Protein 2YWB (pdb70)

B-factor: mean 49.27, std 18.8, range [10.79, 128.73]

Solvent-accessible surface area: 69156 Å² total; per-residue (Å²): 21,0,0,0,0,44,3,44,12,83,14,8,53,8,0,0,19,26,0,14,40,8,26,0,37,0,26,28,14,84,2,90,3,70,15,104,74,0,69,142,66,182,2,48,0,0,0,0,0,0,24,87,117,3,5,90,50,131,97,7,36,81,6,19,102,120,1,26,92,42,49,22,16,5,0,0,0,4,5,0,0,5,0,0,0,64,57,64,61,19,134,17,78,182,94,112,74,14,92,25,53,9,84,68,45,92,38,76,1,6,123,4,3,58,36,16,0,6,0,37,7,16,97,36,10,26,2,66,21,37,2,104,58,34,128,34,6,0,43,10,146,160,22,88,8,0,0,0,4,10,78,89,22,86,5,4,0,0,1,0,3,2,0,7,21,58,3,23,18,0,43,23,0,1,24,14,1,0,58,62,11,55,8,89,72,82,22,27,2,39,68,0,10,104,46,8,15,114,92,2,110,139,100,0,36,191,53,64,0,0,0,35,4,69,1,31,7,26,18,1,0,2,0,7,0,0,26,120,10,65,8,63,4,10,0,0,2,9,4,14,13,2,16,37,44,12,8,78,34,31,2,15,12,2,0,118,53,41,47,7,70,18,28,34,29,115,6,89,120,76,0,43,150,27,0,158,44,22,90,77,49,114,75,0,93,134,18,8,34,128,18,63,46,34,2,8,0,90,8,4,119,127,117,33,125,11,122,0,19,3,77,19,32,18,7,34,75,51,74,175,114,59,44,170,92,20,156,45,72,88,7,42,16,0,96,62,2,2,71,62,26,0,52,15,0,0,9,5,19,0,0,1,29,22,2,25,57,38,23,68,51,32,56,16,0,0,0,0,0,0,23,18,43,2,42,82,107,50,2,65,0,0,40,59,0,3,13,4,1,21,7,3,0,78,10,86,19,22,14,125,46,9,40,12,3,0,0,0,0,19,37,91,73,32,18,0,2,0,0,0,1,24,49,51,20,87,78,57,5,65,1,1,66,7,25,29,36,0,2,18,12,0,4,135,30,0,20,194,60,1,104,54,2,41,17,0,3,2,0,2,4,22,77,94,105,12,87,44,28,32,39,25,0,0,0,1,48,1,42,14,103,19,8,59,4,0,0,18,26,0,6,27,0,18,0,28,0,24,30,17,74,2,92,5,54,20,102,58,1,68,139,60,194,9,52,0,0,0,0,0,0,18,90,90,2,8,100,48,131,107,6,34,97,5,16,103,126,4,31,91,39,44,24,9,13,0,0,0,3,7,0,0,5,0,1,0,52,44,69,56,18,139,12,84,158,85,118,17,88,20,65,8,85,82,48,70,43,66,1,8,75,3,0,59,33,54,1,12,0,42,3,17,105,61,3,14,2,61,30,36,2,102,61,34,150,36,6,0,45,16,145,163,21,90,8,0,0,0,10,9,94,94,34,107,10,7,0,0,1,0,4,2,1,8,24,68,2,18,28,0,37,13,0,0,2,2,2,0,34,61,22,47,10,144,31,58,34,5,10,36,96,15,12,114,78,10,25,121,54,1,120,140,142,0,44,206,53,57,0,0,0,33,4,66,2,34,10,27,16,0,0,2,0,6,0,0,27,136,6,67,10,65,12,7,0,0,2,9,16,16,12,0,18,32,35,11,3,87,41,24,0,11,10,0,0,108,50,37,51,7,74,14,37,46,30,104,1,77,131,88,1,30,155,35,0,153,49,19,109,69,48,105,58,0,85,111,25,7,35,130,37,71,90,44,4,23,31,103,10,14,191,120,95,39,120,12,109,9,28,3,74,15,33,20,11,44,95,66,93,206,70,83,101,8,44,22,0,97,61,5,2,69,66,24,0,44,15,3,0,7,6,21,3,0,0,27,24,3,25,56,32,17,64,42,30,55,20,0,0,0,0,3,0,20,16,66,4,47,75,113,44,0,82,6,0,44,79,0,8,14,4,2,30,5,2,0,77,2,86,26,23,10,104,50,10,42,16,16,0,0,0,0,16,42,107,73,24,14,0,2,0,0,0,1,24,41,50,33,94,51,48,2,55,1,1,75,7,18,29,39,0,2,17,18,0,3,130,28,0,24,192,78,1,101,57,2,45,18,0,3,3,0,3,3,20,76,97,99,14,85,47,26,33,34,36,0,0,0,1,52,3,43,14,104,20,8,74,6,0,0,26,27,0,7,31,0,15,0,38,0,32,26,19,78,1,84,6,72,22,121,61,0,76,150,45,205,7,54,0,0,0,0,0,1,17,92,103,11,2,79,50,115,116,0,34,91,7,17,124,136,3,35,96,44,58,36,12,7,0,0,0,3,4,0,0,2,0,0,0,61,66,62,47,10,154,19,95,163,87,117,15,92,22,66,10,93,89,43,121,16,57,1,3,66,3,0,63,32,28,0,7,0,40,6,17,109,68,4,23,2,71,26,35,3,106,56,35,166,39,12,0,46,7,145,148,19,90,8,0,0,0,6,7,91,104,26,105,10,7,0,0,0,0,3,2,1,5,18,66,2,16,28,0,40,11,0,1,1,3,1,0,35,52,14,49,10,128,27,72,37,12,12,33,80,12,8,100,62,13,27,116,84,2,128,131,113,0,38,196,52,70,0,0,2,31,3,68,4,35,10,26,16,0,0,0,0,5,0,0,24,130,1,57,9,66,15,10,0,0,1,8,6,19,13,2,14,19,46,10,7,75,47,31,0,19,8,11,0,112,64,69,48,9,77,16,40,39,28,99,1,98,79,76,1,49,155,23,0,160,51,20,107,74,53,104,64,0,92,125,9,8,32,133,25,71,92,40,1,23,29,89,5,15,185,101,106,29,123,9,122,0,32,3,68,20,32,16,6,29,67,37,49,150,104,119,184,70,65,85,10,44,16,0,97,55,5,0,70,61,18,0,42,44,2,0,19,6,19,15,0,14,45,31,3,21,53,36,19,66,54,23,53,17,0,0,0,0,0,0,25,18,42,1,42,84,109,46,2,73,2,0,40,58,0,3,14,5,0,12,3,0,0,65,6,71,23,22,4,103,46,8,41,14,0,0,0,0,0,18,44,98,74,24,11,0,2,0,0,0,1,22,40,48,30,94,58,54,4,64,1,1,69,8,20,32,43,0,2,17,35,0,2,137,24,0,18,155,71,0,96,70,2,43,20,0,3,2,0,3,4,22,74,100,95,11,86,48,25,34,38,37,0,0,0,0,48,3,45,14,102,25,6,75,3,0,0,20,29,0,6,28,0,20,0,43,0,27,26,16,73,2,94,3,61,32,125,64,1,78,135,49,207,9,50,0,0,0,0,0,1,14,93,105,23,0,128,39,121,109,10,38,83,8,32,117,144,4,35,66,41,43,31,12,8,0,0,0,4,5,0,0,3,0,0,0,48,64,66,57,15,153,29,98,154,114,14,95,28,63,13,87,92,47,103,41,51,1,7,85,3,2,65,41,26,0,8,0,40,6,10,106,80,8,20,2,71,35,35,2,106,60,33,180,36,15,0,32,8,141,152,22,86,11,0,0,0,9,11,97,94,36,106,10,9,0,0,0,0,4,3,1,8,21,57,2,17,31,0,37,13,0,0,0,5,1,0,38,69,18,41,9,126,29,85,32,14,13,30,91,12,12,94,68,10,23,126,89,1,96,137,113,0,35,187,60,67,0,0,0,36,3,70,2,33,11,28,17,1,0,2,0,7,0,0,27,121,14,66,9,65,13,5,0,1,2,12,6,18,10,1,16,30,39,9,2,82,36,26,0,12,13,0,0,111,58,42,50,9,68,17,42,37,27,110,5,91,122,86,1,47,142,30,0,150,43,22,96,75,42,128,68,0,91,132,18,8,33,142,27,68,94,35,2,25,61,84,11,12,159,117,118,27,129,11,118,0,30,5,70,23,33,15,6,51,103,58,91,226,150,64,74,85,9,36,15,0,95,63,5,2,73,61,20,0,46,36,3,0,16,4,18,4,0,0,27,23,4,22,82,34,19,61,44,29,54,18,0,0,0,0,4,0,29,12,42,2,41,71,120,49,2,90,5,0,31,79,0,6,16,3,0,26,15,2,0,84,4,71,7,21,12,135,33,8,43,20,10,0,1,0,0,17,42,92,71,25,13,0,2,0,0,0,4,31,50,56,33,84,54,55,7,63,2,1,65,7,18,26,62,0,2,18,21,0,2,115,34,0,22,153,36,0,100,66,2,39,19,0,2,3,0,2,4,9,79,94,96,12,86,34,28,29,36

Radius of gyration: 38.68 Å; Cα contacts (8 Å, |Δi|>4): 4153; chains: 4; bounding box: 96×84×116 Å

InterPro domains:
  IPR001674 GMP synthase, C-terminal [PF00958] (413-502)
  IPR001674 GMP synthase, C-terminal [TIGR00884] (195-503)
  IPR001674 GMP synthase, C-terminal [cd01997] (203-503)
  IPR004739 GMP synthase, glutamine amidotransferase [TIGR00888] (2-184)
  IPR004739 GMP synthase, glutamine amidotransferase [cd01742] (2-181)
  IPR014729 Rossmann-like alpha/beta/alpha sandwich fold [G3DSA:3.40.50.620] (191-388)
  IPR017926 Glutamine amidotransferase [PF00117] (3-181)
  IPR022955 GMP synthase [MF_00344] (1-503)
  IPR025777 GMP synthetase ATP pyrophosphatase domain [PS51553] (190-378)
  IPR029062 Class I glutamine amidotransferase-like [G3DSA:3.40.50.880] (1-188)
  IPR029062 Class I glutamine amidotransferase-like [SSF52317] (1-219)

Structure (mmCIF, N/CA/C/O backbone):
data_2YWB
#
_entry.id   2YWB
#
_cell.length_a   140.949
_cell.length_b   114.854
_cell.length_c   160.033
_cell.angle_alpha   90.00
_cell.angle_beta   93.37
_cell.angle_gamma   90.00
#
_symmetry.space_group_name_H-M   'C 1 2 1'
#
loop_
_entity.id
_entity.type
_entity.pdbx_description
1 polymer 'GMP synthase [glutamine-hydrolyzing]'
2 water water
#
loop_
_atom_site.group_PDB
_atom_site.id
_atom_site.type_symbol
_atom_site.label_atom_id
_atom_site.label_alt_id
_atom_site.label_comp_id
_atom_site.label_asym_id
_atom_site.label_entity_id
_atom_site.label_seq_id
_atom_site.pdbx_PDB_ins_code
_atom_site.Cartn_x
_atom_site.Cartn_y
_atom_site.Cartn_z
_atom_site.occupancy
_atom_site.B_iso_or_equiv
_atom_site.auth_seq_id
_atom_site.auth_comp_id
_atom_site.auth_asym_id
_atom_site.auth_atom_id
_atom_site.pdbx_PDB_model_num
ATOM 1 N N . MET A 1 1 ? -36.471 5.193 80.672 1.00 68.34 1 MET A N 1
ATOM 2 C CA . MET A 1 1 ? -35.031 5.557 80.745 1.00 66.41 1 MET A CA 1
ATOM 3 C C . MET A 1 1 ? -34.161 4.656 79.882 1.00 64.79 1 MET A C 1
ATOM 4 O O . MET A 1 1 ? -33.936 3.488 80.203 1.00 64.86 1 MET A O 1
ATOM 9 N N . VAL A 1 2 ? -33.682 5.215 78.776 1.00 47.51 2 VAL A N 1
ATOM 10 C CA . VAL A 1 2 ? -32.813 4.500 77.858 1.00 43.82 2 VAL A CA 1
ATOM 11 C C . VAL A 1 2 ? -31.535 5.317 77.785 1.00 41.33 2 VAL A C 1
ATOM 12 O O . VAL A 1 2 ? -31.576 6.520 77.541 1.00 40.59 2 VAL A O 1
ATOM 16 N N . LEU A 1 3 ? -30.401 4.671 78.011 1.00 43.85 3 LEU A N 1
ATOM 17 C CA . LEU A 1 3 ? -29.131 5.370 77.977 1.00 43.34 3 LEU A CA 1
ATOM 18 C C . LEU A 1 3 ? -28.488 5.219 76.601 1.00 42.46 3 LEU A C 1
ATOM 19 O O . LEU A 1 3 ? -28.325 4.101 76.101 1.00 42.54 3 LEU A O 1
ATOM 24 N N . VAL A 1 4 ? -28.145 6.345 75.981 1.00 42.58 4 VAL A N 1
ATOM 25 C CA . VAL A 1 4 ? -27.493 6.318 74.683 1.00 39.19 4 VAL A CA 1
ATOM 26 C C . VAL A 1 4 ? -26.011 6.440 74.993 1.00 40.61 4 VAL A C 1
ATOM 27 O O . VAL A 1 4 ? -25.552 7.478 75.484 1.00 41.95 4 VAL A O 1
ATOM 31 N N . LEU A 1 5 ? -25.262 5.371 74.747 1.00 40.20 5 LEU A N 1
ATOM 32 C CA . LEU A 1 5 ? -23.831 5.413 75.006 1.00 41.37 5 LEU A CA 1
ATOM 33 C C . LEU A 1 5 ? -23.160 6.062 73.811 1.00 40.52 5 LEU A C 1
ATOM 34 O O . LEU A 1 5 ? -23.186 5.543 72.697 1.00 42.25 5 LEU A O 1
ATOM 39 N N . ASP A 1 6 ? -22.556 7.211 74.062 1.00 42.27 6 ASP A N 1
ATOM 40 C CA . ASP A 1 6 ? -21.930 7.989 73.016 1.00 42.72 6 ASP A CA 1
ATOM 41 C C . ASP A 1 6 ? -20.498 7.612 72.669 1.00 43.55 6 ASP A C 1
ATOM 42 O O . ASP A 1 6 ? -19.568 7.828 73.448 1.00 44.68 6 ASP A O 1
ATOM 47 N N . PHE A 1 7 ? -20.331 7.049 71.477 1.00 37.78 7 PHE A N 1
ATOM 48 C CA . PHE A 1 7 ? -19.024 6.651 70.997 1.00 38.05 7 PHE A CA 1
ATOM 49 C C . PHE A 1 7 ? -18.501 7.619 69.940 1.00 37.17 7 PHE A C 1
ATOM 50 O O . PHE A 1 7 ? -17.660 7.269 69.115 1.00 37.73 7 PHE A O 1
ATOM 58 N N . GLY A 1 8 ? -19.015 8.844 69.968 1.00 41.05 8 GLY A N 1
ATOM 59 C CA . GLY A 1 8 ? -18.545 9.857 69.038 1.00 41.33 8 GLY A CA 1
ATOM 60 C C . GLY A 1 8 ? -19.368 10.202 67.813 1.00 38.76 8 GLY A C 1
ATOM 61 O O . GLY A 1 8 ? -19.067 11.180 67.142 1.00 39.62 8 GLY A O 1
ATOM 62 N N . SER A 1 9 ? -20.395 9.418 67.506 1.00 33.96 9 SER A N 1
ATOM 63 C CA . SER A 1 9 ? -21.220 9.691 66.333 1.00 31.54 9 SER A CA 1
ATOM 64 C C . SER A 1 9 ? -21.809 11.108 66.288 1.00 31.59 9 SER A C 1
ATOM 65 O O . SER A 1 9 ? -22.237 11.658 67.308 1.00 31.80 9 SER A O 1
ATOM 68 N N . GLN A 1 10 ? -21.826 11.704 65.104 1.00 28.95 10 GLN A N 1
ATOM 69 C CA . GLN A 1 10 ? -22.425 13.030 64.949 1.00 30.95 10 GLN A CA 1
ATOM 70 C C . GLN A 1 10 ? -23.939 12.908 65.202 1.00 31.06 10 GLN A C 1
ATOM 71 O O . GLN A 1 10 ? -24.608 13.898 65.489 1.00 32.24 10 GLN A O 1
ATOM 77 N N . TYR A 1 11 ? -24.456 11.683 65.103 1.00 31.48 11 TYR A N 1
ATOM 78 C CA . TYR A 1 11 ? -25.882 11.396 65.275 1.00 31.35 11 TYR A CA 1
ATOM 79 C C . TYR A 1 11 ? -26.318 10.946 66.665 1.00 32.37 11 TYR A C 1
ATOM 80 O O . TYR A 1 11 ? -27.491 10.625 66.870 1.00 31.78 11 TYR A O 1
ATOM 89 N N . THR A 1 12 ? -25.389 10.921 67.614 1.00 35.97 12 THR A N 1
ATOM 90 C CA . THR A 1 12 ? -25.703 10.507 68.977 1.00 36.03 12 THR A CA 1
ATOM 91 C C . THR A 1 12 ? -26.903 11.250 69.556 1.00 36.54 12 THR A C 1
ATOM 92 O O . THR A 1 12 ? -27.796 10.641 70.141 1.00 38.17 12 THR A O 1
ATOM 96 N N . ARG A 1 13 ? -26.917 12.568 69.397 1.00 34.37 13 ARG A N 1
ATOM 97 C CA . ARG A 1 13 ? -28.012 13.385 69.910 1.00 35.44 13 ARG A CA 1
ATOM 98 C C . ARG A 1 13 ? -29.313 13.066 69.182 1.00 32.29 13 ARG A C 1
ATOM 99 O O . ARG A 1 13 ? -30.383 13.006 69.791 1.00 32.19 13 ARG A O 1
ATOM 107 N N . LEU A 1 14 ? -29.211 12.857 67.875 1.00 29.39 14 LEU A N 1
ATOM 108 C CA . LEU A 1 14 ? -30.369 12.516 67.068 1.00 28.96 14 LEU A CA 1
ATOM 109 C C . LEU A 1 14 ? -30.975 11.211 67.606 1.00 30.97 14 LEU A C 1
ATOM 110 O O . LEU A 1 14 ? -32.193 11.090 67.707 1.00 30.61 14 LEU A O 1
ATOM 115 N N . ILE A 1 15 ? -30.133 10.239 67.963 1.00 30.58 15 ILE A N 1
ATOM 116 C CA . ILE A 1 15 ? -30.650 8.978 68.504 1.00 30.69 15 ILE A CA 1
ATOM 117 C C . ILE A 1 15 ? -31.443 9.300 69.768 1.00 29.58 15 ILE A C 1
ATOM 118 O O . ILE A 1 15 ? -32.550 8.809 69.963 1.00 30.01 15 ILE A O 1
ATOM 123 N N . ALA A 1 16 ? -30.862 10.122 70.632 1.00 36.09 16 ALA A N 1
ATOM 124 C CA . ALA A 1 16 ? -31.521 10.495 71.881 1.00 38.46 16 ALA A CA 1
ATOM 125 C C . ALA A 1 16 ? -32.861 11.154 71.602 1.00 40.08 16 ALA A C 1
ATOM 126 O O . ALA A 1 16 ? -33.783 11.049 72.407 1.00 41.38 16 ALA A O 1
ATOM 128 N N . ARG A 1 17 ? -32.956 11.829 70.457 1.00 41.58 17 ARG A N 1
ATOM 129 C CA . ARG A 1 17 ? -34.178 12.508 70.042 1.00 42.40 17 ARG A CA 1
ATOM 130 C C . ARG A 1 17 ? -35.218 11.519 69.553 1.00 42.50 17 ARG A C 1
ATOM 131 O O . ARG A 1 17 ? -36.405 11.700 69.812 1.00 41.46 17 ARG A O 1
ATOM 139 N N . ARG A 1 18 ? -34.794 10.490 68.822 1.00 35.31 18 ARG A N 1
ATOM 140 C CA . ARG A 1 18 ? -35.766 9.505 68.346 1.00 34.51 18 ARG A CA 1
ATOM 141 C C . ARG A 1 18 ? -36.409 8.768 69.522 1.00 33.17 18 ARG A C 1
ATOM 142 O O . ARG A 1 18 ? -37.598 8.471 69.492 1.00 34.49 18 ARG A O 1
ATOM 150 N N . LEU A 1 19 ? -35.624 8.467 70.556 1.00 36.38 19 LEU A N 1
ATOM 151 C CA . LEU A 1 19 ? -36.149 7.769 71.729 1.00 36.87 19 LEU A CA 1
ATOM 152 C C . LEU A 1 19 ? -37.194 8.637 72.453 1.00 39.48 19 LEU A C 1
ATOM 153 O O . LEU A 1 19 ? -38.156 8.111 73.018 1.00 37.80 19 LEU A O 1
ATOM 158 N N . ARG A 1 20 ? -36.998 9.958 72.457 1.00 41.52 20 ARG A N 1
ATOM 159 C CA . ARG A 1 20 ? -37.979 10.848 73.080 1.00 42.20 20 ARG A CA 1
ATOM 160 C C . ARG A 1 20 ? -39.237 10.788 72.196 1.00 41.30 20 ARG A C 1
ATOM 161 O O . ARG A 1 20 ? -40.345 10.634 72.703 1.00 38.79 20 ARG A O 1
ATOM 169 N N . GLU A 1 21 ? -39.053 10.887 70.878 1.00 42.03 21 GLU A N 1
ATOM 170 C CA . GLU A 1 21 ? -40.174 10.830 69.942 1.00 45.62 21 GLU A CA 1
ATOM 171 C C . GLU A 1 21 ? -40.861 9.458 70.002 1.00 48.50 21 GLU A C 1
ATOM 172 O O . GLU A 1 21 ? -41.884 9.245 69.351 1.00 50.86 21 GLU A O 1
ATOM 178 N N . LEU A 1 22 ? -40.285 8.528 70.767 1.00 42.47 22 LEU A N 1
ATOM 179 C CA . LEU A 1 22 ? -40.865 7.197 70.923 1.00 42.44 22 LEU A CA 1
ATOM 180 C C . LEU A 1 22 ? -41.245 6.934 72.394 1.00 42.16 22 LEU A C 1
ATOM 181 O O . LEU A 1 22 ? -41.492 5.797 72.797 1.00 40.95 22 LEU A O 1
ATOM 186 N N . ARG A 1 23 ? -41.455 8.081 73.046 1.00 41.52 23 ARG A N 1
ATOM 187 C CA . ARG A 1 23 ? -41.968 8.087 74.419 1.00 43.96 23 ARG A CA 1
ATOM 188 C C . ARG A 1 23 ? -41.119 7.298 75.422 1.00 44.58 23 ARG A C 1
ATOM 189 O O . ARG A 1 23 ? -41.592 6.909 76.497 1.00 44.05 23 ARG A O 1
ATOM 197 N N . ALA A 1 24 ? -39.804 7.376 75.160 1.00 41.10 24 ALA A N 1
ATOM 198 C CA . ALA A 1 24 ? -38.823 6.794 76.059 1.00 43.00 24 ALA A CA 1
ATOM 199 C C . ALA A 1 24 ? -37.816 7.854 76.490 1.00 42.03 24 ALA A C 1
ATOM 200 O O . ALA A 1 24 ? -37.003 8.321 75.684 1.00 39.14 24 ALA A O 1
ATOM 202 N N . PHE A 1 25 ? -37.866 8.252 77.755 1.00 50.41 25 PHE A N 1
ATOM 203 C CA . PHE A 1 25 ? -36.905 9.248 78.198 1.00 52.21 25 PHE A CA 1
ATOM 204 C C . PHE A 1 25 ? -35.528 8.683 77.886 1.00 52.10 25 PHE A C 1
ATOM 205 O O . PHE A 1 25 ? -35.263 7.498 78.106 1.00 52.05 25 PHE A O 1
ATOM 213 N N . SER A 1 26 ? -34.659 9.529 77.354 1.00 48.45 26 SER A N 1
ATOM 214 C CA . SER A 1 26 ? -33.324 9.094 76.991 1.00 48.86 26 SER A CA 1
ATOM 215 C C . SER A 1 26 ? -32.288 10.025 77.572 1.00 49.53 26 SER A C 1
ATOM 216 O O . SER A 1 26 ? -32.511 11.227 77.700 1.00 52.31 26 SER A O 1
ATOM 219 N N . LEU A 1 27 ? -31.148 9.460 77.928 1.00 47.58 27 LEU A N 1
ATOM 220 C CA . LEU A 1 27 ? -30.061 10.241 78.479 1.00 47.78 27 LEU A CA 1
ATOM 221 C C . LEU A 1 27 ? -28.789 9.811 77.761 1.00 48.13 27 LEU A C 1
ATOM 222 O O . LEU A 1 27 ? -28.647 8.650 77.381 1.00 47.54 27 LEU A O 1
ATOM 227 N N . ILE A 1 28 ? -27.872 10.747 77.565 1.00 45.72 28 ILE A N 1
ATOM 228 C CA . ILE A 1 28 ? -26.631 10.453 76.880 1.00 45.83 28 ILE A CA 1
ATOM 229 C C . ILE A 1 28 ? -25.451 10.379 77.845 1.00 48.07 28 ILE A C 1
ATOM 230 O O . ILE A 1 28 ? -25.313 11.217 78.734 1.00 47.36 28 ILE A O 1
ATOM 235 N N . LEU A 1 29 ? -24.605 9.370 77.663 1.00 48.84 29 LEU A N 1
ATOM 236 C CA . LEU A 1 29 ? -23.411 9.203 78.495 1.00 51.59 29 LEU A CA 1
ATOM 237 C C . LEU A 1 29 ? -22.216 8.882 77.618 1.00 52.56 29 LEU A C 1
ATOM 238 O O . LEU A 1 29 ? -22.365 8.309 76.543 1.00 52.65 29 LEU A O 1
ATOM 243 N N . PRO A 1 30 ? -21.010 9.262 78.057 1.00 53.07 30 PRO A N 1
ATOM 244 C CA . PRO A 1 30 ? -19.826 8.966 77.247 1.00 54.67 30 PRO A CA 1
ATOM 245 C C . PRO A 1 30 ? -19.728 7.456 77.064 1.00 56.25 30 PRO A C 1
ATOM 246 O O . PRO A 1 30 ? -20.095 6.698 77.960 1.00 56.01 30 PRO A O 1
ATOM 250 N N . GLY A 1 31 ? -19.245 7.027 75.904 1.00 61.83 31 GLY A N 1
ATOM 251 C CA . GLY A 1 31 ? -19.123 5.606 75.630 1.00 65.12 31 GLY A CA 1
ATOM 252 C C . GLY A 1 31 ? -18.382 4.834 76.705 1.00 67.40 31 GLY A C 1
ATOM 253 O O . GLY A 1 31 ? -18.848 3.785 77.158 1.00 66.14 31 GLY A O 1
ATOM 254 N N . ASP A 1 32 ? -17.225 5.353 77.111 1.00 62.62 32 ASP A N 1
ATOM 255 C CA . ASP A 1 32 ? -16.407 4.710 78.138 1.00 65.33 32 ASP A CA 1
ATOM 256 C C . ASP A 1 32 ? -16.871 5.053 79.552 1.00 66.33 32 ASP A C 1
ATOM 257 O O . ASP A 1 32 ? -16.058 5.320 80.435 1.00 64.98 32 ASP A O 1
ATOM 262 N N . ALA A 1 33 ? -18.181 5.037 79.762 1.00 93.40 33 ALA A N 1
ATOM 263 C CA . ALA A 1 33 ? -18.743 5.343 81.069 1.00 96.87 33 ALA A CA 1
ATOM 264 C C . ALA A 1 33 ? -18.645 4.125 81.982 1.00 99.16 33 ALA A C 1
ATOM 265 O O . ALA A 1 33 ? -19.072 3.032 81.612 1.00 99.51 33 ALA A O 1
ATOM 267 N N . PRO A 1 34 ? -18.077 4.298 83.190 1.00 77.55 34 PRO A N 1
ATOM 268 C CA . PRO A 1 34 ? -17.950 3.174 84.125 1.00 78.71 34 PRO A CA 1
ATOM 269 C C . PRO A 1 34 ? -19.298 2.508 84.408 1.00 79.11 34 PRO A C 1
ATOM 270 O O . PRO A 1 34 ? -20.314 3.184 84.580 1.00 78.21 34 PRO A O 1
ATOM 274 N N . LEU A 1 35 ? -19.292 1.178 84.445 1.00 78.78 35 LEU A N 1
ATOM 275 C CA . LEU A 1 35 ? -20.499 0.391 84.686 1.00 80.15 35 LEU A CA 1
ATOM 276 C C . LEU A 1 35 ? -21.402 0.968 85.773 1.00 80.51 35 LEU A C 1
ATOM 277 O O . LEU A 1 35 ? -22.623 1.022 85.610 1.00 79.85 35 LEU A O 1
ATOM 282 N N . GLU A 1 36 ? -20.802 1.393 86.881 1.00 86.01 36 GLU A N 1
ATOM 283 C CA . GLU A 1 36 ? -21.570 1.958 87.984 1.00 86.99 36 GLU A CA 1
ATOM 284 C C . GLU A 1 36 ? -22.327 3.211 87.566 1.00 86.80 36 GLU A C 1
ATOM 285 O O . GLU A 1 36 ? -23.529 3.325 87.808 1.00 87.77 36 GLU A O 1
ATOM 291 N N . GLU A 1 37 ? -21.621 4.143 86.933 1.00 95.14 37 GLU A N 1
ATOM 292 C CA . GLU A 1 37 ? -22.232 5.391 86.489 1.00 94.54 37 GLU A CA 1
ATOM 293 C C . GLU A 1 37 ? -23.371 5.188 85.489 1.00 94.35 37 GLU A C 1
ATOM 294 O O . GLU A 1 37 ? -24.308 5.985 85.442 1.00 93.71 37 GLU A O 1
ATOM 300 N N . VAL A 1 38 ? -23.297 4.127 84.691 1.00 76.92 38 VAL A N 1
ATOM 301 C CA . VAL A 1 38 ? -24.344 3.863 83.709 1.00 76.66 38 VAL A CA 1
ATOM 302 C C . VAL A 1 38 ? -25.499 3.125 84.375 1.00 76.90 38 VAL A C 1
ATOM 303 O O . VAL A 1 38 ? -26.637 3.181 83.914 1.00 76.83 38 VAL A O 1
ATOM 307 N N . LEU A 1 39 ? -25.195 2.439 85.471 1.00 87.67 39 LEU A N 1
ATOM 308 C CA . LEU A 1 39 ? -26.198 1.677 86.198 1.00 88.87 39 LEU A CA 1
ATOM 309 C C . LEU A 1 39 ? -26.941 2.514 87.227 1.00 90.21 39 LEU A C 1
ATOM 310 O O . LEU A 1 39 ? -28.051 2.168 87.630 1.00 90.41 39 LEU A O 1
ATOM 315 N N . LYS A 1 40 ? -26.333 3.617 87.648 1.00 70.09 40 LYS A N 1
ATOM 316 C CA . LYS A 1 40 ? -26.954 4.483 88.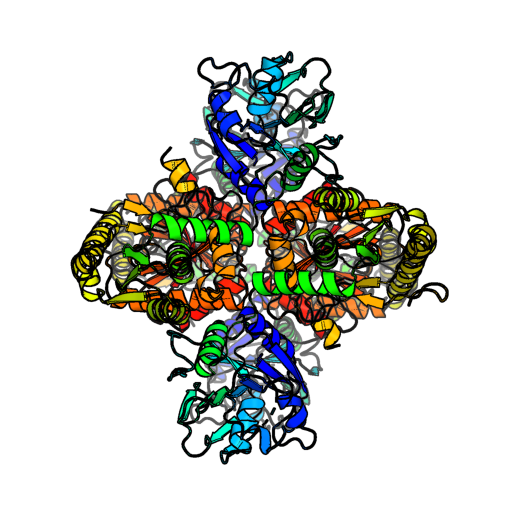645 1.00 71.94 40 LYS A CA 1
ATOM 317 C C . LYS A 1 40 ? -28.294 5.073 88.202 1.00 71.75 40 LYS A C 1
ATOM 318 O O . LYS A 1 40 ? -29.146 5.377 89.038 1.00 72.07 40 LYS A O 1
ATOM 324 N N . HIS A 1 41 ? -28.486 5.236 86.896 1.00 87.80 41 HIS A N 1
ATOM 325 C CA . HIS A 1 41 ? -29.738 5.788 86.384 1.00 87.02 41 HIS A CA 1
ATOM 326 C C . HIS A 1 41 ? -30.777 4.694 86.174 1.00 85.17 41 HIS A C 1
ATOM 327 O O . HIS A 1 41 ? -31.903 4.966 85.753 1.00 84.53 41 HIS A O 1
ATOM 334 N N . ARG A 1 42 ? -30.388 3.458 86.475 1.00 86.77 42 ARG A N 1
ATOM 335 C CA . ARG A 1 42 ? -31.269 2.307 86.317 1.00 84.21 42 ARG A CA 1
ATOM 336 C C . ARG A 1 42 ? -31.927 2.349 84.934 1.00 80.16 42 ARG A C 1
ATOM 337 O O . ARG A 1 42 ? -33.150 2.463 84.814 1.00 80.52 42 ARG A O 1
ATOM 345 N N . PRO A 1 43 ? -31.111 2.281 83.868 1.00 66.02 43 PRO A N 1
ATOM 346 C CA . PRO A 1 43 ? -31.618 2.309 82.492 1.00 61.25 43 PRO A CA 1
ATOM 347 C C . PRO A 1 43 ? -32.267 0.989 82.094 1.00 56.56 43 PRO A C 1
ATOM 348 O O . PRO A 1 43 ? -31.807 -0.079 82.496 1.00 55.91 43 PRO A O 1
ATOM 352 N N . GLN A 1 44 ? -33.343 1.058 81.317 1.00 49.41 44 GLN A N 1
ATOM 353 C CA . GLN A 1 44 ? -34.017 -0.157 80.871 1.00 45.06 44 GLN A CA 1
ATOM 354 C C . GLN A 1 44 ? -33.291 -0.765 79.672 1.00 42.00 44 GLN A C 1
ATOM 355 O O . GLN A 1 44 ? -33.358 -1.974 79.433 1.00 39.37 44 GLN A O 1
ATOM 361 N N . ALA A 1 45 ? -32.604 0.078 78.913 1.00 72.19 45 ALA A N 1
ATOM 362 C CA . ALA A 1 45 ? -31.880 -0.394 77.746 1.00 69.82 45 ALA A CA 1
ATOM 363 C C . ALA A 1 45 ? -30.707 0.507 77.431 1.00 69.06 45 ALA A C 1
ATOM 364 O O . ALA A 1 45 ? -30.609 1.625 77.936 1.00 69.54 45 ALA A O 1
ATOM 366 N N . LEU A 1 46 ? -29.813 0.002 76.595 1.00 48.83 46 LEU A N 1
ATOM 367 C CA . LEU A 1 46 ? -28.648 0.758 76.182 1.00 46.66 46 LEU A CA 1
ATOM 368 C C . LEU A 1 46 ? -28.600 0.711 74.667 1.00 44.88 46 LEU A C 1
ATOM 369 O O . LEU A 1 46 ? -28.933 -0.308 74.055 1.00 44.40 46 LEU A O 1
ATOM 374 N N . ILE A 1 47 ? -28.213 1.827 74.064 1.00 40.32 47 ILE A N 1
ATOM 375 C CA . ILE A 1 47 ? -28.059 1.900 72.621 1.00 36.28 47 ILE A CA 1
ATOM 376 C C . ILE A 1 47 ? -26.644 2.399 72.450 1.00 35.51 47 ILE A C 1
ATOM 377 O O . ILE A 1 47 ? -26.296 3.453 72.968 1.00 36.88 47 ILE A O 1
ATOM 382 N N . LEU A 1 48 ? -25.819 1.629 71.753 1.00 34.83 48 LEU A N 1
ATOM 383 C CA . LEU A 1 48 ? -24.445 2.036 71.532 1.00 34.59 48 LEU A CA 1
ATOM 384 C C . LEU A 1 48 ? -24.411 2.746 70.188 1.00 34.22 48 LEU A C 1
ATOM 385 O O . LEU A 1 48 ? -24.734 2.156 69.148 1.00 31.85 48 LEU A O 1
ATOM 390 N N . SER A 1 49 ? -24.030 4.019 70.219 1.00 40.26 49 SER A N 1
ATOM 391 C CA . SER A 1 49 ? -23.994 4.829 69.010 1.00 42.71 49 SER A CA 1
ATOM 392 C C . SER A 1 49 ? -22.830 4.479 68.112 1.00 43.68 49 SER A C 1
ATOM 393 O O . SER A 1 49 ? -21.937 3.721 68.491 1.00 46.02 49 SER A O 1
ATOM 396 N N . GLY A 1 50 ? -22.855 5.032 66.906 1.00 34.75 50 GLY A N 1
ATOM 397 C CA . GLY A 1 50 ? -21.762 4.816 65.986 1.00 36.18 50 GLY A CA 1
ATOM 398 C C . GLY A 1 50 ? -20.615 5.701 66.451 1.00 38.39 50 GLY A C 1
ATOM 399 O O . GLY A 1 50 ? -20.676 6.321 67.522 1.00 34.30 50 GLY A O 1
ATOM 400 N N . GLY A 1 51 ? -19.567 5.774 65.643 1.00 44.76 51 GLY A N 1
ATOM 401 C CA . GLY A 1 51 ? -18.424 6.586 66.003 1.00 47.51 51 GLY A CA 1
ATOM 402 C C . GLY A 1 51 ? -17.532 6.800 64.802 1.00 51.29 51 GLY A C 1
ATOM 403 O O . GLY A 1 51 ? -17.535 5.985 63.879 1.00 50.51 51 GLY A O 1
ATOM 404 N N . PRO A 1 52 ? -16.744 7.884 64.788 1.00 53.66 52 PRO A N 1
ATOM 405 C CA . PRO A 1 52 ? -15.842 8.202 63.678 1.00 56.78 52 PRO A CA 1
ATOM 406 C C . PRO A 1 52 ? -14.596 7.326 63.612 1.00 59.83 52 PRO A C 1
ATOM 407 O O . PRO A 1 52 ? -13.987 7.182 62.553 1.00 60.41 52 PRO A O 1
ATOM 411 N N . ARG A 1 53 ? -14.225 6.736 64.742 1.00 64.55 53 ARG A N 1
ATOM 412 C CA . ARG A 1 53 ? -13.042 5.889 64.803 1.00 68.66 53 ARG A CA 1
ATOM 413 C C . ARG A 1 53 ? -13.349 4.407 64.638 1.00 68.52 53 ARG A C 1
ATOM 414 O O . ARG A 1 53 ? -14.486 3.971 64.814 1.00 69.02 53 ARG A O 1
ATOM 422 N N . SER A 1 54 ? -12.322 3.639 64.292 1.00 66.51 54 SER A N 1
ATOM 423 C CA . SER A 1 54 ? -12.461 2.204 64.083 1.00 65.61 54 SER A CA 1
ATOM 424 C C . SER A 1 54 ? -12.364 1.400 65.375 1.00 66.23 54 SER A C 1
ATOM 425 O O . SER A 1 54 ? -11.808 1.864 66.371 1.00 65.33 54 SER A O 1
ATOM 428 N N . VAL A 1 55 ? -12.905 0.186 65.339 1.00 58.95 55 VAL A N 1
ATOM 429 C CA . VAL A 1 55 ? -12.904 -0.712 66.489 1.00 60.68 55 VAL A CA 1
ATOM 430 C C . VAL A 1 55 ? -11.486 -1.174 66.810 1.00 62.67 55 VAL A C 1
ATOM 431 O O . VAL A 1 55 ? -11.253 -1.864 67.811 1.00 62.60 55 VAL A O 1
ATOM 435 N N . PHE A 1 56 ? -10.547 -0.800 65.945 1.00 83.28 56 PHE A N 1
ATOM 436 C CA . PHE A 1 56 ? -9.146 -1.174 66.099 1.00 84.92 56 PHE A CA 1
ATOM 437 C C . PHE A 1 56 ? -8.308 0.022 66.545 1.00 87.46 56 PHE A C 1
ATOM 438 O O . PHE A 1 56 ? -7.278 -0.140 67.199 1.00 87.31 56 PHE A O 1
ATOM 446 N N . ASP A 1 57 ? -8.759 1.218 66.181 1.00 88.20 57 ASP A N 1
ATOM 447 C CA . ASP A 1 57 ? -8.069 2.453 66.536 1.00 91.34 57 ASP A CA 1
ATOM 448 C C . ASP A 1 57 ? -7.772 2.467 68.036 1.00 93.54 57 ASP A C 1
ATOM 449 O O . ASP A 1 57 ? -8.677 2.325 68.859 1.00 94.06 57 ASP A O 1
ATOM 454 N N . PRO A 1 58 ? -6.492 2.629 68.411 1.00 99.50 58 PRO A N 1
ATOM 455 C CA . PRO A 1 58 ? -6.111 2.656 69.827 1.00 100.17 58 PRO A CA 1
ATOM 456 C C . PRO A 1 58 ? -6.886 3.720 70.599 1.00 99.95 58 PRO A C 1
ATOM 457 O O . PRO A 1 58 ? -7.302 3.503 71.738 1.00 99.59 58 PRO A O 1
ATOM 461 N N . ASP A 1 59 ? -7.076 4.871 69.963 1.00 81.85 59 ASP A N 1
ATOM 462 C CA . ASP A 1 59 ? -7.800 5.979 70.574 1.00 82.44 59 ASP A CA 1
ATOM 463 C C . ASP A 1 59 ? -9.295 5.868 70.295 1.00 81.47 59 ASP A C 1
ATOM 464 O O . ASP A 1 59 ? -9.927 6.836 69.876 1.00 81.41 59 ASP A O 1
ATOM 469 N N . ALA A 1 60 ? -9.857 4.686 70.519 1.00 93.69 60 ALA A N 1
ATOM 470 C CA . ALA A 1 60 ? -11.281 4.474 70.286 1.00 92.34 60 ALA A CA 1
ATOM 471 C C . ALA A 1 60 ? -11.980 4.147 71.596 1.00 90.67 60 ALA A C 1
ATOM 472 O O . ALA A 1 60 ? -11.617 3.193 72.282 1.00 91.06 60 ALA A O 1
ATOM 474 N N . PRO A 1 61 ? -13.001 4.935 71.957 1.00 65.05 61 PRO A N 1
ATOM 475 C CA . PRO A 1 61 ? -13.722 4.687 73.205 1.00 63.28 61 PRO A CA 1
ATOM 476 C C . PRO A 1 61 ? -14.225 3.257 73.315 1.00 61.89 61 PRO A C 1
ATOM 477 O O . PRO A 1 61 ? -14.828 2.720 72.388 1.00 61.59 61 PRO A O 1
ATOM 481 N N . ARG A 1 62 ? -13.956 2.641 74.457 1.00 63.60 62 ARG A N 1
ATOM 482 C CA . ARG A 1 62 ? -14.386 1.275 74.711 1.00 62.86 62 ARG A CA 1
ATOM 483 C C . ARG A 1 62 ? -15.398 1.358 75.843 1.00 63.07 62 ARG A C 1
ATOM 484 O O . ARG A 1 62 ? -15.286 2.219 76.713 1.00 62.52 62 ARG A O 1
ATOM 492 N N . PRO A 1 63 ? -16.407 0.478 75.845 1.00 54.10 63 PRO A N 1
ATOM 493 C CA . PRO A 1 63 ? -17.379 0.544 76.935 1.00 55.99 63 PRO A CA 1
ATOM 494 C C . PRO A 1 63 ? -16.803 -0.160 78.166 1.00 58.54 63 PRO A C 1
ATOM 495 O O . PRO A 1 63 ? -15.637 -0.571 78.173 1.00 58.41 63 PRO A O 1
ATOM 499 N N . ASP A 1 64 ? -17.615 -0.290 79.208 1.00 101.10 64 ASP A N 1
ATOM 500 C CA . ASP A 1 64 ? -17.173 -0.977 80.412 1.00 102.51 64 ASP A CA 1
ATOM 501 C C . ASP A 1 64 ? -17.401 -2.451 80.106 1.00 103.50 64 ASP A C 1
ATOM 502 O O . ASP A 1 64 ? -18.537 -2.880 79.921 1.00 103.49 64 ASP A O 1
ATOM 507 N N . PRO A 1 65 ? -16.322 -3.242 80.028 1.00 97.29 65 PRO A N 1
ATOM 508 C CA . PRO A 1 65 ? -16.450 -4.672 79.735 1.00 98.06 65 PRO A CA 1
ATOM 509 C C . PRO A 1 65 ? -17.702 -5.317 80.336 1.00 98.88 65 PRO A C 1
ATOM 510 O O . PRO A 1 65 ? -18.463 -5.989 79.636 1.00 98.96 65 PRO A O 1
ATOM 514 N N . ARG A 1 66 ? -17.918 -5.093 81.628 1.00 82.06 66 ARG A N 1
ATOM 515 C CA . ARG A 1 66 ? -19.070 -5.654 82.330 1.00 83.05 66 ARG A CA 1
ATOM 516 C C . ARG A 1 66 ? -20.411 -5.194 81.755 1.00 81.33 66 ARG A C 1
ATOM 517 O O . ARG A 1 66 ? -21.463 -5.739 82.090 1.00 81.17 66 ARG A O 1
ATOM 525 N N . LEU A 1 67 ? -20.363 -4.192 80.886 1.00 82.88 67 LEU A N 1
ATOM 526 C CA . LEU A 1 67 ? -21.564 -3.641 80.269 1.00 81.39 67 LEU A CA 1
ATOM 527 C C . LEU A 1 67 ? -22.386 -4.697 79.533 1.00 80.10 67 LEU A C 1
ATOM 528 O O . LEU A 1 67 ? -23.592 -4.823 79.748 1.00 79.03 67 LEU A O 1
ATOM 533 N N . PHE A 1 68 ? -21.721 -5.451 78.663 1.00 94.16 68 PHE A N 1
ATOM 534 C CA . PHE A 1 68 ? -22.377 -6.483 77.869 1.00 93.07 68 PHE A CA 1
ATOM 535 C C . PHE A 1 68 ? -22.961 -7.614 78.707 1.00 92.79 68 PHE A C 1
ATOM 536 O O . PHE A 1 68 ? -23.597 -8.528 78.180 1.00 92.63 68 PHE A O 1
ATOM 544 N N . SER A 1 69 ? -22.747 -7.541 80.015 1.00 103.72 69 SER A N 1
ATOM 545 C CA . SER A 1 69 ? -23.268 -8.543 80.933 1.00 102.58 69 SER A CA 1
ATOM 546 C C . SER A 1 69 ? -24.105 -7.845 81.990 1.00 101.79 69 SER A C 1
ATOM 547 O O . SER A 1 69 ? -23.571 -7.259 82.930 1.00 102.13 69 SER A O 1
ATOM 550 N N . SER A 1 70 ? -25.333 -7.505 81.585 1.00 87.17 70 SER A N 1
ATOM 551 C CA . SER A 1 70 ? -26.299 -6.897 82.486 1.00 85.11 70 SER A CA 1
ATOM 552 C C . SER A 1 70 ? -27.705 -7.298 82.077 1.00 84.18 70 SER A C 1
ATOM 553 O O . SER A 1 70 ? -28.689 -6.845 82.665 1.00 85.04 70 SER A O 1
ATOM 556 N N . GLY A 1 71 ? -27.929 -8.403 81.360 1.00 88.58 71 GLY A N 1
ATOM 557 C CA . GLY A 1 71 ? -29.264 -8.755 80.921 1.00 84.49 71 GLY A CA 1
ATOM 558 C C . GLY A 1 71 ? -29.937 -7.538 80.327 1.00 81.79 71 GLY A C 1
ATOM 559 O O . GLY A 1 71 ? -31.082 -7.607 79.875 1.00 81.97 71 GLY A O 1
ATOM 560 N N . LEU A 1 72 ? -29.224 -6.413 80.338 1.00 64.07 72 LEU A N 1
ATOM 561 C CA . LEU A 1 72 ? -29.756 -5.175 79.782 1.00 59.87 72 LEU A CA 1
ATOM 562 C C . LEU A 1 72 ? -29.831 -5.284 78.267 1.00 55.77 72 LEU A C 1
ATOM 563 O O . LEU A 1 72 ? -28.827 -5.559 77.608 1.00 55.47 72 LEU A O 1
ATOM 568 N N . PRO A 1 73 ? -31.028 -5.086 77.696 1.00 45.95 73 PRO A N 1
ATOM 569 C CA . PRO A 1 73 ? -31.178 -5.169 76.240 1.00 44.15 73 PRO A CA 1
ATOM 570 C C . PRO A 1 73 ? -30.186 -4.200 75.581 1.00 42.16 73 PRO A C 1
ATOM 571 O O . PRO A 1 73 ? -29.841 -3.167 76.158 1.00 41.03 73 PRO A O 1
ATOM 575 N N . LEU A 1 74 ? -29.722 -4.533 74.384 1.00 38.72 74 LEU A N 1
ATOM 576 C CA . LEU A 1 74 ? -28.755 -3.684 73.701 1.00 38.04 74 LEU A CA 1
ATOM 577 C C . LEU A 1 74 ? -28.994 -3.541 72.198 1.00 35.77 74 LEU A C 1
ATOM 578 O O . LEU A 1 74 ? -29.448 -4.471 71.535 1.00 34.48 74 LEU A O 1
ATOM 583 N N . LEU A 1 75 ? -28.690 -2.355 71.681 1.00 39.14 75 LEU A N 1
ATOM 584 C CA . LEU A 1 75 ? -28.788 -2.077 70.257 1.00 36.80 75 LEU A CA 1
ATOM 585 C C . LEU A 1 75 ? -27.508 -1.351 69.874 1.00 35.23 75 LEU A C 1
ATOM 586 O O . LEU A 1 75 ? -27.280 -0.199 70.261 1.00 34.64 75 LEU A O 1
ATOM 591 N N . GLY A 1 76 ? -26.654 -2.055 69.142 1.00 33.36 76 GLY A N 1
ATOM 592 C CA . GLY A 1 76 ? -25.414 -1.464 68.688 1.00 32.03 76 GLY A CA 1
ATOM 593 C C . GLY A 1 76 ? -25.620 -0.977 67.265 1.00 31.16 76 GLY A C 1
ATOM 594 O O . GLY A 1 76 ? -26.052 -1.736 66.395 1.00 28.92 76 GLY A O 1
ATOM 595 N N . ILE A 1 77 ? -25.326 0.299 67.041 1.00 32.86 77 ILE A N 1
ATOM 596 C CA . ILE A 1 77 ? -25.455 0.918 65.727 1.00 32.24 77 ILE A CA 1
ATOM 597 C C . ILE A 1 77 ? -24.058 1.174 65.161 1.00 32.44 77 ILE A C 1
ATOM 598 O O . ILE A 1 77 ? -23.271 1.937 65.733 1.00 28.98 77 ILE A O 1
ATOM 603 N N . CYS A 1 78 ? -23.756 0.523 64.040 1.00 30.44 78 CYS A N 1
ATOM 604 C CA . CYS A 1 78 ? -22.453 0.664 63.385 1.00 33.96 78 CYS A CA 1
ATOM 605 C C . CYS A 1 78 ? -21.304 0.343 64.332 1.00 35.33 78 CYS A C 1
ATOM 606 O O . CYS A 1 78 ? -21.097 -0.820 64.676 1.00 35.60 78 CYS A O 1
ATOM 609 N N . TYR A 1 79 ? -20.551 1.358 64.746 1.00 42.00 79 TYR A N 1
ATOM 610 C CA . TYR A 1 79 ? -19.447 1.136 65.677 1.00 43.74 79 TYR A CA 1
ATOM 611 C C . TYR A 1 79 ? -19.970 0.266 66.828 1.00 42.54 79 TYR A C 1
ATOM 612 O O . TYR A 1 79 ? -19.326 -0.696 67.258 1.00 41.56 79 TYR A O 1
ATOM 621 N N . GLY A 1 80 ? -21.157 0.612 67.308 1.00 36.09 80 GLY A N 1
ATOM 622 C CA . GLY A 1 80 ? -21.760 -0.130 68.394 1.00 36.79 80 GLY A CA 1
ATOM 623 C C . GLY A 1 80 ? -21.968 -1.591 68.054 1.00 36.98 80 GLY A C 1
ATOM 624 O O . GLY A 1 80 ? -21.766 -2.468 68.903 1.00 36.78 80 GLY A O 1
ATOM 625 N N . MET A 1 81 ? -22.386 -1.863 66.820 1.00 30.11 81 MET A N 1
ATOM 626 C CA . MET A 1 81 ? -22.600 -3.240 66.406 1.00 30.24 81 MET A CA 1
ATOM 627 C C . MET A 1 81 ? -21.265 -3.980 66.395 1.00 32.96 81 MET A C 1
ATOM 628 O O . MET A 1 81 ? -21.174 -5.137 66.817 1.00 30.50 81 MET A O 1
ATOM 633 N N . GLN A 1 82 ? -20.232 -3.291 65.917 1.00 36.93 82 GLN A N 1
ATOM 634 C CA . GLN A 1 82 ? -18.903 -3.867 65.822 1.00 40.19 82 GLN A CA 1
ATOM 635 C C . GLN A 1 82 ? -18.331 -4.202 67.197 1.00 41.79 82 GLN A C 1
ATOM 636 O O . GLN A 1 82 ? -17.769 -5.280 67.376 1.00 41.39 82 GLN A O 1
ATOM 642 N N . LEU A 1 83 ? -18.486 -3.301 68.168 1.00 43.34 83 LEU A N 1
ATOM 643 C CA . LEU A 1 83 ? -18.004 -3.562 69.530 1.00 45.57 83 LEU A CA 1
ATOM 644 C C . LEU A 1 83 ? -18.676 -4.838 70.033 1.00 46.58 83 LEU A C 1
ATOM 645 O O . LEU A 1 83 ? -18.046 -5.705 70.640 1.00 44.03 83 LEU A O 1
ATOM 650 N N . LEU A 1 84 ? -19.904 -5.089 69.555 1.00 50.32 84 LEU A N 1
ATOM 651 C CA . LEU A 1 84 ? -20.741 -6.201 69.980 1.00 52.90 84 LEU A CA 1
ATOM 652 C C . LEU A 1 84 ? -20.144 -7.518 69.506 1.00 53.80 84 LEU A C 1
ATOM 653 O O . LEU A 1 84 ? -20.100 -8.496 70.248 1.00 53.46 84 LEU A O 1
ATOM 658 N N . ALA A 1 85 ? -19.772 -7.477 68.221 1.00 53.71 85 ALA A N 1
ATOM 659 C CA . ALA A 1 85 ? -19.186 -8.651 67.596 1.00 56.39 85 ALA A CA 1
ATOM 660 C C . ALA A 1 85 ? -17.816 -8.944 68.199 1.00 58.23 85 ALA A C 1
ATOM 661 O O . ALA A 1 85 ? -17.532 -10.067 68.613 1.00 59.10 85 ALA A O 1
ATOM 663 N N . GLN A 1 86 ? -16.980 -7.913 68.252 1.00 60.69 86 GLN A N 1
ATOM 664 C CA . GLN A 1 86 ? -15.627 -8.023 68.771 1.00 62.11 86 GLN A CA 1
ATOM 665 C C . GLN A 1 86 ? -15.527 -8.446 70.226 1.00 62.58 86 GLN A C 1
ATOM 666 O O . GLN A 1 86 ? -14.683 -9.268 70.579 1.00 65.30 86 GLN A O 1
ATOM 672 N N . GLU A 1 87 ? -16.385 -7.901 71.077 1.00 63.43 87 GLU A N 1
ATOM 673 C CA . GLU A 1 87 ? -16.298 -8.220 72.493 1.00 63.15 87 GLU A CA 1
ATOM 674 C C . GLU A 1 87 ? -17.205 -9.317 73.006 1.00 62.50 87 GLU A C 1
ATOM 675 O O . GLU A 1 87 ? -17.267 -9.541 74.212 1.00 64.57 87 GLU A O 1
ATOM 681 N N . LEU A 1 88 ? -17.632 -10.074 72.018 1.00 52.96 88 LEU A N 1
ATOM 682 C CA . LEU A 1 88 ? -18.442 -11.246 72.336 1.00 51.29 88 LEU A CA 1
ATOM 683 C C . LEU A 1 88 ? -18.101 -12.502 71.535 1.00 49.96 88 LEU A C 1
ATOM 684 O O . LEU A 1 88 ? -18.930 -13.403 71.408 1.00 50.35 88 LEU A O 1
ATOM 689 N N . GLY A 1 89 ? -16.894 -12.560 70.983 1.00 45.92 89 GLY A N 1
ATOM 690 C CA . GLY A 1 89 ? -16.488 -13.746 70.246 1.00 45.53 89 GLY A CA 1
ATOM 691 C C . GLY A 1 89 ? -16.825 -13.817 68.772 1.00 45.01 89 GLY A C 1
ATOM 692 O O . GLY A 1 89 ? -16.825 -14.900 68.180 1.00 42.86 89 GLY A O 1
ATOM 693 N N . GLY A 1 90 ? -17.128 -12.668 68.178 1.00 52.80 90 GLY A N 1
ATOM 694 C CA . GLY A 1 90 ? -17.439 -12.633 66.761 1.00 52.05 90 GLY A CA 1
ATOM 695 C C . GLY A 1 90 ? -16.219 -12.102 66.035 1.00 51.79 90 GLY A C 1
ATOM 696 O O . GLY A 1 90 ? -15.193 -11.847 66.662 1.00 51.14 90 GLY A O 1
ATOM 697 N N . ARG A 1 91 ? -16.316 -11.929 64.722 1.00 50.66 91 ARG A N 1
ATOM 698 C CA . ARG A 1 91 ? -15.183 -11.427 63.955 1.00 50.50 91 ARG A CA 1
ATOM 699 C C . ARG A 1 91 ? -15.507 -10.126 63.237 1.00 49.83 91 ARG A C 1
ATOM 700 O O . ARG A 1 91 ? -16.522 -10.023 62.556 1.00 48.53 91 ARG A O 1
ATOM 708 N N . VAL A 1 92 ? -14.624 -9.146 63.397 1.00 48.88 92 VAL A N 1
ATOM 709 C CA . VAL A 1 92 ? -14.753 -7.837 62.770 1.00 50.52 92 VAL A CA 1
ATOM 710 C C . VAL A 1 92 ? -13.502 -7.577 61.925 1.00 52.05 92 VAL A C 1
ATOM 711 O O . VAL A 1 92 ? -12.381 -7.810 62.376 1.00 53.74 92 VAL A O 1
ATOM 715 N N . GLU A 1 93 ? -13.762 -7.015 60.718 1.00 64.04 93 GLU A N 1
ATOM 716 C CA . GLU A 1 93 ? -12.611 -6.821 59.845 1.00 65.88 93 GLU A CA 1
ATOM 717 C C . GLU A 1 93 ? -12.619 -5.412 59.280 1.00 67.78 93 GLU A C 1
ATOM 718 O O . GLU A 1 93 ? -13.589 -4.678 59.462 1.00 67.95 93 GLU A O 1
ATOM 724 N N . ARG A 1 94 ? -11.572 -4.935 58.592 1.00 59.12 94 ARG A N 1
ATOM 725 C CA . ARG A 1 94 ? -11.596 -3.587 58.042 1.00 61.25 94 ARG A CA 1
ATOM 726 C C . ARG A 1 94 ? -12.155 -3.601 56.629 1.00 60.98 94 ARG A C 1
ATOM 727 O O . ARG A 1 94 ? -12.171 -4.699 56.029 1.00 61.86 94 ARG A O 1
ATOM 735 N N . ALA A 1 98 ? -14.268 5.214 56.490 1.00 72.69 98 ALA A N 1
ATOM 736 C CA . ALA A 1 98 ? -15.169 6.074 57.312 1.00 73.16 98 ALA A CA 1
ATOM 737 C C . ALA A 1 98 ? -16.052 6.943 56.421 1.00 73.42 98 ALA A C 1
ATOM 738 O O . ALA A 1 98 ? -15.684 8.065 56.065 1.00 73.66 98 ALA A O 1
ATOM 740 N N . GLU A 1 99 ? -17.219 6.417 56.064 1.00 97.20 99 GLU A N 1
ATOM 741 C CA . GLU A 1 99 ? -18.163 7.132 55.212 1.00 96.20 99 GLU A CA 1
ATOM 742 C C . GLU A 1 99 ? -19.504 6.408 55.170 1.00 94.27 99 GLU A C 1
ATOM 743 O O . GLU A 1 99 ? -19.569 5.197 55.382 1.00 94.36 99 GLU A O 1
ATOM 749 N N . TYR A 1 100 ? -20.572 7.154 54.896 1.00 60.81 100 TYR A N 1
ATOM 750 C CA . TYR A 1 100 ? -21.909 6.571 54.821 1.00 57.53 100 TYR A CA 1
ATOM 751 C C . TYR A 1 100 ? -22.294 6.352 53.362 1.00 54.06 100 TYR A C 1
ATOM 752 O O . TYR A 1 100 ? -21.572 6.764 52.453 1.00 53.92 100 TYR A O 1
ATOM 761 N N . GLY A 1 101 ? -23.439 5.714 53.147 1.00 53.39 101 GLY A N 1
ATOM 762 C CA . GLY A 1 101 ? -23.908 5.454 51.799 1.00 48.15 101 GLY A CA 1
ATOM 763 C C . GLY A 1 101 ? -25.223 4.704 51.844 1.00 46.02 101 GLY A C 1
ATOM 764 O O . GLY A 1 101 ? -25.446 3.900 52.755 1.00 45.12 101 GLY A O 1
ATOM 765 N N . LYS A 1 102 ? -26.088 4.957 50.863 1.00 40.80 102 LYS A N 1
ATOM 766 C CA . LYS A 1 102 ? -27.397 4.312 50.786 1.00 39.41 102 LYS A CA 1
ATOM 767 C C . LYS A 1 102 ? -27.303 2.888 50.272 1.00 38.71 102 LYS A C 1
ATOM 768 O O . LYS A 1 102 ? -26.507 2.590 49.383 1.00 36.39 102 LYS A O 1
ATOM 774 N N . ALA A 1 103 ? -28.136 2.014 50.822 1.00 40.12 103 ALA A N 1
ATOM 775 C CA . ALA A 1 103 ? -28.161 0.623 50.397 1.00 38.84 103 ALA A CA 1
ATOM 776 C C . ALA A 1 103 ? -29.521 0.013 50.718 1.00 38.01 103 ALA A C 1
ATOM 777 O O . ALA A 1 103 ? -30.234 0.486 51.609 1.00 36.80 103 ALA A O 1
ATOM 779 N N . LEU A 1 104 ? -29.884 -1.028 49.978 1.00 36.30 104 LEU A N 1
ATOM 780 C CA . LEU A 1 104 ? -31.147 -1.705 50.215 1.00 37.69 104 LEU A CA 1
ATOM 781 C C . LEU A 1 104 ? -30.884 -3.025 50.925 1.00 37.92 104 LEU A C 1
ATOM 782 O O . LEU A 1 104 ? -29.962 -3.763 50.569 1.00 38.85 104 LEU A O 1
ATOM 787 N N . LEU A 1 105 ? -31.667 -3.308 51.957 1.00 41.46 105 LEU A N 1
ATOM 788 C CA . LEU A 1 105 ? -31.506 -4.567 52.659 1.00 40.65 105 LEU A CA 1
ATOM 789 C C . LEU A 1 105 ? -32.154 -5.623 51.778 1.00 40.80 105 LEU A C 1
ATOM 790 O O . LEU A 1 105 ? -33.334 -5.524 51.460 1.00 41.09 105 LEU A O 1
ATOM 795 N N . THR A 1 106 ? -31.368 -6.615 51.373 1.00 36.48 106 THR A N 1
ATOM 796 C CA . THR A 1 106 ? -31.854 -7.706 50.541 1.00 39.95 106 THR A CA 1
ATOM 797 C C . THR A 1 106 ? -32.492 -8.785 51.426 1.00 40.74 106 THR A C 1
ATOM 798 O O . THR A 1 106 ? -33.079 -9.740 50.926 1.00 41.44 106 THR A O 1
ATOM 802 N N . ARG A 1 107 ? -32.364 -8.621 52.741 1.00 39.98 107 ARG A N 1
ATOM 803 C CA . ARG A 1 107 ? -32.920 -9.560 53.709 1.00 40.85 107 ARG A CA 1
ATOM 804 C C . ARG A 1 107 ? -33.021 -8.859 55.063 1.00 39.98 107 ARG A C 1
ATOM 805 O O . ARG A 1 107 ? -32.099 -8.158 55.475 1.00 40.11 107 ARG A O 1
ATOM 813 N N . HIS A 1 108 ? -34.142 -9.049 55.748 1.00 39.71 108 HIS A N 1
ATOM 814 C CA . HIS A 1 108 ? -34.376 -8.422 57.047 1.00 40.65 108 HIS A CA 1
ATOM 815 C C . HIS A 1 108 ? -35.424 -9.231 57.776 1.00 42.05 108 HIS A C 1
ATOM 816 O O . HIS A 1 108 ? -36.623 -8.992 57.636 1.00 42.62 108 HIS A O 1
ATOM 823 N N . GLU A 1 109 ? -34.983 -10.188 58.571 1.00 41.82 109 GLU A N 1
ATOM 824 C CA . GLU A 1 109 ? -35.937 -11.024 59.265 1.00 42.63 109 GLU A CA 1
ATOM 825 C C . GLU A 1 109 ? -35.858 -10.904 60.770 1.00 41.36 109 GLU A C 1
ATOM 826 O O . GLU A 1 109 ? -34.934 -10.297 61.314 1.00 39.66 109 GLU A O 1
ATOM 832 N N . GLY A 1 110 ? -36.854 -11.472 61.438 1.00 39.97 110 GLY A N 1
ATOM 833 C CA . GLY A 1 110 ? -36.880 -11.441 62.885 1.00 39.45 110 GLY A CA 1
ATOM 834 C C . GLY A 1 110 ? -37.696 -10.303 63.456 1.00 38.96 110 GLY A C 1
ATOM 835 O O . GLY A 1 110 ? -38.139 -9.412 62.722 1.00 36.29 110 GLY A O 1
ATOM 836 N N . PRO A 1 111 ? -37.924 -10.317 64.776 1.00 41.71 111 PRO A N 1
ATOM 837 C CA . PRO A 1 111 ? -38.692 -9.288 65.483 1.00 41.24 111 PRO A CA 1
ATOM 838 C C . PRO A 1 111 ? -38.199 -7.863 65.226 1.00 40.62 111 PRO A C 1
ATOM 839 O O . PRO A 1 111 ? -38.998 -6.931 65.126 1.00 40.98 111 PRO A O 1
ATOM 843 N N . LEU A 1 112 ? -36.885 -7.690 65.117 1.00 46.30 112 LEU A N 1
ATOM 844 C CA . LEU A 1 112 ? -36.329 -6.354 64.907 1.00 46.19 112 LEU A CA 1
ATOM 845 C C . LEU A 1 112 ? -36.800 -5.666 63.627 1.00 44.90 112 LEU A C 1
ATOM 846 O O . LEU A 1 112 ? -36.767 -4.439 63.530 1.00 46.48 112 LEU A O 1
ATOM 851 N N . PHE A 1 113 ? -37.241 -6.448 62.647 1.00 32.54 113 PHE A N 1
ATOM 852 C CA . PHE A 1 113 ? -37.699 -5.882 61.376 1.00 31.99 113 PHE A CA 1
ATOM 853 C C . PHE A 1 113 ? -39.170 -6.186 61.170 1.00 35.28 113 PHE A C 1
ATOM 854 O O . PHE A 1 113 ? -39.697 -6.072 60.058 1.00 32.74 113 PHE A O 1
ATOM 862 N N . ARG A 1 114 ? -39.815 -6.583 62.263 1.00 47.21 114 ARG A N 1
ATOM 863 C CA . ARG A 1 114 ? -41.227 -6.923 62.267 1.00 50.24 114 ARG A CA 1
ATOM 864 C C . ARG A 1 114 ? -42.046 -5.770 61.723 1.00 50.27 114 ARG A C 1
ATOM 865 O O . ARG A 1 114 ? -42.031 -4.671 62.280 1.00 50.50 114 ARG A O 1
ATOM 873 N N . GLY A 1 115 ? -42.750 -6.014 60.624 1.00 42.13 115 GLY A N 1
ATOM 874 C CA . GLY A 1 115 ? -43.569 -4.967 60.058 1.00 42.30 115 GLY A CA 1
ATOM 875 C C . GLY A 1 115 ? -43.046 -4.329 58.790 1.00 43.12 115 GLY A C 1
ATOM 876 O O . GLY A 1 115 ? -43.844 -3.937 57.952 1.00 43.47 115 GLY A O 1
ATOM 877 N N . LEU A 1 116 ? -41.727 -4.213 58.638 1.00 47.56 116 LEU A N 1
ATOM 878 C CA . LEU A 1 116 ? -41.167 -3.603 57.431 1.00 47.01 116 LEU A CA 1
ATOM 879 C C . LEU A 1 116 ? -41.279 -4.517 56.226 1.00 48.46 116 LEU A C 1
ATOM 880 O O . LEU A 1 116 ? -40.793 -5.646 56.240 1.00 49.96 116 LEU A O 1
ATOM 885 N N . GLU A 1 117 ? -41.911 -4.018 55.175 1.00 47.24 117 GLU A N 1
ATOM 886 C CA . GLU A 1 117 ? -42.071 -4.791 53.953 1.00 48.33 117 GLU A CA 1
ATOM 887 C C . GLU A 1 117 ? -41.563 -3.920 52.812 1.00 48.36 117 GLU A C 1
ATOM 888 O O . GLU A 1 117 ? -41.259 -2.744 53.016 1.00 47.20 117 GLU A O 1
ATOM 894 N N . GLY A 1 118 ? -41.462 -4.494 51.619 1.00 49.17 118 GLY A N 1
ATOM 895 C CA . GLY A 1 118 ? -40.997 -3.724 50.483 1.00 49.45 118 GLY A CA 1
ATOM 896 C C . GLY A 1 118 ? -39.521 -3.414 50.581 1.00 50.49 118 GLY A C 1
ATOM 897 O O . GLY A 1 118 ? -38.767 -4.170 51.194 1.00 52.18 118 GLY A O 1
ATOM 898 N N . GLU A 1 119 ? -39.092 -2.309 49.981 1.00 55.54 119 GLU A N 1
ATOM 899 C CA . GLU A 1 119 ? -37.680 -1.969 50.036 1.00 55.41 119 GLU A CA 1
ATOM 900 C C . GLU A 1 119 ? -37.342 -1.250 51.327 1.00 53.68 119 GLU A C 1
ATOM 901 O O . GLU A 1 119 ? -38.071 -0.365 51.775 1.00 54.53 119 GLU A O 1
ATOM 907 N N . VAL A 1 120 ? -36.233 -1.655 51.928 1.00 47.64 120 VAL A N 1
ATOM 908 C CA . VAL A 1 120 ? -35.777 -1.064 53.173 1.00 44.81 120 VAL A CA 1
ATOM 909 C C . VAL A 1 120 ? -34.417 -0.428 52.940 1.00 43.44 120 VAL A C 1
ATOM 910 O O . VAL A 1 120 ? -33.386 -1.079 53.103 1.00 45.58 120 VAL A O 1
ATOM 914 N N . GLN A 1 121 ? -34.422 0.836 52.529 1.00 38.14 121 GLN A N 1
ATOM 915 C CA . GLN A 1 121 ? -33.184 1.569 52.291 1.00 35.09 121 GLN A CA 1
ATOM 916 C C . GLN A 1 121 ? -32.589 1.946 53.637 1.00 32.16 121 GLN A C 1
ATOM 917 O O . GLN A 1 121 ? -33.294 2.405 54.533 1.00 29.86 121 GLN A O 1
ATOM 923 N N . VAL A 1 122 ? -31.288 1.746 53.782 1.00 29.63 122 VAL A N 1
ATOM 924 C CA . VAL A 1 122 ? -30.639 2.092 55.028 1.00 29.06 122 VAL A CA 1
ATOM 925 C C . VAL A 1 122 ? -29.399 2.926 54.745 1.00 29.52 122 VAL A C 1
ATOM 926 O O . VAL A 1 122 ? -28.815 2.838 53.670 1.00 30.07 122 VAL A O 1
ATOM 930 N N . TRP A 1 123 ? -29.017 3.739 55.720 1.00 29.93 123 TRP A N 1
ATOM 931 C CA . TRP A 1 123 ? -27.846 4.605 55.628 1.00 31.71 123 TRP A CA 1
ATOM 932 C C . TRP A 1 123 ? -26.674 3.828 56.229 1.00 33.44 123 TRP A C 1
ATOM 933 O O . TRP A 1 123 ? -26.373 3.967 57.415 1.00 31.95 123 TRP A O 1
ATOM 944 N N . MET A 1 124 ? -26.028 3.006 55.403 1.00 41.53 124 MET A N 1
ATOM 945 C CA . MET A 1 124 ? -24.907 2.166 55.837 1.00 45.26 124 MET A CA 1
ATOM 946 C C . MET A 1 124 ? -23.614 2.907 56.157 1.00 48.01 124 MET A C 1
ATOM 947 O O . MET A 1 124 ? -23.260 3.895 55.515 1.00 48.77 124 MET A O 1
ATOM 952 N N . SER A 1 125 ? -22.915 2.413 57.171 1.00 45.51 125 SER A N 1
ATOM 953 C CA . SER A 1 125 ? -21.620 2.959 57.556 1.00 48.89 125 SER A CA 1
ATOM 954 C C . SER A 1 125 ? -20.668 1.999 56.846 1.00 48.97 125 SER A C 1
ATOM 955 O O . SER A 1 125 ? -20.907 0.790 56.828 1.00 45.98 125 SER A O 1
ATOM 958 N N . HIS A 1 126 ? -19.603 2.524 56.255 1.00 54.14 126 HIS A N 1
ATOM 959 C CA . HIS A 1 126 ? -18.670 1.680 55.516 1.00 55.29 126 HIS A CA 1
ATOM 960 C C . HIS A 1 126 ? -17.327 1.417 56.191 1.00 55.27 126 HIS A C 1
ATOM 961 O O . HIS A 1 126 ? -16.467 0.752 55.615 1.00 54.89 126 HIS A O 1
ATOM 968 N N . GLN A 1 127 ? -16.880 2.042 57.262 1.00 60.77 127 GLN A N 1
ATOM 969 C CA . GLN A 1 127 ? -15.822 1.616 58.168 1.00 61.82 127 GLN A CA 1
ATOM 970 C C . GLN A 1 127 ? -16.214 0.329 58.887 1.00 61.81 127 GLN A C 1
ATOM 971 O O . GLN A 1 127 ? -17.040 0.340 59.804 1.00 62.63 127 GLN A O 1
ATOM 977 N N . ASP A 1 128 ? -15.312 -0.518 58.427 1.00 70.31 128 ASP A N 1
ATOM 978 C CA . ASP A 1 128 ? -15.226 -1.897 58.900 1.00 68.32 128 ASP A CA 1
ATOM 979 C C . ASP A 1 128 ? -16.511 -2.684 58.676 1.00 66.43 128 ASP A C 1
ATOM 980 O O . ASP A 1 128 ? -17.574 -2.118 58.436 1.00 68.61 128 ASP A O 1
ATOM 985 N N . ALA A 1 129 ? -16.618 -3.854 59.321 1.00 44.79 129 ALA A N 1
ATOM 986 C CA . ALA A 1 129 ? -17.566 -4.891 58.964 1.00 42.16 129 ALA A CA 1
ATOM 987 C C . ALA A 1 129 ? -17.470 -6.093 59.886 1.00 40.72 129 ALA A C 1
ATOM 988 O O . ALA A 1 129 ? -16.390 -6.443 60.372 1.00 38.95 129 ALA A O 1
ATOM 990 N N . VAL A 1 130 ? -18.619 -6.706 60.143 1.00 44.40 130 VAL A N 1
ATOM 991 C CA . VAL A 1 130 ? -18.671 -7.900 60.956 1.00 42.16 130 VAL A CA 1
ATOM 992 C C . VAL A 1 130 ? -18.753 -9.003 59.917 1.00 44.73 130 VAL A C 1
ATOM 993 O O . VAL A 1 130 ? -19.635 -8.994 59.054 1.00 44.84 130 VAL A O 1
ATOM 997 N N . THR A 1 131 ? -17.810 -9.934 59.970 1.00 48.05 131 THR A N 1
ATOM 998 C CA . THR A 1 131 ? -17.801 -11.031 59.022 1.00 49.58 131 THR A CA 1
ATOM 999 C C . THR A 1 131 ? -18.264 -12.295 59.734 1.00 50.20 131 THR A C 1
ATOM 1000 O O . THR A 1 131 ? -18.585 -13.303 59.100 1.00 51.87 131 THR A O 1
ATOM 1004 N N . ALA A 1 132 ? -18.312 -12.222 61.061 1.00 42.38 132 ALA A N 1
ATOM 1005 C CA . ALA A 1 132 ? -18.748 -13.350 61.873 1.00 41.31 132 ALA A CA 1
ATOM 1006 C C . ALA A 1 132 ? -19.529 -12.881 63.098 1.00 39.77 132 ALA A C 1
ATOM 1007 O O . ALA A 1 132 ? -19.001 -12.160 63.944 1.00 39.39 132 ALA A O 1
ATOM 1009 N N . PRO A 1 133 ? -20.803 -13.281 63.208 1.00 44.59 133 PRO A N 1
ATOM 1010 C CA . PRO A 1 133 ? -21.618 -12.877 64.358 1.00 46.25 133 PRO A CA 1
ATOM 1011 C C . PRO A 1 133 ? -21.195 -13.689 65.586 1.00 47.64 133 PRO A C 1
ATOM 1012 O O . PRO A 1 133 ? -20.635 -14.776 65.448 1.00 47.91 133 PRO A O 1
ATOM 1016 N N . PRO A 1 134 ? -21.441 -13.170 66.800 1.00 47.02 134 PRO A N 1
ATOM 1017 C CA . PRO A 1 134 ? -21.048 -13.924 67.997 1.00 46.46 134 PRO A CA 1
ATOM 1018 C C . PRO A 1 134 ? -21.648 -15.330 67.967 1.00 46.04 134 PRO A C 1
ATOM 1019 O O . PRO A 1 134 ? -22.740 -15.540 67.435 1.00 43.28 134 PRO A O 1
ATOM 1023 N N . PRO A 1 135 ? -20.941 -16.316 68.543 1.00 47.99 135 PRO A N 1
ATOM 1024 C CA . PRO A 1 135 ? -21.458 -17.688 68.543 1.00 46.42 135 PRO A CA 1
ATOM 1025 C C . PRO A 1 135 ? -22.900 -17.783 69.032 1.00 45.81 135 PRO A C 1
ATOM 1026 O O . PRO A 1 135 ? -23.245 -17.271 70.099 1.00 44.78 135 PRO A O 1
ATOM 1030 N N . GLY A 1 136 ? -23.744 -18.429 68.233 1.00 41.96 136 GLY A N 1
ATOM 1031 C CA . GLY A 1 136 ? -25.141 -18.568 68.609 1.00 43.47 136 GLY A CA 1
ATOM 1032 C C . GLY A 1 136 ? -26.039 -17.495 68.014 1.00 41.75 136 GLY A C 1
ATOM 1033 O O . GLY A 1 136 ? -27.226 -17.732 67.790 1.00 42.49 136 GLY A O 1
ATOM 1034 N N . TRP A 1 137 ? -25.479 -16.317 67.755 1.00 46.65 137 TRP A N 1
ATOM 1035 C CA . TRP A 1 137 ? -26.247 -15.204 67.179 1.00 46.78 137 TRP A CA 1
ATOM 1036 C C . TRP A 1 137 ? -26.554 -15.469 65.716 1.00 46.19 137 TRP A C 1
ATOM 1037 O O . TRP A 1 137 ? -25.854 -16.227 65.056 1.00 48.23 137 TRP A O 1
ATOM 1048 N N . ARG A 1 138 ? -27.594 -14.827 65.208 1.00 44.46 138 ARG A N 1
ATOM 1049 C CA . ARG A 1 138 ? -27.982 -14.998 63.819 1.00 44.67 138 ARG A CA 1
ATOM 1050 C C . ARG A 1 138 ? -27.881 -13.705 63.019 1.00 43.41 138 ARG A C 1
ATOM 1051 O O . ARG A 1 138 ? -28.024 -12.605 63.562 1.00 43.61 138 ARG A O 1
ATOM 1059 N N . VAL A 1 139 ? -27.604 -13.844 61.728 1.00 41.59 139 VAL A N 1
ATOM 1060 C CA . VAL A 1 139 ? -27.530 -12.694 60.836 1.00 39.91 139 VAL A CA 1
ATOM 1061 C C . VAL A 1 139 ? -28.980 -12.454 60.441 1.00 38.14 139 VAL A C 1
ATOM 1062 O O . VAL A 1 139 ? -29.628 -13.337 59.881 1.00 38.78 139 VAL A O 1
ATOM 1066 N N . VAL A 1 140 ? -29.499 -11.275 60.757 1.00 36.54 140 VAL A N 1
ATOM 1067 C CA . VAL A 1 140 ? -30.886 -10.981 60.451 1.00 34.97 140 VAL A CA 1
ATOM 1068 C C . VAL A 1 140 ? -31.080 -10.063 59.246 1.00 35.38 140 VAL A C 1
ATOM 1069 O O . VAL A 1 140 ? -32.196 -9.894 58.754 1.00 37.71 140 VAL A O 1
ATOM 1073 N N . ALA A 1 141 ? -29.995 -9.487 58.749 1.00 33.89 141 ALA A N 1
ATOM 1074 C CA . ALA A 1 141 ? -30.089 -8.628 57.576 1.00 33.90 141 ALA A CA 1
ATOM 1075 C C . ALA A 1 141 ? -28.792 -8.557 56.795 1.00 34.25 141 ALA A C 1
ATOM 1076 O O . ALA A 1 141 ? -27.708 -8.815 57.319 1.00 32.50 141 ALA A O 1
ATOM 1078 N N . GLU A 1 142 ? -28.920 -8.195 55.528 1.00 31.16 142 GLU A N 1
ATOM 1079 C CA . GLU A 1 142 ? -27.765 -8.012 54.669 1.00 34.72 142 GLU A CA 1
ATOM 1080 C C . GLU A 1 142 ? -28.131 -7.167 53.468 1.00 33.92 142 GLU A C 1
ATOM 1081 O O . GLU A 1 142 ? -29.318 -6.943 53.180 1.00 30.53 142 GLU A O 1
ATOM 1087 N N . THR A 1 143 ? -27.099 -6.657 52.809 1.00 39.29 143 THR A N 1
ATOM 1088 C CA . THR A 1 143 ? -27.265 -5.863 51.606 1.00 41.98 143 THR A CA 1
ATOM 1089 C C . THR A 1 143 ? -26.567 -6.658 50.511 1.00 45.98 143 THR A C 1
ATOM 1090 O O . THR A 1 143 ? -26.026 -7.733 50.773 1.00 44.73 143 THR A O 1
ATOM 1094 N N . GLU A 1 144 ? -26.579 -6.145 49.290 1.00 52.46 144 GLU A N 1
ATOM 1095 C CA . GLU A 1 144 ? -25.944 -6.846 48.191 1.00 55.91 144 GLU A CA 1
ATOM 1096 C C . GLU A 1 144 ? -24.453 -7.009 48.452 1.00 56.97 144 GLU A C 1
ATOM 1097 O O . GLU A 1 144 ? -23.893 -8.082 48.233 1.00 57.81 144 GLU A O 1
ATOM 1103 N N . GLU A 1 145 ? -23.822 -5.946 48.942 1.00 58.14 145 GLU A N 1
ATOM 1104 C CA . GLU A 1 145 ? -22.388 -5.953 49.211 1.00 58.69 145 GLU A CA 1
ATOM 1105 C C . GLU A 1 145 ? -21.960 -6.420 50.607 1.00 57.36 145 GLU A C 1
ATOM 1106 O O . GLU A 1 145 ? -20.803 -6.792 50.807 1.00 57.57 145 GLU A O 1
ATOM 1112 N N . ASN A 1 146 ? -22.870 -6.401 51.576 1.00 52.12 146 ASN A N 1
ATOM 1113 C CA . ASN A 1 146 ? -22.510 -6.827 52.930 1.00 48.00 146 ASN A CA 1
ATOM 1114 C C . ASN A 1 146 ? -23.450 -7.906 53.451 1.00 44.79 146 ASN A C 1
ATOM 1115 O O . ASN A 1 146 ? -24.604 -7.629 53.784 1.00 43.99 146 ASN A O 1
ATOM 1120 N N . PRO A 1 147 ? -22.958 -9.156 53.542 1.00 40.68 147 PRO A N 1
ATOM 1121 C CA . PRO A 1 147 ? -23.755 -10.288 54.020 1.00 36.99 147 PRO A CA 1
ATOM 1122 C C . PRO A 1 147 ? -24.132 -10.230 55.495 1.00 35.57 147 PRO A C 1
ATOM 1123 O O . PRO A 1 147 ? -24.942 -11.030 55.957 1.00 35.58 147 PRO A O 1
ATOM 1127 N N . VAL A 1 148 ? -23.555 -9.289 56.235 1.00 35.40 148 VAL A N 1
ATOM 1128 C CA . VAL A 1 148 ? -23.876 -9.153 57.658 1.00 34.89 148 VAL A CA 1
ATOM 1129 C C . VAL A 1 148 ? -24.236 -7.706 57.999 1.00 33.33 148 VAL A C 1
ATOM 1130 O O . VAL A 1 148 ? -23.459 -6.978 58.618 1.00 32.26 148 VAL A O 1
ATOM 1134 N N . ALA A 1 149 ? -25.435 -7.302 57.592 1.00 35.54 149 ALA A N 1
ATOM 1135 C CA . ALA A 1 149 ? -25.923 -5.941 57.817 1.00 32.24 149 ALA A CA 1
ATOM 1136 C C . ALA A 1 149 ? -26.537 -5.754 59.212 1.00 31.87 149 ALA A C 1
ATOM 1137 O O . ALA A 1 149 ? -26.591 -4.638 59.741 1.00 30.87 149 ALA A O 1
ATOM 1139 N N . ALA A 1 150 ? -26.993 -6.853 59.805 1.00 34.34 150 ALA A N 1
ATOM 1140 C CA . ALA A 1 150 ? -27.585 -6.813 61.135 1.00 34.55 150 ALA A CA 1
ATOM 1141 C C . ALA A 1 150 ? -27.460 -8.171 61.829 1.00 35.48 150 ALA A C 1
ATOM 1142 O O . ALA A 1 150 ? -27.593 -9.213 61.191 1.00 36.08 150 ALA A O 1
ATOM 1144 N N . ILE A 1 151 ? -27.202 -8.149 63.132 1.00 34.10 151 ILE A N 1
ATOM 1145 C CA . ILE A 1 151 ? -27.087 -9.377 63.915 1.00 34.49 151 ILE A CA 1
ATOM 1146 C C . ILE A 1 151 ? -28.012 -9.347 65.139 1.00 36.89 151 ILE A C 1
ATOM 1147 O O . ILE A 1 151 ? -28.430 -8.272 65.596 1.00 33.82 151 ILE A O 1
ATOM 1152 N N . ALA A 1 152 ? -28.340 -10.532 65.656 1.00 40.67 152 ALA A N 1
ATOM 1153 C CA . ALA A 1 152 ? -29.219 -10.659 66.813 1.00 40.46 152 ALA A CA 1
ATOM 1154 C C . ALA A 1 152 ? -28.889 -11.892 67.655 1.00 41.57 152 ALA A C 1
ATOM 1155 O O . ALA A 1 152 ? -28.719 -12.993 67.121 1.00 41.06 152 ALA A O 1
ATOM 1157 N N . SER A 1 153 ? -28.799 -11.701 68.969 1.00 37.86 153 SER A N 1
ATOM 1158 C CA . SER A 1 153 ? -28.511 -12.798 69.883 1.00 37.28 153 SER A CA 1
ATOM 1159 C C . SER A 1 153 ? -29.689 -13.775 69.879 1.00 37.74 153 SER A C 1
ATOM 1160 O O . SER A 1 153 ? -30.814 -13.408 69.542 1.00 36.42 153 SER A O 1
ATOM 1163 N N . PRO A 1 154 ? -29.446 -15.038 70.260 1.00 42.03 154 PRO A N 1
ATOM 1164 C CA . PRO A 1 154 ? -30.519 -16.036 70.277 1.00 41.10 154 PRO A CA 1
ATOM 1165 C C . PRO A 1 154 ? -31.708 -15.741 71.182 1.00 42.07 154 PRO A C 1
ATOM 1166 O O . PRO A 1 154 ? -32.792 -16.276 70.962 1.00 42.49 154 PRO A O 1
ATOM 1170 N N . ASP A 1 155 ? -31.536 -14.897 72.194 1.00 34.64 155 ASP A N 1
ATOM 1171 C CA . ASP A 1 155 ? -32.681 -14.600 73.052 1.00 37.18 155 ASP A CA 1
ATOM 1172 C C . ASP A 1 155 ? -33.389 -13.289 72.680 1.00 37.67 155 ASP A C 1
ATOM 1173 O O . ASP A 1 155 ? -34.283 -12.834 73.390 1.00 35.40 155 ASP A O 1
ATOM 1178 N N . GLY A 1 156 ? -32.989 -12.704 71.551 1.00 47.19 156 GLY A N 1
ATOM 1179 C CA . GLY A 1 156 ? -33.601 -11.473 71.079 1.00 48.01 156 GLY A CA 1
ATOM 1180 C C . GLY A 1 156 ? -33.512 -10.295 72.026 1.00 48.74 156 GLY A C 1
ATOM 1181 O O . GLY A 1 156 ? -34.405 -9.450 72.058 1.00 50.14 156 GLY A O 1
ATOM 1182 N N . ARG A 1 157 ? -32.432 -10.230 72.790 1.00 49.42 157 ARG A N 1
ATOM 1183 C CA . ARG A 1 157 ? -32.236 -9.145 73.739 1.00 51.33 157 ARG A CA 1
ATOM 1184 C C . ARG A 1 157 ? -31.216 -8.142 73.204 1.00 50.06 157 ARG A C 1
ATOM 1185 O O . ARG A 1 157 ? -31.322 -6.936 73.450 1.00 48.97 157 ARG A O 1
ATOM 1193 N N . ALA A 1 158 ? -30.226 -8.645 72.472 1.00 42.04 158 ALA A N 1
ATOM 1194 C CA . ALA A 1 158 ? -29.204 -7.783 71.898 1.00 39.42 158 ALA A CA 1
ATOM 1195 C C . ALA A 1 158 ? -29.270 -7.798 70.369 1.00 39.02 158 ALA A C 1
ATOM 1196 O O . ALA A 1 158 ? -29.496 -8.837 69.739 1.00 37.98 158 ALA A O 1
ATOM 1198 N N . TYR A 1 159 ? -29.092 -6.627 69.776 1.00 38.40 159 TYR A N 1
ATOM 1199 C CA . TYR A 1 159 ? -29.121 -6.499 68.325 1.00 36.49 159 TYR A CA 1
ATOM 1200 C C . TYR A 1 159 ? -28.057 -5.512 67.902 1.00 34.95 159 TYR A C 1
ATOM 1201 O O . TYR A 1 159 ? -27.703 -4.593 68.649 1.00 33.05 159 TYR A O 1
ATOM 1210 N N . GLY A 1 160 ? -27.544 -5.718 66.699 1.00 36.00 160 GLY A N 1
ATOM 1211 C CA . GLY A 1 160 ? -26.552 -4.816 66.162 1.00 35.01 160 GLY A CA 1
ATOM 1212 C C . GLY A 1 160 ? -26.988 -4.548 64.744 1.00 33.23 160 GLY A C 1
ATOM 1213 O O . GLY A 1 160 ? -27.556 -5.436 64.101 1.00 34.00 160 GLY A O 1
ATOM 1214 N N . VAL A 1 161 ? -26.790 -3.325 64.263 1.00 30.18 161 VAL A N 1
ATOM 1215 C CA . VAL A 1 161 ? -27.131 -3.026 62.879 1.00 28.32 161 VAL A CA 1
ATOM 1216 C C . VAL A 1 161 ? -25.965 -2.245 62.296 1.00 27.75 161 VAL A C 1
ATOM 1217 O O . VAL A 1 161 ? -25.346 -1.442 62.980 1.00 26.98 161 VAL A O 1
ATOM 1221 N N . GLN A 1 162 ? -25.658 -2.508 61.031 1.00 34.67 162 GLN A N 1
ATOM 1222 C CA . GLN A 1 162 ? -24.541 -1.861 60.354 1.00 37.19 162 GLN A CA 1
ATOM 1223 C C . GLN A 1 162 ? -24.951 -0.533 59.712 1.00 38.29 162 GLN A C 1
ATOM 1224 O O . GLN A 1 162 ? -24.174 0.095 58.986 1.00 42.38 162 GLN A O 1
ATOM 1230 N N . PHE A 1 163 ? -26.171 -0.100 59.984 1.00 33.77 163 PHE A N 1
ATOM 1231 C CA . PHE A 1 163 ? -26.669 1.145 59.415 1.00 31.74 163 PHE A CA 1
ATOM 1232 C C . PHE A 1 163 ? -27.244 2.055 60.502 1.00 32.04 163 PHE A C 1
ATOM 1233 O O . PHE A 1 163 ? -27.341 1.655 61.664 1.00 32.18 163 PHE A O 1
ATOM 1241 N N . HIS A 1 164 ? -27.611 3.276 60.119 1.00 29.36 164 HIS A N 1
ATOM 1242 C CA . HIS A 1 164 ? -28.172 4.251 61.046 1.00 29.67 164 HIS A CA 1
ATOM 1243 C C . HIS A 1 164 ? -29.699 4.348 60.909 1.00 29.72 164 HIS A C 1
ATOM 1244 O O . HIS A 1 164 ? -30.209 4.981 59.983 1.00 30.55 164 HIS A O 1
ATOM 1251 N N . PRO A 1 165 ? -30.444 3.713 61.825 1.00 30.17 165 PRO A N 1
ATOM 1252 C CA . PRO A 1 165 ? -31.900 3.782 61.735 1.00 29.07 165 PRO A CA 1
ATOM 1253 C C . PRO A 1 165 ? -32.437 5.115 62.237 1.00 29.62 165 PRO A C 1
ATOM 1254 O O . PRO A 1 165 ? -33.623 5.396 62.079 1.00 29.74 165 PRO A O 1
ATOM 1258 N N . GLU A 1 166 ? -31.567 5.933 62.831 1.00 26.77 166 GLU A N 1
ATOM 1259 C CA . GLU A 1 166 ? -31.982 7.232 63.363 1.00 29.55 166 GLU A CA 1
ATOM 1260 C C . GLU A 1 166 ? -31.974 8.375 62.348 1.00 30.74 166 GLU A C 1
ATOM 1261 O O . GLU A 1 166 ? -32.490 9.456 62.623 1.00 30.90 166 GLU A O 1
ATOM 1267 N N . VAL A 1 167 ? -31.396 8.144 61.181 1.00 31.26 167 VAL A N 1
ATOM 1268 C CA . VAL A 1 167 ? -31.316 9.204 60.192 1.00 33.01 167 VAL A CA 1
ATOM 1269 C C . VAL A 1 167 ? -32.400 9.090 59.132 1.00 34.05 167 VAL A C 1
ATOM 1270 O O . VAL A 1 167 ? -32.923 8.005 58.872 1.00 34.17 167 VAL A O 1
ATOM 1274 N N . ALA A 1 168 ? -32.737 10.223 58.527 1.00 34.04 168 ALA A N 1
ATOM 1275 C CA . ALA A 1 168 ? -33.757 10.268 57.486 1.00 34.52 168 ALA A CA 1
ATOM 1276 C C . ALA A 1 168 ? -33.436 9.369 56.298 1.00 32.58 168 ALA A C 1
ATOM 1277 O O . ALA A 1 168 ? -34.342 8.850 55.656 1.00 32.93 168 ALA A O 1
ATOM 1279 N N . HIS A 1 169 ? -32.153 9.180 56.002 1.00 35.45 169 HIS A N 1
ATOM 1280 C CA . HIS A 1 169 ? -31.765 8.327 54.885 1.00 34.98 169 HIS A CA 1
ATOM 1281 C C . HIS A 1 169 ? -32.177 6.862 55.064 1.00 35.15 169 HIS A C 1
ATOM 1282 O O . HIS A 1 169 ? -31.968 6.030 54.175 1.00 36.24 169 HIS A O 1
ATOM 1289 N N . THR A 1 170 ? -32.752 6.554 56.221 1.00 29.09 170 THR A N 1
ATOM 1290 C CA . THR A 1 170 ? -33.273 5.216 56.507 1.00 29.41 170 THR A CA 1
ATOM 1291 C C . THR A 1 170 ? -34.711 5.567 56.853 1.00 28.65 170 THR A C 1
ATOM 1292 O O . THR A 1 170 ? -35.089 5.622 58.025 1.00 27.63 170 THR A O 1
ATOM 1296 N N . PRO A 1 171 ? -35.532 5.834 55.827 1.00 36.09 171 PRO A N 1
ATOM 1297 C CA . PRO A 1 171 ? -36.935 6.202 56.040 1.00 36.01 171 PRO A CA 1
ATOM 1298 C C . PRO A 1 171 ? -37.729 5.328 56.993 1.00 35.94 171 PRO A C 1
ATOM 1299 O O . PRO A 1 171 ? -38.566 5.836 57.726 1.00 37.28 171 PRO A O 1
ATOM 1303 N N . LYS A 1 172 ? -37.472 4.026 57.009 1.00 33.26 172 LYS A N 1
ATOM 1304 C CA . LYS A 1 172 ? -38.217 3.168 57.929 1.00 32.89 172 LYS A CA 1
ATOM 1305 C C . LYS A 1 172 ? -37.476 2.905 59.238 1.00 32.06 172 LYS A C 1
ATOM 1306 O O . LYS A 1 172 ? -37.860 2.035 60.016 1.00 31.43 172 LYS A O 1
ATOM 1312 N N . GLY A 1 173 ? -36.430 3.690 59.491 1.00 33.95 173 GLY A N 1
ATOM 1313 C CA . GLY A 1 173 ? -35.652 3.528 60.709 1.00 31.10 173 GLY A CA 1
ATOM 1314 C C . GLY A 1 173 ? -36.438 3.632 62.002 1.00 32.09 173 GLY A C 1
ATOM 1315 O O . GLY A 1 173 ? -36.194 2.877 62.953 1.00 31.98 173 GLY A O 1
ATOM 1316 N N . MET A 1 174 ? -37.385 4.564 62.057 1.00 29.55 174 MET A N 1
ATOM 1317 C CA . MET A 1 174 ? -38.182 4.732 63.268 1.00 29.97 174 MET A CA 1
ATOM 1318 C C . MET A 1 174 ? -38.980 3.472 63.628 1.00 28.66 174 MET A C 1
ATOM 1319 O O . MET A 1 174 ? -39.238 3.213 64.800 1.00 28.76 174 MET A O 1
ATOM 1324 N N . GLN A 1 175 ? -39.370 2.690 62.629 1.00 32.14 175 GLN A N 1
ATOM 1325 C CA . GLN A 1 175 ? -40.105 1.454 62.899 1.00 34.76 175 GLN A CA 1
ATOM 1326 C C . GLN A 1 175 ? -39.128 0.449 63.512 1.00 35.35 175 GLN A C 1
ATOM 1327 O O . GLN A 1 175 ? -39.479 -0.323 64.416 1.00 36.01 175 GLN A O 1
ATOM 1333 N N . ILE A 1 176 ? -37.893 0.462 63.016 1.00 33.36 176 ILE A N 1
ATOM 1334 C CA . ILE A 1 176 ? -36.877 -0.441 63.534 1.00 30.60 176 ILE A CA 1
ATOM 1335 C C . ILE A 1 176 ? -36.640 -0.080 64.998 1.00 30.65 176 ILE A C 1
ATOM 1336 O O . ILE A 1 176 ? -36.641 -0.945 65.868 1.00 28.60 176 ILE A O 1
ATOM 1341 N N . LEU A 1 177 ? -36.441 1.208 65.270 1.00 30.89 177 LEU A N 1
ATOM 1342 C CA . LEU A 1 177 ? -36.216 1.647 66.639 1.00 32.39 177 LEU A CA 1
ATOM 1343 C C . LEU A 1 177 ? -37.390 1.253 67.539 1.00 33.62 177 LEU A C 1
ATOM 1344 O O . LEU A 1 177 ? -37.192 0.848 68.679 1.00 34.12 177 LEU A O 1
ATOM 1349 N N . GLU A 1 178 ? -38.606 1.364 67.021 1.00 34.00 178 GLU A N 1
ATOM 1350 C CA . GLU A 1 178 ? -39.798 1.000 67.790 1.00 38.35 178 GLU A CA 1
ATOM 1351 C C . GLU A 1 178 ? -39.691 -0.468 68.231 1.00 38.83 178 GLU A C 1
ATOM 1352 O O . GLU A 1 178 ? -39.741 -0.792 69.435 1.00 35.69 178 GLU A O 1
ATOM 1358 N N . ASN A 1 179 ? -39.541 -1.346 67.241 1.00 45.85 179 ASN A N 1
ATOM 1359 C CA . ASN A 1 179 ? -39.419 -2.781 67.483 1.00 46.02 179 ASN A CA 1
ATOM 1360 C C . ASN A 1 179 ? -38.428 -3.052 68.601 1.00 46.99 179 ASN A C 1
ATOM 1361 O O . ASN A 1 179 ? -38.696 -3.838 69.515 1.00 48.51 179 ASN A O 1
ATOM 1366 N N . PHE A 1 180 ? -37.283 -2.392 68.542 1.00 38.48 180 PHE A N 1
ATOM 1367 C CA . PHE A 1 180 ? -36.299 -2.593 69.576 1.00 39.30 180 PHE A CA 1
ATOM 1368 C C . PHE A 1 180 ? -36.780 -2.223 70.984 1.00 40.43 180 PHE A C 1
ATOM 1369 O O . PHE A 1 180 ? -36.501 -2.944 71.945 1.00 40.28 180 PHE A O 1
ATOM 1377 N N . LEU A 1 181 ? -37.466 -1.090 71.117 1.00 40.38 181 LEU A N 1
ATOM 1378 C CA . LEU A 1 181 ? -37.931 -0.669 72.436 1.00 40.04 181 LEU A CA 1
ATOM 1379 C C . LEU A 1 181 ? -38.864 -1.703 73.038 1.00 40.19 181 LEU A C 1
ATOM 1380 O O . LEU A 1 181 ? -38.785 -2.002 74.234 1.00 39.36 181 LEU A O 1
ATOM 1385 N N . GLU A 1 182 ? -39.748 -2.244 72.206 1.00 37.17 182 GLU A N 1
ATOM 1386 C CA . GLU A 1 182 ? -40.684 -3.273 72.641 1.00 39.22 182 GLU A CA 1
ATOM 1387 C C . GLU A 1 182 ? -39.884 -4.501 73.069 1.00 39.78 182 GLU A C 1
ATOM 1388 O O . GLU A 1 182 ? -40.053 -5.028 74.173 1.00 38.46 182 GLU A O 1
ATOM 1394 N N . LEU A 1 183 ? -39.009 -4.941 72.176 1.00 48.30 183 LEU A N 1
ATOM 1395 C CA . LEU A 1 183 ? -38.168 -6.095 72.420 1.00 49.37 183 LEU A CA 1
ATOM 1396 C C . LEU A 1 183 ? -37.350 -5.920 73.692 1.00 50.96 183 LEU A C 1
ATOM 1397 O O . LEU A 1 183 ? -37.018 -6.901 74.358 1.00 53.31 183 LEU A O 1
ATOM 1402 N N . ALA A 1 184 ? -37.032 -4.673 74.033 1.00 41.38 184 ALA A N 1
ATOM 1403 C CA . ALA A 1 184 ? -36.234 -4.411 75.227 1.00 42.49 184 ALA A CA 1
ATOM 1404 C C . ALA A 1 184 ? -37.099 -4.263 76.470 1.00 41.32 184 ALA A C 1
ATOM 1405 O O . ALA A 1 184 ? -36.582 -4.090 77.575 1.00 42.39 184 ALA A O 1
ATOM 1407 N N . GLY A 1 185 ? -38.414 -4.334 76.288 1.00 41.12 185 GLY A N 1
ATOM 1408 C CA . GLY A 1 185 ? -39.316 -4.197 77.418 1.00 42.57 185 GLY A CA 1
ATOM 1409 C C . GLY A 1 185 ? -39.243 -2.822 78.061 1.00 42.76 185 GLY A C 1
ATOM 1410 O O . GLY A 1 185 ? -39.549 -2.653 79.247 1.00 42.41 185 GLY A O 1
ATOM 1411 N N . VAL A 1 186 ? -38.824 -1.839 77.272 1.00 36.88 186 VAL A N 1
ATOM 1412 C CA . VAL A 1 186 ? -38.716 -0.455 77.725 1.00 39.58 186 VAL A CA 1
ATOM 1413 C C . VAL A 1 186 ? -40.105 0.176 77.920 1.00 40.86 186 VAL A C 1
ATOM 1414 O O . VAL A 1 186 ? -40.873 0.315 76.964 1.00 40.07 186 VAL A O 1
ATOM 1418 N N . LYS A 1 187 ? -40.421 0.562 79.153 1.00 39.65 187 LYS A N 1
ATOM 1419 C CA . LYS A 1 187 ? -41.710 1.195 79.422 1.00 44.61 187 LYS A CA 1
ATOM 1420 C C . LYS A 1 187 ? -41.704 2.615 78.837 1.00 44.91 187 LYS A C 1
ATOM 1421 O O . LYS A 1 187 ? -40.663 3.274 78.818 1.00 44.76 187 LYS A O 1
ATOM 1427 N N . ARG A 1 188 ? -42.859 3.075 78.358 1.00 55.72 188 ARG A N 1
ATOM 1428 C CA . ARG A 1 188 ? -42.973 4.404 77.750 1.00 58.00 188 ARG A CA 1
ATOM 1429 C C . ARG A 1 188 ? -43.562 5.482 78.659 1.00 59.05 188 ARG A C 1
ATOM 1430 O O . ARG A 1 188 ? -44.707 5.894 78.470 1.00 59.96 188 ARG A O 1
ATOM 1438 N N . ASP A 1 189 ? -42.780 5.965 79.619 1.00 73.09 189 ASP A N 1
ATOM 1439 C CA . ASP A 1 189 ? -43.279 6.988 80.527 1.00 73.73 189 ASP A CA 1
ATOM 1440 C C . ASP A 1 189 ? -42.829 8.410 80.207 1.00 73.55 189 ASP A C 1
ATOM 1441 O O . ASP A 1 189 ? -42.623 9.216 81.114 1.00 75.44 189 ASP A O 1
ATOM 1446 N N . TRP A 1 190 ? -42.669 8.723 78.926 1.00 52.51 190 TRP A N 1
ATOM 1447 C CA . TRP A 1 190 ? -42.273 10.073 78.549 1.00 50.80 190 TRP A CA 1
ATOM 1448 C C . TRP A 1 190 ? -43.264 10.626 77.533 1.00 49.07 190 TRP A C 1
ATOM 1449 O O . TRP A 1 190 ? -42.944 10.794 76.357 1.00 49.20 190 TRP A O 1
ATOM 1460 N N . THR A 1 191 ? -44.476 10.895 78.017 1.00 45.13 191 THR A N 1
ATOM 1461 C CA . THR A 1 191 ? -45.571 11.429 77.213 1.00 43.96 191 THR A CA 1
ATOM 1462 C C . THR A 1 191 ? -45.736 12.911 77.537 1.00 42.05 191 THR A C 1
ATOM 1463 O O . THR A 1 191 ? -45.390 13.356 78.629 1.00 40.76 191 THR A O 1
ATOM 1467 N N . PRO A 1 192 ? -46.275 13.698 76.601 1.00 43.51 192 PRO A N 1
ATOM 1468 C CA . PRO A 1 192 ? -46.435 15.128 76.880 1.00 42.56 192 PRO A CA 1
ATOM 1469 C C . PRO A 1 192 ? -47.205 15.529 78.137 1.00 43.01 192 PRO A C 1
ATOM 1470 O O . PRO A 1 192 ? -46.779 16.438 78.854 1.00 43.18 192 PRO A O 1
ATOM 1474 N N . GLU A 1 193 ? -48.317 14.863 78.426 1.00 42.98 193 GLU A N 1
ATOM 1475 C CA . GLU A 1 193 ? -49.091 15.217 79.610 1.00 44.37 193 GLU A CA 1
ATOM 1476 C C . GLU A 1 193 ? -48.312 14.884 80.880 1.00 44.10 193 GLU A C 1
ATOM 1477 O O . GLU A 1 193 ? -48.420 15.585 81.885 1.00 43.06 193 GLU A O 1
ATOM 1483 N N . HIS A 1 194 ? -47.523 13.817 80.833 1.00 44.59 194 HIS A N 1
ATOM 1484 C CA . HIS A 1 194 ? -46.725 13.423 81.990 1.00 45.18 194 HIS A CA 1
ATOM 1485 C C . HIS A 1 194 ? -45.646 14.468 82.248 1.00 41.73 194 HIS A C 1
ATOM 1486 O O . HIS A 1 194 ? -45.426 14.883 83.382 1.00 40.47 194 HIS A O 1
ATOM 1493 N N . VAL A 1 195 ? -44.964 14.874 81.184 1.00 38.04 195 VAL A N 1
ATOM 1494 C CA . VAL A 1 195 ? -43.919 15.872 81.296 1.00 35.94 195 VAL A CA 1
ATOM 1495 C C . VAL A 1 195 ? -44.505 17.146 81.900 1.00 34.52 195 VAL A C 1
ATOM 1496 O O . VAL A 1 195 ? -44.010 17.642 82.909 1.00 32.39 195 VAL A O 1
ATOM 1500 N N . LEU A 1 196 ? -45.575 17.659 81.294 1.00 35.83 196 LEU A N 1
ATOM 1501 C CA . LEU A 1 196 ? -46.208 18.878 81.785 1.00 36.78 196 LEU A CA 1
ATOM 1502 C C . LEU A 1 196 ? -46.534 18.806 83.275 1.00 37.86 196 LEU A C 1
ATOM 1503 O O . LEU A 1 196 ? -46.126 19.666 84.051 1.00 35.51 196 LEU A O 1
ATOM 1508 N N . GLU A 1 197 ? -47.279 17.783 83.671 1.00 40.56 197 GLU A N 1
ATOM 1509 C CA . GLU A 1 197 ? -47.651 17.628 85.072 1.00 43.65 197 GLU A CA 1
ATOM 1510 C C . GLU A 1 197 ? -46.403 17.602 85.947 1.00 42.77 197 GLU A C 1
ATOM 1511 O O . GLU A 1 197 ? -46.358 18.220 87.013 1.00 40.57 197 GLU A O 1
ATOM 1517 N N . GLU A 1 198 ? -45.381 16.900 85.473 1.00 43.43 198 GLU A N 1
ATOM 1518 C CA . GLU A 1 198 ? -44.131 16.786 86.202 1.00 43.45 198 GLU A CA 1
ATOM 1519 C C . GLU A 1 198 ? -43.444 18.150 86.353 1.00 42.22 198 GLU A C 1
ATOM 1520 O O . GLU A 1 198 ? -42.990 18.504 87.441 1.00 41.75 198 GLU A O 1
ATOM 1526 N N . LEU A 1 199 ? -43.379 18.913 85.264 1.00 33.17 199 LEU A N 1
ATOM 1527 C CA . LEU A 1 199 ? -42.730 20.225 85.270 1.00 33.74 199 LEU A CA 1
ATOM 1528 C C . LEU A 1 199 ? -43.457 21.250 86.135 1.00 33.11 199 LEU A C 1
ATOM 1529 O O . LEU A 1 199 ? -42.829 22.075 86.798 1.00 31.42 199 LEU A O 1
ATOM 1534 N N . LEU A 1 200 ? -44.781 21.196 86.128 1.00 37.51 200 LEU A N 1
ATOM 1535 C CA . LEU A 1 200 ? -45.581 22.111 86.927 1.00 39.44 200 LEU A CA 1
ATOM 1536 C C . LEU A 1 200 ? -45.284 21.832 88.385 1.00 41.28 200 LEU A C 1
ATOM 1537 O O . LEU A 1 200 ? -45.117 22.746 89.186 1.00 39.13 200 LEU A O 1
ATOM 1542 N N . ARG A 1 201 ? -45.217 20.546 88.710 1.00 50.59 201 ARG A N 1
ATOM 1543 C CA . ARG A 1 201 ? -44.945 20.097 90.064 1.00 53.34 201 ARG A CA 1
ATOM 1544 C C . ARG A 1 201 ? -43.612 20.665 90.537 1.00 53.66 201 ARG A C 1
ATOM 1545 O O . ARG A 1 201 ? -43.532 21.308 91.578 1.00 53.53 201 ARG A O 1
ATOM 1553 N N . GLU A 1 202 ? -42.572 20.432 89.748 1.00 44.22 202 GLU A N 1
ATOM 1554 C CA . GLU A 1 202 ? -41.235 20.886 90.092 1.00 46.46 202 GLU A CA 1
ATOM 1555 C C . GLU A 1 202 ? -41.143 22.395 90.249 1.00 46.33 202 GLU A C 1
ATOM 1556 O O . GLU A 1 202 ? -40.570 22.884 91.221 1.00 45.53 202 GLU A O 1
ATOM 1562 N N . VAL A 1 203 ? -41.704 23.131 89.298 1.00 38.66 203 VAL A N 1
ATOM 1563 C CA . VAL A 1 203 ? -41.663 24.581 89.365 1.00 39.88 203 VAL A CA 1
ATOM 1564 C C . VAL A 1 203 ? -42.340 25.055 90.654 1.00 40.37 203 VAL A C 1
ATOM 1565 O O . VAL A 1 203 ? -41.851 25.967 91.322 1.00 38.43 203 VAL A O 1
ATOM 1569 N N . ARG A 1 204 ? -43.455 24.433 91.012 1.00 48.67 204 ARG A N 1
ATOM 1570 C CA . ARG A 1 204 ? -44.148 24.823 92.232 1.00 52.02 204 ARG A CA 1
ATOM 1571 C C . ARG A 1 204 ? -43.290 24.614 93.480 1.00 52.52 204 ARG A C 1
ATOM 1572 O O . ARG A 1 204 ? -43.084 25.550 94.252 1.00 52.73 204 ARG A O 1
ATOM 1580 N N . GLU A 1 205 ? -42.781 2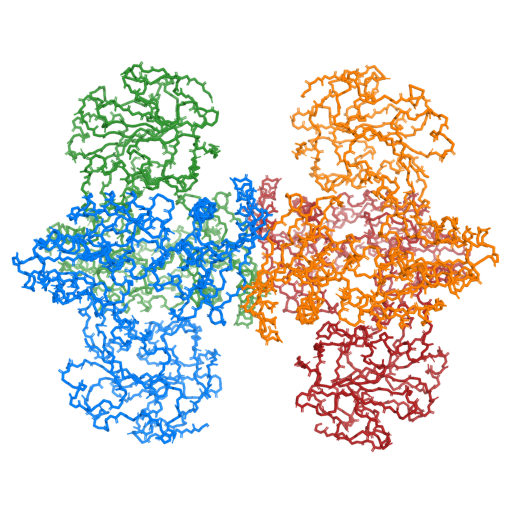3.403 93.677 1.00 58.56 205 GLU A N 1
ATOM 1581 C CA . GLU A 1 205 ? -41.954 23.121 94.850 1.00 59.62 205 GLU A CA 1
ATOM 1582 C C . GLU A 1 205 ? -40.709 23.999 94.910 1.00 58.74 205 GLU A C 1
ATOM 1583 O O . GLU A 1 205 ? -40.417 24.609 95.936 1.00 60.02 205 GLU A O 1
ATOM 1589 N N . ARG A 1 206 ? -39.985 24.061 93.800 1.00 43.46 206 ARG A N 1
ATOM 1590 C CA . ARG A 1 206 ? -38.759 24.839 93.707 1.00 42.29 206 ARG A CA 1
ATOM 1591 C C . ARG A 1 206 ? -38.919 26.331 94.048 1.00 42.22 206 ARG A C 1
ATOM 1592 O O . ARG A 1 206 ? -38.266 26.842 94.959 1.00 39.04 206 ARG A O 1
ATOM 1600 N N . ALA A 1 207 ? -39.789 27.024 93.320 1.00 59.74 207 ALA A N 1
ATOM 1601 C CA . ALA A 1 207 ? -39.999 28.454 93.535 1.00 59.58 207 ALA A CA 1
ATOM 1602 C C . ALA A 1 207 ? -40.822 28.766 94.777 1.00 60.16 207 ALA A C 1
ATOM 1603 O O . ALA A 1 207 ? -40.676 29.830 95.378 1.00 59.99 207 ALA A O 1
ATOM 1605 N N . GLY A 1 208 ? -41.692 27.843 95.156 1.00 60.35 208 GLY A N 1
ATOM 1606 C CA . GLY A 1 208 ? -42.514 28.063 96.327 1.00 59.82 208 GLY A CA 1
ATOM 1607 C C . GLY A 1 208 ? -43.212 29.409 96.301 1.00 60.23 208 GLY A C 1
ATOM 1608 O O . GLY A 1 208 ? -43.831 29.780 95.306 1.00 59.76 208 GLY A O 1
ATOM 1609 N N . LYS A 1 209 ? -43.098 30.147 97.399 1.00 52.43 209 LYS A N 1
ATOM 1610 C CA . LYS A 1 209 ? -43.733 31.452 97.521 1.00 51.39 209 LYS A CA 1
ATOM 1611 C C . LYS A 1 209 ? -42.870 32.564 96.934 1.00 48.97 209 LYS A C 1
ATOM 1612 O O . LYS A 1 209 ? -43.339 33.683 96.759 1.00 48.99 209 LYS A O 1
ATOM 1618 N N . ASP A 1 210 ? -41.614 32.250 96.633 1.00 45.49 210 ASP A N 1
ATOM 1619 C CA . ASP A 1 210 ? -40.677 33.223 96.076 1.00 45.40 210 ASP A CA 1
ATOM 1620 C C . ASP A 1 210 ? -41.012 33.705 94.656 1.00 43.93 210 ASP A C 1
ATOM 1621 O O . ASP A 1 210 ? -41.894 33.168 93.996 1.00 43.29 210 ASP A O 1
ATOM 1626 N N . ARG A 1 211 ? -40.286 34.717 94.191 1.00 45.29 211 ARG A N 1
ATOM 1627 C CA . ARG A 1 211 ? -40.524 35.305 92.875 1.00 44.64 211 ARG A CA 1
ATOM 1628 C C . ARG A 1 211 ? -39.500 34.881 91.813 1.00 41.26 211 ARG A C 1
ATOM 1629 O O . ARG A 1 211 ? -38.302 34.806 92.075 1.00 39.84 211 ARG A O 1
ATOM 1637 N N . VAL A 1 212 ? -39.989 34.607 90.608 1.00 40.57 212 VAL A N 1
ATOM 1638 C CA . VAL A 1 212 ? -39.126 34.192 89.504 1.00 34.65 212 VAL A CA 1
ATOM 1639 C C . VAL A 1 212 ? -39.060 35.257 88.417 1.00 33.26 212 VAL A C 1
ATOM 1640 O O . VAL A 1 212 ? -40.084 35.751 87.947 1.00 32.79 212 VAL A O 1
ATOM 1644 N N . LEU A 1 213 ? -37.845 35.617 88.030 1.00 32.85 213 LEU A N 1
ATOM 1645 C CA . LEU A 1 213 ? -37.641 36.590 86.975 1.00 34.29 213 LEU A CA 1
ATOM 1646 C C . LEU A 1 213 ? -37.212 35.817 85.732 1.00 34.16 213 LEU A C 1
ATOM 1647 O O . LEU A 1 213 ? -36.544 34.788 85.838 1.00 34.73 213 LEU A O 1
ATOM 1652 N N . LEU A 1 214 ? -37.589 36.307 84.556 1.00 34.55 214 LEU A N 1
ATOM 1653 C CA . LEU A 1 214 ? -37.192 35.645 83.317 1.00 34.31 214 LEU A CA 1
ATOM 1654 C C . LEU A 1 214 ? -37.308 36.586 82.135 1.00 34.92 214 LEU A C 1
ATOM 1655 O O . LEU A 1 214 ? -38.115 37.526 82.142 1.00 33.34 214 LEU A O 1
ATOM 1660 N N . ALA A 1 215 ? -36.489 36.319 81.124 1.00 34.29 215 ALA A N 1
ATOM 1661 C CA . ALA A 1 215 ? -36.491 37.094 79.894 1.00 35.75 215 ALA A CA 1
ATOM 1662 C C . ALA A 1 215 ? -37.394 36.384 78.887 1.00 36.39 215 ALA A C 1
ATOM 1663 O O . ALA A 1 215 ? -37.449 35.151 78.845 1.00 32.57 215 ALA A O 1
ATOM 1665 N N . VAL A 1 216 ? -38.105 37.178 78.090 1.00 33.83 216 VAL A N 1
ATOM 1666 C CA . VAL A 1 216 ? -38.999 36.666 77.066 1.00 34.27 216 VAL A CA 1
ATOM 1667 C C . VAL A 1 216 ? -38.574 37.381 75.797 1.00 34.79 216 VAL A C 1
ATOM 1668 O O . VAL A 1 216 ? -38.354 38.594 75.806 1.00 33.14 216 VAL A O 1
ATOM 1672 N N . SER A 1 217 ? -38.453 36.629 74.708 1.00 35.67 217 SER A N 1
ATOM 1673 C CA . SER A 1 217 ? -38.011 37.193 73.437 1.00 35.85 217 SER A CA 1
ATOM 1674 C C . SER A 1 217 ? -39.069 37.067 72.355 1.00 35.64 217 SER A C 1
ATOM 1675 O O . SER A 1 217 ? -38.985 37.721 71.318 1.00 35.71 217 SER A O 1
ATOM 1678 N N . GLY A 1 218 ? -40.061 36.223 72.596 1.00 39.28 218 GLY A N 1
ATOM 1679 C CA . GLY A 1 218 ? -41.088 36.004 71.596 1.00 38.54 218 GLY A CA 1
ATOM 1680 C C . GLY A 1 218 ? -40.935 34.598 71.032 1.00 37.81 218 GLY A C 1
ATOM 1681 O O . GLY A 1 218 ? -41.838 34.092 70.376 1.00 38.67 218 GLY A O 1
ATOM 1682 N N . GLY A 1 219 ? -39.790 33.966 71.292 1.00 34.82 219 GLY A N 1
ATOM 1683 C CA . GLY A 1 219 ? -39.559 32.609 70.815 1.00 31.54 219 GLY A CA 1
ATOM 1684 C C . GLY A 1 219 ? -40.431 31.644 71.603 1.00 32.24 219 GLY A C 1
ATOM 1685 O O . GLY A 1 219 ? -40.781 31.917 72.759 1.00 29.12 219 GLY A O 1
ATOM 1686 N N . VAL A 1 220 ? -40.771 30.511 70.997 1.00 24.67 220 VAL A N 1
ATOM 1687 C CA . VAL A 1 220 ? -41.631 29.538 71.647 1.00 26.14 220 VAL A CA 1
ATOM 1688 C C . VAL A 1 220 ? -41.065 29.003 72.961 1.00 26.45 220 VAL A C 1
ATOM 1689 O O . VAL A 1 220 ? -41.818 28.700 73.881 1.00 28.65 220 VAL A O 1
ATOM 1693 N N . ASP A 1 221 ? -39.746 28.889 73.045 1.00 28.49 221 ASP A N 1
ATOM 1694 C CA . ASP A 1 221 ? -39.099 28.395 74.255 1.00 30.61 221 ASP A CA 1
ATOM 1695 C C . ASP A 1 221 ? -39.455 29.298 75.460 1.00 30.41 221 ASP A C 1
ATOM 1696 O O . ASP A 1 221 ? -40.162 28.879 76.388 1.00 27.72 221 ASP A O 1
ATOM 1701 N N . SER A 1 222 ? -38.975 30.538 75.429 1.00 34.23 222 SER A N 1
ATOM 1702 C CA . SER A 1 222 ? -39.240 31.474 76.512 1.00 33.49 222 SER A CA 1
ATOM 1703 C C . SER A 1 222 ? -40.736 31.758 76.669 1.00 34.92 222 SER A C 1
ATOM 1704 O O . SER A 1 222 ? -41.206 32.018 77.779 1.00 35.89 222 SER A O 1
ATOM 1707 N N . SER A 1 223 ? -41.502 31.704 75.583 1.00 32.05 223 SER A N 1
ATOM 1708 C CA . SER A 1 223 ? -42.937 31.939 75.731 1.00 32.75 223 SER A CA 1
ATOM 1709 C C . SER A 1 223 ? -43.575 30.814 76.536 1.00 32.02 223 SER A C 1
ATOM 1710 O O . SER A 1 223 ? -44.396 31.062 77.421 1.00 29.85 223 SER A O 1
ATOM 1713 N N . THR A 1 224 ? -43.179 29.578 76.242 1.00 29.24 224 THR A N 1
ATOM 1714 C CA . THR A 1 224 ? -43.739 28.422 76.933 1.00 28.99 224 THR A CA 1
ATOM 1715 C C . THR A 1 224 ? -43.275 28.399 78.392 1.00 29.43 224 THR A C 1
ATOM 1716 O O . THR A 1 224 ? -43.993 27.940 79.281 1.00 30.64 224 THR A O 1
ATOM 1720 N N . LEU A 1 225 ? -42.070 28.899 78.633 1.00 31.98 225 LEU A N 1
ATOM 1721 C CA . LEU A 1 225 ? -41.535 28.952 79.983 1.00 31.74 225 LEU A CA 1
ATOM 1722 C C . LEU A 1 225 ? -42.412 29.903 80.814 1.00 29.61 225 LEU A C 1
ATOM 1723 O O . LEU A 1 225 ? -42.778 29.588 81.941 1.00 28.45 225 LEU A O 1
ATOM 1728 N N . ALA A 1 226 ? -42.756 31.051 80.240 1.00 31.27 226 ALA A N 1
ATOM 1729 C CA . ALA A 1 226 ? -43.596 32.038 80.922 1.00 31.04 226 ALA A CA 1
ATOM 1730 C C . ALA A 1 226 ? -44.956 31.429 81.241 1.00 33.19 226 ALA A C 1
ATOM 1731 O O . ALA A 1 226 ? -45.470 31.592 82.348 1.00 32.03 226 ALA A O 1
ATOM 1733 N N . LEU A 1 227 ? -45.537 30.730 80.263 1.00 31.36 227 LEU A N 1
ATOM 1734 C CA . LEU A 1 227 ? -46.830 30.080 80.446 1.00 30.57 227 LEU A CA 1
ATOM 1735 C C . LEU A 1 227 ? -46.776 28.984 81.516 1.00 30.31 227 LEU A C 1
ATOM 1736 O O . LEU A 1 227 ? -47.768 28.736 82.200 1.00 29.82 227 LEU A O 1
ATOM 1741 N N . LEU A 1 228 ? -45.631 28.319 81.650 1.00 28.42 228 LEU A N 1
ATOM 1742 C CA . LEU A 1 228 ? -45.490 27.255 82.643 1.00 30.21 228 LEU A CA 1
ATOM 1743 C C . LEU A 1 228 ? -45.557 27.854 84.050 1.00 30.54 228 LEU A C 1
ATOM 1744 O O . LEU A 1 228 ? -46.299 27.382 84.905 1.00 31.58 228 LEU A O 1
ATOM 1749 N N . LEU A 1 229 ? -44.767 28.896 84.277 1.00 34.97 229 LEU A N 1
ATOM 1750 C CA . LEU A 1 229 ? -44.735 29.568 85.568 1.00 33.97 229 LEU A CA 1
ATOM 1751 C C . LEU A 1 229 ? -46.129 30.114 85.891 1.00 35.57 229 LEU A C 1
ATOM 1752 O O . LEU A 1 229 ? -46.651 29.896 86.987 1.00 36.88 229 LEU A O 1
ATOM 1757 N N . ALA A 1 230 ? -46.741 30.803 84.932 1.00 35.81 230 ALA A N 1
ATOM 1758 C CA . ALA A 1 230 ? -48.072 31.372 85.141 1.00 37.42 230 ALA A CA 1
ATOM 1759 C C . ALA A 1 230 ? -49.094 30.284 85.450 1.00 37.88 230 ALA A C 1
ATOM 1760 O O . ALA A 1 230 ? -49.958 30.447 86.310 1.00 38.14 230 ALA A O 1
ATOM 1762 N N . LYS A 1 231 ? -48.991 29.169 84.740 1.00 35.86 231 LYS A N 1
ATOM 1763 C CA . LYS A 1 231 ? -49.907 28.057 84.938 1.00 35.09 231 LYS A CA 1
ATOM 1764 C C . LYS A 1 231 ? -49.650 27.404 86.279 1.00 33.31 231 LYS A C 1
ATOM 1765 O O . LYS A 1 231 ? -50.578 26.946 86.937 1.00 32.14 231 LYS A O 1
ATOM 1771 N N . ALA A 1 232 ? -48.384 27.350 86.679 1.00 35.58 232 ALA A N 1
ATOM 1772 C CA . ALA A 1 232 ? -48.036 26.727 87.950 1.00 36.68 232 ALA A CA 1
ATOM 1773 C C . ALA A 1 232 ? -48.485 27.617 89.100 1.00 39.20 232 ALA A C 1
ATOM 1774 O O . ALA A 1 232 ? -48.559 27.178 90.246 1.00 37.77 232 ALA A O 1
ATOM 1776 N N . GLY A 1 233 ? -48.792 28.870 88.783 1.00 41.27 233 GLY A N 1
ATOM 1777 C CA . GLY A 1 233 ? -49.218 29.801 89.807 1.00 42.99 233 GLY A CA 1
ATOM 1778 C C . GLY A 1 233 ? -48.045 30.392 90.571 1.00 43.98 233 GLY A C 1
ATOM 1779 O O . GLY A 1 233 ? -48.235 30.941 91.651 1.00 43.82 233 GLY A O 1
ATOM 1780 N N . VAL A 1 234 ? -46.833 30.283 90.025 1.00 41.15 234 VAL A N 1
ATOM 1781 C CA . VAL A 1 234 ? -45.666 30.830 90.704 1.00 41.43 234 VAL A CA 1
ATOM 1782 C C . VAL A 1 234 ? -45.535 32.320 90.417 1.00 40.79 234 VAL A C 1
ATOM 1783 O O . VAL A 1 234 ? -45.781 32.776 89.303 1.00 41.86 234 VAL A O 1
ATOM 1787 N N . ASP A 1 235 ? -45.151 33.074 91.439 1.00 37.70 235 ASP A N 1
ATOM 1788 C CA . ASP A 1 235 ? -44.992 34.514 91.318 1.00 36.18 235 ASP A CA 1
ATOM 1789 C C . ASP A 1 235 ? -43.833 34.764 90.365 1.00 33.81 235 ASP A C 1
ATOM 1790 O O . ASP A 1 235 ? -42.755 34.190 90.529 1.00 33.74 235 ASP A O 1
ATOM 1795 N N . HIS A 1 236 ? -44.056 35.610 89.362 1.00 30.81 236 HIS A N 1
ATOM 1796 C CA . HIS A 1 236 ? -43.019 35.862 88.377 1.00 29.71 236 HIS A CA 1
ATOM 1797 C C . HIS A 1 236 ? -43.191 37.177 87.647 1.00 30.34 236 HIS A C 1
ATOM 1798 O O . HIS A 1 236 ? -44.244 37.804 87.691 1.00 31.00 236 HIS A O 1
ATOM 1805 N N . LEU A 1 237 ? -42.145 37.538 86.916 1.00 33.75 237 LEU A N 1
ATOM 1806 C CA . LEU A 1 237 ? -42.135 38.727 86.078 1.00 33.70 237 LEU A CA 1
ATOM 1807 C C . LEU A 1 237 ? -41.412 38.342 84.788 1.00 32.95 237 LEU A C 1
ATOM 1808 O O . LEU A 1 237 ? -40.234 37.980 84.819 1.00 30.77 237 LEU A O 1
ATOM 1813 N N . ALA A 1 238 ? -42.119 38.389 83.664 1.00 37.00 238 ALA A N 1
ATOM 1814 C CA . ALA A 1 238 ? -41.502 38.088 82.377 1.00 35.57 238 ALA A CA 1
ATOM 1815 C C . ALA A 1 238 ? -41.121 39.447 81.801 1.00 35.39 238 ALA A C 1
ATOM 1816 O O . ALA A 1 238 ? -41.948 40.368 81.759 1.00 36.46 238 ALA A O 1
ATOM 1818 N N . VAL A 1 239 ? -39.868 39.572 81.380 1.00 32.05 239 VAL A N 1
ATOM 1819 C CA . VAL A 1 239 ? -39.353 40.817 80.834 1.00 32.72 239 VAL A CA 1
ATOM 1820 C C . VAL A 1 239 ? -39.069 40.720 79.336 1.00 34.69 239 VAL A C 1
ATOM 1821 O O . VAL A 1 239 ? -38.279 39.885 78.884 1.00 35.88 239 VAL A O 1
ATOM 1825 N N . PHE A 1 240 ? -39.732 41.572 78.565 1.00 31.58 240 PHE A N 1
ATOM 1826 C CA . PHE A 1 240 ? -39.530 41.592 77.128 1.00 31.18 240 PHE A CA 1
ATOM 1827 C C . PHE A 1 240 ? -38.743 42.860 76.793 1.00 31.66 240 PHE A C 1
ATOM 1828 O O . PHE A 1 240 ? -39.271 43.967 76.884 1.00 30.95 240 PHE A O 1
ATOM 1836 N N . VAL A 1 241 ? -37.477 42.700 76.421 1.00 33.99 241 VAL A N 1
ATOM 1837 C CA . VAL A 1 241 ? -36.649 43.849 76.056 1.00 34.21 241 VAL A CA 1
ATOM 1838 C C . VAL A 1 241 ? -36.833 44.184 74.562 1.00 35.16 241 VAL A C 1
ATOM 1839 O O . VAL A 1 241 ? -36.431 43.408 73.690 1.00 34.51 241 VAL A O 1
ATOM 1843 N N . ASP A 1 242 ? -37.447 45.327 74.264 1.00 31.16 242 ASP A N 1
ATOM 1844 C CA . ASP A 1 242 ? -37.653 45.730 72.870 1.00 31.55 242 ASP A CA 1
ATOM 1845 C C . ASP A 1 242 ? -36.445 46.536 72.415 1.00 31.63 242 ASP A C 1
ATOM 1846 O O . ASP A 1 242 ? -36.402 47.755 72.574 1.00 32.82 242 ASP A O 1
ATOM 1851 N N . HIS A 1 243 ? -35.460 45.847 71.853 1.00 25.78 243 HIS A N 1
ATOM 1852 C CA . HIS A 1 243 ? -34.234 46.487 71.394 1.00 25.66 243 HIS A CA 1
ATOM 1853 C C . HIS A 1 243 ? -34.398 47.170 70.049 1.00 24.29 243 HIS A C 1
ATOM 1854 O O . HIS A 1 243 ? -33.421 47.561 69.453 1.00 24.23 243 HIS A O 1
ATOM 1861 N N . GLY A 1 244 ? -35.628 47.297 69.566 1.00 34.51 244 GLY A N 1
ATOM 1862 C CA . GLY A 1 244 ? -35.840 47.937 68.278 1.00 35.32 244 GLY A CA 1
ATOM 1863 C C . GLY A 1 244 ? -35.286 47.149 67.093 1.00 36.63 244 GLY A C 1
ATOM 1864 O O . GLY A 1 244 ? -35.244 47.651 65.963 1.00 34.38 244 GLY A O 1
ATOM 1865 N N . LEU A 1 245 ? -34.870 45.909 67.335 1.00 32.66 245 LEU A N 1
ATOM 1866 C CA . LEU A 1 245 ? -34.320 45.088 66.261 1.00 34.09 245 LEU A CA 1
ATOM 1867 C C . LEU A 1 245 ? -35.256 43.923 65.919 1.00 35.36 245 LEU A C 1
ATOM 1868 O O . LEU A 1 245 ? -34.830 42.903 65.366 1.00 35.56 245 LEU A O 1
ATOM 1873 N N . LEU A 1 246 ? -36.536 44.091 66.238 1.00 29.23 246 LEU A N 1
ATOM 1874 C CA . LEU A 1 246 ? -37.536 43.049 65.992 1.00 31.79 246 LEU A CA 1
ATOM 1875 C C . LEU A 1 246 ? -38.248 43.186 64.659 1.00 30.86 246 LEU A C 1
ATOM 1876 O O . LEU A 1 246 ? -38.124 44.190 63.968 1.00 30.71 246 LEU A O 1
ATOM 1881 N N . ARG A 1 247 ? -38.994 42.150 64.300 1.00 39.85 247 ARG A N 1
ATOM 1882 C CA . ARG A 1 247 ? -39.748 42.166 63.067 1.00 39.06 247 ARG A CA 1
ATOM 1883 C C . ARG A 1 247 ? -40.926 43.122 63.287 1.00 40.24 247 ARG A C 1
ATOM 1884 O O . ARG A 1 247 ? -41.302 43.429 64.430 1.00 38.04 247 ARG A O 1
ATOM 1892 N N . LEU A 1 248 ? -41.488 43.595 62.183 1.00 37.05 248 LEU A N 1
ATOM 1893 C CA . LEU A 1 248 ? -42.617 44.504 62.191 1.00 37.00 248 LEU A CA 1
ATOM 1894 C C . LEU A 1 248 ? -43.801 43.875 62.933 1.00 38.17 248 LEU A C 1
ATOM 1895 O O . LEU A 1 248 ? -44.206 42.752 62.625 1.00 38.61 248 LEU A O 1
ATOM 1900 N N . GLY A 1 249 ? -44.328 44.596 63.923 1.00 35.11 249 GLY A N 1
ATOM 1901 C CA . GLY A 1 249 ? -45.474 44.130 64.683 1.00 32.53 249 GLY A CA 1
ATOM 1902 C C . GLY A 1 249 ? -45.241 42.992 65.661 1.00 32.80 249 GLY A C 1
ATOM 1903 O O . GLY A 1 249 ? -46.189 42.496 66.284 1.00 31.42 249 GLY A O 1
ATOM 1904 N N . GLU A 1 250 ? -43.988 42.580 65.822 1.00 30.57 250 GLU A N 1
ATOM 1905 C CA . GLU A 1 250 ? -43.682 41.480 66.721 1.00 31.74 250 GLU A CA 1
ATOM 1906 C C . GLU A 1 250 ? -43.915 41.791 68.196 1.00 31.63 250 GLU A C 1
ATOM 1907 O O . GLU A 1 250 ? -44.474 40.969 68.924 1.00 28.99 250 GLU A O 1
ATOM 1913 N N . ARG A 1 251 ? -43.486 42.966 68.643 1.00 33.65 251 ARG A N 1
ATOM 1914 C CA . ARG A 1 251 ? -43.676 43.330 70.044 1.00 35.09 251 ARG A CA 1
ATOM 1915 C C . ARG A 1 251 ? -45.142 43.228 70.446 1.00 34.49 251 ARG A C 1
ATOM 1916 O O . ARG A 1 251 ? -45.494 42.543 71.408 1.00 33.66 251 ARG A O 1
ATOM 1924 N N . GLU A 1 252 ? -45.999 43.912 69.701 1.00 37.81 252 GLU A N 1
ATOM 1925 C CA . GLU A 1 252 ? -47.418 43.911 70.009 1.00 37.72 252 GLU A CA 1
ATOM 1926 C C . GLU A 1 252 ? -48.005 42.504 70.001 1.00 38.35 252 GLU A C 1
ATOM 1927 O O . GLU A 1 252 ? -48.791 42.142 70.886 1.00 37.83 252 GLU A O 1
ATOM 1933 N N . GLU A 1 253 ? -47.613 41.706 69.012 1.00 32.12 253 GLU A N 1
ATOM 1934 C CA . GLU A 1 253 ? -48.116 40.345 68.911 1.00 32.89 253 GLU A CA 1
ATOM 1935 C C . GLU A 1 253 ? -47.747 39.535 70.137 1.00 30.36 253 GLU A C 1
ATOM 1936 O O . GLU A 1 253 ? -48.582 38.860 70.721 1.00 30.58 253 GLU A O 1
ATOM 1942 N N . VAL A 1 254 ? -46.483 39.589 70.523 1.00 34.52 254 VAL A N 1
ATOM 1943 C CA . VAL A 1 254 ? -46.035 38.817 71.674 1.00 33.41 254 VAL A CA 1
ATOM 1944 C C . VAL A 1 254 ? -46.666 39.299 72.976 1.00 34.23 254 VAL A C 1
ATOM 1945 O O . VAL A 1 254 ? -47.213 38.500 73.735 1.00 34.95 254 VAL A O 1
ATOM 1949 N N . GLU A 1 255 ? -46.605 40.599 73.237 1.00 35.04 255 GLU A N 1
ATOM 1950 C CA . GLU A 1 255 ? -47.169 41.114 74.480 1.00 37.54 255 GLU A CA 1
ATOM 1951 C C . GLU A 1 255 ? -48.678 40.867 74.576 1.00 36.88 255 GLU A C 1
ATOM 1952 O O . GLU A 1 255 ? -49.178 40.484 75.629 1.00 37.05 255 GLU A O 1
ATOM 1958 N N . GLY A 1 256 ? -49.393 41.052 73.470 1.00 44.70 256 GLY A N 1
ATOM 1959 C CA . GLY A 1 256 ? -50.830 40.827 73.478 1.00 43.97 256 GLY A CA 1
ATOM 1960 C C . GLY A 1 256 ? -51.212 39.399 73.836 1.00 43.10 256 GLY A C 1
ATOM 1961 O O . GLY A 1 256 ? -52.101 39.174 74.655 1.00 44.02 256 GLY A O 1
ATOM 1962 N N . ALA A 1 257 ? -50.544 38.426 73.229 1.00 35.10 257 ALA A N 1
ATOM 1963 C CA . ALA A 1 257 ? -50.843 37.028 73.510 1.00 34.68 257 ALA A CA 1
ATOM 1964 C C . ALA A 1 257 ? -50.423 36.564 74.908 1.00 34.53 257 ALA A C 1
ATOM 1965 O O . ALA A 1 257 ? -51.192 35.885 75.591 1.00 35.80 257 ALA A O 1
ATOM 1967 N N . LEU A 1 258 ? -49.212 36.906 75.343 1.00 34.38 258 LEU A N 1
ATOM 1968 C CA . LEU A 1 258 ? -48.772 36.453 76.660 1.00 33.64 258 LEU A CA 1
ATOM 1969 C C . LEU A 1 258 ? -49.613 37.064 77.783 1.00 35.41 258 LEU A C 1
ATOM 1970 O O . LEU A 1 258 ? -49.876 36.402 78.787 1.00 35.01 258 LEU A O 1
ATOM 1975 N N . ARG A 1 259 ? -50.046 38.313 77.624 1.00 40.63 259 ARG A N 1
ATOM 1976 C CA . ARG A 1 259 ? -50.875 38.936 78.662 1.00 43.21 259 ARG A CA 1
ATOM 1977 C C . ARG A 1 259 ? -52.239 38.261 78.685 1.00 44.68 259 ARG A C 1
ATOM 1978 O O . ARG A 1 259 ? -52.803 38.000 79.747 1.00 45.57 259 ARG A O 1
ATOM 1986 N N . ALA A 1 260 ? -52.751 37.958 77.499 1.00 46.63 260 ALA A N 1
ATOM 1987 C CA . ALA A 1 260 ? -54.033 37.295 77.365 1.00 45.31 260 ALA A CA 1
ATOM 1988 C C . ALA A 1 260 ? -54.029 35.928 78.051 1.00 45.80 260 ALA A C 1
ATOM 1989 O O . ALA A 1 260 ? -55.055 35.500 78.576 1.00 47.04 260 ALA A O 1
ATOM 1991 N N . LEU A 1 261 ? -52.884 35.245 78.042 1.00 37.40 261 LEU A N 1
ATOM 1992 C CA . LEU A 1 261 ? -52.781 33.931 78.671 1.00 35.61 261 LEU A CA 1
ATOM 1993 C C . LEU A 1 261 ? -52.370 34.019 80.149 1.00 35.58 261 LEU A C 1
ATOM 1994 O O . LEU A 1 261 ? -52.094 33.004 80.796 1.00 33.91 261 LEU A O 1
ATOM 1999 N N . GLY A 1 262 ? -52.305 35.240 80.671 1.00 37.68 262 GLY A N 1
ATOM 2000 C CA . GLY A 1 262 ? -51.990 35.429 82.075 1.00 37.72 262 GLY A CA 1
ATOM 2001 C C . GLY A 1 262 ? -50.563 35.471 82.589 1.00 38.79 262 GLY A C 1
ATOM 2002 O O . GLY A 1 262 ? -50.337 35.153 83.759 1.00 39.55 262 GLY A O 1
ATOM 2003 N N . VAL A 1 263 ? -49.590 35.844 81.765 1.00 33.57 263 VAL A N 1
ATOM 2004 C CA . VAL A 1 263 ? -48.236 35.911 82.292 1.00 35.57 263 VAL A CA 1
ATOM 2005 C C . VAL A 1 263 ? -47.991 37.350 82.709 1.00 34.30 263 VAL A C 1
ATOM 2006 O O . VAL A 1 263 ? -48.476 38.277 82.050 1.00 35.36 263 VAL A O 1
ATOM 2010 N N . ASN A 1 264 ? -47.273 37.546 83.809 1.00 33.66 264 ASN A N 1
ATOM 2011 C CA . ASN A 1 264 ? -46.977 38.904 84.247 1.00 36.53 264 ASN A CA 1
ATOM 2012 C C . ASN A 1 264 ? -45.863 39.394 83.330 1.00 36.77 264 ASN A C 1
ATOM 2013 O O . ASN A 1 264 ? -44.729 38.928 83.419 1.00 38.71 264 ASN A O 1
ATOM 2018 N N . LEU A 1 265 ? -46.192 40.327 82.443 1.00 32.80 265 LEU A N 1
ATOM 2019 C CA . LEU A 1 265 ? -45.226 40.831 81.478 1.00 34.75 265 LEU A CA 1
ATOM 2020 C C . LEU A 1 265 ? -44.864 42.300 81.605 1.00 35.33 265 LEU A C 1
ATOM 2021 O O . LEU A 1 265 ? -45.718 43.156 81.841 1.00 36.31 265 LEU A O 1
ATOM 2026 N N . LEU A 1 266 ? -43.582 42.579 81.407 1.00 33.53 266 LEU A N 1
ATOM 2027 C CA . LEU A 1 266 ? -43.068 43.931 81.453 1.00 33.46 266 LEU A CA 1
ATOM 2028 C C . LEU A 1 266 ? -42.330 44.134 80.138 1.00 32.04 266 LEU A C 1
ATOM 2029 O O . LEU A 1 266 ? -41.348 43.444 79.870 1.00 32.03 266 LEU A O 1
ATOM 2034 N N . VAL A 1 267 ? -42.807 45.059 79.313 1.00 31.81 267 VAL A N 1
ATOM 2035 C CA . VAL A 1 267 ? -42.144 45.348 78.048 1.00 32.81 267 VAL A CA 1
ATOM 2036 C C . VAL A 1 267 ? -41.237 46.563 78.289 1.00 33.97 267 VAL A C 1
ATOM 2037 O O . VAL A 1 267 ? -41.679 47.574 78.831 1.00 34.27 267 VAL A O 1
ATOM 2041 N N . VAL A 1 268 ? -39.968 46.443 77.913 1.00 40.93 268 VAL A N 1
ATOM 2042 C CA . VAL A 1 268 ? -38.998 47.519 78.099 1.00 39.19 268 VAL A CA 1
ATOM 2043 C C . VAL A 1 268 ? -38.668 48.139 76.760 1.00 40.20 268 VAL A C 1
ATOM 2044 O O . VAL A 1 268 ? -38.214 47.442 75.850 1.00 40.01 268 VAL A O 1
ATOM 2048 N N . ASP A 1 269 ? -38.908 49.439 76.627 1.00 35.12 269 ASP A N 1
ATOM 2049 C CA . ASP A 1 269 ? -38.612 50.135 75.379 1.00 36.82 269 ASP A CA 1
ATOM 2050 C C . ASP A 1 269 ? -37.162 50.594 75.430 1.00 37.39 269 ASP A C 1
ATOM 2051 O O . ASP A 1 269 ? -36.855 51.606 76.058 1.00 37.89 269 ASP A O 1
ATOM 2056 N N . ALA A 1 270 ? -36.270 49.857 74.775 1.00 38.40 270 ALA A N 1
ATOM 2057 C CA . ALA A 1 270 ? -34.850 50.218 74.782 1.00 37.56 270 ALA A CA 1
ATOM 2058 C C . ALA A 1 270 ? -34.327 50.455 73.381 1.00 37.10 270 ALA A C 1
ATOM 2059 O O . ALA A 1 270 ? -33.129 50.316 73.132 1.00 37.20 270 ALA A O 1
ATOM 2061 N N . LYS A 1 271 ? -35.226 50.834 72.477 1.00 32.71 271 LYS A N 1
ATOM 2062 C CA . LYS A 1 271 ? -34.872 51.066 71.083 1.00 35.25 271 LYS A CA 1
ATOM 2063 C C . LYS A 1 271 ? -33.738 52.052 70.884 1.00 36.60 271 LYS A C 1
ATOM 2064 O O . LYS A 1 271 ? -32.787 51.765 70.158 1.00 34.49 271 LYS A O 1
ATOM 2070 N N . GLU A 1 272 ? -33.834 53.219 71.513 1.00 40.52 272 GLU A N 1
ATOM 2071 C CA . GLU A 1 272 ? -32.786 54.227 71.358 1.00 43.38 272 GLU A CA 1
ATOM 2072 C C . GLU A 1 272 ? -31.457 53.761 71.941 1.00 42.01 272 GLU A C 1
ATOM 2073 O O . GLU A 1 272 ? -30.397 53.992 71.358 1.00 41.31 272 GLU A O 1
ATOM 2079 N N . ARG A 1 273 ? -31.527 53.103 73.091 1.00 42.87 273 ARG A N 1
ATOM 2080 C CA . ARG A 1 273 ? -30.352 52.590 73.789 1.00 42.47 273 ARG A CA 1
ATOM 2081 C C . ARG A 1 273 ? -29.487 51.722 72.866 1.00 41.61 273 ARG A C 1
ATOM 2082 O O . ARG A 1 273 ? -28.298 51.989 72.671 1.00 41.04 273 ARG A O 1
ATOM 2090 N N . PHE A 1 274 ? -30.100 50.688 72.293 1.00 41.09 274 PHE A N 1
ATOM 2091 C CA . PHE A 1 274 ? -29.420 49.771 71.388 1.00 38.18 274 PHE A CA 1
ATOM 2092 C C . PHE A 1 274 ? -28.931 50.433 70.095 1.00 36.46 274 PHE A C 1
ATOM 2093 O O . PHE A 1 274 ? -27.784 50.245 69.691 1.00 37.05 274 PHE A O 1
ATOM 2101 N N . LEU A 1 275 ? -29.794 51.203 69.446 1.00 35.61 275 LEU A N 1
ATOM 2102 C CA . LEU A 1 275 ? -29.424 51.864 68.193 1.00 38.23 275 LEU A CA 1
ATOM 2103 C C . LEU A 1 275 ? -28.203 52.767 68.395 1.00 39.33 275 LEU A C 1
ATOM 2104 O O . LEU A 1 275 ? -27.251 52.748 67.609 1.00 38.84 275 LEU A O 1
ATOM 2109 N N . LYS A 1 276 ? -28.243 53.552 69.465 1.00 41.52 276 LYS A N 1
ATOM 2110 C CA . LYS A 1 276 ? -27.155 54.455 69.814 1.00 41.98 276 LYS A CA 1
ATOM 2111 C C . LYS A 1 276 ? -25.882 53.629 70.027 1.00 41.86 276 LYS A C 1
ATOM 2112 O O . LYS A 1 276 ? -24.810 53.968 69.524 1.00 41.39 276 LYS A O 1
ATOM 2118 N N . ALA A 1 277 ? -26.009 52.532 70.766 1.00 42.91 277 ALA A N 1
ATOM 2119 C CA . ALA A 1 277 ? -24.867 51.672 71.054 1.00 43.01 277 ALA A CA 1
ATOM 2120 C C . ALA A 1 277 ? -24.303 50.970 69.817 1.00 44.65 277 ALA A C 1
ATOM 2121 O O . ALA A 1 277 ? -23.152 50.522 69.820 1.00 42.69 277 ALA A O 1
ATOM 2123 N N . LEU A 1 278 ? -25.108 50.877 68.762 1.00 51.66 278 LEU A N 1
ATOM 2124 C CA . LEU A 1 278 ? -24.675 50.208 67.541 1.00 53.34 278 LEU A CA 1
ATOM 2125 C C . LEU A 1 278 ? -24.147 51.154 66.473 1.00 55.84 278 LEU A C 1
ATOM 2126 O O . LEU A 1 278 ? -23.595 50.710 65.464 1.00 56.22 278 LEU A O 1
ATOM 2131 N N . LYS A 1 279 ? -24.312 52.455 66.689 1.00 51.82 279 LYS A N 1
ATOM 2132 C CA . LYS A 1 279 ? -23.859 53.431 65.709 1.00 52.54 279 LYS A CA 1
ATOM 2133 C C . LYS A 1 279 ? -22.421 53.181 65.260 1.00 51.78 279 LYS A C 1
ATOM 2134 O O . LYS A 1 279 ? -21.534 52.927 66.072 1.00 51.86 279 LYS A O 1
ATOM 2140 N N . GLY A 1 280 ? -22.214 53.231 63.950 1.00 48.97 280 GLY A N 1
ATOM 2141 C CA . GLY A 1 280 ? -20.893 53.026 63.388 1.00 48.38 280 GLY A CA 1
ATOM 2142 C C . GLY A 1 280 ? -20.315 51.624 63.441 1.00 48.89 280 GLY A C 1
ATOM 2143 O O . GLY A 1 280 ? -19.192 51.416 62.991 1.00 48.64 280 GLY A O 1
ATOM 2144 N N . VAL A 1 281 ? -21.052 50.653 63.970 1.00 43.82 281 VAL A N 1
ATOM 2145 C CA . VAL A 1 281 ? -20.509 49.304 64.047 1.00 44.70 281 VAL A CA 1
ATOM 2146 C C . VAL A 1 281 ? -20.897 48.425 62.864 1.00 45.98 281 VAL A C 1
ATOM 2147 O O . VAL A 1 281 ? -22.077 48.242 62.572 1.00 45.92 281 VAL A O 1
ATOM 2151 N N . GLU A 1 282 ? -19.891 47.880 62.188 1.00 51.01 282 GLU A N 1
ATOM 2152 C CA . GLU A 1 282 ? -20.122 47.023 61.034 1.00 53.32 282 GLU A CA 1
ATOM 2153 C C . GLU A 1 282 ? -19.745 45.578 61.322 1.00 52.41 282 GLU A C 1
ATOM 2154 O O . GLU A 1 282 ? -20.343 44.652 60.777 1.00 52.17 282 GLU A O 1
ATOM 2160 N N . ASP A 1 283 ? -18.753 45.388 62.183 1.00 45.31 283 ASP A N 1
ATOM 2161 C CA . ASP A 1 283 ? -18.298 44.047 62.529 1.00 45.50 283 ASP A CA 1
ATOM 2162 C C . ASP A 1 283 ? -19.392 43.233 63.228 1.00 44.44 283 ASP A C 1
ATOM 2163 O O . ASP A 1 283 ? -19.868 43.610 64.297 1.00 43.27 283 ASP A O 1
ATOM 2168 N N . PRO A 1 284 ? -19.786 42.092 62.637 1.00 44.90 284 PRO A N 1
ATOM 2169 C CA . PRO A 1 284 ? -20.822 41.208 63.183 1.00 44.54 284 PRO A CA 1
ATOM 2170 C C . PRO A 1 284 ? -20.567 40.743 64.614 1.00 44.79 284 PRO A C 1
ATOM 2171 O O . PRO A 1 284 ? -21.472 40.749 65.453 1.00 41.92 284 PRO A O 1
ATOM 2175 N N . GLU A 1 285 ? -19.340 40.319 64.889 1.00 48.57 285 GLU A N 1
ATOM 2176 C CA . GLU A 1 285 ? -19.006 39.864 66.229 1.00 50.66 285 GLU A CA 1
ATOM 2177 C C . GLU A 1 285 ? -19.100 41.051 67.194 1.00 50.96 285 GLU A C 1
ATOM 2178 O O . GLU A 1 285 ? -19.430 40.890 68.367 1.00 50.71 285 GLU A O 1
ATOM 2184 N N . GLU A 1 286 ? -18.820 42.248 66.695 1.00 52.66 286 GLU A N 1
ATOM 2185 C CA . GLU A 1 286 ? -18.906 43.430 67.539 1.00 53.52 286 GLU A CA 1
ATOM 2186 C C . GLU A 1 286 ? -20.378 43.684 67.837 1.00 51.21 286 GLU A C 1
ATOM 2187 O O . GLU A 1 286 ? -20.761 43.914 68.984 1.00 52.43 286 GLU A O 1
ATOM 2193 N N . LYS A 1 287 ? -21.197 43.629 66.792 1.00 42.38 287 LYS A N 1
ATOM 2194 C CA . LYS A 1 287 ? -22.632 43.842 66.922 1.00 39.40 287 LYS A CA 1
ATOM 2195 C C . LYS A 1 287 ? -23.223 42.928 67.981 1.00 37.80 287 LYS A C 1
ATOM 2196 O O . LYS A 1 287 ? -23.999 43.372 68.824 1.00 34.84 287 LYS A O 1
ATOM 2202 N N . ARG A 1 288 ? -22.849 41.652 67.929 1.00 38.90 288 ARG A N 1
ATOM 2203 C CA . ARG A 1 288 ? -23.364 40.664 68.869 1.00 39.87 288 ARG A CA 1
ATOM 2204 C C . ARG A 1 288 ? -22.888 40.894 70.293 1.00 40.47 288 ARG A C 1
ATOM 2205 O O . ARG A 1 288 ? -23.616 40.602 71.238 1.00 39.00 288 ARG A O 1
ATOM 2213 N N . LYS A 1 289 ? -21.674 41.415 70.455 1.00 40.72 289 LYS A N 1
ATOM 2214 C CA . LYS A 1 289 ? -21.149 41.677 71.796 1.00 39.70 289 LYS A CA 1
ATOM 2215 C C . LYS A 1 289 ? -21.877 42.874 72.389 1.00 37.33 289 LYS A C 1
ATOM 2216 O O . LYS A 1 289 ? -22.319 42.846 73.539 1.00 38.57 289 LYS A O 1
ATOM 2222 N N . ILE A 1 290 ? -22.008 43.925 71.593 1.00 36.36 290 ILE A N 1
ATOM 2223 C CA . ILE A 1 290 ? -22.688 45.131 72.035 1.00 36.53 290 ILE A CA 1
ATOM 2224 C C . ILE A 1 290 ? -24.150 44.845 72.372 1.00 36.79 290 ILE A C 1
ATOM 2225 O O . ILE A 1 290 ? -24.649 45.280 73.412 1.00 36.42 290 ILE A O 1
ATOM 2230 N N . ILE A 1 291 ? -24.828 44.113 71.487 1.00 39.78 291 ILE A N 1
ATOM 2231 C CA . ILE A 1 291 ? -26.229 43.750 71.686 1.00 37.41 291 ILE A CA 1
ATOM 2232 C C . ILE A 1 291 ? -26.356 42.975 72.986 1.00 35.68 291 ILE A C 1
ATOM 2233 O O . ILE A 1 291 ? -27.221 43.262 73.815 1.00 35.40 291 ILE A O 1
ATOM 2238 N N . GLY A 1 292 ? -25.496 41.981 73.158 1.00 34.85 292 GLY A N 1
ATOM 2239 C CA . GLY A 1 292 ? -25.537 41.193 74.376 1.00 36.64 292 GLY A CA 1
ATOM 2240 C C . GLY A 1 292 ? -25.358 42.082 75.598 1.00 39.63 292 GLY A C 1
ATOM 2241 O O . GLY A 1 292 ? -26.139 42.016 76.546 1.00 39.83 292 GLY A O 1
ATOM 2242 N N . ARG A 1 293 ? -24.333 42.928 75.564 1.00 38.32 293 ARG A N 1
ATOM 2243 C CA . ARG A 1 293 ? -24.043 43.831 76.672 1.00 39.97 293 ARG A CA 1
ATOM 2244 C C . ARG A 1 293 ? -25.252 44.715 76.991 1.00 39.18 293 ARG A C 1
ATOM 2245 O O . ARG A 1 293 ? -25.717 44.743 78.126 1.00 38.67 293 ARG A O 1
ATOM 2253 N N . GLU A 1 294 ? -25.772 45.419 75.990 1.00 39.37 294 GLU A N 1
ATOM 2254 C CA . GLU A 1 294 ? -26.927 46.288 76.214 1.00 40.16 294 GLU A CA 1
ATOM 2255 C C . GLU A 1 294 ? -28.123 45.538 76.788 1.00 39.63 294 GLU A C 1
ATOM 2256 O O . GLU A 1 294 ? -28.913 46.108 77.532 1.00 40.30 294 GLU A O 1
ATOM 2262 N N . PHE A 1 295 ? -28.261 44.259 76.447 1.00 40.73 295 PHE A N 1
ATOM 2263 C CA . PHE A 1 295 ? -29.385 43.476 76.944 1.00 39.37 295 PHE A CA 1
ATOM 2264 C C . PHE A 1 295 ? -29.280 43.164 78.437 1.00 40.38 295 PHE A C 1
ATOM 2265 O O . PHE A 1 295 ? -30.254 43.340 79.178 1.00 39.76 295 PHE A O 1
ATOM 2273 N N . VAL A 1 296 ? -28.120 42.689 78.886 1.00 41.13 296 VAL A N 1
ATOM 2274 C CA . VAL A 1 296 ? -27.965 42.382 80.313 1.00 44.94 296 VAL A CA 1
ATOM 2275 C C . VAL A 1 296 ? -28.137 43.645 81.153 1.00 43.27 296 VAL A C 1
ATOM 2276 O O . VAL A 1 296 ? -28.650 43.591 82.268 1.00 44.57 296 VAL A O 1
ATOM 2280 N N . ALA A 1 297 ? -27.710 44.778 80.605 1.00 42.78 297 ALA A N 1
ATOM 2281 C CA . ALA A 1 297 ? -27.816 46.050 81.305 1.00 42.68 297 ALA A CA 1
ATOM 2282 C C . ALA A 1 297 ? -29.269 46.493 81.488 1.00 41.71 297 ALA A C 1
ATOM 2283 O O . ALA A 1 297 ? -29.655 46.934 82.569 1.00 42.30 297 ALA A O 1
ATOM 2285 N N . ALA A 1 298 ? -30.075 46.383 80.436 1.00 37.22 298 ALA A N 1
ATOM 2286 C CA . ALA A 1 298 ? -31.472 46.801 80.537 1.00 36.86 298 ALA A CA 1
ATOM 2287 C C . ALA A 1 298 ? -32.235 45.822 81.413 1.00 36.74 298 ALA A C 1
ATOM 2288 O O . ALA A 1 298 ? -33.117 46.206 82.181 1.00 38.67 298 ALA A O 1
ATOM 2290 N N . PHE A 1 299 ? -31.869 44.552 81.300 1.00 35.19 299 PHE A N 1
ATOM 2291 C CA . PHE A 1 299 ? -32.515 43.486 82.049 1.00 36.09 299 PHE A CA 1
ATOM 2292 C C . PHE A 1 299 ? -32.189 43.622 83.526 1.00 35.89 299 PHE A C 1
ATOM 2293 O O . PHE A 1 299 ? -33.056 43.434 84.382 1.00 36.88 299 PHE A O 1
ATOM 2301 N N . SER A 1 300 ? -30.928 43.933 83.816 1.00 42.00 300 SER A N 1
ATOM 2302 C CA . SER A 1 300 ? -30.473 44.097 85.194 1.00 43.07 300 SER A CA 1
ATOM 2303 C C . SER A 1 300 ? -31.193 45.258 85.867 1.00 43.04 300 SER A C 1
ATOM 2304 O O . SER A 1 300 ? -31.516 45.194 87.056 1.00 42.67 300 SER A O 1
ATOM 2307 N N . GLN A 1 301 ? -31.444 46.317 85.102 1.00 41.71 301 GLN A N 1
ATOM 2308 C CA . GLN A 1 301 ? -32.132 47.483 85.645 1.00 43.61 301 GLN A CA 1
ATOM 2309 C C . GLN A 1 301 ? -33.535 47.073 86.095 1.00 42.85 301 GLN A C 1
ATOM 2310 O O . GLN A 1 301 ? -34.023 47.510 87.141 1.00 40.84 301 GLN A O 1
ATOM 2316 N N . VAL A 1 302 ? -34.171 46.212 85.307 1.00 42.86 302 VAL A N 1
ATOM 2317 C CA . VAL A 1 302 ? -35.501 45.726 85.641 1.00 40.15 302 VAL A CA 1
ATOM 2318 C C . VAL A 1 302 ? -35.419 44.914 86.919 1.00 38.46 302 VAL A C 1
ATOM 2319 O O . VAL A 1 302 ? -36.201 45.114 87.841 1.00 38.92 302 VAL A O 1
ATOM 2323 N N . ALA A 1 303 ? -34.466 43.990 86.961 1.00 34.10 303 ALA A N 1
ATOM 2324 C CA . ALA A 1 303 ? -34.297 43.134 88.121 1.00 34.32 303 ALA A CA 1
ATOM 2325 C C . ALA A 1 303 ? -34.084 43.957 89.396 1.00 35.99 303 ALA A C 1
ATOM 2326 O O . ALA A 1 303 ? -34.582 43.598 90.456 1.00 35.05 303 ALA A O 1
ATOM 2328 N N . ARG A 1 304 ? -33.348 45.059 89.291 1.00 43.77 304 ARG A N 1
ATOM 2329 C CA . ARG A 1 304 ? -33.106 45.897 90.458 1.00 46.52 304 ARG A CA 1
ATOM 2330 C C . ARG A 1 304 ? -34.346 46.668 90.893 1.00 47.08 304 ARG A C 1
ATOM 2331 O O . ARG A 1 304 ? -34.728 46.626 92.059 1.00 48.12 304 ARG A O 1
ATOM 2339 N N . GLU A 1 305 ? -34.987 47.357 89.958 1.00 39.75 305 GLU A N 1
ATOM 2340 C CA . GLU A 1 305 ? -36.168 48.146 90.296 1.00 41.18 305 GLU A CA 1
ATOM 2341 C C . GLU A 1 305 ? -37.378 47.309 90.723 1.00 41.75 305 GLU A C 1
ATOM 2342 O O . GLU A 1 305 ? -38.132 47.706 91.611 1.00 40.25 305 GLU A O 1
ATOM 2348 N N . ARG A 1 306 ? -37.564 46.143 90.111 1.00 41.77 306 ARG A N 1
ATOM 2349 C CA . ARG A 1 306 ? -38.706 45.314 90.471 1.00 42.20 306 ARG A CA 1
ATOM 2350 C C . ARG A 1 306 ? -38.386 44.143 91.403 1.00 42.20 306 ARG A C 1
ATOM 2351 O O . ARG A 1 306 ? -39.252 43.315 91.689 1.00 41.10 306 ARG A O 1
ATOM 2359 N N . GLY A 1 307 ? -37.152 44.091 91.893 1.00 47.59 307 GLY A N 1
ATOM 2360 C CA . GLY A 1 307 ? -36.758 43.020 92.792 1.00 50.06 307 GLY A CA 1
ATOM 2361 C C . GLY A 1 307 ? -37.519 43.002 94.114 1.00 52.35 307 GLY A C 1
ATOM 2362 O O . GLY A 1 307 ? -38.406 43.831 94.345 1.00 53.81 307 GLY A O 1
ATOM 2363 N N . PRO A 1 308 ? -37.188 42.064 95.015 1.00 46.01 308 PRO A N 1
ATOM 2364 C CA . PRO A 1 308 ? -36.149 41.051 94.830 1.00 45.79 308 PRO A CA 1
ATOM 2365 C C . PRO A 1 308 ? -36.640 39.843 94.033 1.00 44.26 308 PRO A C 1
ATOM 2366 O O . PRO A 1 308 ? -37.846 39.604 93.918 1.00 43.66 308 PRO A O 1
ATOM 2370 N N . PHE A 1 309 ? -35.692 39.091 93.487 1.00 50.89 309 PHE A N 1
ATOM 2371 C CA . PHE A 1 309 ? -35.995 37.883 92.726 1.00 51.81 309 PHE A CA 1
ATOM 2372 C C . PHE A 1 309 ? -35.030 36.803 93.195 1.00 52.85 309 PHE A C 1
ATOM 2373 O O . PHE A 1 309 ? -33.813 36.975 93.131 1.00 52.94 309 PHE A O 1
ATOM 2381 N N . ARG A 1 310 ? -35.575 35.696 93.685 1.00 54.15 310 ARG A N 1
ATOM 2382 C CA . ARG A 1 310 ? -34.741 34.600 94.148 1.00 54.34 310 ARG A CA 1
ATOM 2383 C C . ARG A 1 310 ? -34.310 33.730 92.964 1.00 53.53 310 ARG A C 1
ATOM 2384 O O . ARG A 1 310 ? -33.180 33.246 92.912 1.00 53.88 310 ARG A O 1
ATOM 2392 N N . PHE A 1 311 ? -35.207 33.554 92.000 1.00 45.59 311 PHE A N 1
ATOM 2393 C CA . PHE A 1 311 ? -34.909 32.716 90.844 1.00 43.13 311 PHE A CA 1
ATOM 2394 C C . PHE A 1 311 ? -34.885 33.416 89.496 1.00 41.46 311 PHE A C 1
ATOM 2395 O O . PHE A 1 311 ? -35.663 34.339 89.238 1.00 40.50 311 PHE A O 1
ATOM 2403 N N . LEU A 1 312 ? -33.972 32.960 88.643 1.00 45.91 312 LEU A N 1
ATOM 2404 C CA . LEU A 1 312 ? -33.852 33.441 87.271 1.00 44.76 312 LEU A CA 1
ATOM 2405 C C . LEU A 1 312 ? -34.141 32.200 86.426 1.00 44.69 312 LEU A C 1
ATOM 2406 O O . LEU A 1 312 ? -33.354 31.252 86.421 1.00 45.07 312 LEU A O 1
ATOM 2411 N N . ALA A 1 313 ? -35.279 32.194 85.739 1.00 39.22 313 ALA A N 1
ATOM 2412 C CA . ALA A 1 313 ? -35.656 31.053 84.906 1.00 38.56 313 ALA A CA 1
ATOM 2413 C C . ALA A 1 313 ? -35.143 31.245 83.483 1.00 38.29 313 ALA A C 1
ATOM 2414 O O . ALA A 1 313 ? -35.229 32.342 82.943 1.00 38.72 313 ALA A O 1
ATOM 2416 N N . GLN A 1 314 ? -34.611 30.180 82.886 1.00 37.66 314 GLN A N 1
ATOM 2417 C CA . GLN A 1 314 ? -34.097 30.227 81.514 1.00 36.85 314 GLN A CA 1
ATOM 2418 C C . GLN A 1 314 ? -34.575 28.995 80.746 1.00 36.49 314 GLN A C 1
ATOM 2419 O O . GLN A 1 314 ? -34.782 27.941 81.344 1.00 34.48 314 GLN A O 1
ATOM 2425 N N . GLY A 1 315 ? -34.722 29.130 79.427 1.00 34.30 315 GLY A N 1
ATOM 2426 C CA . GLY A 1 315 ? -35.188 28.028 78.600 1.00 35.39 315 GLY A CA 1
ATOM 2427 C C . GLY A 1 315 ? -34.122 27.052 78.124 1.00 35.57 315 GLY A C 1
ATOM 2428 O O . GLY A 1 315 ? -34.253 26.435 77.064 1.00 35.72 315 GLY A O 1
ATOM 2429 N N . THR A 1 316 ? -33.060 26.911 78.905 1.00 36.33 316 THR A N 1
ATOM 2430 C CA . THR A 1 316 ? -31.977 25.994 78.567 1.00 35.07 316 THR A CA 1
ATOM 2431 C C . THR A 1 316 ? -32.561 24.646 78.127 1.00 34.37 316 THR A C 1
ATOM 2432 O O . THR A 1 316 ? -33.352 24.051 78.859 1.00 33.94 316 THR A O 1
ATOM 2436 N N . LEU A 1 317 ? -32.178 24.179 76.937 1.00 32.52 317 LEU A N 1
ATOM 2437 C CA . LEU A 1 317 ? -32.661 22.902 76.396 1.00 33.93 317 LEU A CA 1
ATOM 2438 C C . LEU A 1 317 ? -31.609 21.788 76.505 1.00 37.56 317 LEU A C 1
ATOM 2439 O O . LEU A 1 317 ? -30.435 22.053 76.788 1.00 37.46 317 LEU A O 1
ATOM 2444 N N . TYR A 1 318 ? -32.024 20.546 76.259 1.00 36.58 318 TYR A N 1
ATOM 2445 C CA . TYR A 1 318 ? -31.109 19.409 76.369 1.00 38.22 318 TYR A CA 1
ATOM 2446 C C . TYR A 1 318 ? -29.881 19.513 75.465 1.00 38.08 318 TYR A C 1
ATOM 2447 O O . TYR A 1 318 ? -28.791 19.108 75.856 1.00 36.62 318 TYR A O 1
ATOM 2456 N N . PRO A 1 319 ? -30.038 20.040 74.244 1.00 44.33 319 PRO A N 1
ATOM 2457 C CA . PRO A 1 319 ? -28.860 20.152 73.378 1.00 46.23 319 PRO A CA 1
ATOM 2458 C C . PRO A 1 319 ? -27.806 21.051 74.038 1.00 48.89 319 PRO A C 1
ATOM 2459 O O . PRO A 1 319 ? -26.604 20.860 73.843 1.00 49.61 319 PRO A O 1
ATOM 2463 N N . ASP A 1 320 ? -28.266 22.027 74.823 1.00 46.97 320 ASP A N 1
ATOM 2464 C CA . ASP A 1 320 ? -27.363 22.951 75.516 1.00 48.63 320 ASP A CA 1
ATOM 2465 C C . ASP A 1 320 ? -26.604 22.241 76.626 1.00 49.81 320 ASP A C 1
ATOM 2466 O O . ASP A 1 320 ? -25.407 22.452 76.805 1.00 50.61 320 ASP A O 1
ATOM 2471 N N . VAL A 1 321 ? -27.312 21.415 77.386 1.00 47.29 321 VAL A N 1
ATOM 2472 C CA . VAL A 1 321 ? -26.698 20.663 78.474 1.00 51.20 321 VAL A CA 1
ATOM 2473 C C . VAL A 1 321 ? -25.623 19.747 77.896 1.00 55.09 321 VAL A C 1
ATOM 2474 O O . VAL A 1 321 ? -24.592 19.510 78.519 1.00 55.62 321 VAL A O 1
ATOM 2478 N N . ILE A 1 322 ? -25.865 19.238 76.696 1.00 76.78 322 ILE A N 1
ATOM 2479 C CA . ILE A 1 322 ? -24.901 18.367 76.044 1.00 81.93 322 ILE A CA 1
ATOM 2480 C C . ILE A 1 322 ? -23.640 19.159 75.695 1.00 85.43 322 ILE A C 1
ATOM 2481 O O . ILE A 1 322 ? -22.551 18.595 75.596 1.00 86.29 322 ILE A O 1
ATOM 2486 N N . GLU A 1 323 ? -23.793 20.470 75.523 1.00 81.25 323 GLU A N 1
ATOM 2487 C CA . GLU A 1 323 ? -22.671 21.345 75.197 1.00 83.66 323 GLU A CA 1
ATOM 2488 C C . GLU A 1 323 ? -21.828 21.677 76.429 1.00 83.85 323 GLU A C 1
ATOM 2489 O O . GLU A 1 323 ? -22.184 21.228 77.540 1.00 84.56 323 GLU A O 1
ATOM 2495 N N . GLY A 1 341 ? -23.524 36.745 81.833 1.00 74.69 341 GLY A N 1
ATOM 2496 C CA . GLY A 1 341 ? -22.964 37.226 83.073 1.00 74.16 341 GLY A CA 1
ATOM 2497 C C . GLY A 1 341 ? -23.631 38.490 83.584 1.00 73.75 341 GLY A C 1
ATOM 2498 O O . GLY A 1 341 ? -23.406 39.582 83.058 1.00 72.90 341 GLY A O 1
ATOM 2499 N N . LEU A 1 342 ? -24.462 38.337 84.611 1.00 63.36 342 LEU A N 1
ATOM 2500 C CA . LEU A 1 342 ? -25.160 39.465 85.213 1.00 63.29 342 LEU A CA 1
ATOM 2501 C C . LEU A 1 342 ? -24.222 40.243 86.131 1.00 62.94 342 LEU A C 1
ATOM 2502 O O . LEU A 1 342 ? -23.163 39.745 86.514 1.00 62.80 342 LEU A O 1
ATOM 2507 N N . PRO A 1 343 ? -24.600 41.483 86.491 1.00 55.41 343 PRO A N 1
ATOM 2508 C CA . PRO A 1 343 ? -23.804 42.349 87.371 1.00 54.78 343 PRO A CA 1
ATOM 2509 C C . PRO A 1 343 ? -23.531 41.720 88.742 1.00 54.84 343 PRO A C 1
ATOM 2510 O O . PRO A 1 343 ? -24.130 40.706 89.103 1.00 53.43 343 PRO A O 1
ATOM 2514 N N . GLU A 1 344 ? -22.628 42.331 89.504 1.00 73.64 344 GLU A N 1
ATOM 2515 C CA . GLU A 1 344 ? -22.285 41.825 90.830 1.00 73.47 344 GLU A CA 1
ATOM 2516 C C . GLU A 1 344 ? -23.459 41.914 91.794 1.00 72.66 344 GLU A C 1
ATOM 2517 O O . GLU A 1 344 ? -23.804 40.932 92.456 1.00 72.39 344 GLU A O 1
ATOM 2523 N N . ASP A 1 345 ? -24.073 43.093 91.865 1.00 60.86 345 ASP A N 1
ATOM 2524 C CA . ASP A 1 345 ? -25.196 43.316 92.768 1.00 61.04 345 ASP A CA 1
ATOM 2525 C C . ASP A 1 345 ? -26.317 42.284 92.653 1.00 61.95 345 ASP A C 1
ATOM 2526 O O . ASP A 1 345 ? -26.978 41.970 93.645 1.00 62.43 345 ASP A O 1
ATOM 2531 N N . LEU A 1 346 ? -26.521 41.745 91.454 1.00 73.89 346 LEU A N 1
ATOM 2532 C CA . LEU A 1 346 ? -27.576 40.758 91.241 1.00 74.00 346 LEU A CA 1
ATOM 2533 C C . LEU A 1 346 ? -27.085 39.326 91.394 1.00 74.48 346 LEU A C 1
ATOM 2534 O O . LEU A 1 346 ? -26.030 38.958 90.878 1.00 75.17 346 LEU A O 1
ATOM 2539 N N . GLU A 1 347 ? -27.862 38.522 92.110 1.00 68.86 347 GLU A N 1
ATOM 2540 C CA . GLU A 1 347 ? -27.544 37.117 92.313 1.00 69.21 347 GLU A CA 1
ATOM 2541 C C . GLU A 1 347 ? -28.837 36.316 92.390 1.00 67.59 347 GLU A C 1
ATOM 2542 O O . GLU A 1 347 ? -29.674 36.544 93.265 1.00 68.27 347 GLU A O 1
ATOM 2548 N N . PHE A 1 348 ? -28.997 35.383 91.456 1.00 59.24 348 PHE A N 1
ATOM 2549 C CA . PHE A 1 348 ? -30.191 34.548 91.396 1.00 56.12 348 PHE A CA 1
ATOM 2550 C C . PHE A 1 348 ? -29.834 33.064 91.394 1.00 54.56 348 PHE A C 1
ATOM 2551 O O . PHE A 1 348 ? -28.674 32.687 91.223 1.00 54.59 348 PHE A O 1
ATOM 2559 N N . GLU A 1 349 ? -30.844 32.226 91.582 1.00 53.21 349 GLU A N 1
ATOM 2560 C CA . GLU A 1 349 ? -30.654 30.784 91.554 1.00 52.23 349 GLU A CA 1
ATOM 2561 C C . GLU A 1 349 ? -31.286 30.308 90.241 1.00 49.91 349 GLU A C 1
ATOM 2562 O O . GLU A 1 349 ? -32.465 30.555 89.992 1.00 49.35 349 GLU A O 1
ATOM 2568 N N . LEU A 1 350 ? -30.502 29.636 89.404 1.00 50.64 350 LEU A N 1
ATOM 2569 C CA . LEU A 1 350 ? -30.990 29.163 88.111 1.00 49.30 350 LEU A CA 1
ATOM 2570 C C . LEU A 1 350 ? -32.140 28.183 88.143 1.00 47.95 350 LEU A C 1
ATOM 2571 O O . LEU A 1 350 ? -32.086 27.157 88.818 1.00 49.73 350 LEU A O 1
ATOM 2576 N N . LEU A 1 351 ? -33.182 28.514 87.390 1.00 47.39 351 LEU A N 1
ATOM 2577 C CA . LEU A 1 351 ? -34.364 27.675 87.268 1.00 46.27 351 LEU A CA 1
ATOM 2578 C C . LEU A 1 351 ? -34.481 27.310 85.783 1.00 45.75 351 LEU A C 1
ATOM 2579 O O . LEU A 1 351 ? -34.920 28.120 84.967 1.00 46.76 351 LEU A O 1
ATOM 2584 N N . GLU A 1 352 ? -34.059 26.096 85.440 1.00 47.22 352 GLU A N 1
ATOM 2585 C CA . GLU A 1 352 ? -34.090 25.611 84.057 1.00 44.97 352 GLU A CA 1
ATOM 2586 C C . GLU A 1 352 ? -34.954 24.358 83.940 1.00 43.60 352 GLU A C 1
ATOM 2587 O O . GLU A 1 352 ? -34.437 23.244 83.935 1.00 42.70 352 GLU A O 1
ATOM 2593 N N . PRO A 1 353 ? -36.286 24.533 83.832 1.00 39.51 353 PRO A N 1
ATOM 2594 C CA . PRO A 1 353 ? -37.275 23.449 83.716 1.00 37.68 353 PRO A CA 1
ATOM 2595 C C . PRO A 1 353 ? -37.189 22.593 82.447 1.00 34.41 353 PRO A C 1
ATOM 2596 O O . PRO A 1 353 ? -37.611 21.444 82.444 1.00 34.10 353 PRO A O 1
ATOM 2600 N N . PHE A 1 354 ? -36.658 23.159 81.372 1.00 30.92 354 PHE A N 1
ATOM 2601 C CA . PHE A 1 354 ? -36.566 22.441 80.103 1.00 31.46 354 PHE A CA 1
ATOM 2602 C C . PHE A 1 354 ? -35.188 21.841 79.779 1.00 32.88 354 PHE A C 1
ATOM 2603 O O . PHE A 1 354 ? -34.984 21.331 78.675 1.00 33.11 354 PHE A O 1
ATOM 2611 N N . ARG A 1 355 ? -34.253 21.893 80.721 1.00 36.40 355 ARG A N 1
ATOM 2612 C CA . ARG A 1 355 ? -32.905 21.402 80.460 1.00 40.05 355 ARG A CA 1
ATOM 2613 C C . ARG A 1 355 ? -32.787 19.953 79.990 1.00 41.15 355 ARG A C 1
ATOM 2614 O O . ARG A 1 355 ? -31.754 19.575 79.443 1.00 41.21 355 ARG A O 1
ATOM 2622 N N . LEU A 1 356 ? -33.834 19.151 80.185 1.00 41.69 356 LEU A N 1
ATOM 2623 C CA . LEU A 1 356 ? -33.807 17.754 79.755 1.00 42.05 356 LEU A CA 1
ATOM 2624 C C . LEU A 1 356 ? -34.620 17.508 78.484 1.00 41.20 356 LEU A C 1
ATOM 2625 O O . LEU A 1 356 ? -34.643 16.394 77.966 1.00 39.89 356 LEU A O 1
ATOM 2630 N N . LEU A 1 357 ? -35.252 18.559 77.970 1.00 37.29 357 LEU A N 1
ATOM 2631 C CA . LEU A 1 357 ? -36.100 18.465 76.784 1.00 36.34 357 LEU A CA 1
ATOM 2632 C C . LEU A 1 357 ? -35.494 18.969 75.484 1.00 36.65 357 LEU A C 1
ATOM 2633 O O . LEU A 1 357 ? -34.507 19.697 75.482 1.00 36.46 357 LEU A O 1
ATOM 2638 N N . PHE A 1 358 ? -36.117 18.574 74.377 1.00 35.46 358 PHE A N 1
ATOM 2639 C CA . PHE A 1 358 ? -35.725 19.031 73.045 1.00 34.55 358 PHE A CA 1
ATOM 2640 C C . PHE A 1 358 ? -36.754 20.097 72.685 1.00 36.18 358 PHE A C 1
ATOM 2641 O O . PHE A 1 358 ? -37.850 20.114 73.258 1.00 34.15 358 PHE A O 1
ATOM 2649 N N . LYS A 1 359 ? -36.427 20.985 71.750 1.00 34.75 359 LYS A N 1
ATOM 2650 C CA . LYS A 1 359 ? -37.370 22.035 71.410 1.00 35.75 359 LYS A CA 1
ATOM 2651 C C . LYS A 1 359 ? -38.759 21.535 71.029 1.00 37.20 359 LYS A C 1
ATOM 2652 O O . LYS A 1 359 ? -39.743 21.972 71.616 1.00 38.70 359 LYS A O 1
ATOM 2658 N N . ASP A 1 360 ? -38.862 20.612 70.077 1.00 36.65 360 ASP A N 1
ATOM 2659 C CA . ASP A 1 360 ? -40.184 20.149 69.682 1.00 37.73 360 ASP A CA 1
ATOM 2660 C C . ASP A 1 360 ? -41.025 19.674 70.857 1.00 36.04 360 ASP A C 1
ATOM 2661 O O . ASP A 1 360 ? -42.244 19.783 70.815 1.00 36.16 360 ASP A O 1
ATOM 2666 N N . GLU A 1 361 ? -40.385 19.152 71.902 1.00 32.61 361 GLU A N 1
ATOM 2667 C CA . GLU A 1 361 ? -41.116 18.712 73.087 1.00 32.96 361 GLU A CA 1
ATOM 2668 C C . GLU A 1 361 ? -41.660 19.973 73.808 1.00 31.02 361 GLU A C 1
ATOM 2669 O O . GLU A 1 361 ? -42.745 19.960 74.377 1.00 28.88 361 GLU A O 1
ATOM 2675 N N . VAL A 1 362 ? -40.904 21.065 73.771 1.00 33.06 362 VAL A N 1
ATOM 2676 C CA . VAL A 1 362 ? -41.353 22.302 74.404 1.00 31.49 362 VAL A CA 1
ATOM 2677 C C . VAL A 1 362 ? -42.518 22.873 73.587 1.00 33.70 362 VAL A C 1
ATOM 2678 O O . VAL A 1 362 ? -43.477 23.407 74.139 1.00 32.24 362 VAL A O 1
ATOM 2682 N N . ARG A 1 363 ? -42.423 22.740 72.265 1.00 30.94 363 ARG A N 1
ATOM 2683 C CA . ARG A 1 363 ? -43.453 23.224 71.353 1.00 34.07 363 ARG A CA 1
ATOM 2684 C C . ARG A 1 363 ? -44.770 22.492 71.617 1.00 33.35 363 ARG A C 1
ATOM 2685 O O . ARG A 1 363 ? -45.856 23.034 71.381 1.00 31.55 363 ARG A O 1
ATOM 2693 N N . GLU A 1 364 ? -44.663 21.263 72.118 1.00 36.37 364 GLU A N 1
ATOM 2694 C CA . GLU A 1 364 ? -45.830 20.445 72.429 1.00 36.16 364 GLU A CA 1
ATOM 2695 C C . GLU A 1 364 ? -46.419 20.890 73.757 1.00 35.94 364 GLU A C 1
ATOM 2696 O O . GLU A 1 364 ? -47.632 20.828 73.964 1.00 34.64 364 GLU A O 1
ATOM 2702 N N . LEU A 1 365 ? -45.548 21.319 74.667 1.00 35.62 365 LEU A N 1
ATOM 2703 C CA . LEU A 1 365 ? -46.005 21.792 75.961 1.00 33.77 365 LEU A CA 1
ATOM 2704 C C . LEU A 1 365 ? -46.798 23.065 75.712 1.00 32.83 365 LEU A C 1
ATOM 2705 O O . LEU A 1 365 ? -47.847 23.284 76.317 1.00 31.71 365 LEU A O 1
ATOM 2710 N N . ALA A 1 366 ? -46.292 23.883 74.793 1.00 27.58 366 ALA A N 1
ATOM 2711 C CA . ALA A 1 366 ? -46.925 25.140 74.443 1.00 27.37 366 ALA A CA 1
ATOM 2712 C C . ALA A 1 366 ? -48.352 24.911 74.001 1.00 28.49 366 ALA A C 1
ATOM 2713 O O . ALA A 1 366 ? -49.238 25.707 74.317 1.00 27.90 366 ALA A O 1
ATOM 2715 N N . LEU A 1 367 ? -48.572 23.819 73.274 1.00 32.78 367 LEU A N 1
ATOM 2716 C CA . LEU A 1 367 ? -49.905 23.481 72.799 1.00 34.20 367 LEU A CA 1
ATOM 2717 C C . LEU A 1 367 ? -50.767 23.134 74.012 1.00 34.78 367 LEU A C 1
ATOM 2718 O O . LEU A 1 367 ? -51.897 23.621 74.144 1.00 32.01 367 LEU A O 1
ATOM 2723 N N . LEU A 1 368 ? -50.219 22.315 74.907 1.00 35.22 368 LEU A N 1
ATOM 2724 C CA . LEU A 1 368 ? -50.945 21.922 76.114 1.00 36.48 368 LEU A CA 1
ATOM 2725 C C . LEU A 1 368 ? -51.219 23.111 77.026 1.00 36.20 368 LEU A C 1
ATOM 2726 O O . LEU A 1 368 ? -52.207 23.113 77.757 1.00 35.05 368 LEU A O 1
ATOM 2731 N N . LEU A 1 369 ? -50.354 24.123 76.970 1.00 30.77 369 LEU A N 1
ATOM 2732 C CA . LEU A 1 369 ? -50.518 25.299 77.813 1.00 30.73 369 LEU A CA 1
ATOM 2733 C C . LEU A 1 369 ? -51.367 26.385 77.157 1.00 30.80 369 LEU A C 1
ATOM 2734 O O . LEU A 1 369 ? -51.578 27.434 77.743 1.00 32.72 369 LEU A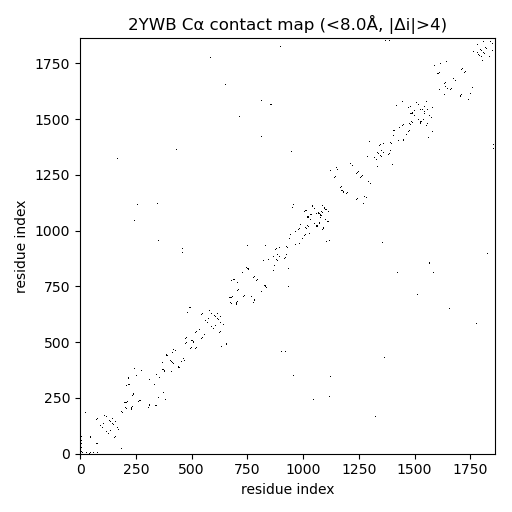 O 1
ATOM 2739 N N . GLY A 1 370 ? -51.826 26.141 75.931 1.00 32.22 370 GLY A N 1
ATOM 2740 C CA . GLY A 1 370 ? -52.692 27.094 75.253 1.00 31.06 370 GLY A CA 1
ATOM 2741 C C . GLY A 1 370 ? -52.120 28.212 74.406 1.00 33.20 370 GLY A C 1
ATOM 2742 O O . GLY A 1 370 ? -52.810 29.204 74.146 1.00 33.87 370 GLY A O 1
ATOM 2743 N N . LEU A 1 371 ? -50.878 28.082 73.961 1.00 33.45 371 LEU A N 1
ATOM 2744 C CA . LEU A 1 371 ? -50.289 29.123 73.125 1.00 34.34 371 LEU A CA 1
ATOM 2745 C C . LEU A 1 371 ? -50.885 29.002 71.717 1.00 35.14 371 LEU A C 1
ATOM 2746 O O . LEU A 1 371 ? -50.824 27.932 71.110 1.00 33.93 371 LEU A O 1
ATOM 2751 N N . PRO A 1 372 ? -51.471 30.093 71.184 1.00 33.95 372 PRO A N 1
ATOM 2752 C CA . PRO A 1 372 ? -52.066 30.069 69.840 1.00 34.04 372 PRO A CA 1
ATOM 2753 C C . PRO A 1 372 ? -51.014 29.765 68.778 1.00 34.04 372 PRO A C 1
ATOM 2754 O O . PRO A 1 372 ? -49.875 30.199 68.893 1.00 33.74 372 PRO A O 1
ATOM 2758 N N . ASP A 1 373 ? -51.392 29.019 67.743 1.00 35.26 373 ASP A N 1
ATOM 2759 C CA . ASP A 1 373 ? -50.437 28.657 66.700 1.00 35.33 373 ASP A CA 1
ATOM 2760 C C . ASP A 1 373 ? -49.638 29.815 66.113 1.00 34.98 373 ASP A C 1
ATOM 2761 O O . ASP A 1 373 ? -48.560 29.605 65.569 1.00 33.60 373 ASP A O 1
ATOM 2766 N N . THR A 1 374 ? -50.149 31.036 66.224 1.00 36.69 374 THR A N 1
ATOM 2767 C CA . THR A 1 374 ? -49.432 32.199 65.696 1.00 38.39 374 THR A CA 1
ATOM 2768 C C . THR A 1 374 ? -48.060 32.388 66.362 1.00 38.22 374 THR A C 1
ATOM 2769 O O . THR A 1 374 ? -47.114 32.834 65.722 1.00 37.70 374 THR A O 1
ATOM 2773 N N . LEU A 1 375 ? -47.957 32.059 67.646 1.00 35.16 375 LEU A N 1
ATOM 2774 C CA . LEU A 1 375 ? -46.691 32.201 68.359 1.00 36.40 375 LEU A CA 1
ATOM 2775 C C . LEU A 1 375 ? -46.020 30.857 68.605 1.00 34.27 375 LEU A C 1
ATOM 2776 O O . LEU A 1 375 ? -44.840 30.800 68.934 1.00 35.50 375 LEU A O 1
ATOM 2781 N N . ARG A 1 376 ? -46.779 29.782 68.448 1.00 30.18 376 ARG A N 1
ATOM 2782 C CA . ARG A 1 376 ? -46.274 28.435 68.681 1.00 30.92 376 ARG A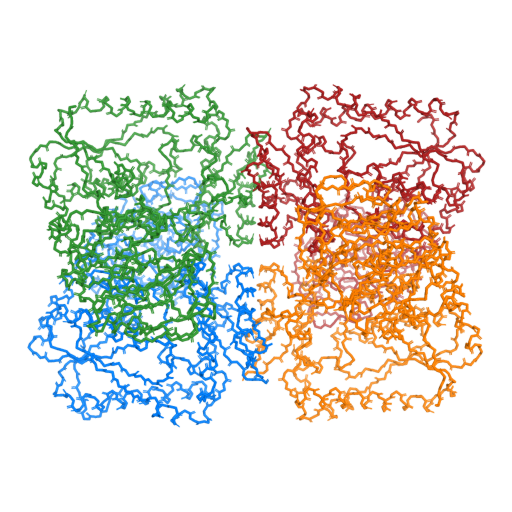 CA 1
ATOM 2783 C C . ARG A 1 376 ? -45.520 27.808 67.499 1.00 32.15 376 ARG A C 1
ATOM 2784 O O . ARG A 1 376 ? -44.630 26.984 67.701 1.00 32.08 376 ARG A O 1
ATOM 2792 N N . LEU A 1 377 ? -45.859 28.194 66.271 1.00 36.47 377 LEU A N 1
ATOM 2793 C CA . LEU A 1 377 ? -45.203 27.592 65.108 1.00 37.45 377 LEU A CA 1
ATOM 2794 C C . LEU A 1 377 ? -44.333 28.516 64.259 1.00 38.47 377 LEU A C 1
ATOM 2795 O O . LEU A 1 377 ? -44.161 28.281 63.066 1.00 38.96 377 LEU A O 1
ATOM 2800 N N . ARG A 1 378 ? -43.771 29.552 64.863 1.00 32.61 378 ARG A N 1
ATOM 2801 C CA . ARG A 1 378 ? -42.942 30.474 64.105 1.00 34.14 378 ARG A CA 1
ATOM 2802 C C . ARG A 1 378 ? -41.490 30.001 64.050 1.00 32.97 378 ARG A C 1
ATOM 2803 O O . ARG A 1 378 ? -41.068 29.183 64.858 1.00 31.29 378 ARG A O 1
ATOM 2811 N N . HIS A 1 379 ? -40.740 30.512 63.077 1.00 31.51 379 HIS A N 1
ATOM 2812 C CA . HIS A 1 379 ? -39.332 30.164 62.917 1.00 30.39 379 HIS A CA 1
ATOM 2813 C C . HIS A 1 379 ? -38.492 30.851 63.995 1.00 31.86 379 HIS A C 1
ATOM 2814 O O . HIS A 1 379 ? -38.903 31.858 64.561 1.00 27.18 379 HIS A O 1
ATOM 2821 N N . PRO A 1 380 ? -37.316 30.290 64.314 1.00 31.84 380 PRO A N 1
ATOM 2822 C CA . PRO A 1 380 ? -36.465 30.913 65.326 1.00 32.16 380 PRO A CA 1
ATOM 2823 C C . PRO A 1 380 ? -36.013 32.290 64.866 1.00 31.80 380 PRO A C 1
ATOM 2824 O O . PRO A 1 380 ? -35.890 32.549 63.667 1.00 31.80 380 PRO A O 1
ATOM 2828 N N . PHE A 1 381 ? -35.801 33.180 65.829 1.00 27.75 381 PHE A N 1
ATOM 2829 C CA . PHE A 1 381 ? -35.346 34.542 65.545 1.00 28.21 381 PHE A CA 1
ATOM 2830 C C . PHE A 1 381 ? -34.200 34.780 66.527 1.00 27.07 381 PHE A C 1
ATOM 2831 O O . PHE A 1 381 ? -34.373 34.609 67.728 1.00 26.64 381 PHE A O 1
ATOM 2839 N N . PRO A 1 382 ? -33.019 35.177 66.026 1.00 31.84 382 PRO A N 1
ATOM 2840 C CA . PRO A 1 382 ? -31.838 35.428 66.862 1.00 30.49 382 PRO A CA 1
ATOM 2841 C C . PRO A 1 382 ? -31.964 36.564 67.877 1.00 31.00 382 PRO A C 1
ATOM 2842 O O . PRO A 1 382 ? -32.764 37.485 67.701 1.00 29.40 382 PRO A O 1
ATOM 2846 N N . GLY A 1 383 ? -31.165 36.474 68.940 1.00 30.74 383 GLY A N 1
ATOM 2847 C CA . GLY A 1 383 ? -31.151 37.498 69.975 1.00 31.28 383 GLY A CA 1
ATOM 2848 C C . GLY A 1 383 ? -30.855 38.865 69.381 1.00 30.73 383 GLY A C 1
ATOM 2849 O O . GLY A 1 383 ? -31.546 39.827 69.689 1.00 31.74 383 GLY A O 1
ATOM 2850 N N . PRO A 1 384 ? -29.830 38.985 68.521 1.00 28.24 384 PRO A N 1
ATOM 2851 C CA . PRO A 1 384 ? -29.512 40.283 67.918 1.00 29.83 384 PRO A CA 1
ATOM 2852 C C . PRO A 1 384 ? -30.495 40.719 66.829 1.00 29.18 384 PRO A C 1
ATOM 2853 O O . PRO A 1 384 ? -30.314 41.764 66.195 1.00 25.81 384 PRO A O 1
ATOM 2857 N N . GLY A 1 385 ? -31.531 39.910 66.619 1.00 30.68 385 GLY A N 1
ATOM 2858 C CA . GLY A 1 385 ? -32.546 40.228 65.627 1.00 30.96 385 GLY A CA 1
ATOM 2859 C C . GLY A 1 385 ? -32.056 40.701 64.267 1.00 30.52 385 GLY A C 1
ATOM 2860 O O . GLY A 1 385 ? -31.089 40.172 63.718 1.00 32.31 385 GLY A O 1
ATOM 2861 N N . LEU A 1 386 ? -32.731 41.709 63.727 1.00 27.77 386 LEU A N 1
ATOM 2862 C CA . LEU A 1 386 ? -32.385 42.272 62.425 1.00 28.53 386 LEU A CA 1
ATOM 2863 C C . LEU A 1 386 ? -31.002 42.935 62.321 1.00 28.66 386 LEU A C 1
ATOM 2864 O O . LEU A 1 386 ? -30.547 43.228 61.219 1.00 24.93 386 LEU A O 1
ATOM 2869 N N . ALA A 1 387 ? -30.331 43.179 63.444 1.00 31.29 387 ALA A N 1
ATOM 2870 C CA . ALA A 1 387 ? -29.018 43.811 63.354 1.00 32.86 387 ALA A CA 1
ATOM 2871 C C . ALA A 1 387 ? -28.024 42.907 62.617 1.00 32.12 387 ALA A C 1
ATOM 2872 O O . ALA A 1 387 ? -27.101 43.404 61.971 1.00 34.07 387 ALA A O 1
ATOM 2874 N N . VAL A 1 388 ? -28.205 41.590 62.699 1.00 28.54 388 VAL A N 1
ATOM 2875 C CA . VAL A 1 388 ? -27.291 40.690 61.998 1.00 29.96 388 VAL A CA 1
ATOM 2876 C C . VAL A 1 388 ? -27.790 40.317 60.606 1.00 30.18 388 VAL A C 1
ATOM 2877 O O . VAL A 1 388 ? -27.229 39.424 59.957 1.00 27.51 388 VAL A O 1
ATOM 2881 N N . ARG A 1 389 ? -28.841 41.005 60.159 1.00 28.76 389 ARG A N 1
ATOM 2882 C CA . ARG A 1 389 ? -29.415 40.793 58.829 1.00 30.62 389 ARG A CA 1
ATOM 2883 C C . ARG A 1 389 ? -29.250 42.054 57.976 1.00 33.06 389 ARG A C 1
ATOM 2884 O O . ARG A 1 389 ? -29.812 42.178 56.883 1.00 30.63 389 ARG A O 1
ATOM 2892 N N . VAL A 1 390 ? -28.475 42.999 58.507 1.00 37.11 390 VAL A N 1
ATOM 2893 C CA . VAL A 1 390 ? -28.135 44.216 57.790 1.00 38.89 390 VAL A CA 1
ATOM 2894 C C . VAL A 1 390 ? -26.612 44.132 57.662 1.00 40.81 390 VAL A C 1
ATOM 2895 O O . VAL A 1 390 ? -25.906 44.127 58.667 1.00 40.85 390 VAL A O 1
ATOM 2899 N N . LEU A 1 391 ? -26.112 44.027 56.434 1.00 42.44 391 LEU A N 1
ATOM 2900 C CA . LEU A 1 391 ? -24.667 43.941 56.207 1.00 44.84 391 LEU A CA 1
ATOM 2901 C C . LEU A 1 391 ? -24.059 45.332 56.215 1.00 46.71 391 LEU A C 1
ATOM 2902 O O . LEU A 1 391 ? -24.113 46.055 55.225 1.00 49.58 391 LEU A O 1
ATOM 2907 N N . GLY A 1 392 ? -23.471 45.696 57.344 1.00 48.73 392 GLY A N 1
ATOM 2908 C CA . GLY A 1 392 ? -22.880 47.010 57.478 1.00 48.78 392 GLY A CA 1
ATOM 2909 C C . GLY A 1 392 ? -23.518 47.644 58.690 1.00 48.59 392 GLY A C 1
ATOM 2910 O O . GLY A 1 392 ? -24.250 46.975 59.418 1.00 48.45 392 GLY A O 1
ATOM 2911 N N . GLU A 1 393 ? -23.259 48.929 58.902 1.00 51.98 393 GLU A N 1
ATOM 2912 C CA . GLU A 1 393 ? -23.807 49.639 60.054 1.00 50.55 393 GLU A CA 1
ATOM 2913 C C . GLU A 1 393 ? -25.331 49.580 60.156 1.00 47.86 393 GLU A C 1
ATOM 2914 O O . GLU A 1 393 ? -26.039 49.729 59.164 1.00 47.26 393 GLU A O 1
ATOM 2920 N N . VAL A 1 394 ? -25.826 49.376 61.371 1.00 38.94 394 VAL A N 1
ATOM 2921 C CA . VAL A 1 394 ? -27.262 49.321 61.607 1.00 38.13 394 VAL A CA 1
ATOM 2922 C C . VAL A 1 394 ? -27.797 50.730 61.856 1.00 39.76 394 VAL A C 1
ATOM 2923 O O . VAL A 1 394 ? -27.432 51.369 62.844 1.00 38.79 394 VAL A O 1
ATOM 2927 N N . THR A 1 395 ? -28.635 51.222 60.947 1.00 39.94 395 THR A N 1
ATOM 2928 C CA . THR A 1 395 ? -29.242 52.541 61.099 1.00 39.00 395 THR A CA 1
ATOM 2929 C C . THR A 1 395 ? -30.739 52.331 61.120 1.00 38.83 395 THR A C 1
ATOM 2930 O O . THR A 1 395 ? -31.231 51.266 60.741 1.00 38.53 395 THR A O 1
ATOM 2934 N N . GLU A 1 396 ? -31.473 53.344 61.549 1.00 36.46 396 GLU A N 1
ATOM 2935 C CA . GLU A 1 396 ? -32.913 53.220 61.604 1.00 38.59 396 GLU A CA 1
ATOM 2936 C C . GLU A 1 396 ? -33.523 53.109 60.206 1.00 39.23 396 GLU A C 1
ATOM 2937 O O . GLU A 1 396 ? -34.497 52.377 60.011 1.00 37.96 396 GLU A O 1
ATOM 2943 N N . GLU A 1 397 ? -32.956 53.825 59.237 1.00 39.31 397 GLU A N 1
ATOM 2944 C CA . GLU A 1 397 ? -33.486 53.773 57.879 1.00 40.23 397 GLU A CA 1
ATOM 2945 C C . GLU A 1 397 ? -33.335 52.383 57.264 1.00 37.36 397 GLU A C 1
ATOM 2946 O O . GLU A 1 397 ? -34.219 51.918 56.548 1.00 36.37 397 GLU A O 1
ATOM 2952 N N . ARG A 1 398 ? -32.203 51.737 57.530 1.00 34.12 398 ARG A N 1
ATOM 2953 C CA . ARG A 1 398 ? -31.946 50.404 57.009 1.00 33.24 398 ARG A CA 1
ATOM 2954 C C . ARG A 1 398 ? -32.902 49.395 57.641 1.00 32.74 398 ARG A C 1
ATOM 2955 O O . ARG A 1 398 ? -33.451 48.535 56.950 1.00 31.65 398 ARG A O 1
ATOM 2963 N N . LEU A 1 399 ? -33.115 49.524 58.947 1.00 31.25 399 LEU A N 1
ATOM 2964 C CA . LEU A 1 399 ? -34.013 48.636 59.669 1.00 32.07 399 LEU A CA 1
ATOM 2965 C C . LEU A 1 399 ? -35.436 48.808 59.161 1.00 33.98 399 LEU A C 1
ATOM 2966 O O . LEU A 1 399 ? -36.198 47.847 59.096 1.00 33.97 399 LEU A O 1
ATOM 2971 N N . GLU A 1 400 ? -35.788 50.039 58.804 1.00 36.02 400 GLU A N 1
ATOM 2972 C CA . GLU A 1 400 ? -37.126 50.356 58.302 1.00 38.35 400 GLU A CA 1
ATOM 2973 C C . GLU A 1 400 ? -37.354 49.677 56.947 1.00 37.43 400 GLU A C 1
ATOM 2974 O O . GLU A 1 400 ? -38.416 49.106 56.683 1.00 36.66 400 GLU A O 1
ATOM 2980 N N . ILE A 1 401 ? -36.347 49.744 56.088 1.00 36.97 401 ILE A N 1
ATOM 2981 C CA . ILE A 1 401 ? -36.431 49.129 54.774 1.00 34.53 401 ILE A CA 1
ATOM 2982 C C . ILE A 1 401 ? -36.478 47.603 54.918 1.00 35.68 401 ILE A C 1
ATOM 2983 O O . ILE A 1 401 ? -37.371 46.941 54.380 1.00 34.24 401 ILE A O 1
ATOM 2988 N N . LEU A 1 402 ? -35.515 47.050 55.650 1.00 34.65 402 LEU A N 1
ATOM 2989 C CA . LEU A 1 402 ? -35.465 45.612 55.847 1.00 34.17 402 LEU A CA 1
ATOM 2990 C C . LEU A 1 402 ? -36.765 45.058 56.420 1.00 34.92 402 LEU A C 1
ATOM 2991 O O . LEU A 1 402 ? -37.276 44.049 55.931 1.00 33.45 402 LEU A O 1
ATOM 2996 N N . ARG A 1 403 ? -37.299 45.711 57.449 1.00 29.60 403 ARG A N 1
ATOM 2997 C CA . ARG A 1 403 ? -38.539 45.260 58.074 1.00 33.28 403 ARG A CA 1
ATOM 2998 C C . ARG A 1 403 ? -39.682 45.133 57.078 1.00 31.43 403 ARG A C 1
ATOM 2999 O O . ARG A 1 403 ? -40.454 44.185 57.136 1.00 32.50 403 ARG A O 1
ATOM 3007 N N . ARG A 1 404 ? -39.794 46.091 56.169 1.00 35.32 404 ARG A N 1
ATOM 3008 C CA . ARG A 1 404 ? -40.856 46.042 55.180 1.00 37.12 404 ARG A CA 1
ATOM 3009 C C . ARG A 1 404 ? -40.645 44.891 54.195 1.00 35.47 404 ARG A C 1
ATOM 3010 O O . ARG A 1 404 ? -41.602 44.217 53.818 1.00 35.09 404 ARG A O 1
ATOM 3018 N N . ALA A 1 405 ? -39.398 44.664 53.781 1.00 31.20 405 ALA A N 1
ATOM 3019 C CA . ALA A 1 405 ? -39.111 43.596 52.825 1.00 30.54 405 ALA A CA 1
ATOM 3020 C C . ALA A 1 405 ? -39.332 42.239 53.482 1.00 31.17 405 ALA A C 1
ATOM 3021 O O . ALA A 1 405 ? -39.950 41.347 52.899 1.00 29.94 405 ALA A O 1
ATOM 3023 N N . ASP A 1 406 ? -38.826 42.107 54.705 1.00 29.58 406 ASP A N 1
ATOM 3024 C CA . ASP A 1 406 ? -38.954 40.891 55.493 1.00 30.83 406 ASP A CA 1
ATOM 3025 C C . ASP A 1 406 ? -40.431 40.551 55.711 1.00 32.17 406 ASP A C 1
ATOM 3026 O O . ASP A 1 406 ? -40.853 39.404 55.520 1.00 30.58 406 ASP A O 1
ATOM 3031 N N . ASP A 1 407 ? -41.196 41.562 56.123 1.00 31.57 407 ASP A N 1
ATOM 3032 C CA . ASP A 1 407 ? -42.633 41.435 56.365 1.00 30.99 407 ASP A CA 1
ATOM 3033 C C . ASP A 1 407 ? -43.352 40.936 55.110 1.00 30.31 407 ASP A C 1
ATOM 3034 O O . ASP A 1 407 ? -44.260 40.120 55.195 1.00 29.25 407 ASP A O 1
ATOM 3039 N N . ILE A 1 408 ? -42.954 41.432 53.943 1.00 34.15 408 ILE A N 1
ATOM 3040 C CA . ILE A 1 408 ? -43.578 40.990 52.693 1.00 32.35 408 ILE A CA 1
ATOM 3041 C C . ILE A 1 408 ? -43.218 39.534 52.361 1.00 31.41 408 ILE A C 1
ATOM 3042 O O . ILE A 1 408 ? -44.059 38.763 51.889 1.00 33.11 408 ILE A O 1
ATOM 3047 N N . PHE A 1 409 ? -41.964 39.168 52.604 1.00 28.86 409 PHE A N 1
ATOM 3048 C CA . PHE A 1 409 ? -41.479 37.812 52.348 1.00 28.90 409 PHE A CA 1
ATOM 3049 C C . PHE A 1 409 ? -42.237 36.815 53.230 1.00 29.76 409 PHE A C 1
ATOM 3050 O O . PHE A 1 409 ? -42.809 35.837 52.738 1.00 29.09 409 PHE A O 1
ATOM 3058 N N . THR A 1 410 ? -42.240 37.083 54.532 1.00 23.78 410 THR A N 1
ATOM 3059 C CA . THR A 1 410 ? -42.920 36.250 55.523 1.00 28.42 410 THR A CA 1
ATOM 3060 C C . THR A 1 410 ? -44.396 36.058 55.185 1.00 27.94 410 THR A C 1
ATOM 3061 O O . THR A 1 410 ? -44.929 34.935 55.237 1.00 25.84 410 THR A O 1
ATOM 3065 N N . SER A 1 411 ? -45.055 37.162 54.845 1.00 26.82 411 SER A N 1
ATOM 3066 C CA . SER A 1 411 ? -46.470 37.128 54.510 1.00 27.37 411 SER A CA 1
ATOM 3067 C C . SER A 1 411 ? -46.784 36.295 53.270 1.00 26.31 411 SER A C 1
ATOM 3068 O O . SER A 1 411 ? -47.759 35.541 53.260 1.00 25.13 411 SER A O 1
ATOM 3071 N N . LEU A 1 412 ? -45.978 36.437 52.222 1.00 29.72 412 LEU A N 1
ATOM 3072 C CA . LEU A 1 412 ? -46.228 35.668 51.007 1.00 31.52 412 LEU A CA 1
ATOM 3073 C C . LEU A 1 412 ? -46.025 34.188 51.286 1.00 31.76 412 LEU A C 1
ATOM 3074 O O . LEU A 1 412 ? -46.775 33.351 50.780 1.00 29.71 412 LEU A O 1
ATOM 3079 N N . LEU A 1 413 ? -45.020 33.869 52.101 1.00 28.94 413 LEU A N 1
ATOM 3080 C CA . LEU A 1 413 ? -44.775 32.478 52.454 1.00 28.63 413 LEU A CA 1
ATOM 3081 C C . LEU A 1 413 ? -46.028 31.908 53.116 1.00 29.88 413 LEU A C 1
ATOM 3082 O O . LEU A 1 413 ? -46.463 30.807 52.780 1.00 28.31 413 LEU A O 1
ATOM 3087 N N . ARG A 1 414 ? -46.611 32.657 54.053 1.00 26.81 414 ARG A N 1
ATOM 3088 C CA . ARG A 1 414 ? -47.803 32.173 54.742 1.00 27.46 414 ARG A CA 1
ATOM 3089 C C . ARG A 1 414 ? -48.977 32.010 53.797 1.00 28.45 414 ARG A C 1
ATOM 3090 O O . ARG A 1 414 ? -49.674 31.016 53.868 1.00 25.39 414 ARG A O 1
ATOM 3098 N N . GLU A 1 415 ? -49.197 32.989 52.924 1.00 32.85 415 GLU A N 1
ATOM 3099 C CA . GLU A 1 415 ? -50.311 32.917 51.985 1.00 36.24 415 GLU A CA 1
ATOM 3100 C C . GLU A 1 415 ? -50.288 31.634 51.161 1.00 38.15 415 GLU A C 1
ATOM 3101 O O . GLU A 1 415 ? -51.329 31.019 50.947 1.00 38.90 415 GLU A O 1
ATOM 3107 N N . TRP A 1 416 ? -49.102 31.225 50.717 1.00 40.06 416 TRP A N 1
ATOM 3108 C CA . TRP A 1 416 ? -48.953 30.014 49.909 1.00 41.35 416 TRP A CA 1
ATOM 3109 C C . TRP A 1 416 ? -48.783 28.763 50.754 1.00 38.89 416 TRP A C 1
ATOM 3110 O O . TRP A 1 416 ? -48.714 27.655 50.226 1.00 40.68 416 TRP A O 1
ATOM 3121 N N . GLY A 1 417 ? -48.718 28.937 52.068 1.00 33.98 417 GLY A N 1
ATOM 3122 C CA . GLY A 1 417 ? -48.560 27.796 52.945 1.00 32.09 417 GLY A CA 1
ATOM 3123 C C . GLY A 1 417 ? -47.151 27.234 52.939 1.00 29.63 417 GLY A C 1
ATOM 3124 O O . GLY A 1 417 ? -46.922 26.091 53.336 1.00 32.84 417 GLY A O 1
ATOM 3125 N N . LEU A 1 418 ? -46.196 28.039 52.494 1.00 27.64 418 LEU A N 1
ATOM 3126 C CA . LEU A 1 418 ? -44.805 27.605 52.462 1.00 28.54 418 LEU A CA 1
ATOM 3127 C C . LEU A 1 418 ? -44.065 27.933 53.772 1.00 28.32 418 LEU A C 1
ATOM 3128 O O . LEU A 1 418 ? -43.009 27.364 54.053 1.00 27.40 418 LEU A O 1
ATOM 3133 N N . TYR A 1 419 ? -44.631 28.828 54.584 1.00 26.81 419 TYR A N 1
ATOM 3134 C CA . TYR A 1 419 ? -43.968 29.216 55.823 1.00 27.65 419 TYR A CA 1
ATOM 3135 C C . TYR A 1 419 ? -43.663 28.012 56.706 1.00 28.76 419 TYR A C 1
ATOM 3136 O O . TYR A 1 419 ? -42.553 27.880 57.214 1.00 27.09 419 TYR A O 1
ATOM 3145 N N . GLU A 1 420 ? -44.639 27.125 56.875 1.00 25.94 420 GLU A N 1
ATOM 3146 C CA . GLU A 1 420 ? -44.436 25.950 57.707 1.00 26.46 420 GLU A CA 1
ATOM 3147 C C . GLU A 1 420 ? -43.651 24.840 57.004 1.00 24.77 420 GLU A C 1
ATOM 3148 O O . GLU A 1 420 ? -43.312 23.836 57.618 1.00 24.35 420 GLU A O 1
ATOM 3154 N N . LYS A 1 421 ? -43.350 25.025 55.726 1.00 27.06 421 LYS A N 1
ATOM 3155 C CA . LYS A 1 421 ? -42.624 24.010 54.968 1.00 26.95 421 LYS A CA 1
ATOM 3156 C C . LYS A 1 421 ? -41.107 24.261 54.807 1.00 27.08 421 LYS A C 1
ATOM 3157 O O . LYS A 1 421 ? -40.436 23.598 54.010 1.00 24.82 421 LYS A O 1
ATOM 3163 N N . VAL A 1 422 ? -40.591 25.240 55.553 1.00 26.53 422 VAL A N 1
ATOM 3164 C CA . VAL A 1 422 ? -39.168 25.547 55.595 1.00 24.78 422 VAL A CA 1
ATOM 3165 C C . VAL A 1 422 ? -38.864 25.682 57.090 1.00 27.56 422 VAL A C 1
ATOM 3166 O O . VAL A 1 422 ? -39.756 25.993 57.887 1.00 28.10 422 VAL A O 1
ATOM 3170 N N . ALA A 1 423 ? -37.617 25.433 57.464 1.00 25.82 423 ALA A N 1
ATOM 3171 C CA . ALA A 1 423 ? -37.190 25.495 58.859 1.00 27.88 423 ALA A CA 1
ATOM 3172 C C . ALA A 1 423 ? -36.821 26.916 59.279 1.00 27.51 423 ALA A C 1
ATOM 3173 O O . ALA A 1 423 ? -36.825 27.251 60.469 1.00 25.19 423 ALA A O 1
ATOM 3175 N N . GLN A 1 424 ? -36.482 27.742 58.294 1.00 27.30 424 GLN A N 1
ATOM 3176 C CA . GLN A 1 424 ? -36.099 29.128 58.545 1.00 26.29 424 GLN A CA 1
ATOM 3177 C C . GLN A 1 424 ? -36.251 29.949 57.265 1.00 27.18 424 GLN A C 1
ATOM 3178 O O . GLN A 1 424 ? -36.001 29.456 56.160 1.00 25.71 424 GLN A O 1
ATOM 3184 N N . ALA A 1 425 ? -36.673 31.196 57.413 1.00 26.00 425 ALA A N 1
ATOM 3185 C CA . ALA A 1 425 ? -36.819 32.084 56.264 1.00 27.77 425 ALA A CA 1
ATOM 3186 C C . ALA A 1 425 ? -36.479 33.484 56.756 1.00 28.64 425 ALA A C 1
ATOM 3187 O O . ALA A 1 425 ? -37.068 33.975 57.728 1.00 31.47 425 ALA A O 1
ATOM 3189 N N . LEU A 1 426 ? -35.531 34.127 56.090 1.00 28.79 426 LEU A N 1
ATOM 3190 C CA . LEU A 1 426 ? -35.108 35.460 56.494 1.00 28.98 426 LEU A CA 1
ATOM 3191 C C . LEU A 1 426 ? -34.685 36.277 55.283 1.00 30.07 426 LEU A C 1
ATOM 3192 O O . LEU A 1 426 ? -34.498 35.736 54.192 1.00 30.60 426 LEU A O 1
ATOM 3197 N N . ALA A 1 427 ? -34.549 37.583 55.485 1.00 27.31 427 ALA A N 1
ATOM 3198 C CA . ALA A 1 427 ? -34.131 38.501 54.436 1.00 27.30 427 ALA A CA 1
ATOM 3199 C C . ALA A 1 427 ? -32.924 39.283 54.952 1.00 28.25 427 ALA A C 1
ATOM 3200 O O . ALA A 1 427 ? -32.873 39.675 56.122 1.00 29.34 427 ALA A O 1
ATOM 3202 N N . VAL A 1 428 ? -31.959 39.501 54.072 1.00 25.27 428 VAL A N 1
ATOM 3203 C CA . VAL A 1 428 ? -30.733 40.211 54.405 1.00 27.32 428 VAL A CA 1
ATOM 3204 C C . VAL A 1 428 ? -30.600 41.438 53.510 1.00 29.50 428 VAL A C 1
ATOM 3205 O O . VAL A 1 428 ? -30.758 41.347 52.288 1.00 31.02 428 VAL A O 1
ATOM 3209 N N . LEU A 1 429 ? -30.310 42.582 54.117 1.00 33.85 429 LEU A N 1
ATOM 3210 C CA . LEU A 1 429 ? -30.170 43.825 53.369 1.00 36.55 429 LEU A CA 1
ATOM 3211 C C . LEU A 1 429 ? -28.708 44.187 53.151 1.00 38.35 429 LEU A C 1
ATOM 3212 O O . LEU A 1 429 ? -27.932 44.306 54.102 1.00 39.64 429 LEU A O 1
ATOM 3217 N N . THR A 1 430 ? -28.334 44.356 51.890 1.00 32.85 430 THR A N 1
ATOM 3218 C CA . THR A 1 430 ? -26.963 44.723 51.551 1.00 36.05 430 THR A CA 1
ATOM 3219 C C . THR A 1 430 ? -26.936 46.098 50.893 1.00 37.97 430 THR A C 1
ATOM 3220 O O . THR A 1 430 ? -27.491 46.280 49.811 1.00 37.47 430 THR A O 1
ATOM 3224 N N . PRO A 1 431 ? -26.290 47.082 51.542 1.00 43.73 431 PRO A N 1
ATOM 3225 C CA . PRO A 1 431 ? -26.199 48.440 50.991 1.00 46.05 431 PRO A CA 1
ATOM 3226 C C . PRO A 1 431 ? -25.232 48.449 49.818 1.00 48.58 431 PRO A C 1
ATOM 3227 O O . PRO A 1 431 ? -24.133 47.906 49.909 1.00 50.21 431 PRO A O 1
ATOM 3231 N N . VAL A 1 432 ? -25.639 49.052 48.710 1.00 58.36 432 VAL A N 1
ATOM 3232 C CA . VAL A 1 432 ? -24.780 49.109 47.538 1.00 60.76 432 VAL A CA 1
ATOM 3233 C C . VAL A 1 432 ? -24.993 50.408 46.780 1.00 60.80 432 VAL A C 1
ATOM 3234 O O . VAL A 1 432 ? -25.927 50.456 45.950 1.00 61.07 432 VAL A O 1
ATOM 3238 N N . GLY A 1 445 ? -30.578 52.186 46.358 1.00 60.25 445 GLY A N 1
ATOM 3239 C CA . GLY A 1 445 ? -29.286 51.522 46.467 1.00 59.07 445 GLY A CA 1
ATOM 3240 C C . GLY A 1 445 ? -29.238 50.380 47.473 1.00 57.31 445 GLY A C 1
ATOM 3241 O O . GLY A 1 445 ? -28.519 50.454 48.474 1.00 55.50 445 GLY A O 1
ATOM 3242 N N . TYR A 1 446 ? -29.998 49.320 47.211 1.00 45.08 446 TYR A N 1
ATOM 3243 C CA . TYR A 1 446 ? -30.019 48.169 48.109 1.00 42.89 446 TYR A CA 1
ATOM 3244 C C . TYR A 1 446 ? -30.358 46.865 47.394 1.00 40.30 446 TYR A C 1
ATOM 3245 O O . TYR A 1 446 ? -31.207 46.823 46.504 1.00 39.88 446 TYR A O 1
ATOM 3254 N N . VAL A 1 447 ? -29.677 45.801 47.793 1.00 37.35 447 VAL A N 1
ATOM 3255 C CA . VAL A 1 447 ? -29.933 44.485 47.245 1.00 34.69 447 VAL A CA 1
ATOM 3256 C C . VAL A 1 447 ? -30.464 43.686 48.423 1.00 33.09 447 VAL A C 1
ATOM 3257 O O . VAL A 1 447 ? -29.892 43.734 49.515 1.00 31.44 447 VAL A O 1
ATOM 3261 N N . LEU A 1 448 ? -31.570 42.981 48.218 1.00 29.09 448 LEU A N 1
ATOM 3262 C CA . LEU A 1 448 ? -32.137 42.182 49.285 1.00 29.50 448 LEU A CA 1
ATOM 3263 C C . LEU A 1 448 ? -31.991 40.702 48.971 1.00 30.06 448 LEU A C 1
ATOM 3264 O O . LEU A 1 448 ? -32.330 40.247 47.876 1.00 32.24 448 LEU A O 1
ATOM 3269 N N . ALA A 1 449 ? -31.480 39.948 49.933 1.00 32.08 449 ALA A N 1
ATOM 3270 C CA . ALA A 1 449 ? -31.312 38.521 49.732 1.00 29.00 449 ALA A CA 1
ATOM 3271 C C . ALA A 1 449 ? -32.347 37.741 50.519 1.00 29.22 449 ALA A C 1
ATOM 3272 O O . ALA A 1 449 ? -32.496 37.939 51.733 1.00 29.06 449 ALA A O 1
ATOM 3274 N N . LEU A 1 450 ? -33.083 36.875 49.821 1.00 23.93 450 LEU A N 1
ATOM 3275 C CA . LEU A 1 450 ? -34.070 36.018 50.471 1.00 23.71 450 LEU A CA 1
ATOM 3276 C C . LEU A 1 450 ? -33.311 34.736 50.841 1.00 23.72 450 LEU A C 1
ATOM 3277 O O . LEU A 1 450 ? -32.571 34.186 50.033 1.00 23.95 450 LEU A O 1
ATOM 3282 N N . ARG A 1 451 ? -33.509 34.253 52.059 1.00 23.06 451 ARG A N 1
ATOM 3283 C CA . ARG A 1 451 ? -32.798 33.078 52.529 1.00 23.70 451 ARG A CA 1
ATOM 3284 C C . ARG A 1 451 ? -33.740 32.102 53.218 1.00 24.30 451 ARG A C 1
ATOM 3285 O O . ARG A 1 451 ? -34.286 32.416 54.266 1.00 26.70 451 ARG A O 1
ATOM 3293 N N . ALA A 1 452 ? -33.940 30.923 52.636 1.00 23.20 452 ALA A N 1
ATOM 3294 C CA . ALA A 1 452 ? -34.783 29.922 53.279 1.00 22.58 452 ALA A CA 1
ATOM 3295 C C . ALA A 1 452 ? -34.069 28.567 53.252 1.00 22.15 452 ALA A C 1
ATOM 3296 O O . ALA A 1 452 ? -33.362 28.241 52.294 1.00 21.39 452 ALA A O 1
ATOM 3298 N N . VAL A 1 453 ? -34.229 27.785 54.311 1.00 25.82 453 VAL A N 1
ATOM 3299 C CA . VAL A 1 453 ? -33.578 26.481 54.345 1.00 26.89 453 VAL A CA 1
ATOM 3300 C C . VAL A 1 453 ? -34.520 25.427 54.881 1.00 28.62 453 VAL A C 1
ATOM 3301 O O . VAL A 1 453 ? -35.535 25.747 55.493 1.00 29.50 453 VAL A O 1
ATOM 3305 N N . THR A 1 454 ? -34.177 24.169 54.625 1.00 28.71 454 THR A N 1
ATOM 3306 C CA . THR A 1 454 ? -34.942 23.024 55.098 1.00 29.68 454 THR A CA 1
ATOM 3307 C C . THR A 1 454 ? -33.912 22.106 55.744 1.00 34.02 454 THR A C 1
ATOM 3308 O O . THR A 1 454 ? -32.713 22.211 55.456 1.00 33.21 454 THR A O 1
ATOM 3312 N N . THR A 1 455 ? -34.364 21.213 56.615 1.00 29.66 455 THR A N 1
ATOM 3313 C CA . THR A 1 455 ? -33.439 20.303 57.276 1.00 33.51 455 THR A CA 1
ATOM 3314 C C . THR A 1 455 ? -34.064 18.962 57.651 1.00 38.51 455 THR A C 1
ATOM 3315 O O . THR A 1 455 ? -35.248 18.894 57.991 1.00 36.52 455 THR A O 1
ATOM 3319 N N . GLU A 1 456 ? -33.256 17.903 57.598 1.00 59.59 456 GLU A N 1
ATOM 3320 C CA . GLU A 1 456 ? -33.719 16.567 57.949 1.00 65.69 456 GLU A CA 1
ATOM 3321 C C . GLU A 1 456 ? -32.939 15.943 59.107 1.00 68.44 456 GLU A C 1
ATOM 3322 O O . GLU A 1 456 ? -33.389 14.959 59.692 1.00 70.07 456 GLU A O 1
ATOM 3328 N N . ASP A 1 457 ? -31.779 16.502 59.443 1.00 59.83 457 ASP A N 1
ATOM 3329 C CA . ASP A 1 457 ? -30.972 15.944 60.529 1.00 61.84 457 ASP A CA 1
ATOM 3330 C C . ASP A 1 457 ? -30.753 16.896 61.703 1.00 62.15 457 ASP A C 1
ATOM 3331 O O . ASP A 1 457 ? -30.106 16.534 62.687 1.00 61.34 457 ASP A O 1
ATOM 3336 N N . PHE A 1 458 ? -31.390 18.074 61.630 1.00 57.53 458 PHE A N 1
ATOM 3337 C CA . PHE A 1 458 ? -31.206 19.082 62.673 1.00 57.19 458 PHE A CA 1
ATOM 3338 C C . PHE A 1 458 ? -29.742 19.476 62.876 1.00 55.16 458 PHE A C 1
ATOM 3339 O O . PHE A 1 458 ? -29.408 20.117 63.872 1.00 55.35 458 PHE A O 1
ATOM 3347 N N . MET A 1 459 ? -28.849 19.295 61.886 1.00 58.46 459 MET A N 1
ATOM 3348 C CA . MET A 1 459 ? -27.455 19.733 61.961 1.00 56.89 459 MET A CA 1
ATOM 3349 C C . MET A 1 459 ? -27.071 20.457 60.684 1.00 54.28 459 MET A C 1
ATOM 3350 O O . MET A 1 459 ? -26.416 21.497 60.718 1.00 55.81 459 MET A O 1
ATOM 3355 N N . THR A 1 460 ? -27.463 19.886 59.553 1.00 46.20 460 THR A N 1
ATOM 3356 C CA . THR A 1 460 ? -27.177 20.496 58.271 1.00 43.54 460 THR A CA 1
ATOM 3357 C C . THR A 1 460 ? -28.450 21.164 57.766 1.00 41.75 460 THR A C 1
ATOM 3358 O O . THR A 1 460 ? -29.544 20.912 58.275 1.00 41.83 460 THR A O 1
ATOM 3362 N N . ALA A 1 461 ? -28.311 22.034 56.777 1.00 44.29 461 ALA A N 1
ATOM 3363 C CA . ALA A 1 461 ? -29.469 22.720 56.230 1.00 41.64 461 ALA A CA 1
ATOM 3364 C C . ALA A 1 461 ? -29.234 22.981 54.759 1.00 38.38 461 ALA A C 1
ATOM 3365 O O . ALA A 1 461 ? -28.158 23.423 54.372 1.00 39.38 461 ALA A O 1
ATOM 3367 N N . ASP A 1 462 ? -30.237 22.694 53.941 1.00 30.98 462 ASP A N 1
ATOM 3368 C CA . ASP A 1 462 ? -30.116 22.930 52.506 1.00 29.28 462 ASP A CA 1
ATOM 3369 C C . ASP A 1 462 ? -30.886 24.180 52.122 1.00 23.58 462 ASP A C 1
ATOM 3370 O O . ASP A 1 462 ? -31.911 24.470 52.724 1.00 22.02 462 ASP A O 1
ATOM 3375 N N . TRP A 1 463 ? -30.408 24.926 51.132 1.00 24.87 463 TRP A N 1
ATOM 3376 C CA . TRP A 1 463 ? -31.168 26.099 50.714 1.00 23.97 463 TRP A CA 1
ATOM 3377 C C . TRP A 1 463 ? -32.494 25.508 50.225 1.00 24.73 463 TRP A C 1
ATOM 3378 O O . TRP A 1 463 ? -32.496 24.499 49.522 1.00 22.77 463 TRP A O 1
ATOM 3389 N N . ALA A 1 464 ? -33.613 26.111 50.629 1.00 25.45 464 ALA A N 1
ATOM 3390 C CA . ALA A 1 464 ? -34.930 25.598 50.272 1.00 25.45 464 ALA A CA 1
ATOM 3391 C C . ALA A 1 464 ? -35.278 25.614 48.780 1.00 25.30 464 ALA A C 1
ATOM 3392 O O . ALA A 1 464 ? -35.177 26.642 48.111 1.00 25.36 464 ALA A O 1
ATOM 3394 N N . ARG A 1 465 ? -35.709 24.461 48.279 1.00 28.54 465 ARG A N 1
ATOM 3395 C CA . ARG A 1 465 ? -36.103 24.331 46.880 1.00 31.52 465 ARG A CA 1
ATOM 3396 C C . ARG A 1 465 ? -37.537 24.830 46.804 1.00 30.64 465 ARG A C 1
ATOM 3397 O O . ARG A 1 465 ? -38.469 24.044 46.764 1.00 33.72 465 ARG A O 1
ATOM 3405 N N . LEU A 1 466 ? -37.704 26.142 46.823 1.00 25.67 466 LEU A N 1
ATOM 3406 C CA . LEU A 1 466 ? -39.026 26.744 46.767 1.00 26.54 466 LEU A CA 1
ATOM 3407 C C . LEU A 1 466 ? -39.510 26.877 45.321 1.00 25.28 466 LEU A C 1
ATOM 3408 O O . LEU A 1 466 ? -38.712 26.961 44.397 1.00 27.44 466 LEU A O 1
ATOM 3413 N N . PRO A 1 467 ? -40.832 26.900 45.111 1.00 30.63 467 PRO A N 1
ATOM 3414 C CA . PRO A 1 467 ? -41.351 27.038 43.744 1.00 28.95 467 PRO A CA 1
ATOM 3415 C C . PRO A 1 467 ? -40.831 28.347 43.141 1.00 29.62 467 PRO A C 1
ATOM 3416 O O . PRO A 1 467 ? -40.891 29.393 43.785 1.00 30.13 467 PRO A O 1
ATOM 3420 N N . LEU A 1 468 ? -40.316 28.300 41.916 1.00 26.53 468 LEU A N 1
ATOM 3421 C CA . LEU A 1 468 ? -39.787 29.513 41.297 1.00 27.44 468 LEU A CA 1
ATOM 3422 C C . LEU A 1 468 ? -40.856 30.600 41.107 1.00 28.58 468 LEU A C 1
ATOM 3423 O O . LEU A 1 468 ? -40.550 31.796 41.137 1.00 27.97 468 LEU A O 1
ATOM 3428 N N . GLU A 1 469 ? -42.111 30.196 40.935 1.00 29.14 469 GLU A N 1
ATOM 3429 C CA . GLU A 1 469 ? -43.168 31.186 40.756 1.00 29.72 469 GLU A CA 1
ATOM 3430 C C . GLU A 1 469 ? -43.330 31.981 42.064 1.00 27.62 469 GLU A C 1
ATOM 3431 O O . GLU A 1 469 ? -43.644 33.167 42.036 1.00 25.17 469 GLU A O 1
ATOM 3437 N N . PHE A 1 470 ? -43.128 31.322 43.206 1.00 25.03 470 PHE A N 1
ATOM 3438 C CA . PHE A 1 470 ? -43.215 32.011 44.488 1.00 25.78 470 PHE A CA 1
ATOM 3439 C C . PHE A 1 470 ? -42.072 33.038 44.611 1.00 25.98 470 PHE A C 1
ATOM 3440 O O . PHE A 1 470 ? -42.282 34.183 45.045 1.00 25.77 470 PHE A O 1
ATOM 3448 N N . LEU A 1 471 ? -40.863 32.620 44.240 1.00 30.17 471 LEU A N 1
ATOM 3449 C CA . LEU A 1 471 ? -39.696 33.500 44.297 1.00 28.77 471 LEU A CA 1
ATOM 3450 C C . LEU A 1 471 ? -39.895 34.701 43.370 1.00 30.45 471 LEU A C 1
ATOM 3451 O O . LEU A 1 471 ? -39.445 35.811 43.662 1.00 30.84 471 LEU A O 1
ATOM 3456 N N . ASP A 1 472 ? -40.560 34.482 42.241 1.00 21.31 472 ASP A N 1
ATOM 3457 C CA . ASP A 1 472 ? -40.785 35.589 41.328 1.00 25.51 472 ASP A CA 1
ATOM 3458 C C . ASP A 1 472 ? -41.762 36.576 41.958 1.00 26.02 472 ASP A C 1
ATOM 3459 O O . ASP A 1 472 ? -41.544 37.792 41.925 1.00 28.41 472 ASP A O 1
ATOM 3464 N N . GLU A 1 473 ? -42.828 36.054 42.556 1.00 30.03 473 GLU A N 1
ATOM 3465 C CA . GLU A 1 473 ? -43.825 36.910 43.190 1.00 30.33 473 GLU A CA 1
ATOM 3466 C C . GLU A 1 473 ? -43.192 37.670 44.354 1.00 28.03 473 GLU A C 1
ATOM 3467 O O . GLU A 1 473 ? -43.485 38.831 44.573 1.00 26.75 473 GLU A O 1
ATOM 3473 N N . ALA A 1 474 ? -42.314 37.017 45.100 1.00 26.93 474 ALA A N 1
ATOM 3474 C CA . ALA A 1 474 ? -41.676 37.690 46.228 1.00 30.32 474 ALA A CA 1
ATOM 3475 C C . ALA A 1 474 ? -40.807 38.857 45.754 1.00 30.37 474 ALA A C 1
ATOM 3476 O O . ALA A 1 474 ? -40.863 39.943 46.315 1.00 30.61 474 ALA A O 1
ATOM 3478 N N . ALA A 1 475 ? -40.012 38.627 44.711 1.00 28.36 475 ALA A N 1
ATOM 3479 C CA . ALA A 1 475 ? -39.127 39.660 44.183 1.00 28.74 475 ALA A CA 1
ATOM 3480 C C . ALA A 1 475 ? -39.879 40.861 43.609 1.00 31.35 475 ALA A C 1
ATOM 3481 O O . ALA A 1 475 ? -39.487 42.005 43.834 1.00 30.86 475 ALA A O 1
ATOM 3483 N N . ARG A 1 476 ? -40.949 40.603 42.862 1.00 32.50 476 ARG A N 1
ATOM 3484 C CA . ARG A 1 476 ? -41.726 41.686 42.264 1.00 33.66 476 ARG A CA 1
ATOM 3485 C C . ARG A 1 476 ? -42.398 42.539 43.326 1.00 33.02 476 ARG A C 1
ATOM 3486 O O . ARG A 1 476 ? -42.337 43.763 43.282 1.00 33.26 476 ARG A O 1
ATOM 3494 N N . ARG A 1 477 ? -43.043 41.886 44.283 1.00 33.53 477 ARG A N 1
ATOM 3495 C CA . ARG A 1 477 ? -43.736 42.610 45.332 1.00 36.05 477 ARG A CA 1
ATOM 3496 C C . ARG A 1 477 ? -42.772 43.444 46.160 1.00 36.95 477 ARG A C 1
ATOM 3497 O O . ARG A 1 477 ? -43.079 44.577 46.530 1.00 35.46 477 ARG A O 1
ATOM 3505 N N . ILE A 1 478 ? -41.601 42.886 46.450 1.00 38.34 478 ILE A N 1
ATOM 3506 C CA . ILE A 1 478 ? -40.627 43.618 47.233 1.00 38.53 478 ILE A CA 1
ATOM 3507 C C . ILE A 1 478 ? -40.115 44.854 46.494 1.00 37.82 478 ILE A C 1
ATOM 3508 O O . ILE A 1 478 ? -40.180 45.948 47.037 1.00 37.06 478 ILE A O 1
ATOM 3513 N N . THR A 1 479 ? -39.618 44.703 45.268 1.00 32.35 479 THR A N 1
ATOM 3514 C CA . THR A 1 479 ? -39.130 45.881 44.548 1.00 36.59 479 THR A CA 1
ATOM 3515 C C . THR A 1 479 ? -40.249 46.896 44.261 1.00 39.24 479 THR A C 1
ATOM 3516 O O . THR A 1 479 ? -39.997 48.095 44.176 1.00 40.43 479 THR A O 1
ATOM 3520 N N . ARG A 1 480 ? -41.485 46.423 44.138 1.00 46.75 480 ARG A N 1
ATOM 3521 C CA . ARG A 1 480 ? -42.601 47.323 43.876 1.00 48.74 480 ARG A CA 1
ATOM 3522 C C . ARG A 1 480 ? -43.051 48.094 45.119 1.00 48.26 480 ARG A C 1
ATOM 3523 O O . ARG A 1 480 ? -43.289 49.299 45.053 1.00 46.84 480 ARG A O 1
ATOM 3531 N N . ARG A 1 481 ? -43.163 47.394 46.247 1.00 44.20 481 ARG A N 1
ATOM 3532 C CA . ARG A 1 481 ? -43.616 47.997 47.501 1.00 42.86 481 ARG A CA 1
ATOM 3533 C C . ARG A 1 481 ? -42.504 48.669 48.303 1.00 42.23 481 ARG A C 1
ATOM 3534 O O . ARG A 1 481 ? -42.782 49.476 49.194 1.00 41.36 481 ARG A O 1
ATOM 3542 N N . VAL A 1 482 ? -41.254 48.324 48.002 1.00 38.21 482 VAL A N 1
ATOM 3543 C CA . VAL A 1 482 ? -40.109 48.897 48.705 1.00 37.72 482 VAL A CA 1
ATOM 3544 C C . VAL A 1 482 ? -39.135 49.460 47.676 1.00 39.22 482 VAL A C 1
ATOM 3545 O O . VAL A 1 482 ? -38.111 48.854 47.365 1.00 38.41 482 VAL A O 1
ATOM 3549 N N . PRO A 1 483 ? -39.446 50.650 47.145 1.00 47.21 483 PRO A N 1
ATOM 3550 C CA . PRO A 1 483 ? -38.638 51.349 46.138 1.00 47.61 483 PRO A CA 1
ATOM 3551 C C . PRO A 1 483 ? -37.130 51.435 46.403 1.00 46.71 483 PRO A C 1
ATOM 3552 O O . PRO A 1 483 ? -36.342 51.465 45.463 1.00 47.87 483 PRO A O 1
ATOM 3556 N N . GLU A 1 484 ? -36.726 51.480 47.669 1.00 41.40 484 GLU A N 1
ATOM 3557 C CA . GLU A 1 484 ? -35.301 51.560 47.997 1.00 40.28 484 GLU A CA 1
ATOM 3558 C C . GLU A 1 484 ? -34.550 50.300 47.555 1.00 39.07 484 GLU A C 1
ATOM 3559 O O . GLU A 1 484 ? -33.355 50.354 47.250 1.00 36.99 484 GLU A O 1
ATOM 3565 N N . ILE A 1 485 ? -35.254 49.170 47.528 1.00 41.02 485 ILE A N 1
ATOM 3566 C CA . ILE A 1 485 ? -34.663 47.901 47.105 1.00 39.95 485 ILE A CA 1
ATOM 3567 C C . ILE A 1 485 ? -34.697 47.836 45.580 1.00 38.75 485 ILE A C 1
ATOM 3568 O O . ILE A 1 485 ? -35.768 47.843 44.976 1.00 38.36 485 ILE A O 1
ATOM 3573 N N . GLY A 1 486 ? -33.527 47.765 44.958 1.00 36.57 486 GLY A N 1
ATOM 3574 C CA . GLY A 1 486 ? -33.485 47.709 43.509 1.00 38.00 486 GLY A CA 1
ATOM 3575 C C . GLY A 1 486 ? -33.188 46.335 42.930 1.00 38.58 486 GLY A C 1
ATOM 3576 O O . GLY A 1 486 ? -33.168 46.158 41.713 1.00 40.93 486 GLY A O 1
ATOM 3577 N N . ARG A 1 487 ? -32.955 45.355 43.792 1.00 38.08 487 ARG A N 1
ATOM 3578 C CA . ARG A 1 487 ? -32.648 44.019 43.317 1.00 36.33 487 ARG A CA 1
ATOM 3579 C C . ARG A 1 487 ? -32.874 42.994 44.427 1.00 33.74 487 ARG A C 1
ATOM 3580 O O . ARG A 1 487 ? -32.542 43.233 45.598 1.00 30.86 487 ARG A O 1
ATOM 3588 N N . VAL A 1 488 ? -33.467 41.865 44.057 1.00 28.20 488 VAL A N 1
ATOM 3589 C CA . VAL A 1 488 ? -33.738 40.796 45.006 1.00 26.05 488 VAL A CA 1
ATOM 3590 C C . VAL A 1 488 ? -33.026 39.550 44.509 1.00 26.64 488 VAL A C 1
ATOM 3591 O O . VAL A 1 488 ? -33.057 39.256 43.308 1.00 24.55 488 VAL A O 1
ATOM 3595 N N . VAL A 1 489 ? -32.372 38.828 45.422 1.00 24.86 489 VAL A N 1
ATOM 3596 C CA . VAL A 1 489 ? -31.656 37.606 45.057 1.00 23.85 489 VAL A CA 1
ATOM 3597 C C . VAL A 1 489 ? -32.073 36.497 46.012 1.00 25.04 489 VAL A C 1
ATOM 3598 O O . VAL A 1 489 ? -32.678 36.767 47.047 1.00 24.21 489 VAL A O 1
ATOM 3602 N N . TYR A 1 490 ? -31.753 35.254 45.660 1.00 23.83 490 TYR A N 1
ATOM 3603 C CA . TYR A 1 490 ? -32.092 34.114 46.500 1.00 22.88 490 TYR A CA 1
ATOM 3604 C C . TYR A 1 490 ? -30.799 33.385 46.811 1.00 24.33 490 TYR A C 1
ATOM 3605 O O . TYR A 1 490 ? -30.008 33.088 45.914 1.00 26.00 490 TYR A O 1
ATOM 3614 N N . ASP A 1 491 ? -30.587 33.090 48.085 1.00 24.53 491 ASP A N 1
ATOM 3615 C CA . ASP A 1 491 ? -29.369 32.410 48.520 1.00 24.14 491 ASP A CA 1
ATOM 3616 C C . ASP A 1 491 ? -29.403 30.941 48.099 1.00 24.74 491 ASP A C 1
ATOM 3617 O O . ASP A 1 491 ? -30.353 30.221 48.422 1.00 23.78 491 ASP A O 1
ATOM 3622 N N . LEU A 1 492 ? -28.359 30.502 47.401 1.00 24.51 492 LEU A N 1
ATOM 3623 C CA . LEU A 1 492 ? -28.253 29.118 46.935 1.00 27.35 492 LEU A CA 1
ATOM 3624 C C . LEU A 1 492 ? -27.210 28.343 47.749 1.00 28.24 492 LEU A C 1
ATOM 3625 O O . LEU A 1 492 ? -26.722 27.301 47.306 1.00 24.42 492 LEU A O 1
ATOM 3630 N N . THR A 1 493 ? -26.882 28.835 48.939 1.00 26.27 493 THR A N 1
ATOM 3631 C CA . THR A 1 493 ? -25.846 28.193 49.741 1.00 29.57 493 THR A CA 1
ATOM 3632 C C . THR A 1 493 ? -26.347 27.360 50.911 1.00 28.53 493 THR A C 1
ATOM 3633 O O . THR A 1 493 ? -27.141 27.820 51.723 1.00 33.40 493 THR A O 1
ATOM 3637 N N . SER A 1 494 ? -25.865 26.132 51.008 1.00 30.22 494 SER A N 1
ATOM 3638 C CA . SER A 1 494 ? -26.290 25.249 52.084 1.00 31.15 494 SER A CA 1
ATOM 3639 C C . SER A 1 494 ? -25.353 25.281 53.274 1.00 32.50 494 SER A C 1
ATOM 3640 O O . SER A 1 494 ? -24.301 25.923 53.225 1.00 31.35 494 SER A O 1
ATOM 3643 N N . LYS A 1 495 ? -25.763 24.583 54.332 1.00 27.25 495 LYS A N 1
ATOM 3644 C CA . LYS A 1 495 ? -25.017 24.464 55.580 1.00 31.91 495 LYS A CA 1
ATOM 3645 C C . LYS A 1 495 ? -24.757 22.963 55.779 1.00 33.73 495 LYS A C 1
ATOM 3646 O O . LYS A 1 495 ? -25.689 22.187 55.993 1.00 33.60 495 LYS A O 1
ATOM 3652 N N . PRO A 1 496 ? -23.496 22.521 55.650 1.00 40.17 496 PRO A N 1
ATOM 3653 C CA . PRO A 1 496 ? -22.297 23.303 55.327 1.00 38.79 496 PRO A CA 1
ATOM 3654 C C . PRO A 1 496 ? -22.341 23.724 53.863 1.00 39.15 496 PRO A C 1
ATOM 3655 O O . PRO A 1 496 ? -23.166 23.233 53.104 1.00 38.50 496 PRO A O 1
ATOM 3659 N N . PRO A 1 497 ? -21.416 24.592 53.432 1.00 36.88 497 PRO A N 1
ATOM 3660 C CA . PRO A 1 497 ? -20.340 25.189 54.217 1.00 37.49 497 PRO A CA 1
ATOM 3661 C C . PRO A 1 497 ? -20.651 26.570 54.784 1.00 38.71 497 PRO A C 1
ATOM 3662 O O . PRO A 1 497 ? -19.803 27.177 55.430 1.00 39.02 497 PRO A O 1
ATOM 3666 N N . ALA A 1 498 ? -21.854 27.077 54.539 1.00 37.68 498 ALA A N 1
ATOM 3667 C CA . ALA A 1 498 ? -22.203 28.399 55.043 1.00 36.35 498 ALA A CA 1
ATOM 3668 C C . ALA A 1 498 ? -23.141 28.303 56.229 1.00 35.30 498 ALA A C 1
ATOM 3669 O O . ALA A 1 498 ? -23.641 27.227 56.549 1.00 37.66 498 ALA A O 1
ATOM 3671 N N . THR A 1 499 ? -23.363 29.434 56.886 1.00 32.75 499 THR A N 1
ATOM 3672 C CA . THR A 1 499 ? -24.267 29.506 58.031 1.00 32.60 499 THR A CA 1
ATOM 3673 C C . THR A 1 499 ? -25.657 29.891 57.521 1.00 31.03 499 THR A C 1
ATOM 3674 O O . THR A 1 499 ? -25.787 30.402 56.407 1.00 28.78 499 THR A O 1
ATOM 3678 N N . ILE A 1 500 ? -26.682 29.655 58.337 1.00 29.54 500 ILE A N 1
ATOM 3679 C CA . ILE A 1 500 ? -28.041 30.011 57.953 1.00 29.87 500 ILE A CA 1
ATOM 3680 C C . ILE A 1 500 ? -28.143 31.529 57.868 1.00 31.04 500 ILE A C 1
ATOM 3681 O O . ILE A 1 500 ? -28.546 32.067 56.837 1.00 29.02 500 ILE A O 1
ATOM 3686 N N . GLU A 1 501 ? -27.763 32.212 58.949 1.00 30.91 501 GLU A N 1
ATOM 3687 C CA . GLU A 1 501 ? -27.769 33.682 58.988 1.00 30.55 501 GLU A CA 1
ATOM 3688 C C . GLU A 1 501 ? -26.534 34.120 58.209 1.00 30.95 501 GLU A C 1
ATOM 3689 O O . GLU A 1 501 ? -25.605 33.335 58.044 1.00 33.19 501 GLU A O 1
ATOM 3695 N N . TRP A 1 502 ? -26.507 35.366 57.746 1.00 28.09 502 TRP A N 1
ATOM 3696 C CA . TRP A 1 502 ? -25.359 35.868 56.993 1.00 30.75 502 TRP A CA 1
ATOM 3697 C C . TRP A 1 502 ? -24.221 36.442 57.847 1.00 32.92 502 TRP A C 1
ATOM 3698 O O . TRP A 1 502 ? -23.116 36.652 57.350 1.00 32.43 502 TRP A O 1
ATOM 3709 N N . GLU A 1 503 ? -24.490 36.693 59.123 1.00 42.08 503 GLU A N 1
ATOM 3710 C CA . GLU A 1 503 ? -23.471 37.221 60.032 1.00 47.30 503 GLU A CA 1
ATOM 3711 C C . GLU A 1 503 ? -23.933 37.107 61.472 1.00 48.74 503 GLU A C 1
ATOM 3712 O O . GLU A 1 503 ? -25.013 36.525 61.689 1.00 50.03 503 GLU A O 1
ATOM 3719 N N . MET B 1 1 ? -39.298 43.471 -0.802 1.00 40.84 1 MET B N 1
ATOM 3720 C CA . MET B 1 1 ? -39.117 44.357 0.380 1.00 43.21 1 MET B CA 1
ATOM 3721 C C . MET B 1 1 ? -40.474 44.791 0.956 1.00 43.42 1 MET B C 1
ATOM 3722 O O . MET B 1 1 ? -41.412 45.095 0.211 1.00 44.78 1 MET B O 1
ATOM 3727 N N . VAL B 1 2 ? -40.578 44.801 2.283 1.00 39.82 2 VAL B N 1
ATOM 3728 C CA . VAL B 1 2 ? -41.806 45.209 2.952 1.00 37.57 2 VAL B CA 1
ATOM 3729 C C . VAL B 1 2 ? -41.473 46.380 3.863 1.00 38.37 2 VAL B C 1
ATOM 3730 O O . VAL B 1 2 ? -40.544 46.313 4.662 1.00 40.58 2 VAL B O 1
ATOM 3734 N N . LEU B 1 3 ? -42.232 47.459 3.732 1.00 37.35 3 LEU B N 1
ATOM 3735 C CA . LEU B 1 3 ? -42.004 48.650 4.525 1.00 37.80 3 LEU B CA 1
ATOM 3736 C C . LEU B 1 3 ? -42.929 48.684 5.748 1.00 36.96 3 LEU B C 1
ATOM 3737 O O . LEU B 1 3 ? -44.080 48.251 5.685 1.00 37.25 3 LEU B O 1
ATOM 3742 N N . VAL B 1 4 ? -42.404 49.180 6.863 1.00 34.43 4 VAL B N 1
ATOM 3743 C CA . VAL B 1 4 ? -43.167 49.292 8.109 1.00 32.35 4 VAL B CA 1
ATOM 3744 C C . VAL B 1 4 ? -43.320 50.764 8.454 1.00 30.21 4 VAL B C 1
ATOM 3745 O O . VAL B 1 4 ? -42.329 51.439 8.686 1.00 26.32 4 VAL B O 1
ATOM 3749 N N . LEU B 1 5 ? -44.552 51.263 8.480 1.00 36.84 5 LEU B N 1
ATOM 3750 C CA . LEU B 1 5 ? -44.789 52.666 8.827 1.00 37.90 5 LEU B CA 1
ATOM 3751 C C . LEU B 1 5 ? -44.962 52.779 10.338 1.00 38.47 5 LEU B C 1
ATOM 3752 O O . LEU B 1 5 ? -45.895 52.221 10.918 1.00 39.50 5 LEU B O 1
ATOM 3757 N N . ASP B 1 6 ? -44.054 53.524 10.956 1.00 36.68 6 ASP B N 1
ATOM 3758 C CA . ASP B 1 6 ? -44.012 53.695 12.405 1.00 35.89 6 ASP B CA 1
ATOM 3759 C C . ASP B 1 6 ? -44.899 54.791 12.992 1.00 37.15 6 ASP B C 1
ATOM 3760 O O . ASP B 1 6 ? -44.630 55.980 12.831 1.00 37.76 6 ASP B O 1
ATOM 3765 N N . PHE B 1 7 ? -45.946 54.371 13.698 1.00 40.10 7 PHE B N 1
ATOM 3766 C CA . PHE B 1 7 ? -46.864 55.299 14.333 1.00 40.67 7 PHE B CA 1
ATOM 3767 C C . PHE B 1 7 ? -46.622 55.404 15.838 1.00 41.84 7 PHE B C 1
ATOM 3768 O O . PHE B 1 7 ? -47.507 55.810 16.585 1.00 43.05 7 PHE B O 1
ATOM 3776 N N . GLY B 1 8 ? -45.426 55.021 16.280 1.00 36.94 8 GLY B N 1
ATOM 3777 C CA . GLY B 1 8 ? -45.089 55.130 17.694 1.00 37.04 8 GLY B CA 1
ATOM 3778 C C . GLY B 1 8 ? -45.090 53.890 18.583 1.00 36.17 8 GLY B C 1
ATOM 3779 O O . GLY B 1 8 ? -44.637 53.955 19.725 1.00 33.99 8 GLY B O 1
ATOM 3780 N N . SER B 1 9 ? -45.599 52.768 18.082 1.00 33.44 9 SER B N 1
ATOM 3781 C CA . SER B 1 9 ? -45.658 51.532 18.864 1.00 33.11 9 SER B CA 1
ATOM 3782 C C . SER B 1 9 ? -44.292 51.060 19.359 1.00 31.60 9 SER B C 1
ATOM 3783 O O . SER B 1 9 ? -43.295 51.166 18.656 1.00 32.11 9 SER B O 1
ATOM 3786 N N . GLN B 1 10 ? -44.248 50.526 20.569 1.00 34.54 10 GLN B N 1
ATOM 3787 C CA . GLN B 1 10 ? -42.989 50.018 21.109 1.00 35.86 10 GLN B CA 1
ATOM 3788 C C . GLN B 1 10 ? -42.607 48.724 20.378 1.00 35.77 10 GLN B C 1
ATOM 3789 O O . GLN B 1 10 ? -41.497 48.216 20.546 1.00 35.94 10 GLN B O 1
ATOM 3795 N N . TYR B 1 11 ? -43.534 48.192 19.579 1.00 29.25 11 TYR B N 1
ATOM 3796 C CA . TYR B 1 11 ? -43.296 46.949 18.851 1.00 30.40 11 TYR B CA 1
ATOM 3797 C C . TYR B 1 11 ? -42.907 47.138 17.398 1.00 27.91 11 TYR B C 1
ATOM 3798 O O . TYR B 1 11 ? -42.686 46.164 16.688 1.00 27.14 11 TYR B O 1
ATOM 3807 N N . THR B 1 12 ? -42.833 48.381 16.945 1.00 30.20 12 THR B N 1
ATOM 3808 C CA . THR B 1 12 ? -42.491 48.655 15.550 1.00 27.45 12 THR B CA 1
ATOM 3809 C C . THR B 1 12 ? -41.234 47.910 15.087 1.00 29.27 12 THR B C 1
ATOM 3810 O O . THR B 1 12 ? -41.245 47.224 14.060 1.00 27.54 12 THR B O 1
ATOM 3814 N N . ARG B 1 13 ? -40.159 48.039 15.851 1.00 32.75 13 ARG B N 1
ATOM 3815 C CA . ARG B 1 13 ? -38.904 47.371 15.529 1.00 34.63 13 ARG B CA 1
ATOM 3816 C C . ARG B 1 13 ? -39.142 45.854 15.438 1.00 33.94 13 ARG B C 1
ATOM 3817 O O . ARG B 1 13 ? -38.557 45.173 14.595 1.00 31.57 13 ARG B O 1
ATOM 3825 N N . LEU B 1 14 ? -40.011 45.345 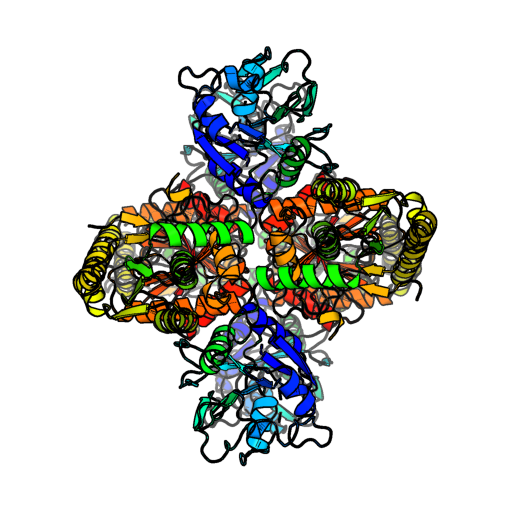16.312 1.00 29.77 14 LEU B N 1
ATOM 3826 C CA . LEU B 1 14 ? -40.344 43.922 16.364 1.00 28.54 14 LEU B CA 1
ATOM 3827 C C . LEU B 1 14 ? -41.043 43.484 15.081 1.00 27.26 14 LEU B C 1
ATOM 3828 O O . LEU B 1 14 ? -40.800 42.388 14.567 1.00 23.86 14 LEU B O 1
ATOM 3833 N N . ILE B 1 15 ? -41.932 44.333 14.570 1.00 34.95 15 ILE B N 1
ATOM 3834 C CA . ILE B 1 15 ? -42.632 44.010 13.327 1.00 33.44 15 ILE B CA 1
ATOM 3835 C C . ILE B 1 15 ? -41.574 43.808 12.250 1.00 34.16 15 ILE B C 1
ATOM 3836 O O . ILE B 1 15 ? -41.639 42.853 11.482 1.00 35.35 15 ILE B O 1
ATOM 3841 N N . ALA B 1 16 ? -40.592 44.707 12.210 1.00 31.66 16 ALA B N 1
ATOM 3842 C CA . ALA B 1 16 ? -39.524 44.619 11.224 1.00 31.89 16 ALA B CA 1
ATOM 3843 C C . ALA B 1 16 ? -38.751 43.302 11.338 1.00 33.63 16 ALA B C 1
ATOM 3844 O O . ALA B 1 16 ? -38.483 42.654 10.320 1.00 33.61 16 ALA B O 1
ATOM 3846 N N . ARG B 1 17 ? -38.402 42.897 12.561 1.00 31.10 17 ARG B N 1
ATOM 3847 C CA . ARG B 1 17 ? -37.667 41.642 12.753 1.00 31.91 17 ARG B CA 1
ATOM 3848 C C . ARG B 1 17 ? -38.464 40.442 12.252 1.00 30.94 17 ARG B C 1
ATOM 3849 O O . ARG B 1 17 ? -37.921 39.590 11.568 1.00 31.73 17 ARG B O 1
ATOM 3857 N N . ARG B 1 18 ? -39.738 40.370 12.634 1.00 29.57 18 ARG B N 1
ATOM 3858 C CA . ARG B 1 18 ? -40.596 39.254 12.246 1.00 31.64 18 ARG B CA 1
ATOM 3859 C C . ARG B 1 18 ? -40.525 39.040 10.741 1.00 32.67 18 ARG B C 1
ATOM 3860 O O . ARG B 1 18 ? -40.334 37.918 10.274 1.00 30.90 18 ARG B O 1
ATOM 3868 N N . LEU B 1 19 ? -40.676 40.128 9.988 1.00 33.85 19 LEU B N 1
ATOM 3869 C CA . LEU B 1 19 ? -40.632 40.051 8.541 1.00 33.13 19 LEU B CA 1
ATOM 3870 C C . LEU B 1 19 ? -39.321 39.401 8.086 1.00 31.88 19 LEU B C 1
ATOM 3871 O O . LEU B 1 19 ? -39.339 38.548 7.198 1.00 33.60 19 LEU B O 1
ATOM 3876 N N . ARG B 1 20 ? -38.197 39.775 8.702 1.00 32.55 20 ARG B N 1
ATOM 3877 C CA . ARG B 1 20 ? -36.903 39.173 8.348 1.00 33.83 20 ARG B CA 1
ATOM 3878 C C . ARG B 1 20 ? -36.966 37.658 8.623 1.00 34.95 20 ARG B C 1
ATOM 3879 O O . ARG B 1 20 ? -36.462 36.852 7.841 1.00 36.80 20 ARG B O 1
ATOM 3887 N N . GLU B 1 21 ? -37.583 37.282 9.741 1.00 37.44 21 GLU B N 1
ATOM 3888 C CA . GLU B 1 21 ? -37.704 35.878 10.117 1.00 39.47 21 GLU B CA 1
ATOM 3889 C C . GLU B 1 21 ? -38.531 35.092 9.098 1.00 40.07 21 GLU B C 1
ATOM 3890 O O . GLU B 1 21 ? -38.423 33.863 9.018 1.00 40.14 21 GLU B O 1
ATOM 3896 N N . LEU B 1 22 ? -39.385 35.768 8.303 1.00 33.26 22 LEU B N 1
ATOM 3897 C CA . LEU B 1 22 ? -40.214 35.272 7.203 1.00 35.82 22 LEU B CA 1
ATOM 3898 C C . LEU B 1 22 ? -39.482 35.457 5.863 1.00 35.00 22 LEU B C 1
ATOM 3899 O O . LEU B 1 22 ? -40.072 35.298 4.792 1.00 36.05 22 LEU B O 1
ATOM 3904 N N . ARG B 1 23 ? -38.174 35.670 5.861 1.00 36.68 23 ARG B N 1
ATOM 3905 C CA . ARG B 1 23 ? -37.217 35.905 4.776 1.00 38.00 23 ARG B CA 1
ATOM 3906 C C . ARG B 1 23 ? -37.605 37.017 3.782 1.00 38.51 23 ARG B C 1
ATOM 3907 O O . ARG B 1 23 ? -37.177 37.003 2.629 1.00 39.11 23 ARG B O 1
ATOM 3915 N N . ALA B 1 24 ? -38.201 38.069 4.337 1.00 35.79 24 ALA B N 1
ATOM 3916 C CA . ALA B 1 24 ? -38.616 39.280 3.623 1.00 34.71 24 ALA B CA 1
ATOM 3917 C C . ALA B 1 24 ? -37.874 40.484 4.209 1.00 34.12 24 ALA B C 1
ATOM 3918 O O . ALA B 1 24 ? -37.922 40.715 5.420 1.00 33.03 24 ALA B O 1
ATOM 3920 N N . PHE B 1 25 ? -37.177 41.246 3.368 1.00 34.14 25 PHE B N 1
ATOM 3921 C CA . PHE B 1 25 ? -36.441 42.404 3.871 1.00 34.57 25 PHE B CA 1
ATOM 3922 C C . PHE B 1 25 ? -37.462 43.443 4.289 1.00 35.63 25 PHE B C 1
ATOM 3923 O O . PHE B 1 25 ? -38.565 43.475 3.753 1.00 33.06 25 PHE B O 1
ATOM 3931 N N . SER B 1 26 ? -37.096 44.281 5.252 1.00 35.86 26 SER B N 1
ATOM 3932 C CA . SER B 1 26 ? -38.000 45.303 5.741 1.00 36.33 26 SER B CA 1
ATOM 3933 C C . SER B 1 26 ? -37.280 46.542 6.256 1.00 38.27 26 SER B C 1
ATOM 3934 O O . SER B 1 26 ? -36.153 46.461 6.758 1.00 38.45 26 SER B O 1
ATOM 3937 N N . LEU B 1 27 ? -37.942 47.688 6.117 1.00 33.78 27 LEU B N 1
ATOM 3938 C CA . LEU B 1 27 ? -37.401 48.958 6.570 1.00 35.29 27 LEU B CA 1
ATOM 3939 C C . LEU B 1 27 ? -38.484 49.712 7.330 1.00 34.34 27 LEU B C 1
ATOM 3940 O O . LEU B 1 27 ? -39.679 49.511 7.101 1.00 31.96 27 LEU B O 1
ATOM 3945 N N . ILE B 1 28 ? -38.054 50.590 8.225 1.00 33.26 28 ILE B N 1
ATOM 3946 C CA . ILE B 1 28 ? -38.974 51.379 9.016 1.00 33.32 28 ILE B CA 1
ATOM 3947 C C . ILE B 1 28 ? -38.921 52.832 8.580 1.00 35.63 28 ILE B C 1
ATOM 3948 O O . ILE B 1 28 ? -37.845 53.404 8.435 1.00 36.63 28 ILE B O 1
ATOM 3953 N N . LEU B 1 29 ? -40.092 53.420 8.369 1.00 35.52 29 LEU B N 1
ATOM 3954 C CA . LEU B 1 29 ? -40.193 54.825 7.994 1.00 36.95 29 LEU B CA 1
ATOM 3955 C C . LEU B 1 29 ? -41.223 55.478 8.896 1.00 34.70 29 LEU B C 1
ATOM 3956 O O . LEU B 1 29 ? -42.143 54.822 9.374 1.00 35.33 29 LEU B O 1
ATOM 3961 N N . PRO B 1 30 ? -41.075 56.780 9.154 1.00 34.52 30 PRO B N 1
ATOM 3962 C CA . PRO B 1 30 ? -42.052 57.459 10.009 1.00 35.08 30 PRO B CA 1
ATOM 3963 C C . PRO B 1 30 ? -43.438 57.259 9.389 1.00 35.63 30 PRO B C 1
ATOM 3964 O O . PRO B 1 30 ? -43.583 57.251 8.163 1.00 33.36 30 PRO B O 1
ATOM 3968 N N . GLY B 1 31 ? -44.446 57.085 10.234 1.00 37.05 31 GLY B N 1
ATOM 3969 C CA . GLY B 1 31 ? -45.790 56.877 9.734 1.00 41.02 31 GLY B CA 1
ATOM 3970 C C . GLY B 1 31 ? -46.291 58.020 8.864 1.00 44.10 31 GLY B C 1
ATOM 3971 O O . GLY B 1 31 ? -47.238 57.848 8.094 1.00 42.29 31 GLY B O 1
ATOM 3972 N N . ASP B 1 32 ? -45.649 59.178 8.977 1.00 51.07 32 ASP B N 1
ATOM 3973 C CA . ASP B 1 32 ? -46.047 60.358 8.216 1.00 56.24 32 ASP B CA 1
ATOM 3974 C C . ASP B 1 32 ? -45.262 60.566 6.924 1.00 56.12 32 ASP B C 1
ATOM 3975 O O . ASP B 1 32 ? -45.513 61.525 6.199 1.00 57.96 32 ASP B O 1
ATOM 3980 N N . ALA B 1 33 ? -44.313 59.682 6.632 1.00 50.04 33 ALA B N 1
ATOM 3981 C CA . ALA B 1 33 ? -43.520 59.818 5.414 1.00 49.43 33 ALA B CA 1
ATOM 3982 C C . ALA B 1 33 ? -44.423 59.972 4.195 1.00 50.60 33 ALA B C 1
ATOM 3983 O O . ALA B 1 33 ? -45.451 59.304 4.083 1.00 49.44 33 ALA B O 1
ATOM 3985 N N . PRO B 1 34 ? -44.044 60.861 3.262 1.00 48.87 34 PRO B N 1
ATOM 3986 C CA . PRO B 1 34 ? -44.817 61.109 2.040 1.00 48.59 34 PRO B CA 1
ATOM 3987 C C . PRO B 1 34 ? -44.806 59.881 1.143 1.00 48.34 34 PRO B C 1
ATOM 3988 O O . PRO B 1 34 ? -43.859 59.093 1.177 1.00 46.88 34 PRO B O 1
ATOM 3992 N N . LEU B 1 35 ? -45.847 59.724 0.333 1.00 61.81 35 LEU B N 1
ATOM 3993 C CA . LEU B 1 35 ? -45.932 58.577 -0.558 1.00 62.96 35 LEU B CA 1
ATOM 3994 C C . LEU B 1 35 ? -44.761 58.482 -1.532 1.00 63.67 35 LEU B C 1
ATOM 3995 O O . LEU B 1 35 ? -44.562 57.438 -2.151 1.00 66.72 35 LEU B O 1
ATOM 4000 N N . GLU B 1 36 ? -43.985 59.556 -1.676 1.00 47.73 36 GLU B N 1
ATOM 4001 C CA . GLU B 1 36 ? -42.844 59.524 -2.587 1.00 47.86 36 GLU B CA 1
ATOM 4002 C C . GLU B 1 36 ? -41.692 58.753 -1.971 1.00 47.69 36 GLU B C 1
ATOM 4003 O O . GLU B 1 36 ? -41.116 57.877 -2.613 1.00 47.49 36 GLU B O 1
ATOM 4009 N N . GLU B 1 37 ? -41.351 59.079 -0.728 1.00 54.60 37 GLU B N 1
ATOM 4010 C CA . GLU B 1 37 ? -40.271 58.385 -0.039 1.00 55.02 37 GLU B CA 1
ATOM 4011 C C . GLU B 1 37 ? -40.647 56.923 0.206 1.00 54.94 37 GLU B C 1
ATOM 4012 O O . GLU B 1 37 ? -39.782 56.054 0.270 1.00 54.31 37 GLU B O 1
ATOM 4018 N N . VAL B 1 38 ? -41.940 56.653 0.345 1.00 64.16 38 VAL B N 1
ATOM 4019 C CA . VAL B 1 38 ? -42.388 55.286 0.570 1.00 65.35 38 VAL B CA 1
ATOM 4020 C C . VAL B 1 38 ? -42.161 54.438 -0.676 1.00 66.85 38 VAL B C 1
ATOM 4021 O O . VAL B 1 38 ? -41.663 53.313 -0.593 1.00 67.76 38 VAL B O 1
ATOM 4025 N N . LEU B 1 39 ? -42.520 54.989 -1.831 1.00 53.93 39 LEU B N 1
ATOM 4026 C CA . LEU B 1 39 ? -42.391 54.276 -3.097 1.00 54.36 39 LEU B CA 1
ATOM 4027 C C . LEU B 1 39 ? -40.980 54.106 -3.658 1.00 54.06 39 LEU B C 1
ATOM 4028 O O . LEU B 1 39 ? -40.722 53.150 -4.389 1.00 53.96 39 LEU B O 1
ATOM 4033 N N . LYS B 1 40 ? -40.066 55.013 -3.328 1.00 56.81 40 LYS B N 1
ATOM 4034 C CA . LYS B 1 40 ? -38.707 54.888 -3.841 1.00 58.04 40 LYS B CA 1
ATOM 4035 C C . LYS B 1 40 ? -38.066 53.581 -3.382 1.00 57.44 40 LYS B C 1
ATOM 4036 O O . LYS B 1 40 ? -37.108 53.107 -3.989 1.00 57.87 40 LYS B O 1
ATOM 4042 N N . HIS B 1 41 ? -38.602 53.001 -2.313 1.00 53.55 41 HIS B N 1
ATOM 4043 C CA . HIS B 1 41 ? -38.093 51.741 -1.781 1.00 53.75 41 HIS B CA 1
ATOM 4044 C C . HIS B 1 41 ? -38.706 50.558 -2.533 1.00 53.92 41 HIS B C 1
ATOM 4045 O O . HIS B 1 41 ? -38.347 49.404 -2.301 1.00 53.91 41 HIS B O 1
ATOM 4052 N N . ARG B 1 42 ? -39.630 50.858 -3.440 1.00 52.92 42 ARG B N 1
ATOM 4053 C CA . ARG B 1 42 ? -40.301 49.830 -4.226 1.00 54.01 42 ARG B CA 1
ATOM 4054 C C . ARG B 1 42 ? -40.804 48.716 -3.307 1.00 50.83 42 ARG B C 1
ATOM 4055 O O . ARG B 1 42 ? -40.357 47.569 -3.399 1.00 50.16 42 ARG B O 1
ATOM 4063 N N . PRO B 1 43 ? -41.738 49.046 -2.399 1.00 54.28 43 PRO B N 1
ATOM 4064 C CA . PRO B 1 43 ? -42.304 48.077 -1.459 1.00 50.76 43 PRO B CA 1
ATOM 4065 C C . PRO B 1 43 ? -43.339 47.168 -2.113 1.00 48.84 43 PRO B C 1
ATOM 4066 O O . PRO B 1 43 ? -44.134 47.607 -2.944 1.00 47.60 43 PRO B O 1
ATOM 4070 N N . GLN B 1 44 ? -43.322 45.896 -1.733 1.00 45.83 44 GLN B N 1
ATOM 4071 C CA . GLN B 1 44 ? -44.268 44.933 -2.266 1.00 42.56 44 GLN B CA 1
ATOM 4072 C C . GLN B 1 44 ? -45.484 44.891 -1.360 1.00 41.28 44 GLN B C 1
ATOM 4073 O O . GLN B 1 44 ? -46.537 44.353 -1.719 1.00 41.75 44 GLN B O 1
ATOM 4079 N N . ALA B 1 45 ? -45.332 45.466 -0.175 1.00 37.33 45 ALA B N 1
ATOM 4080 C CA . ALA B 1 45 ? -46.411 45.486 0.798 1.00 34.40 45 ALA B CA 1
ATOM 4081 C C . ALA B 1 45 ? -46.100 46.518 1.863 1.00 33.60 45 ALA B C 1
ATOM 4082 O O . ALA B 1 45 ? -44.958 46.963 2.002 1.00 32.60 45 ALA B O 1
ATOM 4084 N N . LEU B 1 46 ? -47.120 46.903 2.612 1.00 36.23 46 LEU B N 1
ATOM 4085 C CA . LEU B 1 46 ? -46.937 47.880 3.671 1.00 36.86 46 LEU B CA 1
ATOM 4086 C C . LEU B 1 46 ? -47.650 47.427 4.929 1.00 34.80 46 LEU B C 1
ATOM 4087 O O . LEU B 1 46 ? -48.713 46.814 4.866 1.00 34.17 46 LEU B O 1
ATOM 4092 N N . ILE B 1 47 ? -47.038 47.725 6.068 1.00 34.60 47 ILE B N 1
ATOM 4093 C CA . ILE B 1 47 ? -47.608 47.397 7.358 1.00 33.24 47 ILE B CA 1
ATOM 4094 C C . ILE B 1 47 ? -47.660 48.674 8.194 1.00 32.60 47 ILE B C 1
ATOM 4095 O O . ILE B 1 47 ? -46.643 49.342 8.386 1.00 31.52 47 ILE B O 1
ATOM 4100 N N . LEU B 1 48 ? -48.851 49.020 8.672 1.00 32.89 48 LEU B N 1
ATOM 4101 C CA . LEU B 1 48 ? -49.028 50.199 9.511 1.00 32.75 48 LEU B CA 1
ATOM 4102 C C . LEU B 1 48 ? -48.981 49.740 10.972 1.00 32.44 48 LEU B C 1
ATOM 4103 O O . LEU B 1 48 ? -49.835 48.968 11.425 1.00 31.91 48 LEU B O 1
ATOM 4108 N N . SER B 1 49 ? -47.972 50.217 11.693 1.00 31.45 49 SER B N 1
ATOM 4109 C CA . SER B 1 49 ? -47.762 49.841 13.087 1.00 32.80 49 SER B CA 1
ATOM 4110 C C . SER B 1 49 ? -48.807 50.437 14.005 1.00 34.85 49 SER B C 1
ATOM 4111 O O . SER B 1 49 ? -49.551 51.347 13.614 1.00 36.56 49 SER B O 1
ATOM 4114 N N . GLY B 1 50 ? -48.851 49.916 15.229 1.00 33.11 50 GLY B N 1
ATOM 4115 C CA . GLY B 1 50 ? -49.761 50.439 16.229 1.00 32.85 50 GLY B CA 1
ATOM 4116 C C . GLY B 1 50 ? -49.140 51.707 16.801 1.00 34.18 50 GLY B C 1
ATOM 4117 O O . GLY B 1 50 ? -48.061 52.124 16.360 1.00 33.18 50 GLY B O 1
ATOM 4118 N N . GLY B 1 51 ? -49.807 52.325 17.772 1.00 34.02 51 GLY B N 1
ATOM 4119 C CA . GLY B 1 51 ? -49.286 53.542 18.374 1.00 34.89 51 GLY B CA 1
ATOM 4120 C C . GLY B 1 51 ? -49.921 53.833 19.728 1.00 37.62 51 GLY B C 1
ATOM 4121 O O . GLY B 1 51 ? -51.044 53.395 19.991 1.00 38.61 51 GLY B O 1
ATOM 4122 N N . PRO B 1 52 ? -49.237 54.587 20.607 1.00 43.06 52 PRO B N 1
ATOM 4123 C CA . PRO B 1 52 ? -49.774 54.907 21.935 1.00 45.08 52 PRO B CA 1
ATOM 4124 C C . PRO B 1 52 ? -50.871 55.964 21.967 1.00 49.19 52 PRO B C 1
ATOM 4125 O O . PRO B 1 52 ? -51.470 56.203 23.017 1.00 50.00 52 PRO B O 1
ATOM 4129 N N . ARG B 1 53 ? -51.132 56.598 20.825 1.00 53.43 53 ARG B N 1
ATOM 4130 C CA . ARG B 1 53 ? -52.164 57.626 20.750 1.00 56.67 53 ARG B CA 1
ATOM 4131 C C . ARG B 1 53 ? -53.434 57.128 20.086 1.00 58.09 53 ARG B C 1
ATOM 4132 O O . ARG B 1 53 ? -53.433 56.105 19.401 1.00 58.18 53 ARG B O 1
ATOM 4140 N N . SER B 1 54 ? -54.518 57.869 20.303 1.00 50.68 54 SER B N 1
ATOM 4141 C CA . SER B 1 54 ? -55.822 57.549 19.727 1.00 52.34 54 SER B CA 1
ATOM 4142 C C . SER B 1 54 ? -55.910 58.232 18.368 1.00 52.82 54 SER B C 1
ATOM 4143 O O . SER B 1 54 ? -55.300 59.280 18.164 1.00 53.37 54 SER B O 1
ATOM 4146 N N . VAL B 1 55 ? -56.655 57.648 17.437 1.00 78.08 55 VAL B N 1
ATOM 4147 C CA . VAL B 1 55 ? -56.792 58.254 16.116 1.00 80.78 55 VAL B CA 1
ATOM 4148 C C . VAL B 1 55 ? -57.587 59.553 16.217 1.00 82.43 55 VAL B C 1
ATOM 4149 O O . VAL B 1 55 ? -57.900 60.189 15.207 1.00 84.37 55 VAL B O 1
ATOM 4153 N N . PHE B 1 56 ? -57.913 59.934 17.447 1.00 64.71 56 PHE B N 1
ATOM 4154 C CA . PHE B 1 56 ? -58.661 61.155 17.708 1.00 65.71 56 PHE B CA 1
ATOM 4155 C C . PHE B 1 56 ? -57.767 62.196 18.360 1.00 66.52 56 PHE B C 1
ATOM 4156 O O . PHE B 1 56 ? -58.069 63.385 18.347 1.00 67.52 56 PHE B O 1
ATOM 4164 N N . ASP B 1 57 ? -56.662 61.741 18.935 1.00 57.68 57 ASP B N 1
ATOM 4165 C CA . ASP B 1 57 ? -55.720 62.648 19.566 1.00 60.37 57 ASP B CA 1
ATOM 4166 C C . ASP B 1 57 ? -55.277 63.622 18.475 1.00 62.04 57 ASP B C 1
ATOM 4167 O O . ASP B 1 57 ? -54.933 63.209 17.371 1.00 62.77 57 ASP B O 1
ATOM 4172 N N . PRO B 1 58 ? -55.293 64.931 18.764 1.00 89.67 58 PRO B N 1
ATOM 4173 C CA . PRO B 1 58 ? -54.882 65.923 17.763 1.00 90.08 58 PRO B CA 1
ATOM 4174 C C . PRO B 1 58 ? -53.421 65.786 17.338 1.00 90.07 58 PRO B C 1
ATOM 4175 O O . PRO B 1 58 ? -53.037 66.225 16.255 1.00 90.17 58 PRO B O 1
ATOM 4179 N N . ASP B 1 59 ? -52.615 65.172 18.198 1.00 75.46 59 ASP B N 1
ATOM 4180 C CA . ASP B 1 59 ? -51.195 64.969 17.926 1.00 75.56 59 ASP B CA 1
ATOM 4181 C C . ASP B 1 59 ? -50.907 63.530 17.488 1.00 74.44 59 ASP B C 1
ATOM 4182 O O . ASP B 1 59 ? -49.774 63.056 17.585 1.00 73.88 59 ASP B O 1
ATOM 4187 N N . ALA B 1 60 ? -51.938 62.840 17.012 1.00 83.16 60 ALA B N 1
ATOM 4188 C CA . ALA B 1 60 ? -51.792 61.462 16.555 1.00 81.25 60 ALA B CA 1
ATOM 4189 C C . ALA B 1 60 ? -51.163 61.440 15.166 1.00 79.32 60 ALA B C 1
ATOM 4190 O O . ALA B 1 60 ? -51.635 62.114 14.251 1.00 78.79 60 ALA B O 1
ATOM 4192 N N . PRO B 1 61 ? -50.086 60.659 14.994 1.00 54.62 61 PRO B N 1
ATOM 4193 C CA . PRO B 1 61 ? -49.374 60.535 13.715 1.00 52.59 61 PRO B CA 1
ATOM 4194 C C . PRO B 1 61 ? -50.310 60.210 12.551 1.00 50.02 61 PRO B C 1
ATOM 4195 O O . PRO B 1 61 ? -51.095 59.261 12.621 1.00 48.54 61 PRO B O 1
ATOM 4199 N N . ARG B 1 62 ? -50.219 60.994 11.480 1.00 57.58 62 ARG B N 1
ATOM 4200 C CA . ARG B 1 62 ? -51.068 60.787 10.310 1.00 55.12 62 ARG B CA 1
ATOM 4201 C C . ARG B 1 62 ? -50.269 60.370 9.079 1.00 51.24 62 ARG B C 1
ATOM 4202 O O . ARG B 1 62 ? -49.232 60.945 8.772 1.00 49.56 62 ARG B O 1
ATOM 4210 N N . PRO B 1 63 ? -50.754 59.359 8.352 1.00 40.54 63 PRO B N 1
ATOM 4211 C CA . PRO B 1 63 ? -50.086 58.869 7.147 1.00 40.90 63 PRO B CA 1
ATOM 4212 C C . PRO B 1 63 ? -50.459 59.729 5.938 1.00 41.60 63 PRO B C 1
ATOM 4213 O O . PRO B 1 63 ? -51.388 60.532 6.005 1.00 39.71 63 PRO B O 1
ATOM 4217 N N . ASP B 1 64 ? -49.744 59.548 4.835 1.00 52.43 64 ASP B N 1
ATOM 4218 C CA . ASP B 1 64 ? -50.051 60.295 3.623 1.00 53.39 64 ASP B CA 1
ATOM 4219 C C . ASP B 1 64 ? -51.366 59.742 3.081 1.00 54.08 64 ASP B C 1
ATOM 4220 O O . ASP B 1 64 ? -51.462 58.559 2.764 1.00 54.14 64 ASP B O 1
ATOM 4225 N N . PRO B 1 65 ? -52.399 60.596 2.983 1.00 68.09 65 PRO B N 1
ATOM 4226 C CA . PRO B 1 65 ? -53.734 60.241 2.488 1.00 69.29 65 PRO B CA 1
ATOM 4227 C C . PRO B 1 65 ? -53.754 59.468 1.173 1.00 70.50 65 PRO B C 1
ATOM 4228 O O . PRO B 1 65 ? -54.672 58.687 0.924 1.00 72.38 65 PRO B O 1
ATOM 4232 N N . ARG B 1 66 ? -52.747 59.684 0.333 1.00 67.18 66 ARG B N 1
ATOM 4233 C CA . ARG B 1 66 ? -52.672 59.000 -0.953 1.00 67.26 66 ARG B CA 1
ATOM 4234 C C . ARG B 1 66 ? -52.304 57.529 -0.792 1.00 67.50 66 ARG B C 1
ATOM 4235 O O . ARG B 1 66 ? -52.545 56.710 -1.685 1.00 67.88 66 ARG B O 1
ATOM 4243 N N . LEU B 1 67 ? -51.720 57.203 0.355 1.00 61.35 67 LEU B N 1
ATOM 4244 C CA . LEU B 1 67 ? -51.282 55.845 0.651 1.00 60.10 67 LEU B CA 1
ATOM 4245 C C . LEU B 1 67 ? -52.366 54.777 0.518 1.00 59.03 67 LEU B C 1
ATOM 4246 O O . LEU B 1 67 ? -52.125 53.702 -0.028 1.00 59.11 67 LEU B O 1
ATOM 4251 N N . PHE B 1 68 ? -53.558 55.070 1.015 1.00 51.70 68 PHE B N 1
ATOM 4252 C CA . PHE B 1 68 ? -54.647 54.106 0.962 1.00 52.35 68 PHE B CA 1
ATOM 4253 C C . PHE B 1 68 ? -55.203 53.878 -0.440 1.00 52.02 68 PHE B C 1
ATOM 4254 O O . PHE B 1 68 ? -56.157 53.120 -0.629 1.00 52.01 68 PHE B O 1
ATOM 4262 N N . SER B 1 69 ? -54.592 54.517 -1.427 1.00 62.52 69 SER B N 1
ATOM 4263 C CA . SER B 1 69 ? -55.035 54.360 -2.802 1.00 62.71 69 SER B CA 1
ATOM 4264 C C . SER B 1 69 ? -53.870 53.924 -3.685 1.00 61.92 69 SER B C 1
ATOM 4265 O O . SER B 1 69 ? -54.038 53.692 -4.881 1.00 62.32 69 SER B O 1
ATOM 4268 N N . SER B 1 70 ? -52.692 53.798 -3.082 1.00 56.38 70 SER B N 1
ATOM 4269 C CA . SER B 1 70 ? -51.492 53.403 -3.810 1.00 54.25 70 SER B CA 1
ATOM 4270 C C . SER B 1 70 ? -51.600 52.022 -4.448 1.00 52.62 70 SER B C 1
ATOM 4271 O O . SER B 1 70 ? -50.800 51.678 -5.316 1.00 52.42 70 SER B O 1
ATOM 4274 N N . GLY B 1 71 ? -52.570 51.227 -4.010 1.00 49.60 71 GLY B N 1
ATOM 4275 C CA . GLY B 1 71 ? -52.729 49.895 -4.568 1.00 49.05 71 GLY B CA 1
ATOM 4276 C C . GLY B 1 71 ? -51.813 48.851 -3.941 1.00 47.68 71 GLY B C 1
ATOM 4277 O O . GLY B 1 71 ? -51.854 47.676 -4.308 1.00 46.92 71 GLY B O 1
ATOM 4278 N N . LEU B 1 72 ? -50.980 49.281 -2.998 1.00 46.11 72 LEU B N 1
ATOM 4279 C CA . LEU B 1 72 ? -50.058 48.382 -2.305 1.00 44.55 72 LEU B CA 1
ATOM 4280 C C . LEU B 1 72 ? -50.791 47.538 -1.271 1.00 42.75 72 LEU B C 1
ATOM 4281 O O . LEU B 1 72 ? -51.632 48.040 -0.528 1.00 41.77 72 LEU B O 1
ATOM 4286 N N . PRO B 1 73 ? -50.488 46.237 -1.213 1.00 41.47 73 PRO B N 1
ATOM 4287 C CA . PRO B 1 73 ? -51.168 45.406 -0.214 1.00 40.52 73 PRO B CA 1
ATOM 4288 C C . PRO B 1 73 ? -50.802 45.983 1.153 1.00 40.08 73 PRO B C 1
ATOM 4289 O O . PRO B 1 73 ? -49.645 46.330 1.382 1.00 39.38 73 PRO B O 1
ATOM 4293 N N . LEU B 1 74 ? -51.759 46.115 2.059 1.00 43.83 74 LEU B N 1
ATOM 4294 C CA . LEU B 1 74 ? -51.388 46.637 3.359 1.00 43.91 74 LEU B CA 1
ATOM 4295 C C . LEU B 1 74 ? -52.052 45.946 4.529 1.00 41.99 74 LEU B C 1
ATOM 4296 O O . LEU B 1 74 ? -53.128 45.361 4.412 1.00 42.62 74 LEU B O 1
ATOM 4301 N N . LEU B 1 75 ? -51.363 45.990 5.659 1.00 35.44 75 LEU B N 1
ATOM 4302 C CA . LEU B 1 75 ? -51.858 45.394 6.883 1.00 34.71 75 LEU B CA 1
ATOM 4303 C C . LEU B 1 75 ? -51.697 46.449 7.961 1.00 35.01 75 LEU B C 1
ATOM 4304 O O . LEU B 1 75 ? -50.580 46.880 8.248 1.00 33.65 75 LEU B O 1
ATOM 4309 N N . GLY B 1 76 ? -52.816 46.886 8.531 1.00 37.22 76 GLY B N 1
ATOM 4310 C CA . GLY B 1 76 ? -52.765 47.875 9.591 1.00 35.57 76 GLY B CA 1
ATOM 4311 C C . GLY B 1 76 ? -52.903 47.162 10.925 1.00 35.31 76 GLY B C 1
ATOM 4312 O O . GLY B 1 76 ? -53.827 46.370 11.119 1.00 34.98 76 GLY B O 1
ATOM 4313 N N . ILE B 1 77 ? -51.984 47.427 11.845 1.00 33.37 77 ILE B N 1
ATOM 4314 C CA . ILE B 1 77 ? -52.025 46.776 13.150 1.00 32.12 77 ILE B CA 1
ATOM 4315 C C . ILE B 1 77 ? -52.473 47.770 14.222 1.00 33.00 77 ILE B C 1
ATOM 4316 O O . ILE B 1 77 ? -51.896 48.850 14.354 1.00 29.30 77 ILE B O 1
ATOM 4321 N N . CYS B 1 78 ? -53.507 47.383 14.971 1.00 34.69 78 CYS B N 1
ATOM 4322 C CA . CYS B 1 78 ? -54.085 48.201 16.039 1.00 39.37 78 CYS B CA 1
ATOM 4323 C C . CYS B 1 78 ? -54.337 49.634 15.586 1.00 39.86 78 CYS B C 1
ATOM 4324 O O . CYS B 1 78 ? -55.247 49.870 14.789 1.00 38.76 78 CYS B O 1
ATOM 4327 N N . TYR B 1 79 ? -53.550 50.587 16.083 1.00 40.57 79 TYR B N 1
ATOM 4328 C CA . TYR B 1 79 ? -53.722 51.979 15.673 1.00 40.55 79 TYR B CA 1
ATOM 4329 C C . TYR B 1 79 ? -53.748 52.039 14.148 1.00 41.07 79 TYR B C 1
ATOM 4330 O O . TYR B 1 79 ? -54.450 52.859 13.556 1.00 41.21 79 TYR B O 1
ATOM 4339 N N . GLY B 1 80 ? -52.971 51.161 13.519 1.00 40.55 80 GLY B N 1
ATOM 4340 C CA . GLY B 1 80 ? -52.916 51.113 12.070 1.00 39.92 80 GLY B CA 1
ATOM 4341 C C . GLY B 1 80 ? -54.246 50.682 11.482 1.00 41.69 80 GLY B C 1
ATOM 4342 O O . GLY B 1 80 ? -54.656 51.190 10.439 1.00 41.79 80 GLY B O 1
ATOM 4343 N N . MET B 1 81 ? -54.922 49.742 12.137 1.00 38.93 81 MET B N 1
ATOM 4344 C CA . MET B 1 81 ? -56.220 49.283 11.654 1.00 41.15 81 MET B CA 1
ATOM 4345 C C . MET B 1 81 ? -57.247 50.393 11.855 1.00 43.80 81 MET B C 1
ATOM 4346 O O . MET B 1 81 ? -58.236 50.472 11.126 1.00 43.94 81 MET B O 1
ATOM 4351 N N . GLN B 1 82 ? -57.004 51.248 12.845 1.00 51.70 82 GLN B N 1
ATOM 4352 C CA . GLN B 1 82 ? -57.899 52.365 13.136 1.00 54.66 82 GLN B CA 1
ATOM 4353 C C . GLN B 1 82 ? -57.825 53.360 11.976 1.00 55.69 82 GLN B C 1
ATOM 4354 O O . GLN B 1 82 ? -58.849 53.755 11.420 1.00 56.66 82 GLN B O 1
ATOM 4360 N N . LEU B 1 83 ? -56.607 53.766 11.625 1.00 63.58 83 LEU B N 1
ATOM 4361 C CA . LEU B 1 83 ? -56.394 54.704 10.525 1.00 65.04 83 LEU B CA 1
ATOM 4362 C C . LEU B 1 83 ? -57.158 54.200 9.315 1.00 65.54 83 LEU B C 1
ATOM 4363 O O . LEU B 1 83 ? -57.968 54.910 8.725 1.00 66.24 83 LEU B O 1
ATOM 4368 N N . LEU B 1 84 ? -56.873 52.955 8.961 1.00 55.79 84 LEU B N 1
ATOM 4369 C CA . LEU B 1 84 ? -57.494 52.282 7.831 1.00 56.52 84 LEU B CA 1
ATOM 4370 C C . LEU B 1 84 ? -59.016 52.461 7.853 1.00 58.45 84 LEU B C 1
ATOM 4371 O O . LEU B 1 84 ? -59.599 52.995 6.911 1.00 58.89 84 LEU B O 1
ATOM 4376 N N . ALA B 1 85 ? -59.652 52.018 8.932 1.00 72.37 85 ALA B N 1
ATOM 4377 C CA . ALA B 1 85 ? -61.101 52.126 9.071 1.00 74.59 85 ALA B CA 1
ATOM 4378 C C . ALA B 1 85 ? -61.590 53.563 8.916 1.00 76.25 85 ALA B C 1
ATOM 4379 O O . ALA B 1 85 ? -62.485 53.843 8.119 1.00 77.45 85 ALA B O 1
ATOM 4381 N N . GLN B 1 86 ? -60.998 54.471 9.682 1.00 62.35 86 GLN B N 1
ATOM 4382 C CA . GLN B 1 86 ? -61.376 55.874 9.647 1.00 63.08 86 GLN B CA 1
ATOM 4383 C C . GLN B 1 86 ? -61.235 56.524 8.272 1.00 63.73 86 GLN B C 1
ATOM 4384 O O . GLN B 1 86 ? -62.208 57.034 7.719 1.00 64.50 86 GLN B O 1
ATOM 4390 N N . GLU B 1 87 ? -60.028 56.499 7.717 1.00 67.05 87 GLU B N 1
ATOM 4391 C CA . GLU B 1 87 ? -59.772 57.118 6.421 1.00 66.89 87 GLU B CA 1
ATOM 4392 C C . GLU B 1 87 ? -60.393 56.447 5.197 1.00 66.65 87 GLU B C 1
ATOM 4393 O O . GLU B 1 87 ? -59.926 56.658 4.080 1.00 67.33 87 GLU B O 1
ATOM 4399 N N . LEU B 1 88 ? -61.442 55.656 5.393 1.00 72.00 88 LEU B N 1
ATOM 4400 C CA . LEU B 1 88 ? -62.085 54.986 4.266 1.00 72.12 88 LEU B CA 1
ATOM 4401 C C . LEU B 1 88 ? -63.596 54.806 4.428 1.00 72.67 88 LEU B C 1
ATOM 4402 O O . LEU B 1 88 ? -64.214 54.020 3.706 1.00 73.43 88 LEU B O 1
ATOM 4407 N N . GLY B 1 89 ? -64.187 55.529 5.375 1.00 69.13 89 GLY B N 1
ATOM 4408 C CA . GLY B 1 89 ? -65.622 55.441 5.577 1.00 69.52 89 GLY B CA 1
ATOM 4409 C C . GLY B 1 89 ? -66.088 54.547 6.711 1.00 70.00 89 GLY B C 1
ATOM 4410 O O . GLY B 1 89 ? -67.273 54.224 6.803 1.00 69.38 89 GLY B O 1
ATOM 4411 N N . GLY B 1 90 ? -65.164 54.140 7.574 1.00 55.17 90 GLY B N 1
ATOM 4412 C CA . GLY B 1 90 ? -65.537 53.294 8.690 1.00 55.17 90 GLY B CA 1
ATOM 4413 C C . GLY B 1 90 ? -65.765 54.133 9.931 1.00 55.78 90 GLY B C 1
ATOM 4414 O O . GLY B 1 90 ? -65.551 55.343 9.914 1.00 54.62 90 GLY B O 1
ATOM 4415 N N . ARG B 1 91 ? -66.206 53.502 11.011 1.00 58.20 91 ARG B N 1
ATOM 4416 C CA . ARG B 1 91 ? -66.440 54.235 12.246 1.00 61.00 91 ARG B CA 1
ATOM 4417 C C . ARG B 1 91 ? -65.551 53.714 13.362 1.00 60.11 91 ARG B C 1
ATOM 4418 O O . ARG B 1 91 ? -65.477 52.510 13.599 1.00 59.30 91 ARG B O 1
ATOM 4426 N N . VAL B 1 92 ? -64.869 54.633 14.036 1.00 53.75 92 VAL B N 1
ATOM 4427 C CA . VAL B 1 92 ? -64.000 54.278 15.144 1.00 54.84 92 VAL B CA 1
ATOM 4428 C C . VAL B 1 92 ? -64.422 55.057 16.381 1.00 55.45 92 VAL B C 1
ATOM 4429 O O . VAL B 1 92 ? -64.723 56.250 16.302 1.00 54.75 92 VAL B O 1
ATOM 4433 N N . GLU B 1 93 ? -64.447 54.375 17.521 1.00 57.78 93 GLU B N 1
ATOM 4434 C CA . GLU B 1 93 ? -64.839 54.996 18.777 1.00 59.98 93 GLU B CA 1
ATOM 4435 C C . GLU B 1 93 ? -63.816 54.774 19.889 1.00 62.04 93 GLU B C 1
ATOM 4436 O O . GLU B 1 93 ? -62.955 53.896 19.797 1.00 61.84 93 GLU B O 1
ATOM 4442 N N . ARG B 1 94 ? -63.914 55.585 20.937 1.00 82.86 94 ARG B N 1
ATOM 4443 C CA . ARG B 1 94 ? -63.015 55.486 22.079 1.00 85.29 94 ARG B CA 1
ATOM 4444 C C . ARG B 1 94 ? -63.492 54.404 23.033 1.00 86.31 94 ARG B C 1
ATOM 4445 O O . ARG B 1 94 ? -64.411 54.625 23.822 1.00 87.18 94 ARG B O 1
ATOM 4453 N N . ALA B 1 95 ? -62.869 53.234 22.959 1.00 92.17 95 ALA B N 1
ATOM 4454 C CA . ALA B 1 95 ? -63.241 52.125 23.826 1.00 92.66 95 ALA B CA 1
ATOM 4455 C C . ALA B 1 95 ? -62.228 51.987 24.955 1.00 92.73 95 ALA B C 1
ATOM 4456 O O . ALA B 1 95 ? -61.189 52.678 24.893 1.00 93.37 95 ALA B O 1
ATOM 4458 N N . TYR B 1 100 ? -52.652 46.316 26.921 1.00 81.92 100 TYR B N 1
ATOM 4459 C CA . TYR B 1 100 ? -53.236 45.293 26.006 1.00 81.88 100 TYR B CA 1
ATOM 4460 C C . TYR B 1 100 ? -53.945 44.212 26.823 1.00 80.37 100 TYR B C 1
ATOM 4461 O O . TYR B 1 100 ? -54.397 44.464 27.940 1.00 81.42 100 TYR B O 1
ATOM 4470 N N . GLY B 1 101 ? -54.044 43.012 26.260 1.00 61.18 101 GLY B N 1
ATOM 4471 C CA . GLY B 1 101 ? -54.688 41.920 26.969 1.00 57.39 101 GLY B CA 1
ATOM 4472 C C . GLY B 1 101 ? -54.879 40.683 26.113 1.00 54.48 101 GLY B C 1
ATOM 4473 O O . GLY B 1 101 ? -55.139 40.789 24.916 1.00 53.56 101 GLY B O 1
ATOM 4474 N N . LYS B 1 102 ? -54.748 39.508 26.724 1.00 49.14 102 LYS B N 1
ATOM 4475 C CA . LYS B 1 102 ? -54.928 38.254 26.000 1.00 47.17 102 LYS B CA 1
ATOM 4476 C C . LYS B 1 102 ? -56.409 38.070 25.709 1.00 44.96 102 LYS B C 1
ATOM 4477 O O . LYS B 1 102 ? -57.254 38.396 26.539 1.00 43.52 102 LYS B O 1
ATOM 4483 N N . ALA B 1 103 ? -56.716 37.541 24.531 1.00 46.43 103 ALA B N 1
ATOM 4484 C CA . ALA B 1 103 ? -58.096 37.311 24.135 1.00 45.37 103 ALA B CA 1
ATOM 4485 C C . ALA B 1 103 ? -58.148 36.220 23.077 1.00 46.51 103 ALA B C 1
ATOM 4486 O O . ALA B 1 103 ? -57.184 36.021 22.342 1.00 46.30 103 ALA B O 1
ATOM 4488 N N . LEU B 1 104 ? -59.275 35.519 22.995 1.00 50.83 104 LEU B N 1
ATOM 4489 C CA . LEU B 1 104 ? -59.430 34.455 22.012 1.00 51.83 104 LEU B CA 1
ATOM 4490 C C . LEU B 1 104 ? -60.331 34.882 20.862 1.00 51.69 104 LEU B C 1
ATOM 4491 O O . LEU B 1 104 ? -61.428 35.387 21.086 1.00 51.84 104 LEU B O 1
ATOM 4496 N N . LEU B 1 105 ? -59.863 34.684 19.633 1.00 57.50 105 LEU B N 1
ATOM 4497 C CA . LEU B 1 105 ? -60.661 35.022 18.465 1.00 59.14 105 LEU B CA 1
ATOM 4498 C C . LEU B 1 105 ? -61.723 33.943 18.336 1.00 61.27 105 LEU B C 1
ATOM 4499 O O . LEU B 1 105 ? -61.414 32.798 18.003 1.00 63.74 105 LEU B O 1
ATOM 4504 N N . THR B 1 106 ? -62.972 34.302 18.607 1.00 67.05 106 THR B N 1
ATOM 4505 C CA . THR B 1 106 ? -64.065 33.343 18.505 1.00 67.84 106 THR B CA 1
ATOM 4506 C C . THR B 1 106 ? -64.433 33.088 17.048 1.00 67.75 106 THR B C 1
ATOM 4507 O O . THR B 1 106 ? -65.170 32.153 16.739 1.00 69.03 106 THR B O 1
ATOM 4511 N N . ARG B 1 107 ? -63.913 33.919 16.151 1.00 57.41 107 ARG B N 1
ATOM 4512 C CA . ARG B 1 107 ? -64.194 33.760 14.734 1.00 58.74 107 ARG B CA 1
ATOM 4513 C C . ARG B 1 107 ? -63.106 34.338 13.849 1.00 58.96 107 ARG B C 1
ATOM 4514 O O . ARG B 1 107 ? -62.568 35.407 14.121 1.00 60.46 107 ARG B O 1
ATOM 4522 N N . HIS B 1 108 ? -62.784 33.615 12.786 1.00 61.14 108 HIS B N 1
ATOM 4523 C CA . HIS B 1 108 ? -61.778 34.048 11.831 1.00 61.52 108 HIS B CA 1
ATOM 4524 C C . HIS B 1 108 ? -62.068 33.378 10.502 1.00 62.11 108 HIS B C 1
ATOM 4525 O O . HIS B 1 108 ? -62.527 32.237 10.457 1.00 62.94 108 HIS B O 1
ATOM 4532 N N . GLU B 1 109 ? -61.812 34.098 9.420 1.00 60.20 109 GLU B N 1
ATOM 4533 C CA . GLU B 1 109 ? -62.063 33.571 8.092 1.00 59.95 109 GLU B CA 1
ATOM 4534 C C . GLU B 1 109 ? -61.235 34.325 7.073 1.00 58.11 109 GLU B C 1
ATOM 4535 O O . GLU B 1 109 ? -60.704 35.399 7.361 1.00 58.47 109 GLU B O 1
ATOM 4541 N N . GLY B 1 110 ? -61.135 33.759 5.877 1.00 52.28 110 GLY B N 1
ATOM 4542 C CA . GLY B 1 110 ? -60.372 34.403 4.826 1.00 49.67 110 GLY B CA 1
ATOM 4543 C C . GLY B 1 110 ? -58.914 33.993 4.777 1.00 47.26 110 GLY B C 1
ATOM 4544 O O . GLY B 1 110 ? -58.412 33.300 5.668 1.00 45.78 110 GLY B O 1
ATOM 4545 N N . PRO B 1 111 ? -58.200 34.427 3.736 1.00 50.99 111 PRO B N 1
ATOM 4546 C CA . PRO B 1 111 ? -56.783 34.113 3.549 1.00 50.77 111 PRO B CA 1
ATOM 4547 C C . PRO B 1 111 ? -55.857 34.546 4.690 1.00 49.97 111 PRO B C 1
ATOM 4548 O O . PRO B 1 111 ? -54.832 33.910 4.932 1.00 50.08 111 PRO B O 1
ATOM 4552 N N . LEU B 1 112 ? -56.215 35.608 5.404 1.00 47.45 112 LEU B N 1
ATOM 4553 C CA . LEU B 1 112 ? -55.370 36.087 6.495 1.00 47.55 112 LEU B CA 1
ATOM 4554 C C . LEU B 1 112 ? -55.311 35.136 7.695 1.00 48.78 112 LEU B C 1
ATOM 4555 O O . LEU B 1 112 ? -54.425 35.253 8.548 1.00 49.31 112 LEU B O 1
ATOM 4560 N N . PHE B 1 113 ? -56.248 34.196 7.767 1.00 47.58 113 PHE B N 1
ATOM 4561 C CA . PHE B 1 113 ? -56.275 33.259 8.886 1.00 46.38 113 PHE B CA 1
ATOM 4562 C C . PHE B 1 113 ? -56.173 31.817 8.431 1.00 46.57 113 PHE B C 1
ATOM 4563 O O . PHE B 1 113 ? -56.622 30.901 9.120 1.00 46.70 113 PHE B O 1
ATOM 4571 N N . ARG B 1 114 ? -55.564 31.630 7.269 1.00 37.51 114 ARG B N 1
ATOM 4572 C CA . ARG B 1 114 ? -55.362 30.309 6.685 1.00 41.28 114 ARG B CA 1
ATOM 4573 C C . ARG B 1 114 ? -54.469 29.438 7.574 1.00 41.26 114 ARG B C 1
ATOM 4574 O O . ARG B 1 114 ? -53.345 29.816 7.901 1.00 38.96 114 ARG B O 1
ATOM 4582 N N . GLY B 1 115 ? -54.979 28.277 7.965 1.00 47.62 115 GLY B N 1
ATOM 4583 C CA . GLY B 1 115 ? -54.202 27.378 8.794 1.00 50.44 115 GLY B CA 1
ATOM 4584 C C . GLY B 1 115 ? -54.231 27.667 10.282 1.00 52.93 115 GLY B C 1
ATOM 4585 O O . GLY B 1 115 ? -53.458 27.076 11.037 1.00 52.26 115 GLY B O 1
ATOM 4586 N N . LEU B 1 116 ? -55.255 28.413 10.764 1.00 60.55 116 LEU B N 1
ATOM 4587 C CA . LEU B 1 116 ? -55.202 28.899 12.138 1.00 64.77 116 LEU B CA 1
ATOM 4588 C C . LEU B 1 116 ? -56.165 28.205 13.097 1.00 67.61 116 LEU B C 1
ATOM 4589 O O . LEU B 1 116 ? -56.081 28.417 14.305 1.00 69.77 116 LEU B O 1
ATOM 4594 N N . GLU B 1 117 ? -56.867 27.369 12.385 1.00 76.32 117 GLU B N 1
ATOM 4595 C CA . GLU B 1 117 ? -57.971 26.543 12.884 1.00 77.64 117 GLU B CA 1
ATOM 4596 C C . GLU B 1 117 ? -57.720 25.978 14.276 1.00 77.33 117 GLU B C 1
ATOM 4597 O O . GLU B 1 117 ? -56.641 25.459 14.564 1.00 78.43 117 GLU B O 1
ATOM 4603 N N . GLY B 1 118 ? -58.689 26.207 15.165 1.00 74.95 118 GLY B N 1
ATOM 4604 C CA . GLY B 1 118 ? -58.532 25.892 16.569 1.00 74.35 118 GLY B CA 1
ATOM 4605 C C . GLY B 1 118 ? -58.507 27.132 17.434 1.00 73.20 118 GLY B C 1
ATOM 4606 O O . GLY B 1 118 ? -59.113 28.146 17.093 1.00 74.79 118 GLY B O 1
ATOM 4607 N N . GLU B 1 119 ? -57.800 27.056 18.556 1.00 71.44 119 GLU B N 1
ATOM 4608 C CA . GLU B 1 119 ? -57.709 28.182 19.477 1.00 67.58 119 GLU B CA 1
ATOM 4609 C C . GLU B 1 119 ? -56.731 29.229 18.955 1.00 64.63 119 GLU B C 1
ATOM 4610 O O . GLU B 1 119 ? -55.600 28.903 18.582 1.00 64.56 119 GLU B O 1
ATOM 4616 N N . VAL B 1 120 ? -57.170 30.485 18.918 1.00 52.23 120 VAL B N 1
ATOM 4617 C CA . VAL B 1 120 ? -56.312 31.563 18.449 1.00 46.56 120 VAL B CA 1
ATOM 4618 C C . VAL B 1 120 ? -56.223 32.694 19.463 1.00 43.33 120 VAL B C 1
ATOM 4619 O O . VAL B 1 120 ? -57.068 33.583 19.493 1.00 42.43 120 VAL B O 1
ATOM 4623 N N . GLN B 1 121 ? -55.196 32.658 20.298 1.00 36.83 121 GLN B N 1
ATOM 4624 C CA . GLN B 1 121 ? -55.016 33.701 21.284 1.00 34.49 121 GLN B CA 1
ATOM 4625 C C . GLN B 1 121 ? -54.344 34.898 20.624 1.00 32.90 121 GLN B C 1
ATOM 4626 O O . GLN B 1 121 ? -53.386 34.745 19.853 1.00 29.15 121 GLN B O 1
ATOM 4632 N N . VAL B 1 122 ? -54.847 36.091 20.917 1.00 33.46 122 VAL B N 1
ATOM 4633 C CA . VAL B 1 122 ? -54.265 37.296 20.353 1.00 33.05 122 VAL B CA 1
ATOM 4634 C C . VAL B 1 122 ? -54.006 38.288 21.463 1.00 33.32 122 VAL B C 1
ATOM 4635 O O . VAL B 1 122 ? -54.656 38.256 22.501 1.00 34.34 122 VAL B O 1
ATOM 4639 N N . TRP B 1 123 ? -53.026 39.147 21.232 1.00 30.48 123 TRP B N 1
ATOM 4640 C CA . TRP B 1 123 ? -52.612 40.180 22.170 1.00 31.90 123 TRP B CA 1
ATOM 4641 C C . TRP B 1 123 ? -53.301 41.447 21.717 1.00 34.07 123 TRP B C 1
ATOM 4642 O O . TRP B 1 123 ? -52.750 42.196 20.909 1.00 30.24 123 TRP B O 1
ATOM 4653 N N . MET B 1 124 ? -54.499 41.674 22.248 1.00 45.51 124 MET B N 1
ATOM 4654 C CA . MET B 1 124 ? -55.345 42.814 21.897 1.00 49.98 124 MET B CA 1
ATOM 4655 C C . MET B 1 124 ? -54.921 44.190 22.369 1.00 52.96 124 MET B C 1
ATOM 4656 O O . MET B 1 124 ? -54.313 44.353 23.422 1.00 52.52 124 MET B O 1
ATOM 4661 N N . SER B 1 125 ? -55.279 45.183 21.565 1.00 77.46 125 SER B N 1
ATOM 4662 C CA . SER B 1 125 ? -55.025 46.578 21.883 1.00 80.82 125 SER B CA 1
ATOM 4663 C C . SER B 1 125 ? -56.422 47.073 22.243 1.00 82.72 125 SER B C 1
ATOM 4664 O O . SER B 1 125 ? -57.377 46.814 21.511 1.00 83.25 125 SER B O 1
ATOM 4667 N N . HIS B 1 126 ? -56.551 47.772 23.363 1.00 72.55 126 HIS B N 1
ATOM 4668 C CA . HIS B 1 126 ? -57.864 48.245 23.799 1.00 75.35 126 HIS B CA 1
ATOM 4669 C C . HIS B 1 126 ? -58.050 49.759 23.794 1.00 75.88 126 HIS B C 1
ATOM 4670 O O . HIS B 1 126 ? -59.073 50.260 24.265 1.00 77.09 126 HIS B O 1
ATOM 4677 N N . GLN B 1 127 ? -57.072 50.484 23.261 1.00 59.39 127 GLN B N 1
ATOM 4678 C CA . GLN B 1 127 ? -57.149 51.942 23.212 1.00 60.24 127 GLN B CA 1
ATOM 4679 C C . GLN B 1 127 ? -58.475 52.384 22.589 1.00 59.23 127 GLN B C 1
ATOM 4680 O O . GLN B 1 127 ? -59.298 53.019 23.246 1.00 59.07 127 GLN B O 1
ATOM 4686 N N . ASP B 1 128 ? -58.677 52.045 21.320 1.00 65.99 128 ASP B N 1
ATOM 4687 C CA . ASP B 1 128 ? -59.918 52.376 20.631 1.00 64.18 128 ASP B CA 1
ATOM 4688 C C . ASP B 1 128 ? -60.479 51.112 20.001 1.00 62.41 128 ASP B C 1
ATOM 4689 O O . ASP B 1 128 ? -60.009 50.008 20.278 1.00 62.44 128 ASP B O 1
ATOM 4694 N N . ALA B 1 129 ? -61.483 51.275 19.150 1.00 57.29 129 ALA B N 1
ATOM 4695 C CA . ALA B 1 129 ? -62.097 50.135 18.492 1.00 55.35 129 ALA B CA 1
ATOM 4696 C C . ALA B 1 129 ? -62.865 50.562 17.251 1.00 54.21 129 ALA B C 1
ATOM 4697 O O . ALA B 1 129 ? -63.428 51.653 17.200 1.00 53.91 129 ALA B O 1
ATOM 4699 N N . VAL B 1 130 ? -62.858 49.698 16.243 1.00 56.39 130 VAL B N 1
ATOM 4700 C CA . VAL B 1 130 ? -63.578 49.951 15.010 1.00 53.56 130 VAL B CA 1
ATOM 4701 C C . VAL B 1 130 ? -64.977 49.404 15.289 1.00 54.01 130 VAL B C 1
ATOM 4702 O O . VAL B 1 130 ? -65.138 48.216 15.580 1.00 53.49 130 VAL B O 1
ATOM 4706 N N . THR B 1 131 ? -65.983 50.272 15.233 1.00 54.71 131 THR B N 1
ATOM 4707 C CA . THR B 1 131 ? -67.358 49.857 15.496 1.00 55.13 131 THR B CA 1
ATOM 4708 C C . THR B 1 131 ? -68.025 49.386 14.216 1.00 56.21 131 THR B C 1
ATOM 4709 O O . THR B 1 131 ? -68.892 48.505 14.236 1.00 56.63 131 THR B O 1
ATOM 4713 N N . ALA B 1 132 ? -67.610 49.981 13.102 1.00 59.88 132 ALA B N 1
ATOM 4714 C CA . ALA B 1 132 ? -68.145 49.631 11.796 1.00 60.80 132 ALA B CA 1
ATOM 4715 C C . ALA B 1 132 ? -67.027 49.703 10.760 1.00 60.83 132 ALA B C 1
ATOM 4716 O O . ALA B 1 132 ? -66.309 50.701 10.674 1.00 60.99 132 ALA B O 1
ATOM 4718 N N . PRO B 1 133 ? -66.855 48.636 9.966 1.00 58.78 133 PRO B N 1
ATOM 4719 C CA . PRO B 1 133 ? -65.809 48.620 8.945 1.00 59.07 133 PRO B CA 1
ATOM 4720 C C . PRO B 1 133 ? -66.171 49.523 7.774 1.00 59.72 133 PRO B C 1
ATOM 4721 O O . PRO B 1 133 ? -67.332 49.906 7.607 1.00 59.88 133 PRO B O 1
ATOM 4725 N N . PRO B 1 134 ? -65.177 49.879 6.948 1.00 60.25 134 PRO B N 1
ATOM 4726 C CA . PRO B 1 134 ? -65.445 50.740 5.796 1.00 59.73 134 PRO B CA 1
ATOM 4727 C C . PRO B 1 134 ? -66.512 50.097 4.912 1.00 60.30 134 PRO B C 1
ATOM 4728 O O . PRO B 1 134 ? -66.710 48.881 4.954 1.00 59.74 134 PRO B O 1
ATOM 4732 N N . PRO B 1 135 ? -67.220 50.907 4.105 1.00 59.43 135 PRO B N 1
ATOM 4733 C CA . PRO B 1 135 ? -68.265 50.378 3.222 1.00 58.43 135 PRO B CA 1
ATOM 4734 C C . PRO B 1 135 ? -67.746 49.270 2.308 1.00 57.55 135 PRO B C 1
ATOM 4735 O O . PRO B 1 135 ? -66.758 49.452 1.596 1.00 57.21 135 PRO B O 1
ATOM 4739 N N . GLY B 1 136 ? -68.413 48.123 2.334 1.00 51.67 136 GLY B N 1
ATOM 4740 C CA . GLY B 1 136 ? -68.001 47.017 1.486 1.00 51.89 136 GLY B CA 1
ATOM 4741 C C . GLY B 1 136 ? -66.923 46.117 2.066 1.00 52.25 136 GLY B C 1
ATOM 4742 O O . GLY B 1 136 ? -66.559 45.117 1.450 1.00 50.79 136 GLY B O 1
ATOM 4743 N N . TRP B 1 137 ? -66.404 46.469 3.240 1.00 60.14 137 TRP B N 1
ATOM 4744 C CA . TRP B 1 137 ? -65.372 45.665 3.889 1.00 60.72 137 TRP B CA 1
ATOM 4745 C C . TRP B 1 137 ? -66.019 44.574 4.737 1.00 61.54 137 TRP B C 1
ATOM 4746 O O . TRP B 1 137 ? -67.169 44.704 5.151 1.00 62.34 137 TRP B O 1
ATOM 4757 N N . ARG B 1 138 ? -65.280 43.500 4.993 1.00 57.26 138 ARG B N 1
ATOM 4758 C CA . ARG B 1 138 ? -65.802 42.390 5.786 1.00 57.94 138 ARG B CA 1
ATOM 4759 C C . ARG B 1 138 ? -65.131 42.281 7.152 1.00 56.63 138 ARG B C 1
ATOM 4760 O O . ARG B 1 138 ? -63.944 42.582 7.302 1.00 54.79 138 ARG B O 1
ATOM 4768 N N . VAL B 1 139 ? -65.906 41.852 8.144 1.00 55.17 139 VAL B N 1
ATOM 4769 C CA . VAL B 1 139 ? -65.396 41.645 9.491 1.00 53.64 139 VAL B CA 1
ATOM 4770 C C . VAL B 1 139 ? -64.985 40.178 9.517 1.00 52.82 139 VAL B C 1
ATOM 4771 O O . VAL B 1 139 ? -65.832 39.292 9.660 1.00 51.69 139 VAL B O 1
ATOM 4775 N N . VAL B 1 140 ? -63.686 39.927 9.371 1.00 50.98 140 VAL B N 1
ATOM 4776 C CA . VAL B 1 140 ? -63.173 38.564 9.326 1.00 50.75 140 VAL B CA 1
ATOM 4777 C C . VAL B 1 140 ? -62.706 37.964 10.643 1.00 50.76 140 VAL B C 1
ATOM 4778 O O . VAL B 1 140 ? -62.329 36.793 10.687 1.00 51.15 140 VAL B O 1
ATOM 4782 N N . ALA B 1 141 ? -62.717 38.750 11.712 1.00 44.48 141 ALA B N 1
ATOM 4783 C CA . ALA B 1 141 ? -62.295 38.228 13.006 1.00 46.16 141 ALA B CA 1
ATOM 4784 C C . ALA B 1 141 ? -63.089 38.844 14.143 1.00 46.49 141 ALA B C 1
ATOM 4785 O O . ALA B 1 141 ? -63.527 39.990 14.059 1.00 47.51 141 ALA B O 1
ATOM 4787 N N . GLU B 1 142 ? -63.267 38.080 15.214 1.00 48.59 142 GLU B N 1
ATOM 4788 C CA . GLU B 1 142 ? -64.009 38.556 16.370 1.00 50.02 142 GLU B CA 1
ATOM 4789 C C . GLU B 1 142 ? -63.492 37.973 17.671 1.00 51.10 142 GLU B C 1
ATOM 4790 O O . GLU B 1 142 ? -62.812 36.948 17.688 1.00 49.96 142 GLU B O 1
ATOM 4796 N N . THR B 1 143 ? -63.835 38.651 18.759 1.00 47.36 143 THR B N 1
ATOM 4797 C CA . THR B 1 143 ? -63.469 38.252 20.106 1.00 50.40 143 THR B CA 1
ATOM 4798 C C . THR B 1 143 ? -64.775 38.313 20.877 1.00 52.09 143 THR B C 1
ATOM 4799 O O . THR B 1 143 ? -65.686 39.053 20.495 1.00 51.43 143 THR B O 1
ATOM 4803 N N . GLU B 1 144 ? -64.871 37.547 21.956 1.00 70.38 144 GLU B N 1
ATOM 4804 C CA . GLU B 1 144 ? -66.086 37.529 22.758 1.00 72.61 144 GLU B CA 1
ATOM 4805 C C . GLU B 1 144 ? -66.547 38.933 23.142 1.00 72.70 144 GLU B C 1
ATOM 4806 O O . GLU B 1 144 ? -67.732 39.159 23.373 1.00 74.09 144 GLU B O 1
ATOM 4812 N N . GLU B 1 145 ? -65.618 39.880 23.201 1.00 62.78 145 GLU B N 1
ATOM 4813 C CA . GLU B 1 145 ? -65.973 41.242 23.573 1.00 61.40 145 GLU B CA 1
ATOM 4814 C C . GLU B 1 145 ? -65.818 42.282 22.468 1.00 59.05 145 GLU B C 1
ATOM 4815 O O . GLU B 1 145 ? -66.298 43.405 22.608 1.00 59.18 145 GLU B O 1
ATOM 4821 N N . ASN B 1 146 ? -65.149 41.927 21.375 1.00 56.83 146 ASN B N 1
ATOM 4822 C CA . ASN B 1 146 ? -64.977 42.874 20.278 1.00 53.36 146 ASN B CA 1
ATOM 4823 C C . ASN B 1 146 ? -65.463 42.261 18.977 1.00 52.35 146 ASN B C 1
ATOM 4824 O O . ASN B 1 146 ? -64.783 41.424 18.382 1.00 51.59 146 ASN B O 1
ATOM 4829 N N . PRO B 1 147 ? -66.653 42.678 18.516 1.00 61.88 147 PRO B N 1
ATOM 4830 C CA . PRO B 1 147 ? -67.292 42.204 17.283 1.00 59.47 147 PRO B CA 1
ATOM 4831 C C . PRO B 1 147 ? -66.447 42.465 16.041 1.00 57.27 147 PRO B C 1
ATOM 4832 O O . PRO B 1 147 ? -66.628 41.817 15.008 1.00 57.19 147 PRO B O 1
ATOM 4836 N N . VAL B 1 148 ? -65.531 43.424 16.146 1.00 49.26 148 VAL B N 1
ATOM 4837 C CA . VAL B 1 148 ? -64.666 43.771 15.024 1.00 47.84 148 VAL B CA 1
ATOM 4838 C C . VAL B 1 148 ? -63.204 43.555 15.419 1.00 47.75 148 VAL B C 1
ATOM 4839 O O . VAL B 1 148 ? -62.519 44.498 15.821 1.00 47.80 148 VAL B O 1
ATOM 4843 N N . ALA B 1 149 ? -62.729 42.314 15.309 1.00 43.90 149 ALA B N 1
ATOM 4844 C CA . ALA B 1 149 ? -61.349 41.999 15.675 1.00 43.50 149 ALA B CA 1
ATOM 4845 C C . ALA B 1 149 ? -60.385 42.222 14.516 1.00 43.00 149 ALA B C 1
ATOM 4846 O O . ALA B 1 149 ? -59.214 42.548 14.725 1.00 42.41 149 ALA B O 1
ATOM 4848 N N . ALA B 1 150 ? -60.882 42.040 13.297 1.00 40.79 150 ALA B N 1
ATOM 4849 C CA . ALA B 1 150 ? -60.083 42.230 12.094 1.00 40.65 150 ALA B CA 1
ATOM 4850 C C . ALA B 1 150 ? -61.010 42.477 10.908 1.00 41.37 150 ALA B C 1
ATOM 4851 O O . ALA B 1 150 ? -62.142 41.991 10.886 1.00 41.18 150 ALA B O 1
ATOM 4853 N N . ILE B 1 151 ? -60.533 43.248 9.932 1.00 50.51 151 ILE B N 1
ATOM 4854 C CA . ILE B 1 151 ? -61.323 43.564 8.746 1.00 51.11 151 ILE B CA 1
ATOM 4855 C C . ILE B 1 151 ? -60.548 43.292 7.461 1.00 52.45 151 ILE B C 1
ATOM 4856 O O . ILE B 1 151 ? -59.312 43.266 7.459 1.00 53.18 151 ILE B O 1
ATOM 4861 N N . ALA B 1 152 ? -61.283 43.093 6.368 1.00 44.08 152 ALA B N 1
ATOM 4862 C CA . ALA B 1 152 ? -60.672 42.817 5.071 1.00 44.34 152 ALA B CA 1
ATOM 4863 C C . ALA B 1 152 ? -61.377 43.556 3.939 1.00 45.39 152 ALA B C 1
ATOM 4864 O O . ALA B 1 152 ? -62.600 43.497 3.817 1.00 45.26 152 ALA B O 1
ATOM 4866 N N . SER B 1 153 ? -60.598 44.239 3.105 1.00 57.76 153 SER B N 1
ATOM 4867 C CA . SER B 1 153 ? -61.149 44.981 1.979 1.00 58.42 153 SER B CA 1
ATOM 4868 C C . SER B 1 153 ? -61.628 44.014 0.892 1.00 60.50 153 SER B C 1
ATOM 4869 O O . SER B 1 153 ? -61.154 42.879 0.808 1.00 59.39 153 SER B O 1
ATOM 4872 N N . PRO B 1 154 ? -62.569 44.462 0.039 1.00 59.03 154 PRO B N 1
ATOM 4873 C CA . PRO B 1 154 ? -63.161 43.695 -1.066 1.00 59.53 154 PRO B CA 1
ATOM 4874 C C . PRO B 1 154 ? -62.178 43.158 -2.106 1.00 59.78 154 PRO B C 1
ATOM 4875 O O . PRO B 1 154 ? -62.361 42.060 -2.623 1.00 59.81 154 PRO B O 1
ATOM 4879 N N . ASP B 1 155 ? -61.146 43.932 -2.423 1.00 53.93 155 ASP B N 1
ATOM 4880 C CA . ASP B 1 155 ? -60.161 43.495 -3.411 1.00 55.47 155 ASP B CA 1
ATOM 4881 C C . ASP B 1 155 ? -59.145 42.523 -2.809 1.00 54.59 155 ASP B C 1
ATOM 4882 O O . ASP B 1 155 ? -58.244 42.043 -3.499 1.00 55.57 155 ASP B O 1
ATOM 4887 N N . GLY B 1 156 ? -59.298 42.246 -1.517 1.00 52.48 156 GLY B N 1
ATOM 4888 C CA . GLY B 1 156 ? -58.409 41.330 -0.824 1.00 51.86 156 GLY B CA 1
ATOM 4889 C C . GLY B 1 156 ? -56.963 41.777 -0.725 1.00 51.52 156 GLY B C 1
ATOM 4890 O O . GLY B 1 156 ? -56.075 40.951 -0.524 1.00 51.16 156 GLY B O 1
ATOM 4891 N N . ARG B 1 157 ? -56.720 43.077 -0.843 1.00 51.93 157 ARG B N 1
ATOM 4892 C CA . ARG B 1 157 ? -55.358 43.589 -0.783 1.00 52.21 157 ARG B CA 1
ATOM 4893 C C . ARG B 1 157 ? -55.014 44.354 0.498 1.00 50.66 157 ARG B C 1
ATOM 4894 O O . ARG B 1 157 ? -53.841 44.642 0.760 1.00 50.35 157 ARG B O 1
ATOM 4902 N N . ALA B 1 158 ? -56.023 44.676 1.300 1.00 52.15 158 ALA B N 1
ATOM 4903 C CA . ALA B 1 158 ? -55.788 45.402 2.546 1.00 50.38 158 ALA B CA 1
ATOM 4904 C C . ALA B 1 158 ? -56.443 44.700 3.731 1.00 48.67 158 ALA B C 1
ATOM 4905 O O . ALA B 1 158 ? -57.491 44.068 3.594 1.00 49.34 158 ALA B O 1
ATOM 4907 N N . TYR B 1 159 ? -55.823 44.821 4.899 1.00 42.29 159 TYR B N 1
ATOM 4908 C CA . TYR B 1 159 ? -56.335 44.167 6.098 1.00 39.30 159 TYR B CA 1
ATOM 4909 C C . TYR B 1 159 ? -55.993 44.942 7.353 1.00 36.97 159 TYR B C 1
ATOM 4910 O O . TYR B 1 159 ? -54.992 45.660 7.409 1.00 37.54 159 TYR B O 1
ATOM 4919 N N . GLY B 1 160 ? -56.823 44.756 8.369 1.00 37.95 160 GLY B N 1
ATOM 4920 C CA . GLY B 1 160 ? -56.596 45.396 9.643 1.00 37.83 160 GLY B CA 1
ATOM 4921 C C . GLY B 1 160 ? -56.848 44.385 10.743 1.00 38.32 160 GLY B C 1
ATOM 4922 O O . GLY B 1 160 ? -57.758 43.553 10.645 1.00 36.08 160 GLY B O 1
ATOM 4923 N N . VAL B 1 161 ? -56.021 44.433 11.780 1.00 39.16 161 VAL B N 1
ATOM 4924 C CA . VAL B 1 161 ? -56.173 43.541 12.917 1.00 37.21 161 VAL B CA 1
ATOM 4925 C C . VAL B 1 161 ? -56.104 44.375 14.192 1.00 37.87 161 VAL B C 1
ATOM 4926 O O . VAL B 1 161 ? -55.258 45.267 14.320 1.00 35.87 161 VAL B O 1
ATOM 4930 N N . GLN B 1 162 ? -57.008 44.087 15.122 1.00 41.92 162 GLN B N 1
ATOM 4931 C CA . GLN B 1 162 ? -57.086 44.810 16.384 1.00 44.62 162 GLN B CA 1
ATOM 4932 C C . GLN B 1 162 ? -56.149 44.213 17.442 1.00 45.02 162 GLN B C 1
ATOM 4933 O O . GLN B 1 162 ? -56.237 44.542 18.628 1.00 48.32 162 GLN B O 1
ATOM 4939 N N . PHE B 1 163 ? -55.252 43.335 17.005 1.00 42.48 163 PHE B N 1
ATOM 4940 C CA . PHE B 1 163 ? -54.288 42.706 17.905 1.00 39.82 163 PHE B CA 1
ATOM 4941 C C . PHE B 1 163 ? -52.888 42.793 17.302 1.00 38.19 163 PHE B C 1
ATOM 4942 O O . PHE B 1 163 ? -52.722 43.215 16.154 1.00 36.18 163 PHE B O 1
ATOM 4950 N N . HIS B 1 164 ? -51.887 42.398 18.085 1.00 36.09 164 HIS B N 1
ATOM 4951 C CA . HIS B 1 164 ? -50.494 42.458 17.659 1.00 35.05 164 HIS B CA 1
ATOM 4952 C C . HIS B 1 164 ? -49.947 41.098 17.249 1.00 34.76 164 HIS B C 1
ATOM 4953 O O . HIS B 1 164 ? -49.510 40.315 18.098 1.00 36.47 164 HIS B O 1
ATOM 4960 N N . PRO B 1 165 ? -49.935 40.805 15.941 1.00 31.19 165 PRO B N 1
ATOM 4961 C CA . PRO B 1 165 ? -49.420 39.508 15.497 1.00 30.38 165 PRO B CA 1
ATOM 4962 C C . PRO B 1 165 ? -47.902 39.380 15.667 1.00 31.31 165 PRO B C 1
ATOM 4963 O O . PRO B 1 165 ? -47.359 38.273 15.618 1.00 30.94 165 PRO B O 1
ATOM 4967 N N . GLU B 1 166 ? -47.230 40.508 15.873 1.00 27.96 166 GLU B N 1
ATOM 4968 C CA . GLU B 1 166 ? -45.776 40.520 16.013 1.00 28.10 166 GLU B CA 1
ATOM 4969 C C . GLU B 1 166 ? -45.222 40.093 17.391 1.00 28.32 166 GLU B C 1
ATOM 4970 O O . GLU B 1 166 ? -44.034 39.791 17.511 1.00 27.10 166 GLU B O 1
ATOM 4976 N N . VAL B 1 167 ? -46.068 40.059 18.415 1.00 33.26 167 VAL B N 1
ATOM 4977 C CA . VAL B 1 167 ? -45.616 39.671 19.748 1.00 33.20 167 VAL B CA 1
ATOM 4978 C C . VAL B 1 167 ? -45.920 38.209 20.067 1.00 35.11 167 VAL B C 1
ATOM 4979 O O . VAL B 1 167 ? -46.922 37.655 19.606 1.00 37.02 167 VAL B O 1
ATOM 4983 N N . ALA B 1 168 ? -45.049 37.589 20.859 1.00 32.06 168 ALA B N 1
ATOM 4984 C CA . ALA B 1 168 ? -45.204 36.187 21.249 1.00 31.72 168 ALA B CA 1
ATOM 4985 C C . ALA B 1 168 ? -46.572 35.882 21.859 1.00 32.16 168 ALA B C 1
ATOM 4986 O O . ALA B 1 168 ? -47.100 34.781 21.680 1.00 30.27 168 ALA B O 1
ATOM 4988 N N . HIS B 1 169 ? -47.149 36.848 22.575 1.00 34.95 169 HIS B N 1
ATOM 4989 C CA . HIS B 1 169 ? -48.461 36.657 23.188 1.00 35.86 169 HIS B CA 1
ATOM 4990 C C . HIS B 1 169 ? -49.553 36.373 22.155 1.00 35.33 169 HIS B C 1
ATOM 4991 O O . HIS B 1 169 ? -50.711 36.138 22.503 1.00 37.31 169 HIS B O 1
ATOM 4998 N N . THR B 1 170 ? -49.175 36.427 20.883 1.00 30.66 170 THR B N 1
ATOM 4999 C CA . THR B 1 170 ? -50.066 36.076 19.787 1.00 30.63 170 THR B CA 1
ATOM 5000 C C . THR B 1 170 ? -49.271 34.952 19.132 1.00 29.55 170 THR B C 1
ATOM 5001 O O . THR B 1 170 ? -48.627 35.148 18.106 1.00 28.62 170 THR B O 1
ATOM 5005 N N . PRO B 1 171 ? -49.293 33.755 19.749 1.00 39.83 171 PRO B N 1
ATOM 5006 C CA . PRO B 1 171 ? -48.596 32.541 19.309 1.00 40.45 171 PRO B CA 1
ATOM 5007 C C . PRO B 1 171 ? -48.589 32.300 17.805 1.00 39.80 171 PRO B C 1
ATOM 5008 O O . PRO B 1 171 ? -47.542 32.077 17.209 1.00 40.84 171 PRO B O 1
ATOM 5012 N N . LYS B 1 172 ? -49.765 32.350 17.196 1.00 35.02 172 LYS B N 1
ATOM 5013 C CA . LYS B 1 172 ? -49.870 32.114 15.772 1.00 34.71 172 LYS B CA 1
ATOM 5014 C C . LYS B 1 172 ? -49.719 33.393 14.950 1.00 34.57 172 LYS B C 1
ATOM 5015 O O . LYS B 1 172 ? -50.117 33.446 13.783 1.00 35.48 172 LYS B O 1
ATOM 5021 N N . GLY B 1 173 ? -49.123 34.414 15.558 1.00 33.65 173 GLY B N 1
ATOM 5022 C CA . GLY B 1 173 ? -48.931 35.679 14.872 1.00 32.76 173 GLY B CA 1
ATOM 5023 C C . GLY B 1 173 ? -48.036 35.562 13.654 1.00 33.48 173 GLY B C 1
ATOM 5024 O O . GLY B 1 173 ? -48.330 36.131 12.600 1.00 32.24 173 GLY B O 1
ATOM 5025 N N . MET B 1 174 ? -46.933 34.831 13.800 1.00 30.95 174 MET B N 1
ATOM 5026 C CA . MET B 1 174 ? -46.002 34.637 12.700 1.00 30.78 174 MET B CA 1
ATOM 5027 C C . MET B 1 174 ? -46.688 33.997 11.496 1.00 30.08 174 MET B C 1
ATOM 5028 O O . MET B 1 174 ? -46.372 34.331 10.357 1.00 28.45 174 MET B O 1
ATOM 5033 N N . GLN B 1 175 ? -47.610 33.070 11.749 1.00 28.27 175 GLN B N 1
ATOM 5034 C CA . GLN B 1 175 ? -48.338 32.414 10.664 1.00 30.31 175 GLN B CA 1
ATOM 5035 C C . GLN B 1 175 ? -49.272 33.441 9.993 1.00 31.33 175 GLN B C 1
ATOM 5036 O O . GLN B 1 175 ? -49.474 33.413 8.777 1.00 30.91 175 GLN B O 1
ATOM 5042 N N . ILE B 1 176 ? -49.835 34.348 10.789 1.00 33.42 176 ILE B N 1
ATOM 5043 C CA . ILE B 1 176 ? -50.713 35.384 10.243 1.00 34.80 176 ILE B CA 1
ATOM 5044 C C . ILE B 1 176 ? -49.899 36.289 9.315 1.00 35.10 176 ILE B C 1
ATOM 5045 O O . ILE B 1 176 ? -50.273 36.508 8.158 1.00 35.46 176 ILE B O 1
ATOM 5050 N N . LEU B 1 177 ? -48.776 36.801 9.811 1.00 33.47 177 LEU B N 1
ATOM 5051 C CA . LEU B 1 177 ? -47.928 37.650 8.991 1.00 33.23 177 LEU B CA 1
ATOM 5052 C C . LEU B 1 177 ? -47.481 36.854 7.763 1.00 34.26 177 LEU B C 1
ATOM 5053 O O . LEU B 1 177 ? -47.390 37.400 6.661 1.00 33.51 177 LEU B O 1
ATOM 5058 N N . GLU B 1 178 ? -47.208 35.561 7.953 1.00 31.94 178 GLU B N 1
ATOM 5059 C CA . GLU B 1 178 ? -46.800 34.710 6.834 1.00 33.11 178 GLU B CA 1
ATOM 5060 C C . GLU B 1 178 ? -47.940 34.678 5.814 1.00 33.49 178 GLU B C 1
ATOM 5061 O O . GLU B 1 178 ? -47.707 34.798 4.612 1.00 33.79 178 GLU B O 1
ATOM 5067 N N . ASN B 1 179 ? -49.171 34.519 6.298 1.00 36.58 179 ASN B N 1
ATOM 5068 C CA . ASN B 1 179 ? -50.329 34.494 5.411 1.00 38.08 179 ASN B CA 1
ATOM 5069 C C . ASN B 1 179 ? -50.413 35.825 4.654 1.00 38.86 179 ASN B C 1
ATOM 5070 O O . ASN B 1 179 ? -50.634 35.841 3.445 1.00 38.35 179 ASN B O 1
ATOM 5075 N N . PHE B 1 180 ? -50.225 36.937 5.360 1.00 40.42 180 PHE B N 1
ATOM 5076 C CA . PHE B 1 180 ? -50.277 38.240 4.704 1.00 41.46 180 PHE B CA 1
ATOM 5077 C C . PHE B 1 180 ? -49.260 38.333 3.575 1.00 40.74 180 PHE B C 1
ATOM 5078 O O . PHE B 1 180 ? -49.579 38.796 2.483 1.00 40.92 180 PHE B O 1
ATOM 5086 N N . LEU B 1 181 ? -48.033 37.899 3.838 1.00 39.14 181 LEU B N 1
ATOM 5087 C CA . LEU B 1 181 ? -46.992 37.958 2.823 1.00 39.53 181 LEU B CA 1
ATOM 5088 C C . LEU B 1 181 ? -47.372 37.091 1.629 1.00 40.36 181 LEU B C 1
ATOM 5089 O O . LEU B 1 181 ? -47.158 37.475 0.474 1.00 38.80 181 LEU B O 1
ATOM 5094 N N . GLU B 1 182 ? -47.930 35.918 1.913 1.00 36.62 182 GLU B N 1
ATOM 5095 C CA . GLU B 1 182 ? -48.346 35.007 0.859 1.00 38.06 182 GLU B CA 1
ATOM 5096 C C . GLU B 1 182 ? -49.459 35.658 0.027 1.00 39.30 182 GLU B C 1
ATOM 5097 O O . GLU B 1 182 ? -49.434 35.603 -1.198 1.00 38.53 182 GLU B O 1
ATOM 5103 N N . LEU B 1 183 ? -50.415 36.297 0.693 1.00 46.81 183 LEU B N 1
ATOM 5104 C CA . LEU B 1 183 ? -51.516 36.969 0.002 1.00 48.67 183 LEU B CA 1
ATOM 5105 C C . LEU B 1 183 ? -50.979 38.054 -0.917 1.00 49.31 183 LEU B C 1
ATOM 5106 O O . LEU B 1 183 ? -51.297 38.093 -2.102 1.00 50.80 183 LEU B O 1
ATOM 5111 N N . ALA B 1 184 ? -50.171 38.940 -0.342 1.00 49.27 184 ALA B N 1
ATOM 5112 C CA . ALA B 1 184 ? -49.583 40.066 -1.055 1.00 49.02 184 ALA B CA 1
ATOM 5113 C C . ALA B 1 184 ? -48.539 39.666 -2.090 1.00 50.09 184 ALA B C 1
ATOM 5114 O O . ALA B 1 184 ? -48.036 40.515 -2.824 1.00 50.55 184 ALA B O 1
ATOM 5116 N N . GLY B 1 185 ? -48.204 38.381 -2.140 1.00 53.90 185 GLY B N 1
ATOM 5117 C CA . GLY B 1 185 ? -47.211 37.918 -3.095 1.00 53.49 185 GLY B CA 1
ATOM 5118 C C . GLY B 1 185 ? -45.813 38.470 -2.867 1.00 54.91 185 GLY B C 1
ATOM 5119 O O . GLY B 1 185 ? -45.030 38.606 -3.810 1.00 55.24 185 GLY B O 1
ATOM 5120 N N . VAL B 1 186 ? -45.485 38.794 -1.622 1.00 47.67 186 VAL B N 1
ATOM 5121 C CA . VAL B 1 186 ? -44.159 39.321 -1.317 1.00 48.35 186 VAL B CA 1
ATOM 5122 C C . VAL B 1 186 ? -43.091 38.271 -1.617 1.00 49.41 186 VAL B C 1
ATOM 5123 O O . VAL B 1 186 ? -43.226 37.109 -1.225 1.00 49.26 186 VAL B O 1
ATOM 5127 N N . LYS B 1 187 ? -42.036 38.689 -2.311 1.00 49.97 187 LYS B N 1
ATOM 5128 C CA . LYS B 1 187 ? -40.935 37.795 -2.668 1.00 51.94 187 LYS B CA 1
ATOM 5129 C C . LYS B 1 187 ? -39.947 37.666 -1.505 1.00 50.22 187 LYS B C 1
ATOM 5130 O O . LYS B 1 187 ? -39.597 38.657 -0.865 1.00 49.99 187 LYS B O 1
ATOM 5136 N N . ARG B 1 188 ? -39.492 36.447 -1.238 1.00 48.03 188 ARG B N 1
ATOM 5137 C CA . ARG B 1 188 ? -38.560 36.233 -0.137 1.00 47.37 188 ARG B CA 1
ATOM 5138 C C . ARG B 1 188 ? -37.134 36.586 -0.541 1.00 47.78 188 ARG B C 1
ATOM 5139 O O . ARG B 1 188 ? -36.320 35.716 -0.840 1.00 48.65 188 ARG B O 1
ATOM 5147 N N . ASP B 1 189 ? -36.854 37.886 -0.523 1.00 71.29 189 ASP B N 1
ATOM 5148 C CA . ASP B 1 189 ? -35.560 38.447 -0.899 1.00 71.54 189 ASP B CA 1
ATOM 5149 C C . ASP B 1 189 ? -34.538 38.549 0.233 1.00 69.87 189 ASP B C 1
ATOM 5150 O O . ASP B 1 189 ? -33.419 39.013 0.013 1.00 70.14 189 ASP B O 1
ATOM 5155 N N . TRP B 1 190 ? -34.899 38.120 1.437 1.00 42.98 190 TRP B N 1
ATOM 5156 C CA . TRP B 1 190 ? -33.963 38.244 2.543 1.00 39.88 190 TRP B CA 1
ATOM 5157 C C . TRP B 1 190 ? -33.272 36.939 2.944 1.00 39.56 190 TRP B C 1
ATOM 5158 O O . TRP B 1 190 ? -33.607 36.325 3.961 1.00 37.15 190 TRP B O 1
ATOM 5169 N N . THR B 1 191 ? -32.312 36.512 2.130 1.00 42.23 191 THR B N 1
ATOM 5170 C CA . THR B 1 191 ? -31.544 35.305 2.433 1.00 42.81 191 THR B CA 1
ATOM 5171 C C . THR B 1 191 ? -30.116 35.783 2.631 1.00 43.47 191 THR B C 1
ATOM 5172 O O . THR B 1 191 ? -29.655 36.675 1.930 1.00 43.57 191 THR B O 1
ATOM 5176 N N . PRO B 1 192 ? -29.396 35.192 3.589 1.00 43.97 192 PRO B N 1
ATOM 5177 C CA . PRO B 1 192 ? -28.014 35.576 3.887 1.00 44.52 192 PRO B CA 1
ATOM 5178 C C . PRO B 1 192 ? -26.980 35.536 2.762 1.00 44.91 192 PRO B C 1
ATOM 5179 O O . PRO B 1 192 ? -26.075 36.367 2.739 1.00 45.31 192 PRO B O 1
ATOM 5183 N N . GLU B 1 193 ? -27.088 34.587 1.836 1.00 38.03 193 GLU B N 1
ATOM 5184 C CA . GLU B 1 193 ? -26.107 34.520 0.753 1.00 40.11 193 GLU B CA 1
ATOM 5185 C C . GLU B 1 193 ? -26.187 35.786 -0.105 1.00 41.22 193 GLU B C 1
ATOM 5186 O O . GLU B 1 193 ? -25.166 36.327 -0.534 1.00 39.02 193 GLU B O 1
ATOM 5192 N N . HIS B 1 194 ? -27.405 36.261 -0.342 1.00 56.47 194 HIS B N 1
ATOM 5193 C CA . HIS B 1 194 ? -27.605 37.472 -1.135 1.00 59.09 194 HIS B CA 1
ATOM 5194 C C . HIS B 1 194 ? -27.035 38.664 -0.370 1.00 57.96 194 HIS B C 1
ATOM 5195 O O . HIS B 1 194 ? -26.241 39.437 -0.902 1.00 57.92 194 HIS B O 1
ATOM 5202 N N . VAL B 1 195 ? -27.443 38.803 0.885 1.00 46.29 195 VAL B N 1
ATOM 5203 C CA . VAL B 1 195 ? -26.968 39.903 1.712 1.00 46.81 195 VAL B CA 1
ATOM 5204 C C . VAL B 1 195 ? -25.446 39.982 1.691 1.00 46.14 195 VAL B C 1
ATOM 5205 O O . VAL B 1 195 ? -24.880 41.026 1.375 1.00 45.10 195 VAL B O 1
ATOM 5209 N N . LEU B 1 196 ? -24.789 38.873 2.024 1.00 46.22 196 LEU B N 1
ATOM 5210 C CA . LEU B 1 196 ? -23.329 38.820 2.045 1.00 46.12 196 LEU B CA 1
ATOM 5211 C C . LEU B 1 196 ? -22.719 39.278 0.728 1.00 47.72 196 LEU B C 1
ATOM 5212 O O . LEU B 1 196 ? -21.828 40.134 0.714 1.00 46.49 196 LEU B O 1
ATOM 5217 N N . GLU B 1 197 ? -23.183 38.700 -0.377 1.00 53.71 197 GLU B N 1
ATOM 5218 C CA . GLU B 1 197 ? -22.662 39.079 -1.686 1.00 56.74 197 GLU B CA 1
ATOM 5219 C C . GLU B 1 197 ? -22.725 40.598 -1.824 1.00 56.26 197 GLU B C 1
ATOM 5220 O O . GLU B 1 197 ? -21.749 41.246 -2.206 1.00 56.92 197 GLU B O 1
ATOM 5226 N N . GLU B 1 198 ? -23.883 41.159 -1.495 1.00 45.77 198 GLU B N 1
ATOM 5227 C CA . GLU B 1 198 ? -24.090 42.594 -1.571 1.00 44.84 198 GLU B CA 1
ATOM 5228 C C . GLU B 1 198 ? -23.063 43.339 -0.720 1.00 43.50 198 GLU B C 1
ATOM 5229 O O . GLU B 1 198 ? -22.415 44.271 -1.195 1.00 42.37 198 GLU B O 1
ATOM 5235 N N . LEU B 1 199 ? -22.909 42.924 0.535 1.00 51.55 199 LEU B N 1
ATOM 5236 C CA . LEU B 1 199 ? -21.971 43.576 1.443 1.00 50.56 199 LEU B CA 1
ATOM 5237 C C . LEU B 1 199 ? -20.514 43.508 0.998 1.00 51.68 199 LEU B C 1
ATOM 5238 O O . LEU B 1 199 ? -19.776 44.486 1.140 1.00 51.12 199 LEU B O 1
ATOM 5243 N N . LEU B 1 200 ? -20.092 42.358 0.478 1.00 44.33 200 LEU B N 1
ATOM 5244 C CA . LEU B 1 200 ? -18.719 42.211 0.006 1.00 45.85 200 LEU B CA 1
ATOM 5245 C C . LEU B 1 200 ? -18.515 43.220 -1.126 1.00 48.47 200 LEU B C 1
ATOM 5246 O O . LEU B 1 200 ? -17.555 43.997 -1.124 1.00 47.69 200 LEU B O 1
ATOM 5251 N N . ARG B 1 201 ? -19.441 43.209 -2.079 1.00 59.31 201 ARG B N 1
ATOM 5252 C CA . ARG B 1 201 ? -19.404 44.116 -3.220 1.00 62.39 201 ARG B CA 1
ATOM 5253 C C . ARG B 1 201 ? -19.354 45.575 -2.764 1.00 63.08 201 ARG B C 1
ATOM 5254 O O . ARG B 1 201 ? -18.531 46.353 -3.242 1.00 62.55 201 ARG B O 1
ATOM 5262 N N . GLU B 1 202 ? -20.235 45.938 -1.837 1.00 61.23 202 GLU B N 1
ATOM 5263 C CA . GLU B 1 202 ? -20.292 47.305 -1.329 1.00 62.75 202 GLU B CA 1
ATOM 5264 C C . GLU B 1 202 ? -19.010 47.773 -0.655 1.00 63.25 202 GLU B C 1
ATOM 5265 O O . GLU B 1 202 ? -18.486 48.838 -0.985 1.00 63.48 202 GLU B O 1
ATOM 5271 N N . VAL B 1 203 ? -18.504 46.983 0.290 1.00 50.69 203 VAL B N 1
ATOM 5272 C CA . VAL B 1 203 ? -17.293 47.357 1.007 1.00 50.57 203 VAL B CA 1
ATOM 5273 C C . VAL B 1 203 ? -16.076 47.441 0.086 1.00 51.20 203 VAL B C 1
ATOM 5274 O O . VAL B 1 203 ? -15.212 48.301 0.257 1.00 50.07 203 VAL B O 1
ATOM 5278 N N . ARG B 1 204 ? -16.014 46.562 -0.904 1.00 53.59 204 ARG B N 1
ATOM 5279 C CA . ARG B 1 204 ? -14.883 46.565 -1.824 1.00 56.23 204 ARG B CA 1
ATOM 5280 C C . ARG B 1 204 ? -14.840 47.851 -2.659 1.00 57.23 204 ARG B C 1
ATOM 5281 O O . ARG B 1 204 ? -13.764 48.392 -2.918 1.00 56.96 204 ARG B O 1
ATOM 5289 N N . GLU B 1 205 ? -16.011 48.342 -3.064 1.00 66.43 205 GLU B N 1
ATOM 5290 C CA . GLU B 1 205 ? -16.103 49.558 -3.874 1.00 68.06 205 GLU B CA 1
ATOM 5291 C C . GLU B 1 205 ? -15.977 50.855 -3.075 1.00 68.45 205 GLU B C 1
ATOM 5292 O O . GLU B 1 205 ? -15.633 51.898 -3.627 1.00 67.88 205 GLU B O 1
ATOM 5298 N N . ARG B 1 206 ? -16.267 50.789 -1.780 1.00 61.62 206 ARG B N 1
ATOM 5299 C CA . ARG B 1 206 ? -16.167 51.958 -0.911 1.00 62.24 206 ARG B CA 1
ATOM 5300 C C . ARG B 1 206 ? -14.731 52.102 -0.413 1.00 61.15 206 ARG B C 1
ATOM 5301 O O . ARG B 1 206 ? -14.174 53.201 -0.380 1.00 60.15 206 ARG B O 1
ATOM 5309 N N . ALA B 1 207 ? -14.136 50.979 -0.031 1.00 64.19 207 ALA B N 1
ATOM 5310 C CA . ALA B 1 207 ? -12.772 50.974 0.475 1.00 64.08 207 ALA B CA 1
ATOM 5311 C C . ALA B 1 207 ? -11.755 51.150 -0.640 1.00 63.16 207 ALA B C 1
ATOM 5312 O O . ALA B 1 207 ? -10.746 51.835 -0.469 1.00 62.44 207 ALA B O 1
ATOM 5314 N N . GLY B 1 208 ? -12.026 50.538 -1.786 1.00 60.00 208 GLY B N 1
ATOM 5315 C CA . GLY B 1 208 ? -11.089 50.634 -2.886 1.00 60.71 208 GLY B CA 1
ATOM 5316 C C . GLY B 1 208 ? -9.760 50.080 -2.407 1.00 60.96 208 GLY B C 1
ATOM 5317 O O . GLY B 1 208 ? -9.704 48.964 -1.880 1.00 60.39 208 GLY B O 1
ATOM 5318 N N . LYS B 1 209 ? -8.692 50.856 -2.580 1.00 71.38 209 LYS B N 1
ATOM 5319 C CA . LYS B 1 209 ? -7.362 50.436 -2.147 1.00 70.96 209 LYS B CA 1
ATOM 5320 C C . LYS B 1 209 ? -6.936 51.200 -0.901 1.00 69.65 209 LYS B C 1
ATOM 5321 O O . LYS B 1 209 ? -5.785 51.111 -0.474 1.00 69.44 209 LYS B O 1
ATOM 5327 N N . ASP B 1 210 ? -7.868 51.955 -0.325 1.00 63.47 210 ASP B N 1
ATOM 5328 C CA . ASP B 1 210 ? -7.590 52.715 0.889 1.00 62.20 210 ASP B CA 1
ATOM 5329 C C . ASP B 1 210 ? -7.505 51.741 2.074 1.00 60.63 210 ASP B C 1
ATOM 5330 O O . ASP B 1 210 ? -7.978 50.603 1.989 1.00 59.51 210 ASP B O 1
ATOM 5335 N N . ARG B 1 211 ? -6.909 52.194 3.173 1.00 66.35 211 ARG B N 1
ATOM 5336 C CA . ARG B 1 211 ? -6.739 51.360 4.361 1.00 64.72 211 ARG B CA 1
ATOM 5337 C C . ARG B 1 211 ? -7.900 51.542 5.347 1.00 62.89 211 ARG B C 1
ATOM 5338 O O . ARG B 1 211 ? -8.287 52.668 5.667 1.00 61.75 211 ARG B O 1
ATOM 5346 N N . VAL B 1 212 ? -8.456 50.424 5.815 1.00 62.14 212 VAL B N 1
ATOM 5347 C CA . VAL B 1 212 ? -9.577 50.451 6.755 1.00 59.30 212 VAL B CA 1
ATOM 5348 C C . VAL B 1 212 ? -9.196 49.981 8.161 1.00 57.51 212 VAL B C 1
ATOM 5349 O O . VAL B 1 212 ? -8.655 48.891 8.347 1.00 57.58 212 VAL B O 1
ATOM 5353 N N . LEU B 1 213 ? -9.490 50.822 9.142 1.00 51.50 213 LEU B N 1
ATOM 5354 C CA . LEU B 1 213 ? -9.199 50.529 10.539 1.00 50.65 213 LEU B CA 1
ATOM 5355 C C . LEU B 1 213 ? -10.482 50.106 11.259 1.00 49.92 213 LEU B C 1
ATOM 5356 O O . LEU B 1 213 ? -11.549 50.677 11.022 1.00 50.35 213 LEU B O 1
ATOM 5361 N N . LEU B 1 214 ? -10.385 49.103 12.127 1.00 53.79 214 LEU B N 1
ATOM 5362 C CA . LEU B 1 214 ? -11.551 48.657 12.889 1.00 53.36 214 LEU B CA 1
ATOM 5363 C C . LEU B 1 214 ? -11.162 47.944 14.175 1.00 53.05 214 LEU B C 1
ATOM 5364 O O . LEU B 1 214 ? -10.177 47.198 14.221 1.00 53.29 214 LEU B O 1
ATOM 5369 N N . ALA B 1 215 ? -11.931 48.204 15.227 1.00 49.94 215 ALA B N 1
ATOM 5370 C CA . ALA B 1 215 ? -11.685 47.598 16.528 1.00 48.99 215 ALA B CA 1
ATOM 5371 C C . ALA B 1 215 ? -12.428 46.271 16.681 1.00 48.87 215 ALA B C 1
ATOM 5372 O O . ALA B 1 215 ? -13.620 46.180 16.378 1.00 48.54 215 ALA B O 1
ATOM 5374 N N . VAL B 1 216 ? -11.711 45.242 17.127 1.00 45.72 216 VAL B N 1
ATOM 5375 C CA . VAL B 1 216 ? -12.310 43.933 17.364 1.00 45.10 216 VAL B CA 1
ATOM 5376 C C . VAL B 1 216 ? -12.311 43.742 18.878 1.00 45.00 216 VAL B C 1
ATOM 5377 O O . VAL B 1 216 ? -11.318 44.021 19.550 1.00 43.84 216 VAL B O 1
ATOM 5381 N N . SER B 1 217 ? -13.438 43.280 19.407 1.00 49.08 217 SER B N 1
ATOM 5382 C CA . SER B 1 217 ? -13.603 43.098 20.845 1.00 48.33 217 SER B CA 1
ATOM 5383 C C . SER B 1 217 ? -13.735 41.644 21.256 1.00 47.10 217 SER B C 1
ATOM 5384 O O . SER B 1 217 ? -13.625 41.313 22.432 1.00 48.77 217 SER B O 1
ATOM 5387 N N . GLY B 1 218 ? -13.982 40.781 20.282 1.00 43.79 218 GLY B N 1
ATOM 5388 C CA . GLY B 1 218 ? -14.170 39.376 20.576 1.00 40.68 218 GLY B CA 1
ATOM 5389 C C . GLY B 1 218 ? -15.632 39.070 20.310 1.00 39.08 218 GLY B C 1
ATOM 5390 O O . GLY B 1 218 ? -16.010 37.914 20.138 1.00 38.90 218 GLY B O 1
ATOM 5391 N N . GLY B 1 219 ? -16.453 40.123 20.279 1.00 36.77 219 GLY B N 1
ATOM 5392 C CA . GLY B 1 219 ? -17.872 39.962 20.002 1.00 32.58 219 GLY B CA 1
ATOM 5393 C C . GLY B 1 219 ? -18.093 39.559 18.554 1.00 33.45 219 GLY B C 1
ATOM 5394 O O . GLY B 1 219 ? -17.372 40.007 17.656 1.00 32.67 219 GLY B O 1
ATOM 5395 N N . VAL B 1 220 ? -19.093 38.718 18.318 1.00 29.30 220 VAL B N 1
ATOM 5396 C CA . VAL B 1 220 ? -19.394 38.242 16.974 1.00 31.24 220 VAL B CA 1
ATOM 5397 C C . VAL B 1 220 ? -19.578 39.344 15.930 1.00 32.41 220 VAL B C 1
ATOM 5398 O O . VAL B 1 220 ? -19.218 39.163 14.770 1.00 32.91 220 VAL B O 1
ATOM 5402 N N . ASP B 1 221 ? -20.155 40.469 16.338 1.00 33.80 221 ASP B N 1
ATOM 5403 C CA . ASP B 1 221 ? -20.392 41.581 15.426 1.00 36.04 221 ASP B CA 1
ATOM 5404 C C . ASP B 1 221 ? -19.057 42.106 14.878 1.00 34.41 221 ASP B C 1
ATOM 5405 O O . ASP B 1 221 ? -18.838 42.121 13.663 1.00 32.92 221 ASP B O 1
ATOM 5410 N N . SER B 1 222 ? -18.162 42.514 15.773 1.00 37.49 222 SER B N 1
ATOM 5411 C CA . SER B 1 222 ? -16.855 43.014 15.354 1.00 37.22 222 SER B CA 1
ATOM 5412 C C . SER B 1 222 ? -16.012 41.911 14.697 1.00 37.75 222 SER B C 1
ATOM 5413 O O . SER B 1 222 ? -15.221 42.193 13.795 1.00 37.17 222 SER B O 1
ATOM 5416 N N . SER B 1 223 ? -16.183 40.659 15.127 1.00 38.31 223 SER B N 1
ATOM 5417 C CA . SER B 1 223 ? -15.432 39.562 14.514 1.00 39.43 223 SER B CA 1
ATOM 5418 C C . SER B 1 223 ? -15.916 39.354 13.084 1.00 40.55 223 SER B C 1
ATOM 5419 O O . SER B 1 223 ? -15.125 39.060 12.184 1.00 39.54 223 SER B O 1
ATOM 5422 N N . THR B 1 224 ? -17.220 39.508 12.878 1.00 37.97 224 THR B N 1
ATOM 5423 C CA . THR B 1 224 ? -17.788 39.315 11.552 1.00 39.48 224 THR B CA 1
ATOM 5424 C C . THR B 1 224 ? -17.434 40.485 10.631 1.00 39.60 224 THR B C 1
ATOM 5425 O O . THR B 1 224 ? -17.284 40.304 9.430 1.00 40.49 224 THR B O 1
ATOM 5429 N N . LEU B 1 225 ? -17.297 41.679 11.195 1.00 37.73 225 LEU B N 1
ATOM 5430 C CA . LEU B 1 225 ? -16.921 42.846 10.400 1.00 39.38 225 LEU B CA 1
ATOM 5431 C C . LEU B 1 225 ? -15.517 42.583 9.846 1.00 41.00 225 LEU B C 1
ATOM 5432 O O . LEU B 1 225 ? -15.235 42.852 8.675 1.00 40.08 225 LEU B O 1
ATOM 5437 N N . ALA B 1 226 ? -14.648 42.044 10.701 1.00 45.81 226 ALA B N 1
ATOM 5438 C CA . ALA B 1 226 ? -13.280 41.719 10.313 1.00 44.10 226 ALA B CA 1
ATOM 5439 C C . ALA B 1 226 ? -13.271 40.681 9.191 1.00 44.99 226 ALA B C 1
ATOM 5440 O O . ALA B 1 226 ? -12.585 40.858 8.185 1.00 45.76 226 ALA B O 1
ATOM 5442 N N . LEU B 1 227 ? -14.034 39.604 9.355 1.00 37.71 227 LEU B N 1
ATOM 5443 C CA . LEU B 1 227 ? -14.077 38.561 8.332 1.00 38.41 227 LEU B CA 1
ATOM 5444 C C . LEU B 1 227 ? -14.591 39.087 6.995 1.00 39.80 227 LEU B C 1
ATOM 5445 O O . LEU B 1 227 ? -14.121 38.668 5.939 1.00 38.74 227 LEU B O 1
ATOM 5450 N N . LEU B 1 228 ? -15.567 39.989 7.040 1.00 45.16 228 LEU B N 1
ATOM 5451 C CA . LEU B 1 228 ? -16.126 40.551 5.816 1.00 45.91 228 LEU B CA 1
ATOM 5452 C C . LEU B 1 228 ? -15.014 41.291 5.078 1.00 47.55 228 LEU B C 1
ATOM 5453 O O . LEU B 1 228 ? -14.762 41.035 3.901 1.00 47.65 228 LEU B O 1
ATOM 5458 N N . LEU B 1 229 ? -14.344 42.198 5.783 1.00 44.51 229 LEU B N 1
ATOM 5459 C CA . LEU B 1 229 ? -13.262 42.974 5.195 1.00 44.78 229 LEU B CA 1
ATOM 5460 C C . LEU B 1 229 ? -12.169 42.074 4.618 1.00 46.89 229 LEU B C 1
ATOM 5461 O O . LEU B 1 229 ? -11.710 42.285 3.490 1.00 45.64 229 LEU B O 1
ATOM 5466 N N . ALA B 1 230 ? -11.761 41.065 5.383 1.00 54.03 230 ALA B N 1
ATOM 5467 C CA . ALA B 1 230 ? -10.724 40.149 4.925 1.00 54.13 230 ALA B CA 1
ATOM 5468 C C . ALA B 1 230 ? -11.176 39.407 3.671 1.00 53.16 230 ALA B C 1
ATOM 5469 O O . ALA B 1 230 ? -10.421 39.274 2.707 1.00 53.22 230 ALA B O 1
ATOM 5471 N N . LYS B 1 231 ? -12.411 38.924 3.689 1.00 35.84 231 LYS B N 1
ATOM 5472 C CA . LYS B 1 231 ? -12.953 38.192 2.559 1.00 36.19 231 LYS B CA 1
ATOM 5473 C C . LYS B 1 231 ? -13.087 39.085 1.320 1.00 38.40 231 LYS B C 1
ATOM 5474 O O . LYS B 1 231 ? -13.046 38.599 0.188 1.00 39.03 231 LYS B O 1
ATOM 5480 N N . ALA B 1 232 ? -13.254 40.386 1.536 1.00 50.38 232 ALA B N 1
ATOM 5481 C CA . ALA B 1 232 ? -13.403 41.325 0.432 1.00 52.98 232 ALA B CA 1
ATOM 5482 C C . ALA B 1 232 ? -12.055 41.721 -0.148 1.00 55.20 232 ALA B C 1
ATOM 5483 O O . ALA B 1 232 ? -11.990 42.385 -1.180 1.00 56.91 232 ALA B O 1
ATOM 5485 N N . GLY B 1 233 ? -10.984 41.314 0.523 1.00 56.60 233 GLY B N 1
ATOM 5486 C CA . GLY B 1 233 ? -9.649 41.642 0.059 1.00 57.24 233 GLY B CA 1
ATOM 5487 C C . GLY B 1 233 ? -9.252 43.062 0.414 1.00 58.24 233 GLY B C 1
ATOM 5488 O O . GLY B 1 233 ? -8.259 43.589 -0.088 1.00 58.91 233 GLY B O 1
ATOM 5489 N N . VAL B 1 234 ? -10.029 43.686 1.289 1.00 50.37 234 VAL B N 1
ATOM 5490 C CA . VAL B 1 234 ? -9.763 45.056 1.705 1.00 50.18 234 VAL B CA 1
ATOM 5491 C C . VAL B 1 234 ? -8.528 45.177 2.592 1.00 50.57 234 VAL B C 1
ATOM 5492 O O . VAL B 1 234 ? -8.250 44.299 3.414 1.00 48.80 234 VAL B O 1
ATOM 5496 N N . ASP B 1 235 ? -7.788 46.269 2.415 1.00 57.67 235 ASP B N 1
ATOM 5497 C CA . ASP B 1 235 ? -6.590 46.524 3.207 1.00 58.84 235 ASP B CA 1
ATOM 5498 C C . ASP B 1 235 ? -7.053 47.037 4.572 1.00 58.55 235 ASP B C 1
ATOM 5499 O O . ASP B 1 235 ? -7.571 48.150 4.684 1.00 58.07 235 ASP B O 1
ATOM 5504 N N . HIS B 1 236 ? -6.852 46.228 5.609 1.00 55.63 236 HIS B N 1
ATOM 5505 C CA . HIS B 1 236 ? -7.304 46.597 6.946 1.00 55.32 236 HIS B CA 1
ATOM 5506 C C . HIS B 1 236 ? -6.350 46.270 8.086 1.00 53.89 236 HIS B C 1
ATOM 5507 O O . HIS B 1 236 ? -5.395 45.515 7.936 1.00 54.68 236 HIS B O 1
ATOM 5514 N N . LEU B 1 237 ? -6.657 46.843 9.241 1.00 52.97 237 LEU B N 1
ATOM 5515 C CA . LEU B 1 237 ? -5.913 46.602 10.467 1.00 51.38 237 LEU B CA 1
ATOM 5516 C C . LEU B 1 237 ? -6.953 46.434 11.572 1.00 50.66 237 LEU B C 1
ATOM 5517 O O . LEU B 1 237 ? -7.578 47.408 12.007 1.00 49.75 237 LEU B O 1
ATOM 5522 N N . ALA B 1 238 ? -7.163 45.193 11.997 1.00 48.95 238 ALA B N 1
ATOM 5523 C CA . ALA B 1 238 ? -8.111 44.912 13.066 1.00 47.13 238 ALA B CA 1
ATOM 5524 C C . ALA B 1 238 ? -7.325 45.042 14.361 1.00 47.78 238 ALA B C 1
ATOM 5525 O O . ALA B 1 238 ? -6.303 44.378 14.547 1.00 49.48 238 ALA B O 1
ATOM 5527 N N . VAL B 1 239 ? -7.788 45.912 15.247 1.00 40.74 239 VAL B N 1
ATOM 5528 C CA . VAL B 1 239 ? -7.106 46.135 16.512 1.00 40.43 239 VAL B CA 1
ATOM 5529 C C . VAL B 1 239 ? -7.863 45.536 17.690 1.00 41.23 239 VAL B C 1
ATOM 5530 O O . VAL B 1 239 ? -8.996 45.922 17.976 1.00 38.83 239 VAL B O 1
ATOM 5534 N N . PHE B 1 240 ? -7.222 44.593 18.371 1.00 48.29 240 PHE B N 1
ATOM 5535 C CA . PHE B 1 240 ? -7.813 43.946 19.531 1.00 48.33 240 PHE B CA 1
ATOM 5536 C C . PHE B 1 240 ? -7.139 44.552 20.752 1.00 48.76 240 PHE B C 1
ATOM 5537 O O . PHE B 1 240 ? -5.963 44.293 21.008 1.00 49.97 240 PHE B O 1
ATOM 5545 N N . VAL B 1 241 ? -7.874 45.362 21.503 1.00 47.69 241 VAL B N 1
ATOM 5546 C CA . VAL B 1 241 ? -7.314 45.984 22.696 1.00 46.38 241 VAL B CA 1
ATOM 5547 C C . VAL B 1 241 ? -7.589 45.142 23.942 1.00 47.22 241 VAL B C 1
ATOM 5548 O O . VAL B 1 241 ? -8.696 45.171 24.488 1.00 45.33 241 VAL B O 1
ATOM 5552 N N . ASP B 1 242 ? -6.577 44.400 24.386 1.00 45.20 242 ASP B N 1
ATOM 5553 C CA . ASP B 1 242 ? -6.697 43.560 25.574 1.00 45.39 242 ASP B CA 1
ATOM 5554 C C . ASP B 1 242 ? -6.607 44.440 26.821 1.00 45.69 242 ASP B C 1
ATOM 5555 O O . ASP B 1 242 ? -5.518 44.714 27.333 1.00 46.52 242 ASP B O 1
ATOM 5560 N N . HIS B 1 243 ? -7.763 44.873 27.309 1.00 38.80 243 HIS B N 1
ATOM 5561 C CA . HIS B 1 243 ? -7.825 45.733 28.483 1.00 39.40 243 HIS B CA 1
ATOM 5562 C C . HIS B 1 243 ? -7.777 44.955 29.793 1.00 38.01 243 HIS B C 1
ATOM 5563 O O . HIS B 1 243 ? -7.934 45.537 30.864 1.00 35.75 243 HIS B O 1
ATOM 5570 N N . GLY B 1 244 ? -7.557 43.644 29.703 1.00 48.72 244 GLY B N 1
ATOM 5571 C CA . GLY B 1 244 ? -7.486 42.817 30.899 1.00 48.64 244 GLY B CA 1
ATOM 5572 C C . GLY B 1 244 ? -8.795 42.681 31.669 1.00 49.08 244 GLY B C 1
ATOM 5573 O O . GLY B 1 244 ? -8.809 42.256 32.830 1.00 47.88 244 GLY B O 1
ATOM 5574 N N . LEU B 1 245 ? -9.903 43.040 31.030 1.00 39.93 245 LEU B N 1
ATOM 5575 C CA . LEU B 1 245 ? -11.202 42.955 31.682 1.00 39.50 245 LEU B CA 1
ATOM 5576 C C . LEU B 1 245 ? -12.078 41.950 30.940 1.00 39.19 245 LEU B C 1
ATOM 5577 O O . LEU B 1 245 ? -13.311 41.997 31.021 1.00 37.59 245 LEU B O 1
ATOM 5582 N N . LEU B 1 246 ? -11.426 41.042 30.217 1.00 42.88 246 LEU B N 1
ATOM 5583 C CA . LEU B 1 246 ? -12.120 40.016 29.446 1.00 43.59 246 LEU B CA 1
ATOM 5584 C C . LEU B 1 246 ? -12.299 38.727 30.246 1.00 44.14 246 LEU B C 1
ATOM 5585 O O . LEU B 1 246 ? -11.769 38.582 31.348 1.00 44.48 246 LEU B O 1
ATOM 5590 N N . ARG B 1 247 ? -13.047 37.791 29.670 1.00 44.90 247 ARG B N 1
ATOM 5591 C CA . ARG B 1 247 ? -13.289 36.501 30.300 1.00 45.46 247 ARG B CA 1
ATOM 5592 C C . ARG B 1 247 ? -12.020 35.655 30.157 1.00 44.89 247 ARG B C 1
ATOM 5593 O O . ARG B 1 247 ? -11.181 35.927 29.298 1.00 43.33 247 ARG B O 1
ATOM 5601 N N . LEU B 1 248 ? -11.875 34.640 31.004 1.00 38.02 248 LEU B N 1
ATOM 5602 C CA . LEU B 1 248 ? -10.706 33.767 30.958 1.00 37.81 248 LEU B CA 1
ATOM 5603 C C . LEU B 1 248 ? -10.473 33.135 29.593 1.00 37.81 248 LEU B C 1
ATOM 5604 O O . LEU B 1 248 ? -11.363 32.495 29.032 1.00 35.36 248 LEU B O 1
ATOM 5609 N N . GLY B 1 249 ? -9.264 33.325 29.071 1.00 40.11 249 GLY B N 1
ATOM 5610 C CA . GLY B 1 249 ? -8.883 32.746 27.794 1.00 40.00 249 GLY B CA 1
ATOM 5611 C C . GLY B 1 249 ? -9.434 33.381 26.536 1.00 40.37 249 GLY B C 1
ATOM 5612 O O . GLY B 1 249 ? -9.147 32.902 25.441 1.00 42.27 249 GLY B O 1
ATOM 5613 N N . GLU B 1 250 ? -10.201 34.458 26.675 1.00 36.55 250 GLU B N 1
ATOM 5614 C CA . GLU B 1 250 ? -10.810 35.114 25.514 1.00 37.24 250 GLU B CA 1
ATOM 5615 C C . GLU B 1 250 ? -9.842 35.641 24.457 1.00 35.66 250 GLU B C 1
ATOM 5616 O O . GLU B 1 250 ? -9.968 35.301 23.282 1.00 34.49 250 GLU B O 1
ATOM 5622 N N . ARG B 1 251 ? -8.891 36.476 24.861 1.00 34.83 251 ARG B N 1
ATOM 5623 C CA . ARG B 1 251 ? -7.930 37.033 23.910 1.00 37.64 251 ARG B CA 1
ATOM 5624 C C . ARG B 1 251 ? -7.256 35.935 23.072 1.00 38.07 251 ARG B C 1
ATOM 5625 O O . ARG B 1 251 ? -7.235 36.002 21.837 1.00 35.71 251 ARG B O 1
ATOM 5633 N N . GLU B 1 252 ? -6.727 34.914 23.740 1.00 41.88 252 GLU B N 1
ATOM 5634 C CA . GLU B 1 252 ? -6.065 33.825 23.033 1.00 44.23 252 GLU B CA 1
ATOM 5635 C C . GLU B 1 252 ? -6.976 33.129 22.024 1.00 44.48 252 GLU B C 1
ATOM 5636 O O . GLU B 1 252 ? -6.538 32.781 20.930 1.00 43.79 252 GLU B O 1
ATOM 5642 N N . GLU B 1 253 ? -8.242 32.928 22.389 1.00 41.05 253 GLU B N 1
ATOM 5643 C CA . GLU B 1 253 ? -9.193 32.255 21.508 1.00 40.95 253 GLU B CA 1
ATOM 5644 C C . GLU B 1 253 ? -9.609 33.133 20.335 1.00 40.09 253 GLU B C 1
ATOM 5645 O O . GLU B 1 253 ? -9.728 32.657 19.205 1.00 37.53 253 GLU B O 1
ATOM 5651 N N . VAL B 1 254 ? -9.832 34.415 20.605 1.00 41.54 254 VAL B N 1
ATOM 5652 C CA . VAL B 1 254 ? -10.241 35.337 19.554 1.00 42.39 254 VAL B CA 1
ATOM 5653 C C . VAL B 1 254 ? -9.142 35.566 18.517 1.00 42.50 254 VAL B C 1
ATOM 5654 O O . VAL B 1 254 ? -9.382 35.434 17.315 1.00 39.91 254 VAL B O 1
ATOM 5658 N N . GLU B 1 255 ? -7.940 35.906 18.975 1.00 48.40 255 GLU B N 1
ATOM 5659 C CA . GLU B 1 255 ? -6.848 36.161 18.043 1.00 50.33 255 GLU B CA 1
ATOM 5660 C C . GLU B 1 255 ? -6.467 34.915 17.252 1.00 49.04 255 GLU B C 1
ATOM 5661 O O . GLU B 1 255 ? -6.258 34.984 16.046 1.00 49.85 255 GLU B O 1
ATOM 5667 N N . GLY B 1 256 ? -6.400 33.772 17.922 1.00 44.61 256 GLY B N 1
ATOM 5668 C CA . GLY B 1 256 ? -6.049 32.550 17.227 1.00 45.23 256 GLY B CA 1
ATOM 5669 C C . GLY B 1 256 ? -7.039 32.212 16.130 1.00 44.63 256 GLY B C 1
ATOM 5670 O O . GLY B 1 256 ? -6.667 31.735 15.057 1.00 44.69 256 GLY B O 1
ATOM 5671 N N . ALA B 1 257 ? -8.313 32.461 16.395 1.00 45.73 257 ALA B N 1
ATOM 5672 C CA . ALA B 1 257 ? -9.355 32.165 15.426 1.00 44.60 257 ALA B CA 1
ATOM 5673 C C . ALA B 1 257 ? -9.376 33.176 14.270 1.00 44.48 257 ALA B C 1
ATOM 5674 O O . ALA B 1 257 ? -9.412 32.791 13.096 1.00 43.10 257 ALA B O 1
ATOM 5676 N N . LEU B 1 258 ? -9.351 34.464 14.598 1.00 45.24 258 LEU B N 1
ATOM 5677 C CA . LEU B 1 258 ? -9.373 35.490 13.563 1.00 46.83 258 LEU B CA 1
ATOM 5678 C C . LEU B 1 258 ? -8.162 35.416 12.635 1.00 48.58 258 LEU B C 1
ATOM 5679 O O . LEU B 1 258 ? -8.314 35.503 11.412 1.00 50.46 258 LEU B O 1
ATOM 5684 N N . ARG B 1 259 ? -6.968 35.266 13.209 1.00 45.79 259 ARG B N 1
ATOM 5685 C CA . ARG B 1 259 ? -5.751 35.159 12.406 1.00 46.44 259 ARG B CA 1
ATOM 5686 C C . ARG B 1 259 ? -5.789 33.914 11.528 1.00 47.61 259 ARG B C 1
ATOM 5687 O O . ARG B 1 259 ? -5.378 33.950 10.367 1.00 48.19 259 ARG B O 1
ATOM 5695 N N . ALA B 1 260 ? -6.303 32.819 12.077 1.00 51.22 260 ALA B N 1
ATOM 5696 C CA . ALA B 1 260 ? -6.400 31.569 11.334 1.00 52.53 260 ALA B CA 1
ATOM 5697 C C . ALA B 1 260 ? -7.395 31.697 10.183 1.00 53.34 260 ALA B C 1
ATOM 5698 O O . ALA B 1 260 ? -7.353 30.922 9.226 1.00 54.69 260 ALA B O 1
ATOM 5700 N N . LEU B 1 261 ? -8.289 32.675 10.288 1.00 47.82 261 LEU B N 1
ATOM 5701 C CA . LEU B 1 261 ? -9.303 32.909 9.268 1.00 47.46 261 LEU B CA 1
ATOM 5702 C C . LEU B 1 261 ? -8.910 33.999 8.277 1.00 47.38 261 LEU B C 1
ATOM 5703 O O . LEU B 1 261 ? -9.673 34.308 7.362 1.00 47.15 261 LEU B O 1
ATOM 5708 N N . GLY B 1 262 ? -7.733 34.592 8.468 1.00 47.43 262 GLY B N 1
ATOM 5709 C CA . GLY B 1 262 ? -7.263 35.600 7.531 1.00 47.70 262 GLY B CA 1
ATOM 5710 C C . GLY B 1 262 ? -7.147 37.045 7.974 1.00 48.65 262 GLY B C 1
ATOM 5711 O O . GLY B 1 262 ? -6.453 37.838 7.336 1.00 49.17 262 GLY B O 1
ATOM 5712 N N . VAL B 1 263 ? -7.817 37.403 9.058 1.00 50.84 263 VAL B N 1
ATOM 5713 C CA . VAL B 1 263 ? -7.778 38.776 9.533 1.00 50.38 263 VAL B CA 1
ATOM 5714 C C . VAL B 1 263 ? -6.384 39.278 9.885 1.00 51.63 263 VAL B C 1
ATOM 5715 O O . VAL B 1 263 ? -5.566 38.548 10.443 1.00 53.90 263 VAL B O 1
ATOM 5719 N N . ASN B 1 264 ? -6.128 40.536 9.543 1.00 50.37 264 ASN B N 1
ATOM 5720 C CA . ASN B 1 264 ? -4.857 41.200 9.826 1.00 50.08 264 ASN B CA 1
ATOM 5721 C C . ASN B 1 264 ? -5.045 41.783 11.226 1.00 49.79 264 ASN B C 1
ATOM 5722 O O . ASN B 1 264 ? -5.467 42.929 11.389 1.00 49.99 264 ASN B O 1
ATOM 5727 N N . LEU B 1 265 ? -4.727 40.985 12.236 1.00 55.30 265 LEU B N 1
ATOM 5728 C CA . LEU B 1 265 ? -4.928 41.394 13.617 1.00 54.92 265 LEU B CA 1
ATOM 5729 C C . LEU B 1 265 ? -3.745 41.930 14.412 1.00 53.67 265 LEU B C 1
ATOM 5730 O O . LEU B 1 265 ? -2.644 41.390 14.370 1.00 53.33 265 LEU B O 1
ATOM 5735 N N . LEU B 1 266 ? -4.014 42.990 15.166 1.00 43.65 266 LEU B N 1
ATOM 5736 C CA . LEU B 1 266 ? -3.030 43.604 16.042 1.00 43.47 266 LEU B CA 1
ATOM 5737 C C . LEU B 1 266 ? -3.573 43.617 17.467 1.00 43.70 266 LEU B C 1
ATOM 5738 O O . LEU B 1 266 ? -4.483 44.387 17.776 1.00 42.34 266 LEU B O 1
ATOM 5743 N N . VAL B 1 267 ? -3.029 42.768 18.335 1.00 46.25 267 VAL B N 1
ATOM 5744 C CA . VAL B 1 267 ? -3.474 42.739 19.726 1.00 48.69 267 VAL B CA 1
ATOM 5745 C C . VAL B 1 267 ? -2.662 43.741 20.543 1.00 49.03 267 VAL B C 1
ATOM 5746 O O . VAL B 1 267 ? -1.440 43.795 20.425 1.00 49.64 267 VAL B O 1
ATOM 5750 N N . VAL B 1 268 ? -3.343 44.542 21.359 1.00 65.15 268 VAL B N 1
ATOM 5751 C CA . VAL B 1 268 ? -2.677 45.547 22.187 1.00 66.28 268 VAL B CA 1
ATOM 5752 C C . VAL B 1 268 ? -2.789 45.229 23.679 1.00 68.65 268 VAL B C 1
ATOM 5753 O O . VAL B 1 268 ? -3.888 45.095 24.217 1.00 69.34 268 VAL B O 1
ATOM 5757 N N . ASP B 1 269 ? -1.642 45.118 24.341 1.00 57.88 269 ASP B N 1
ATOM 5758 C CA . ASP B 1 269 ? -1.596 44.820 25.768 1.00 59.45 269 ASP B CA 1
ATOM 5759 C C . ASP B 1 269 ? -1.734 46.106 26.586 1.00 60.29 269 ASP B C 1
ATOM 5760 O O . ASP B 1 269 ? -0.735 46.747 26.911 1.00 61.89 269 ASP B O 1
ATOM 5765 N N . ALA B 1 270 ? -2.966 46.480 26.929 1.00 51.32 270 ALA B N 1
ATOM 5766 C CA . ALA B 1 270 ? -3.198 47.701 27.694 1.00 49.58 270 ALA B CA 1
ATOM 5767 C C . ALA B 1 270 ? -3.754 47.419 29.079 1.00 49.46 270 ALA B C 1
ATOM 5768 O O . ALA B 1 270 ? -4.411 48.270 29.681 1.00 48.52 270 ALA B O 1
ATOM 5770 N N . LYS B 1 271 ? -3.472 46.230 29.595 1.00 43.23 271 LYS B N 1
ATOM 5771 C CA . LYS B 1 271 ? -3.973 45.838 30.906 1.00 45.74 271 LYS B CA 1
ATOM 5772 C C . LYS B 1 271 ? -3.607 46.827 32.002 1.00 46.37 271 LYS B C 1
ATOM 5773 O O . LYS B 1 271 ? -4.480 47.292 32.744 1.00 45.38 271 LYS B O 1
ATOM 5779 N N . GLU B 1 272 ? -2.319 47.157 32.096 1.00 50.99 272 GLU B N 1
ATOM 5780 C CA . GLU B 1 272 ? -1.834 48.094 33.109 1.00 51.06 272 GLU B CA 1
ATOM 5781 C C . GLU B 1 272 ? -2.542 49.448 33.038 1.00 49.97 272 GLU B C 1
ATOM 5782 O O . GLU B 1 272 ? -2.990 49.976 34.059 1.00 48.08 272 GLU B O 1
ATOM 5788 N N . ARG B 1 273 ? -2.634 50.004 31.831 1.00 52.78 273 ARG B N 1
ATOM 5789 C CA . ARG B 1 273 ? -3.293 51.293 31.606 1.00 52.48 273 ARG B CA 1
ATOM 5790 C C . ARG B 1 273 ? -4.658 51.324 32.291 1.00 49.50 273 ARG B C 1
ATOM 5791 O O . ARG B 1 273 ? -4.922 52.160 33.155 1.00 47.25 273 ARG B O 1
ATOM 5799 N N . PHE B 1 274 ? -5.522 50.397 31.880 1.00 46.71 274 PHE B N 1
ATOM 5800 C CA . PHE B 1 274 ? -6.872 50.285 32.415 1.00 42.35 274 PHE B CA 1
ATOM 5801 C C . PHE B 1 274 ? -6.885 50.042 33.920 1.00 41.26 274 PHE B C 1
ATOM 5802 O O . PHE B 1 274 ? -7.554 50.767 34.662 1.00 39.26 274 PHE B O 1
ATOM 5810 N N . LEU B 1 275 ? -6.141 49.035 34.374 1.00 46.04 275 LEU B N 1
ATOM 5811 C CA . LEU B 1 275 ? -6.076 48.730 35.803 1.00 46.71 275 LEU B CA 1
ATOM 5812 C C . LEU B 1 275 ? -5.702 49.986 36.584 1.00 46.38 275 LEU B C 1
ATOM 5813 O O . LEU B 1 275 ? -6.422 50.419 37.487 1.00 43.33 275 LEU B O 1
ATOM 5818 N N . LYS B 1 276 ? -4.569 50.570 36.213 1.00 49.62 276 LYS B N 1
ATOM 5819 C CA . LYS B 1 276 ? -4.070 51.773 36.858 1.00 50.60 276 LYS B CA 1
ATOM 5820 C C . LYS B 1 276 ? -5.147 52.851 36.822 1.00 49.71 276 LYS B C 1
ATOM 5821 O O . LYS B 1 276 ? -5.518 53.413 37.857 1.00 47.92 276 LYS B O 1
ATOM 5827 N N . ALA B 1 277 ? -5.659 53.120 35.625 1.00 42.67 277 ALA B N 1
ATOM 5828 C CA . ALA B 1 277 ? -6.692 54.136 35.448 1.00 42.81 277 ALA B CA 1
ATOM 5829 C C . ALA B 1 277 ? -7.925 53.882 36.307 1.00 43.08 277 ALA B C 1
ATOM 5830 O O . ALA B 1 277 ? -8.626 54.820 36.679 1.00 44.50 277 ALA B O 1
ATOM 5832 N N . LEU B 1 278 ? -8.190 52.619 36.626 1.00 48.90 278 LEU B N 1
ATOM 5833 C CA . LEU B 1 278 ? -9.357 52.268 37.434 1.00 50.20 278 LEU B CA 1
ATOM 5834 C C . LEU B 1 278 ? -9.157 52.311 38.950 1.00 50.54 278 LEU B C 1
ATOM 5835 O O . LEU B 1 278 ? -10.119 52.167 39.702 1.00 49.23 278 LEU B O 1
ATOM 5840 N N . LYS B 1 279 ? -7.923 52.513 39.403 1.00 45.46 279 LYS B N 1
ATOM 5841 C CA . LYS B 1 279 ? -7.641 52.552 40.845 1.00 46.44 279 LYS B CA 1
ATOM 5842 C C . LYS B 1 279 ? -8.630 53.378 41.677 1.00 45.49 279 LYS B C 1
ATOM 5843 O O . LYS B 1 279 ? -8.969 54.508 41.330 1.00 44.07 279 LYS B O 1
ATOM 5849 N N . GLY B 1 280 ? -9.106 52.786 42.768 1.00 53.15 280 GLY B N 1
ATOM 5850 C CA . GLY B 1 280 ? -10.025 53.464 43.666 1.00 54.36 280 GLY B CA 1
ATOM 5851 C C . GLY B 1 280 ? -11.414 53.884 43.202 1.00 56.78 280 GLY B C 1
ATOM 5852 O O . GLY B 1 280 ? -12.200 54.366 44.024 1.00 56.21 280 GLY B O 1
ATOM 5853 N N . VAL B 1 281 ? -11.744 53.716 41.921 1.00 51.87 281 VAL B N 1
ATOM 5854 C CA . VAL B 1 281 ? -13.069 54.124 41.457 1.00 53.42 281 VAL B CA 1
ATOM 5855 C C . VAL B 1 281 ? -14.142 53.042 41.621 1.00 54.55 281 VAL B C 1
ATOM 5856 O O . VAL B 1 281 ? -13.995 51.908 41.152 1.00 54.37 281 VAL B O 1
ATOM 5860 N N . GLU B 1 282 ? -15.223 53.414 42.300 1.00 65.35 282 GLU B N 1
ATOM 5861 C CA . GLU B 1 282 ? -16.336 52.510 42.563 1.00 66.88 282 GLU B CA 1
ATOM 5862 C C . GLU B 1 282 ? -17.570 52.947 41.780 1.00 67.31 282 GLU B C 1
ATOM 5863 O O . GLU B 1 282 ? -18.371 52.118 41.349 1.00 67.29 282 GLU B O 1
ATOM 5869 N N . ASP B 1 283 ? -17.719 54.256 41.610 1.00 51.42 283 ASP B N 1
ATOM 5870 C CA . ASP B 1 283 ? -18.837 54.818 40.867 1.00 51.77 283 ASP B CA 1
ATOM 5871 C C . ASP B 1 283 ? -18.948 54.106 39.516 1.00 52.13 283 ASP B C 1
ATOM 5872 O O . ASP B 1 283 ? -18.070 54.236 38.665 1.00 51.30 283 ASP B O 1
ATOM 5877 N N . PRO B 1 284 ? -20.024 53.331 39.311 1.00 54.96 284 PRO B N 1
ATOM 5878 C CA . PRO B 1 284 ? -20.215 52.613 38.048 1.00 55.39 284 PRO B CA 1
ATOM 5879 C C . PRO B 1 284 ? -20.095 53.541 36.839 1.00 55.71 284 PRO B C 1
ATOM 5880 O O . PRO B 1 284 ? -19.500 53.179 35.824 1.00 55.42 284 PRO B O 1
ATOM 5884 N N . GLU B 1 285 ? -20.657 54.741 36.964 1.00 60.39 285 GLU B N 1
ATOM 5885 C CA . GLU B 1 285 ? -20.609 55.743 35.900 1.00 60.41 285 GLU B CA 1
ATOM 5886 C C . GLU B 1 285 ? -19.168 56.119 35.567 1.00 58.27 285 GLU B C 1
ATOM 5887 O O . GLU B 1 285 ? -18.769 56.122 34.399 1.00 57.52 285 GLU B O 1
ATOM 5893 N N . GLU B 1 286 ? -18.393 56.447 36.599 1.00 54.18 286 GLU B N 1
ATOM 5894 C CA . GLU B 1 286 ? -16.997 56.814 36.405 1.00 51.30 286 GLU B CA 1
ATOM 5895 C C . GLU B 1 286 ? -16.266 55.677 35.725 1.00 47.79 286 GLU B C 1
ATOM 5896 O O . GLU B 1 286 ? -15.507 55.898 34.790 1.00 46.90 286 GLU B O 1
ATOM 5902 N N . LYS B 1 287 ? -16.505 54.457 36.195 1.00 49.48 287 LYS B N 1
ATOM 5903 C CA . LYS B 1 287 ? -15.872 53.279 35.609 1.00 46.59 287 LYS B CA 1
ATOM 5904 C C . LYS B 1 287 ? -16.061 53.235 34.091 1.00 44.62 287 LYS B C 1
ATOM 5905 O O . LYS B 1 287 ? -15.095 53.154 33.339 1.00 43.19 287 LYS B O 1
ATOM 5911 N N . ARG B 1 288 ? -17.314 53.281 33.651 1.00 42.69 288 ARG B N 1
ATOM 5912 C CA . ARG B 1 288 ? -17.614 53.235 32.230 1.00 42.55 288 ARG B CA 1
ATOM 5913 C C . ARG B 1 288 ? -16.949 54.398 31.496 1.00 42.69 288 ARG B C 1
ATOM 5914 O O . ARG B 1 288 ? -16.324 54.205 30.450 1.00 40.08 288 ARG B O 1
ATOM 5922 N N . LYS B 1 289 ? -17.069 55.600 32.050 1.00 43.34 289 LYS B N 1
ATOM 5923 C CA . LYS B 1 289 ? -16.462 56.781 31.432 1.00 45.73 289 LYS B CA 1
ATOM 5924 C C . LYS B 1 289 ? -14.955 56.589 31.277 1.00 43.40 289 LYS B C 1
ATOM 5925 O O . LYS B 1 289 ? -14.411 56.722 30.179 1.00 41.50 289 LYS B O 1
ATOM 5931 N N . ILE B 1 290 ? -14.290 56.266 32.384 1.00 50.25 290 ILE B N 1
ATOM 5932 C CA . ILE B 1 290 ? -12.846 56.044 32.388 1.00 48.70 290 ILE B CA 1
ATOM 5933 C C . ILE B 1 290 ? -12.427 54.996 31.365 1.00 48.57 290 ILE B C 1
ATOM 5934 O O . ILE B 1 290 ? -11.522 55.227 30.561 1.00 47.64 290 ILE B O 1
ATOM 5939 N N . ILE B 1 291 ? -13.082 53.838 31.401 1.00 41.70 291 ILE B N 1
ATOM 5940 C CA . ILE B 1 291 ? -12.754 52.761 30.477 1.00 40.68 291 ILE B CA 1
ATOM 5941 C C . ILE B 1 291 ? -12.963 53.220 29.037 1.00 40.04 291 ILE B C 1
ATOM 5942 O O . ILE B 1 291 ? -12.200 52.858 28.147 1.00 39.75 291 ILE B O 1
ATOM 5947 N N . GLY B 1 292 ? -14.001 54.019 28.814 1.00 45.61 292 GLY B N 1
ATOM 5948 C CA . GLY B 1 292 ? -14.262 54.532 27.481 1.00 46.48 292 GLY B CA 1
ATOM 5949 C C . GLY B 1 292 ? -13.141 55.457 27.026 1.00 47.76 292 GLY B C 1
ATOM 5950 O O . GLY B 1 292 ? -12.710 55.394 25.874 1.00 45.83 292 GLY B O 1
ATOM 5951 N N . ARG B 1 293 ? -12.666 56.317 27.927 1.00 51.78 293 ARG B N 1
ATOM 5952 C CA . ARG B 1 293 ? -11.577 57.239 27.600 1.00 54.93 293 ARG B CA 1
ATOM 5953 C C . ARG B 1 293 ? -10.305 56.452 27.292 1.00 54.15 293 ARG B C 1
ATOM 5954 O O . ARG B 1 293 ? -9.609 56.732 26.317 1.00 54.27 293 ARG B O 1
ATOM 5962 N N . GLU B 1 294 ? -10.004 55.471 28.139 1.00 45.45 294 GLU B N 1
ATOM 5963 C CA . GLU B 1 294 ? -8.812 54.658 27.960 1.00 44.18 294 GLU B CA 1
ATOM 5964 C C . GLU B 1 294 ? -8.825 53.902 26.647 1.00 43.35 294 GLU B C 1
ATOM 5965 O O . GLU B 1 294 ? -7.789 53.743 26.008 1.00 43.06 294 GLU B O 1
ATOM 5971 N N . PHE B 1 295 ? -9.992 53.419 26.241 1.00 48.55 295 PHE B N 1
ATOM 5972 C CA . PHE B 1 295 ? -10.057 52.689 24.986 1.00 48.36 295 PHE B CA 1
ATOM 5973 C C . PHE B 1 295 ? -9.714 53.619 23.827 1.00 47.68 295 PHE B C 1
ATOM 5974 O O . PHE B 1 295 ? -8.926 53.270 22.952 1.00 46.48 295 PHE B O 1
ATOM 5982 N N . VAL B 1 296 ? -10.325 54.797 23.821 1.00 50.39 296 VAL B N 1
ATOM 5983 C CA . VAL B 1 296 ? -10.078 55.772 22.766 1.00 53.22 296 VAL B CA 1
ATOM 5984 C C . VAL B 1 296 ? -8.596 56.124 22.697 1.00 53.05 296 VAL B C 1
ATOM 5985 O O . VAL B 1 296 ? -8.029 56.251 21.614 1.00 52.65 296 VAL B O 1
ATOM 5989 N N . ALA B 1 297 ? -7.973 56.271 23.861 1.00 57.82 297 ALA B N 1
ATOM 5990 C CA . ALA B 1 297 ? -6.560 56.613 23.925 1.00 59.06 297 ALA B CA 1
ATOM 5991 C C . ALA B 1 297 ? -5.678 55.510 23.344 1.00 59.78 297 ALA B C 1
ATOM 5992 O O . ALA B 1 297 ? -4.695 55.797 22.662 1.00 60.45 297 ALA B O 1
ATOM 5994 N N . ALA B 1 298 ? -6.027 54.251 23.604 1.00 52.71 298 ALA B N 1
ATOM 5995 C CA . ALA B 1 298 ? -5.243 53.131 23.087 1.00 52.24 298 ALA B CA 1
ATOM 5996 C C . ALA B 1 298 ? -5.477 52.914 21.591 1.00 51.84 298 ALA B C 1
ATOM 5997 O O . ALA B 1 298 ? -4.539 52.624 20.836 1.00 50.33 298 ALA B O 1
ATOM 5999 N N . PHE B 1 299 ? -6.729 53.057 21.165 1.00 45.52 299 PHE B N 1
ATOM 6000 C CA . PHE B 1 299 ? -7.081 52.866 19.764 1.00 45.37 299 PHE B CA 1
ATOM 6001 C C . PHE B 1 299 ? -6.463 53.972 18.905 1.00 45.42 299 PHE B C 1
ATOM 6002 O O . PHE B 1 299 ? -5.838 53.697 17.877 1.00 42.98 299 PHE B O 1
ATOM 6010 N N . SER B 1 300 ? -6.635 55.219 19.333 1.00 60.28 300 SER B N 1
ATOM 6011 C CA . SER B 1 300 ? -6.084 56.360 18.606 1.00 63.31 300 SER B CA 1
ATOM 6012 C C . SER B 1 300 ? -4.575 56.222 18.468 1.00 65.09 300 SER B C 1
ATOM 6013 O O . SER B 1 300 ? -4.007 56.532 17.421 1.00 66.54 300 SER B O 1
ATOM 6016 N N . GLN B 1 301 ? -3.932 55.748 19.530 1.00 53.92 301 GLN B N 1
ATOM 6017 C CA . GLN B 1 301 ? -2.492 55.564 19.529 1.00 54.89 301 GLN B CA 1
ATOM 6018 C C . GLN B 1 301 ? -2.074 54.634 18.395 1.00 54.95 301 GLN B C 1
ATOM 6019 O O . GLN B 1 301 ? -1.103 54.903 17.690 1.00 54.80 301 GLN B O 1
ATOM 6025 N N . VAL B 1 302 ? -2.809 53.541 18.212 1.00 53.98 302 VAL B N 1
ATOM 6026 C CA . VAL B 1 302 ? -2.493 52.595 17.145 1.00 54.05 302 VAL B CA 1
ATOM 6027 C C . VAL B 1 302 ? -2.787 53.208 15.781 1.00 53.92 302 VAL B C 1
ATOM 6028 O O . VAL B 1 302 ? -2.089 52.939 14.802 1.00 53.09 302 VAL B O 1
ATOM 6032 N N . ALA B 1 303 ? -3.823 54.037 15.725 1.00 57.98 303 ALA B N 1
ATOM 6033 C CA . ALA B 1 303 ? -4.217 54.684 14.480 1.00 60.70 303 ALA B CA 1
ATOM 6034 C C . ALA B 1 303 ? -3.110 55.600 13.972 1.00 62.03 303 ALA B C 1
ATOM 6035 O O . ALA B 1 303 ? -2.711 55.524 12.808 1.00 61.88 303 ALA B O 1
ATOM 6037 N N . ARG B 1 304 ? -2.610 56.460 14.851 1.00 76.49 304 ARG B N 1
ATOM 6038 C CA . ARG B 1 304 ? -1.552 57.386 14.478 1.00 78.25 304 ARG B CA 1
ATOM 6039 C C . ARG B 1 304 ? -0.263 56.648 14.142 1.00 80.06 304 ARG B C 1
ATOM 6040 O O . ARG B 1 304 ? 0.487 57.055 13.255 1.00 81.07 304 ARG B O 1
ATOM 6048 N N . GLU B 1 305 ? -0.017 55.556 14.854 1.00 70.50 305 GLU B N 1
ATOM 6049 C CA . GLU B 1 305 ? 1.192 54.765 14.670 1.00 72.52 305 GLU B CA 1
ATOM 6050 C C . GLU B 1 305 ? 1.275 53.973 13.365 1.00 72.29 305 GLU B C 1
ATOM 6051 O O . GLU B 1 305 ? 2.363 53.581 12.948 1.00 72.51 305 GLU B O 1
ATOM 6057 N N . ARG B 1 306 ? 0.138 53.739 12.718 1.00 58.64 306 ARG B N 1
ATOM 6058 C CA . ARG B 1 306 ? 0.127 52.980 11.469 1.00 57.95 306 ARG B CA 1
ATOM 6059 C C . ARG B 1 306 ? -0.747 53.610 10.388 1.00 57.73 306 ARG B C 1
ATOM 6060 O O . ARG B 1 306 ? -1.256 54.719 10.553 1.00 58.10 306 ARG B O 1
ATOM 6068 N N . GLY B 1 307 ? -0.914 52.894 9.279 1.00 83.89 307 GLY B N 1
ATOM 6069 C CA . GLY B 1 307 ? -1.730 53.392 8.185 1.00 84.17 307 GLY B CA 1
ATOM 6070 C C . GLY B 1 307 ? -1.019 54.357 7.245 1.00 83.63 307 GLY B C 1
ATOM 6071 O O . GLY B 1 307 ? -0.051 53.975 6.588 1.00 83.96 307 GLY B O 1
ATOM 6072 N N . PRO B 1 308 ? -1.489 55.615 7.141 1.00 75.92 308 PRO B N 1
ATOM 6073 C CA . PRO B 1 308 ? -2.650 56.134 7.873 1.00 73.78 308 PRO B CA 1
ATOM 6074 C C . PRO B 1 308 ? -3.925 55.400 7.456 1.00 70.93 308 PRO B C 1
ATOM 6075 O O . PRO B 1 308 ? -3.878 54.482 6.635 1.00 69.28 308 PRO B O 1
ATOM 6079 N N . PHE B 1 309 ? -5.060 55.802 8.015 1.00 60.51 309 PHE B N 1
ATOM 6080 C CA . PHE B 1 309 ? -6.323 55.145 7.694 1.00 58.82 309 PHE B CA 1
ATOM 6081 C C . PHE B 1 309 ? -7.382 56.130 7.228 1.00 57.24 309 PHE B C 1
ATOM 6082 O O . PHE B 1 309 ? -7.615 57.151 7.873 1.00 56.93 309 PHE B O 1
ATOM 6090 N N . ARG B 1 310 ? -8.024 55.818 6.108 1.00 52.82 310 ARG B N 1
ATOM 6091 C CA . ARG B 1 310 ? -9.070 56.686 5.585 1.00 53.53 310 ARG B CA 1
ATOM 6092 C C . ARG B 1 310 ? -10.420 56.326 6.195 1.00 51.46 310 ARG B C 1
ATOM 6093 O O . ARG B 1 310 ? -11.201 57.200 6.572 1.00 51.42 310 ARG B O 1
ATOM 6101 N N . PHE B 1 311 ? -10.685 55.029 6.295 1.00 54.36 311 PHE B N 1
ATOM 6102 C CA . PHE B 1 311 ? -11.953 54.554 6.827 1.00 53.52 311 PHE B CA 1
ATOM 6103 C C . PHE B 1 311 ? -11.903 53.950 8.222 1.00 53.44 311 PHE B C 1
ATOM 6104 O O . PHE B 1 311 ? -10.896 53.374 8.639 1.00 53.32 311 PHE B O 1
ATOM 6112 N N . LEU B 1 312 ? -13.014 54.089 8.936 1.00 49.57 312 LEU B N 1
ATOM 6113 C CA . LEU B 1 312 ? -13.155 53.513 10.264 1.00 47.28 312 LEU B CA 1
ATOM 6114 C C . LEU B 1 312 ? -14.388 52.629 10.164 1.00 45.46 312 LEU B C 1
ATOM 6115 O O . LEU B 1 312 ? -15.500 53.125 9.975 1.00 45.46 312 LEU B O 1
ATOM 6120 N N . ALA B 1 313 ? -14.187 51.319 10.263 1.00 46.12 313 ALA B N 1
ATOM 6121 C CA . ALA B 1 313 ? -15.294 50.379 10.169 1.00 44.58 313 ALA B CA 1
ATOM 6122 C C . ALA B 1 313 ? -15.880 50.084 11.547 1.00 43.81 313 ALA B C 1
ATOM 6123 O O . ALA B 1 313 ? -15.153 49.737 12.478 1.00 44.57 313 ALA B O 1
ATOM 6125 N N . GLN B 1 314 ? -17.194 50.244 11.673 1.00 40.84 314 GLN B N 1
ATOM 6126 C CA . GLN B 1 314 ? -17.898 49.977 12.923 1.00 39.89 314 GLN B CA 1
ATOM 6127 C C . GLN B 1 314 ? -19.047 49.025 12.632 1.00 38.41 314 GLN B C 1
ATOM 6128 O O . GLN B 1 314 ? -19.623 49.053 11.541 1.00 36.75 314 GLN B O 1
ATOM 6134 N N . GLY B 1 315 ? -19.376 48.193 13.617 1.00 43.43 315 GLY B N 1
ATOM 6135 C CA . GLY B 1 315 ? -20.447 47.227 13.465 1.00 41.37 315 GLY B CA 1
ATOM 6136 C C . GLY B 1 315 ? -21.838 47.725 13.822 1.00 41.68 315 GLY B C 1
ATOM 6137 O O . GLY B 1 315 ? -22.699 46.928 14.214 1.00 41.10 315 GLY B O 1
ATOM 6138 N N . THR B 1 316 ? -22.057 49.034 13.692 1.00 32.93 316 THR B N 1
ATOM 6139 C CA . THR B 1 316 ? -23.361 49.646 13.974 1.00 31.64 316 THR B CA 1
ATOM 6140 C C . THR B 1 316 ? -24.486 48.776 13.411 1.00 29.31 316 THR B C 1
ATOM 6141 O O . THR B 1 316 ? -24.431 48.345 12.262 1.00 28.72 316 THR B O 1
ATOM 6145 N N . LEU B 1 317 ? -25.494 48.504 14.228 1.00 32.87 317 LEU B N 1
ATOM 6146 C CA . LEU B 1 317 ? -26.610 47.674 13.804 1.00 33.72 317 LEU B CA 1
ATOM 6147 C C . LEU B 1 317 ? -27.865 48.515 13.604 1.00 35.30 317 LEU B C 1
ATOM 6148 O O . LEU B 1 317 ? -27.929 49.666 14.029 1.00 35.50 317 LEU B O 1
ATOM 6153 N N . TYR B 1 318 ? -28.864 47.923 12.961 1.00 38.66 318 TYR B N 1
ATOM 6154 C CA . TYR B 1 318 ? -30.114 48.610 12.683 1.00 38.00 318 TYR B CA 1
ATOM 6155 C C . TYR B 1 318 ? -30.785 49.178 13.937 1.00 39.38 318 TYR B C 1
ATOM 6156 O O . TYR B 1 318 ? -31.318 50.287 13.907 1.00 38.70 318 TYR B O 1
ATOM 6165 N N . PRO B 1 319 ? -30.781 48.429 15.054 1.00 40.00 319 PRO B N 1
ATOM 6166 C CA . PRO B 1 319 ? -31.420 49.005 16.242 1.00 40.61 319 PRO B CA 1
ATOM 6167 C C . PRO B 1 319 ? -30.652 50.246 16.707 1.00 42.68 319 PRO B C 1
ATOM 6168 O O . PRO B 1 319 ? -31.193 51.105 17.404 1.00 40.91 319 PRO B O 1
ATOM 6172 N N . ASP B 1 320 ? -29.382 50.335 16.331 1.00 52.16 320 ASP B N 1
ATOM 6173 C CA . ASP B 1 320 ? -28.594 51.497 16.709 1.00 54.64 320 ASP B CA 1
ATOM 6174 C C . ASP B 1 320 ? -29.075 52.653 15.843 1.00 55.31 320 ASP B C 1
ATOM 6175 O O . ASP B 1 320 ? -29.222 53.777 16.314 1.00 56.57 320 ASP B O 1
ATOM 6180 N N . VAL B 1 321 ? -29.334 52.363 14.573 1.00 48.84 321 VAL B N 1
ATOM 6181 C CA . VAL B 1 321 ? -29.814 53.380 13.649 1.00 49.46 321 VAL B CA 1
ATOM 6182 C C . VAL B 1 321 ? -31.178 53.876 14.122 1.00 49.66 321 VAL B C 1
ATOM 6183 O O . VAL B 1 321 ? -31.473 55.068 14.058 1.00 50.28 321 VAL B O 1
ATOM 6187 N N . ILE B 1 322 ? -31.999 52.954 14.610 1.00 49.19 322 ILE B N 1
ATOM 6188 C CA . ILE B 1 322 ? -33.334 53.290 15.088 1.00 48.25 322 ILE B CA 1
ATOM 6189 C C . ILE B 1 322 ? -33.312 54.076 16.400 1.00 49.90 322 ILE B C 1
ATOM 6190 O O . ILE B 1 322 ? -32.456 53.799 17.272 1.00 51.15 322 ILE B O 1
ATOM 6195 N N . GLU B 1 347 ? -11.574 62.649 11.197 1.00 70.21 347 GLU B N 1
ATOM 6196 C CA . GLU B 1 347 ? -10.266 62.069 10.780 1.00 68.61 347 GLU B CA 1
ATOM 6197 C C . GLU B 1 347 ? -10.492 60.800 9.966 1.00 67.37 347 GLU B C 1
ATOM 6198 O O . GLU B 1 347 ? -9.564 60.280 9.343 1.00 67.26 347 GLU B O 1
ATOM 6204 N N . PHE B 1 348 ? -11.730 60.311 9.980 1.00 56.00 348 PHE B N 1
ATOM 6205 C CA . PHE B 1 348 ? -12.108 59.103 9.245 1.00 53.76 348 PHE B CA 1
ATOM 6206 C C . PHE B 1 348 ? -13.486 59.259 8.615 1.00 51.91 348 PHE B C 1
ATOM 6207 O O . PHE B 1 348 ? -14.240 60.172 8.947 1.00 51.08 348 PHE B O 1
ATOM 6215 N N . GLU B 1 349 ? -13.798 58.346 7.701 1.00 52.67 349 GLU B N 1
ATOM 6216 C CA . GLU B 1 349 ? -15.106 58.285 7.060 1.00 51.22 349 GLU B CA 1
ATOM 6217 C C . GLU B 1 349 ? -15.654 56.956 7.589 1.00 48.49 349 GLU B C 1
ATOM 6218 O O . GLU B 1 349 ? -15.033 55.916 7.386 1.00 46.80 349 GLU B O 1
ATOM 6224 N N . LEU B 1 350 ? -16.792 56.976 8.271 1.00 51.71 350 LEU B N 1
ATOM 6225 C CA . LEU B 1 350 ? -17.342 55.733 8.799 1.00 50.80 350 LEU B CA 1
ATOM 6226 C C . LEU B 1 350 ? -17.707 54.724 7.713 1.00 50.32 350 LEU B C 1
ATOM 6227 O O . LEU B 1 350 ? -17.988 55.085 6.572 1.00 50.81 350 LEU B O 1
ATOM 6232 N N . LEU B 1 351 ? -17.681 53.450 8.089 1.00 52.28 351 LEU B N 1
ATOM 6233 C CA . LEU B 1 351 ? -18.011 52.345 7.202 1.00 50.34 351 LEU B CA 1
ATOM 6234 C C . LEU B 1 351 ? -18.771 51.333 8.065 1.00 49.98 351 LEU B C 1
ATOM 6235 O O . LEU B 1 351 ? -18.172 50.501 8.746 1.00 49.97 351 LEU B O 1
ATOM 6240 N N . GLU B 1 352 ? -20.096 51.423 8.029 1.00 46.96 352 GLU B N 1
ATOM 6241 C CA . GLU B 1 352 ? -20.970 50.570 8.826 1.00 45.12 352 GLU B CA 1
ATOM 6242 C C . GLU B 1 352 ? -21.830 49.691 7.924 1.00 41.54 352 GLU B C 1
ATOM 6243 O O . GLU B 1 352 ? -23.007 49.962 7.718 1.00 42.03 352 GLU B O 1
ATOM 6249 N N . PRO B 1 353 ? -21.255 48.607 7.392 1.00 40.18 353 PRO B N 1
ATOM 6250 C CA . PRO B 1 353 ? -21.993 47.709 6.505 1.00 37.55 353 PRO B CA 1
ATOM 6251 C C . PRO B 1 353 ? -23.159 46.948 7.118 1.00 37.31 353 PRO B C 1
ATOM 6252 O O . PRO B 1 353 ? -23.961 46.381 6.390 1.00 37.69 353 PRO B O 1
ATOM 6256 N N . PHE B 1 354 ? -23.268 46.944 8.444 1.00 34.69 354 PHE B N 1
ATOM 6257 C CA . PHE B 1 354 ? -24.351 46.209 9.097 1.00 34.93 354 PHE B CA 1
ATOM 6258 C C . PHE B 1 354 ? -25.474 47.096 9.645 1.00 33.75 354 PHE B C 1
ATOM 6259 O O . PHE B 1 354 ? -26.350 46.601 10.348 1.00 36.76 354 PHE B O 1
ATOM 6267 N N . ARG B 1 355 ? -25.473 48.386 9.329 1.00 36.31 355 ARG B N 1
ATOM 6268 C CA . ARG B 1 355 ? -26.497 49.282 9.881 1.00 36.06 355 ARG B CA 1
ATOM 6269 C C . ARG B 1 355 ? -27.962 48.951 9.604 1.00 34.69 355 ARG B C 1
ATOM 6270 O O . ARG B 1 355 ? -28.845 49.528 10.238 1.00 34.54 355 ARG B O 1
ATOM 6278 N N . LEU B 1 356 ? -28.229 48.031 8.676 1.00 33.58 356 LEU B N 1
ATOM 6279 C CA . LEU B 1 356 ? -29.607 47.634 8.377 1.00 33.82 356 LEU B CA 1
ATOM 6280 C C . LEU B 1 356 ? -29.889 46.212 8.869 1.00 34.85 356 LEU B C 1
ATOM 6281 O O . LEU B 1 356 ? -30.926 45.625 8.549 1.00 35.39 356 LEU B O 1
ATOM 6286 N N . LEU B 1 357 ? -28.968 45.656 9.649 1.00 31.94 357 LEU B N 1
ATOM 6287 C CA . LEU B 1 357 ? -29.136 44.290 10.139 1.00 31.90 357 LEU B CA 1
ATOM 6288 C C . LEU B 1 357 ? -29.374 44.177 11.636 1.00 30.80 357 LEU B C 1
ATOM 6289 O O . LEU B 1 357 ? -29.058 45.087 12.408 1.00 29.42 357 LEU B O 1
ATOM 6294 N N . PHE B 1 358 ? -29.948 43.046 12.033 1.00 32.39 358 PHE B N 1
ATOM 6295 C CA . PHE B 1 358 ? -30.170 42.744 13.441 1.00 29.99 358 PHE B CA 1
ATOM 6296 C C . PHE B 1 358 ? -29.035 41.805 13.829 1.00 30.15 358 PHE B C 1
ATOM 6297 O O . PHE B 1 358 ? -28.454 41.145 12.973 1.00 30.41 358 PHE B O 1
ATOM 6305 N N . LYS B 1 359 ? -28.717 41.758 15.114 1.00 32.48 359 LYS B N 1
ATOM 6306 C CA . LYS B 1 359 ? -27.648 40.908 15.620 1.00 33.10 359 LYS B CA 1
ATOM 6307 C C . LYS B 1 359 ? -27.694 39.493 15.039 1.00 34.31 359 LYS B C 1
ATOM 6308 O O . LYS B 1 359 ? -26.707 39.004 14.499 1.00 32.19 359 LYS B O 1
ATOM 6314 N N . ASP B 1 360 ? -28.843 38.834 15.149 1.00 32.03 360 ASP B N 1
ATOM 6315 C CA . ASP B 1 360 ? -28.961 37.474 14.644 1.00 32.68 360 ASP B CA 1
ATOM 6316 C C . ASP B 1 360 ? -28.568 37.329 13.172 1.00 31.73 360 ASP B C 1
ATOM 6317 O O . ASP B 1 360 ? -27.971 36.322 12.778 1.00 29.66 360 ASP B O 1
ATOM 6322 N N . GLU B 1 361 ? -28.869 38.334 12.357 1.00 33.76 361 GLU B N 1
ATOM 6323 C CA . GLU B 1 361 ? -28.511 38.268 10.943 1.00 33.01 361 GLU B CA 1
ATOM 6324 C C . GLU B 1 361 ? -26.984 38.346 10.787 1.00 31.84 361 GLU B C 1
ATOM 6325 O O . GLU B 1 361 ? -26.422 37.785 9.854 1.00 29.97 361 GLU B O 1
ATOM 6331 N N . VAL B 1 362 ? -26.312 39.030 11.707 1.00 31.09 362 VAL B N 1
ATOM 6332 C CA . VAL B 1 362 ? -24.868 39.116 11.620 1.00 31.60 362 VAL B CA 1
ATOM 6333 C C . VAL B 1 362 ? -24.270 37.776 12.044 1.00 33.27 362 VAL B C 1
ATOM 6334 O O . VAL B 1 362 ? -23.273 37.327 11.462 1.00 33.65 362 VAL B O 1
ATOM 6338 N N . ARG B 1 363 ? -24.870 37.138 13.052 1.00 29.64 363 ARG B N 1
ATOM 6339 C CA . ARG B 1 363 ? -24.380 35.833 13.490 1.00 31.76 363 ARG B CA 1
ATOM 6340 C C . ARG B 1 363 ? -24.509 34.874 12.306 1.00 33.30 363 ARG B C 1
ATOM 6341 O O . ARG B 1 363 ? -23.714 33.945 12.161 1.00 34.13 363 ARG B O 1
ATOM 6349 N N . GLU B 1 364 ? -25.505 35.116 11.455 1.00 36.00 364 GLU B N 1
ATOM 6350 C CA . GLU B 1 364 ? -25.736 34.284 10.277 1.00 38.78 364 GLU B CA 1
ATOM 6351 C C . GLU B 1 364 ? -24.685 34.540 9.199 1.00 39.76 364 GLU B C 1
ATOM 6352 O O . GLU B 1 364 ? -24.231 33.603 8.540 1.00 40.19 364 GLU B O 1
ATOM 6358 N N . LEU B 1 365 ? -24.300 35.800 9.010 1.00 41.20 365 LEU B N 1
ATOM 6359 C CA . LEU B 1 365 ? -23.272 36.117 8.021 1.00 41.18 365 LEU B CA 1
ATOM 6360 C C . LEU B 1 365 ? -21.946 35.537 8.511 1.00 40.03 365 LEU B C 1
ATOM 6361 O O . LEU B 1 365 ? -21.101 35.145 7.710 1.00 40.90 365 LEU B O 1
ATOM 6366 N N . ALA B 1 366 ? -21.767 35.495 9.828 1.00 36.23 366 ALA B N 1
ATOM 6367 C CA . ALA B 1 366 ? -20.541 34.951 10.401 1.00 36.46 366 ALA B CA 1
ATOM 6368 C C . ALA B 1 366 ? -20.471 33.478 10.032 1.00 35.89 366 ALA B C 1
ATOM 6369 O O . ALA B 1 366 ? -19.397 32.939 9.774 1.00 35.72 366 ALA B O 1
ATOM 6371 N N . LEU B 1 367 ? -21.626 32.830 9.999 1.00 34.62 367 LEU B N 1
ATOM 6372 C CA . LEU B 1 367 ? -21.672 31.425 9.639 1.00 35.95 367 LEU B CA 1
ATOM 6373 C C . LEU B 1 367 ? -21.145 31.308 8.213 1.00 36.23 367 LEU B C 1
ATOM 6374 O O . LEU B 1 367 ? -20.255 30.502 7.929 1.00 36.03 367 LEU B O 1
ATOM 6379 N N . LEU B 1 368 ? -21.693 32.133 7.326 1.00 31.99 368 LEU B N 1
ATOM 6380 C CA . LEU B 1 368 ? -21.292 32.141 5.925 1.00 32.81 368 LEU B CA 1
ATOM 6381 C C . LEU B 1 368 ? -19.822 32.497 5.734 1.00 31.27 368 LEU B C 1
ATOM 6382 O O . LEU B 1 368 ? -19.204 32.068 4.768 1.00 31.24 368 LEU B O 1
ATOM 6387 N N . LEU B 1 369 ? -19.262 33.271 6.656 1.00 32.94 369 LEU B N 1
ATOM 6388 C CA . LEU B 1 369 ? -17.863 33.669 6.557 1.00 32.62 369 LEU B CA 1
ATOM 6389 C C . LEU B 1 369 ? -16.902 32.714 7.275 1.00 35.04 369 LEU B C 1
ATOM 6390 O O . LEU B 1 369 ? -15.730 33.033 7.453 1.00 36.26 369 LEU B O 1
ATOM 6395 N N . GLY B 1 370 ? -17.402 31.558 7.703 1.00 43.24 370 GLY B N 1
ATOM 6396 C CA . GLY B 1 370 ? -16.543 30.576 8.344 1.00 44.63 370 GLY B CA 1
ATOM 6397 C C . GLY B 1 370 ? -16.135 30.767 9.793 1.00 44.82 370 GLY B C 1
ATOM 6398 O O . GLY B 1 370 ? -15.151 30.171 10.237 1.00 46.05 370 GLY B O 1
ATOM 6399 N N . LEU B 1 371 ? -16.862 31.592 10.539 1.00 35.01 371 LEU B N 1
ATOM 6400 C CA . LEU B 1 371 ? -16.534 31.773 11.948 1.00 34.64 371 LEU B CA 1
ATOM 6401 C C . LEU B 1 371 ? -17.005 30.502 12.662 1.00 33.79 371 LEU B C 1
ATOM 6402 O O . LEU B 1 371 ? -18.150 30.082 12.493 1.00 33.72 371 LEU B O 1
ATOM 6407 N N . PRO B 1 372 ? -16.126 29.856 13.447 1.00 38.41 372 PRO B N 1
ATOM 6408 C CA . PRO B 1 372 ? -16.538 28.630 14.152 1.00 36.63 372 PRO B CA 1
ATOM 6409 C C . PRO B 1 372 ? -17.510 28.931 15.299 1.00 36.35 372 PRO B C 1
ATOM 6410 O O . PRO B 1 372 ? -17.375 29.950 15.973 1.00 35.68 372 PRO B O 1
ATOM 6414 N N . ASP B 1 373 ? -18.484 28.047 15.506 1.00 38.13 373 ASP B N 1
ATOM 6415 C CA . ASP B 1 373 ? -19.491 28.226 16.552 1.00 39.76 373 ASP B CA 1
ATOM 6416 C C . ASP B 1 373 ? -18.952 28.731 17.894 1.00 40.78 373 ASP B C 1
ATOM 6417 O O . ASP B 1 373 ? -19.646 29.455 18.603 1.00 41.79 373 ASP B O 1
ATOM 6422 N N . THR B 1 374 ? -17.718 28.368 18.234 1.00 39.56 374 THR B N 1
ATOM 6423 C CA . THR B 1 374 ? -17.116 28.798 19.496 1.00 39.95 374 THR B CA 1
ATOM 6424 C C . THR B 1 374 ? -17.154 30.308 19.698 1.00 39.04 374 THR B C 1
ATOM 6425 O O . THR B 1 374 ? -17.384 30.786 20.808 1.00 39.57 374 THR B O 1
ATOM 6429 N N . LEU B 1 375 ? -16.918 31.058 18.627 1.00 38.92 375 LEU B N 1
ATOM 6430 C CA . LEU B 1 375 ? -16.923 32.515 18.702 1.00 38.46 375 LEU B CA 1
ATOM 6431 C C . LEU B 1 375 ? -18.138 33.116 17.999 1.00 39.14 375 LEU B C 1
ATOM 6432 O O . LEU B 1 375 ? -18.271 34.334 17.883 1.00 39.35 375 LEU B O 1
ATOM 6437 N N . ARG B 1 376 ? -19.036 32.254 17.547 1.00 34.96 376 ARG B N 1
ATOM 6438 C CA . ARG B 1 376 ? -20.201 32.714 16.830 1.00 33.31 376 ARG B CA 1
ATOM 6439 C C . ARG B 1 376 ? -21.504 32.721 17.647 1.00 31.85 376 ARG B C 1
ATOM 6440 O O . ARG B 1 376 ? -22.409 33.491 17.364 1.00 31.29 376 ARG B O 1
ATOM 6448 N N . LEU B 1 377 ? -21.582 31.888 18.677 1.00 31.76 377 LEU B N 1
ATOM 6449 C CA . LEU B 1 377 ? -22.790 31.794 19.480 1.00 32.19 377 LEU B CA 1
ATOM 6450 C C . LEU B 1 377 ? -22.622 32.181 20.951 1.00 32.53 377 LEU B C 1
ATOM 6451 O O . LEU B 1 377 ? -23.270 31.604 21.834 1.00 32.95 377 LEU B O 1
ATOM 6456 N N . ARG B 1 378 ? -21.771 33.158 21.225 1.00 30.91 378 ARG B N 1
ATOM 6457 C CA . ARG B 1 378 ? -21.555 33.574 22.607 1.00 31.14 378 ARG B CA 1
ATOM 6458 C C . ARG B 1 378 ? -22.506 34.689 22.999 1.00 29.99 378 ARG B C 1
ATOM 6459 O O . ARG B 1 378 ? -22.982 35.438 22.143 1.00 29.36 378 ARG B O 1
ATOM 6467 N N . HIS B 1 379 ? -22.802 34.787 24.291 1.00 29.30 379 HIS B N 1
ATOM 6468 C CA . HIS B 1 379 ? -23.675 35.849 24.769 1.00 29.75 379 HIS B CA 1
ATOM 6469 C C . HIS B 1 379 ? -22.920 37.166 24.644 1.00 31.26 379 HIS B C 1
ATOM 6470 O O . HIS B 1 379 ? -21.687 37.190 24.597 1.00 28.65 379 HIS B O 1
ATOM 6477 N N . PRO B 1 380 ? -23.656 38.279 24.593 1.00 36.22 380 PRO B N 1
ATOM 6478 C CA . PRO B 1 380 ? -23.025 39.590 24.480 1.00 38.19 380 PRO B CA 1
ATOM 6479 C C . PRO B 1 380 ? -22.156 39.787 25.707 1.00 38.95 380 PRO B C 1
ATOM 6480 O O . PRO B 1 380 ? -22.420 39.205 26.762 1.00 38.65 380 PRO B O 1
ATOM 6484 N N . PHE B 1 381 ? -21.123 40.604 25.554 1.00 31.14 381 PHE B N 1
ATOM 6485 C CA . PHE B 1 381 ? -20.210 40.920 26.638 1.00 32.60 381 PHE B CA 1
ATOM 6486 C C . PHE B 1 381 ? -19.965 42.421 26.476 1.00 32.42 381 PHE B C 1
ATOM 6487 O O . PHE B 1 381 ? -19.684 42.889 25.382 1.00 30.95 381 PHE B O 1
ATOM 6495 N N . PRO B 1 382 ? -20.085 43.196 27.558 1.00 35.05 382 PRO B N 1
ATOM 6496 C CA . PRO B 1 382 ? -19.877 44.647 27.473 1.00 36.05 382 PRO B CA 1
ATOM 6497 C C . PRO B 1 382 ? -18.444 45.137 27.265 1.00 37.35 382 PRO B C 1
ATOM 6498 O O . PRO B 1 382 ? -17.480 44.490 27.681 1.00 36.13 382 PRO B O 1
ATOM 6502 N N . GLY B 1 383 ? -18.325 46.298 26.624 1.00 37.36 383 GLY B N 1
ATOM 6503 C CA . GLY B 1 383 ? -17.025 46.903 26.390 1.00 38.10 383 GLY B CA 1
ATOM 6504 C C . GLY B 1 383 ? -16.241 47.006 27.689 1.00 37.44 383 GLY B C 1
ATOM 6505 O O . GLY B 1 383 ? -15.071 46.652 27.721 1.00 37.22 383 GLY B O 1
ATOM 6506 N N . PRO B 1 384 ? -16.863 47.494 28.777 1.00 38.15 384 PRO B N 1
ATOM 6507 C CA . PRO B 1 384 ? -16.230 47.642 30.095 1.00 37.40 384 PRO B CA 1
ATOM 6508 C C . PRO B 1 384 ? -15.855 46.289 30.693 1.00 38.05 384 PRO B C 1
ATOM 6509 O O . PRO B 1 384 ? -15.194 46.212 31.737 1.00 36.09 384 PRO B O 1
ATOM 6513 N N . GLY B 1 385 ? -16.304 45.224 30.040 1.00 35.74 385 GLY B N 1
ATOM 6514 C CA . GLY B 1 385 ? -15.997 43.883 30.509 1.00 33.11 385 GLY B CA 1
ATOM 6515 C C . GLY B 1 385 ? -16.356 43.600 31.954 1.00 33.29 385 GLY B C 1
ATOM 6516 O O . GLY B 1 385 ? -17.391 44.061 32.465 1.00 29.00 385 GLY B O 1
ATOM 6517 N N . LEU B 1 386 ? -15.482 42.842 32.619 1.00 33.34 386 LEU B N 1
ATOM 6518 C CA . LEU B 1 386 ? -15.669 42.460 34.017 1.00 32.37 386 LEU B CA 1
ATOM 6519 C C . LEU B 1 386 ? -15.635 43.614 35.019 1.00 34.58 386 LEU B C 1
ATOM 6520 O O . LEU B 1 386 ? -15.968 43.428 36.183 1.00 34.93 386 LEU B O 1
ATOM 6525 N N . ALA B 1 387 ? -15.231 44.801 34.584 1.00 44.54 387 ALA B N 1
ATOM 6526 C CA . ALA B 1 387 ? -15.179 45.940 35.497 1.00 45.47 387 ALA B CA 1
ATOM 6527 C C . ALA B 1 387 ? -16.561 46.262 36.051 1.00 45.61 387 ALA B C 1
ATOM 6528 O O . ALA B 1 387 ? -16.702 46.595 37.229 1.00 45.36 387 ALA B O 1
ATOM 6530 N N . VAL B 1 388 ? -17.584 46.165 35.208 1.00 36.16 388 VAL B N 1
ATOM 6531 C CA . VAL B 1 388 ? -18.947 46.470 35.652 1.00 36.37 388 VAL B CA 1
ATOM 6532 C C . VAL B 1 388 ? -19.605 45.301 36.382 1.00 35.21 388 VAL B C 1
ATOM 6533 O O . VAL B 1 388 ? -20.777 45.376 36.764 1.00 33.41 388 VAL B O 1
ATOM 6537 N N . ARG B 1 389 ? -18.848 44.228 36.587 1.00 33.90 389 ARG B N 1
ATOM 6538 C CA . ARG B 1 389 ? -19.379 43.062 37.280 1.00 34.62 389 ARG B CA 1
ATOM 6539 C C . ARG B 1 389 ? -18.737 42.844 38.645 1.00 35.88 389 ARG B C 1
ATOM 6540 O O . ARG B 1 389 ? -18.824 41.767 39.234 1.00 33.83 389 ARG B O 1
ATOM 6548 N N . VAL B 1 390 ? -18.091 43.897 39.138 1.00 40.58 390 VAL B N 1
ATOM 6549 C CA . VAL B 1 390 ? -17.472 43.889 40.455 1.00 40.88 390 VAL B CA 1
ATOM 6550 C C . VAL B 1 390 ? -18.102 45.061 41.187 1.00 42.39 390 VAL B C 1
ATOM 6551 O O . VAL B 1 390 ? -17.956 46.208 40.763 1.00 43.05 390 VAL B O 1
ATOM 6555 N N . LEU B 1 391 ? -18.826 44.774 42.264 1.00 43.24 391 LEU B N 1
ATOM 6556 C CA . LEU B 1 391 ? -19.463 45.823 43.046 1.00 45.34 391 LEU B CA 1
ATOM 6557 C C . LEU B 1 391 ? -18.411 46.505 43.913 1.00 47.49 391 LEU B C 1
ATOM 6558 O O . LEU B 1 391 ? -18.233 46.157 45.080 1.00 47.62 391 LEU B O 1
ATOM 6563 N N . GLY B 1 392 ? -17.714 47.476 43.333 1.00 44.84 392 GLY B N 1
ATOM 6564 C CA . GLY B 1 392 ? -16.685 48.181 44.073 1.00 47.96 392 GLY B CA 1
ATOM 6565 C C . GLY B 1 392 ? -15.491 48.443 43.183 1.00 49.52 392 GLY B C 1
ATOM 6566 O O . GLY B 1 392 ? -15.603 48.359 41.956 1.00 47.73 392 GLY B O 1
ATOM 6567 N N . GLU B 1 393 ? -14.341 48.747 43.778 1.00 56.87 393 GLU B N 1
ATOM 6568 C CA . GLU B 1 393 ? -13.172 49.023 42.961 1.00 58.65 393 GLU B CA 1
ATOM 6569 C C . GLU B 1 393 ? -12.611 47.764 42.319 1.00 58.40 393 GLU B C 1
ATOM 6570 O O . GLU B 1 393 ? -12.591 46.690 42.924 1.00 58.13 393 GLU B O 1
ATOM 6576 N N . VAL B 1 394 ? -12.161 47.918 41.080 1.00 53.75 394 VAL B N 1
ATOM 6577 C CA . VAL B 1 394 ? -11.597 46.825 40.310 1.00 53.43 394 VAL B CA 1
ATOM 6578 C C . VAL B 1 394 ? -10.120 46.630 40.622 1.00 53.92 394 VAL B C 1
ATOM 6579 O O . VAL B 1 394 ? -9.297 47.491 40.321 1.00 55.40 394 VAL B O 1
ATOM 6583 N N . THR B 1 395 ? -9.792 45.500 41.233 1.00 53.12 395 THR B N 1
ATOM 6584 C CA . THR B 1 395 ? -8.408 45.181 41.559 1.00 50.54 395 THR B CA 1
ATOM 6585 C C . THR B 1 395 ? -8.135 43.864 40.870 1.00 50.68 395 THR B C 1
ATOM 6586 O O . THR B 1 395 ? -9.064 43.102 40.586 1.00 49.47 395 THR B O 1
ATOM 6590 N N . GLU B 1 396 ? -6.866 43.590 40.602 1.00 46.56 396 GLU B N 1
ATOM 6591 C CA . GLU B 1 396 ? -6.494 42.363 39.921 1.00 47.28 396 GLU B CA 1
ATOM 6592 C C . GLU B 1 396 ? -6.949 41.124 40.680 1.00 46.17 396 GLU B C 1
ATOM 6593 O O . GLU B 1 396 ? -7.307 40.116 40.073 1.00 45.72 396 GLU B O 1
ATOM 6599 N N . GLU B 1 397 ? -6.929 41.199 42.006 1.00 46.04 397 GLU B N 1
ATOM 6600 C CA . GLU B 1 397 ? -7.337 40.069 42.832 1.00 46.34 397 GLU B CA 1
ATOM 6601 C C . GLU B 1 397 ? -8.817 39.764 42.614 1.00 43.55 397 GLU B C 1
ATOM 6602 O O . GLU B 1 397 ? -9.206 38.608 42.416 1.00 42.32 397 GLU B O 1
ATOM 6608 N N . ARG B 1 398 ? -9.640 40.806 42.657 1.00 41.59 398 ARG B N 1
ATOM 6609 C CA . ARG B 1 398 ? -11.072 40.632 42.451 1.00 40.12 398 ARG B CA 1
ATOM 6610 C C . ARG B 1 398 ? -11.355 40.154 41.038 1.00 39.89 398 ARG B C 1
ATOM 6611 O O . ARG B 1 398 ? -12.267 39.363 40.813 1.00 40.26 398 ARG B O 1
ATOM 6619 N N . LEU B 1 399 ? -10.554 40.620 40.091 1.00 44.03 399 LEU B N 1
ATOM 6620 C CA . LEU B 1 399 ? -10.703 40.223 38.700 1.00 44.94 399 LEU B CA 1
ATOM 6621 C C . LEU B 1 399 ? -10.394 38.733 38.556 1.00 45.13 399 LEU B C 1
ATOM 6622 O O . LEU B 1 399 ? -11.086 38.013 37.842 1.00 44.92 399 LEU B O 1
ATOM 6627 N N . GLU B 1 400 ? -9.353 38.267 39.236 1.00 42.57 400 GLU B N 1
ATOM 6628 C CA . GLU B 1 400 ? -8.995 36.856 39.147 1.00 43.09 400 GLU B CA 1
ATOM 6629 C C . GLU B 1 400 ? -10.010 35.945 39.830 1.00 40.95 400 GLU B C 1
ATOM 6630 O O . GLU B 1 400 ? -10.218 34.817 39.391 1.00 40.42 400 GLU B O 1
ATOM 6636 N N . ILE B 1 401 ? -10.630 36.425 40.904 1.00 39.61 401 ILE B N 1
ATOM 6637 C CA . ILE B 1 401 ? -11.639 35.636 41.606 1.00 38.63 401 ILE B CA 1
ATOM 6638 C C . ILE B 1 401 ? -12.874 35.532 40.703 1.00 39.19 401 ILE B C 1
ATOM 6639 O O . ILE B 1 401 ? -13.331 34.439 40.375 1.00 37.25 401 ILE B O 1
ATOM 6644 N N . LEU B 1 402 ? -13.386 36.689 40.291 1.00 44.40 402 LEU B N 1
ATOM 6645 C CA . LEU B 1 402 ? -14.553 36.765 39.423 1.00 42.72 402 LEU B CA 1
ATOM 6646 C C . LEU B 1 402 ? -14.368 35.978 38.132 1.00 43.69 402 LEU B C 1
ATOM 6647 O O . LEU B 1 402 ? -15.250 35.226 37.717 1.00 43.38 402 LEU B O 1
ATOM 6652 N N . ARG B 1 403 ? -13.214 36.158 37.502 1.00 38.31 403 ARG B N 1
ATOM 6653 C CA . ARG B 1 403 ? -12.882 35.488 36.250 1.00 38.87 403 ARG B CA 1
ATOM 6654 C C . ARG B 1 403 ? -13.033 33.973 36.352 1.00 38.44 403 ARG B C 1
ATOM 6655 O O . ARG B 1 403 ? -13.583 33.332 35.452 1.00 37.97 403 ARG B O 1
ATOM 6663 N N . ARG B 1 404 ? -12.541 33.401 37.447 1.00 43.92 404 ARG B N 1
ATOM 6664 C CA . ARG B 1 404 ? -12.637 31.961 37.667 1.00 44.32 404 ARG B CA 1
ATOM 6665 C C . ARG B 1 404 ? -14.084 31.528 37.906 1.00 42.72 404 ARG B C 1
ATOM 6666 O O . ARG B 1 404 ? -14.538 30.529 37.345 1.00 44.01 404 ARG B O 1
ATOM 6674 N N . ALA B 1 405 ? -14.803 32.275 38.740 1.00 31.55 405 ALA B N 1
ATOM 6675 C CA . ALA B 1 405 ? -16.199 31.942 39.047 1.00 30.49 405 ALA B CA 1
ATOM 6676 C C . ALA B 1 405 ? -17.040 31.962 37.774 1.00 29.66 405 ALA B C 1
ATOM 6677 O O . ALA B 1 405 ? -17.814 31.042 37.516 1.00 29.29 405 ALA B O 1
ATOM 6679 N N . ASP B 1 406 ? -16.871 33.024 36.993 1.00 34.69 406 ASP B N 1
ATOM 6680 C CA . ASP B 1 406 ? -17.573 33.220 35.734 1.00 36.45 406 ASP B CA 1
ATOM 6681 C C . ASP B 1 406 ? -17.329 32.039 34.796 1.00 36.82 406 ASP B C 1
ATOM 6682 O O . ASP B 1 406 ? -18.266 31.497 34.203 1.00 34.87 406 ASP B O 1
ATOM 6687 N N . ASP B 1 407 ? -16.059 31.661 34.662 1.00 35.65 407 ASP B N 1
ATOM 6688 C CA . ASP B 1 407 ? -15.647 30.542 33.815 1.00 34.16 407 ASP B CA 1
ATOM 6689 C C . ASP B 1 407 ? -16.372 29.259 34.229 1.00 33.18 407 ASP B C 1
ATOM 6690 O O . ASP B 1 407 ? -16.833 28.493 33.381 1.00 31.41 407 ASP B O 1
ATOM 6695 N N . ILE B 1 408 ? -16.460 29.024 35.536 1.00 34.95 408 ILE B N 1
ATOM 6696 C CA . ILE B 1 408 ? -17.145 27.842 36.057 1.00 34.29 408 ILE B CA 1
ATOM 6697 C C . ILE B 1 408 ? -18.643 27.895 35.717 1.00 34.26 408 ILE B C 1
ATOM 6698 O O . ILE B 1 408 ? -19.221 26.920 35.214 1.00 33.71 408 ILE B O 1
ATOM 6703 N N . PHE B 1 409 ? -19.266 29.040 35.986 1.00 30.89 409 PHE B N 1
ATOM 6704 C CA . PHE B 1 409 ? -20.684 29.226 35.682 1.00 29.75 409 PHE B CA 1
ATOM 6705 C C . PHE B 1 409 ? -20.937 28.934 34.195 1.00 30.59 409 PHE B C 1
ATOM 6706 O O . PHE B 1 409 ? -21.870 28.211 33.841 1.00 27.63 409 PHE B O 1
ATOM 6714 N N . THR B 1 410 ? -20.089 29.496 33.338 1.00 30.03 410 THR B N 1
ATOM 6715 C CA . THR B 1 410 ? -20.182 29.322 31.891 1.00 31.35 410 THR B CA 1
ATOM 6716 C C . THR B 1 410 ? -20.054 27.868 31.455 1.00 30.94 410 THR B C 1
ATOM 6717 O O . THR B 1 410 ? -20.865 27.371 30.667 1.00 31.03 410 THR B O 1
ATOM 6721 N N . SER B 1 411 ? -19.022 27.191 31.948 1.00 33.33 411 SER B N 1
ATOM 6722 C CA . SER B 1 411 ? -18.807 25.799 31.574 1.00 34.48 411 SER B CA 1
ATOM 6723 C C . SER B 1 411 ? -19.961 24.921 32.011 1.00 33.00 411 SER B C 1
ATOM 6724 O O . SER B 1 411 ? -20.407 24.064 31.249 1.00 34.11 411 SER B O 1
ATOM 6727 N N . LEU B 1 412 ? -20.450 25.130 33.229 1.00 29.88 412 LEU B N 1
ATOM 6728 C CA . LEU B 1 412 ? -21.570 24.331 33.722 1.00 30.48 412 LEU B CA 1
ATOM 6729 C C . LEU B 1 412 ? -22.776 24.537 32.816 1.00 29.41 412 LEU B C 1
ATOM 6730 O O . LEU B 1 412 ? -23.458 23.578 32.452 1.00 29.59 412 LEU B O 1
ATOM 6735 N N . LEU B 1 413 ? -23.034 25.784 32.437 1.00 26.34 413 LEU B N 1
ATOM 6736 C CA . LEU B 1 413 ? -24.157 26.057 31.554 1.00 26.65 413 LEU B CA 1
ATOM 6737 C C . LEU B 1 413 ? -23.981 25.324 30.221 1.00 28.59 413 LEU B C 1
ATOM 6738 O O . LEU B 1 413 ? -24.946 24.784 29.671 1.00 28.97 413 LEU B O 1
ATOM 6743 N N . ARG B 1 414 ? -22.757 25.308 29.690 1.00 30.76 414 ARG B N 1
ATOM 6744 C CA . ARG B 1 414 ? -22.519 24.617 28.419 1.00 32.88 414 ARG B CA 1
ATOM 6745 C C . ARG B 1 414 ? -22.676 23.112 28.604 1.00 32.42 414 ARG B C 1
ATOM 6746 O O . ARG B 1 414 ? -23.362 22.454 27.830 1.00 31.57 414 ARG B O 1
ATOM 6754 N N . GLU B 1 415 ? -22.062 22.572 29.648 1.00 28.58 415 GLU B N 1
ATOM 6755 C CA . GLU B 1 415 ? -22.151 21.144 29.895 1.00 31.54 415 GLU B CA 1
ATOM 6756 C C . GLU B 1 415 ? -23.597 20.666 29.931 1.00 33.06 415 GLU B C 1
ATOM 6757 O O . GLU B 1 415 ? -23.916 19.619 29.366 1.00 30.14 415 GLU B O 1
ATOM 6763 N N . TRP B 1 416 ? -24.471 21.447 30.561 1.00 35.16 416 TRP B N 1
ATOM 6764 C CA . TRP B 1 416 ? -25.883 21.088 30.657 1.00 38.80 416 TRP B CA 1
ATOM 6765 C C . TRP B 1 416 ? -26.776 21.534 29.497 1.00 37.03 416 TRP B C 1
ATOM 6766 O O . TRP B 1 416 ? -27.984 21.311 29.525 1.00 37.68 416 TRP B O 1
ATOM 6777 N N . GLY B 1 417 ? -26.192 22.163 28.484 1.00 35.28 417 GLY B N 1
ATOM 6778 C CA . GLY B 1 417 ? -26.980 22.602 27.345 1.00 31.47 417 GLY B CA 1
ATOM 6779 C C . GLY B 1 417 ? -27.866 23.804 27.640 1.00 30.20 417 GLY B C 1
ATOM 6780 O O . GLY B 1 417 ? -28.743 24.148 26.848 1.00 29.27 417 GLY B O 1
ATOM 6781 N N . LEU B 1 418 ? -27.631 24.465 28.768 1.00 27.32 418 LEU B N 1
ATOM 6782 C CA . LEU B 1 418 ? -28.435 25.620 29.143 1.00 26.00 418 LEU B CA 1
ATOM 6783 C C . LEU B 1 418 ? -27.861 26.942 28.603 1.00 28.41 418 LEU B C 1
ATOM 6784 O O . LEU B 1 418 ? -28.577 27.941 28.488 1.00 25.10 418 LEU B O 1
ATOM 6789 N N . TYR B 1 419 ? -26.581 26.941 28.243 1.00 28.89 419 TYR B N 1
ATOM 6790 C CA . TYR B 1 419 ? -25.959 28.161 27.752 1.00 30.17 419 TYR B CA 1
ATOM 6791 C C . TYR B 1 419 ? -26.732 28.804 26.595 1.00 31.33 419 TYR B C 1
ATOM 6792 O O . TYR B 1 419 ? -27.069 29.988 26.645 1.00 29.56 419 TYR B O 1
ATOM 6801 N N . GLU B 1 420 ? -27.017 28.039 25.550 1.00 29.18 420 GLU B N 1
ATOM 6802 C CA . GLU B 1 420 ? -27.739 28.610 24.420 1.00 33.29 420 GLU B CA 1
ATOM 6803 C C . GLU B 1 420 ? -29.218 28.838 24.730 1.00 30.68 420 GLU B C 1
ATOM 6804 O O . GLU B 1 420 ? -29.923 29.438 23.931 1.00 31.18 420 GLU B O 1
ATOM 6810 N N . LYS B 1 421 ? -29.685 28.358 25.882 1.00 27.64 421 LYS B N 1
ATOM 6811 C CA . LYS B 1 421 ? -31.091 28.526 26.252 1.00 28.30 421 LYS B CA 1
ATOM 6812 C C . LYS B 1 421 ? -31.410 29.794 27.068 1.00 28.47 421 LYS B C 1
ATOM 6813 O O . LYS B 1 421 ? -32.541 29.975 27.554 1.00 26.29 421 LYS B O 1
ATOM 6819 N N . VAL B 1 422 ? -30.413 30.660 27.235 1.00 25.52 422 VAL B N 1
ATOM 6820 C CA . VAL B 1 422 ? -30.651 31.925 27.916 1.00 27.38 422 VAL B CA 1
ATOM 6821 C C . VAL B 1 422 ? -30.098 32.992 26.989 1.00 28.10 422 VAL B C 1
ATOM 6822 O O . VAL B 1 422 ? -29.303 32.678 26.103 1.00 28.51 422 VAL B O 1
ATOM 6826 N N . ALA B 1 423 ? -30.523 34.239 27.178 1.00 26.05 423 ALA B N 1
ATOM 6827 C CA . ALA B 1 423 ? -30.058 35.336 26.331 1.00 30.08 423 ALA B CA 1
ATOM 6828 C C . ALA B 1 423 ? -28.760 35.902 26.866 1.00 28.16 423 ALA B C 1
ATOM 6829 O O . ALA B 1 423 ? -27.935 36.433 26.122 1.00 28.98 423 ALA B O 1
ATOM 6831 N N . GLN B 1 424 ? -28.587 35.783 28.171 1.00 26.73 424 GLN B N 1
ATOM 6832 C CA . GLN B 1 424 ? -27.401 36.302 28.825 1.00 27.06 424 GLN B CA 1
ATOM 6833 C C . GLN B 1 424 ? -27.186 35.589 30.143 1.00 27.06 424 GLN B C 1
ATOM 6834 O O . GLN B 1 424 ? -28.145 35.235 30.835 1.00 25.61 424 GLN B O 1
ATOM 6840 N N . ALA B 1 425 ? -25.923 35.351 30.467 1.00 27.99 425 ALA B N 1
ATOM 6841 C CA . ALA B 1 425 ? -25.546 34.720 31.723 1.00 27.71 425 ALA B CA 1
ATOM 6842 C C . ALA B 1 425 ? -24.284 35.439 32.182 1.00 28.97 425 ALA B C 1
ATOM 6843 O O . ALA B 1 425 ? -23.329 35.579 31.417 1.00 31.24 425 ALA B O 1
ATOM 6845 N N . LEU B 1 426 ? -24.279 35.899 33.425 1.00 32.53 426 LEU B N 1
ATOM 6846 C CA . LEU B 1 426 ? -23.119 36.601 33.947 1.00 33.19 426 LEU B CA 1
ATOM 6847 C C . LEU B 1 426 ? -23.038 36.404 35.448 1.00 31.72 426 LEU B C 1
ATOM 6848 O O . LEU B 1 426 ? -23.991 35.943 36.078 1.00 31.30 426 LEU B O 1
ATOM 6853 N N . ALA B 1 427 ? -21.884 36.712 36.019 1.00 28.24 427 ALA B N 1
ATOM 6854 C CA . ALA B 1 427 ? -21.716 36.586 37.454 1.00 28.99 427 ALA B CA 1
ATOM 6855 C C . ALA B 1 427 ? -21.172 37.920 37.968 1.00 30.38 427 ALA B C 1
ATOM 6856 O O . ALA B 1 427 ? -20.302 38.522 37.342 1.00 27.86 427 ALA B O 1
ATOM 6858 N N . VAL B 1 428 ? -21.703 38.368 39.104 1.00 28.96 428 VAL B N 1
ATOM 6859 C CA . VAL B 1 428 ? -21.320 39.632 39.725 1.00 33.04 428 VAL B CA 1
ATOM 6860 C C . VAL B 1 428 ? -20.651 39.376 41.082 1.00 34.57 428 VAL B C 1
ATOM 6861 O O . VAL B 1 428 ? -21.219 38.707 41.951 1.00 34.75 428 VAL B O 1
ATOM 6865 N N . LEU B 1 429 ? -19.444 39.906 41.260 1.00 40.05 429 LEU B N 1
ATOM 6866 C CA . LEU B 1 429 ? -18.708 39.717 42.508 1.00 41.80 429 LEU B CA 1
ATOM 6867 C C . LEU B 1 429 ? -18.977 40.864 43.477 1.00 42.80 429 LEU B C 1
ATOM 6868 O O . LEU B 1 429 ? -18.772 42.033 43.143 1.00 43.74 429 LEU B O 1
ATOM 6873 N N . THR B 1 430 ? -19.436 40.523 44.676 1.00 37.15 430 THR B N 1
ATOM 6874 C CA . THR B 1 430 ? -19.751 41.524 45.694 1.00 40.24 430 THR B CA 1
ATOM 6875 C C . THR B 1 430 ? -18.952 41.332 46.982 1.00 43.03 430 THR B C 1
ATOM 6876 O O . THR B 1 430 ? -19.095 40.316 47.661 1.00 40.29 430 THR B O 1
ATOM 6880 N N . PRO B 1 431 ? -18.099 42.313 47.334 1.00 52.10 431 PRO B N 1
ATOM 6881 C CA . PRO B 1 431 ? -17.284 42.244 48.554 1.00 54.48 431 PRO B CA 1
ATOM 6882 C C . PRO B 1 431 ? -18.181 42.233 49.793 1.00 56.19 431 PRO B C 1
ATOM 6883 O O . PRO B 1 431 ? -19.189 42.939 49.839 1.00 56.43 431 PRO B O 1
ATOM 6887 N N . VAL B 1 432 ? -17.832 41.431 50.793 1.00 60.76 432 VAL B N 1
ATOM 6888 C CA . VAL B 1 432 ? -18.647 41.375 52.000 1.00 63.00 432 VAL B CA 1
ATOM 6889 C C . VAL B 1 432 ? -17.818 41.580 53.264 1.00 63.85 432 VAL B C 1
ATOM 6890 O O . VAL B 1 432 ? -17.860 42.708 53.806 1.00 65.03 432 VAL B O 1
ATOM 6894 N N . GLY B 1 445 ? -13.570 37.180 51.461 1.00 60.35 445 GLY B N 1
ATOM 6895 C CA . GLY B 1 445 ? -14.896 37.656 51.814 1.00 59.93 445 GLY B CA 1
ATOM 6896 C C . GLY B 1 445 ? -15.644 38.231 50.624 1.00 58.93 445 GLY B C 1
ATOM 6897 O O . GLY B 1 445 ? -15.639 39.444 50.403 1.00 58.41 445 GLY B O 1
ATOM 6898 N N . TYR B 1 446 ? -16.292 37.356 49.855 1.00 46.16 446 TYR B N 1
ATOM 6899 C CA . TYR B 1 446 ? -17.048 37.778 48.685 1.00 41.13 446 TYR B CA 1
ATOM 6900 C C . TYR B 1 446 ? -18.317 36.954 48.475 1.00 39.58 446 TYR B C 1
ATOM 6901 O O . TYR B 1 446 ? -18.344 35.747 48.704 1.00 35.04 446 TYR B O 1
ATOM 6910 N N . VAL B 1 447 ? -19.376 37.637 48.055 1.00 47.36 447 VAL B N 1
ATOM 6911 C CA . VAL B 1 447 ? -20.646 36.996 47.761 1.00 45.52 447 VAL B CA 1
ATOM 6912 C C . VAL B 1 447 ? -20.763 37.081 46.248 1.00 44.14 447 VAL B C 1
ATOM 6913 O O . VAL B 1 447 ? -20.574 38.152 45.676 1.00 46.15 447 VAL B O 1
ATOM 6917 N N . LEU B 1 448 ? -21.051 35.959 45.596 1.00 32.80 448 LEU B N 1
ATOM 6918 C CA . LEU B 1 448 ? -21.179 35.963 44.143 1.00 31.79 448 LEU B CA 1
ATOM 6919 C C . LEU B 1 448 ? -22.630 35.792 43.708 1.00 30.75 448 LEU B C 1
ATOM 6920 O O . LEU B 1 448 ? -23.308 34.848 44.128 1.00 28.66 448 LEU B O 1
ATOM 6925 N N . ALA B 1 449 ? -23.084 36.701 42.850 1.00 31.81 449 ALA B N 1
ATOM 6926 C CA . ALA B 1 449 ? -24.443 36.670 42.329 1.00 30.49 449 ALA B CA 1
ATOM 6927 C C . ALA B 1 449 ? -24.475 36.095 40.913 1.00 31.40 449 ALA B C 1
ATOM 6928 O O . ALA B 1 449 ? -23.808 36.614 40.016 1.00 31.24 449 ALA B O 1
ATOM 6930 N N . LEU B 1 450 ? -25.227 35.016 40.714 1.00 25.81 450 LEU B N 1
ATOM 6931 C CA . LEU B 1 450 ? -25.360 34.441 39.380 1.00 24.97 450 LEU B CA 1
ATOM 6932 C C . LEU B 1 450 ? -26.551 35.198 38.761 1.00 28.71 450 LEU B C 1
ATOM 6933 O O . LEU B 1 450 ? -27.562 35.460 39.437 1.00 28.08 450 LEU B O 1
ATOM 6938 N N . ARG B 1 451 ? -26.432 35.554 37.487 1.00 25.80 451 ARG B N 1
ATOM 6939 C CA . ARG B 1 451 ? -27.459 36.331 36.813 1.00 27.74 451 ARG B CA 1
ATOM 6940 C C . ARG B 1 451 ? -27.715 35.865 35.378 1.00 28.21 451 ARG B C 1
ATOM 6941 O O . ARG B 1 451 ? -26.835 35.961 34.524 1.00 28.49 451 ARG B O 1
ATOM 6949 N N . ALA B 1 452 ? -28.914 35.350 35.117 1.00 26.31 452 ALA B N 1
ATOM 6950 C CA . ALA B 1 452 ? -29.248 34.900 33.769 1.00 26.04 452 ALA B CA 1
ATOM 6951 C C . ALA B 1 452 ? -30.668 35.350 33.384 1.00 25.85 452 ALA B C 1
ATOM 6952 O O . ALA B 1 452 ? -31.568 35.401 34.218 1.00 26.33 452 ALA B O 1
ATOM 6954 N N . VAL B 1 453 ? -30.855 35.701 32.121 1.00 24.72 453 VAL B N 1
ATOM 6955 C CA . VAL B 1 453 ? -32.164 36.152 31.662 1.00 26.50 453 VAL B CA 1
ATOM 6956 C C . VAL B 1 453 ? -32.550 35.556 30.306 1.00 26.63 453 VAL B C 1
ATOM 6957 O O . VAL B 1 453 ? -31.697 35.102 29.543 1.00 25.99 453 VAL B O 1
ATOM 6961 N N . THR B 1 454 ? -33.849 35.556 30.036 1.00 29.61 454 THR B N 1
ATOM 6962 C CA . THR B 1 454 ? -34.409 35.070 28.779 1.00 31.74 454 THR B CA 1
ATOM 6963 C C . THR B 1 454 ? -35.244 36.243 28.260 1.00 35.92 454 THR B C 1
ATOM 6964 O O . THR B 1 454 ? -35.660 37.106 29.040 1.00 35.02 454 THR B O 1
ATOM 6968 N N . THR B 1 455 ? -35.496 36.288 26.957 1.00 33.27 455 THR B N 1
ATOM 6969 C CA . THR B 1 455 ? -36.316 37.367 26.412 1.00 35.01 455 THR B CA 1
ATOM 6970 C C . THR B 1 455 ? -37.180 36.909 25.247 1.00 36.97 455 THR B C 1
ATOM 6971 O O . THR B 1 455 ? -36.780 36.034 24.478 1.00 36.60 455 THR B O 1
ATOM 6975 N N . GLU B 1 456 ? -38.360 37.516 25.126 1.00 39.48 456 GLU B N 1
ATOM 6976 C CA . GLU B 1 456 ? -39.304 37.198 24.055 1.00 43.14 456 GLU B CA 1
ATOM 6977 C C . GLU B 1 456 ? -39.576 38.378 23.104 1.00 43.87 456 GLU B C 1
ATOM 6978 O O . GLU B 1 456 ? -39.992 38.171 21.963 1.00 42.81 456 GLU B O 1
ATOM 6984 N N . ASP B 1 457 ? -39.351 39.599 23.550 1.00 51.37 457 ASP B N 1
ATOM 6985 C CA . ASP B 1 457 ? -39.580 40.845 22.806 1.00 55.03 457 ASP B CA 1
ATOM 6986 C C . ASP B 1 457 ? -38.323 41.671 22.545 1.00 54.74 457 ASP B C 1
ATOM 6987 O O . ASP B 1 457 ? -38.402 42.757 21.966 1.00 55.60 457 ASP B O 1
ATOM 6992 N N . PHE B 1 458 ? -37.140 41.082 22.801 1.00 47.59 458 PHE B N 1
ATOM 6993 C CA . PHE B 1 458 ? -35.895 41.837 22.651 1.00 46.72 458 PHE B CA 1
ATOM 6994 C C . PHE B 1 458 ? -35.986 43.234 23.261 1.00 46.30 458 PHE B C 1
ATOM 6995 O O . PHE B 1 458 ? -35.124 44.077 23.019 1.00 48.80 458 PHE B O 1
ATOM 7003 N N . MET B 1 459 ? -36.838 43.434 24.289 1.00 50.90 459 MET B N 1
ATOM 7004 C CA . MET B 1 459 ? -36.882 44.684 25.049 1.00 50.44 459 MET B CA 1
ATOM 7005 C C . MET B 1 459 ? -36.973 44.419 26.548 1.00 48.70 459 MET B C 1
ATOM 7006 O O . MET B 1 459 ? -36.324 45.083 27.354 1.00 49.86 459 MET B O 1
ATOM 7011 N N . THR B 1 460 ? -37.801 43.451 26.910 1.00 44.19 460 THR B N 1
ATOM 7012 C CA . THR B 1 460 ? -37.979 43.059 28.295 1.00 42.96 460 THR B CA 1
ATOM 7013 C C . THR B 1 460 ? -37.073 41.850 28.532 1.00 40.39 460 THR B C 1
ATOM 7014 O O . THR B 1 460 ? -36.608 41.226 27.576 1.00 38.00 460 THR B O 1
ATOM 7018 N N . ALA B 1 461 ? -36.809 41.531 29.796 1.00 32.98 461 ALA B N 1
ATOM 7019 C CA . ALA B 1 461 ? -35.977 40.381 30.116 1.00 30.47 461 ALA B CA 1
ATOM 7020 C C . ALA B 1 461 ? -36.418 39.791 31.442 1.00 31.06 461 ALA B C 1
ATOM 7021 O O . ALA B 1 461 ? -36.548 40.497 32.444 1.00 33.28 461 ALA B O 1
ATOM 7023 N N . ASP B 1 462 ? -36.657 38.490 31.452 1.00 30.85 462 ASP B N 1
ATOM 7024 C CA . ASP B 1 462 ? -37.078 37.837 32.676 1.00 31.83 462 ASP B CA 1
ATOM 7025 C C . ASP B 1 462 ? -35.905 37.093 33.266 1.00 29.33 462 ASP B C 1
ATOM 7026 O O . ASP B 1 462 ? -35.064 36.594 32.522 1.00 26.26 462 ASP B O 1
ATOM 7031 N N . TRP B 1 463 ? -35.817 37.039 34.593 1.00 29.43 463 TRP B N 1
ATOM 7032 C CA . TRP B 1 463 ? -34.736 36.265 35.174 1.00 28.12 463 TRP B CA 1
ATOM 7033 C C . TRP B 1 463 ? -35.005 34.858 34.659 1.00 27.22 463 TRP B C 1
ATOM 7034 O O . TRP B 1 463 ? -36.157 34.415 34.626 1.00 27.12 463 TRP B O 1
ATOM 7045 N N . ALA B 1 464 ? -33.961 34.161 34.228 1.00 30.14 464 ALA B N 1
ATOM 7046 C CA . ALA B 1 464 ? -34.139 32.815 33.685 1.00 29.69 464 ALA B CA 1
ATOM 7047 C C . ALA B 1 464 ? -34.632 31.818 34.729 1.00 29.63 464 ALA B C 1
ATOM 7048 O O . ALA B 1 464 ? -34.100 31.760 35.837 1.00 29.80 464 ALA B O 1
ATOM 7050 N N . ARG B 1 465 ? -35.655 31.045 34.364 1.00 27.83 465 ARG B N 1
ATOM 7051 C CA . ARG B 1 465 ? -36.229 30.025 35.243 1.00 29.95 465 ARG B CA 1
ATOM 7052 C C . ARG B 1 465 ? -35.396 28.767 35.058 1.00 30.39 465 ARG B C 1
ATOM 7053 O O . ARG B 1 465 ? -35.845 27.799 34.448 1.00 32.34 465 ARG B O 1
ATOM 7061 N N . LEU B 1 466 ? -34.177 28.784 35.569 1.00 25.25 466 LEU B N 1
ATOM 7062 C CA . LEU B 1 466 ? -33.285 27.647 35.406 1.00 26.18 466 LEU B CA 1
ATOM 7063 C C . LEU B 1 466 ? -33.632 26.527 36.367 1.00 25.13 466 LEU B C 1
ATOM 7064 O O . LEU B 1 466 ? -34.342 26.731 37.347 1.00 26.70 466 LEU B O 1
ATOM 7069 N N . PRO B 1 467 ? -33.161 25.312 36.080 1.00 29.94 467 PRO B N 1
ATOM 7070 C CA . PRO B 1 467 ? -33.463 24.197 36.986 1.00 29.83 467 PRO B CA 1
ATOM 7071 C C . PRO B 1 467 ? -32.758 24.432 38.318 1.00 29.98 467 PRO B C 1
ATOM 7072 O O . PRO B 1 467 ? -31.581 24.781 38.346 1.00 31.37 467 PRO B O 1
ATOM 7076 N N . LEU B 1 468 ? -33.467 24.256 39.422 1.00 26.88 468 LEU B N 1
ATOM 7077 C CA . LEU B 1 468 ? -32.849 24.468 40.721 1.00 27.99 468 LEU B CA 1
ATOM 7078 C C . LEU B 1 468 ? -31.686 23.505 40.968 1.00 29.83 468 LEU B C 1
ATOM 7079 O O . LEU B 1 468 ? -30.726 23.849 41.660 1.00 30.15 468 LEU B O 1
ATOM 7084 N N . GLU B 1 469 ? -31.761 22.306 40.403 1.00 27.11 469 GLU B N 1
ATOM 7085 C CA . GLU B 1 469 ? -30.680 21.337 40.583 1.00 30.15 469 GLU B CA 1
ATOM 7086 C C . GLU B 1 469 ? -29.416 21.905 39.929 1.00 28.00 469 GLU B C 1
ATOM 7087 O O . GLU B 1 469 ? -28.315 21.741 40.447 1.00 26.61 469 GLU B O 1
ATOM 7093 N N . PHE B 1 470 ? -29.573 22.573 38.790 1.00 25.76 470 PHE B N 1
ATOM 7094 C CA . PHE B 1 470 ? -28.422 23.163 38.131 1.00 25.91 470 PHE B CA 1
ATOM 7095 C C . PHE B 1 470 ? -27.849 24.315 38.985 1.00 25.80 470 PHE B C 1
ATOM 7096 O O . PHE B 1 470 ? -26.635 24.458 39.137 1.00 24.47 470 PHE B O 1
ATOM 7104 N N . LEU B 1 471 ? -28.726 25.146 39.532 1.00 28.80 471 LEU B N 1
ATOM 7105 C CA . LEU B 1 471 ? -28.253 26.249 40.358 1.00 27.70 471 LEU B CA 1
ATOM 7106 C C . LEU B 1 471 ? -27.485 25.702 41.553 1.00 30.17 471 LEU B C 1
ATOM 7107 O O . LEU B 1 471 ? -26.465 26.270 41.952 1.00 31.87 471 LEU B O 1
ATOM 7112 N N . ASP B 1 472 ? -27.974 24.599 42.124 1.00 29.28 472 ASP B N 1
ATOM 7113 C CA . ASP B 1 472 ? -27.307 23.988 43.273 1.00 30.77 472 ASP B CA 1
ATOM 7114 C C . ASP B 1 472 ? -25.907 23.526 42.866 1.00 31.72 472 ASP B C 1
ATOM 7115 O O . ASP B 1 472 ? -24.929 23.777 43.576 1.00 31.78 472 ASP B O 1
ATOM 7120 N N . GLU B 1 473 ? -25.815 22.866 41.716 1.00 28.70 473 GLU B N 1
ATOM 7121 C CA . GLU B 1 473 ? -24.529 22.388 41.225 1.00 32.06 473 GLU B CA 1
ATOM 7122 C C . GLU B 1 473 ? -23.560 23.552 40.996 1.00 30.26 473 GLU B C 1
ATOM 7123 O O . GLU B 1 473 ? -22.387 23.451 41.326 1.00 29.23 473 GLU B O 1
ATOM 7129 N N . ALA B 1 474 ? -24.053 24.654 40.434 1.00 28.43 474 ALA B N 1
ATOM 7130 C CA . ALA B 1 474 ? -23.210 25.817 40.186 1.00 28.96 474 ALA B CA 1
ATOM 7131 C C . ALA B 1 474 ? -22.729 26.432 41.500 1.00 30.03 474 ALA B C 1
ATOM 7132 O O . ALA B 1 474 ? -21.564 26.802 41.631 1.00 31.80 474 ALA B O 1
ATOM 7134 N N . ALA B 1 475 ? -23.630 26.542 42.469 1.00 30.35 475 ALA B N 1
ATOM 7135 C CA . ALA B 1 475 ? -23.284 27.115 43.764 1.00 31.81 475 ALA B CA 1
ATOM 7136 C C . ALA B 1 475 ? -22.234 26.265 44.492 1.00 34.42 475 ALA B C 1
ATOM 7137 O O . ALA B 1 475 ? -21.256 26.798 45.030 1.00 33.81 475 ALA B O 1
ATOM 7139 N N . ARG B 1 476 ? -22.440 24.949 44.510 1.00 33.66 476 ARG B N 1
ATOM 7140 C CA . ARG B 1 476 ? -21.500 24.054 45.169 1.00 35.50 476 ARG B CA 1
ATOM 7141 C C . ARG B 1 476 ? -20.151 24.053 44.451 1.00 35.64 476 ARG B C 1
ATOM 7142 O O . ARG B 1 476 ? -19.112 24.132 45.092 1.00 34.40 476 ARG B O 1
ATOM 7150 N N . ARG B 1 477 ? -20.168 23.990 43.123 1.00 31.50 477 ARG B N 1
ATOM 7151 C CA . ARG B 1 477 ? -18.928 23.972 42.364 1.00 33.68 477 ARG B CA 1
ATOM 7152 C C . ARG B 1 477 ? -18.109 25.248 42.580 1.00 34.06 477 ARG B C 1
ATOM 7153 O O . ARG B 1 477 ? -16.888 25.197 42.726 1.00 33.10 477 ARG B O 1
ATOM 7161 N N . ILE B 1 478 ? -18.787 26.387 42.598 1.00 38.27 478 ILE B N 1
ATOM 7162 C CA . ILE B 1 478 ? -18.118 27.667 42.778 1.00 38.92 478 ILE B CA 1
ATOM 7163 C C . ILE B 1 478 ? -17.501 27.867 44.164 1.00 38.56 478 ILE B C 1
ATOM 7164 O O . ILE B 1 478 ? -16.345 28.264 44.259 1.00 39.45 478 ILE B O 1
ATOM 7169 N N . THR B 1 479 ? -18.257 27.598 45.228 1.00 35.22 479 THR B N 1
ATOM 7170 C CA . THR B 1 479 ? -17.741 27.776 46.589 1.00 36.67 479 THR B CA 1
ATOM 7171 C C . THR B 1 479 ? -16.608 26.801 46.879 1.00 39.91 479 THR B C 1
ATOM 7172 O O . THR B 1 479 ? -15.745 27.063 47.723 1.00 39.25 479 THR B O 1
ATOM 7176 N N . ARG B 1 480 ? -16.620 25.674 46.175 1.00 41.64 480 ARG B N 1
ATOM 7177 C CA . ARG B 1 480 ? -15.609 24.648 46.360 1.00 45.27 480 ARG B CA 1
ATOM 7178 C C . ARG B 1 480 ? -14.307 24.941 45.622 1.00 45.10 480 ARG B C 1
ATOM 7179 O O . ARG B 1 480 ? -13.228 24.725 46.162 1.00 43.17 480 ARG B O 1
ATOM 7187 N N . ARG B 1 481 ? -14.402 25.435 44.392 1.00 40.95 481 ARG B N 1
ATOM 7188 C CA . ARG B 1 481 ? -13.201 25.711 43.627 1.00 40.80 481 ARG B CA 1
ATOM 7189 C C . ARG B 1 481 ? -12.681 27.118 43.819 1.00 39.89 481 ARG B C 1
ATOM 7190 O O . ARG B 1 481 ? -11.528 27.401 43.504 1.00 39.05 481 ARG B O 1
ATOM 7198 N N . VAL B 1 482 ? -13.528 28.004 44.327 1.00 41.48 482 VAL B N 1
ATOM 7199 C CA . VAL B 1 482 ? -13.122 29.388 44.549 1.00 41.70 482 VAL B CA 1
ATOM 7200 C C . VAL B 1 482 ? -13.365 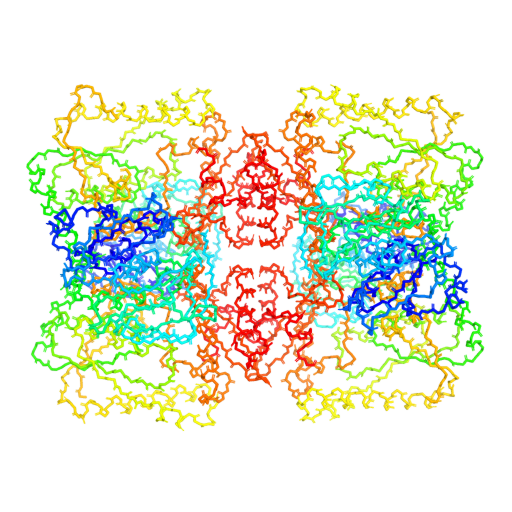29.747 46.009 1.00 44.39 482 VAL B C 1
ATOM 7201 O O . VAL B 1 482 ? -14.328 30.438 46.338 1.00 44.67 482 VAL B O 1
ATOM 7205 N N . PRO B 1 483 ? -12.479 29.278 46.904 1.00 55.15 483 PRO B N 1
ATOM 7206 C CA . PRO B 1 483 ? -12.526 29.498 48.355 1.00 54.73 483 PRO B CA 1
ATOM 7207 C C . PRO B 1 483 ? -12.846 30.923 48.797 1.00 52.57 483 PRO B C 1
ATOM 7208 O O . PRO B 1 483 ? -13.521 31.128 49.800 1.00 53.57 483 PRO B O 1
ATOM 7212 N N . GLU B 1 484 ? -12.365 31.911 48.058 1.00 42.54 484 GLU B N 1
ATOM 7213 C CA . GLU B 1 484 ? -12.634 33.291 48.431 1.00 41.78 484 GLU B CA 1
ATOM 7214 C C . GLU B 1 484 ? -14.127 33.615 48.424 1.00 38.56 484 GLU B C 1
ATOM 7215 O O . GLU B 1 484 ? -14.567 34.564 49.084 1.00 36.37 484 GLU B O 1
ATOM 7221 N N . ILE B 1 485 ? -14.901 32.826 47.681 1.00 36.21 485 ILE B N 1
ATOM 7222 C CA . ILE B 1 485 ? -16.342 33.027 47.597 1.00 31.26 485 ILE B CA 1
ATOM 7223 C C . ILE B 1 485 ? -17.033 32.160 48.644 1.00 32.06 485 ILE B C 1
ATOM 7224 O O . ILE B 1 485 ? -17.018 30.932 48.565 1.00 30.29 485 ILE B O 1
ATOM 7229 N N . GLY B 1 486 ? -17.634 32.814 49.630 1.00 31.90 486 GLY B N 1
ATOM 7230 C CA . GLY B 1 486 ? -18.299 32.089 50.695 1.00 33.20 486 GLY B CA 1
ATOM 7231 C C . GLY B 1 486 ? -19.794 31.925 50.501 1.00 33.22 486 GLY B C 1
ATOM 7232 O O . GLY B 1 486 ? -20.422 31.149 51.215 1.00 30.66 486 GLY B O 1
ATOM 7233 N N . ARG B 1 487 ? -20.367 32.644 49.534 1.00 33.82 487 ARG B N 1
ATOM 7234 C CA . ARG B 1 487 ? -21.797 32.541 49.300 1.00 32.94 487 ARG B CA 1
ATOM 7235 C C . ARG B 1 487 ? -22.196 32.844 47.861 1.00 30.63 487 ARG B C 1
ATOM 7236 O O . ARG B 1 487 ? -21.676 33.773 47.231 1.00 28.71 487 ARG B O 1
ATOM 7244 N N . VAL B 1 488 ? -23.129 32.042 47.352 1.00 28.51 488 VAL B N 1
ATOM 7245 C CA . VAL B 1 488 ? -23.629 32.194 45.992 1.00 24.60 488 VAL B CA 1
ATOM 7246 C C . VAL B 1 488 ? -25.143 32.401 46.012 1.00 25.50 488 VAL B C 1
ATOM 7247 O O . VAL B 1 488 ? -25.878 31.667 46.685 1.00 22.28 488 VAL B O 1
ATOM 7251 N N . VAL B 1 489 ? -25.584 33.419 45.277 1.00 25.76 489 VAL B N 1
ATOM 7252 C CA . VAL B 1 489 ? -26.993 33.792 45.178 1.00 25.13 489 VAL B CA 1
ATOM 7253 C C . VAL B 1 489 ? -27.406 33.892 43.707 1.00 26.35 489 VAL B C 1
ATOM 7254 O O . VAL B 1 489 ? -26.553 34.001 42.817 1.00 22.08 489 VAL B O 1
ATOM 7258 N N . TYR B 1 490 ? -28.716 33.852 43.462 1.00 24.22 490 TYR B N 1
ATOM 7259 C CA . TYR B 1 490 ? -29.245 33.959 42.105 1.00 23.86 490 TYR B CA 1
ATOM 7260 C C . TYR B 1 490 ? -30.146 35.193 42.045 1.00 23.55 490 TYR B C 1
ATOM 7261 O O . TYR B 1 490 ? -30.986 35.392 42.918 1.00 22.78 490 TYR B O 1
ATOM 7270 N N . ASP B 1 491 ? -29.954 36.018 41.023 1.00 22.90 491 ASP B N 1
ATOM 7271 C CA . ASP B 1 491 ? -30.728 37.246 40.840 1.00 24.31 491 ASP B CA 1
ATOM 7272 C C . ASP B 1 491 ? -32.150 36.930 40.366 1.00 24.70 491 ASP B C 1
ATOM 7273 O O . ASP B 1 491 ? -32.338 36.279 39.338 1.00 26.90 491 ASP B O 1
ATOM 7278 N N . LEU B 1 492 ? -33.145 37.397 41.117 1.00 26.03 492 LEU B N 1
ATOM 7279 C CA . LEU B 1 492 ? -34.549 37.150 40.786 1.00 30.11 492 LEU B CA 1
ATOM 7280 C C . LEU B 1 492 ? -35.209 38.400 40.235 1.00 31.19 492 LEU B C 1
ATOM 7281 O O . LEU B 1 492 ? -36.430 38.509 40.243 1.00 32.53 492 LEU B O 1
ATOM 7286 N N . THR B 1 493 ? -34.407 39.334 39.746 1.00 33.85 493 THR B N 1
ATOM 7287 C CA . THR B 1 493 ? -34.948 40.585 39.239 1.00 34.13 493 THR B CA 1
ATOM 7288 C C . THR B 1 493 ? -35.022 40.675 37.723 1.00 37.00 493 THR B C 1
ATOM 7289 O O . THR B 1 493 ? -34.016 40.517 37.027 1.00 37.17 493 THR B O 1
ATOM 7293 N N . SER B 1 494 ? -36.215 40.952 37.214 1.00 33.86 494 SER B N 1
ATOM 7294 C CA . SER B 1 494 ? -36.414 41.074 35.769 1.00 35.57 494 SER B CA 1
ATOM 7295 C C . SER B 1 494 ? -36.242 42.500 35.280 1.00 33.19 494 SER B C 1
ATOM 7296 O O . SER B 1 494 ? -36.065 43.423 36.071 1.00 30.89 494 SER B O 1
ATOM 7299 N N . LYS B 1 495 ? -36.305 42.659 33.962 1.00 32.91 495 LYS B N 1
ATOM 7300 C CA . LYS B 1 495 ? -36.187 43.955 33.310 1.00 34.28 495 LYS B CA 1
ATOM 7301 C C . LYS B 1 495 ? -37.464 44.193 32.509 1.00 36.24 495 LYS B C 1
ATOM 7302 O O . LYS B 1 495 ? -37.712 43.514 31.520 1.00 36.29 495 LYS B O 1
ATOM 7308 N N . PRO B 1 496 ? -38.295 45.159 32.932 1.00 38.14 496 PRO B N 1
ATOM 7309 C CA . PRO B 1 496 ? -38.117 46.031 34.099 1.00 35.67 496 PRO B CA 1
ATOM 7310 C C . PRO B 1 496 ? -38.382 45.248 35.370 1.00 35.26 496 PRO B C 1
ATOM 7311 O O . PRO B 1 496 ? -38.885 44.134 35.310 1.00 35.89 496 PRO B O 1
ATOM 7315 N N . PRO B 1 497 ? -38.112 45.843 36.542 1.00 38.00 497 PRO B N 1
ATOM 7316 C CA . PRO B 1 497 ? -37.585 47.196 36.763 1.00 37.40 497 PRO B CA 1
ATOM 7317 C C . PRO B 1 497 ? -36.073 47.397 36.744 1.00 37.39 497 PRO B C 1
ATOM 7318 O O . PRO B 1 497 ? -35.619 48.534 36.790 1.00 38.66 497 PRO B O 1
ATOM 7322 N N . ALA B 1 498 ? -35.291 46.323 36.699 1.00 36.37 498 ALA B N 1
ATOM 7323 C CA . ALA B 1 498 ? -33.835 46.470 36.712 1.00 36.47 498 ALA B CA 1
ATOM 7324 C C . ALA B 1 498 ? -33.146 46.219 35.376 1.00 36.94 498 ALA B C 1
ATOM 7325 O O . ALA B 1 498 ? -33.768 45.792 34.404 1.00 38.43 498 ALA B O 1
ATOM 7327 N N . THR B 1 499 ? -31.845 46.484 35.347 1.00 34.19 499 THR B N 1
ATOM 7328 C CA . THR B 1 499 ? -31.025 46.264 34.160 1.00 32.99 499 THR B CA 1
ATOM 7329 C C . THR B 1 499 ? -30.501 44.823 34.200 1.00 31.91 499 THR B C 1
ATOM 7330 O O . THR B 1 499 ? -30.540 44.176 35.251 1.00 30.94 499 THR B O 1
ATOM 7334 N N . ILE B 1 500 ? -30.029 44.319 33.062 1.00 29.56 500 ILE B N 1
ATOM 7335 C CA . ILE B 1 500 ? -29.480 42.965 32.996 1.00 30.12 500 ILE B CA 1
ATOM 7336 C C . ILE B 1 500 ? -28.150 42.921 33.762 1.00 30.05 500 ILE B C 1
ATOM 7337 O O . ILE B 1 500 ? -27.937 42.045 34.608 1.00 27.29 500 ILE B O 1
ATOM 7342 N N . GLU B 1 501 ? -27.272 43.876 33.459 1.00 30.83 501 GLU B N 1
ATOM 7343 C CA . GLU B 1 501 ? -25.979 44.018 34.138 1.00 32.46 501 GLU B CA 1
ATOM 7344 C C . GLU B 1 501 ? -26.295 44.709 35.470 1.00 34.06 501 GLU B C 1
ATOM 7345 O O . GLU B 1 501 ? -27.294 45.414 35.571 1.00 36.31 501 GLU B O 1
ATOM 7351 N N . TRP B 1 502 ? -25.463 44.525 36.487 1.00 32.65 502 TRP B N 1
ATOM 7352 C CA . TRP B 1 502 ? -25.739 45.160 37.776 1.00 34.23 502 TRP B CA 1
ATOM 7353 C C . TRP B 1 502 ? -25.308 46.625 37.833 1.00 37.55 502 TRP B C 1
ATOM 7354 O O . TRP B 1 502 ? -25.830 47.401 38.628 1.00 37.26 502 TRP B O 1
ATOM 7365 N N . GLU B 1 503 ? -24.353 47.005 36.997 1.00 45.09 503 GLU B N 1
ATOM 7366 C CA . GLU B 1 503 ? -23.909 48.395 36.962 1.00 48.73 503 GLU B CA 1
ATOM 7367 C C . GLU B 1 503 ? -23.352 48.753 35.593 1.00 48.29 503 GLU B C 1
ATOM 7368 O O . GLU B 1 503 ? -23.490 47.924 34.669 1.00 49.97 503 GLU B O 1
ATOM 7375 N N . MET C 1 1 ? -65.625 29.535 74.963 1.00 42.15 1 MET C N 1
ATOM 7376 C CA . MET C 1 1 ? -66.342 29.035 73.761 1.00 42.92 1 MET C CA 1
ATOM 7377 C C . MET C 1 1 ? -66.745 30.219 72.876 1.00 43.71 1 MET C C 1
ATOM 7378 O O . MET C 1 1 ? -67.200 31.251 73.383 1.00 43.44 1 MET C O 1
ATOM 7383 N N . VAL C 1 2 ? -66.551 30.073 71.563 1.00 43.34 2 VAL C N 1
ATOM 7384 C CA . VAL C 1 2 ? -66.899 31.116 70.595 1.00 40.93 2 VAL C CA 1
ATOM 7385 C C . VAL C 1 2 ? -67.856 30.516 69.575 1.00 41.60 2 VAL C C 1
ATOM 7386 O O . VAL C 1 2 ? -67.610 29.433 69.040 1.00 39.65 2 VAL C O 1
ATOM 7390 N N . LEU C 1 3 ? -68.944 31.224 69.298 1.00 37.57 3 LEU C N 1
ATOM 7391 C CA . LEU C 1 3 ? -69.940 30.722 68.369 1.00 38.37 3 LEU C CA 1
ATOM 7392 C C . LEU C 1 3 ? -69.831 31.354 66.983 1.00 36.49 3 LEU C C 1
ATOM 7393 O O . LEU C 1 3 ? -69.548 32.542 66.851 1.00 37.81 3 LEU C O 1
ATOM 7398 N N . VAL C 1 4 ? -70.050 30.549 65.950 1.00 39.64 4 VAL C N 1
ATOM 7399 C CA . VAL C 1 4 ? -69.984 31.041 64.581 1.00 39.77 4 VAL C CA 1
ATOM 7400 C C . VAL C 1 4 ? -71.373 30.964 63.941 1.00 40.55 4 VAL C C 1
ATOM 7401 O O . VAL C 1 4 ? -71.923 29.877 63.758 1.00 41.84 4 VAL C O 1
ATOM 7405 N N . LEU C 1 5 ? -71.935 32.126 63.615 1.00 37.98 5 LEU C N 1
ATOM 7406 C CA . LEU C 1 5 ? -73.256 32.201 62.994 1.00 38.08 5 LEU C CA 1
ATOM 7407 C C . LEU C 1 5 ? -73.133 32.019 61.489 1.00 36.60 5 LEU C C 1
ATOM 7408 O O . LEU C 1 5 ? -72.556 32.852 60.787 1.00 38.02 5 LEU C O 1
ATOM 7413 N N . ASP C 1 6 ? -73.688 30.920 61.002 1.00 42.56 6 ASP C N 1
ATOM 7414 C CA . ASP C 1 6 ? -73.627 30.585 59.594 1.00 44.35 6 ASP C CA 1
ATOM 7415 C C . ASP C 1 6 ? -74.628 31.349 58.723 1.00 45.96 6 ASP C C 1
ATOM 7416 O O . ASP C 1 6 ? -75.835 31.126 58.813 1.00 46.78 6 ASP C O 1
ATOM 7421 N N . PHE C 1 7 ? -74.122 32.246 57.882 1.00 41.80 7 PHE C N 1
ATOM 7422 C CA . PHE C 1 7 ? -74.978 32.991 56.974 1.00 42.00 7 PHE C CA 1
ATOM 7423 C C . PHE C 1 7 ? -74.795 32.482 55.553 1.00 42.28 7 PHE C C 1
ATOM 7424 O O . PHE C 1 7 ? -75.092 33.180 54.578 1.00 43.85 7 PHE C O 1
ATOM 7432 N N . GLY C 1 8 ? -74.294 31.250 55.451 1.00 36.98 8 GLY C N 1
ATOM 7433 C CA . GLY C 1 8 ? -74.106 30.611 54.158 1.00 35.46 8 GLY C CA 1
ATOM 7434 C C . GLY C 1 8 ? -72.729 30.623 53.524 1.00 35.01 8 GLY C C 1
ATOM 7435 O O . GLY C 1 8 ? -72.544 30.034 52.466 1.00 34.44 8 GLY C O 1
ATOM 7436 N N . SER C 1 9 ? -71.756 31.278 54.145 1.00 38.19 9 SER C N 1
ATOM 7437 C CA . SER C 1 9 ? -70.420 31.319 53.559 1.00 38.09 9 SER C CA 1
ATOM 7438 C C . SER C 1 9 ? -69.782 29.954 53.347 1.00 38.35 9 SER C C 1
ATOM 7439 O O . SER C 1 9 ? -69.948 29.042 54.153 1.00 37.09 9 SER C O 1
ATOM 7442 N N . GLN C 1 10 ? -69.044 29.824 52.253 1.00 38.37 10 GLN C N 1
ATOM 7443 C CA . GLN C 1 10 ? -68.353 28.580 51.960 1.00 39.47 10 GLN C CA 1
ATOM 7444 C C . GLN C 1 10 ? -67.174 28.414 52.930 1.00 38.83 10 GLN C C 1
ATOM 7445 O O . GLN C 1 10 ? -66.571 27.344 53.006 1.00 37.65 10 GLN C O 1
ATOM 7451 N N . TYR C 1 11 ? -66.860 29.481 53.664 1.00 37.58 11 TYR C N 1
ATOM 7452 C CA . TYR C 1 11 ? -65.767 29.471 54.630 1.00 36.46 11 TYR C CA 1
ATOM 7453 C C . TYR C 1 11 ? -66.221 29.425 56.085 1.00 34.77 11 TYR C C 1
ATOM 7454 O O . TYR C 1 11 ? -65.426 29.672 56.987 1.00 33.95 11 TYR C O 1
ATOM 7463 N N . THR C 1 12 ? -67.493 29.132 56.321 1.00 31.22 12 THR C N 1
ATOM 7464 C CA . THR C 1 12 ? -67.994 29.064 57.686 1.00 31.37 12 THR C CA 1
ATOM 7465 C C . THR C 1 12 ? -67.247 28.021 58.531 1.00 32.01 12 THR C C 1
ATOM 7466 O O . THR C 1 12 ? -66.853 28.296 59.666 1.00 32.51 12 THR C O 1
ATOM 7470 N N . ARG C 1 13 ? -67.061 26.826 57.989 1.00 33.35 13 ARG C N 1
ATOM 7471 C CA . ARG C 1 13 ? -66.339 25.784 58.719 1.00 35.15 13 ARG C CA 1
ATOM 7472 C C . ARG C 1 13 ? -64.885 26.223 58.968 1.00 33.36 13 ARG C C 1
ATOM 7473 O O . ARG C 1 13 ? -64.336 26.021 60.053 1.00 33.13 13 ARG C O 1
ATOM 7481 N N . LEU C 1 14 ? -64.277 26.848 57.971 1.00 31.93 14 LEU C N 1
ATOM 7482 C CA . LEU C 1 14 ? -62.904 27.316 58.091 1.00 32.08 14 LEU C CA 1
ATOM 7483 C C . LEU C 1 14 ? -62.754 28.271 59.280 1.00 32.64 14 LEU C C 1
ATOM 7484 O O . LEU C 1 14 ? -61.783 28.182 60.035 1.00 33.60 14 LEU C O 1
ATOM 7489 N N . ILE C 1 15 ? -63.708 29.182 59.455 1.00 31.88 15 ILE C N 1
ATOM 7490 C CA . ILE C 1 15 ? -63.645 30.112 60.579 1.00 30.80 15 ILE C CA 1
ATOM 7491 C C . ILE C 1 15 ? -63.621 29.330 61.892 1.00 30.91 15 ILE C C 1
ATOM 7492 O O . ILE C 1 15 ? -62.882 29.671 62.815 1.00 31.39 15 ILE C O 1
ATOM 7497 N N . ALA C 1 16 ? -64.461 28.306 61.984 1.00 31.83 16 ALA C N 1
ATOM 7498 C CA . ALA C 1 16 ? -64.532 27.493 63.193 1.00 33.81 16 ALA C CA 1
ATOM 7499 C C . ALA C 1 16 ? -63.188 26.815 63.427 1.00 34.48 16 ALA C C 1
ATOM 7500 O O . ALA C 1 16 ? -62.714 26.733 64.566 1.00 32.54 16 ALA C O 1
ATOM 7502 N N . ARG C 1 17 ? -62.587 26.324 62.345 1.00 31.13 17 ARG C N 1
ATOM 7503 C CA . ARG C 1 17 ? -61.292 25.671 62.441 1.00 34.61 17 ARG C CA 1
ATOM 7504 C C . ARG C 1 17 ? -60.216 26.658 62.909 1.00 33.22 17 ARG C C 1
ATOM 7505 O O . ARG C 1 17 ? -59.399 26.319 63.762 1.00 33.48 17 ARG C O 1
ATOM 7513 N N . ARG C 1 18 ? -60.216 27.873 62.358 1.00 30.70 18 ARG C N 1
ATOM 7514 C CA . ARG C 1 18 ? -59.221 28.873 62.746 1.00 31.72 18 ARG C CA 1
ATOM 7515 C C . ARG C 1 18 ? -59.207 29.133 64.253 1.00 32.54 18 ARG C C 1
ATOM 7516 O O . ARG C 1 18 ? -58.146 29.281 64.858 1.00 31.56 18 ARG C O 1
ATOM 7524 N N . LEU C 1 19 ? -60.391 29.200 64.852 1.00 31.55 19 LEU C N 1
ATOM 7525 C CA . LEU C 1 19 ? -60.499 29.438 66.279 1.00 32.37 19 LEU C CA 1
ATOM 7526 C C . LEU C 1 19 ? -59.821 28.310 67.053 1.00 30.62 19 LEU C C 1
ATOM 7527 O O . LEU C 1 19 ? -59.156 28.561 68.054 1.00 28.73 19 LEU C O 1
ATOM 7532 N N . ARG C 1 20 ? -59.996 27.076 66.586 1.00 37.05 20 ARG C N 1
ATOM 7533 C CA . ARG C 1 20 ? -59.400 25.906 67.238 1.00 39.41 20 ARG C CA 1
ATOM 7534 C C . ARG C 1 20 ? -57.878 26.037 67.277 1.00 38.14 20 ARG C C 1
ATOM 7535 O O . ARG C 1 20 ? -57.249 25.775 68.301 1.00 39.42 20 ARG C O 1
ATOM 7543 N N . GLU C 1 21 ? -57.300 26.456 66.156 1.00 33.39 21 GLU C N 1
ATOM 7544 C CA . GLU C 1 21 ? -55.857 26.607 66.039 1.00 32.29 21 GLU C CA 1
ATOM 7545 C C . GLU C 1 21 ? -55.383 27.717 66.972 1.00 34.58 21 GLU C C 1
ATOM 7546 O O . GLU C 1 21 ? -54.181 27.858 67.248 1.00 32.19 21 GLU C O 1
ATOM 7552 N N . LEU C 1 22 ? -56.360 28.505 67.465 1.00 35.50 22 LEU C N 1
ATOM 7553 C CA . LEU C 1 22 ? -56.130 29.617 68.377 1.00 37.26 22 LEU C CA 1
ATOM 7554 C C . LEU C 1 22 ? -56.507 29.190 69.802 1.00 38.58 22 LEU C C 1
ATOM 7555 O O . LEU C 1 22 ? -56.555 30.017 70.717 1.00 41.62 22 LEU C O 1
ATOM 7560 N N . ARG C 1 23 ? -56.620 27.854 69.970 1.00 36.07 23 ARG C N 1
ATOM 7561 C CA . ARG C 1 23 ? -56.887 27.220 71.266 1.00 38.04 23 ARG C CA 1
ATOM 7562 C C . ARG C 1 23 ? -58.181 27.683 71.976 1.00 38.50 23 ARG C C 1
ATOM 7563 O O . ARG C 1 23 ? -58.280 27.652 73.209 1.00 37.02 23 ARG C O 1
ATOM 7571 N N . ALA C 1 24 ? -59.209 27.873 71.137 1.00 38.62 24 ALA C N 1
ATOM 7572 C CA . ALA C 1 24 ? -60.535 28.252 71.618 1.00 38.44 24 ALA C CA 1
ATOM 7573 C C . ALA C 1 24 ? -61.577 27.362 70.951 1.00 37.47 24 ALA C C 1
ATOM 7574 O O . ALA C 1 24 ? -61.543 27.158 69.735 1.00 39.74 24 ALA C O 1
ATOM 7576 N N . PHE C 1 25 ? -62.496 26.813 71.739 1.00 29.41 25 PHE C N 1
ATOM 7577 C CA . PHE C 1 25 ? -63.516 25.954 71.164 1.00 30.19 25 PHE C CA 1
ATOM 7578 C C . PHE C 1 25 ? -64.509 26.791 70.366 1.00 31.72 25 PHE C C 1
ATOM 7579 O O . PHE C 1 25 ? -64.845 27.922 70.735 1.00 27.92 25 PHE C O 1
ATOM 7587 N N . SER C 1 26 ? -64.968 26.230 69.260 1.00 36.52 26 SER C N 1
ATOM 7588 C CA . SER C 1 26 ? -65.906 26.927 68.411 1.00 38.65 26 SER C CA 1
ATOM 7589 C C . SER C 1 26 ? -66.989 25.966 67.972 1.00 40.26 26 SER C C 1
ATOM 7590 O O . SER C 1 26 ? -66.759 24.762 67.846 1.00 38.66 26 SER C O 1
ATOM 7593 N N . LEU C 1 27 ? -68.178 26.516 67.751 1.00 36.58 27 LEU C N 1
ATOM 7594 C CA . LEU C 1 27 ? -69.330 25.736 67.333 1.00 37.33 27 LEU C CA 1
ATOM 7595 C C . LEU C 1 27 ? -70.122 26.590 66.346 1.00 36.94 27 LEU C C 1
ATOM 7596 O O . LEU C 1 27 ? -70.270 27.797 66.545 1.00 35.57 27 LEU C O 1
ATOM 7601 N N . ILE C 1 28 ? -70.626 25.964 65.288 1.00 41.79 28 ILE C N 1
ATOM 7602 C CA . ILE C 1 28 ? -71.386 26.674 64.265 1.00 43.48 28 ILE C CA 1
ATOM 7603 C C . ILE C 1 28 ? -72.895 26.559 64.451 1.00 45.97 28 ILE C C 1
ATOM 7604 O O . ILE C 1 28 ? -73.418 25.461 64.638 1.00 46.09 28 ILE C O 1
ATOM 7609 N N . LEU C 1 29 ? -73.584 27.699 64.392 1.00 45.63 29 LEU C N 1
ATOM 7610 C CA . LEU C 1 29 ? -75.041 27.746 64.515 1.00 45.35 29 LEU C CA 1
ATOM 7611 C C . LEU C 1 29 ? -75.631 28.564 63.372 1.00 45.85 29 LEU C C 1
ATOM 7612 O O . LEU C 1 29 ? -74.998 29.501 62.876 1.00 42.87 29 LEU C O 1
ATOM 7617 N N . PRO C 1 30 ? -76.848 28.211 62.924 1.00 42.22 30 PRO C N 1
ATOM 7618 C CA . PRO C 1 30 ? -77.443 28.988 61.834 1.00 42.75 30 PRO C CA 1
ATOM 7619 C C . PRO C 1 30 ? -77.495 30.447 62.296 1.00 42.33 30 PRO C C 1
ATOM 7620 O O . PRO C 1 30 ? -77.776 30.719 63.463 1.00 40.41 30 PRO C O 1
ATOM 7624 N N . GLY C 1 31 ? -77.191 31.374 61.393 1.00 39.50 31 GLY C N 1
ATOM 7625 C CA . GLY C 1 31 ? -77.191 32.782 61.751 1.00 42.07 31 GLY C CA 1
ATOM 7626 C C . GLY C 1 31 ? -78.484 33.290 62.364 1.00 42.87 31 GLY C C 1
ATOM 7627 O O . GLY C 1 31 ? -78.471 34.165 63.232 1.00 40.94 31 GLY C O 1
ATOM 7628 N N . ASP C 1 32 ? -79.601 32.730 61.918 1.00 58.41 32 ASP C N 1
ATOM 7629 C CA . ASP C 1 32 ? -80.917 33.131 62.398 1.00 62.09 32 ASP C CA 1
ATOM 7630 C C . ASP C 1 32 ? -81.343 32.447 63.695 1.00 63.02 32 ASP C C 1
ATOM 7631 O O . ASP C 1 32 ? -82.408 32.739 64.234 1.00 62.39 32 ASP C O 1
ATOM 7636 N N . ALA C 1 33 ? -80.508 31.547 64.200 1.00 62.57 33 ALA C N 1
ATOM 7637 C CA . ALA C 1 33 ? -80.821 30.835 65.432 1.00 64.54 33 ALA C CA 1
ATOM 7638 C C . ALA C 1 33 ? -81.298 31.780 66.540 1.00 66.00 33 ALA C C 1
ATOM 7639 O O . ALA C 1 33 ? -80.755 32.871 66.721 1.00 65.58 33 ALA C O 1
ATOM 7641 N N . PRO C 1 34 ? -82.333 31.368 67.291 1.00 61.67 34 PRO C N 1
ATOM 7642 C CA . PRO C 1 34 ? -82.920 32.142 68.393 1.00 62.61 34 PRO C CA 1
ATOM 7643 C C . PRO C 1 34 ? -81.921 32.535 69.483 1.00 64.16 34 PRO C C 1
ATOM 7644 O O . PRO C 1 34 ? -81.047 31.751 69.850 1.00 64.30 34 PRO C O 1
ATOM 7648 N N . LEU C 1 35 ? -82.068 33.750 70.004 1.00 59.89 35 LEU C N 1
ATOM 7649 C CA . LEU C 1 35 ? -81.183 34.260 71.046 1.00 61.25 35 LEU C CA 1
ATOM 7650 C C . LEU C 1 35 ? -80.964 33.269 72.182 1.00 62.36 35 LEU C C 1
ATOM 7651 O O . LEU C 1 35 ? -79.837 33.058 72.627 1.00 62.21 35 LEU C O 1
ATOM 7656 N N . GLU C 1 36 ? -82.046 32.671 72.663 1.00 63.13 36 GLU C N 1
ATOM 7657 C CA . GLU C 1 36 ? -81.942 31.713 73.752 1.00 65.13 36 GLU C CA 1
ATOM 7658 C C . GLU C 1 36 ? -81.020 30.551 73.381 1.00 65.16 36 GLU C C 1
ATOM 7659 O O . GLU C 1 36 ? -80.300 30.026 74.232 1.00 64.46 36 GLU C O 1
ATOM 7665 N N . GLU C 1 37 ? -81.031 30.163 72.109 1.00 77.82 37 GLU C N 1
ATOM 7666 C CA . GLU C 1 37 ? -80.184 29.069 71.654 1.00 78.01 37 GLU C CA 1
ATOM 7667 C C . GLU C 1 37 ? -78.717 29.482 71.704 1.00 77.51 37 GLU C C 1
ATOM 7668 O O . GLU C 1 37 ? -77.896 28.795 72.306 1.00 78.62 37 GLU C O 1
ATOM 7674 N N . VAL C 1 38 ? -78.388 30.606 71.077 1.00 59.26 38 VAL C N 1
ATOM 7675 C CA . VAL C 1 38 ? -77.014 31.085 71.086 1.00 57.79 38 VAL C CA 1
ATOM 7676 C C . VAL C 1 38 ? -76.525 31.278 72.521 1.00 56.78 38 VAL C C 1
ATOM 7677 O O . VAL C 1 38 ? -75.365 31.008 72.825 1.00 56.96 38 VAL C O 1
ATOM 7681 N N . LEU C 1 39 ? -77.412 31.719 73.408 1.00 54.65 39 LEU C N 1
ATOM 7682 C CA . LEU C 1 39 ? -77.036 31.941 74.801 1.00 52.74 39 LEU C CA 1
ATOM 7683 C C . LEU C 1 39 ? -76.873 30.632 75.575 1.00 51.55 39 LEU C C 1
ATOM 7684 O O . LEU C 1 39 ? -76.184 30.580 76.597 1.00 49.59 39 LEU C O 1
ATOM 7689 N N . LYS C 1 40 ? -77.507 29.576 75.082 1.00 59.06 40 LYS C N 1
ATOM 7690 C CA . LYS C 1 40 ? -77.410 28.270 75.715 1.00 60.54 40 LYS C CA 1
ATOM 7691 C C . LYS C 1 40 ? -75.943 27.861 75.906 1.00 60.05 40 LYS C C 1
ATOM 7692 O O . LYS C 1 40 ? -75.559 27.382 76.976 1.00 59.66 40 LYS C O 1
ATOM 7698 N N . HIS C 1 41 ? -75.127 28.072 74.873 1.00 54.73 41 HIS C N 1
ATOM 7699 C CA . HIS C 1 41 ? -73.713 27.701 74.911 1.00 52.68 41 HIS C CA 1
ATOM 7700 C C . HIS C 1 41 ? -72.799 28.666 75.660 1.00 51.80 41 HIS C C 1
ATOM 7701 O O . HIS C 1 41 ? -71.584 28.481 75.673 1.00 51.18 41 HIS C O 1
ATOM 7708 N N . ARG C 1 42 ? -73.365 29.695 76.277 1.00 53.94 42 ARG C N 1
ATOM 7709 C CA . ARG C 1 42 ? -72.553 30.662 77.015 1.00 54.12 42 ARG C CA 1
ATOM 7710 C C . ARG C 1 42 ? -71.345 31.164 76.215 1.00 52.92 42 ARG C C 1
ATOM 7711 O O . ARG C 1 42 ? -70.222 31.185 76.723 1.00 51.30 42 ARG C O 1
ATOM 7719 N N . PRO C 1 43 ? -71.560 31.587 74.961 1.00 70.13 43 PRO C N 1
ATOM 7720 C CA . PRO C 1 43 ? -70.454 32.078 74.134 1.00 68.42 43 PRO C CA 1
ATOM 7721 C C . PRO C 1 43 ? -69.807 33.357 74.657 1.00 67.57 43 PRO C C 1
ATOM 7722 O O . PRO C 1 43 ? -70.496 34.297 75.051 1.00 67.54 43 PRO C O 1
ATOM 7726 N N . GLN C 1 44 ? -68.478 33.384 74.656 1.00 46.24 44 GLN C N 1
ATOM 7727 C CA . GLN C 1 44 ? -67.734 34.549 75.116 1.00 43.87 44 GLN C CA 1
ATOM 7728 C C . GLN C 1 44 ? -67.555 35.537 73.963 1.00 41.86 44 GLN C C 1
ATOM 7729 O O . GLN C 1 44 ? -66.995 36.620 74.129 1.00 39.04 44 GLN C O 1
ATOM 7735 N N . ALA C 1 45 ? -68.019 35.151 72.783 1.00 43.39 45 ALA C N 1
ATOM 7736 C CA . ALA C 1 45 ? -67.916 36.031 71.631 1.00 42.23 45 ALA C CA 1
ATOM 7737 C C . ALA C 1 45 ? -68.646 35.391 70.467 1.00 41.09 45 ALA C C 1
ATOM 7738 O O . ALA C 1 45 ? -68.885 34.191 70.472 1.00 39.48 45 ALA C O 1
ATOM 7740 N N . LEU C 1 46 ? -69.009 36.195 69.474 1.00 43.94 46 LEU C N 1
ATOM 7741 C CA . LEU C 1 46 ? -69.717 35.677 68.312 1.00 43.04 46 LEU C CA 1
ATOM 7742 C C . LEU C 1 46 ? -69.033 36.149 67.044 1.00 41.64 46 LEU C C 1
ATOM 7743 O O . LEU C 1 46 ? -68.435 37.223 67.010 1.00 41.34 46 LEU C O 1
ATOM 7748 N N . ILE C 1 47 ? -69.104 35.330 66.008 1.00 37.94 47 ILE C N 1
ATOM 7749 C CA . ILE C 1 47 ? -68.525 35.694 64.731 1.00 37.01 47 ILE C CA 1
ATOM 7750 C C . ILE C 1 47 ? -69.610 35.473 63.701 1.00 37.45 47 ILE C C 1
ATOM 7751 O O . ILE C 1 47 ? -70.180 34.383 63.610 1.00 37.93 47 ILE C O 1
ATOM 7756 N N . LEU C 1 48 ? -69.909 36.513 62.937 1.00 37.83 48 LEU C N 1
ATOM 7757 C CA . LEU C 1 48 ? -70.940 36.416 61.914 1.00 38.53 48 LEU C CA 1
ATOM 7758 C C . LEU C 1 48 ? -70.235 36.136 60.601 1.00 36.69 48 LEU C C 1
ATOM 7759 O O . LEU C 1 48 ? -69.442 36.945 60.139 1.00 36.32 48 LEU C O 1
ATOM 7764 N N . SER C 1 49 ? -70.529 34.993 60.000 1.00 36.08 49 SER C N 1
ATOM 7765 C CA . SER C 1 49 ? -69.883 34.622 58.754 1.00 37.97 49 SER C CA 1
ATOM 7766 C C . SER C 1 49 ? -70.399 35.407 57.564 1.00 39.40 49 SER C C 1
ATOM 7767 O O . SER C 1 49 ? -71.394 36.127 57.659 1.00 39.37 49 SER C O 1
ATOM 7770 N N . GLY C 1 50 ? -69.705 35.256 56.440 1.00 43.17 50 GLY C N 1
ATOM 7771 C CA . GLY C 1 50 ? -70.117 35.909 55.214 1.00 42.32 50 GLY C CA 1
ATOM 7772 C C . GLY C 1 50 ? -71.212 35.036 54.625 1.00 44.94 50 GLY C C 1
ATOM 7773 O O . GLY C 1 50 ? -71.639 34.059 55.247 1.00 42.91 50 GLY C O 1
ATOM 7774 N N . GLY C 1 51 ? -71.669 35.375 53.428 1.00 40.25 51 GLY C N 1
ATOM 7775 C CA . GLY C 1 51 ? -72.719 34.597 52.800 1.00 42.77 51 GLY C CA 1
ATOM 7776 C C . GLY C 1 51 ? -72.867 35.018 51.354 1.00 45.23 51 GLY C C 1
ATOM 7777 O O . GLY C 1 51 ? -72.508 36.141 51.003 1.00 44.13 51 GLY C O 1
ATOM 7778 N N . PRO C 1 52 ? -73.401 34.145 50.491 1.00 53.08 52 PRO C N 1
ATOM 7779 C CA . PRO C 1 52 ? -73.582 34.450 49.070 1.00 56.73 52 PRO C CA 1
ATOM 7780 C C . PRO C 1 52 ? -74.615 35.535 48.775 1.00 60.26 52 PRO C C 1
ATOM 7781 O O . PRO C 1 52 ? -74.555 36.191 47.735 1.00 60.57 52 PRO C O 1
ATOM 7785 N N . ARG C 1 53 ? -75.553 35.727 49.694 1.00 62.00 53 ARG C N 1
ATOM 7786 C CA . ARG C 1 53 ? -76.599 36.718 49.506 1.00 65.61 53 ARG C CA 1
ATOM 7787 C C . ARG C 1 53 ? -76.194 38.132 49.896 1.00 67.02 53 ARG C C 1
ATOM 7788 O O . ARG C 1 53 ? -75.138 38.359 50.487 1.00 66.92 53 ARG C O 1
ATOM 7796 N N . SER C 1 54 ? -77.060 39.075 49.538 1.00 57.02 54 SER C N 1
ATOM 7797 C CA . SER C 1 54 ? -76.877 40.488 49.828 1.00 59.91 54 SER C CA 1
ATOM 7798 C C . SER C 1 54 ? -77.849 40.866 50.935 1.00 60.88 54 SER C C 1
ATOM 7799 O O . SER C 1 54 ? -78.912 40.256 51.068 1.00 60.20 54 SER C O 1
ATOM 7802 N N . VAL C 1 55 ? -77.489 41.867 51.730 1.00 61.77 55 VAL C N 1
ATOM 7803 C CA . VAL C 1 55 ? -78.349 42.307 52.824 1.00 64.48 55 VAL C CA 1
ATOM 7804 C C . VAL C 1 55 ? -79.706 42.799 52.312 1.00 66.08 55 VAL C C 1
ATOM 7805 O O . VAL C 1 55 ? -80.700 42.764 53.039 1.00 65.45 55 VAL C O 1
ATOM 7809 N N . PHE C 1 56 ? -79.740 43.246 51.059 1.00 101.24 56 PHE C N 1
ATOM 7810 C CA . PHE C 1 56 ? -80.974 43.739 50.451 1.00 104.12 56 PHE C CA 1
ATOM 7811 C C . PHE C 1 56 ? -81.953 42.598 50.206 1.00 106.22 56 PHE C C 1
ATOM 7812 O O . PHE C 1 56 ? -83.129 42.690 50.566 1.00 106.73 56 PHE C O 1
ATOM 7820 N N . ASP C 1 57 ? -81.463 41.529 49.584 1.00 90.42 57 ASP C N 1
ATOM 7821 C CA . ASP C 1 57 ? -82.284 40.360 49.295 1.00 91.71 57 ASP C CA 1
ATOM 7822 C C . ASP C 1 57 ? -83.151 40.021 50.506 1.00 92.20 57 ASP C C 1
ATOM 7823 O O . ASP C 1 57 ? -82.640 39.793 51.601 1.00 93.10 57 ASP C O 1
ATOM 7828 N N . PRO C 1 58 ? -84.479 39.981 50.320 1.00 90.75 58 PRO C N 1
ATOM 7829 C CA . PRO C 1 58 ? -85.418 39.671 51.402 1.00 90.15 58 PRO C CA 1
ATOM 7830 C C . PRO C 1 58 ? -85.205 38.295 52.031 1.00 89.34 58 PRO C C 1
ATOM 7831 O O . PRO C 1 58 ? -85.283 38.143 53.251 1.00 89.16 58 PRO C O 1
ATOM 7835 N N . ASP C 1 59 ? -84.938 37.296 51.196 1.00 95.49 59 ASP C N 1
ATOM 7836 C CA . ASP C 1 59 ? -84.718 35.940 51.681 1.00 94.73 59 ASP C CA 1
ATOM 7837 C C . ASP C 1 59 ? -83.433 35.821 52.496 1.00 93.37 59 ASP C C 1
ATOM 7838 O O . ASP C 1 59 ? -83.321 34.950 53.360 1.00 93.56 59 ASP C O 1
ATOM 7843 N N . ALA C 1 60 ? -82.468 36.695 52.217 1.00 96.56 60 ALA C N 1
ATOM 7844 C CA . ALA C 1 60 ? -81.193 36.686 52.927 1.00 93.38 60 ALA C CA 1
ATOM 7845 C C . ALA C 1 60 ? -81.428 36.555 54.426 1.00 91.19 60 ALA C C 1
ATOM 7846 O O . ALA C 1 60 ? -82.132 37.367 55.029 1.00 90.71 60 ALA C O 1
ATOM 7848 N N . PRO C 1 61 ? -80.831 35.527 55.048 1.00 56.86 61 PRO C N 1
ATOM 7849 C CA . PRO C 1 61 ? -80.972 35.274 56.485 1.00 54.63 61 PRO C CA 1
ATOM 7850 C C . PRO C 1 61 ? -80.442 36.400 57.361 1.00 52.41 61 PRO C C 1
ATOM 7851 O O . PRO C 1 61 ? -79.468 37.068 57.014 1.00 51.95 61 PRO C O 1
ATOM 7855 N N . ARG C 1 62 ? -81.100 36.613 58.494 1.00 50.27 62 ARG C N 1
ATOM 7856 C CA . ARG C 1 62 ? -80.685 37.642 59.436 1.00 49.63 62 ARG C CA 1
ATOM 7857 C C . ARG C 1 62 ? -80.759 37.062 60.837 1.00 46.30 62 ARG C C 1
ATOM 7858 O O . ARG C 1 62 ? -81.526 36.132 61.088 1.00 45.76 62 ARG C O 1
ATOM 7866 N N . PRO C 1 63 ? -79.959 37.602 61.769 1.00 50.06 63 PRO C N 1
ATOM 7867 C CA . PRO C 1 63 ? -79.913 37.148 63.158 1.00 49.13 63 PRO C CA 1
ATOM 7868 C C . PRO C 1 63 ? -81.105 37.585 63.999 1.00 49.85 63 PRO C C 1
ATOM 7869 O O . PRO C 1 63 ? -81.930 38.395 63.573 1.00 49.38 63 PRO C O 1
ATOM 7873 N N . ASP C 1 64 ? -81.168 37.046 65.210 1.00 69.53 64 ASP C N 1
ATOM 7874 C CA . ASP C 1 64 ? -82.226 37.377 66.143 1.00 69.94 64 ASP C CA 1
ATOM 7875 C C . ASP C 1 64 ? -82.109 38.867 66.441 1.00 70.32 64 ASP C C 1
ATOM 7876 O O . ASP C 1 64 ? -81.038 39.353 66.811 1.00 70.18 64 ASP C O 1
ATOM 7881 N N . PRO C 1 65 ? -83.210 39.616 66.280 1.00 62.78 65 PRO C N 1
ATOM 7882 C CA . PRO C 1 65 ? -83.181 41.055 66.541 1.00 61.82 65 PRO C CA 1
ATOM 7883 C C . PRO C 1 65 ? -82.577 41.415 67.895 1.00 61.57 65 PRO C C 1
ATOM 7884 O O . PRO C 1 65 ? -82.112 42.536 68.093 1.00 61.51 65 PRO C O 1
ATOM 7888 N N . ARG C 1 66 ? -82.563 40.460 68.819 1.00 55.51 66 ARG C N 1
ATOM 7889 C CA . ARG C 1 66 ? -82.028 40.717 70.154 1.00 56.25 66 ARG C CA 1
ATOM 7890 C C . ARG C 1 66 ? -80.542 40.368 70.303 1.00 55.13 66 ARG C C 1
ATOM 7891 O O . ARG C 1 66 ? -79.957 40.551 71.373 1.00 53.87 66 ARG C O 1
ATOM 7899 N N . LEU C 1 67 ? -79.935 39.878 69.226 1.00 57.75 67 LEU C N 1
ATOM 7900 C CA . LEU C 1 67 ? -78.527 39.494 69.249 1.00 56.36 67 LEU C CA 1
ATOM 7901 C C . LEU C 1 67 ? -77.573 40.675 69.436 1.00 55.97 67 LEU C C 1
ATOM 7902 O O . LEU C 1 67 ? -76.747 40.670 70.349 1.00 55.69 67 LEU C O 1
ATOM 7907 N N . PHE C 1 68 ? -77.685 41.690 68.584 1.00 50.00 68 PHE C N 1
ATOM 7908 C CA . PHE C 1 68 ? -76.789 42.838 68.684 1.00 50.50 68 PHE C CA 1
ATOM 7909 C C . PHE C 1 68 ? -77.013 43.671 69.939 1.00 51.33 68 PHE C C 1
ATOM 7910 O O . PHE C 1 68 ? -76.383 44.714 70.120 1.00 52.04 68 PHE C O 1
ATOM 7918 N N . SER C 1 69 ? -77.901 43.208 70.812 1.00 60.72 69 SER C N 1
ATOM 7919 C CA . SER C 1 69 ? -78.183 43.919 72.051 1.00 61.50 69 SER C CA 1
ATOM 7920 C C . SER C 1 69 ? -77.721 43.097 73.250 1.00 61.55 69 SER C C 1
ATOM 7921 O O . SER C 1 69 ? -77.773 43.563 74.391 1.00 60.88 69 SER C O 1
ATOM 7924 N N . SER C 1 70 ? -77.261 41.876 72.986 1.00 52.26 70 SER C N 1
ATOM 7925 C CA . SER C 1 70 ? -76.798 40.985 74.050 1.00 51.92 70 SER C CA 1
ATOM 7926 C C . SER C 1 70 ? -75.569 41.518 74.781 1.00 50.90 70 SER C C 1
ATOM 7927 O O . SER C 1 70 ? -75.324 41.162 75.931 1.00 50.94 70 SER C O 1
ATOM 7930 N N . GLY C 1 71 ? -74.796 42.368 74.117 1.00 62.32 71 GLY C N 1
ATOM 7931 C CA . GLY C 1 71 ? -73.603 42.906 74.746 1.00 61.50 71 GLY C CA 1
ATOM 7932 C C . GLY C 1 71 ? -72.408 41.978 74.580 1.00 61.87 71 GLY C C 1
ATOM 7933 O O . GLY C 1 71 ? -71.365 42.167 75.213 1.00 61.65 71 GLY C O 1
ATOM 7934 N N . LEU C 1 72 ? -72.560 40.968 73.728 1.00 53.93 72 LEU C N 1
ATOM 7935 C CA . LEU C 1 72 ? -71.492 40.010 73.472 1.00 53.05 72 LEU C CA 1
ATOM 7936 C C . LEU C 1 72 ? -70.480 40.512 72.459 1.00 51.66 72 LEU C C 1
ATOM 7937 O O . LEU C 1 72 ? -70.850 41.140 71.466 1.00 52.77 72 LEU C O 1
ATOM 7942 N N . PRO C 1 73 ? -69.182 40.249 72.696 1.00 44.21 73 PRO C N 1
ATOM 7943 C CA . PRO C 1 73 ? -68.170 40.701 71.734 1.00 42.18 73 PRO C CA 1
ATOM 7944 C C . PRO C 1 73 ? -68.562 40.127 70.368 1.00 39.72 73 PRO C C 1
ATOM 7945 O O . PRO C 1 73 ? -68.919 38.954 70.264 1.00 39.67 73 PRO C O 1
ATOM 7949 N N . LEU C 1 74 ? -68.517 40.947 69.328 1.00 40.75 74 LEU C N 1
ATOM 7950 C CA . LEU C 1 74 ? -68.907 40.485 68.006 1.00 40.30 74 LEU C CA 1
ATOM 7951 C C . LEU C 1 74 ? -67.911 40.837 66.909 1.00 38.71 74 LEU C C 1
ATOM 7952 O O . LEU C 1 74 ? -67.251 41.873 66.959 1.00 38.49 74 LEU C O 1
ATOM 7957 N N . LEU C 1 75 ? -67.819 39.958 65.919 1.00 38.27 75 LEU C N 1
ATOM 7958 C CA . LEU C 1 75 ? -66.965 40.181 64.762 1.00 37.67 75 LEU C CA 1
ATOM 7959 C C . LEU C 1 75 ? -67.796 39.835 63.537 1.00 36.82 75 LEU C C 1
ATOM 7960 O O . LEU C 1 75 ? -68.239 38.696 63.374 1.00 36.90 75 LEU C O 1
ATOM 7965 N N . GLY C 1 76 ? -68.012 40.829 62.683 1.00 37.24 76 GLY C N 1
ATOM 7966 C CA . GLY C 1 76 ? -68.778 40.613 61.473 1.00 34.15 76 GLY C CA 1
ATOM 7967 C C . GLY C 1 76 ? -67.838 40.546 60.294 1.00 33.61 76 GLY C C 1
ATOM 7968 O O . GLY C 1 76 ? -67.019 41.437 60.091 1.00 32.84 76 GLY C O 1
ATOM 7969 N N . ILE C 1 77 ? -67.961 39.482 59.513 1.00 33.56 77 ILE C N 1
ATOM 7970 C CA . ILE C 1 77 ? -67.109 39.276 58.356 1.00 33.51 77 ILE C CA 1
ATOM 7971 C C . ILE C 1 77 ? -67.920 39.361 57.070 1.00 33.74 77 ILE C C 1
ATOM 7972 O O . ILE C 1 77 ? -68.778 38.512 56.804 1.00 33.17 77 ILE C O 1
ATOM 7977 N N . CYS C 1 78 ? -67.621 40.383 56.278 1.00 32.35 78 CYS C N 1
ATOM 7978 C CA . CYS C 1 78 ? -68.313 40.628 55.019 1.00 38.25 78 CYS C CA 1
ATOM 7979 C C . CYS C 1 78 ? -69.813 40.745 55.290 1.00 38.38 78 CYS C C 1
ATOM 7980 O O . CYS C 1 78 ? -70.240 41.697 55.943 1.00 38.10 78 CYS C O 1
ATOM 7983 N N . TYR C 1 79 ? -70.607 39.793 54.809 1.00 45.22 79 TYR C N 1
ATOM 7984 C CA . TYR C 1 79 ? -72.044 39.836 55.052 1.00 47.47 79 TYR C CA 1
ATOM 7985 C C . TYR C 1 79 ? -72.285 40.211 56.516 1.00 48.55 79 TYR C C 1
ATOM 7986 O O . TYR C 1 79 ? -73.143 41.043 56.824 1.00 49.24 79 TYR C O 1
ATOM 7995 N N . GLY C 1 80 ? -71.508 39.606 57.412 1.00 41.67 80 GLY C N 1
ATOM 7996 C CA . GLY C 1 80 ? -71.644 39.890 58.830 1.00 40.00 80 GLY C CA 1
ATOM 7997 C C . GLY C 1 80 ? -71.427 41.355 59.164 1.00 40.54 80 GLY C C 1
ATOM 7998 O O . GLY C 1 80 ? -72.147 41.925 59.981 1.00 38.91 80 GLY C O 1
ATOM 7999 N N . MET C 1 81 ? -70.426 41.974 58.547 1.00 42.11 81 MET C N 1
ATOM 8000 C CA . MET C 1 81 ? -70.150 43.384 58.803 1.00 42.35 81 MET C CA 1
ATOM 8001 C C . MET C 1 81 ? -71.333 44.238 58.340 1.00 42.71 81 MET C C 1
ATOM 8002 O O . MET C 1 81 ? -71.778 45.154 59.035 1.00 41.04 81 MET C O 1
ATOM 8007 N N . GLN C 1 82 ? -71.831 43.921 57.155 1.00 44.77 82 GLN C N 1
ATOM 8008 C CA . GLN C 1 82 ? -72.943 44.638 56.564 1.00 49.29 82 GLN C CA 1
ATOM 8009 C C . GLN C 1 82 ? -74.208 44.513 57.400 1.00 51.50 82 GLN C C 1
ATOM 8010 O O . GLN C 1 82 ? -75.028 45.428 57.420 1.00 52.67 82 GLN C O 1
ATOM 8016 N N . LEU C 1 83 ? -74.360 43.392 58.101 1.00 56.60 83 LEU C N 1
ATOM 8017 C CA . LEU C 1 83 ? -75.522 43.195 58.959 1.00 58.37 83 LEU C CA 1
ATOM 8018 C C . LEU C 1 83 ? -75.427 44.173 60.124 1.00 59.91 83 LEU C C 1
ATOM 8019 O O . LEU C 1 83 ? -76.429 44.743 60.556 1.00 60.11 83 LEU C O 1
ATOM 8024 N N . LEU C 1 84 ? -74.214 44.365 60.631 1.00 58.15 84 LEU C N 1
ATOM 8025 C CA . LEU C 1 84 ? -74.000 45.272 61.748 1.00 58.44 84 LEU C CA 1
ATOM 8026 C C . LEU C 1 84 ? -74.303 46.702 61.329 1.00 58.97 84 LEU C C 1
ATOM 8027 O O . LEU C 1 84 ? -74.941 47.455 62.061 1.00 58.60 84 LEU C O 1
ATOM 8032 N N . ALA C 1 85 ? -73.843 47.071 60.142 1.00 63.12 85 ALA C N 1
ATOM 8033 C CA . ALA C 1 85 ? -74.068 48.412 59.630 1.00 63.61 85 ALA C CA 1
ATOM 8034 C C . ALA C 1 85 ? -75.549 48.624 59.330 1.00 64.47 85 ALA C C 1
ATOM 8035 O O . ALA C 1 85 ? -76.151 49.604 59.766 1.00 63.59 85 ALA C O 1
ATOM 8037 N N . GLN C 1 86 ? -76.125 47.683 58.590 1.00 57.41 86 GLN C N 1
ATOM 8038 C CA . GLN C 1 86 ? -77.521 47.742 58.190 1.00 57.70 86 GLN C CA 1
ATOM 8039 C C . GLN C 1 86 ? -78.521 47.748 59.333 1.00 56.92 86 GLN C C 1
ATOM 8040 O O . GLN C 1 86 ? -79.495 48.497 59.305 1.00 57.61 86 GLN C O 1
ATOM 8046 N N . GLU C 1 87 ? -78.288 46.925 60.346 1.00 55.30 87 GLU C N 1
ATOM 8047 C CA . GLU C 1 87 ? -79.241 46.841 61.441 1.00 53.22 87 GLU C CA 1
ATOM 8048 C C . GLU C 1 87 ? -78.956 47.682 62.666 1.00 51.23 87 GLU C C 1
ATOM 8049 O O . GLU C 1 87 ? -79.654 47.555 63.668 1.00 51.02 87 GLU C O 1
ATOM 8055 N N . LEU C 1 88 ? -77.954 48.547 62.600 1.00 45.07 88 LEU C N 1
ATOM 8056 C CA . LEU C 1 88 ? -77.635 49.371 63.759 1.00 45.31 88 LEU C CA 1
ATOM 8057 C C . LEU C 1 88 ? -77.512 50.865 63.450 1.00 45.90 88 LEU C C 1
ATOM 8058 O O . LEU C 1 88 ? -77.099 51.653 64.308 1.00 43.41 88 LEU C O 1
ATOM 8063 N N . GLY C 1 89 ? -77.866 51.253 62.228 1.00 52.67 89 GLY C N 1
ATOM 8064 C CA . GLY C 1 89 ? -77.805 52.660 61.877 1.00 56.36 89 GLY C CA 1
ATOM 8065 C C . GLY C 1 89 ? -76.955 53.092 60.697 1.00 57.96 89 GLY C C 1
ATOM 8066 O O . GLY C 1 89 ? -77.028 54.249 60.287 1.00 58.69 89 GLY C O 1
ATOM 8067 N N . GLY C 1 90 ? -76.150 52.189 60.149 1.00 48.64 90 GLY C N 1
ATOM 8068 C CA . GLY C 1 90 ? -75.309 52.555 59.021 1.00 49.32 90 GLY C CA 1
ATOM 8069 C C . GLY C 1 90 ? -76.010 52.409 57.687 1.00 50.69 90 GLY C C 1
ATOM 8070 O O . GLY C 1 90 ? -77.219 52.171 57.633 1.00 48.57 90 GLY C O 1
ATOM 8071 N N . ARG C 1 91 ? -75.245 52.550 56.609 1.00 51.05 91 ARG C N 1
ATOM 8072 C CA . ARG C 1 91 ? -75.786 52.437 55.257 1.00 55.61 91 ARG C CA 1
ATOM 8073 C C . ARG C 1 91 ? -75.036 51.388 54.450 1.00 57.20 91 ARG C C 1
ATOM 8074 O O . ARG C 1 91 ? -73.810 51.413 54.375 1.00 56.51 91 ARG C O 1
ATOM 8082 N N . VAL C 1 92 ? -75.772 50.476 53.832 1.00 50.46 92 VAL C N 1
ATOM 8083 C CA . VAL C 1 92 ? -75.151 49.450 53.010 1.00 54.55 92 VAL C CA 1
ATOM 8084 C C . VAL C 1 92 ? -75.698 49.571 51.591 1.00 57.73 92 VAL C C 1
ATOM 8085 O O . VAL C 1 92 ? -76.911 49.650 51.395 1.00 58.32 92 VAL C O 1
ATOM 8089 N N . GLU C 1 93 ? -74.803 49.596 50.606 1.00 93.75 93 GLU C N 1
ATOM 8090 C CA . GLU C 1 93 ? -75.206 49.718 49.209 1.00 98.10 93 GLU C CA 1
ATOM 8091 C C . GLU C 1 93 ? -74.945 48.435 48.432 1.00 101.24 93 GLU C C 1
ATOM 8092 O O . GLU C 1 93 ? -74.509 47.435 48.998 1.00 102.12 93 GLU C O 1
ATOM 8098 N N . ARG C 1 94 ? -75.212 48.472 47.130 1.00 73.91 94 ARG C N 1
ATOM 8099 C CA . ARG C 1 94 ? -75.013 47.312 46.270 1.00 76.65 94 ARG C CA 1
ATOM 8100 C C . ARG C 1 94 ? -73.795 47.490 45.369 1.00 77.01 94 ARG C C 1
ATOM 8101 O O . ARG C 1 94 ? -73.516 48.593 44.901 1.00 76.11 94 ARG C O 1
ATOM 8109 N N . ALA C 1 95 ? -73.074 46.398 45.128 1.00 115.29 95 ALA C N 1
ATOM 8110 C CA . ALA C 1 95 ? -71.890 46.432 44.276 1.00 116.38 95 ALA C CA 1
ATOM 8111 C C . ALA C 1 95 ? -71.707 45.100 43.553 1.00 117.32 95 ALA C C 1
ATOM 8112 O O . ALA C 1 95 ? -70.578 44.565 43.580 1.00 118.26 95 ALA C O 1
ATOM 8114 N N . TYR C 1 100 ? -64.005 36.890 44.716 1.00 80.48 100 TYR C N 1
ATOM 8115 C CA . TYR C 1 100 ? -63.319 37.870 45.605 1.00 79.65 100 TYR C CA 1
ATOM 8116 C C . TYR C 1 100 ? -62.114 38.460 44.877 1.00 77.65 100 TYR C C 1
ATOM 8117 O O . TYR C 1 100 ? -61.976 38.319 43.662 1.00 78.27 100 TYR C O 1
ATOM 8126 N N . GLY C 1 101 ? -61.243 39.117 45.634 1.00 62.23 101 GLY C N 1
ATOM 8127 C CA . GLY C 1 101 ? -60.050 39.715 45.064 1.00 58.11 101 GLY C CA 1
ATOM 8128 C C . GLY C 1 101 ? -59.140 40.209 46.172 1.00 54.61 101 GLY C C 1
ATOM 8129 O O . GLY C 1 101 ? -59.617 40.595 47.236 1.00 54.12 101 GLY C O 1
ATOM 8130 N N . LYS C 1 102 ? -57.833 40.189 45.934 1.00 52.85 102 LYS C N 1
ATOM 8131 C CA . LYS C 1 102 ? -56.866 40.643 46.934 1.00 50.19 102 LYS C CA 1
ATOM 8132 C C . LYS C 1 102 ? -56.765 42.151 46.904 1.00 47.70 102 LYS C C 1
ATOM 8133 O O . LYS C 1 102 ? -56.860 42.762 45.842 1.00 47.21 102 LYS C O 1
ATOM 8139 N N . ALA C 1 103 ? -56.565 42.745 48.073 1.00 44.24 103 ALA C N 1
ATOM 8140 C CA . ALA C 1 103 ? -56.426 44.188 48.185 1.00 42.40 103 ALA C CA 1
ATOM 8141 C C . ALA C 1 103 ? -55.578 44.515 49.403 1.00 41.67 103 ALA C C 1
ATOM 8142 O O . ALA C 1 103 ? -55.524 43.735 50.355 1.00 43.40 103 ALA C O 1
ATOM 8144 N N . LEU C 1 104 ? -54.915 45.666 49.373 1.00 41.44 104 LEU C N 1
ATOM 8145 C CA . LEU C 1 104 ? -54.082 46.099 50.489 1.00 41.22 104 LEU C CA 1
ATOM 8146 C C . LEU C 1 104 ? -54.815 47.142 51.324 1.00 41.04 104 LEU C C 1
ATOM 8147 O O . LEU C 1 104 ? -55.519 47.994 50.779 1.00 42.56 104 LEU C O 1
ATOM 8152 N N . LEU C 1 105 ? -54.666 47.071 52.644 1.00 44.04 105 LEU C N 1
ATOM 8153 C CA . LEU C 1 105 ? -55.310 48.037 53.525 1.00 43.68 105 LEU C CA 1
ATOM 8154 C C . LEU C 1 105 ? -54.421 49.264 53.607 1.00 45.84 105 LEU C C 1
ATOM 8155 O O . LEU C 1 105 ? -53.276 49.177 54.049 1.00 46.75 105 LEU C O 1
ATOM 8160 N N . THR C 1 106 ? -54.948 50.406 53.178 1.00 48.65 106 THR C N 1
ATOM 8161 C CA . THR C 1 106 ? -54.188 51.647 53.196 1.00 50.90 106 THR C CA 1
ATOM 8162 C C . THR C 1 106 ? -54.148 52.210 54.604 1.00 51.92 106 THR C C 1
ATOM 8163 O O . THR C 1 106 ? -53.307 53.048 54.928 1.00 54.38 106 THR C O 1
ATOM 8167 N N . ARG C 1 107 ? -55.067 51.735 55.435 1.00 44.59 107 ARG C N 1
ATOM 8168 C CA . ARG C 1 107 ? -55.154 52.160 56.825 1.00 44.94 107 ARG C CA 1
ATOM 8169 C C . ARG C 1 107 ? -55.659 50.980 57.645 1.00 44.94 107 ARG C C 1
ATOM 8170 O O . ARG C 1 107 ? -56.519 50.222 57.195 1.00 43.97 107 ARG C O 1
ATOM 8178 N N . HIS C 1 108 ? -55.107 50.813 58.839 1.00 44.67 108 HIS C N 1
ATOM 8179 C CA . HIS C 1 108 ? -55.511 49.726 59.718 1.00 44.72 108 HIS C CA 1
ATOM 8180 C C . HIS C 1 108 ? -55.047 50.019 61.136 1.00 44.81 108 HIS C C 1
ATOM 8181 O O . HIS C 1 108 ? -53.931 49.683 61.526 1.00 44.60 108 HIS C O 1
ATOM 8188 N N . GLU C 1 109 ? -55.924 50.662 61.899 1.00 45.78 109 GLU C N 1
ATOM 8189 C CA . GLU C 1 109 ? -55.627 51.037 63.271 1.00 47.50 109 GLU C CA 1
ATOM 8190 C C . GLU C 1 109 ? -56.606 50.409 64.256 1.00 46.03 109 GLU C C 1
ATOM 8191 O O . GLU C 1 109 ? -57.601 49.798 63.861 1.00 46.60 109 GLU C O 1
ATOM 8197 N N . GLY C 1 110 ? -56.308 50.554 65.542 1.00 42.89 110 GLY C N 1
ATOM 8198 C CA . GLY C 1 110 ? -57.169 50.012 66.574 1.00 42.02 110 GLY C CA 1
ATOM 8199 C C . GLY C 1 110 ? -56.659 48.697 67.119 1.00 41.52 110 GLY C C 1
ATOM 8200 O O . GLY C 1 110 ? -55.735 48.109 66.564 1.00 41.42 110 GLY C O 1
ATOM 8201 N N . PRO C 1 111 ? -57.243 48.208 68.216 1.00 49.62 111 PRO C N 1
ATOM 8202 C CA . PRO C 1 111 ? -56.806 46.941 68.802 1.00 49.19 111 PRO C CA 1
ATOM 8203 C C . PRO C 1 111 ? -57.035 45.717 67.914 1.00 48.47 111 PRO C C 1
ATOM 8204 O O . PRO C 1 111 ? -56.425 44.671 68.126 1.00 48.39 111 PRO C O 1
ATOM 8208 N N . LEU C 1 112 ? -57.906 45.839 66.920 1.00 47.12 112 LEU C N 1
ATOM 8209 C CA . LEU C 1 112 ? -58.171 44.705 66.042 1.00 47.44 112 LEU C CA 1
ATOM 8210 C C . LEU C 1 112 ? -57.010 44.493 65.073 1.00 46.91 112 LEU C C 1
ATOM 8211 O O . LEU C 1 112 ? -56.872 43.423 64.478 1.00 45.92 112 LEU C O 1
ATOM 8216 N N . PHE C 1 113 ? -56.174 45.515 64.932 1.00 43.33 113 PHE C N 1
ATOM 8217 C CA . PHE C 1 113 ? -55.038 45.452 64.025 1.00 44.41 113 PHE C CA 1
ATOM 8218 C C . PHE C 1 113 ? -53.673 45.552 64.698 1.00 43.82 113 PHE C C 1
ATOM 8219 O O . PHE C 1 113 ? -52.668 45.766 64.019 1.00 41.91 113 PHE C O 1
ATOM 8227 N N . ARG C 1 114 ? -53.629 45.399 66.021 1.00 41.17 114 ARG C N 1
ATOM 8228 C CA . ARG C 1 114 ? -52.348 45.441 66.732 1.00 40.94 114 ARG C CA 1
ATOM 8229 C C . ARG C 1 114 ? -51.493 44.288 66.213 1.00 38.16 114 ARG C C 1
ATOM 8230 O O . ARG C 1 114 ? -51.998 43.188 65.998 1.00 35.09 114 ARG C O 1
ATOM 8238 N N . GLY C 1 115 ? -50.206 44.540 66.009 1.00 36.55 115 GLY C N 1
ATOM 8239 C CA . GLY C 1 115 ? -49.326 43.492 65.521 1.00 38.34 115 GLY C CA 1
ATOM 8240 C C . GLY C 1 115 ? -49.341 43.261 64.014 1.00 39.76 115 GLY C C 1
ATOM 8241 O O . GLY C 1 115 ? -48.562 42.445 63.510 1.00 40.20 115 GLY C O 1
ATOM 8242 N N . LEU C 1 116 ? -50.210 43.960 63.284 1.00 48.88 116 LEU C N 1
ATOM 8243 C CA . LEU C 1 116 ? -50.268 43.786 61.832 1.00 49.63 116 LEU C CA 1
ATOM 8244 C C . LEU C 1 116 ? -49.553 44.878 61.049 1.00 51.13 116 LEU C C 1
ATOM 8245 O O . LEU C 1 116 ? -49.775 45.029 59.843 1.00 51.99 116 LEU C O 1
ATOM 8250 N N . GLU C 1 117 ? -48.691 45.630 61.725 1.00 46.50 117 GLU C N 1
ATOM 8251 C CA . GLU C 1 117 ? -47.951 46.705 61.071 1.00 48.57 117 GLU C CA 1
ATOM 8252 C C . GLU C 1 117 ? -47.334 46.250 59.751 1.00 48.80 117 GLU C C 1
ATOM 8253 O O . GLU C 1 117 ? -46.978 45.076 59.578 1.00 48.14 117 GLU C O 1
ATOM 8259 N N . GLY C 1 118 ? -47.207 47.195 58.827 1.00 53.25 118 GLY C N 1
ATOM 8260 C CA . GLY C 1 118 ? -46.633 46.890 57.533 1.00 54.25 118 GLY C CA 1
ATOM 8261 C C . GLY C 1 118 ? -47.722 46.717 56.500 1.00 54.15 118 GLY C C 1
ATOM 8262 O O . GLY C 1 118 ? -48.752 47.386 56.562 1.00 55.20 118 GLY C O 1
ATOM 8263 N N . GLU C 1 119 ? -47.487 45.818 55.552 1.00 44.78 119 GLU C N 1
ATOM 8264 C CA . GLU C 1 119 ? -48.447 45.538 54.495 1.00 43.27 119 GLU C CA 1
ATOM 8265 C C . GLU C 1 119 ? -49.484 44.566 55.035 1.00 42.15 119 GLU C C 1
ATOM 8266 O O . GLU C 1 119 ? -49.136 43.586 55.705 1.00 38.99 119 GLU C O 1
ATOM 8272 N N . VAL C 1 120 ? -50.754 44.854 54.755 1.00 48.15 120 VAL C N 1
ATOM 8273 C CA . VAL C 1 120 ? -51.852 44.000 55.184 1.00 47.61 120 VAL C CA 1
ATOM 8274 C C . VAL C 1 120 ? -52.741 43.660 53.994 1.00 48.22 120 VAL C C 1
ATOM 8275 O O . VAL C 1 120 ? -53.702 44.375 53.706 1.00 50.73 120 VAL C O 1
ATOM 8279 N N . GLN C 1 121 ? -52.402 42.579 53.297 1.00 35.57 121 GLN C N 1
ATOM 8280 C CA . GLN C 1 121 ? -53.181 42.118 52.156 1.00 34.58 121 GLN C CA 1
ATOM 8281 C C . GLN C 1 121 ? -54.419 41.398 52.673 1.00 35.11 121 GLN C C 1
ATOM 8282 O O . GLN C 1 121 ? -54.326 40.579 53.588 1.00 30.93 121 GLN C O 1
ATOM 8288 N N . VAL C 1 122 ? -55.579 41.685 52.086 1.00 37.25 122 VAL C N 1
ATOM 8289 C CA . VAL C 1 122 ? -56.805 41.031 52.524 1.00 35.51 122 VAL C CA 1
ATOM 8290 C C . VAL C 1 122 ? -57.586 40.469 51.342 1.00 39.04 122 VAL C C 1
ATOM 8291 O O . VAL C 1 122 ? -57.442 40.929 50.209 1.00 39.53 122 VAL C O 1
ATOM 8295 N N . TRP C 1 123 ? -58.390 39.448 51.610 1.00 41.12 123 TRP C N 1
ATOM 8296 C CA . TRP C 1 123 ? -59.209 38.809 50.587 1.00 45.19 123 TRP C CA 1
ATOM 8297 C C . TRP C 1 123 ? -60.580 39.470 50.678 1.00 49.32 123 TRP C C 1
ATOM 8298 O O . TRP C 1 123 ? -61.446 39.010 51.423 1.00 48.48 123 TRP C O 1
ATOM 8309 N N . MET C 1 124 ? -60.755 40.554 49.925 1.00 53.66 124 MET C N 1
ATOM 8310 C CA . MET C 1 124 ? -61.992 41.337 49.915 1.00 58.33 124 MET C CA 1
ATOM 8311 C C . MET C 1 124 ? -63.215 40.651 49.335 1.00 60.67 124 MET C C 1
ATOM 8312 O O . MET C 1 124 ? -63.118 39.751 48.507 1.00 60.25 124 MET C O 1
ATOM 8317 N N . SER C 1 125 ? -64.375 41.111 49.785 1.00 91.38 125 SER C N 1
ATOM 8318 C CA . SER C 1 125 ? -65.654 40.614 49.311 1.00 95.51 125 SER C CA 1
ATOM 8319 C C . SER C 1 125 ? -66.236 41.806 48.557 1.00 97.48 125 SER C C 1
ATOM 8320 O O . SER C 1 125 ? -66.749 42.746 49.164 1.00 98.39 125 SER C O 1
ATOM 8323 N N . HIS C 1 126 ? -66.134 41.769 47.233 1.00 93.98 126 HIS C N 1
ATOM 8324 C CA . HIS C 1 126 ? -66.606 42.862 46.388 1.00 96.72 126 HIS C CA 1
ATOM 8325 C C . HIS C 1 126 ? -68.122 42.985 46.213 1.00 97.54 126 HIS C C 1
ATOM 8326 O O . HIS C 1 126 ? -68.591 43.810 45.427 1.00 98.00 126 HIS C O 1
ATOM 8333 N N . GLN C 1 127 ? -68.986 42.167 46.829 1.00 84.13 127 GLN C N 1
ATOM 8334 C CA . GLN C 1 127 ? -70.442 42.262 46.905 1.00 85.11 127 GLN C CA 1
ATOM 8335 C C . GLN C 1 127 ? -70.817 43.230 48.026 1.00 84.65 127 GLN C C 1
ATOM 8336 O O . GLN C 1 127 ? -70.428 43.033 49.179 1.00 85.04 127 GLN C O 1
ATOM 8342 N N . ASP C 1 128 ? -71.638 44.179 47.591 1.00 94.45 128 ASP C N 1
ATOM 8343 C CA . ASP C 1 128 ? -72.167 45.287 48.383 1.00 93.05 128 ASP C CA 1
ATOM 8344 C C . ASP C 1 128 ? -71.039 46.192 48.874 1.00 91.32 128 ASP C C 1
ATOM 8345 O O . ASP C 1 128 ? -69.859 45.892 48.697 1.00 92.79 128 ASP C O 1
ATOM 8350 N N . ALA C 1 129 ? -71.348 47.122 49.787 1.00 68.09 129 ALA C N 1
ATOM 8351 C CA . ALA C 1 129 ? -70.383 47.737 50.683 1.00 64.54 129 ALA C CA 1
ATOM 8352 C C . ALA C 1 129 ? -71.074 48.631 51.700 1.00 61.76 129 ALA C C 1
ATOM 8353 O O . ALA C 1 129 ? -72.230 49.011 51.526 1.00 61.68 129 ALA C O 1
ATOM 8355 N N . VAL C 1 130 ? -70.362 48.906 52.809 1.00 58.31 130 VAL C N 1
ATOM 8356 C CA . VAL C 1 130 ? -70.885 49.796 53.832 1.00 54.66 130 VAL C CA 1
ATOM 8357 C C . VAL C 1 130 ? -70.389 51.192 53.495 1.00 54.12 130 VAL C C 1
ATOM 8358 O O . VAL C 1 130 ? -69.183 51.439 53.464 1.00 53.32 130 VAL C O 1
ATOM 8362 N N . THR C 1 131 ? -71.320 52.098 53.215 1.00 61.61 131 THR C N 1
ATOM 8363 C CA . THR C 1 131 ? -70.965 53.472 52.887 1.00 60.23 131 THR C CA 1
ATOM 8364 C C . THR C 1 131 ? -70.982 54.336 54.136 1.00 59.31 131 THR C C 1
ATOM 8365 O O . THR C 1 131 ? -70.479 55.456 54.137 1.00 58.93 131 THR C O 1
ATOM 8369 N N . ALA C 1 132 ? -71.556 53.803 55.206 1.00 45.93 132 ALA C N 1
ATOM 8370 C CA . ALA C 1 132 ? -71.621 54.531 56.456 1.00 45.32 132 ALA C CA 1
ATOM 8371 C C . ALA C 1 132 ? -71.760 53.566 57.614 1.00 45.26 132 ALA C C 1
ATOM 8372 O O . ALA C 1 132 ? -72.534 52.614 57.554 1.00 45.61 132 ALA C O 1
ATOM 8374 N N . PRO C 1 133 ? -70.990 53.786 58.684 1.00 57.55 133 PRO C N 1
ATOM 8375 C CA . PRO C 1 133 ? -71.066 52.906 59.848 1.00 57.23 133 PRO C CA 1
ATOM 8376 C C . PRO C 1 133 ? -72.151 53.380 60.810 1.00 58.74 133 PRO C C 1
ATOM 8377 O O . PRO C 1 133 ? -72.696 54.478 60.663 1.00 58.20 133 PRO C O 1
ATOM 8381 N N . PRO C 1 134 ? -72.505 52.541 61.788 1.00 68.35 134 PRO C N 1
ATOM 8382 C CA . PRO C 1 134 ? -73.532 52.979 62.733 1.00 68.92 134 PRO C CA 1
ATOM 8383 C C . PRO C 1 134 ? -73.007 54.228 63.451 1.00 69.03 134 PRO C C 1
ATOM 8384 O O . PRO C 1 134 ? -71.793 54.413 63.578 1.00 66.95 134 PRO C O 1
ATOM 8388 N N . PRO C 1 135 ? -73.913 55.102 63.923 1.00 51.97 135 PRO C N 1
ATOM 8389 C CA . PRO C 1 135 ? -73.496 56.322 64.618 1.00 52.11 135 PRO C CA 1
ATOM 8390 C C . PRO C 1 135 ? -72.587 56.031 65.804 1.00 52.49 135 PRO C C 1
ATOM 8391 O O . PRO C 1 135 ? -72.922 55.220 66.669 1.00 53.28 135 PRO C O 1
ATOM 8395 N N . GLY C 1 136 ? -71.435 56.691 65.837 1.00 67.48 136 GLY C N 1
ATOM 8396 C CA . GLY C 1 136 ? -70.498 56.490 66.926 1.00 67.38 136 GLY C CA 1
ATOM 8397 C C . GLY C 1 136 ? -69.407 55.491 66.591 1.00 67.57 136 GLY C C 1
ATOM 8398 O O . GLY C 1 136 ? -68.331 55.520 67.187 1.00 67.56 136 GLY C O 1
ATOM 8399 N N . TRP C 1 137 ? -69.684 54.604 65.638 1.00 50.36 137 TRP C N 1
ATOM 8400 C CA . TRP C 1 137 ? -68.715 53.589 65.226 1.00 49.56 137 TRP C CA 1
ATOM 8401 C C . TRP C 1 137 ? -67.586 54.219 64.412 1.00 49.69 137 TRP C C 1
ATOM 8402 O O . TRP C 1 137 ? -67.817 55.103 63.590 1.00 49.01 137 TRP C O 1
ATOM 8413 N N . ARG C 1 138 ? -66.364 53.755 64.645 1.00 60.12 138 ARG C N 1
ATOM 8414 C CA . ARG C 1 138 ? -65.200 54.281 63.941 1.00 59.69 138 ARG C CA 1
ATOM 8415 C C . ARG C 1 138 ? -64.816 53.391 62.762 1.00 57.54 138 ARG C C 1
ATOM 8416 O O . ARG C 1 138 ? -64.896 52.167 62.853 1.00 57.90 138 ARG C O 1
ATOM 8424 N N . VAL C 1 139 ? -64.423 54.010 61.652 1.00 53.38 139 VAL C N 1
ATOM 8425 C CA . VAL C 1 139 ? -63.970 53.268 60.478 1.00 51.66 139 VAL C CA 1
ATOM 8426 C C . VAL C 1 139 ? -62.488 53.058 60.763 1.00 50.55 139 VAL C C 1
ATOM 8427 O O . VAL C 1 139 ? -61.720 54.014 60.719 1.00 51.10 139 VAL C O 1
ATOM 8431 N N . VAL C 1 140 ? -62.086 51.823 61.056 1.00 46.30 140 VAL C N 1
ATOM 8432 C CA . VAL C 1 140 ? -60.688 51.555 61.393 1.00 44.89 140 VAL C CA 1
ATOM 8433 C C . VAL C 1 140 ? -59.807 50.955 60.291 1.00 45.18 140 VAL C C 1
ATOM 8434 O O . VAL C 1 140 ? -58.631 50.663 60.526 1.00 43.58 140 VAL C O 1
ATOM 8438 N N . ALA C 1 141 ? -60.359 50.777 59.094 1.00 46.80 141 ALA C N 1
ATOM 8439 C CA . ALA C 1 141 ? -59.579 50.227 57.990 1.00 48.11 141 ALA C CA 1
ATOM 8440 C C . ALA C 1 141 ? -60.131 50.639 56.633 1.00 48.58 141 ALA C C 1
ATOM 8441 O O . ALA C 1 141 ? -61.340 50.810 56.468 1.00 50.24 141 ALA C O 1
ATOM 8443 N N . GLU C 1 142 ? -59.230 50.804 55.668 1.00 44.71 142 GLU C N 1
ATOM 8444 C CA . GLU C 1 142 ? -59.602 51.192 54.313 1.00 47.73 142 GLU C CA 1
ATOM 8445 C C . GLU C 1 142 ? -58.664 50.563 53.291 1.00 49.21 142 GLU C C 1
ATOM 8446 O O . GLU C 1 142 ? -57.531 50.199 53.614 1.00 48.64 142 GLU C O 1
ATOM 8452 N N . THR C 1 143 ? -59.158 50.433 52.063 1.00 49.64 143 THR C N 1
ATOM 8453 C CA . THR C 1 143 ? -58.370 49.943 50.940 1.00 51.68 143 THR C CA 1
ATOM 8454 C C . THR C 1 143 ? -58.450 51.131 49.982 1.00 54.61 143 THR C C 1
ATOM 8455 O O . THR C 1 143 ? -59.288 52.019 50.168 1.00 53.58 143 THR C O 1
ATOM 8459 N N . GLU C 1 144 ? -57.588 51.177 48.975 1.00 65.82 144 GLU C N 1
ATOM 8460 C CA . GLU C 1 144 ? -57.627 52.298 48.048 1.00 68.12 144 GLU C CA 1
ATOM 8461 C C . GLU C 1 144 ? -59.001 52.441 47.391 1.00 68.35 144 GLU C C 1
ATOM 8462 O O . GLU C 1 144 ? -59.479 53.555 47.180 1.00 68.96 144 GLU C O 1
ATOM 8468 N N . GLU C 1 145 ? -59.640 51.312 47.093 1.00 67.93 145 GLU C N 1
ATOM 8469 C CA . GLU C 1 145 ? -60.942 51.311 46.428 1.00 67.06 145 GLU C CA 1
ATOM 8470 C C . GLU C 1 145 ? -62.165 51.162 47.332 1.00 65.13 145 GLU C C 1
ATOM 8471 O O . GLU C 1 145 ? -63.276 51.010 46.830 1.00 66.88 145 GLU C O 1
ATOM 8477 N N . ASN C 1 146 ? -61.979 51.197 48.649 1.00 52.04 146 ASN C N 1
ATOM 8478 C CA . ASN C 1 146 ? -63.105 51.055 49.574 1.00 47.67 146 ASN C CA 1
ATOM 8479 C C . ASN C 1 146 ? -62.808 51.739 50.909 1.00 47.03 146 ASN C C 1
ATOM 8480 O O . ASN C 1 146 ? -62.074 51.204 51.747 1.00 44.95 146 ASN C O 1
ATOM 8485 N N . PRO C 1 147 ? -63.397 52.929 51.132 1.00 49.03 147 PRO C N 1
ATOM 8486 C CA . PRO C 1 147 ? -63.224 53.733 52.347 1.00 47.83 147 PRO C CA 1
ATOM 8487 C C . PRO C 1 147 ? -63.747 53.142 53.649 1.00 46.31 147 PRO C C 1
ATOM 8488 O O . PRO C 1 147 ? -63.561 53.730 54.716 1.00 46.38 147 PRO C O 1
ATOM 8492 N N . VAL C 1 148 ? -64.407 51.993 53.572 1.00 49.79 148 VAL C N 1
ATOM 8493 C CA . VAL C 1 148 ? -64.924 51.356 54.777 1.00 49.73 148 VAL C CA 1
ATOM 8494 C C . VAL C 1 148 ? -64.602 49.860 54.754 1.00 48.86 148 VAL C C 1
ATOM 8495 O O . VAL C 1 148 ? -65.475 49.022 54.509 1.00 48.16 148 VAL C O 1
ATOM 8499 N N . ALA C 1 149 ? -63.336 49.540 55.013 1.00 48.77 149 ALA C N 1
ATOM 8500 C CA . ALA C 1 149 ? -62.869 48.156 55.017 1.00 46.52 149 ALA C CA 1
ATOM 8501 C C . ALA C 1 149 ? -63.170 47.456 56.340 1.00 45.10 149 ALA C C 1
ATOM 8502 O O . ALA C 1 149 ? -63.383 46.242 56.372 1.00 46.34 149 ALA C O 1
ATOM 8504 N N . ALA C 1 150 ? -63.185 48.224 57.427 1.00 38.44 150 ALA C N 1
ATOM 8505 C CA . ALA C 1 150 ? -63.468 47.685 58.752 1.00 38.80 150 ALA C CA 1
ATOM 8506 C C . ALA C 1 150 ? -64.039 48.751 59.696 1.00 38.79 150 ALA C C 1
ATOM 8507 O O . ALA C 1 150 ? -63.628 49.911 59.667 1.00 37.43 150 ALA C O 1
ATOM 8509 N N . ILE C 1 151 ? -64.977 48.344 60.545 1.00 46.40 151 ILE C N 1
ATOM 8510 C CA . ILE C 1 151 ? -65.596 49.264 61.492 1.00 48.51 151 ILE C CA 1
ATOM 8511 C C . ILE C 1 151 ? -65.524 48.727 62.915 1.00 48.88 151 ILE C C 1
ATOM 8512 O O . ILE C 1 151 ? -65.300 47.534 63.131 1.00 49.50 151 ILE C O 1
ATOM 8517 N N . ALA C 1 152 ? -65.719 49.614 63.884 1.00 48.06 152 ALA C N 1
ATOM 8518 C CA . ALA C 1 152 ? -65.673 49.221 65.284 1.00 49.08 152 ALA C CA 1
ATOM 8519 C C . ALA C 1 152 ? -66.626 50.046 66.144 1.00 50.81 152 ALA C C 1
ATOM 8520 O O . ALA C 1 152 ? -66.680 51.272 66.032 1.00 50.77 152 ALA C O 1
ATOM 8522 N N . SER C 1 153 ? -67.368 49.362 67.009 1.00 52.24 153 SER C N 1
ATOM 8523 C CA . SER C 1 153 ? -68.317 50.019 67.896 1.00 54.21 153 SER C CA 1
ATOM 8524 C C . SER C 1 153 ? -67.539 50.819 68.930 1.00 56.14 153 SER C C 1
ATOM 8525 O O . SER C 1 153 ? -66.473 50.395 69.377 1.00 55.29 153 SER C O 1
ATOM 8528 N N . PRO C 1 154 ? -68.070 51.986 69.332 1.00 56.53 154 PRO C N 1
ATOM 8529 C CA . PRO C 1 154 ? -67.407 52.839 70.322 1.00 57.26 154 PRO C CA 1
ATOM 8530 C C . PRO C 1 154 ? -67.040 52.145 71.633 1.00 58.07 154 PRO C C 1
ATOM 8531 O O . PRO C 1 154 ? -66.059 52.518 72.275 1.00 58.80 154 PRO C O 1
ATOM 8535 N N . ASP C 1 155 ? -67.813 51.137 72.027 1.00 54.19 155 ASP C N 1
ATOM 8536 C CA . ASP C 1 155 ? -67.529 50.417 73.265 1.00 56.67 155 ASP C CA 1
ATOM 8537 C C . ASP C 1 155 ? -66.394 49.416 73.072 1.00 57.57 155 ASP C C 1
ATOM 8538 O O . ASP C 1 155 ? -65.869 48.863 74.040 1.00 57.56 155 ASP C O 1
ATOM 8543 N N . GLY C 1 156 ? -66.025 49.189 71.814 1.00 69.64 156 GLY C N 1
ATOM 8544 C CA . GLY C 1 156 ? -64.944 48.268 71.505 1.00 69.82 156 GLY C CA 1
ATOM 8545 C C . GLY C 1 156 ? -65.268 46.797 71.681 1.00 69.24 156 GLY C C 1
ATOM 8546 O O . GLY C 1 156 ? -64.379 45.987 71.934 1.00 69.76 156 GLY C O 1
ATOM 8547 N N . ARG C 1 157 ? -66.537 46.438 71.546 1.00 61.89 157 ARG C N 1
ATOM 8548 C CA . ARG C 1 157 ? -66.928 45.047 71.696 1.00 61.22 157 ARG C CA 1
ATOM 8549 C C . ARG C 1 157 ? -67.560 44.494 70.433 1.00 58.54 157 ARG C C 1
ATOM 8550 O O . ARG C 1 157 ? -68.008 43.349 70.399 1.00 59.93 157 ARG C O 1
ATOM 8558 N N . ALA C 1 158 ? -67.592 45.314 69.391 1.00 50.17 158 ALA C N 1
ATOM 8559 C CA . ALA C 1 158 ? -68.148 44.901 68.112 1.00 45.96 158 ALA C CA 1
ATOM 8560 C C . ALA C 1 158 ? -67.219 45.402 67.015 1.00 43.36 158 ALA C C 1
ATOM 8561 O O . ALA C 1 158 ? -66.738 46.536 67.063 1.00 43.07 158 ALA C O 1
ATOM 8563 N N . TYR C 1 159 ? -66.961 44.544 66.035 1.00 41.70 159 TYR C N 1
ATOM 8564 C CA . TYR C 1 159 ? -66.089 44.892 64.923 1.00 38.12 159 TYR C CA 1
ATOM 8565 C C . TYR C 1 159 ? -66.619 44.247 63.667 1.00 36.57 159 TYR C C 1
ATOM 8566 O O . TYR C 1 159 ? -67.268 43.205 63.721 1.00 35.47 159 TYR C O 1
ATOM 8575 N N . GLY C 1 160 ? -66.314 44.867 62.538 1.00 40.53 160 GLY C N 1
ATOM 8576 C CA . GLY C 1 160 ? -66.724 44.337 61.256 1.00 38.96 160 GLY C CA 1
ATOM 8577 C C . GLY C 1 160 ? -65.561 44.498 60.292 1.00 38.90 160 GLY C C 1
ATOM 8578 O O . GLY C 1 160 ? -64.791 45.452 60.399 1.00 39.00 160 GLY C O 1
ATOM 8579 N N . VAL C 1 161 ? -65.426 43.561 59.360 1.00 35.02 161 VAL C N 1
ATOM 8580 C CA . VAL C 1 161 ? -64.365 43.611 58.370 1.00 34.74 161 VAL C CA 1
ATOM 8581 C C . VAL C 1 161 ? -64.984 43.192 57.051 1.00 36.30 161 VAL C C 1
ATOM 8582 O O . VAL C 1 161 ? -65.769 42.239 57.005 1.00 35.80 161 VAL C O 1
ATOM 8586 N N . GLN C 1 162 ? -64.642 43.919 55.991 1.00 37.07 162 GLN C N 1
ATOM 8587 C CA . GLN C 1 162 ? -65.173 43.666 54.659 1.00 40.73 162 GLN C CA 1
ATOM 8588 C C . GLN C 1 162 ? -64.389 42.580 53.913 1.00 41.30 162 GLN C C 1
ATOM 8589 O O . GLN C 1 162 ? -64.625 42.322 52.736 1.00 44.85 162 GLN C O 1
ATOM 8595 N N . PHE C 1 163 ? -63.466 41.936 54.612 1.00 41.79 163 PHE C N 1
ATOM 8596 C CA . PHE C 1 163 ? -62.641 40.888 54.011 1.00 38.23 163 PHE C CA 1
ATOM 8597 C C . PHE C 1 163 ? -62.671 39.651 54.899 1.00 37.74 163 PHE C C 1
ATOM 8598 O O . PHE C 1 163 ? -63.148 39.717 56.029 1.00 34.96 163 PHE C O 1
ATOM 8606 N N . HIS C 1 164 ? -62.163 38.530 54.387 1.00 38.92 164 HIS C N 1
ATOM 8607 C CA . HIS C 1 164 ? -62.138 37.281 55.140 1.00 39.16 164 HIS C CA 1
ATOM 8608 C C . HIS C 1 164 ? -60.803 37.033 55.837 1.00 39.42 164 HIS C C 1
ATOM 8609 O O . HIS C 1 164 ? -59.810 36.692 55.196 1.00 39.28 164 HIS C O 1
ATOM 8616 N N . PRO C 1 165 ? -60.765 37.191 57.163 1.00 37.42 165 PRO C N 1
ATOM 8617 C CA . PRO C 1 165 ? -59.502 36.956 57.860 1.00 36.16 165 PRO C CA 1
ATOM 8618 C C . PRO C 1 165 ? -59.193 35.464 58.003 1.00 35.57 165 PRO C C 1
ATOM 8619 O O . PRO C 1 165 ? -58.060 35.088 58.298 1.00 34.19 165 PRO C O 1
ATOM 8623 N N . GLU C 1 166 ? -60.194 34.622 57.765 1.00 32.01 166 GLU C N 1
ATOM 8624 C CA . GLU C 1 166 ? -60.025 33.181 57.905 1.00 33.27 166 GLU C CA 1
ATOM 8625 C C . GLU C 1 166 ? -59.301 32.467 56.759 1.00 33.88 166 GLU C C 1
ATOM 8626 O O . GLU C 1 166 ? -58.876 31.319 56.925 1.00 32.39 166 GLU C O 1
ATOM 8632 N N . VAL C 1 167 ? -59.167 33.122 55.604 1.00 35.48 167 VAL C N 1
ATOM 8633 C CA . VAL C 1 167 ? -58.487 32.502 54.460 1.00 35.71 167 VAL C CA 1
ATOM 8634 C C . VAL C 1 167 ? -57.036 32.967 54.327 1.00 35.00 167 VAL C C 1
ATOM 8635 O O . VAL C 1 167 ? -56.696 34.093 54.688 1.00 33.09 167 VAL C O 1
ATOM 8639 N N . ALA C 1 168 ? -56.193 32.095 53.782 1.00 30.40 168 ALA C N 1
ATOM 8640 C CA . ALA C 1 168 ? -54.779 32.396 53.611 1.00 31.09 168 ALA C CA 1
ATOM 8641 C C . ALA C 1 168 ? -54.485 33.638 52.772 1.00 31.12 168 ALA C C 1
ATOM 8642 O O . ALA C 1 168 ? -53.451 34.271 52.963 1.00 31.34 168 ALA C O 1
ATOM 8644 N N . HIS C 1 169 ? -55.371 33.998 51.844 1.00 36.86 169 HIS C N 1
ATOM 8645 C CA . HIS C 1 169 ? -55.130 35.190 51.031 1.00 37.19 169 HIS C CA 1
ATOM 8646 C C . HIS C 1 169 ? -55.127 36.467 51.881 1.00 36.10 169 HIS C C 1
ATOM 8647 O O . HIS C 1 169 ? -54.946 37.578 51.380 1.00 34.30 169 HIS C O 1
ATOM 8654 N N . THR C 1 170 ? -55.356 36.286 53.174 1.00 30.98 170 THR C N 1
ATOM 8655 C CA . THR C 1 170 ? -55.281 37.366 54.148 1.00 30.42 170 THR C CA 1
ATOM 8656 C C . THR C 1 170 ? -54.301 36.697 55.101 1.00 31.10 170 THR C C 1
ATOM 8657 O O . THR C 1 170 ? -54.678 36.195 56.164 1.00 29.61 170 THR C O 1
ATOM 8661 N N . PRO C 1 171 ? -53.018 36.661 54.711 1.00 37.23 171 PRO C N 1
ATOM 8662 C CA . PRO C 1 171 ? -51.945 36.038 55.494 1.00 36.62 171 PRO C CA 1
ATOM 8663 C C . PRO C 1 171 ? -51.867 36.408 56.968 1.00 35.78 171 PRO C C 1
ATOM 8664 O O . PRO C 1 171 ? -51.476 35.585 57.789 1.00 35.79 171 PRO C O 1
ATOM 8668 N N . LYS C 1 172 ? -52.240 37.638 57.302 1.00 33.34 172 LYS C N 1
ATOM 8669 C CA . LYS C 1 172 ? -52.212 38.086 58.684 1.00 32.16 172 LYS C CA 1
ATOM 8670 C C . LYS C 1 172 ? -53.596 37.925 59.310 1.00 32.20 172 LYS C C 1
ATOM 8671 O O . LYS C 1 172 ? -53.876 38.459 60.389 1.00 32.67 172 LYS C O 1
ATOM 8677 N N . GLY C 1 173 ? -54.453 37.168 58.626 1.00 30.17 173 GLY C N 1
ATOM 8678 C CA . GLY C 1 173 ? -55.800 36.934 59.115 1.00 32.02 173 GLY C CA 1
ATOM 8679 C C . GLY C 1 173 ? -55.839 36.268 60.480 1.00 31.67 173 GLY C C 1
ATOM 8680 O O . GLY C 1 173 ? -56.658 36.622 61.321 1.00 30.20 173 GLY C O 1
ATOM 8681 N N . MET C 1 174 ? -54.952 35.308 60.715 1.00 29.40 174 MET C N 1
ATOM 8682 C CA . MET C 1 174 ? -54.942 34.625 62.003 1.00 28.85 174 MET C CA 1
ATOM 8683 C C . MET C 1 174 ? -54.668 35.571 63.164 1.00 27.88 174 MET C C 1
ATOM 8684 O O . MET C 1 174 ? -55.255 35.419 64.235 1.00 26.20 174 MET C O 1
ATOM 8689 N N . GLN C 1 175 ? -53.797 36.554 62.951 1.00 27.90 175 GLN C N 1
ATOM 8690 C CA . GLN C 1 175 ? -53.475 37.511 64.000 1.00 30.05 175 GLN C CA 1
ATOM 8691 C C . GLN C 1 175 ? -54.680 38.425 64.296 1.00 32.29 175 GLN C C 1
ATOM 8692 O O . GLN C 1 175 ? -54.899 38.846 65.441 1.00 31.54 175 GLN C O 1
ATOM 8698 N N . ILE C 1 176 ? -55.451 38.743 63.262 1.00 34.18 176 ILE C N 1
ATOM 8699 C CA . ILE C 1 176 ? -56.640 39.565 63.448 1.00 35.58 176 ILE C CA 1
ATOM 8700 C C . ILE C 1 176 ? -57.614 38.776 64.330 1.00 34.76 176 ILE C C 1
ATOM 8701 O O . ILE C 1 176 ? -58.072 39.277 65.353 1.00 35.81 176 ILE C O 1
ATOM 8706 N N . LEU C 1 177 ? -57.920 37.541 63.936 1.00 31.37 177 LEU C N 1
ATOM 8707 C CA . LEU C 1 177 ? -58.827 36.710 64.720 1.00 32.16 177 LEU C CA 1
ATOM 8708 C C . LEU C 1 177 ? -58.301 36.578 66.147 1.00 35.38 177 LEU C C 1
ATOM 8709 O O . LEU C 1 177 ? -59.075 36.575 67.109 1.00 35.59 177 LEU C O 1
ATOM 8714 N N . GLU C 1 178 ? -56.980 36.492 66.279 1.00 39.70 178 GLU C N 1
ATOM 8715 C CA . GLU C 1 178 ? -56.337 36.384 67.587 1.00 39.29 178 GLU C CA 1
ATOM 8716 C C . GLU C 1 178 ? -56.558 37.680 68.369 1.00 38.56 178 GLU C C 1
ATOM 8717 O O . GLU C 1 178 ? -56.802 37.646 69.574 1.00 36.50 178 GLU C O 1
ATOM 8723 N N . ASN C 1 179 ? -56.459 38.822 67.687 1.00 37.70 179 ASN C N 1
ATOM 8724 C CA . ASN C 1 179 ? -56.670 40.101 68.364 1.00 38.50 179 ASN C CA 1
ATOM 8725 C C . ASN C 1 179 ? -58.097 40.147 68.895 1.00 37.88 179 ASN C C 1
ATOM 8726 O O . ASN C 1 179 ? -58.333 40.569 70.026 1.00 39.71 179 ASN C O 1
ATOM 8731 N N . PHE C 1 180 ? -59.044 39.681 68.089 1.00 36.34 180 PHE C N 1
ATOM 8732 C CA . PHE C 1 180 ? -60.442 39.688 68.497 1.00 36.47 180 PHE C CA 1
ATOM 8733 C C . PHE C 1 180 ? -60.709 38.779 69.694 1.00 37.01 180 PHE C C 1
ATOM 8734 O O . PHE C 1 180 ? -61.544 39.096 70.537 1.00 37.52 180 PHE C O 1
ATOM 8742 N N . LEU C 1 181 ? -60.018 37.646 69.774 1.00 37.46 181 LEU C N 1
ATOM 8743 C CA . LEU C 1 181 ? -60.217 36.753 70.910 1.00 39.02 181 LEU C CA 1
ATOM 8744 C C . LEU C 1 181 ? -59.628 37.407 72.165 1.00 40.70 181 LEU C C 1
ATOM 8745 O O . LEU C 1 181 ? -60.163 37.261 73.265 1.00 41.14 181 LEU C O 1
ATOM 8750 N N . GLU C 1 182 ? -58.534 38.140 71.989 1.00 37.34 182 GLU C N 1
ATOM 8751 C CA . GLU C 1 182 ? -57.880 38.818 73.099 1.00 39.08 182 GLU C CA 1
ATOM 8752 C C . GLU C 1 182 ? -58.738 39.987 73.601 1.00 41.30 182 GLU C C 1
ATOM 8753 O O . GLU C 1 182 ? -58.810 40.239 74.803 1.00 39.63 182 GLU C O 1
ATOM 8759 N N . LEU C 1 183 ? -59.380 40.692 72.671 1.00 48.75 183 LEU C N 1
ATOM 8760 C CA . LEU C 1 183 ? -60.241 41.825 73.000 1.00 50.30 183 LEU C CA 1
ATOM 8761 C C . LEU C 1 183 ? -61.488 41.366 73.741 1.00 50.90 183 LEU C C 1
ATOM 8762 O O . LEU C 1 183 ? -61.901 41.984 74.722 1.00 50.27 183 LEU C O 1
ATOM 8767 N N . ALA C 1 184 ? -62.081 40.279 73.253 1.00 45.81 184 ALA C N 1
ATOM 8768 C CA . ALA C 1 184 ? -63.287 39.713 73.842 1.00 45.52 184 ALA C CA 1
ATOM 8769 C C . ALA C 1 184 ? -62.981 38.909 75.093 1.00 46.63 184 ALA C C 1
ATOM 8770 O O . ALA C 1 184 ? -63.889 38.459 75.783 1.00 48.39 184 ALA C O 1
ATOM 8772 N N . GLY C 1 185 ? -61.700 38.718 75.376 1.00 49.05 185 GLY C N 1
ATOM 8773 C CA . GLY C 1 185 ? -61.307 37.962 76.547 1.00 48.69 185 GLY C CA 1
ATOM 8774 C C . GLY C 1 185 ? -61.709 36.497 76.517 1.00 48.96 185 GLY C C 1
ATOM 8775 O O . GLY C 1 185 ? -62.107 35.946 77.539 1.00 50.32 185 GLY C O 1
ATOM 8776 N N . VAL C 1 186 ? -61.604 35.856 75.357 1.00 45.09 186 VAL C N 1
ATOM 8777 C CA . VAL C 1 186 ? -61.962 34.447 75.246 1.00 44.94 186 VAL C CA 1
ATOM 8778 C C . VAL C 1 186 ? -60.894 33.577 75.900 1.00 47.18 186 VAL C C 1
ATOM 8779 O O . VAL C 1 186 ? -59.694 33.811 75.730 1.00 48.13 186 VAL C O 1
ATOM 8783 N N . LYS C 1 187 ? -61.330 32.569 76.647 1.00 46.26 187 LYS C N 1
ATOM 8784 C CA . LYS C 1 187 ? -60.392 31.673 77.309 1.00 47.15 187 LYS C CA 1
ATOM 8785 C C . LYS C 1 187 ? -59.874 30.622 76.346 1.00 45.13 187 LYS C C 1
ATOM 8786 O O . LYS C 1 187 ? -60.584 30.180 75.442 1.00 45.48 187 LYS C O 1
ATOM 8792 N N . ARG C 1 188 ? -58.629 30.218 76.538 1.00 43.88 188 ARG C N 1
ATOM 8793 C CA . ARG C 1 188 ? -58.044 29.215 75.669 1.00 42.79 188 ARG C CA 1
ATOM 8794 C C . ARG C 1 188 ? -58.153 27.840 76.320 1.00 43.47 188 ARG C C 1
ATOM 8795 O O . ARG C 1 188 ? -57.155 27.247 76.720 1.00 44.51 188 ARG C O 1
ATOM 8803 N N . ASP C 1 189 ? -59.374 27.328 76.409 1.00 60.19 189 ASP C N 1
ATOM 8804 C CA . ASP C 1 189 ? -59.607 26.032 77.031 1.00 60.68 189 ASP C CA 1
ATOM 8805 C C . ASP C 1 189 ? -59.503 24.846 76.083 1.00 59.16 189 ASP C C 1
ATOM 8806 O O . ASP C 1 189 ? -59.477 23.700 76.534 1.00 60.74 189 ASP C O 1
ATOM 8811 N N . TRP C 1 190 ? -59.445 25.104 74.780 1.00 41.76 190 TRP C N 1
ATOM 8812 C CA . TRP C 1 190 ? -59.346 24.006 73.823 1.00 40.39 190 TRP C CA 1
ATOM 8813 C C . TRP C 1 190 ? -57.895 23.543 73.648 1.00 40.70 190 TRP C C 1
ATOM 8814 O O . TRP C 1 190 ? -57.189 23.986 72.736 1.00 39.07 190 TRP C O 1
ATOM 8825 N N . THR C 1 191 ? -57.460 22.670 74.555 1.00 38.99 191 THR C N 1
ATOM 8826 C CA . THR C 1 191 ? -56.118 22.098 74.526 1.00 38.90 191 THR C CA 1
ATOM 8827 C C . THR C 1 191 ? -56.279 20.585 74.519 1.00 37.68 191 THR C C 1
ATOM 8828 O O . THR C 1 191 ? -57.220 20.052 75.099 1.00 37.99 191 THR C O 1
ATOM 8832 N N . PRO C 1 192 ? -55.350 19.873 73.874 1.00 38.49 192 PRO C N 1
ATOM 8833 C CA . PRO C 1 192 ? -55.366 18.411 73.758 1.00 38.32 192 PRO C CA 1
ATOM 8834 C C . PRO C 1 192 ? -55.607 17.596 75.023 1.00 38.32 192 PRO C C 1
ATOM 8835 O O . PRO C 1 192 ? -56.386 16.647 74.993 1.00 36.42 192 PRO C O 1
ATOM 8839 N N . GLU C 1 193 ? -54.951 17.962 76.126 1.00 36.63 193 GLU C N 1
ATOM 8840 C CA . GLU C 1 193 ? -55.089 17.210 77.377 1.00 39.87 193 GLU C CA 1
ATOM 8841 C C . GLU C 1 193 ? -56.471 17.342 78.007 1.00 40.80 193 GLU C C 1
ATOM 8842 O O . GLU C 1 193 ? -57.053 16.352 78.453 1.00 39.03 193 GLU C O 1
ATOM 8848 N N . HIS C 1 194 ? -56.989 18.566 78.043 1.00 41.76 194 HIS C N 1
ATOM 8849 C CA . HIS C 1 194 ? -58.311 18.817 78.607 1.00 43.87 194 HIS C CA 1
ATOM 8850 C C . HIS C 1 194 ? -59.349 18.033 77.812 1.00 41.60 194 HIS C C 1
ATOM 8851 O O . HIS C 1 194 ? -60.212 17.366 78.382 1.00 41.58 194 HIS C O 1
ATOM 8858 N N . VAL C 1 195 ? -59.250 18.107 76.490 1.00 46.06 195 VAL C N 1
ATOM 8859 C CA . VAL C 1 195 ? -60.184 17.408 75.622 1.00 44.30 195 VAL C CA 1
ATOM 8860 C C . VAL C 1 195 ? -60.119 15.894 75.801 1.00 43.85 195 VAL C C 1
ATOM 8861 O O . VAL C 1 195 ? -61.159 15.232 75.857 1.00 44.08 195 VAL C O 1
ATOM 8865 N N . LEU C 1 196 ? -58.906 15.347 75.875 1.00 34.14 196 LEU C N 1
ATOM 8866 C CA . LEU C 1 196 ? -58.728 13.908 76.063 1.00 34.15 196 LEU C CA 1
ATOM 8867 C C . LEU C 1 196 ? -59.430 13.435 77.345 1.00 35.58 196 LEU C C 1
ATOM 8868 O O . LEU C 1 196 ? -60.192 12.473 77.318 1.00 34.10 196 LEU C O 1
ATOM 8873 N N . GLU C 1 197 ? -59.156 14.117 78.458 1.00 46.49 197 GLU C N 1
ATOM 8874 C CA . GLU C 1 197 ? -59.751 13.797 79.757 1.00 49.52 197 GLU C CA 1
ATOM 8875 C C . GLU C 1 197 ? -61.276 13.832 79.702 1.00 49.76 197 GLU C C 1
ATOM 8876 O O . GLU C 1 197 ? -61.956 12.967 80.247 1.00 49.89 197 GLU C O 1
ATOM 8882 N N . GLU C 1 198 ? -61.810 14.845 79.040 1.00 47.37 198 GLU C N 1
ATOM 8883 C CA . GLU C 1 198 ? -63.249 14.979 78.927 1.00 48.21 198 GLU C CA 1
ATOM 8884 C C . GLU C 1 198 ? -63.815 13.788 78.159 1.00 47.00 198 GLU C C 1
ATOM 8885 O O . GLU C 1 198 ? -64.834 13.221 78.550 1.00 45.82 198 GLU C O 1
ATOM 8891 N N . LEU C 1 199 ? -63.132 13.396 77.083 1.00 41.95 199 LEU C N 1
ATOM 8892 C CA . LEU C 1 199 ? -63.577 12.279 76.252 1.00 39.79 199 LEU C CA 1
ATOM 8893 C C . LEU C 1 199 ? -63.411 10.928 76.920 1.00 40.00 199 LEU C C 1
ATOM 8894 O O . LEU C 1 199 ? -64.150 9.985 76.633 1.00 38.74 199 LEU C O 1
ATOM 8899 N N . LEU C 1 200 ? -62.417 10.815 77.785 1.00 41.38 200 LEU C N 1
ATOM 8900 C CA . LEU C 1 200 ? -62.219 9.556 78.473 1.00 43.97 200 LEU C CA 1
ATOM 8901 C C . LEU C 1 200 ? -63.392 9.381 79.436 1.00 45.36 200 LEU C C 1
ATOM 8902 O O . LEU C 1 200 ? -63.986 8.313 79.490 1.00 46.32 200 LEU C O 1
ATOM 8907 N N . ARG C 1 201 ? -63.744 10.439 80.165 1.00 50.04 201 ARG C N 1
ATOM 8908 C CA . ARG C 1 201 ? -64.864 10.376 81.106 1.00 53.91 201 ARG C CA 1
ATOM 8909 C C . ARG C 1 201 ? -66.124 9.931 80.383 1.00 55.31 201 ARG C C 1
ATOM 8910 O O . ARG C 1 201 ? -66.725 8.911 80.716 1.00 56.23 201 ARG C O 1
ATOM 8918 N N . GLU C 1 202 ? -66.513 10.716 79.385 1.00 52.55 202 GLU C N 1
ATOM 8919 C CA . GLU C 1 202 ? -67.707 10.444 78.599 1.00 54.86 202 GLU C CA 1
ATOM 8920 C C . GLU C 1 202 ? -67.785 9.016 78.078 1.00 56.19 202 GLU C C 1
ATOM 8921 O O . GLU C 1 202 ? -68.840 8.388 78.132 1.00 56.64 202 GLU C O 1
ATOM 8927 N N . VAL C 1 203 ? -66.672 8.498 77.577 1.00 56.36 203 VAL C N 1
ATOM 8928 C CA . VAL C 1 203 ? -66.662 7.140 77.055 1.00 58.01 203 VAL C CA 1
ATOM 8929 C C . VAL C 1 203 ? -66.936 6.144 78.173 1.00 59.75 203 VAL C C 1
ATOM 8930 O O . VAL C 1 203 ? -67.706 5.205 77.996 1.00 59.61 203 VAL C O 1
ATOM 8934 N N . ARG C 1 204 ? -66.304 6.354 79.323 1.00 53.43 204 ARG C N 1
ATOM 8935 C CA . ARG C 1 204 ? -66.486 5.471 80.470 1.00 56.52 204 ARG C CA 1
ATOM 8936 C C . ARG C 1 204 ? -67.959 5.356 80.855 1.00 57.63 204 ARG C C 1
ATOM 8937 O O . ARG C 1 204 ? -68.536 4.267 80.848 1.00 57.02 204 ARG C O 1
ATOM 8945 N N . GLU C 1 205 ? -68.561 6.486 81.196 1.00 63.65 205 GLU C N 1
ATOM 8946 C CA . GLU C 1 205 ? -69.961 6.511 81.581 1.00 65.70 205 GLU C CA 1
ATOM 8947 C C . GLU C 1 205 ? -70.851 5.906 80.490 1.00 65.80 205 GLU C C 1
ATOM 8948 O O . GLU C 1 205 ? -71.416 4.828 80.673 1.00 66.07 205 GLU C O 1
ATOM 8954 N N . ARG C 1 206 ? -70.960 6.590 79.354 1.00 64.09 206 ARG C N 1
ATOM 8955 C CA . ARG C 1 206 ? -71.775 6.118 78.238 1.00 63.31 206 ARG C CA 1
ATOM 8956 C C . ARG C 1 206 ? -71.731 4.603 78.039 1.00 62.44 206 ARG C C 1
ATOM 8957 O O . ARG C 1 206 ? -72.768 3.942 78.040 1.00 62.32 206 ARG C O 1
ATOM 8965 N N . ALA C 1 207 ? -70.534 4.052 77.869 1.00 69.44 207 ALA C N 1
ATOM 8966 C CA . ALA C 1 207 ? -70.387 2.614 77.662 1.00 68.36 207 ALA C CA 1
ATOM 8967 C C . ALA C 1 207 ? -70.596 1.825 78.948 1.00 67.55 207 ALA C C 1
ATOM 8968 O O . ALA C 1 207 ? -71.118 0.708 78.928 1.00 66.41 207 ALA C O 1
ATOM 8970 N N . GLY C 1 208 ? -70.178 2.410 80.065 1.00 64.43 208 GLY C N 1
ATOM 8971 C CA . GLY C 1 208 ? -70.317 1.734 81.340 1.00 64.00 208 GLY C CA 1
ATOM 8972 C C . GLY C 1 208 ? -69.574 0.415 81.341 1.00 62.83 208 GLY C C 1
ATOM 8973 O O . GLY C 1 208 ? -68.357 0.386 81.186 1.00 62.57 208 GLY C O 1
ATOM 8974 N N . LYS C 1 209 ? -70.308 -0.680 81.510 1.00 56.20 209 LYS C N 1
ATOM 8975 C CA . LYS C 1 209 ? -69.712 -2.015 81.536 1.00 55.32 209 LYS C CA 1
ATOM 8976 C C . LYS C 1 209 ? -70.096 -2.809 80.290 1.00 53.87 209 LYS C C 1
ATOM 8977 O O . LYS C 1 209 ? -69.704 -3.964 80.138 1.00 53.48 209 LYS C O 1
ATOM 8983 N N . ASP C 1 210 ? -70.862 -2.188 79.401 1.00 65.71 210 ASP C N 1
ATOM 8984 C CA . ASP C 1 210 ? -71.297 -2.855 78.182 1.00 65.05 210 ASP C CA 1
ATOM 8985 C C . ASP C 1 210 ? -70.156 -3.090 77.190 1.00 64.58 210 ASP C C 1
ATOM 8986 O O . ASP C 1 210 ? -69.022 -2.660 77.410 1.00 63.94 210 ASP C O 1
ATOM 8991 N N . ARG C 1 211 ? -70.471 -3.791 76.105 1.00 67.99 211 ARG C N 1
ATOM 8992 C CA . ARG C 1 211 ? -69.502 -4.102 75.059 1.00 67.01 211 ARG C CA 1
ATOM 8993 C C . ARG C 1 211 ? -69.512 -3.000 73.999 1.00 65.85 211 ARG C C 1
ATOM 8994 O O . ARG C 1 211 ? -70.556 -2.410 73.720 1.00 65.81 211 ARG C O 1
ATOM 9002 N N . VAL C 1 212 ? -68.350 -2.723 73.412 1.00 63.19 212 VAL C N 1
ATOM 9003 C CA . VAL C 1 212 ? -68.241 -1.692 72.381 1.00 58.95 212 VAL C CA 1
ATOM 9004 C C . VAL C 1 212 ? -67.535 -2.240 71.147 1.00 56.31 212 VAL C C 1
ATOM 9005 O O . VAL C 1 212 ? -66.365 -2.610 71.204 1.00 55.98 212 VAL C O 1
ATOM 9009 N N . LEU C 1 213 ? -68.257 -2.295 70.034 1.00 45.73 213 LEU C N 1
ATOM 9010 C CA . LEU C 1 213 ? -67.699 -2.789 68.781 1.00 44.97 213 LEU C CA 1
ATOM 9011 C C . LEU C 1 213 ? -67.155 -1.623 67.945 1.00 43.61 213 LEU C C 1
ATOM 9012 O O . LEU C 1 213 ? -67.808 -0.587 67.808 1.00 43.49 213 LEU C O 1
ATOM 9017 N N . LEU C 1 214 ? -65.968 -1.807 67.375 1.00 45.58 214 LEU C N 1
ATOM 9018 C CA . LEU C 1 214 ? -65.324 -0.766 66.574 1.00 45.78 214 LEU C CA 1
ATOM 9019 C C . LEU C 1 214 ? -64.566 -1.308 65.365 1.00 43.93 214 LEU C C 1
ATOM 9020 O O . LEU C 1 214 ? -63.908 -2.340 65.439 1.00 43.34 214 LEU C O 1
ATOM 9025 N N . ALA C 1 215 ? -64.677 -0.611 64.241 1.00 43.47 215 ALA C N 1
ATOM 9026 C CA . ALA C 1 215 ? -63.963 -1.011 63.036 1.00 41.78 215 ALA C CA 1
ATOM 9027 C C . ALA C 1 215 ? -62.735 -0.106 62.905 1.00 41.56 215 ALA C C 1
ATOM 9028 O O . ALA C 1 215 ? -62.857 1.117 62.961 1.00 41.01 215 ALA C O 1
ATOM 9030 N N . VAL C 1 216 ? -61.554 -0.707 62.776 1.00 45.23 216 VAL C N 1
ATOM 9031 C CA . VAL C 1 216 ? -60.318 0.051 62.604 1.00 43.08 216 VAL C CA 1
ATOM 9032 C C . VAL C 1 216 ? -59.890 -0.224 61.177 1.00 43.88 216 VAL C C 1
ATOM 9033 O O . VAL C 1 216 ? -60.048 -1.340 60.688 1.00 43.69 216 VAL C O 1
ATOM 9037 N N . SER C 1 217 ? -59.352 0.783 60.498 1.00 40.59 217 SER C N 1
ATOM 9038 C CA . SER C 1 217 ? -58.966 0.588 59.110 1.00 39.40 217 SER C CA 1
ATOM 9039 C C . SER C 1 217 ? -57.523 0.924 58.801 1.00 38.77 217 SER C C 1
ATOM 9040 O O . SER C 1 217 ? -57.047 0.648 57.702 1.00 40.64 217 SER C O 1
ATOM 9043 N N . GLY C 1 218 ? -56.825 1.509 59.767 1.00 39.21 218 GLY C N 1
ATOM 9044 C CA . GLY C 1 218 ? -55.446 1.892 59.540 1.00 39.54 218 GLY C CA 1
ATOM 9045 C C . GLY C 1 218 ? -55.298 3.403 59.643 1.00 39.64 218 GLY C C 1
ATOM 9046 O O . GLY C 1 218 ? -54.203 3.911 59.888 1.00 40.65 218 GLY C O 1
ATOM 9047 N N . GLY C 1 219 ? -56.408 4.121 59.461 1.00 39.39 219 GLY C N 1
ATOM 9048 C CA . GLY C 1 219 ? -56.390 5.573 59.557 1.00 37.97 219 GLY C CA 1
ATOM 9049 C C . GLY C 1 219 ? -56.248 6.041 60.995 1.00 37.77 219 GLY C C 1
ATOM 9050 O O . GLY C 1 219 ? -56.668 5.342 61.925 1.00 36.41 219 GLY C O 1
ATOM 9051 N N . VAL C 1 220 ? -55.675 7.229 61.185 1.00 32.39 220 VAL C N 1
ATOM 9052 C CA . VAL C 1 220 ? -55.467 7.767 62.523 1.00 32.00 220 VAL C CA 1
ATOM 9053 C C . VAL C 1 220 ? -56.761 7.938 63.324 1.00 33.69 220 VAL C C 1
ATOM 9054 O O . VAL C 1 220 ? -56.764 7.831 64.547 1.00 33.70 220 VAL C O 1
ATOM 9058 N N . ASP C 1 221 ? -57.856 8.195 62.627 1.00 36.69 221 ASP C N 1
ATOM 9059 C CA . ASP C 1 221 ? -59.150 8.389 63.259 1.00 38.73 221 ASP C CA 1
ATOM 9060 C C . ASP C 1 221 ? -59.592 7.129 64.015 1.00 38.77 221 ASP C C 1
ATOM 9061 O O . ASP C 1 221 ? -59.722 7.141 65.241 1.00 36.94 221 ASP C O 1
ATOM 9066 N N . SER C 1 222 ? -59.828 6.048 63.276 1.00 38.83 222 SER C N 1
ATOM 9067 C CA . SER C 1 222 ? -60.259 4.800 63.889 1.00 38.80 222 SER C CA 1
ATOM 9068 C C . SER C 1 222 ? -59.224 4.281 64.895 1.00 38.91 222 SER C C 1
ATOM 9069 O O . SER C 1 222 ? -59.588 3.756 65.950 1.00 39.41 222 SER C O 1
ATOM 9072 N N . SER C 1 223 ? -57.943 4.441 64.581 1.00 33.27 223 SER C N 1
ATOM 9073 C CA . SER C 1 223 ? -56.887 3.999 65.487 1.00 35.08 223 SER C CA 1
ATOM 9074 C C . SER C 1 223 ? -56.942 4.795 66.784 1.00 35.60 223 SER C C 1
ATOM 9075 O O . SER C 1 223 ? -56.820 4.238 67.879 1.00 35.22 223 SER C O 1
ATOM 9078 N N . THR C 1 224 ? -57.124 6.103 66.673 1.00 34.25 224 THR C N 1
ATOM 9079 C CA . THR C 1 224 ? -57.183 6.916 67.878 1.00 34.85 224 THR C CA 1
ATOM 9080 C C . THR C 1 224 ? -58.455 6.598 68.677 1.00 34.42 224 THR C C 1
ATOM 9081 O O . THR C 1 224 ? -58.492 6.740 69.899 1.00 34.11 224 THR C O 1
ATOM 9085 N N . LEU C 1 225 ? -59.495 6.156 67.987 1.00 32.76 225 LEU C N 1
ATOM 9086 C CA . LEU C 1 225 ? -60.735 5.795 68.668 1.00 36.63 225 LEU C CA 1
ATOM 9087 C C . LEU C 1 225 ? -60.473 4.513 69.479 1.00 36.52 225 LEU C C 1
ATOM 9088 O O . LEU C 1 225 ? -60.914 4.378 70.616 1.00 37.74 225 LEU C O 1
ATOM 9093 N N . ALA C 1 226 ? -59.746 3.576 68.883 1.00 40.38 226 ALA C N 1
ATOM 9094 C CA . ALA C 1 226 ? -59.419 2.325 69.560 1.00 40.85 226 ALA C CA 1
ATOM 9095 C C . ALA C 1 226 ? -58.578 2.607 70.809 1.00 40.88 226 ALA C C 1
ATOM 9096 O O . ALA C 1 226 ? -58.803 2.020 71.869 1.00 42.41 226 ALA C O 1
ATOM 9098 N N . LEU C 1 227 ? -57.623 3.525 70.682 1.00 36.70 227 LEU C N 1
ATOM 9099 C CA . LEU C 1 227 ? -56.757 3.906 71.792 1.00 36.86 227 LEU C CA 1
ATOM 9100 C C . LEU C 1 227 ? -57.501 4.639 72.905 1.00 38.49 227 LEU C C 1
ATOM 9101 O O . LEU C 1 227 ? -57.143 4.514 74.084 1.00 37.13 227 LEU C O 1
ATOM 9106 N N . LEU C 1 228 ? -58.521 5.420 72.546 1.00 37.99 228 LEU C N 1
ATOM 9107 C CA . LEU C 1 228 ? -59.288 6.137 73.562 1.00 38.52 228 LEU C CA 1
ATOM 9108 C C . LEU C 1 228 ? -60.039 5.120 74.415 1.00 40.05 228 LEU C C 1
ATOM 9109 O O . LEU C 1 228 ? -60.084 5.229 75.637 1.00 39.37 228 LEU C O 1
ATOM 9114 N N . LEU C 1 229 ? -60.635 4.133 73.757 1.00 41.70 229 LEU C N 1
ATOM 9115 C CA . LEU C 1 229 ? -61.389 3.115 74.468 1.00 43.63 229 LEU C CA 1
ATOM 9116 C C . LEU C 1 229 ? -60.474 2.316 75.388 1.00 43.64 229 LEU C C 1
ATOM 9117 O O . LEU C 1 229 ? -60.732 2.219 76.589 1.00 44.18 229 LEU C O 1
ATOM 9122 N N . ALA C 1 230 ? -59.400 1.760 74.828 1.00 45.62 230 ALA C N 1
ATOM 9123 C CA . ALA C 1 230 ? -58.446 0.974 75.610 1.00 45.64 230 ALA C CA 1
ATOM 9124 C C . ALA C 1 230 ? -58.003 1.748 76.848 1.00 46.43 230 ALA C C 1
ATOM 9125 O O . ALA C 1 230 ? -58.004 1.212 77.951 1.00 46.80 230 ALA C O 1
ATOM 9127 N N . LYS C 1 231 ? -57.635 3.013 76.658 1.00 39.27 231 LYS C N 1
ATOM 9128 C CA . LYS C 1 231 ? -57.188 3.873 77.751 1.00 39.54 231 LYS C CA 1
ATOM 9129 C C . LYS C 1 231 ? -58.316 4.139 78.738 1.00 41.59 231 LYS C C 1
ATOM 9130 O O . LYS C 1 231 ? -58.073 4.371 79.924 1.00 39.82 231 LYS C O 1
ATOM 9136 N N . ALA C 1 232 ? -59.549 4.125 78.243 1.00 48.73 232 ALA C N 1
ATOM 9137 C CA . ALA C 1 232 ? -60.710 4.360 79.096 1.00 50.53 232 ALA C CA 1
ATOM 9138 C C . ALA C 1 232 ? -61.094 3.061 79.789 1.00 51.51 232 ALA C C 1
ATOM 9139 O O . ALA C 1 232 ? -61.931 3.049 80.685 1.00 50.70 232 ALA C O 1
ATOM 9141 N N . GLY C 1 233 ? -60.478 1.969 79.355 1.00 53.30 233 GLY C N 1
ATOM 9142 C CA . GLY C 1 233 ? -60.752 0.676 79.947 1.00 55.14 233 GLY C CA 1
ATOM 9143 C C . GLY C 1 233 ? -62.067 0.050 79.537 1.00 56.72 233 GLY C C 1
ATOM 9144 O O . GLY C 1 233 ? -62.407 -1.024 80.017 1.00 59.29 233 GLY C O 1
ATOM 9145 N N . VAL C 1 234 ? -62.816 0.696 78.653 1.00 57.21 234 VAL C N 1
ATOM 9146 C CA . VAL C 1 234 ? -64.089 0.124 78.239 1.00 57.50 234 VAL C CA 1
ATOM 9147 C C . VAL C 1 234 ? -63.860 -1.219 77.541 1.00 56.72 234 VAL C C 1
ATOM 9148 O O . VAL C 1 234 ? -62.814 -1.444 76.933 1.00 55.99 234 VAL C O 1
ATOM 9152 N N . ASP C 1 235 ? -64.836 -2.114 77.661 1.00 57.14 235 ASP C N 1
ATOM 9153 C CA . ASP C 1 235 ? -64.761 -3.437 77.049 1.00 56.10 235 ASP C CA 1
ATOM 9154 C C . ASP C 1 235 ? -65.010 -3.254 75.565 1.00 53.75 235 ASP C C 1
ATOM 9155 O O . ASP C 1 235 ? -66.092 -2.827 75.160 1.00 54.03 235 ASP C O 1
ATOM 9160 N N . HIS C 1 236 ? -64.020 -3.593 74.750 1.00 44.43 236 HIS C N 1
ATOM 9161 C CA . HIS C 1 236 ? -64.163 -3.402 73.316 1.00 42.87 236 HIS C CA 1
ATOM 9162 C C . HIS C 1 236 ? -63.551 -4.487 72.455 1.00 43.38 236 HIS C C 1
ATOM 9163 O O . HIS C 1 236 ? -62.775 -5.326 72.916 1.00 43.70 236 HIS C O 1
ATOM 9170 N N . LEU C 1 237 ? -63.908 -4.429 71.179 1.00 49.66 237 LEU C N 1
ATOM 9171 C CA . LEU C 1 237 ? -63.387 -5.326 70.166 1.00 48.78 237 LEU C CA 1
ATOM 9172 C C . LEU C 1 237 ? -63.170 -4.478 68.914 1.00 49.27 237 LEU C C 1
ATOM 9173 O O . LEU C 1 237 ? -64.127 -3.957 68.323 1.00 47.76 237 LEU C O 1
ATOM 9178 N N . ALA C 1 238 ? -61.911 -4.318 68.525 1.00 46.15 238 ALA C N 1
ATOM 9179 C CA . ALA C 1 238 ? -61.587 -3.547 67.337 1.00 45.09 238 ALA C CA 1
ATOM 9180 C C . ALA C 1 238 ? -61.400 -4.556 66.221 1.00 43.82 238 ALA C C 1
ATOM 9181 O O . ALA C 1 238 ? -60.564 -5.454 66.328 1.00 46.48 238 ALA C O 1
ATOM 9183 N N . VAL C 1 239 ? -62.184 -4.417 65.157 1.00 36.97 239 VAL C N 1
ATOM 9184 C CA . VAL C 1 239 ? -62.109 -5.338 64.035 1.00 37.14 239 VAL C CA 1
ATOM 9185 C C . VAL C 1 239 ? -61.438 -4.718 62.813 1.00 38.85 239 VAL C C 1
ATOM 9186 O O . VAL C 1 239 ? -61.908 -3.715 62.257 1.00 38.33 239 VAL C O 1
ATOM 9190 N N . PHE C 1 240 ? -60.349 -5.341 62.387 1.00 43.41 240 PHE C N 1
ATOM 9191 C CA . PHE C 1 240 ? -59.593 -4.854 61.250 1.00 45.15 240 PHE C CA 1
ATOM 9192 C C . PHE C 1 240 ? -59.756 -5.784 60.060 1.00 46.24 240 PHE C C 1
ATOM 9193 O O . PHE C 1 240 ? -59.115 -6.834 59.982 1.00 46.37 240 PHE C O 1
ATOM 9201 N N . VAL C 1 241 ? -60.624 -5.399 59.131 1.00 46.45 241 VAL C N 1
ATOM 9202 C CA . VAL C 1 241 ? -60.851 -6.209 57.952 1.00 47.34 241 VAL C CA 1
ATOM 9203 C C . VAL C 1 241 ? -59.725 -5.981 56.962 1.00 47.84 241 VAL C C 1
ATOM 9204 O O . VAL C 1 241 ? -59.672 -4.945 56.302 1.00 48.45 241 VAL C O 1
ATOM 9208 N N . ASP C 1 242 ? -58.814 -6.944 56.876 1.00 45.61 242 ASP C N 1
ATOM 9209 C CA . ASP C 1 242 ? -57.708 -6.855 55.939 1.00 44.80 242 ASP C CA 1
ATOM 9210 C C . ASP C 1 242 ? -58.246 -7.288 54.582 1.00 45.87 242 ASP C C 1
ATOM 9211 O O . ASP C 1 242 ? -58.243 -8.478 54.257 1.00 45.11 242 ASP C O 1
ATOM 9216 N N . HIS C 1 243 ? -58.710 -6.321 53.795 1.00 41.65 243 HIS C N 1
ATOM 9217 C CA . HIS C 1 243 ? -59.274 -6.612 52.481 1.00 40.94 243 HIS C CA 1
ATOM 9218 C C . HIS C 1 243 ? -58.215 -6.868 51.431 1.00 40.32 243 HIS C C 1
ATOM 9219 O O . HIS C 1 243 ? -58.534 -7.116 50.272 1.00 42.73 243 HIS C O 1
ATOM 9226 N N . GLY C 1 244 ? -56.951 -6.806 51.829 1.00 42.57 244 GLY C N 1
ATOM 9227 C CA . GLY C 1 244 ? -55.884 -7.046 50.873 1.00 41.82 244 GLY C CA 1
ATOM 9228 C C . GLY C 1 244 ? -55.604 -5.874 49.942 1.00 42.19 244 GLY C C 1
ATOM 9229 O O . GLY C 1 244 ? -54.839 -6.000 48.986 1.00 41.61 244 GLY C O 1
ATOM 9230 N N . LEU C 1 245 ? -56.215 -4.729 50.213 1.00 42.85 245 LEU C N 1
ATOM 9231 C CA . LEU C 1 245 ? -56.002 -3.557 49.372 1.00 43.55 245 LEU C CA 1
ATOM 9232 C C . LEU C 1 245 ? -55.176 -2.491 50.101 1.00 43.37 245 LEU C C 1
ATOM 9233 O O . LEU C 1 245 ? -55.052 -1.357 49.631 1.00 42.97 245 LEU C O 1
ATOM 9238 N N . LEU C 1 246 ? -54.610 -2.867 51.244 1.00 35.47 246 LEU C N 1
ATOM 9239 C CA . LEU C 1 246 ? -53.803 -1.952 52.045 1.00 36.25 246 LEU C CA 1
ATOM 9240 C C . LEU C 1 246 ? -52.433 -1.730 51.425 1.00 37.15 246 LEU C C 1
ATOM 9241 O O . LEU C 1 246 ? -52.030 -2.457 50.513 1.00 36.68 246 LEU C O 1
ATOM 9246 N N . ARG C 1 247 ? -51.725 -0.719 51.928 1.00 42.53 247 ARG C N 1
ATOM 9247 C CA . ARG C 1 247 ? -50.387 -0.403 51.453 1.00 43.26 247 ARG C CA 1
ATOM 9248 C C . ARG C 1 247 ? -49.429 -1.448 52.015 1.00 44.31 247 ARG C C 1
ATOM 9249 O O . ARG C 1 247 ? -49.719 -2.095 53.019 1.00 44.13 247 ARG C O 1
ATOM 9257 N N . LEU C 1 248 ? -48.285 -1.608 51.367 1.00 41.12 248 LEU C N 1
ATOM 9258 C CA . LEU C 1 248 ? -47.302 -2.586 51.792 1.00 40.58 248 LEU C CA 1
ATOM 9259 C C . LEU C 1 248 ? -46.930 -2.494 53.279 1.00 39.42 248 LEU C C 1
ATOM 9260 O O . LEU C 1 248 ? -46.497 -1.449 53.759 1.00 36.75 248 LEU C O 1
ATOM 9265 N N . GLY C 1 249 ? -47.116 -3.596 54.002 1.00 40.16 249 GLY C N 1
ATOM 9266 C CA . GLY C 1 249 ? -46.772 -3.645 55.413 1.00 37.11 249 GLY C CA 1
ATOM 9267 C C . GLY C 1 249 ? -47.683 -2.887 56.352 1.00 38.02 249 GLY C C 1
ATOM 9268 O O . GLY C 1 249 ? -47.414 -2.821 57.551 1.00 38.97 249 GLY C O 1
ATOM 9269 N N . GLU C 1 250 ? -48.767 -2.327 55.830 1.00 30.23 250 GLU C N 1
ATOM 9270 C CA . GLU C 1 250 ? -49.675 -1.558 56.671 1.00 32.89 250 GLU C CA 1
ATOM 9271 C C . GLU C 1 250 ? -50.416 -2.376 57.719 1.00 30.62 250 GLU C C 1
ATOM 9272 O O . GLU C 1 250 ? -50.552 -1.937 58.862 1.00 27.00 250 GLU C O 1
ATOM 9278 N N . ARG C 1 251 ? -50.901 -3.552 57.331 1.00 32.62 251 ARG C N 1
ATOM 9279 C CA . ARG C 1 251 ? -51.641 -4.416 58.250 1.00 34.30 251 ARG C CA 1
ATOM 9280 C C . ARG C 1 251 ? -50.800 -4.775 59.475 1.00 36.16 251 ARG C C 1
ATOM 9281 O O . ARG C 1 251 ? -51.286 -4.734 60.609 1.00 36.54 251 ARG C O 1
ATOM 9289 N N . GLU C 1 252 ? -49.535 -5.103 59.236 1.00 38.33 252 GLU C N 1
ATOM 9290 C CA . GLU C 1 252 ? -48.608 -5.466 60.294 1.00 41.20 252 GLU C CA 1
ATOM 9291 C C . GLU C 1 252 ? -48.271 -4.301 61.228 1.00 41.36 252 GLU C C 1
ATOM 9292 O O . GLU C 1 252 ? -48.223 -4.472 62.451 1.00 39.62 252 GLU C O 1
ATOM 9298 N N . GLU C 1 253 ? -48.026 -3.124 60.654 1.00 39.39 253 GLU C N 1
ATOM 9299 C CA . GLU C 1 253 ? -47.692 -1.945 61.453 1.00 38.43 253 GLU C CA 1
ATOM 9300 C C . GLU C 1 253 ? -48.869 -1.546 62.321 1.00 36.24 253 GLU C C 1
ATOM 9301 O O . GLU C 1 253 ? -48.708 -1.188 63.479 1.00 34.44 253 GLU C O 1
ATOM 9307 N N . VAL C 1 254 ? -50.061 -1.619 61.756 1.00 35.50 254 VAL C N 1
ATOM 9308 C CA . VAL C 1 254 ? -51.246 -1.240 62.497 1.00 38.02 254 VAL C CA 1
ATOM 9309 C C . VAL C 1 254 ? -51.566 -2.223 63.618 1.00 39.03 254 VAL C C 1
ATOM 9310 O O . VAL C 1 254 ? -51.776 -1.813 64.765 1.00 37.94 254 VAL C O 1
ATOM 9314 N N . GLU C 1 255 ? -51.602 -3.513 63.297 1.00 40.70 255 GLU C N 1
ATOM 9315 C CA . GLU C 1 255 ? -51.913 -4.510 64.316 1.00 42.35 255 GLU C CA 1
ATOM 9316 C C . GLU C 1 255 ? -50.836 -4.503 65.402 1.00 40.55 255 GLU C C 1
ATOM 9317 O O . GLU C 1 255 ? -51.146 -4.573 66.585 1.00 43.45 255 GLU C O 1
ATOM 9323 N N . GLY C 1 256 ? -49.577 -4.383 65.000 1.00 41.10 256 GLY C N 1
ATOM 9324 C CA . GLY C 1 256 ? -48.502 -4.356 65.974 1.00 40.89 256 GLY C CA 1
ATOM 9325 C C . GLY C 1 256 ? -48.600 -3.143 66.883 1.00 42.23 256 GLY C C 1
ATOM 9326 O O . GLY C 1 256 ? -48.492 -3.252 68.107 1.00 42.13 256 GLY C O 1
ATOM 9327 N N . ALA C 1 257 ? -48.821 -1.977 66.289 1.00 36.45 257 ALA C N 1
ATOM 9328 C CA . ALA C 1 257 ? -48.920 -0.750 67.065 1.00 35.80 257 ALA C CA 1
ATOM 9329 C C . ALA C 1 257 ? -50.126 -0.714 68.006 1.00 34.50 257 ALA C C 1
ATOM 9330 O O . ALA C 1 257 ? -49.995 -0.354 69.176 1.00 33.37 257 ALA C O 1
ATOM 9332 N N . LEU C 1 258 ? -51.300 -1.079 67.506 1.00 36.88 258 LEU C N 1
ATOM 9333 C CA . LEU C 1 258 ? -52.493 -1.039 68.342 1.00 37.52 258 LEU C CA 1
ATOM 9334 C C . LEU C 1 258 ? -52.453 -2.051 69.495 1.00 40.08 258 LEU C C 1
ATOM 9335 O O . LEU C 1 258 ? -52.933 -1.763 70.591 1.00 39.07 258 LEU C O 1
ATOM 9340 N N . ARG C 1 259 ? -51.881 -3.228 69.256 1.00 41.15 259 ARG C N 1
ATOM 9341 C CA . ARG C 1 259 ? -51.795 -4.234 70.311 1.00 42.96 259 ARG C CA 1
ATOM 9342 C C . ARG C 1 259 ? -50.769 -3.842 71.371 1.00 42.06 259 ARG C C 1
ATOM 9343 O O . ARG C 1 259 ? -50.995 -4.039 72.563 1.00 42.83 259 ARG C O 1
ATOM 9351 N N . ALA C 1 260 ? -49.652 -3.268 70.936 1.00 41.40 260 ALA C N 1
ATOM 9352 C CA . ALA C 1 260 ? -48.622 -2.834 71.866 1.00 42.12 260 ALA C CA 1
ATOM 9353 C C . ALA C 1 260 ? -49.194 -1.786 72.816 1.00 43.73 260 ALA C C 1
ATOM 9354 O O . ALA C 1 260 ? -48.742 -1.656 73.953 1.00 45.28 260 ALA C O 1
ATOM 9356 N N . LEU C 1 261 ? -50.191 -1.038 72.352 1.00 50.45 261 LEU C N 1
ATOM 9357 C CA . LEU C 1 261 ? -50.792 -0.002 73.178 1.00 50.36 261 LEU C CA 1
ATOM 9358 C C . LEU C 1 261 ? -51.940 -0.470 74.072 1.00 51.13 261 LEU C C 1
ATOM 9359 O O . LEU C 1 261 ? -52.332 0.252 74.987 1.00 52.59 261 LEU C O 1
ATOM 9364 N N . GLY C 1 262 ? -52.486 -1.660 73.819 1.00 40.74 262 GLY C N 1
ATOM 9365 C CA . GLY C 1 262 ? -53.556 -2.153 74.674 1.00 38.57 262 GLY C CA 1
ATOM 9366 C C . GLY C 1 262 ? -54.886 -2.452 74.017 1.00 39.04 262 GLY C C 1
ATOM 9367 O O . GLY C 1 262 ? -55.839 -2.876 74.678 1.00 38.19 262 GLY C O 1
ATOM 9368 N N . VAL C 1 263 ? -54.964 -2.238 72.714 1.00 46.56 263 VAL C N 1
ATOM 9369 C CA . VAL C 1 263 ? -56.202 -2.486 71.999 1.00 46.99 263 VAL C CA 1
ATOM 9370 C C . VAL C 1 263 ? -56.509 -3.970 71.875 1.00 47.46 263 VAL C C 1
ATOM 9371 O O . VAL C 1 263 ? -55.608 -4.782 71.658 1.00 47.16 263 VAL C O 1
ATOM 9375 N N . ASN C 1 264 ? -57.789 -4.306 72.012 1.00 40.29 264 ASN C N 1
ATOM 9376 C CA . ASN C 1 264 ? -58.251 -5.680 71.870 1.00 41.64 264 ASN C CA 1
ATOM 9377 C C . ASN C 1 264 ? -58.622 -5.740 70.398 1.00 41.69 264 ASN C C 1
ATOM 9378 O O . ASN C 1 264 ? -59.743 -5.411 70.008 1.00 41.55 264 ASN C O 1
ATOM 9383 N N . LEU C 1 265 ? -57.658 -6.164 69.587 1.00 50.14 265 LEU C N 1
ATOM 9384 C CA . LEU C 1 265 ? -57.805 -6.209 68.138 1.00 49.04 265 LEU C CA 1
ATOM 9385 C C . LEU C 1 265 ? -58.031 -7.579 67.498 1.00 49.22 265 LEU C C 1
ATOM 9386 O O . LEU C 1 265 ? -57.372 -8.555 67.834 1.00 48.91 265 LEU C O 1
ATOM 9391 N N . LEU C 1 266 ? -58.956 -7.629 66.550 1.00 49.43 266 LEU C N 1
ATOM 9392 C CA . LEU C 1 266 ? -59.243 -8.854 65.822 1.00 50.64 266 LEU C CA 1
ATOM 9393 C C . LEU C 1 266 ? -59.049 -8.580 64.330 1.00 51.43 266 LEU C C 1
ATOM 9394 O O . LEU C 1 266 ? -59.802 -7.804 63.726 1.00 51.86 266 LEU C O 1
ATOM 9399 N N . VAL C 1 267 ? -58.034 -9.207 63.744 1.00 38.16 267 VAL C N 1
ATOM 9400 C CA . VAL C 1 267 ? -57.742 -9.033 62.328 1.00 39.39 267 VAL C CA 1
ATOM 9401 C C . VAL C 1 267 ? -58.435 -10.107 61.502 1.00 40.93 267 VAL C C 1
ATOM 9402 O O . VAL C 1 267 ? -58.242 -11.300 61.734 1.00 40.65 267 VAL C O 1
ATOM 9406 N N . VAL C 1 268 ? -59.232 -9.674 60.530 1.00 53.07 268 VAL C N 1
ATOM 9407 C CA . VAL C 1 268 ? -59.964 -10.583 59.655 1.00 53.80 268 VAL C CA 1
ATOM 9408 C C . VAL C 1 268 ? -59.326 -10.672 58.271 1.00 54.70 268 VAL C C 1
ATOM 9409 O O . VAL C 1 268 ? -59.341 -9.697 57.514 1.00 54.27 268 VAL C O 1
ATOM 9413 N N . ASP C 1 269 ? -58.771 -11.834 57.940 1.00 49.53 269 ASP C N 1
ATOM 9414 C CA . ASP C 1 269 ? -58.160 -12.041 56.628 1.00 50.07 269 ASP C CA 1
ATOM 9415 C C . ASP C 1 269 ? -59.287 -12.238 55.618 1.00 51.10 269 ASP C C 1
ATOM 9416 O O . ASP C 1 269 ? -59.969 -13.265 55.631 1.00 50.57 269 ASP C O 1
ATOM 9421 N N . ALA C 1 270 ? -59.484 -11.257 54.742 1.00 46.54 270 ALA C N 1
ATOM 9422 C CA . ALA C 1 270 ? -60.546 -11.345 53.746 1.00 46.50 270 ALA C CA 1
ATOM 9423 C C . ALA C 1 270 ? -60.048 -10.972 52.358 1.00 47.88 270 ALA C C 1
ATOM 9424 O O . ALA C 1 270 ? -60.832 -10.568 51.492 1.00 47.79 270 ALA C O 1
ATOM 9426 N N . LYS C 1 271 ? -58.744 -11.119 52.147 1.00 49.51 271 LYS C N 1
ATOM 9427 C CA . LYS C 1 271 ? -58.136 -10.788 50.866 1.00 50.86 271 LYS C CA 1
ATOM 9428 C C . LYS C 1 271 ? -58.800 -11.512 49.696 1.00 52.00 271 LYS C C 1
ATOM 9429 O O . LYS C 1 271 ? -59.277 -10.877 48.750 1.00 50.80 271 LYS C O 1
ATOM 9435 N N . GLU C 1 272 ? -58.829 -12.843 49.761 1.00 45.15 272 GLU C N 1
ATOM 9436 C CA . GLU C 1 272 ? -59.422 -13.649 48.695 1.00 45.40 272 GLU C CA 1
ATOM 9437 C C . GLU C 1 272 ? -60.876 -13.250 48.455 1.00 44.38 272 GLU C C 1
ATOM 9438 O O . GLU C 1 272 ? -61.330 -13.152 47.315 1.00 41.62 272 GLU C O 1
ATOM 9444 N N . ARG C 1 273 ? -61.588 -13.007 49.545 1.00 56.01 273 ARG C N 1
ATOM 9445 C CA . ARG C 1 273 ? -62.988 -12.610 49.502 1.00 57.84 273 ARG C CA 1
ATOM 9446 C C . ARG C 1 273 ? -63.199 -11.368 48.630 1.00 57.35 273 ARG C C 1
ATOM 9447 O O . ARG C 1 273 ? -64.052 -11.351 47.735 1.00 57.23 273 ARG C O 1
ATOM 9455 N N . PHE C 1 274 ? -62.413 -10.331 48.899 1.00 59.21 274 PHE C N 1
ATOM 9456 C CA . PHE C 1 274 ? -62.500 -9.077 48.160 1.00 55.44 274 PHE C CA 1
ATOM 9457 C C . PHE C 1 274 ? -61.958 -9.207 46.749 1.00 55.37 274 PHE C C 1
ATOM 9458 O O . PHE C 1 274 ? -62.581 -8.754 45.789 1.00 54.92 274 PHE C O 1
ATOM 9466 N N . LEU C 1 275 ? -60.793 -9.828 46.625 1.00 44.58 275 LEU C N 1
ATOM 9467 C CA . LEU C 1 275 ? -60.182 -10.002 45.322 1.00 46.16 275 LEU C CA 1
ATOM 9468 C C . LEU C 1 275 ? -61.160 -10.696 44.371 1.00 47.71 275 LEU C C 1
ATOM 9469 O O . LEU C 1 275 ? -61.475 -10.180 43.297 1.00 47.20 275 LEU C O 1
ATOM 9474 N N . LYS C 1 276 ? -61.655 -11.861 44.778 1.00 60.42 276 LYS C N 1
ATOM 9475 C CA . LYS C 1 276 ? -62.586 -12.618 43.953 1.00 61.58 276 LYS C CA 1
ATOM 9476 C C . LYS C 1 276 ? -63.866 -11.844 43.676 1.00 60.65 276 LYS C C 1
ATOM 9477 O O . LYS C 1 276 ? -64.445 -11.968 42.604 1.00 61.07 276 LYS C O 1
ATOM 9483 N N . ALA C 1 277 ? -64.298 -11.033 44.635 1.00 57.29 277 ALA C N 1
ATOM 9484 C CA . ALA C 1 277 ? -65.515 -10.243 44.468 1.00 57.89 277 ALA C CA 1
ATOM 9485 C C . ALA C 1 277 ? -65.328 -9.068 43.509 1.00 58.83 277 ALA C C 1
ATOM 9486 O O . ALA C 1 277 ? -66.305 -8.452 43.082 1.00 59.47 277 ALA C O 1
ATOM 9488 N N . LEU C 1 278 ? -64.075 -8.763 43.175 1.00 58.26 278 LEU C N 1
ATOM 9489 C CA . LEU C 1 278 ? -63.759 -7.659 42.272 1.00 58.55 278 LEU C CA 1
ATOM 9490 C C . LEU C 1 278 ? -63.343 -8.129 40.882 1.00 58.85 278 LEU C C 1
ATOM 9491 O O . LEU C 1 278 ? -63.238 -7.321 39.957 1.00 58.19 278 LEU C O 1
ATOM 9496 N N . LYS C 1 279 ? -63.109 -9.431 40.734 1.00 55.37 279 LYS C N 1
ATOM 9497 C CA . LYS C 1 279 ? -62.685 -9.982 39.449 1.00 55.73 279 LYS C CA 1
ATOM 9498 C C . LYS C 1 279 ? -63.487 -9.390 38.290 1.00 55.03 279 LYS C C 1
ATOM 9499 O O . LYS C 1 279 ? -64.705 -9.249 38.374 1.00 54.97 279 LYS C O 1
ATOM 9505 N N . GLY C 1 280 ? -62.789 -9.026 37.219 1.00 58.11 280 GLY C N 1
ATOM 9506 C CA . GLY C 1 280 ? -63.438 -8.453 36.054 1.00 59.01 280 GLY C CA 1
ATOM 9507 C C . GLY C 1 280 ? -64.214 -7.166 36.283 1.00 60.57 280 GLY C C 1
ATOM 9508 O O . GLY C 1 280 ? -64.976 -6.748 35.411 1.00 61.31 280 GLY C O 1
ATOM 9509 N N . VAL C 1 281 ? -64.030 -6.530 37.438 1.00 55.29 281 VAL C N 1
ATOM 9510 C CA . VAL C 1 281 ? -64.742 -5.286 37.740 1.00 56.55 281 VAL C CA 1
ATOM 9511 C C . VAL C 1 281 ? -63.881 -4.062 37.448 1.00 57.58 281 VAL C C 1
ATOM 9512 O O . VAL C 1 281 ? -62.824 -3.872 38.054 1.00 57.24 281 VAL C O 1
ATOM 9516 N N . GLU C 1 282 ? -64.352 -3.220 36.533 1.00 66.69 282 GLU C N 1
ATOM 9517 C CA . GLU C 1 282 ? -63.606 -2.032 36.151 1.00 67.46 282 GLU C CA 1
ATOM 9518 C C . GLU C 1 282 ? -64.295 -0.717 36.475 1.00 67.88 282 GLU C C 1
ATOM 9519 O O . GLU C 1 282 ? -63.633 0.301 36.658 1.00 68.74 282 GLU C O 1
ATOM 9525 N N . ASP C 1 283 ? -65.618 -0.727 36.558 1.00 58.08 283 ASP C N 1
ATOM 9526 C CA . ASP C 1 283 ? -66.329 0.498 36.883 1.00 59.33 283 ASP C CA 1
ATOM 9527 C C . ASP C 1 283 ? -65.958 0.937 38.295 1.00 59.79 283 ASP C C 1
ATOM 9528 O O . ASP C 1 283 ? -66.241 0.238 39.268 1.00 59.34 283 ASP C O 1
ATOM 9533 N N . PRO C 1 284 ? -65.321 2.109 38.425 1.00 63.75 284 PRO C N 1
ATOM 9534 C CA . PRO C 1 284 ? -64.918 2.623 39.736 1.00 63.44 284 PRO C CA 1
ATOM 9535 C C . PRO C 1 284 ? -66.062 2.704 40.744 1.00 63.23 284 PRO C C 1
ATOM 9536 O O . PRO C 1 284 ? -65.880 2.397 41.922 1.00 62.65 284 PRO C O 1
ATOM 9540 N N . GLU C 1 285 ? -67.239 3.117 40.285 1.00 55.77 285 GLU C N 1
ATOM 9541 C CA . GLU C 1 285 ? -68.387 3.218 41.176 1.00 55.27 285 GLU C CA 1
ATOM 9542 C C . GLU C 1 285 ? -68.767 1.818 41.650 1.00 54.04 285 GLU C C 1
ATOM 9543 O O . GLU C 1 285 ? -69.228 1.633 42.778 1.00 52.29 285 GLU C O 1
ATOM 9549 N N . GLU C 1 286 ? -68.558 0.835 40.780 1.00 52.68 286 GLU C N 1
ATOM 9550 C CA . GLU C 1 286 ? -68.874 -0.548 41.104 1.00 52.53 286 GLU C CA 1
ATOM 9551 C C . GLU C 1 286 ? -67.872 -1.085 42.125 1.00 50.69 286 GLU C C 1
ATOM 9552 O O . GLU C 1 286 ? -68.254 -1.733 43.102 1.00 49.74 286 GLU C O 1
ATOM 9558 N N . LYS C 1 287 ? -66.590 -0.812 41.892 1.00 57.50 287 LYS C N 1
ATOM 9559 C CA . LYS C 1 287 ? -65.528 -1.248 42.797 1.00 54.11 287 LYS C CA 1
ATOM 9560 C C . LYS C 1 287 ? -65.856 -0.792 44.208 1.00 52.55 287 LYS C C 1
ATOM 9561 O O . LYS C 1 287 ? -65.757 -1.560 45.164 1.00 51.85 287 LYS C O 1
ATOM 9567 N N . ARG C 1 288 ? -66.241 0.474 44.327 1.00 44.51 288 ARG C N 1
ATOM 9568 C CA . ARG C 1 288 ? -66.570 1.053 45.624 1.00 44.12 288 ARG C CA 1
ATOM 9569 C C . ARG C 1 288 ? -67.811 0.408 46.225 1.00 44.47 288 ARG C C 1
ATOM 9570 O O . ARG C 1 288 ? -67.872 0.178 47.434 1.00 43.11 288 ARG C O 1
ATOM 9578 N N . LYS C 1 289 ? -68.800 0.116 45.385 1.00 57.35 289 LYS C N 1
ATOM 9579 C CA . LYS C 1 289 ? -70.016 -0.526 45.871 1.00 57.47 289 LYS C CA 1
ATOM 9580 C C . LYS C 1 289 ? -69.661 -1.919 46.383 1.00 55.76 289 LYS C C 1
ATOM 9581 O O . LYS C 1 289 ? -69.954 -2.265 47.527 1.00 57.01 289 LYS C O 1
ATOM 9587 N N . ILE C 1 290 ? -69.012 -2.706 45.532 1.00 55.21 290 ILE C N 1
ATOM 9588 C CA . ILE C 1 290 ? -68.613 -4.066 45.877 1.00 54.83 290 ILE C CA 1
ATOM 9589 C C . ILE C 1 290 ? -67.743 -4.146 47.129 1.00 55.71 290 ILE C C 1
ATOM 9590 O O . ILE C 1 290 ? -67.938 -5.019 47.976 1.00 56.37 290 ILE C O 1
ATOM 9595 N N . ILE C 1 291 ? -66.779 -3.239 47.247 1.00 53.12 291 ILE C N 1
ATOM 9596 C CA . ILE C 1 291 ? -65.897 -3.235 48.402 1.00 50.87 291 ILE C CA 1
ATOM 9597 C C . ILE C 1 291 ? -66.674 -2.870 49.657 1.00 50.18 291 ILE C C 1
ATOM 9598 O O . ILE C 1 291 ? -66.442 -3.432 50.727 1.00 49.99 291 ILE C O 1
ATOM 9603 N N . GLY C 1 292 ? -67.599 -1.927 49.520 1.00 39.90 292 GLY C N 1
ATOM 9604 C CA . GLY C 1 292 ? -68.409 -1.524 50.655 1.00 41.53 292 GLY C CA 1
ATOM 9605 C C . GLY C 1 292 ? -69.310 -2.646 51.164 1.00 43.08 292 GLY C C 1
ATOM 9606 O O . GLY C 1 292 ? -69.448 -2.839 52.375 1.00 41.16 292 GLY C O 1
ATOM 9607 N N . ARG C 1 293 ? -69.935 -3.393 50.256 1.00 57.31 293 ARG C N 1
ATOM 9608 C CA . ARG C 1 293 ? -70.809 -4.479 50.688 1.00 60.62 293 ARG C CA 1
ATOM 9609 C C . ARG C 1 293 ? -69.971 -5.544 51.398 1.00 61.46 293 ARG C C 1
ATOM 9610 O O . ARG C 1 293 ? -70.242 -5.892 52.552 1.00 61.74 293 ARG C O 1
ATOM 9618 N N . GLU C 1 294 ? -68.942 -6.036 50.710 1.00 57.72 294 GLU C N 1
ATOM 9619 C CA . GLU C 1 294 ? -68.059 -7.058 51.258 1.00 57.66 294 GLU C CA 1
ATOM 9620 C C . GLU C 1 294 ? -67.528 -6.672 52.628 1.00 56.42 294 GLU C C 1
ATOM 9621 O O . GLU C 1 294 ? -67.273 -7.539 53.460 1.00 56.62 294 GLU C O 1
ATOM 9627 N N . PHE C 1 295 ? -67.350 -5.376 52.863 1.00 57.00 295 PHE C N 1
ATOM 9628 C CA . PHE C 1 295 ? -66.861 -4.936 54.159 1.00 56.09 295 PHE C CA 1
ATOM 9629 C C . PHE C 1 295 ? -67.972 -5.104 55.188 1.00 57.06 295 PHE C C 1
ATOM 9630 O O . PHE C 1 295 ? -67.752 -5.655 56.268 1.00 57.20 295 PHE C O 1
ATOM 9638 N N . VAL C 1 296 ? -69.162 -4.614 54.855 1.00 58.26 296 VAL C N 1
ATOM 9639 C CA . VAL C 1 296 ? -70.295 -4.733 55.758 1.00 60.36 296 VAL C CA 1
ATOM 9640 C C . VAL C 1 296 ? -70.515 -6.206 56.086 1.00 60.30 296 VAL C C 1
ATOM 9641 O O . VAL C 1 296 ? -70.822 -6.562 57.225 1.00 60.29 296 VAL C O 1
ATOM 9645 N N . ALA C 1 297 ? -70.346 -7.058 55.083 1.00 57.57 297 ALA C N 1
ATOM 9646 C CA . ALA C 1 297 ? -70.525 -8.491 55.270 1.00 58.50 297 ALA C CA 1
ATOM 9647 C C . ALA C 1 297 ? -69.540 -9.040 56.298 1.00 58.91 297 ALA C C 1
ATOM 9648 O O . ALA C 1 297 ? -69.948 -9.564 57.336 1.00 58.97 297 ALA C O 1
ATOM 9650 N N . ALA C 1 298 ? -68.247 -8.907 56.007 1.00 65.37 298 ALA C N 1
ATOM 9651 C CA . ALA C 1 298 ? -67.194 -9.408 56.890 1.00 65.38 298 ALA C CA 1
ATOM 9652 C C . ALA C 1 298 ? -67.216 -8.791 58.284 1.00 65.38 298 ALA C C 1
ATOM 9653 O O . ALA C 1 298 ? -66.894 -9.463 59.267 1.00 65.17 298 ALA C O 1
ATOM 9655 N N . PHE C 1 299 ? -67.588 -7.518 58.380 1.00 57.61 299 PHE C N 1
ATOM 9656 C CA . PHE C 1 299 ? -67.643 -6.871 59.686 1.00 57.45 299 PHE C CA 1
ATOM 9657 C C . PHE C 1 299 ? -68.859 -7.377 60.478 1.00 58.85 299 PHE C C 1
ATOM 9658 O O . PHE C 1 299 ? -68.764 -7.640 61.681 1.00 57.65 299 PHE C O 1
ATOM 9666 N N . SER C 1 300 ? -69.998 -7.517 59.801 1.00 69.38 300 SER C N 1
ATOM 9667 C CA . SER C 1 300 ? -71.212 -8.000 60.454 1.00 71.33 300 SER C CA 1
ATOM 9668 C C . SER C 1 300 ? -70.995 -9.380 61.041 1.00 72.37 300 SER C C 1
ATOM 9669 O O . SER C 1 300 ? -71.380 -9.647 62.175 1.00 73.69 300 SER C O 1
ATOM 9672 N N . GLN C 1 301 ? -70.381 -10.258 60.259 1.00 63.87 301 GLN C N 1
ATOM 9673 C CA . GLN C 1 301 ? -70.120 -11.610 60.717 1.00 66.03 301 GLN C CA 1
ATOM 9674 C C . GLN C 1 301 ? -69.428 -11.577 62.078 1.00 66.86 301 GLN C C 1
ATOM 9675 O O . GLN C 1 301 ? -69.914 -12.172 63.039 1.00 67.59 301 GLN C O 1
ATOM 9681 N N . VAL C 1 302 ? -68.302 -10.875 62.166 1.00 74.50 302 VAL C N 1
ATOM 9682 C CA . VAL C 1 302 ? -67.579 -10.778 63.431 1.00 75.05 302 VAL C CA 1
ATOM 9683 C C . VAL C 1 302 ? -68.509 -10.232 64.509 1.00 75.67 302 VAL C C 1
ATOM 9684 O O . VAL C 1 302 ? -68.432 -10.638 65.668 1.00 76.64 302 VAL C O 1
ATOM 9688 N N . ALA C 1 303 ? -69.388 -9.315 64.118 1.00 72.13 303 ALA C N 1
ATOM 9689 C CA . ALA C 1 303 ? -70.334 -8.707 65.049 1.00 73.31 303 ALA C CA 1
ATOM 9690 C C . ALA C 1 303 ? -71.223 -9.762 65.708 1.00 74.27 303 ALA C C 1
ATOM 9691 O O . ALA C 1 303 ? -71.425 -9.746 66.922 1.00 74.07 303 ALA C O 1
ATOM 9693 N N . ARG C 1 304 ? -71.757 -10.673 64.902 1.00 82.68 304 ARG C N 1
ATOM 9694 C CA . ARG C 1 304 ? -72.607 -11.739 65.416 1.00 84.25 304 ARG C CA 1
ATOM 9695 C C . ARG C 1 304 ? -71.828 -13.051 65.466 1.00 84.74 304 ARG C C 1
ATOM 9696 O O . ARG C 1 304 ? -72.140 -14.006 64.759 1.00 85.71 304 ARG C O 1
ATOM 9704 N N . GLU C 1 305 ? -70.800 -13.069 66.309 1.00 75.33 305 GLU C N 1
ATOM 9705 C CA . GLU C 1 305 ? -69.940 -14.233 66.509 1.00 75.93 305 GLU C CA 1
ATOM 9706 C C . GLU C 1 305 ? -69.123 -14.011 67.771 1.00 76.44 305 GLU C C 1
ATOM 9707 O O . GLU C 1 305 ? -68.514 -14.938 68.306 1.00 76.27 305 GLU C O 1
ATOM 9713 N N . ARG C 1 306 ? -69.106 -12.765 68.232 1.00 79.27 306 ARG C N 1
ATOM 9714 C CA . ARG C 1 306 ? -68.365 -12.402 69.430 1.00 79.20 306 ARG C CA 1
ATOM 9715 C C . ARG C 1 306 ? -69.168 -11.404 70.238 1.00 78.54 306 ARG C C 1
ATOM 9716 O O . ARG C 1 306 ? -68.764 -10.989 71.326 1.00 78.45 306 ARG C O 1
ATOM 9724 N N . GLY C 1 307 ? -70.318 -11.030 69.690 1.00 87.20 307 GLY C N 1
ATOM 9725 C CA . GLY C 1 307 ? -71.181 -10.093 70.374 1.00 86.27 307 GLY C CA 1
ATOM 9726 C C . GLY C 1 307 ? -71.856 -10.750 71.562 1.00 85.42 307 GLY C C 1
ATOM 9727 O O . GLY C 1 307 ? -71.377 -11.764 72.074 1.00 85.98 307 GLY C O 1
ATOM 9728 N N . PRO C 1 308 ? -72.980 -10.190 72.024 1.00 79.04 308 PRO C N 1
ATOM 9729 C CA . PRO C 1 308 ? -73.562 -8.989 71.426 1.00 77.42 308 PRO C CA 1
ATOM 9730 C C . PRO C 1 308 ? -72.758 -7.747 71.802 1.00 75.43 308 PRO C C 1
ATOM 9731 O O . PRO C 1 308 ? -71.778 -7.824 72.546 1.00 75.48 308 PRO C O 1
ATOM 9735 N N . PHE C 1 309 ? -73.185 -6.607 71.275 1.00 79.94 309 PHE C N 1
ATOM 9736 C CA . PHE C 1 309 ? -72.536 -5.333 71.544 1.00 78.19 309 PHE C CA 1
ATOM 9737 C C . PHE C 1 309 ? -73.628 -4.284 71.637 1.00 77.19 309 PHE C C 1
ATOM 9738 O O . PHE C 1 309 ? -74.495 -4.212 70.767 1.00 78.78 309 PHE C O 1
ATOM 9746 N N . ARG C 1 310 ? -73.607 -3.485 72.694 1.00 56.34 310 ARG C N 1
ATOM 9747 C CA . ARG C 1 310 ? -74.606 -2.438 72.825 1.00 54.96 310 ARG C CA 1
ATOM 9748 C C . ARG C 1 310 ? -74.164 -1.213 72.017 1.00 53.21 310 ARG C C 1
ATOM 9749 O O . ARG C 1 310 ? -74.985 -0.525 71.405 1.00 51.86 310 ARG C O 1
ATOM 9757 N N . PHE C 1 311 ? -72.858 -0.960 71.999 1.00 56.18 311 PHE C N 1
ATOM 9758 C CA . PHE C 1 311 ? -72.322 0.196 71.293 1.00 53.80 311 PHE C CA 1
ATOM 9759 C C . PHE C 1 311 ? -71.483 -0.082 70.049 1.00 52.00 311 PHE C C 1
ATOM 9760 O O . PHE C 1 311 ? -70.777 -1.087 69.957 1.00 51.75 311 PHE C O 1
ATOM 9768 N N . LEU C 1 312 ? -71.584 0.835 69.094 1.00 48.32 312 LEU C N 1
ATOM 9769 C CA . LEU C 1 312 ? -70.810 0.794 67.860 1.00 46.33 312 LEU C CA 1
ATOM 9770 C C . LEU C 1 312 ? -70.138 2.158 67.860 1.00 44.11 312 LEU C C 1
ATOM 9771 O O . LEU C 1 312 ? -70.808 3.180 67.716 1.00 44.15 312 LEU C O 1
ATOM 9776 N N . ALA C 1 313 ? -68.826 2.181 68.073 1.00 44.88 313 ALA C N 1
ATOM 9777 C CA . ALA C 1 313 ? -68.093 3.439 68.086 1.00 42.40 313 ALA C CA 1
ATOM 9778 C C . ALA C 1 313 ? -67.710 3.792 66.654 1.00 41.09 313 ALA C C 1
ATOM 9779 O O . ALA C 1 313 ? -67.348 2.914 65.868 1.00 37.22 313 ALA C O 1
ATOM 9781 N N . GLN C 1 314 ? -67.824 5.074 66.319 1.00 38.32 314 GLN C N 1
ATOM 9782 C CA . GLN C 1 314 ? -67.478 5.564 64.987 1.00 38.47 314 GLN C CA 1
ATOM 9783 C C . GLN C 1 314 ? -66.680 6.859 65.088 1.00 37.90 314 GLN C C 1
ATOM 9784 O O . GLN C 1 314 ? -66.938 7.685 65.965 1.00 37.85 314 GLN C O 1
ATOM 9790 N N . GLY C 1 315 ? -65.726 7.034 64.177 1.00 45.35 315 GLY C N 1
ATOM 9791 C CA . GLY C 1 315 ? -64.889 8.222 64.186 1.00 45.57 315 GLY C CA 1
ATOM 9792 C C . GLY C 1 315 ? -65.454 9.446 63.487 1.00 44.65 315 GLY C C 1
ATOM 9793 O O . GLY C 1 315 ? -64.705 10.280 62.985 1.00 44.90 315 GLY C O 1
ATOM 9794 N N . THR C 1 316 ? -66.775 9.566 63.452 1.00 38.66 316 THR C N 1
ATOM 9795 C CA . THR C 1 316 ? -67.408 10.717 62.812 1.00 36.64 316 THR C CA 1
ATOM 9796 C C . THR C 1 316 ? -66.794 12.019 63.336 1.00 33.39 316 THR C C 1
ATOM 9797 O O . THR C 1 316 ? -66.700 12.230 64.542 1.00 29.62 316 THR C O 1
ATOM 9801 N N . LEU C 1 317 ? -66.379 12.888 62.419 1.00 32.66 317 LEU C N 1
ATOM 9802 C CA . LEU C 1 317 ? -65.767 14.159 62.791 1.00 32.82 317 LEU C CA 1
ATOM 9803 C C . LEU C 1 317 ? -66.731 15.338 62.600 1.00 34.47 317 LEU C C 1
ATOM 9804 O O . LEU C 1 317 ? -67.775 15.199 61.961 1.00 33.40 317 LEU C O 1
ATOM 9809 N N . TYR C 1 318 ? -66.365 16.497 63.145 1.00 39.37 318 TYR C N 1
ATOM 9810 C CA . TYR C 1 318 ? -67.198 17.689 63.062 1.00 42.22 318 TYR C CA 1
ATOM 9811 C C . TYR C 1 318 ? -67.620 18.058 61.636 1.00 43.21 318 TYR C C 1
ATOM 9812 O O . TYR C 1 318 ? -68.760 18.465 61.418 1.00 44.54 318 TYR C O 1
ATOM 9821 N N . PRO C 1 319 ? -66.713 17.931 60.652 1.00 41.37 319 PRO C N 1
ATOM 9822 C CA . PRO C 1 319 ? -67.099 18.272 59.277 1.00 42.12 319 PRO C CA 1
ATOM 9823 C C . PRO C 1 319 ? -68.240 17.380 58.784 1.00 43.24 319 PRO C C 1
ATOM 9824 O O . PRO C 1 319 ? -69.024 17.784 57.927 1.00 43.60 319 PRO C O 1
ATOM 9828 N N . ASP C 1 320 ? -68.323 16.170 59.331 1.00 46.99 320 ASP C N 1
ATOM 9829 C CA . ASP C 1 320 ? -69.375 15.224 58.965 1.00 49.40 320 ASP C CA 1
ATOM 9830 C C . ASP C 1 320 ? -70.692 15.710 59.560 1.00 51.03 320 ASP C C 1
ATOM 9831 O O . ASP C 1 320 ? -71.732 15.689 58.902 1.00 52.00 320 ASP C O 1
ATOM 9836 N N . VAL C 1 321 ? -70.635 16.139 60.817 1.00 55.02 321 VAL C N 1
ATOM 9837 C CA . VAL C 1 321 ? -71.812 16.639 61.510 1.00 55.29 321 VAL C CA 1
ATOM 9838 C C . VAL C 1 321 ? -72.308 17.909 60.825 1.00 56.78 321 VAL C C 1
ATOM 9839 O O . VAL C 1 321 ? -73.512 18.132 60.720 1.00 57.57 321 VAL C O 1
ATOM 9843 N N . ILE C 1 322 ? -71.375 18.738 60.363 1.00 45.95 322 ILE C N 1
ATOM 9844 C CA . ILE C 1 322 ? -71.719 19.977 59.681 1.00 46.45 322 ILE C CA 1
ATOM 9845 C C . ILE C 1 322 ? -72.404 19.684 58.347 1.00 50.49 322 ILE C C 1
ATOM 9846 O O . ILE C 1 322 ? -73.388 20.337 57.988 1.00 50.60 322 ILE C O 1
ATOM 9851 N N . GLU C 1 323 ? -71.880 18.704 57.618 1.00 62.26 323 GLU C N 1
ATOM 9852 C CA . GLU C 1 323 ? -72.429 18.328 56.321 1.00 66.18 323 GLU C CA 1
ATOM 9853 C C . GLU C 1 323 ? -73.741 17.552 56.425 1.00 67.51 323 GLU C C 1
ATOM 9854 O O . GLU C 1 323 ? -74.468 17.415 55.443 1.00 68.26 323 GLU C O 1
ATOM 9860 N N . SER C 1 324 ? -74.038 17.034 57.609 1.00 64.01 324 SER C N 1
ATOM 9861 C CA . SER C 1 324 ? -75.276 16.293 57.810 1.00 65.25 324 SER C CA 1
ATOM 9862 C C . SER C 1 324 ? -76.328 17.213 58.421 1.00 65.11 324 SER C C 1
ATOM 9863 O O . SER C 1 324 ? -77.412 16.767 58.794 1.00 65.60 324 SER C O 1
ATOM 9866 N N . ALA C 1 325 ? -75.995 18.498 58.514 1.00 64.80 325 ALA C N 1
ATOM 9867 C CA . ALA C 1 325 ? -76.886 19.499 59.087 1.00 65.21 325 ALA C CA 1
ATOM 9868 C C . ALA C 1 325 ? -77.246 20.594 58.084 1.00 65.55 325 ALA C C 1
ATOM 9869 O O . ALA C 1 325 ? -76.947 20.423 56.881 1.00 66.85 325 ALA C O 1
ATOM 9871 N N . GLU C 1 347 ? -79.038 -2.872 65.611 1.00 93.29 347 GLU C N 1
ATOM 9872 C CA . GLU C 1 347 ? -78.925 -3.313 67.030 1.00 93.14 347 GLU C CA 1
ATOM 9873 C C . GLU C 1 347 ? -77.698 -2.705 67.702 1.00 91.31 347 GLU C C 1
ATOM 9874 O O . GLU C 1 347 ? -77.008 -3.373 68.474 1.00 91.56 347 GLU C O 1
ATOM 9880 N N . PHE C 1 348 ? -77.435 -1.434 67.406 1.00 71.79 348 PHE C N 1
ATOM 9881 C CA . PHE C 1 348 ? -76.289 -0.729 67.975 1.00 69.73 348 PHE C CA 1
ATOM 9882 C C . PHE C 1 348 ? -76.573 0.735 68.288 1.00 68.53 348 PHE C C 1
ATOM 9883 O O . PHE C 1 348 ? -77.214 1.438 67.507 1.00 68.35 348 PHE C O 1
ATOM 9891 N N . GLU C 1 349 ? -76.086 1.187 69.439 1.00 55.33 349 GLU C N 1
ATOM 9892 C CA . GLU C 1 349 ? -76.239 2.577 69.840 1.00 54.20 349 GLU C CA 1
ATOM 9893 C C . GLU C 1 349 ? -74.922 3.245 69.433 1.00 52.14 349 GLU C C 1
ATOM 9894 O O . GLU C 1 349 ? -73.851 2.781 69.824 1.00 51.87 349 GLU C O 1
ATOM 9900 N N . LEU C 1 350 ? -74.998 4.313 68.643 1.00 56.75 350 LEU C N 1
ATOM 9901 C CA . LEU C 1 350 ? -73.794 5.011 68.183 1.00 54.90 350 LEU C CA 1
ATOM 9902 C C . LEU C 1 350 ? -72.998 5.731 69.262 1.00 52.88 350 LEU C C 1
ATOM 9903 O O . LEU C 1 350 ? -73.556 6.361 70.163 1.00 52.13 350 LEU C O 1
ATOM 9908 N N . LEU C 1 351 ? -71.680 5.638 69.146 1.00 56.54 351 LEU C N 1
ATOM 9909 C CA . LEU C 1 351 ? -70.765 6.288 70.072 1.00 54.74 351 LEU C CA 1
ATOM 9910 C C . LEU C 1 351 ? -69.790 7.058 69.173 1.00 51.95 351 LEU C C 1
ATOM 9911 O O . LEU C 1 351 ? -68.929 6.465 68.532 1.00 52.07 351 LEU C O 1
ATOM 9916 N N . GLU C 1 352 ? -69.955 8.375 69.113 1.00 51.74 352 GLU C N 1
ATOM 9917 C CA . GLU C 1 352 ? -69.115 9.227 68.277 1.00 47.70 352 GLU C CA 1
ATOM 9918 C C . GLU C 1 352 ? -68.439 10.298 69.133 1.00 44.29 352 GLU C C 1
ATOM 9919 O O . GLU C 1 352 ? -68.867 11.448 69.152 1.00 43.81 352 GLU C O 1
ATOM 9925 N N . PRO C 1 353 ? -67.359 9.924 69.840 1.00 38.37 353 PRO C N 1
ATOM 9926 C CA . PRO C 1 353 ? -66.571 10.789 70.727 1.00 37.09 353 PRO C CA 1
ATOM 9927 C C . PRO C 1 353 ? -65.831 11.930 70.028 1.00 35.07 353 PRO C C 1
ATOM 9928 O O . PRO C 1 353 ? -65.474 12.918 70.665 1.00 33.65 353 PRO C O 1
ATOM 9932 N N . PHE C 1 354 ? -65.587 11.791 68.727 1.00 35.00 354 PHE C N 1
ATOM 9933 C CA . PHE C 1 354 ? -64.859 12.826 67.992 1.00 34.72 354 PHE C CA 1
ATOM 9934 C C . PHE C 1 354 ? -65.735 13.748 67.121 1.00 36.54 354 PHE C C 1
ATOM 9935 O O . PHE C 1 354 ? -65.209 14.556 66.354 1.00 35.34 354 PHE C O 1
ATOM 9943 N N . ARG C 1 355 ? -67.057 13.648 67.258 1.00 37.35 355 ARG C N 1
ATOM 9944 C CA . ARG C 1 355 ? -67.983 14.436 66.445 1.00 36.58 355 ARG C CA 1
ATOM 9945 C C . ARG C 1 355 ? -67.817 15.955 66.443 1.00 35.51 355 ARG C C 1
ATOM 9946 O O . ARG C 1 355 ? -68.248 16.611 65.502 1.00 36.94 355 ARG C O 1
ATOM 9954 N N . LEU C 1 356 ? -67.203 16.523 67.475 1.00 33.29 356 LEU C N 1
ATOM 9955 C CA . LEU C 1 356 ? -67.011 17.970 67.512 1.00 34.74 356 LEU C CA 1
ATOM 9956 C C . LEU C 1 356 ? -65.554 18.357 67.246 1.00 33.78 356 LEU C C 1
ATOM 9957 O O . LEU C 1 356 ? -65.135 19.480 67.513 1.00 35.34 356 LEU C O 1
ATOM 9962 N N . LEU C 1 357 ? -64.790 17.426 66.693 1.00 36.58 357 LEU C N 1
ATOM 9963 C CA . LEU C 1 357 ? -63.377 17.668 66.420 1.00 33.87 357 LEU C CA 1
ATOM 9964 C C . LEU C 1 357 ? -62.996 17.622 64.958 1.00 32.04 357 LEU C C 1
ATOM 9965 O O . LEU C 1 357 ? -63.625 16.941 64.155 1.00 30.83 357 LEU C O 1
ATOM 9970 N N . PHE C 1 358 ? -61.944 18.348 64.613 1.00 27.61 358 PHE C N 1
ATOM 9971 C CA . PHE C 1 358 ? -61.427 18.281 63.256 1.00 28.62 358 PHE C CA 1
ATOM 9972 C C . PHE C 1 358 ? -60.380 17.161 63.316 1.00 28.80 358 PHE C C 1
ATOM 9973 O O . PHE C 1 358 ? -59.952 16.780 64.411 1.00 28.65 358 PHE C O 1
ATOM 9981 N N . LYS C 1 359 ? -59.976 16.622 62.173 1.00 28.40 359 LYS C N 1
ATOM 9982 C CA . LYS C 1 359 ? -59.010 15.533 62.185 1.00 31.56 359 LYS C CA 1
ATOM 9983 C C . LYS C 1 359 ? -57.668 15.879 62.829 1.00 33.11 359 LYS C C 1
ATOM 9984 O O . LYS C 1 359 ? -57.106 15.075 63.583 1.00 33.62 359 LYS C O 1
ATOM 9990 N N . ASP C 1 360 ? -57.155 17.072 62.554 1.00 34.03 360 ASP C N 1
ATOM 9991 C CA . ASP C 1 360 ? -55.880 17.465 63.130 1.00 35.27 360 ASP C CA 1
ATOM 9992 C C . ASP C 1 360 ? -55.920 17.414 64.658 1.00 34.96 360 ASP C C 1
ATOM 9993 O O . ASP C 1 360 ? -54.902 17.168 65.301 1.00 34.76 360 ASP C O 1
ATOM 9998 N N . GLU C 1 361 ? -57.092 17.637 65.243 1.00 30.63 361 GLU C N 1
ATOM 9999 C CA . GLU C 1 361 ? -57.221 17.605 66.691 1.00 28.79 361 GLU C CA 1
ATOM 10000 C C . GLU C 1 361 ? -57.163 16.148 67.170 1.00 27.59 361 GLU C C 1
ATOM 10001 O O . GLU C 1 361 ? -56.637 15.858 68.250 1.00 26.58 361 GLU C O 1
ATOM 10007 N N . VAL C 1 362 ? -57.692 15.235 66.355 1.00 27.79 362 VAL C N 1
ATOM 10008 C CA . VAL C 1 362 ? -57.666 13.817 66.682 1.00 26.48 362 VAL C CA 1
ATOM 10009 C C . VAL C 1 362 ? -56.210 13.334 66.588 1.00 27.10 362 VAL C C 1
ATOM 10010 O O . VAL C 1 362 ? -55.778 12.489 67.367 1.00 25.44 362 VAL C O 1
ATOM 10014 N N . ARG C 1 363 ? -55.460 13.874 65.631 1.00 28.35 363 ARG C N 1
ATOM 10015 C CA . ARG C 1 363 ? -54.060 13.500 65.481 1.00 30.36 363 ARG C CA 1
ATOM 10016 C C . ARG C 1 363 ? -53.315 13.922 66.748 1.00 29.82 363 ARG C C 1
ATOM 10017 O O . ARG C 1 363 ? -52.378 13.245 67.165 1.00 26.44 363 ARG C O 1
ATOM 10025 N N . GLU C 1 364 ? -53.753 15.027 67.357 1.00 32.16 364 GLU C N 1
ATOM 10026 C CA . GLU C 1 364 ? -53.137 15.536 68.588 1.00 33.52 364 GLU C CA 1
ATOM 10027 C C . GLU C 1 364 ? -53.497 14.672 69.788 1.00 34.37 364 GLU C C 1
ATOM 10028 O O . GLU C 1 364 ? -52.690 14.504 70.700 1.00 33.81 364 GLU C O 1
ATOM 10034 N N . LEU C 1 365 ? -54.712 14.136 69.800 1.00 32.42 365 LEU C N 1
ATOM 10035 C CA . LEU C 1 365 ? -55.116 13.257 70.891 1.00 32.47 365 LEU C CA 1
ATOM 10036 C C . LEU C 1 365 ? -54.265 11.998 70.742 1.00 32.84 365 LEU C C 1
ATOM 10037 O O . LEU C 1 365 ? -53.815 11.421 71.735 1.00 31.83 365 LEU C O 1
ATOM 10042 N N . ALA C 1 366 ? -54.054 11.583 69.491 1.00 30.27 366 ALA C N 1
ATOM 10043 C CA . ALA C 1 366 ? -53.260 10.392 69.188 1.00 30.90 366 ALA C CA 1
ATOM 10044 C C . ALA C 1 366 ? -51.855 10.495 69.776 1.00 30.80 366 ALA C C 1
ATOM 10045 O O . ALA C 1 366 ? -51.334 9.520 70.320 1.00 31.36 366 ALA C O 1
ATOM 10047 N N . LEU C 1 367 ? -51.246 11.673 69.665 1.00 29.29 367 LEU C N 1
ATOM 10048 C CA . LEU C 1 367 ? -49.910 11.889 70.215 1.00 32.64 367 LEU C CA 1
ATOM 10049 C C . LEU C 1 367 ? -49.998 11.624 71.720 1.00 33.50 367 LEU C C 1
ATOM 10050 O O . LEU C 1 367 ? -49.161 10.922 72.292 1.00 31.08 367 LEU C O 1
ATOM 10055 N N . LEU C 1 368 ? -51.014 12.197 72.355 1.00 35.82 368 LEU C N 1
ATOM 10056 C CA . LEU C 1 368 ? -51.214 12.021 73.791 1.00 39.44 368 LEU C CA 1
ATOM 10057 C C . LEU C 1 368 ? -51.459 10.572 74.201 1.00 37.85 368 LEU C C 1
ATOM 10058 O O . LEU C 1 368 ? -51.133 10.180 75.315 1.00 39.75 368 LEU C O 1
ATOM 10063 N N . LEU C 1 369 ? -52.042 9.786 73.304 1.00 37.15 369 LEU C N 1
ATOM 10064 C CA . LEU C 1 369 ? -52.336 8.390 73.589 1.00 37.68 369 LEU C CA 1
ATOM 10065 C C . LEU C 1 369 ? -51.204 7.450 73.178 1.00 38.64 369 LEU C C 1
ATOM 10066 O O . LEU C 1 369 ? -51.325 6.235 73.301 1.00 38.95 369 LEU C O 1
ATOM 10071 N N . GLY C 1 370 ? -50.114 8.020 72.675 1.00 37.43 370 GLY C N 1
ATOM 10072 C CA . GLY C 1 370 ? -48.972 7.216 72.289 1.00 37.91 370 GLY C CA 1
ATOM 10073 C C . GLY C 1 370 ? -48.976 6.569 70.921 1.00 38.56 370 GLY C C 1
ATOM 10074 O O . GLY C 1 370 ? -48.233 5.620 70.705 1.00 39.65 370 GLY C O 1
ATOM 10075 N N . LEU C 1 371 ? -49.803 7.034 69.995 1.00 36.82 371 LEU C N 1
ATOM 10076 C CA . LEU C 1 371 ? -49.782 6.439 68.662 1.00 38.62 371 LEU C CA 1
ATOM 10077 C C . LEU C 1 371 ? -48.444 6.885 68.066 1.00 39.97 371 LEU C C 1
ATOM 10078 O O . LEU C 1 371 ? -48.100 8.066 68.120 1.00 40.04 371 LEU C O 1
ATOM 10083 N N . PRO C 1 372 ? -47.659 5.944 67.516 1.00 47.68 372 PRO C N 1
ATOM 10084 C CA . PRO C 1 372 ? -46.360 6.307 66.930 1.00 47.47 372 PRO C CA 1
ATOM 10085 C C . PRO C 1 372 ? -46.500 7.237 65.725 1.00 46.12 372 PRO C C 1
ATOM 10086 O O . PRO C 1 372 ? -47.365 7.026 64.872 1.00 44.70 372 PRO C O 1
ATOM 10090 N N . ASP C 1 373 ? -45.644 8.255 65.654 1.00 38.92 373 ASP C N 1
ATOM 10091 C CA . ASP C 1 373 ? -45.704 9.222 64.553 1.00 40.43 373 ASP C CA 1
ATOM 10092 C C . ASP C 1 373 ? -45.882 8.561 63.198 1.00 40.23 373 ASP C C 1
ATOM 10093 O O . ASP C 1 373 ? -46.484 9.133 62.289 1.00 39.41 373 ASP C O 1
ATOM 10098 N N . THR C 1 374 ? -45.375 7.341 63.078 1.00 46.45 374 THR C N 1
ATOM 10099 C CA . THR C 1 374 ? -45.475 6.571 61.847 1.00 45.95 374 THR C CA 1
ATOM 10100 C C . THR C 1 374 ? -46.927 6.370 61.412 1.00 45.18 374 THR C C 1
ATOM 10101 O O . THR C 1 374 ? -47.232 6.411 60.223 1.00 46.30 374 THR C O 1
ATOM 10105 N N . LEU C 1 375 ? -47.821 6.145 62.371 1.00 45.20 375 LEU C N 1
ATOM 10106 C CA . LEU C 1 375 ? -49.233 5.932 62.054 1.00 43.11 375 LEU C CA 1
ATOM 10107 C C . LEU C 1 375 ? -50.101 7.142 62.371 1.00 41.77 375 LEU C C 1
ATOM 10108 O O . LEU C 1 375 ? -51.253 7.210 61.956 1.00 44.73 375 LEU C O 1
ATOM 10113 N N . ARG C 1 376 ? -49.543 8.094 63.108 1.00 31.51 376 ARG C N 1
ATOM 10114 C CA . ARG C 1 376 ? -50.275 9.289 63.500 1.00 29.77 376 ARG C CA 1
ATOM 10115 C C . ARG C 1 376 ? -50.322 10.378 62.415 1.00 28.22 376 ARG C C 1
ATOM 10116 O O . ARG C 1 376 ? -51.302 11.115 62.300 1.00 26.39 376 ARG C O 1
ATOM 10124 N N . LEU C 1 377 ? -49.271 10.447 61.608 1.00 29.95 377 LEU C N 1
ATOM 10125 C CA . LEU C 1 377 ? -49.143 11.477 60.586 1.00 31.11 377 LEU C CA 1
ATOM 10126 C C . LEU C 1 377 ? -49.274 11.053 59.135 1.00 31.16 377 LEU C C 1
ATOM 10127 O O . LEU C 1 377 ? -48.802 11.759 58.246 1.00 34.31 377 LEU C O 1
ATOM 10132 N N . ARG C 1 378 ? -49.909 9.919 58.875 1.00 28.00 378 ARG C N 1
ATOM 10133 C CA . ARG C 1 378 ? -50.046 9.469 57.504 1.00 28.91 378 ARG C CA 1
ATOM 10134 C C . ARG C 1 378 ? -51.144 10.244 56.801 1.00 28.89 378 ARG C C 1
ATOM 10135 O O . ARG C 1 378 ? -52.061 10.746 57.445 1.00 29.39 378 ARG C O 1
ATOM 10143 N N . HIS C 1 379 ? -51.032 10.340 55.480 1.00 26.78 379 HIS C N 1
ATOM 10144 C CA . HIS C 1 379 ? -52.028 11.014 54.664 1.00 28.45 379 HIS C CA 1
ATOM 10145 C C . HIS C 1 379 ? -53.267 10.123 54.603 1.00 30.46 379 HIS C C 1
ATOM 10146 O O . HIS C 1 379 ? -53.175 8.903 54.736 1.00 29.10 379 HIS C O 1
ATOM 10153 N N . PRO C 1 380 ? -54.445 10.722 54.379 1.00 37.76 380 PRO C N 1
ATOM 10154 C CA . PRO C 1 380 ? -55.653 9.900 54.313 1.00 37.94 380 PRO C CA 1
ATOM 10155 C C . PRO C 1 380 ? -55.492 8.774 53.285 1.00 37.91 380 PRO C C 1
ATOM 10156 O O . PRO C 1 380 ? -54.811 8.931 52.270 1.00 38.78 380 PRO C O 1
ATOM 10160 N N . PHE C 1 381 ? -56.127 7.645 53.558 1.00 30.78 381 PHE C N 1
ATOM 10161 C CA . PHE C 1 381 ? -56.086 6.499 52.660 1.00 32.72 381 PHE C CA 1
ATOM 10162 C C . PHE C 1 381 ? -57.544 6.063 52.491 1.00 34.93 381 PHE C C 1
ATOM 10163 O O . PHE C 1 381 ? -58.300 6.002 53.462 1.00 34.83 381 PHE C O 1
ATOM 10171 N N . PRO C 1 382 ? -57.962 5.762 51.255 1.00 40.06 382 PRO C N 1
ATOM 10172 C CA . PRO C 1 382 ? -59.344 5.346 50.974 1.00 40.66 382 PRO C CA 1
ATOM 10173 C C . PRO C 1 382 ? -59.817 4.017 51.580 1.00 38.52 382 PRO C C 1
ATOM 10174 O O . PRO C 1 382 ? -59.034 3.087 51.763 1.00 37.24 382 PRO C O 1
ATOM 10178 N N . GLY C 1 383 ? -61.112 3.947 51.887 1.00 37.43 383 GLY C N 1
ATOM 10179 C CA . GLY C 1 383 ? -61.678 2.720 52.426 1.00 36.74 383 GLY C CA 1
ATOM 10180 C C . GLY C 1 383 ? -61.411 1.614 51.424 1.00 36.57 383 GLY C C 1
ATOM 10181 O O . GLY C 1 383 ? -60.963 0.539 51.797 1.00 35.89 383 GLY C O 1
ATOM 10182 N N . PRO C 1 384 ? -61.683 1.852 50.132 1.00 37.35 384 PRO C N 1
ATOM 10183 C CA . PRO C 1 384 ? -61.447 0.843 49.095 1.00 37.70 384 PRO C CA 1
ATOM 10184 C C . PRO C 1 384 ? -59.962 0.672 48.762 1.00 38.16 384 PRO C C 1
ATOM 10185 O O . PRO C 1 384 ? -59.594 -0.059 47.836 1.00 37.51 384 PRO C O 1
ATOM 10189 N N . GLY C 1 385 ? -59.112 1.355 49.524 1.00 40.81 385 GLY C N 1
ATOM 10190 C CA . GLY C 1 385 ? -57.673 1.249 49.332 1.00 38.87 385 GLY C CA 1
ATOM 10191 C C . GLY C 1 385 ? -57.124 1.371 47.921 1.00 38.42 385 GLY C C 1
ATOM 10192 O O . GLY C 1 385 ? -57.561 2.223 47.141 1.00 36.74 385 GLY C O 1
ATOM 10193 N N . LEU C 1 386 ? -56.161 0.507 47.602 1.00 33.05 386 LEU C N 1
ATOM 10194 C CA . LEU C 1 386 ? -55.510 0.491 46.296 1.00 33.23 386 LEU C CA 1
ATOM 10195 C C . LEU C 1 386 ? -56.392 0.106 45.111 1.00 35.09 386 LEU C C 1
ATOM 10196 O O . LEU C 1 386 ? -55.950 0.219 43.963 1.00 34.76 386 LEU C O 1
ATOM 10201 N N . ALA C 1 387 ? -57.615 -0.360 45.373 1.00 35.31 387 ALA C N 1
ATOM 10202 C CA . ALA C 1 387 ? -58.526 -0.741 44.291 1.00 36.08 387 ALA C CA 1
ATOM 10203 C C . ALA C 1 387 ? -58.854 0.462 43.399 1.00 34.87 387 ALA C C 1
ATOM 10204 O O . ALA C 1 387 ? -58.949 0.337 42.171 1.00 31.65 387 ALA C O 1
ATOM 10206 N N . VAL C 1 388 ? -59.028 1.628 44.019 1.00 36.80 388 VAL C N 1
ATOM 10207 C CA . VAL C 1 388 ? -59.339 2.836 43.261 1.00 36.83 388 VAL C CA 1
ATOM 10208 C C . VAL C 1 388 ? -58.066 3.503 42.731 1.00 37.75 388 VAL C C 1
ATOM 10209 O O . VAL C 1 388 ? -58.099 4.638 42.255 1.00 38.00 388 VAL C O 1
ATOM 10213 N N . ARG C 1 389 ? -56.944 2.789 42.806 1.00 33.16 389 ARG C N 1
ATOM 10214 C CA . ARG C 1 389 ? -55.684 3.329 42.313 1.00 33.50 389 ARG C CA 1
ATOM 10215 C C . ARG C 1 389 ? -55.103 2.458 41.216 1.00 33.97 389 ARG C C 1
ATOM 10216 O O . ARG C 1 389 ? -53.958 2.613 40.800 1.00 34.05 389 ARG C O 1
ATOM 10224 N N . VAL C 1 390 ? -55.926 1.529 40.755 1.00 38.59 390 VAL C N 1
ATOM 10225 C CA . VAL C 1 390 ? -55.571 0.662 39.649 1.00 41.38 390 VAL C CA 1
ATOM 10226 C C . VAL C 1 390 ? -56.608 1.043 38.596 1.00 41.97 390 VAL C C 1
ATOM 10227 O O . VAL C 1 390 ? -57.803 0.868 38.813 1.00 41.83 390 VAL C O 1
ATOM 10231 N N . LEU C 1 391 ? -56.151 1.602 37.480 1.00 47.46 391 LEU C N 1
ATOM 10232 C CA . LEU C 1 391 ? -57.051 2.018 36.412 1.00 49.34 391 LEU C CA 1
ATOM 10233 C C . LEU C 1 391 ? -57.450 0.807 35.582 1.00 50.82 391 LEU C C 1
ATOM 10234 O O . LEU C 1 391 ? -56.807 0.486 34.586 1.00 52.66 391 LEU C O 1
ATOM 10239 N N . GLY C 1 392 ? -58.521 0.143 36.002 1.00 47.81 392 GLY C N 1
ATOM 10240 C CA . GLY C 1 392 ? -58.986 -1.043 35.311 1.00 48.28 392 GLY C CA 1
ATOM 10241 C C . GLY C 1 392 ? -59.283 -2.125 36.331 1.00 48.31 392 GLY C C 1
ATOM 10242 O O . GLY C 1 392 ? -59.548 -1.828 37.498 1.00 46.77 392 GLY C O 1
ATOM 10243 N N . GLU C 1 393 ? -59.225 -3.380 35.903 1.00 50.33 393 GLU C N 1
ATOM 10244 C CA . GLU C 1 393 ? -59.506 -4.501 36.792 1.00 51.01 393 GLU C CA 1
ATOM 10245 C C . GLU C 1 393 ? -58.437 -4.709 37.856 1.00 50.38 393 GLU C C 1
ATOM 10246 O O . GLU C 1 393 ? -57.236 -4.711 37.566 1.00 49.86 393 GLU C O 1
ATOM 10252 N N . VAL C 1 394 ? -58.890 -4.892 39.089 1.00 49.33 394 VAL C N 1
ATOM 10253 C CA . VAL C 1 394 ? -57.995 -5.116 40.217 1.00 49.80 394 VAL C CA 1
ATOM 10254 C C . VAL C 1 394 ? -57.596 -6.583 40.268 1.00 48.94 394 VAL C C 1
ATOM 10255 O O . VAL C 1 394 ? -58.437 -7.442 40.529 1.00 49.93 394 VAL C O 1
ATOM 10259 N N . THR C 1 395 ? -56.323 -6.867 40.003 1.00 45.06 395 THR C N 1
ATOM 10260 C CA . THR C 1 395 ? -55.813 -8.237 40.057 1.00 44.41 395 THR C CA 1
ATOM 10261 C C . THR C 1 395 ? -54.654 -8.251 41.044 1.00 44.37 395 THR C C 1
ATOM 10262 O O . THR C 1 395 ? -53.976 -7.234 41.232 1.00 42.04 395 THR C O 1
ATOM 10266 N N . GLU C 1 396 ? -54.414 -9.399 41.667 1.00 43.25 396 GLU C N 1
ATOM 10267 C CA . GLU C 1 396 ? -53.321 -9.506 42.620 1.00 43.40 396 GLU C CA 1
ATOM 10268 C C . GLU C 1 396 ? -52.010 -9.030 41.995 1.00 42.57 396 GLU C C 1
ATOM 10269 O O . GLU C 1 396 ? -51.235 -8.318 42.632 1.00 40.34 396 GLU C O 1
ATOM 10275 N N . GLU C 1 397 ? -51.765 -9.407 40.744 1.00 42.72 397 GLU C N 1
ATOM 10276 C CA . GLU C 1 397 ? -50.532 -8.996 40.087 1.00 42.33 397 GLU C CA 1
ATOM 10277 C C . GLU C 1 397 ? -50.397 -7.470 40.037 1.00 40.77 397 GLU C C 1
ATOM 10278 O O . GLU C 1 397 ? -49.330 -6.930 40.307 1.00 37.30 397 GLU C O 1
ATOM 10284 N N . ARG C 1 398 ? -51.473 -6.781 39.676 1.00 45.43 398 ARG C N 1
ATOM 10285 C CA . ARG C 1 398 ? -51.418 -5.328 39.600 1.00 45.61 398 ARG C CA 1
ATOM 10286 C C . ARG C 1 398 ? -51.197 -4.709 40.976 1.00 44.22 398 ARG C C 1
ATOM 10287 O O . ARG C 1 398 ? -50.405 -3.778 41.115 1.00 45.17 398 ARG C O 1
ATOM 10295 N N . LEU C 1 399 ? -51.877 -5.234 41.992 1.00 36.20 399 LEU C N 1
ATOM 10296 C CA . LEU C 1 399 ? -51.720 -4.725 43.351 1.00 37.17 399 LEU C CA 1
ATOM 10297 C C . LEU C 1 399 ? -50.264 -4.869 43.809 1.00 37.80 399 LEU C C 1
ATOM 10298 O O . LEU C 1 399 ? -49.732 -4.000 44.495 1.00 38.56 399 LEU C O 1
ATOM 10303 N N . GLU C 1 400 ? -49.627 -5.964 43.408 1.00 39.73 400 GLU C N 1
ATOM 10304 C CA . GLU C 1 400 ? -48.243 -6.251 43.769 1.00 40.16 400 GLU C CA 1
ATOM 10305 C C . GLU C 1 400 ? -47.300 -5.207 43.162 1.00 39.90 400 GLU C C 1
ATOM 10306 O O . GLU C 1 400 ? -46.333 -4.772 43.799 1.00 36.69 400 GLU C O 1
ATOM 10312 N N . ILE C 1 401 ? -47.582 -4.813 41.924 1.00 34.24 401 ILE C N 1
ATOM 10313 C CA . ILE C 1 401 ? -46.765 -3.823 41.246 1.00 31.63 401 ILE C CA 1
ATOM 10314 C C . ILE C 1 401 ? -47.005 -2.434 41.850 1.00 31.69 401 ILE C C 1
ATOM 10315 O O . ILE C 1 401 ? -46.054 -1.676 42.070 1.00 29.96 401 ILE C O 1
ATOM 10320 N N . LEU C 1 402 ? -48.272 -2.108 42.111 1.00 31.00 402 LEU C N 1
ATOM 10321 C CA . LEU C 1 402 ? -48.628 -0.816 42.688 1.00 32.23 402 LEU C CA 1
ATOM 10322 C C . LEU C 1 402 ? -48.111 -0.675 44.117 1.00 34.03 402 LEU C C 1
ATOM 10323 O O . LEU C 1 402 ? -47.571 0.373 44.479 1.00 34.76 402 LEU C O 1
ATOM 10328 N N . ARG C 1 403 ? -48.277 -1.722 44.927 1.00 34.51 403 ARG C N 1
ATOM 10329 C CA . ARG C 1 403 ? -47.796 -1.693 46.308 1.00 35.51 403 ARG C CA 1
ATOM 10330 C C . ARG C 1 403 ? -46.312 -1.326 46.325 1.00 35.27 403 ARG C C 1
ATOM 10331 O O . ARG C 1 403 ? -45.873 -0.499 47.127 1.00 33.59 403 ARG C O 1
ATOM 10339 N N . ARG C 1 404 ? -45.548 -1.937 45.428 1.00 33.04 404 ARG C N 1
ATOM 10340 C CA . ARG C 1 404 ? -44.127 -1.673 45.345 1.00 34.69 404 ARG C CA 1
ATOM 10341 C C . ARG C 1 404 ? -43.826 -0.240 44.892 1.00 35.16 404 ARG C C 1
ATOM 10342 O O . ARG C 1 404 ? -42.970 0.429 45.471 1.00 34.16 404 ARG C O 1
ATOM 10350 N N . ALA C 1 405 ? -44.522 0.235 43.864 1.00 32.30 405 ALA C N 1
ATOM 10351 C CA . ALA C 1 405 ? -44.275 1.590 43.386 1.00 31.24 405 ALA C CA 1
ATOM 10352 C C . ALA C 1 405 ? -44.690 2.604 44.453 1.00 30.60 405 ALA C C 1
ATOM 10353 O O . ALA C 1 405 ? -43.952 3.544 44.748 1.00 29.69 405 ALA C O 1
ATOM 10355 N N . ASP C 1 406 ? -45.863 2.399 45.037 1.00 27.61 406 ASP C N 1
ATOM 10356 C CA . ASP C 1 406 ? -46.380 3.294 46.070 1.00 29.06 406 ASP C CA 1
ATOM 10357 C C . ASP C 1 406 ? -45.432 3.408 47.275 1.00 29.22 406 ASP C C 1
ATOM 10358 O O . ASP C 1 406 ? -45.244 4.496 47.826 1.00 24.86 406 ASP C O 1
ATOM 10363 N N . ASP C 1 407 ? -44.850 2.278 47.673 1.00 32.48 407 ASP C N 1
ATOM 10364 C CA . ASP C 1 407 ? -43.922 2.225 48.801 1.00 32.57 407 ASP C CA 1
ATOM 10365 C C . ASP C 1 407 ? -42.654 3.011 48.488 1.00 30.50 407 ASP C C 1
ATOM 10366 O O . ASP C 1 407 ? -42.116 3.696 49.350 1.00 29.80 407 ASP C O 1
ATOM 10371 N N . ILE C 1 408 ? -42.173 2.896 47.256 1.00 26.70 408 ILE C N 1
ATOM 10372 C CA . ILE C 1 408 ? -40.984 3.626 46.842 1.00 26.87 408 ILE C CA 1
ATOM 10373 C C . ILE C 1 408 ? -41.238 5.127 46.851 1.00 26.78 408 ILE C C 1
ATOM 10374 O O . ILE C 1 408 ? -40.414 5.903 47.337 1.00 28.56 408 ILE C O 1
ATOM 10379 N N . PHE C 1 409 ? -42.383 5.536 46.318 1.00 28.23 409 PHE C N 1
ATOM 10380 C CA . PHE C 1 409 ? -42.752 6.951 46.253 1.00 27.14 409 PHE C CA 1
ATOM 10381 C C . PHE C 1 409 ? -42.892 7.529 47.659 1.00 29.03 409 PHE C C 1
ATOM 10382 O O . PHE C 1 409 ? -42.379 8.607 47.969 1.00 28.83 409 PHE C O 1
ATOM 10390 N N . THR C 1 410 ? -43.591 6.793 48.508 1.00 26.62 410 THR C N 1
ATOM 10391 C CA . THR C 1 410 ? -43.809 7.203 49.887 1.00 30.42 410 THR C CA 1
ATOM 10392 C C . THR C 1 410 ? -42.504 7.307 50.684 1.00 29.78 410 THR C C 1
ATOM 10393 O O . THR C 1 410 ? -42.313 8.256 51.463 1.00 27.27 410 THR C O 1
ATOM 10397 N N . SER C 1 411 ? -41.619 6.331 50.491 1.00 28.23 411 SER C N 1
ATOM 10398 C CA . SER C 1 411 ? -40.337 6.309 51.191 1.00 30.35 411 SER C CA 1
ATOM 10399 C C . SER C 1 411 ? -39.445 7.484 50.816 1.00 28.67 411 SER C C 1
ATOM 10400 O O . SER C 1 411 ? -38.852 8.134 51.688 1.00 26.43 411 SER C O 1
ATOM 10403 N N . LEU C 1 412 ? -39.360 7.752 49.520 1.00 27.37 412 LEU C N 1
ATOM 10404 C CA . LEU C 1 412 ? -38.528 8.846 49.023 1.00 27.60 412 LEU C CA 1
ATOM 10405 C C . LEU C 1 412 ? -39.070 10.171 49.559 1.00 25.74 412 LEU C C 1
ATOM 10406 O O . LEU C 1 412 ? -38.310 11.081 49.889 1.00 25.49 412 LEU C O 1
ATOM 10411 N N . LEU C 1 413 ? -40.389 10.282 49.658 1.00 25.61 413 LEU C N 1
ATOM 10412 C CA . LEU C 1 413 ? -40.967 11.514 50.171 1.00 26.50 413 LEU C CA 1
ATOM 10413 C C . LEU C 1 413 ? -40.519 11.707 51.621 1.00 29.15 413 LEU C C 1
ATOM 10414 O O . LEU C 1 413 ? -40.120 12.813 52.010 1.00 28.23 413 LEU C O 1
ATOM 10419 N N . ARG C 1 414 ? -40.579 10.634 52.412 1.00 27.20 414 ARG C N 1
ATOM 10420 C CA . ARG C 1 414 ? -40.158 10.699 53.811 1.00 29.14 414 ARG C CA 1
ATOM 10421 C C . ARG C 1 414 ? -38.661 11.028 53.934 1.00 27.46 414 ARG C C 1
ATOM 10422 O O . ARG C 1 414 ? -38.281 11.880 54.726 1.00 27.60 414 ARG C O 1
ATOM 10430 N N . GLU C 1 415 ? -37.818 10.370 53.149 1.00 30.34 415 GLU C N 1
ATOM 10431 C CA . GLU C 1 415 ? -36.381 10.635 53.208 1.00 31.89 415 GLU C CA 1
ATOM 10432 C C . GLU C 1 415 ? -36.048 12.112 52.988 1.00 33.39 415 GLU C C 1
ATOM 10433 O O . GLU C 1 415 ? -35.215 12.681 53.692 1.00 33.37 415 GLU C O 1
ATOM 10439 N N . TRP C 1 416 ? -36.705 12.728 52.011 1.00 33.20 416 TRP C N 1
ATOM 10440 C CA . TRP C 1 416 ? -36.462 14.127 51.681 1.00 32.79 416 TRP C CA 1
ATOM 10441 C C . TRP C 1 416 ? -37.211 15.125 52.549 1.00 30.75 416 TRP C C 1
ATOM 10442 O O . TRP C 1 416 ? -37.018 16.328 52.409 1.00 27.19 416 TRP C O 1
ATOM 10453 N N . GLY C 1 417 ? -38.060 14.629 53.444 1.00 31.05 417 GLY C N 1
ATOM 10454 C CA . GLY C 1 417 ? -38.821 15.523 54.297 1.00 30.96 417 GLY C CA 1
ATOM 10455 C C . GLY C 1 417 ? -39.982 16.182 53.556 1.00 29.01 417 GLY C C 1
ATOM 10456 O O . GLY C 1 417 ? -40.545 17.168 54.021 1.00 27.80 417 GLY C O 1
ATOM 10457 N N . LEU C 1 418 ? -40.340 15.639 52.398 1.00 24.35 418 LEU C N 1
ATOM 10458 C CA . LEU C 1 418 ? -41.451 16.187 51.616 1.00 23.87 418 LEU C CA 1
ATOM 10459 C C . LEU C 1 418 ? -42.809 15.562 51.973 1.00 24.57 418 LEU C C 1
ATOM 10460 O O . LEU C 1 418 ? -43.854 16.163 51.725 1.00 24.96 418 LEU C O 1
ATOM 10465 N N . TYR C 1 419 ? -42.800 14.368 52.568 1.00 23.24 419 TYR C N 1
ATOM 10466 C CA . TYR C 1 419 ? -44.054 13.688 52.913 1.00 21.84 419 TYR C CA 1
ATOM 10467 C C . TYR C 1 419 ? -44.972 14.577 53.739 1.00 26.19 419 TYR C C 1
ATOM 10468 O O . TYR C 1 419 ? -46.155 14.716 53.432 1.00 25.21 419 TYR C O 1
ATOM 10477 N N . GLU C 1 420 ? -44.436 15.183 54.794 1.00 25.68 420 GLU C N 1
ATOM 10478 C CA . GLU C 1 420 ? -45.263 16.027 55.641 1.00 27.59 420 GLU C CA 1
ATOM 10479 C C . GLU C 1 420 ? -45.615 17.361 54.989 1.00 27.56 420 GLU C C 1
ATOM 10480 O O . GLU C 1 420 ? -46.518 18.050 55.451 1.00 28.02 420 GLU C O 1
ATOM 10486 N N . LYS C 1 421 ? -44.921 17.696 53.902 1.00 27.94 421 LYS C N 1
ATOM 10487 C CA . LYS C 1 421 ? -45.133 18.952 53.193 1.00 27.03 421 LYS C CA 1
ATOM 10488 C C . LYS C 1 421 ? -46.184 18.927 52.064 1.00 29.32 421 LYS C C 1
ATOM 10489 O O . LYS C 1 421 ? -46.282 19.870 51.256 1.00 28.45 421 LYS C O 1
ATOM 10495 N N . VAL C 1 422 ? -46.959 17.847 52.003 1.00 29.80 422 VAL C N 1
ATOM 10496 C CA . VAL C 1 422 ? -48.048 17.742 51.030 1.00 28.55 422 VAL C CA 1
ATOM 10497 C C . VAL C 1 422 ? -49.249 17.214 51.804 1.00 27.84 422 VAL C C 1
ATOM 10498 O O . VAL C 1 422 ? -49.083 16.530 52.808 1.00 28.73 422 VAL C O 1
ATOM 10502 N N . ALA C 1 423 ? -50.451 17.545 51.355 1.00 29.51 423 ALA C N 1
ATOM 10503 C CA . ALA C 1 423 ? -51.658 17.075 52.034 1.00 31.41 423 ALA C CA 1
ATOM 10504 C C . ALA C 1 423 ? -51.999 15.642 51.645 1.00 30.55 423 ALA C C 1
ATOM 10505 O O . ALA C 1 423 ? -52.691 14.950 52.375 1.00 34.35 423 ALA C O 1
ATOM 10507 N N . GLN C 1 424 ? -51.499 15.192 50.498 1.00 31.27 424 GLN C N 1
ATOM 10508 C CA . GLN C 1 424 ? -51.785 13.836 50.019 1.00 29.79 424 GLN C CA 1
ATOM 10509 C C . GLN C 1 424 ? -50.776 13.457 48.937 1.00 29.02 424 GLN C C 1
ATOM 10510 O O . GLN C 1 424 ? -50.332 14.315 48.176 1.00 26.60 424 GLN C O 1
ATOM 10516 N N . ALA C 1 425 ? -50.399 12.178 48.903 1.00 31.26 425 ALA C N 1
ATOM 10517 C CA . ALA C 1 425 ? -49.449 11.643 47.928 1.00 29.78 425 ALA C CA 1
ATOM 10518 C C . ALA C 1 425 ? -49.878 10.222 47.573 1.00 31.15 425 ALA C C 1
ATOM 10519 O O . ALA C 1 425 ? -49.981 9.371 48.450 1.00 32.79 425 ALA C O 1
ATOM 10521 N N . LEU C 1 426 ? -50.111 9.955 46.294 1.00 28.47 426 LEU C N 1
ATOM 10522 C CA . LEU C 1 426 ? -50.544 8.621 45.889 1.00 29.32 426 LEU C CA 1
ATOM 10523 C C . LEU C 1 426 ? -50.051 8.288 44.496 1.00 29.29 426 LEU C C 1
ATOM 10524 O O . LEU C 1 426 ? -49.619 9.168 43.750 1.00 29.77 426 LEU C O 1
ATOM 10529 N N . ALA C 1 427 ? -50.097 7.005 44.157 1.00 27.30 427 ALA C N 1
ATOM 10530 C CA . ALA C 1 427 ? -49.667 6.543 42.846 1.00 26.97 427 ALA C CA 1
ATOM 10531 C C . ALA C 1 427 ? -50.800 5.746 42.217 1.00 29.01 427 ALA C C 1
ATOM 10532 O O . ALA C 1 427 ? -51.506 5.006 42.901 1.00 27.81 427 ALA C O 1
ATOM 10534 N N . VAL C 1 428 ? -50.969 5.910 40.910 1.00 34.44 428 VAL C N 1
ATOM 10535 C CA . VAL C 1 428 ? -52.022 5.228 40.175 1.00 36.42 428 VAL C CA 1
ATOM 10536 C C . VAL C 1 428 ? -51.379 4.388 39.087 1.00 37.45 428 VAL C C 1
ATOM 10537 O O . VAL C 1 428 ? -50.505 4.874 38.372 1.00 37.34 428 VAL C O 1
ATOM 10541 N N . LEU C 1 429 ? -51.797 3.126 38.988 1.00 31.05 429 LEU C N 1
ATOM 10542 C CA . LEU C 1 429 ? -51.251 2.207 37.990 1.00 32.97 429 LEU C CA 1
ATOM 10543 C C . LEU C 1 429 ? -52.176 2.118 36.779 1.00 34.06 429 LEU C C 1
ATOM 10544 O O . LEU C 1 429 ? -53.363 1.807 36.906 1.00 31.36 429 LEU C O 1
ATOM 10549 N N . THR C 1 430 ? -51.620 2.407 35.610 1.00 33.85 430 THR C N 1
ATOM 10550 C CA . THR C 1 430 ? -52.367 2.354 34.365 1.00 36.89 430 THR C CA 1
ATOM 10551 C C . THR C 1 430 ? -51.827 1.263 33.449 1.00 38.96 430 THR C C 1
ATOM 10552 O O . THR C 1 430 ? -50.656 1.274 33.074 1.00 35.82 430 THR C O 1
ATOM 10556 N N . PRO C 1 431 ? -52.673 0.288 33.094 1.00 50.22 431 PRO C N 1
ATOM 10557 C CA . PRO C 1 431 ? -52.184 -0.768 32.203 1.00 52.59 431 PRO C CA 1
ATOM 10558 C C . PRO C 1 431 ? -51.985 -0.187 30.802 1.00 54.62 431 PRO C C 1
ATOM 10559 O O . PRO C 1 431 ? -52.877 0.466 30.263 1.00 55.82 431 PRO C O 1
ATOM 10563 N N . VAL C 1 432 ? -50.813 -0.400 30.220 1.00 62.27 432 VAL C N 1
ATOM 10564 C CA . VAL C 1 432 ? -50.558 0.122 28.886 1.00 64.92 432 VAL C CA 1
ATOM 10565 C C . VAL C 1 432 ? -50.381 -1.021 27.892 1.00 64.75 432 VAL C C 1
ATOM 10566 O O . VAL C 1 432 ? -51.243 -1.150 26.996 1.00 65.99 432 VAL C O 1
ATOM 10570 N N . GLY C 1 445 ? -47.061 -3.222 29.257 1.00 86.19 445 GLY C N 1
ATOM 10571 C CA . GLY C 1 445 ? -46.520 -2.878 30.549 1.00 82.97 445 GLY C CA 1
ATOM 10572 C C . GLY C 1 445 ? -47.464 -2.034 31.386 1.00 80.74 445 GLY C C 1
ATOM 10573 O O . GLY C 1 445 ? -48.652 -2.342 31.499 1.00 80.10 445 GLY C O 1
ATOM 10574 N N . TYR C 1 446 ? -46.935 -0.957 31.964 1.00 44.72 446 TYR C N 1
ATOM 10575 C CA . TYR C 1 446 ? -47.732 -0.071 32.804 1.00 39.43 446 TYR C CA 1
ATOM 10576 C C . TYR C 1 446 ? -47.145 1.332 32.884 1.00 37.72 446 TYR C C 1
ATOM 10577 O O . TYR C 1 446 ? -45.922 1.523 32.795 1.00 34.54 446 TYR C O 1
ATOM 10586 N N . VAL C 1 447 ? -48.034 2.306 33.051 1.00 37.88 447 VAL C N 1
ATOM 10587 C CA . VAL C 1 447 ? -47.649 3.696 33.233 1.00 37.44 447 VAL C CA 1
ATOM 10588 C C . VAL C 1 447 ? -48.090 4.004 34.668 1.00 35.19 447 VAL C C 1
ATOM 10589 O O . VAL C 1 447 ? -49.216 3.683 35.060 1.00 33.29 447 VAL C O 1
ATOM 10593 N N . LEU C 1 448 ? -47.202 4.591 35.462 1.00 29.37 448 LEU C N 1
ATOM 10594 C CA . LEU C 1 448 ? -47.557 4.925 36.841 1.00 29.31 448 LEU C CA 1
ATOM 10595 C C . LEU C 1 448 ? -47.673 6.434 36.985 1.00 25.80 448 LEU C C 1
ATOM 10596 O O . LEU C 1 448 ? -46.744 7.152 36.649 1.00 24.42 448 LEU C O 1
ATOM 10601 N N . ALA C 1 449 ? -48.803 6.912 37.480 1.00 31.42 449 ALA C N 1
ATOM 10602 C CA . ALA C 1 449 ? -48.970 8.349 37.668 1.00 33.52 449 ALA C CA 1
ATOM 10603 C C . ALA C 1 449 ? -48.784 8.752 39.136 1.00 32.64 449 ALA C C 1
ATOM 10604 O O . ALA C 1 449 ? -49.468 8.236 40.023 1.00 31.74 449 ALA C O 1
ATOM 10606 N N . LEU C 1 450 ? -47.849 9.666 39.389 1.00 28.70 450 LEU C N 1
ATOM 10607 C CA . LEU C 1 450 ? -47.605 10.168 40.744 1.00 25.79 450 LEU C CA 1
ATOM 10608 C C . LEU C 1 450 ? -48.557 11.345 40.944 1.00 25.92 450 LEU C C 1
ATOM 10609 O O . LEU C 1 450 ? -48.672 12.195 40.059 1.00 26.00 450 LEU C O 1
ATOM 10614 N N . ARG C 1 451 ? -49.223 11.397 42.098 1.00 24.36 451 ARG C N 1
ATOM 10615 C CA . ARG C 1 451 ? -50.204 12.440 42.384 1.00 26.10 451 ARG C CA 1
ATOM 10616 C C . ARG C 1 451 ? -50.099 13.030 43.794 1.00 26.63 451 ARG C C 1
ATOM 10617 O O . ARG C 1 451 ? -50.412 12.355 44.777 1.00 28.23 451 ARG C O 1
ATOM 10625 N N . ALA C 1 452 ? -49.667 14.283 43.899 1.00 22.55 452 ALA C N 1
ATOM 10626 C CA . ALA C 1 452 ? -49.583 14.920 45.212 1.00 21.84 452 ALA C CA 1
ATOM 10627 C C . ALA C 1 452 ? -50.246 16.291 45.160 1.00 22.09 452 ALA C C 1
ATOM 10628 O O . ALA C 1 452 ? -50.214 16.976 44.141 1.00 20.79 452 ALA C O 1
ATOM 10630 N N . VAL C 1 453 ? -50.866 16.689 46.258 1.00 22.66 453 VAL C N 1
ATOM 10631 C CA . VAL C 1 453 ? -51.517 17.983 46.297 1.00 24.98 453 VAL C CA 1
ATOM 10632 C C . VAL C 1 453 ? -51.251 18.633 47.633 1.00 24.97 453 VAL C C 1
ATOM 10633 O O . VAL C 1 453 ? -50.827 17.974 48.582 1.00 24.18 453 VAL C O 1
ATOM 10637 N N . THR C 1 454 ? -51.507 19.930 47.687 1.00 28.43 454 THR C N 1
ATOM 10638 C CA . THR C 1 454 ? -51.360 20.711 48.905 1.00 32.14 454 THR C CA 1
ATOM 10639 C C . THR C 1 454 ? -52.652 21.508 48.989 1.00 33.20 454 THR C C 1
ATOM 10640 O O . THR C 1 454 ? -53.395 21.605 48.005 1.00 32.47 454 THR C O 1
ATOM 10644 N N . THR C 1 455 ? -52.919 22.085 50.153 1.00 31.63 455 THR C N 1
ATOM 10645 C CA . THR C 1 455 ? -54.132 22.871 50.337 1.00 32.14 455 THR C CA 1
ATOM 10646 C C . THR C 1 455 ? -53.957 23.877 51.462 1.00 33.11 455 THR C C 1
ATOM 10647 O O . THR C 1 455 ? -53.161 23.648 52.374 1.00 28.50 455 THR C O 1
ATOM 10651 N N . GLU C 1 456 ? -54.694 24.988 51.390 1.00 37.32 456 GLU C N 1
ATOM 10652 C CA . GLU C 1 456 ? -54.650 26.014 52.432 1.00 40.92 456 GLU C CA 1
ATOM 10653 C C . GLU C 1 456 ? -56.042 26.342 52.981 1.00 42.11 456 GLU C C 1
ATOM 10654 O O . GLU C 1 456 ? -56.163 26.923 54.061 1.00 39.89 456 GLU C O 1
ATOM 10660 N N . ASP C 1 457 ? -57.089 25.966 52.247 1.00 46.06 457 ASP C N 1
ATOM 10661 C CA . ASP C 1 457 ? -58.454 26.238 52.695 1.00 46.51 457 ASP C CA 1
ATOM 10662 C C . ASP C 1 457 ? -59.271 24.963 52.870 1.00 46.53 457 ASP C C 1
ATOM 10663 O O . ASP C 1 457 ? -60.459 25.018 53.194 1.00 45.69 457 ASP C O 1
ATOM 10668 N N . PHE C 1 458 ? -58.568 23.822 52.833 1.00 44.38 458 PHE C N 1
ATOM 10669 C CA . PHE C 1 458 ? -59.175 22.522 53.093 1.00 44.99 458 PHE C CA 1
ATOM 10670 C C . PHE C 1 458 ? -60.362 22.161 52.195 1.00 45.56 458 PHE C C 1
ATOM 10671 O O . PHE C 1 458 ? -61.114 21.243 52.512 1.00 46.11 458 PHE C O 1
ATOM 10679 N N . MET C 1 459 ? -60.535 22.879 51.087 1.00 47.14 459 MET C N 1
ATOM 10680 C CA . MET C 1 459 ? -61.629 22.596 50.151 1.00 46.56 459 MET C CA 1
ATOM 10681 C C . MET C 1 459 ? -61.082 22.445 48.744 1.00 45.01 459 MET C C 1
ATOM 10682 O O . MET C 1 459 ? -61.546 21.607 47.967 1.00 45.67 459 MET C O 1
ATOM 10687 N N . THR C 1 460 ? -60.105 23.283 48.424 1.00 37.77 460 THR C N 1
ATOM 10688 C CA . THR C 1 460 ? -59.442 23.259 47.133 1.00 37.47 460 THR C CA 1
ATOM 10689 C C . THR C 1 460 ? -58.125 22.518 47.362 1.00 36.40 460 THR C C 1
ATOM 10690 O O . THR C 1 460 ? -57.672 22.386 48.505 1.00 35.12 460 THR C O 1
ATOM 10694 N N . ALA C 1 461 ? -57.517 22.040 46.283 1.00 34.16 461 ALA C N 1
ATOM 10695 C CA . ALA C 1 461 ? -56.241 21.346 46.379 1.00 31.55 461 ALA C CA 1
ATOM 10696 C C . ALA C 1 461 ? -55.469 21.635 45.095 1.00 31.70 461 ALA C C 1
ATOM 10697 O O . ALA C 1 461 ? -56.006 21.514 44.001 1.00 31.65 461 ALA C O 1
ATOM 10699 N N . ASP C 1 462 ? -54.221 22.052 45.239 1.00 30.59 462 ASP C N 1
ATOM 10700 C CA . ASP C 1 462 ? -53.374 22.352 44.099 1.00 29.28 462 ASP C CA 1
ATOM 10701 C C . ASP C 1 462 ? -52.401 21.202 43.931 1.00 28.13 462 ASP C C 1
ATOM 10702 O O . ASP C 1 462 ? -51.957 20.611 44.929 1.00 25.93 462 ASP C O 1
ATOM 10707 N N . TRP C 1 463 ? -52.073 20.871 42.685 1.00 27.88 463 TRP C N 1
ATOM 10708 C CA . TRP C 1 463 ? -51.103 19.813 42.456 1.00 26.70 463 TRP C CA 1
ATOM 10709 C C . TRP C 1 463 ? -49.851 20.376 43.111 1.00 26.11 463 TRP C C 1
ATOM 10710 O O . TRP C 1 463 ? -49.563 21.572 42.973 1.00 24.53 463 TRP C O 1
ATOM 10721 N N . ALA C 1 464 ? -49.147 19.533 43.870 1.00 28.03 464 ALA C N 1
ATOM 10722 C CA . ALA C 1 464 ? -47.957 19.968 44.603 1.00 27.05 464 ALA C CA 1
ATOM 10723 C C . ALA C 1 464 ? -46.801 20.352 43.711 1.00 24.95 464 ALA C C 1
ATOM 10724 O O . ALA C 1 464 ? -46.427 19.607 42.807 1.00 25.50 464 ALA C O 1
ATOM 10726 N N . ARG C 1 465 ? -46.238 21.527 43.975 1.00 23.91 465 ARG C N 1
ATOM 10727 C CA . ARG C 1 465 ? -45.093 22.024 43.231 1.00 27.01 465 ARG C CA 1
ATOM 10728 C C . ARG C 1 465 ? -43.845 21.443 43.903 1.00 28.90 465 ARG C C 1
ATOM 10729 O O . ARG C 1 465 ? -43.084 22.157 44.566 1.00 27.64 465 ARG C O 1
ATOM 10737 N N . LEU C 1 466 ? -43.664 20.141 43.757 1.00 27.43 466 LEU C N 1
ATOM 10738 C CA . LEU C 1 466 ? -42.511 19.461 44.334 1.00 28.19 466 LEU C CA 1
ATOM 10739 C C . LEU C 1 466 ? -41.234 19.774 43.543 1.00 27.98 466 LEU C C 1
ATOM 10740 O O . LEU C 1 466 ? -41.287 20.186 42.384 1.00 30.41 466 LEU C O 1
ATOM 10745 N N . PRO C 1 467 ? -40.065 19.591 44.168 1.00 29.41 467 PRO C N 1
ATOM 10746 C CA . PRO C 1 467 ? -38.800 19.862 43.481 1.00 28.69 467 PRO C CA 1
ATOM 10747 C C . PRO C 1 467 ? -38.664 18.939 42.278 1.00 28.14 467 PRO C C 1
ATOM 10748 O O . PRO C 1 467 ? -38.923 17.741 42.395 1.00 27.18 467 PRO C O 1
ATOM 10752 N N . LEU C 1 468 ? -38.266 19.483 41.127 1.00 24.92 468 LEU C N 1
ATOM 10753 C CA . LEU C 1 468 ? -38.110 18.660 39.931 1.00 26.82 468 LEU C CA 1
ATOM 10754 C C . LEU C 1 468 ? -37.049 17.584 40.122 1.00 27.70 468 LEU C C 1
ATOM 10755 O O . LEU C 1 468 ? -37.158 16.493 39.570 1.00 27.71 468 LEU C O 1
ATOM 10760 N N . GLU C 1 469 ? -36.017 17.893 40.897 1.00 27.32 469 GLU C N 1
ATOM 10761 C CA . GLU C 1 469 ? -34.952 16.924 41.150 1.00 29.59 469 GLU C CA 1
ATOM 10762 C C . GLU C 1 469 ? -35.559 15.727 41.887 1.00 27.35 469 GLU C C 1
ATOM 10763 O O . GLU C 1 469 ? -35.180 14.579 41.647 1.00 28.66 469 GLU C O 1
ATOM 10769 N N . PHE C 1 470 ? -36.500 15.997 42.786 1.00 28.81 470 PHE C N 1
ATOM 10770 C CA . PHE C 1 470 ? -37.156 14.921 43.519 1.00 27.74 470 PHE C CA 1
ATOM 10771 C C . PHE C 1 470 ? -38.019 14.060 42.588 1.00 28.03 470 PHE C C 1
ATOM 10772 O O . PHE C 1 470 ? -38.025 12.833 42.693 1.00 28.24 470 PHE C O 1
ATOM 10780 N N . LEU C 1 471 ? -38.767 14.703 41.693 1.00 28.85 471 LEU C N 1
ATOM 10781 C CA . LEU C 1 471 ? -39.622 13.962 40.759 1.00 28.50 471 LEU C CA 1
ATOM 10782 C C . LEU C 1 471 ? -38.732 13.067 39.902 1.00 28.80 471 LEU C C 1
ATOM 10783 O O . LEU C 1 471 ? -39.089 11.923 39.608 1.00 30.87 471 LEU C O 1
ATOM 10788 N N . ASP C 1 472 ? -37.562 13.579 39.522 1.00 29.33 472 ASP C N 1
ATOM 10789 C CA . ASP C 1 472 ? -36.633 12.791 38.713 1.00 31.88 472 ASP C CA 1
ATOM 10790 C C . ASP C 1 472 ? -36.149 11.549 39.459 1.00 31.87 472 ASP C C 1
ATOM 10791 O O . ASP C 1 472 ? -36.078 10.466 38.882 1.00 32.25 472 ASP C O 1
ATOM 10796 N N . GLU C 1 473 ? -35.810 11.708 40.735 1.00 27.70 473 GLU C N 1
ATOM 10797 C CA . GLU C 1 473 ? -35.344 10.571 41.522 1.00 29.00 473 GLU C CA 1
ATOM 10798 C C . GLU C 1 473 ? -36.491 9.573 41.709 1.00 27.73 473 GLU C C 1
ATOM 10799 O O . GLU C 1 473 ? -36.283 8.367 41.624 1.00 28.52 473 GLU C O 1
ATOM 10805 N N . ALA C 1 474 ? -37.698 10.069 41.956 1.00 26.05 474 ALA C N 1
ATOM 10806 C CA . ALA C 1 474 ? -38.846 9.180 42.115 1.00 25.38 474 ALA C CA 1
ATOM 10807 C C . ALA C 1 474 ? -39.023 8.353 40.840 1.00 26.69 474 ALA C C 1
ATOM 10808 O O . ALA C 1 474 ? -39.088 7.125 40.887 1.00 27.05 474 ALA C O 1
ATOM 10810 N N . ALA C 1 475 ? -39.080 9.032 39.699 1.00 31.01 475 ALA C N 1
ATOM 10811 C CA . ALA C 1 475 ? -39.250 8.362 38.409 1.00 31.68 475 ALA C CA 1
ATOM 10812 C C . ALA C 1 475 ? -38.139 7.337 38.106 1.00 31.94 475 ALA C C 1
ATOM 10813 O O . ALA C 1 475 ? -38.415 6.210 37.689 1.00 30.58 475 ALA C O 1
ATOM 10815 N N . ARG C 1 476 ? -36.886 7.731 38.303 1.00 30.45 476 ARG C N 1
ATOM 10816 C CA . ARG C 1 476 ? -35.771 6.825 38.046 1.00 33.02 476 ARG C CA 1
ATOM 10817 C C . ARG C 1 476 ? -35.806 5.624 39.001 1.00 34.60 476 ARG C C 1
ATOM 10818 O O . ARG C 1 476 ? -35.643 4.485 38.586 1.00 34.00 476 ARG C O 1
ATOM 10826 N N . ARG C 1 477 ? -36.037 5.872 40.280 1.00 33.83 477 ARG C N 1
ATOM 10827 C CA . ARG C 1 477 ? -36.069 4.771 41.229 1.00 36.91 477 ARG C CA 1
ATOM 10828 C C . ARG C 1 477 ? -37.189 3.774 40.916 1.00 35.28 477 ARG C C 1
ATOM 10829 O O . ARG C 1 477 ? -36.976 2.566 40.960 1.00 35.46 477 ARG C O 1
ATOM 10837 N N . ILE C 1 478 ? -38.371 4.273 40.575 1.00 35.77 478 ILE C N 1
ATOM 10838 C CA . ILE C 1 478 ? -39.494 3.393 40.280 1.00 34.51 478 ILE C CA 1
ATOM 10839 C C . ILE C 1 478 ? -39.314 2.513 39.040 1.00 34.42 478 ILE C C 1
ATOM 10840 O O . ILE C 1 478 ? -39.522 1.305 39.118 1.00 33.48 478 ILE C O 1
ATOM 10845 N N . THR C 1 479 ? -38.936 3.104 37.907 1.00 32.44 479 THR C N 1
ATOM 10846 C CA . THR C 1 479 ? -38.746 2.328 36.680 1.00 34.86 479 THR C CA 1
ATOM 10847 C C . THR C 1 479 ? -37.595 1.345 36.831 1.00 38.65 479 THR C C 1
ATOM 10848 O O . THR C 1 479 ? -37.618 0.260 36.251 1.00 38.55 479 THR C O 1
ATOM 10852 N N . ARG C 1 480 ? -36.582 1.721 37.604 1.00 40.83 480 ARG C N 1
ATOM 10853 C CA . ARG C 1 480 ? -35.443 0.838 37.796 1.00 44.56 480 ARG C CA 1
ATOM 10854 C C . ARG C 1 480 ? -35.789 -0.329 38.720 1.00 44.07 480 ARG C C 1
ATOM 10855 O O . ARG C 1 480 ? -35.502 -1.480 38.409 1.00 41.42 480 ARG C O 1
ATOM 10863 N N . ARG C 1 481 ? -36.427 -0.027 39.845 1.00 38.16 481 ARG C N 1
ATOM 10864 C CA . ARG C 1 481 ? -36.781 -1.060 40.801 1.00 39.27 481 ARG C CA 1
ATOM 10865 C C . ARG C 1 481 ? -38.055 -1.838 40.504 1.00 37.53 481 ARG C C 1
ATOM 10866 O O . ARG C 1 481 ? -38.192 -2.968 40.958 1.00 35.12 481 ARG C O 1
ATOM 10874 N N . VAL C 1 482 ? -38.994 -1.245 39.771 1.00 39.90 482 VAL C N 1
ATOM 10875 C CA . VAL C 1 482 ? -40.233 -1.950 39.433 1.00 38.47 482 VAL C CA 1
ATOM 10876 C C . VAL C 1 482 ? -40.299 -2.094 37.915 1.00 41.00 482 VAL C C 1
ATOM 10877 O O . VAL C 1 482 ? -41.003 -1.353 37.233 1.00 41.89 482 VAL C O 1
ATOM 10881 N N . PRO C 1 483 ? -39.564 -3.078 37.374 1.00 54.32 483 PRO C N 1
ATOM 10882 C CA . PRO C 1 483 ? -39.479 -3.379 35.942 1.00 54.47 483 PRO C CA 1
ATOM 10883 C C . PRO C 1 483 ? -40.786 -3.332 35.152 1.00 52.55 483 PRO C C 1
ATOM 10884 O O . PRO C 1 483 ? -40.798 -2.876 34.014 1.00 53.15 483 PRO C O 1
ATOM 10888 N N . GLU C 1 484 ? -41.880 -3.790 35.750 1.00 39.53 484 GLU C N 1
ATOM 10889 C CA . GLU C 1 484 ? -43.172 -3.793 35.065 1.00 40.16 484 GLU C CA 1
ATOM 10890 C C . GLU C 1 484 ? -43.663 -2.394 34.647 1.00 38.84 484 GLU C C 1
ATOM 10891 O O . GLU C 1 484 ? -44.519 -2.269 33.777 1.00 37.16 484 GLU C O 1
ATOM 10897 N N . ILE C 1 485 ? -43.129 -1.350 35.273 1.00 37.20 485 ILE C N 1
ATOM 10898 C CA . ILE C 1 485 ? -43.536 0.014 34.961 1.00 36.22 485 ILE C CA 1
ATOM 10899 C C . ILE C 1 485 ? -42.525 0.614 33.989 1.00 36.28 485 ILE C C 1
ATOM 10900 O O . ILE C 1 485 ? -41.342 0.745 34.304 1.00 38.93 485 ILE C O 1
ATOM 10905 N N . GLY C 1 486 ? -42.986 0.968 32.798 1.00 32.98 486 GLY C N 1
ATOM 10906 C CA . GLY C 1 486 ? -42.075 1.522 31.818 1.00 32.15 486 GLY C CA 1
ATOM 10907 C C . GLY C 1 486 ? -42.058 3.042 31.749 1.00 33.48 486 GLY C C 1
ATOM 10908 O O . GLY C 1 486 ? -41.139 3.633 31.171 1.00 32.58 486 GLY C O 1
ATOM 10909 N N . ARG C 1 487 ? -43.047 3.684 32.357 1.00 32.73 487 ARG C N 1
ATOM 10910 C CA . ARG C 1 487 ? -43.113 5.136 32.303 1.00 34.97 487 ARG C CA 1
ATOM 10911 C C . ARG C 1 487 ? -43.792 5.702 33.537 1.00 32.92 487 ARG C C 1
ATOM 10912 O O . ARG C 1 487 ? -44.787 5.155 34.010 1.00 30.50 487 ARG C O 1
ATOM 10920 N N . VAL C 1 488 ? -43.250 6.805 34.047 1.00 31.27 488 VAL C N 1
ATOM 10921 C CA . VAL C 1 488 ? -43.807 7.474 35.214 1.00 27.93 488 VAL C CA 1
ATOM 10922 C C . VAL C 1 488 ? -44.149 8.917 34.849 1.00 28.40 488 VAL C C 1
ATOM 10923 O O . VAL C 1 488 ? -43.318 9.633 34.275 1.00 28.96 488 VAL C O 1
ATOM 10927 N N . VAL C 1 489 ? -45.364 9.342 35.189 1.00 30.77 489 VAL C N 1
ATOM 10928 C CA . VAL C 1 489 ? -45.800 10.710 34.916 1.00 30.89 489 VAL C CA 1
ATOM 10929 C C . VAL C 1 489 ? -46.221 11.377 36.228 1.00 30.02 489 VAL C C 1
ATOM 10930 O O . VAL C 1 489 ? -46.424 10.697 37.231 1.00 27.70 489 VAL C O 1
ATOM 10934 N N . TYR C 1 490 ? -46.347 12.701 36.210 1.00 22.27 490 TYR C N 1
ATOM 10935 C CA . TYR C 1 490 ? -46.772 13.460 37.385 1.00 22.15 490 TYR C CA 1
ATOM 10936 C C . TYR C 1 490 ? -48.067 14.211 37.058 1.00 23.60 490 TYR C C 1
ATOM 10937 O O . TYR C 1 490 ? -48.165 14.895 36.028 1.00 23.20 490 TYR C O 1
ATOM 10946 N N . ASP C 1 491 ? -49.056 14.081 37.934 1.00 24.84 491 ASP C N 1
ATOM 10947 C CA . ASP C 1 491 ? -50.354 14.715 37.741 1.00 26.81 491 ASP C CA 1
ATOM 10948 C C . ASP C 1 491 ? -50.314 16.242 37.917 1.00 27.39 491 ASP C C 1
ATOM 10949 O O . ASP C 1 491 ? -49.940 16.766 38.975 1.00 24.67 491 ASP C O 1
ATOM 10954 N N . LEU C 1 492 ? -50.739 16.953 36.881 1.00 29.69 492 LEU C N 1
ATOM 10955 C CA . LEU C 1 492 ? -50.740 18.411 36.896 1.00 28.28 492 LEU C CA 1
ATOM 10956 C C . LEU C 1 492 ? -52.116 19.000 37.122 1.00 29.85 492 LEU C C 1
ATOM 10957 O O . LEU C 1 492 ? -52.288 20.201 37.009 1.00 29.18 492 LEU C O 1
ATOM 10962 N N . THR C 1 493 ? -53.090 18.155 37.440 1.00 36.64 493 THR C N 1
ATOM 10963 C CA . THR C 1 493 ? -54.461 18.604 37.626 1.00 34.69 493 THR C CA 1
ATOM 10964 C C . THR C 1 493 ? -54.815 18.900 39.071 1.00 37.43 493 THR C C 1
ATOM 10965 O O . THR C 1 493 ? -54.657 18.055 39.953 1.00 39.58 493 THR C O 1
ATOM 10969 N N . SER C 1 494 ? -55.300 20.111 39.306 1.00 31.55 494 SER C N 1
ATOM 10970 C CA . SER C 1 494 ? -55.695 20.526 40.642 1.00 33.73 494 SER C CA 1
ATOM 10971 C C . SER C 1 494 ? -57.195 20.296 40.833 1.00 34.01 494 SER C C 1
ATOM 10972 O O . SER C 1 494 ? -57.891 19.828 39.920 1.00 31.24 494 SER C O 1
ATOM 10975 N N . LYS C 1 495 ? -57.675 20.631 42.027 1.00 33.90 495 LYS C N 1
ATOM 10976 C CA . LYS C 1 495 ? -59.078 20.486 42.387 1.00 35.43 495 LYS C CA 1
ATOM 10977 C C . LYS C 1 495 ? -59.620 21.832 42.859 1.00 36.53 495 LYS C C 1
ATOM 10978 O O . LYS C 1 495 ? -59.196 22.344 43.896 1.00 38.30 495 LYS C O 1
ATOM 10984 N N . PRO C 1 496 ? -60.548 22.435 42.095 1.00 40.10 496 PRO C N 1
ATOM 10985 C CA . PRO C 1 496 ? -61.097 21.921 40.832 1.00 38.55 496 PRO C CA 1
ATOM 10986 C C . PRO C 1 496 ? -60.077 22.015 39.695 1.00 37.49 496 PRO C C 1
ATOM 10987 O O . PRO C 1 496 ? -59.056 22.684 39.827 1.00 38.32 496 PRO C O 1
ATOM 10991 N N . PRO C 1 497 ? -60.372 21.395 38.541 1.00 36.41 497 PRO C N 1
ATOM 10992 C CA . PRO C 1 497 ? -61.591 20.630 38.248 1.00 37.58 497 PRO C CA 1
ATOM 10993 C C . PRO C 1 497 ? -61.615 19.161 38.660 1.00 36.89 497 PRO C C 1
ATOM 10994 O O . PRO C 1 497 ? -62.685 18.591 38.854 1.00 40.42 497 PRO C O 1
ATOM 10998 N N . ALA C 1 498 ? -60.448 18.548 38.799 1.00 34.87 498 ALA C N 1
ATOM 10999 C CA . ALA C 1 498 ? -60.376 17.133 39.150 1.00 34.59 498 ALA C CA 1
ATOM 11000 C C . ALA C 1 498 ? -60.516 16.810 40.632 1.00 34.63 498 ALA C C 1
ATOM 11001 O O . ALA C 1 498 ? -60.532 17.698 41.492 1.00 35.66 498 ALA C O 1
ATOM 11003 N N . THR C 1 499 ? -60.638 15.518 40.915 1.00 32.93 499 THR C N 1
ATOM 11004 C CA . THR C 1 499 ? -60.721 15.026 42.285 1.00 34.30 499 THR C CA 1
ATOM 11005 C C . THR C 1 499 ? -59.292 14.637 42.676 1.00 31.66 499 THR C C 1
ATOM 11006 O O . THR C 1 499 ? -58.434 14.461 41.811 1.00 30.39 499 THR C O 1
ATOM 11010 N N . ILE C 1 500 ? -59.034 14.486 43.965 1.00 35.17 500 ILE C N 1
ATOM 11011 C CA . ILE C 1 500 ? -57.695 14.113 44.402 1.00 34.37 500 ILE C CA 1
ATOM 11012 C C . ILE C 1 500 ? -57.351 12.701 43.920 1.00 33.71 500 ILE C C 1
ATOM 11013 O O . ILE C 1 500 ? -56.325 12.499 43.267 1.00 30.88 500 ILE C O 1
ATOM 11018 N N . GLU C 1 501 ? -58.208 11.730 44.227 1.00 33.47 501 GLU C N 1
ATOM 11019 C CA . GLU C 1 501 ? -57.994 10.356 43.768 1.00 33.45 501 GLU C CA 1
ATOM 11020 C C . GLU C 1 501 ? -58.437 10.340 42.300 1.00 34.83 501 GLU C C 1
ATOM 11021 O O . GLU C 1 501 ? -59.204 11.209 41.880 1.00 37.24 501 GLU C O 1
ATOM 11027 N N . TRP C 1 502 ? -57.957 9.369 41.526 1.00 34.20 502 TRP C N 1
ATOM 11028 C CA . TRP C 1 502 ? -58.332 9.250 40.112 1.00 35.14 502 TRP C CA 1
ATOM 11029 C C . TRP C 1 502 ? -59.644 8.480 39.936 1.00 37.41 502 TRP C C 1
ATOM 11030 O O . TRP C 1 502 ? -60.286 8.575 38.897 1.00 33.58 502 TRP C O 1
ATOM 11041 N N . GLU C 1 503 ? -60.020 7.707 40.953 1.00 43.47 503 GLU C N 1
ATOM 11042 C CA . GLU C 1 503 ? -61.247 6.914 40.925 1.00 47.74 503 GLU C CA 1
ATOM 11043 C C . GLU C 1 503 ? -61.961 7.025 42.256 1.00 49.05 503 GLU C C 1
ATOM 11044 O O . GLU C 1 503 ? -61.327 7.510 43.215 1.00 49.41 503 GLU C O 1
ATOM 11051 N N . MET D 1 1 ? -11.113 19.842 4.777 1.00 57.33 1 MET D N 1
ATOM 11052 C CA . MET D 1 1 ? -11.796 18.521 4.889 1.00 58.10 1 MET D CA 1
ATOM 11053 C C . MET D 1 1 ? -11.051 17.637 5.888 1.00 57.50 1 MET D C 1
ATOM 11054 O O . MET D 1 1 ? -9.851 17.395 5.737 1.00 58.38 1 MET D O 1
ATOM 11059 N N . VAL D 1 2 ? -11.762 17.172 6.914 1.00 48.82 2 VAL D N 1
ATOM 11060 C CA . VAL D 1 2 ? -11.165 16.317 7.940 1.00 45.82 2 VAL D CA 1
ATOM 11061 C C . VAL D 1 2 ? -11.839 14.952 7.949 1.00 46.36 2 VAL D C 1
ATOM 11062 O O . VAL D 1 2 ? -13.068 14.848 7.837 1.00 44.80 2 VAL D O 1
ATOM 11066 N N . LEU D 1 3 ? -11.021 13.907 8.075 1.00 41.47 3 LEU D N 1
ATOM 11067 C CA . LEU D 1 3 ? -11.508 12.531 8.106 1.00 41.26 3 LEU D CA 1
ATOM 11068 C C . LEU D 1 3 ? -11.596 12.031 9.538 1.00 40.36 3 LEU D C 1
ATOM 11069 O O . LEU D 1 3 ? -10.725 12.330 10.355 1.00 39.40 3 LEU D O 1
ATOM 11074 N N . VAL D 1 4 ? -12.649 11.274 9.839 1.00 43.91 4 VAL D N 1
ATOM 11075 C CA . VAL D 1 4 ? -12.830 10.714 11.174 1.00 43.84 4 VAL D CA 1
ATOM 11076 C C . VAL D 1 4 ? -12.636 9.206 11.079 1.00 45.22 4 VAL D C 1
ATOM 11077 O O . VAL D 1 4 ? -13.453 8.507 10.479 1.00 46.18 4 VAL D O 1
ATOM 11081 N N . LEU D 1 5 ? -11.550 8.706 11.658 1.00 44.94 5 LEU D N 1
ATOM 11082 C CA . LEU D 1 5 ? -11.270 7.275 11.641 1.00 45.05 5 LEU D CA 1
ATOM 11083 C C . LEU D 1 5 ? -12.036 6.619 12.775 1.00 44.96 5 LEU D C 1
ATOM 11084 O O . LEU D 1 5 ? -11.729 6.820 13.954 1.00 43.82 5 LEU D O 1
ATOM 11089 N N . ASP D 1 6 ? -13.039 5.832 12.400 1.00 47.80 6 ASP D N 1
ATOM 11090 C CA . ASP D 1 6 ? -13.914 5.163 13.350 1.00 48.16 6 ASP D CA 1
ATOM 11091 C C . ASP D 1 6 ? -13.381 3.847 13.897 1.00 50.07 6 ASP D C 1
ATOM 11092 O O . ASP D 1 6 ? -13.138 2.908 13.143 1.00 50.94 6 ASP D O 1
ATOM 11097 N N . PHE D 1 7 ? -13.223 3.782 15.217 1.00 50.14 7 PHE D N 1
ATOM 11098 C CA . PHE D 1 7 ? -12.725 2.581 15.873 1.00 50.71 7 PHE D CA 1
ATOM 11099 C C . PHE D 1 7 ? -13.755 1.959 16.812 1.00 49.84 7 PHE D C 1
ATOM 11100 O O . PHE D 1 7 ? -13.399 1.198 17.719 1.00 49.16 7 PHE D O 1
ATOM 11108 N N . GLY D 1 8 ? -15.028 2.293 16.595 1.00 43.82 8 GLY D N 1
ATOM 11109 C CA . GLY D 1 8 ? -16.094 1.734 17.411 1.00 40.30 8 GLY D CA 1
ATOM 11110 C C . GLY D 1 8 ? -16.818 2.642 18.393 1.00 39.72 8 GLY D C 1
ATOM 11111 O O . GLY D 1 8 ? -17.886 2.276 18.883 1.00 36.32 8 GLY D O 1
ATOM 11112 N N . SER D 1 9 ? -16.265 3.818 18.679 1.00 43.67 9 SER D N 1
ATOM 11113 C CA . SER D 1 9 ? -16.889 4.731 19.643 1.00 43.82 9 SER D CA 1
ATOM 11114 C C . SER D 1 9 ? -18.333 5.119 19.371 1.00 43.39 9 SER D C 1
ATOM 11115 O O . SER D 1 9 ? -18.730 5.353 18.230 1.00 43.77 9 SER D O 1
ATOM 11118 N N . GLN D 1 10 ? -19.118 5.190 20.439 1.00 44.18 10 GLN D N 1
ATOM 11119 C CA . GLN D 1 10 ? -20.511 5.599 20.330 1.00 43.87 10 GLN D CA 1
ATOM 11120 C C . GLN D 1 10 ? -20.537 7.096 19.973 1.00 43.20 10 GLN D C 1
ATOM 11121 O O . GLN D 1 10 ? -21.556 7.614 19.516 1.00 43.46 10 GLN D O 1
ATOM 11127 N N . TYR D 1 11 ? -19.401 7.767 20.175 1.00 33.76 11 TYR D N 1
ATOM 11128 C CA . TYR D 1 11 ? -19.258 9.199 19.903 1.00 36.10 11 TYR D CA 1
ATOM 11129 C C . TYR D 1 11 ? -18.595 9.573 18.569 1.00 36.29 11 TYR D C 1
ATOM 11130 O O . TYR D 1 11 ? -18.314 10.752 18.335 1.00 36.03 11 TYR D O 1
ATOM 11139 N N . THR D 1 12 ? -18.329 8.594 17.707 1.00 40.06 12 THR D N 1
ATOM 11140 C CA . THR D 1 12 ? -17.692 8.879 16.419 1.00 39.91 12 THR D CA 1
ATOM 11141 C C . THR D 1 12 ? -18.520 9.858 15.591 1.00 38.69 12 THR D C 1
ATOM 11142 O O . THR D 1 12 ? -17.985 10.808 15.020 1.00 37.84 12 THR D O 1
ATOM 11146 N N . ARG D 1 13 ? -19.824 9.617 15.514 1.00 38.50 13 ARG D N 1
ATOM 11147 C CA . ARG D 1 13 ? -20.700 10.501 14.749 1.00 38.97 13 ARG D CA 1
ATOM 11148 C C . ARG D 1 13 ? -20.635 11.904 15.341 1.00 36.02 13 ARG D C 1
ATOM 11149 O O . ARG D 1 13 ? -20.572 12.900 14.618 1.00 33.36 13 ARG D O 1
ATOM 11157 N N . LEU D 1 14 ? -20.647 11.968 16.669 1.00 39.43 14 LEU D N 1
ATOM 11158 C CA . LEU D 1 14 ? -20.600 13.236 17.378 1.00 36.79 14 LEU D CA 1
ATOM 11159 C C . LEU D 1 14 ? -19.347 14.004 16.986 1.00 36.87 14 LEU D C 1
ATOM 11160 O O . LEU D 1 14 ? -19.392 15.229 16.790 1.00 33.87 14 LEU D O 1
ATOM 11165 N N . ILE D 1 15 ? -18.230 13.285 16.854 1.00 35.37 15 ILE D N 1
ATOM 11166 C CA . ILE D 1 15 ? -16.968 13.917 16.464 1.00 34.12 15 ILE D CA 1
ATOM 11167 C C . ILE D 1 15 ? -17.152 14.612 15.117 1.00 33.44 15 ILE D C 1
ATOM 11168 O O . ILE D 1 15 ? -16.823 15.785 14.958 1.00 32.31 15 ILE D O 1
ATOM 11173 N N . ALA D 1 16 ? -17.663 13.867 14.143 1.00 34.47 16 ALA D N 1
ATOM 11174 C CA . ALA D 1 16 ? -17.888 14.413 12.807 1.00 37.14 16 ALA D CA 1
ATOM 11175 C C . ALA D 1 16 ? -18.684 15.711 12.925 1.00 37.78 16 ALA D C 1
ATOM 11176 O O . ALA D 1 16 ? -18.321 16.740 12.359 1.00 38.86 16 ALA D O 1
ATOM 11178 N N . ARG D 1 17 ? -19.770 15.647 13.681 1.00 42.33 17 ARG D N 1
ATOM 11179 C CA . ARG D 1 17 ? -20.629 16.797 13.895 1.00 42.74 17 ARG D CA 1
ATOM 11180 C C . ARG D 1 17 ? -19.901 18.002 14.496 1.00 42.43 17 ARG D C 1
ATOM 11181 O O . ARG D 1 17 ? -20.105 19.128 14.052 1.00 43.10 17 ARG D O 1
ATOM 11189 N N . ARG D 1 18 ? -19.048 17.783 15.492 1.00 39.99 18 ARG D N 1
ATOM 11190 C CA . ARG D 1 18 ? -18.335 18.906 16.098 1.00 40.74 18 ARG D CA 1
ATOM 11191 C C . ARG D 1 18 ? -17.503 19.630 15.065 1.00 41.43 18 ARG D C 1
ATOM 11192 O O . ARG D 1 18 ? -17.434 20.861 15.056 1.00 42.64 18 ARG D O 1
ATOM 11200 N N . LEU D 1 19 ? -16.867 18.855 14.195 1.00 37.75 19 LEU D N 1
ATOM 11201 C CA . LEU D 1 19 ? -16.040 19.413 13.140 1.00 36.96 19 LEU D CA 1
ATOM 11202 C C . LEU D 1 19 ? -16.879 20.339 12.261 1.00 33.71 19 LEU D C 1
ATOM 11203 O O . LEU D 1 19 ? -16.429 21.418 11.913 1.00 33.12 19 LEU D O 1
ATOM 11208 N N . ARG D 1 20 ? -18.092 19.918 11.911 1.00 36.53 20 ARG D N 1
ATOM 11209 C CA . ARG D 1 20 ? -18.967 20.751 11.081 1.00 39.53 20 ARG D CA 1
ATOM 11210 C C . ARG D 1 20 ? -19.280 22.082 11.791 1.00 39.47 20 ARG D C 1
ATOM 11211 O O . ARG D 1 20 ? -19.285 23.149 11.170 1.00 39.34 20 ARG D O 1
ATOM 11219 N N . GLU D 1 21 ? -19.535 22.016 13.094 1.00 38.93 21 GLU D N 1
ATOM 11220 C CA . GLU D 1 21 ? -19.868 23.216 13.872 1.00 37.25 21 GLU D CA 1
ATOM 11221 C C . GLU D 1 21 ? -18.695 24.191 13.925 1.00 37.58 21 GLU D C 1
ATOM 11222 O O . GLU D 1 21 ? -18.848 25.352 14.334 1.00 34.78 21 GLU D O 1
ATOM 11228 N N . LEU D 1 22 ? -17.482 23.760 13.562 1.00 35.35 22 LEU D N 1
ATOM 11229 C CA . LEU D 1 22 ? -16.228 24.491 13.420 1.00 38.39 22 LEU D CA 1
ATOM 11230 C C . LEU D 1 22 ? -15.953 24.764 11.933 1.00 38.33 22 LEU D C 1
ATOM 11231 O O . LEU D 1 22 ? -14.843 25.152 11.556 1.00 37.55 22 LEU D O 1
ATOM 11236 N N . ARG D 1 23 ? -17.021 24.765 11.125 1.00 36.48 23 ARG D N 1
ATOM 11237 C CA . ARG D 1 23 ? -16.914 25.136 9.712 1.00 36.84 23 ARG D CA 1
ATOM 11238 C C . ARG D 1 23 ? -15.883 24.326 8.911 1.00 38.15 23 ARG D C 1
ATOM 11239 O O . ARG D 1 23 ? -15.364 24.795 7.899 1.00 37.40 23 ARG D O 1
ATOM 11247 N N . ALA D 1 24 ? -15.791 23.038 9.247 1.00 43.64 24 ALA D N 1
ATOM 11248 C CA . ALA D 1 24 ? -14.894 22.108 8.567 1.00 44.40 24 ALA D CA 1
ATOM 11249 C C . ALA D 1 24 ? -15.647 20.855 8.156 1.00 44.39 24 ALA D C 1
ATOM 11250 O O . ALA D 1 24 ? -16.281 20.210 8.993 1.00 45.59 24 ALA D O 1
ATOM 11252 N N . PHE D 1 25 ? -15.597 20.505 6.874 1.00 42.73 25 PHE D N 1
ATOM 11253 C CA . PHE D 1 25 ? -16.306 19.300 6.439 1.00 43.96 25 PHE D CA 1
ATOM 11254 C C . PHE D 1 25 ? -15.648 18.075 7.059 1.00 43.63 25 PHE D C 1
ATOM 11255 O O . PHE D 1 25 ? -14.430 18.029 7.217 1.00 43.27 25 PHE D O 1
ATOM 11263 N N . SER D 1 26 ? -16.459 17.088 7.413 1.00 42.82 26 SER D N 1
ATOM 11264 C CA . SER D 1 26 ? -15.946 15.873 8.029 1.00 43.58 26 SER D CA 1
ATOM 11265 C C . SER D 1 26 ? -16.602 14.645 7.420 1.00 45.22 26 SER D C 1
ATOM 11266 O O . SER D 1 26 ? -17.768 14.679 7.014 1.00 43.82 26 SER D O 1
ATOM 11269 N N . LEU D 1 27 ? -15.841 13.560 7.360 1.00 51.40 27 LEU D N 1
ATOM 11270 C CA . LEU D 1 27 ? -16.329 12.308 6.807 1.00 51.77 27 LEU D CA 1
ATOM 11271 C C . LEU D 1 27 ? -15.815 11.160 7.664 1.00 50.94 27 LEU D C 1
ATOM 11272 O O . LEU D 1 27 ? -14.676 11.176 8.120 1.00 51.87 27 LEU D O 1
ATOM 11277 N N . ILE D 1 28 ? -16.660 10.165 7.884 1.00 48.03 28 ILE D N 1
ATOM 11278 C CA . ILE D 1 28 ? -16.275 9.020 8.691 1.00 48.69 28 ILE D CA 1
ATOM 11279 C C . ILE D 1 28 ? -15.850 7.846 7.811 1.00 50.14 28 ILE D C 1
ATOM 11280 O O . ILE D 1 28 ? -16.479 7.563 6.793 1.00 49.51 28 ILE D O 1
ATOM 11285 N N . LEU D 1 29 ? -14.773 7.177 8.213 1.00 49.24 29 LEU D N 1
ATOM 11286 C CA . LEU D 1 29 ? -14.256 6.017 7.496 1.00 49.69 29 LEU D CA 1
ATOM 11287 C C . LEU D 1 29 ? -13.879 4.953 8.513 1.00 49.37 29 LEU D C 1
ATOM 11288 O O . LEU D 1 29 ? -13.582 5.269 9.666 1.00 47.88 29 LEU D O 1
ATOM 11293 N N . PRO D 1 30 ? -13.888 3.674 8.101 1.00 42.48 30 PRO D N 1
ATOM 11294 C CA . PRO D 1 30 ? -13.525 2.611 9.041 1.00 42.01 30 PRO D CA 1
ATOM 11295 C C . PRO D 1 30 ? -12.115 2.918 9.535 1.00 41.13 30 PRO D C 1
ATOM 11296 O O . PRO D 1 30 ? -11.263 3.350 8.754 1.00 37.66 30 PRO D O 1
ATOM 11300 N N . GLY D 1 31 ? -11.881 2.729 10.828 1.00 48.88 31 GLY D N 1
ATOM 11301 C CA . GLY D 1 31 ? -10.566 3.002 11.385 1.00 52.04 31 GLY D CA 1
ATOM 11302 C C . GLY D 1 31 ? -9.480 2.228 10.663 1.00 53.76 31 GLY D C 1
ATOM 11303 O O . GLY D 1 31 ? -8.328 2.665 10.602 1.00 53.30 31 GLY D O 1
ATOM 11304 N N . ASP D 1 32 ? -9.862 1.078 10.110 1.00 61.62 32 ASP D N 1
ATOM 11305 C CA . ASP D 1 32 ? -8.949 0.208 9.376 1.00 65.12 32 ASP D CA 1
ATOM 11306 C C . ASP D 1 32 ? -9.147 0.380 7.874 1.00 67.00 32 ASP D C 1
ATOM 11307 O O . ASP D 1 32 ? -9.290 -0.601 7.145 1.00 67.90 32 ASP D O 1
ATOM 11312 N N . ALA D 1 33 ? -9.171 1.626 7.413 1.00 55.42 33 ALA D N 1
ATOM 11313 C CA . ALA D 1 33 ? -9.338 1.898 5.992 1.00 56.62 33 ALA D CA 1
ATOM 11314 C C . ALA D 1 33 ? -7.961 2.039 5.356 1.00 58.73 33 ALA D C 1
ATOM 11315 O O . ALA D 1 33 ? -7.088 2.733 5.889 1.00 58.38 33 ALA D O 1
ATOM 11317 N N . PRO D 1 34 ? -7.748 1.380 4.202 1.00 68.91 34 PRO D N 1
ATOM 11318 C CA . PRO D 1 34 ? -6.466 1.433 3.488 1.00 69.56 34 PRO D CA 1
ATOM 11319 C C . PRO D 1 34 ? -5.984 2.859 3.258 1.00 69.67 34 PRO D C 1
ATOM 11320 O O . PRO D 1 34 ? -6.786 3.754 3.003 1.00 69.02 34 PRO D O 1
ATOM 11324 N N . LEU D 1 35 ? -4.672 3.063 3.350 1.00 52.76 35 LEU D N 1
ATOM 11325 C CA . LEU D 1 35 ? -4.087 4.389 3.163 1.00 54.57 35 LEU D CA 1
ATOM 11326 C C . LEU D 1 35 ? -4.557 5.061 1.877 1.00 55.73 35 LEU D C 1
ATOM 11327 O O . LEU D 1 35 ? -4.543 6.293 1.766 1.00 54.40 35 LEU D O 1
ATOM 11332 N N . GLU D 1 36 ? -4.967 4.248 0.907 1.00 91.56 36 GLU D N 1
ATOM 11333 C CA . GLU D 1 36 ? -5.448 4.758 -0.372 1.00 93.44 36 GLU D CA 1
ATOM 11334 C C . GLU D 1 36 ? -6.780 5.472 -0.174 1.00 94.17 36 GLU D C 1
ATOM 11335 O O . GLU D 1 36 ? -6.901 6.672 -0.424 1.00 95.09 36 GLU D O 1
ATOM 11341 N N . GLU D 1 37 ? -7.773 4.717 0.284 1.00 94.03 37 GLU D N 1
ATOM 11342 C CA . GLU D 1 37 ? -9.113 5.237 0.526 1.00 94.03 37 GLU D CA 1
ATOM 11343 C C . GLU D 1 37 ? -9.081 6.482 1.403 1.00 93.09 37 GLU D C 1
ATOM 11344 O O . GLU D 1 37 ? -10.024 7.269 1.410 1.00 94.16 37 GLU D O 1
ATOM 11350 N N . VAL D 1 38 ? -7.991 6.654 2.142 1.00 56.53 38 VAL D N 1
ATOM 11351 C CA . VAL D 1 38 ? -7.834 7.802 3.022 1.00 54.13 38 VAL D CA 1
ATOM 11352 C C . VAL D 1 38 ? -7.285 9.017 2.281 1.00 52.78 38 VAL D C 1
ATOM 11353 O O . VAL D 1 38 ? -7.893 10.088 2.289 1.00 51.95 38 VAL D O 1
ATOM 11357 N N . LEU D 1 39 ? -6.137 8.851 1.636 1.00 69.39 39 LEU D N 1
ATOM 11358 C CA . LEU D 1 39 ? -5.514 9.952 0.913 1.00 68.49 39 LEU D CA 1
ATOM 11359 C C . LEU D 1 39 ? -6.277 10.404 -0.330 1.00 68.33 39 LEU D C 1
ATOM 11360 O O . LEU D 1 39 ? -5.928 11.411 -0.944 1.00 67.43 39 LEU D O 1
ATOM 11365 N N . LYS D 1 40 ? -7.326 9.672 -0.695 1.00 59.50 40 LYS D N 1
ATOM 11366 C CA . LYS D 1 40 ? -8.115 10.036 -1.864 1.00 60.27 40 LYS D CA 1
ATOM 11367 C C . LYS D 1 40 ? -8.974 11.260 -1.554 1.00 60.03 40 LYS D C 1
ATOM 11368 O O . LYS D 1 40 ? -9.302 12.043 -2.448 1.00 59.97 40 LYS D O 1
ATOM 11374 N N . HIS D 1 41 ? -9.335 11.417 -0.282 1.00 75.49 41 HIS D N 1
ATOM 11375 C CA . HIS D 1 41 ? -10.149 12.548 0.151 1.00 74.17 41 HIS D CA 1
ATOM 11376 C C . HIS D 1 41 ? -9.288 13.789 0.371 1.00 74.26 41 HIS D C 1
ATOM 11377 O O . HIS D 1 41 ? -9.796 14.856 0.707 1.00 74.67 41 HIS D O 1
ATOM 11384 N N . ARG D 1 42 ? -7.981 13.642 0.179 1.00 61.88 42 ARG D N 1
ATOM 11385 C CA . ARG D 1 42 ? -7.052 14.751 0.356 1.00 62.17 42 ARG D CA 1
ATOM 11386 C C . ARG D 1 42 ? -7.352 15.495 1.654 1.00 60.83 42 ARG D C 1
ATOM 11387 O O . ARG D 1 42 ? -7.557 16.708 1.656 1.00 61.03 42 ARG D O 1
ATOM 11395 N N . PRO D 1 43 ? -7.370 14.768 2.782 1.00 57.80 43 PRO D N 1
ATOM 11396 C CA . PRO D 1 43 ? -7.648 15.345 4.098 1.00 55.90 43 PRO D CA 1
ATOM 11397 C C . PRO D 1 43 ? -6.556 16.283 4.599 1.00 53.62 43 PRO D C 1
ATOM 11398 O O . PRO D 1 43 ? -5.371 16.062 4.347 1.00 52.33 43 PRO D O 1
ATOM 11402 N N . GLN D 1 44 ? -6.966 17.328 5.310 1.00 52.98 44 GLN D N 1
ATOM 11403 C CA . GLN D 1 44 ? -6.027 18.295 5.858 1.00 51.57 44 GLN D CA 1
ATOM 11404 C C . GLN D 1 44 ? -5.621 17.851 7.257 1.00 50.15 44 GLN D C 1
ATOM 11405 O O . GLN D 1 44 ? -4.627 18.328 7.804 1.00 51.14 44 GLN D O 1
ATOM 11411 N N . ALA D 1 45 ? -6.406 16.949 7.838 1.00 49.92 45 ALA D N 1
ATOM 11412 C CA . ALA D 1 45 ? -6.125 16.447 9.178 1.00 46.86 45 ALA D CA 1
ATOM 11413 C C . ALA D 1 45 ? -6.877 15.152 9.409 1.00 45.49 45 ALA D C 1
ATOM 11414 O O . ALA D 1 45 ? -7.780 14.802 8.645 1.00 43.91 45 ALA D O 1
ATOM 11416 N N . LEU D 1 46 ? -6.499 14.435 10.459 1.00 46.07 46 LEU D N 1
ATOM 11417 C CA . LEU D 1 46 ? -7.148 13.170 10.764 1.00 46.52 46 LEU D CA 1
ATOM 11418 C C . LEU D 1 46 ? -7.442 13.044 12.252 1.00 45.04 46 LEU D C 1
ATOM 11419 O O . LEU D 1 46 ? -6.649 13.458 13.098 1.00 45.40 46 LEU D O 1
ATOM 11424 N N . ILE D 1 47 ? -8.592 12.470 12.568 1.00 42.26 47 ILE D N 1
ATOM 11425 C CA . ILE D 1 47 ? -8.954 12.272 13.953 1.00 41.71 47 ILE D CA 1
ATOM 11426 C C . ILE D 1 47 ? -9.277 10.810 14.150 1.00 42.06 47 ILE D C 1
ATOM 11427 O O . ILE D 1 47 ? -10.074 10.236 13.403 1.00 40.61 47 ILE D O 1
ATOM 11432 N N . LEU D 1 48 ? -8.642 10.207 15.150 1.00 41.37 48 LEU D N 1
ATOM 11433 C CA . LEU D 1 48 ? -8.879 8.808 15.467 1.00 41.52 48 LEU D CA 1
ATOM 11434 C C . LEU D 1 48 ? -9.836 8.801 16.645 1.00 40.79 48 LEU D C 1
ATOM 11435 O O . LEU D 1 48 ? -9.546 9.397 17.687 1.00 39.50 48 LEU D O 1
ATOM 11440 N N . SER D 1 49 ? -10.974 8.133 16.482 1.00 42.49 49 SER D N 1
ATOM 11441 C CA . SER D 1 49 ? -11.973 8.086 17.538 1.00 43.22 49 SER D CA 1
ATOM 11442 C C . SER D 1 49 ? -11.591 7.115 18.637 1.00 44.52 49 SER D C 1
ATOM 11443 O O . SER D 1 49 ? -10.518 6.516 18.613 1.00 44.17 49 SER D O 1
ATOM 11446 N N . GLY D 1 50 ? -12.478 6.985 19.614 1.00 40.34 50 GLY D N 1
ATOM 11447 C CA . GLY D 1 50 ? -12.247 6.061 20.703 1.00 42.34 50 GLY D CA 1
ATOM 11448 C C . GLY D 1 50 ? -12.912 4.766 20.289 1.00 44.39 50 GLY D C 1
ATOM 11449 O O . GLY D 1 50 ? -13.425 4.662 19.167 1.00 41.70 50 GLY D O 1
ATOM 11450 N N . GLY D 1 51 ? -12.916 3.781 21.178 1.00 57.24 51 GLY D N 1
ATOM 11451 C CA . GLY D 1 51 ? -13.529 2.512 20.842 1.00 61.42 51 GLY D CA 1
ATOM 11452 C C . GLY D 1 51 ? -13.790 1.652 22.056 1.00 65.25 51 GLY D C 1
ATOM 11453 O O . GLY D 1 51 ? -13.112 1.789 23.078 1.00 65.69 51 GLY D O 1
ATOM 11454 N N . PRO D 1 52 ? -14.770 0.741 21.968 1.00 55.87 52 PRO D N 1
ATOM 11455 C CA . PRO D 1 52 ? -15.143 -0.162 23.060 1.00 58.79 52 PRO D CA 1
ATOM 11456 C C . PRO D 1 52 ? -14.108 -1.240 23.372 1.00 61.51 52 PRO D C 1
ATOM 11457 O O . PRO D 1 52 ? -14.107 -1.800 24.465 1.00 61.90 52 PRO D O 1
ATOM 11461 N N . ARG D 1 53 ? -13.232 -1.532 22.413 1.00 75.07 53 ARG D N 1
ATOM 11462 C CA . ARG D 1 53 ? -12.203 -2.549 22.612 1.00 77.83 53 ARG D CA 1
ATOM 11463 C C . ARG D 1 53 ? -10.923 -1.963 23.192 1.00 79.40 53 ARG D C 1
ATOM 11464 O O . ARG D 1 53 ? -10.787 -0.747 23.328 1.00 79.45 53 ARG D O 1
ATOM 11472 N N . SER D 1 54 ? -9.990 -2.848 23.531 1.00 73.93 54 SER D N 1
ATOM 11473 C CA . SER D 1 54 ? -8.705 -2.456 24.096 1.00 75.95 54 SER D CA 1
ATOM 11474 C C . SER D 1 54 ? -7.623 -2.559 23.024 1.00 77.33 54 SER D C 1
ATOM 11475 O O . SER D 1 54 ? -7.715 -3.391 22.124 1.00 77.65 54 SER D O 1
ATOM 11478 N N . VAL D 1 55 ? -6.599 -1.717 23.124 1.00 88.77 55 VAL D N 1
ATOM 11479 C CA . VAL D 1 55 ? -5.511 -1.707 22.145 1.00 91.16 55 VAL D CA 1
ATOM 11480 C C . VAL D 1 55 ? -4.824 -3.058 21.919 1.00 93.05 55 VAL D C 1
ATOM 11481 O O . VAL D 1 55 ? -4.764 -3.545 20.788 1.00 93.23 55 VAL D O 1
ATOM 11485 N N . PHE D 1 56 ? -4.300 -3.661 22.981 1.00 91.09 56 PHE D N 1
ATOM 11486 C CA . PHE D 1 56 ? -3.627 -4.948 22.849 1.00 93.19 56 PHE D CA 1
ATOM 11487 C C . PHE D 1 56 ? -4.594 -6.059 22.443 1.00 94.08 56 PHE D C 1
ATOM 11488 O O . PHE D 1 56 ? -4.187 -7.051 21.838 1.00 94.47 56 PHE D O 1
ATOM 11496 N N . ASP D 1 57 ? -5.869 -5.883 22.779 1.00 94.65 57 ASP D N 1
ATOM 11497 C CA . ASP D 1 57 ? -6.911 -6.854 22.447 1.00 95.74 57 ASP D CA 1
ATOM 11498 C C . ASP D 1 57 ? -6.700 -7.409 21.034 1.00 95.99 57 ASP D C 1
ATOM 11499 O O . ASP D 1 57 ? -6.258 -6.691 20.135 1.00 96.28 57 ASP D O 1
ATOM 11504 N N . PRO D 1 58 ? -7.007 -8.702 20.824 1.00 95.51 58 PRO D N 1
ATOM 11505 C CA . PRO D 1 58 ? -6.847 -9.354 19.519 1.00 94.98 58 PRO D CA 1
ATOM 11506 C C . PRO D 1 58 ? -7.737 -8.787 18.415 1.00 94.07 58 PRO D C 1
ATOM 11507 O O . PRO D 1 58 ? -7.243 -8.288 17.404 1.00 94.31 58 PRO D O 1
ATOM 11511 N N . ASP D 1 59 ? -9.048 -8.871 18.613 1.00 110.65 59 ASP D N 1
ATOM 11512 C CA . ASP D 1 59 ? -10.006 -8.370 17.635 1.00 108.83 59 ASP D CA 1
ATOM 11513 C C . ASP D 1 59 ? -10.064 -6.847 17.647 1.00 107.02 59 ASP D C 1
ATOM 11514 O O . ASP D 1 59 ? -11.042 -6.252 17.195 1.00 107.28 59 ASP D O 1
ATOM 11519 N N . ALA D 1 60 ? -9.012 -6.220 18.164 1.00 81.59 60 ALA D N 1
ATOM 11520 C CA . ALA D 1 60 ? -8.951 -4.768 18.239 1.00 78.29 60 ALA D CA 1
ATOM 11521 C C . ALA D 1 60 ? -8.695 -4.145 16.873 1.00 76.26 60 ALA D C 1
ATOM 11522 O O . ALA D 1 60 ? -7.754 -4.518 16.173 1.00 75.85 60 ALA D O 1
ATOM 11524 N N . PRO D 1 61 ? -9.543 -3.184 16.474 1.00 67.09 61 PRO D N 1
ATOM 11525 C CA . PRO D 1 61 ? -9.414 -2.496 15.185 1.00 64.86 61 PRO D CA 1
ATOM 11526 C C . PRO D 1 61 ? -8.108 -1.714 15.128 1.00 62.87 61 PRO D C 1
ATOM 11527 O O . PRO D 1 61 ? -7.683 -1.137 16.128 1.00 61.79 61 PRO D O 1
ATOM 11531 N N . ARG D 1 62 ? -7.476 -1.693 13.961 1.00 58.18 62 ARG D N 1
ATOM 11532 C CA . ARG D 1 62 ? -6.219 -0.971 13.799 1.00 57.02 62 ARG D CA 1
ATOM 11533 C C . ARG D 1 62 ? -6.148 -0.209 12.484 1.00 54.99 62 ARG D C 1
ATOM 11534 O O . ARG D 1 62 ? -6.784 -0.582 11.502 1.00 54.95 62 ARG D O 1
ATOM 11542 N N . PRO D 1 63 ? -5.369 0.882 12.453 1.00 67.18 63 PRO D N 1
ATOM 11543 C CA . PRO D 1 63 ? -5.215 1.701 11.250 1.00 66.35 63 PRO D CA 1
ATOM 11544 C C . PRO D 1 63 ? -4.215 1.100 10.271 1.00 67.36 63 PRO D C 1
ATOM 11545 O O . PRO D 1 63 ? -3.457 0.192 10.620 1.00 67.31 63 PRO D O 1
ATOM 11549 N N . ASP D 1 64 ? -4.217 1.614 9.045 1.00 60.46 64 ASP D N 1
ATOM 11550 C CA . ASP D 1 64 ? -3.289 1.146 8.029 1.00 60.14 64 ASP D CA 1
ATOM 11551 C C . ASP D 1 64 ? -1.882 1.458 8.534 1.00 60.93 64 ASP D C 1
ATOM 11552 O O . ASP D 1 64 ? -1.583 2.599 8.891 1.00 60.63 64 ASP D O 1
ATOM 11557 N N . PRO D 1 65 ? -1.001 0.443 8.571 1.00 72.19 65 PRO D N 1
ATOM 11558 C CA . PRO D 1 65 ? 0.384 0.578 9.036 1.00 71.96 65 PRO D CA 1
ATOM 11559 C C . PRO D 1 65 ? 1.107 1.850 8.603 1.00 71.95 65 PRO D C 1
ATOM 11560 O O . PRO D 1 65 ? 1.891 2.413 9.368 1.00 72.02 65 PRO D O 1
ATOM 11564 N N . ARG D 1 66 ? 0.839 2.311 7.387 1.00 59.94 66 ARG D N 1
ATOM 11565 C CA . ARG D 1 66 ? 1.501 3.512 6.887 1.00 60.65 66 ARG D CA 1
ATOM 11566 C C . ARG D 1 66 ? 0.842 4.830 7.307 1.00 58.65 66 ARG D C 1
ATOM 11567 O O . ARG D 1 66 ? 1.432 5.901 7.150 1.00 57.50 66 ARG D O 1
ATOM 11575 N N . LEU D 1 67 ? -0.369 4.752 7.850 1.00 64.95 67 LEU D N 1
ATOM 11576 C CA . LEU D 1 67 ? -1.093 5.950 8.269 1.00 62.60 67 LEU D CA 1
ATOM 11577 C C . LEU D 1 67 ? -0.267 6.900 9.129 1.00 60.76 67 LEU D C 1
ATOM 11578 O O . LEU D 1 67 ? -0.159 8.085 8.820 1.00 58.99 67 LEU D O 1
ATOM 11583 N N . PHE D 1 68 ? 0.315 6.386 10.208 1.00 61.74 68 PHE D N 1
ATOM 11584 C CA . PHE D 1 68 ? 1.103 7.238 11.087 1.00 61.65 68 PHE D CA 1
ATOM 11585 C C . PHE D 1 68 ? 2.398 7.728 10.452 1.00 61.06 68 PHE D C 1
ATOM 11586 O O . PHE D 1 68 ? 3.155 8.473 11.072 1.00 61.28 68 PHE D O 1
ATOM 11594 N N . SER D 1 69 ? 2.643 7.323 9.210 1.00 63.01 69 SER D N 1
ATOM 11595 C CA . SER D 1 69 ? 3.848 7.737 8.498 1.00 62.70 69 SER D CA 1
ATOM 11596 C C . SER D 1 69 ? 3.526 8.779 7.424 1.00 61.78 69 SER D C 1
ATOM 11597 O O . SER D 1 69 ? 4.431 9.387 6.844 1.00 61.21 69 SER D O 1
ATOM 11600 N N . SER D 1 70 ? 2.234 8.985 7.177 1.00 51.57 70 SER D N 1
ATOM 11601 C CA . SER D 1 70 ? 1.765 9.931 6.164 1.00 50.35 70 SER D CA 1
ATOM 11602 C C . SER D 1 70 ? 2.115 11.396 6.421 1.00 49.20 70 SER D C 1
ATOM 11603 O O . SER D 1 70 ? 2.110 12.209 5.497 1.00 48.20 70 SER D O 1
ATOM 11606 N N . GLY D 1 71 ? 2.408 11.741 7.671 1.00 50.34 71 GLY D N 1
ATOM 11607 C CA . GLY D 1 71 ? 2.744 13.121 7.982 1.00 49.73 71 GLY D CA 1
ATOM 11608 C C . GLY D 1 71 ? 1.533 14.041 8.071 1.00 49.78 71 GLY D C 1
ATOM 11609 O O . GLY D 1 71 ? 1.677 15.263 8.140 1.00 47.58 71 GLY D O 1
ATOM 11610 N N . LEU D 1 72 ? 0.338 13.457 8.062 1.00 67.65 72 LEU D N 1
ATOM 11611 C CA . LEU D 1 72 ? -0.893 14.238 8.159 1.00 67.61 72 LEU D CA 1
ATOM 11612 C C . LEU D 1 72 ? -1.160 14.628 9.603 1.00 66.67 72 LEU D C 1
ATOM 11613 O O . LEU D 1 72 ? -0.973 13.818 10.512 1.00 65.95 72 LEU D O 1
ATOM 11618 N N . PRO D 1 73 ? -1.592 15.879 9.838 1.00 49.17 73 PRO D N 1
ATOM 11619 C CA . PRO D 1 73 ? -1.877 16.305 11.211 1.00 47.61 73 PRO D CA 1
ATOM 11620 C C . PRO D 1 73 ? -2.809 15.266 11.826 1.00 45.16 73 PRO D C 1
ATOM 11621 O O . PRO D 1 73 ? -3.760 14.830 11.183 1.00 45.24 73 PRO D O 1
ATOM 11625 N N . LEU D 1 74 ? -2.530 14.861 13.060 1.00 43.84 74 LEU D N 1
ATOM 11626 C CA . LEU D 1 74 ? -3.338 13.841 13.712 1.00 42.66 74 LEU D CA 1
ATOM 11627 C C . LEU D 1 74 ? -3.783 14.175 15.124 1.00 41.14 74 LEU D C 1
ATOM 11628 O O . LEU D 1 74 ? -3.075 14.848 15.880 1.00 39.50 74 LEU D O 1
ATOM 11633 N N . LEU D 1 75 ? -4.968 13.681 15.469 1.00 43.39 75 LEU D N 1
ATOM 11634 C CA . LEU D 1 75 ? -5.525 13.860 16.799 1.00 42.68 75 LEU D CA 1
ATOM 11635 C C . LEU D 1 75 ? -6.150 12.531 17.199 1.00 41.46 75 LEU D C 1
ATOM 11636 O O . LEU D 1 75 ? -7.159 12.107 16.637 1.00 44.01 75 LEU D O 1
ATOM 11641 N N . GLY D 1 76 ? -5.518 11.853 18.148 1.00 38.07 76 GLY D N 1
ATOM 11642 C CA . GLY D 1 76 ? -6.038 10.584 18.611 1.00 37.27 76 GLY D CA 1
ATOM 11643 C C . GLY D 1 76 ? -6.817 10.815 19.887 1.00 38.57 76 GLY D C 1
ATOM 11644 O O . GLY D 1 76 ? -6.340 11.501 20.795 1.00 39.51 76 GLY D O 1
ATOM 11645 N N . ILE D 1 77 ? -8.012 10.241 19.966 1.00 37.32 77 ILE D N 1
ATOM 11646 C CA . ILE D 1 77 ? -8.852 10.410 21.146 1.00 36.74 77 ILE D CA 1
ATOM 11647 C C . ILE D 1 77 ? -9.072 9.086 21.870 1.00 37.06 77 ILE D C 1
ATOM 11648 O O . ILE D 1 77 ? -9.729 8.180 21.347 1.00 33.97 77 ILE D O 1
ATOM 11653 N N . CYS D 1 78 ? -8.526 8.990 23.083 1.00 42.32 78 CYS D N 1
ATOM 11654 C CA . CYS D 1 78 ? -8.636 7.784 23.909 1.00 45.11 78 CYS D CA 1
ATOM 11655 C C . CYS D 1 78 ? -8.055 6.570 23.185 1.00 45.86 78 CYS D C 1
ATOM 11656 O O . CYS D 1 78 ? -6.837 6.455 23.037 1.00 45.79 78 CYS D O 1
ATOM 11659 N N . TYR D 1 79 ? -8.922 5.665 22.739 1.00 48.81 79 TYR D N 1
ATOM 11660 C CA . TYR D 1 79 ? -8.466 4.484 22.022 1.00 50.00 79 TYR D CA 1
ATOM 11661 C C . TYR D 1 79 ? -7.493 4.964 20.964 1.00 49.37 79 TYR D C 1
ATOM 11662 O O . TYR D 1 79 ? -6.507 4.296 20.662 1.00 49.97 79 TYR D O 1
ATOM 11671 N N . GLY D 1 80 ? -7.782 6.140 20.412 1.00 40.65 80 GLY D N 1
ATOM 11672 C CA . GLY D 1 80 ? -6.936 6.716 19.384 1.00 40.80 80 GLY D CA 1
ATOM 11673 C C . GLY D 1 80 ? -5.595 7.205 19.900 1.00 41.06 80 GLY D C 1
ATOM 11674 O O . GLY D 1 80 ? -4.583 7.081 19.211 1.00 40.22 80 GLY D O 1
ATOM 11675 N N . MET D 1 81 ? -5.574 7.780 21.098 1.00 45.62 81 MET D N 1
ATOM 11676 C CA . MET D 1 81 ? -4.316 8.252 21.660 1.00 47.77 81 MET D CA 1
ATOM 11677 C C . MET D 1 81 ? -3.458 7.035 21.993 1.00 48.99 81 MET D C 1
ATOM 11678 O O . MET D 1 81 ? -2.227 7.079 21.912 1.00 48.20 81 MET D O 1
ATOM 11683 N N . GLN D 1 82 ? -4.122 5.944 22.360 1.00 55.96 82 GLN D N 1
ATOM 11684 C CA . GLN D 1 82 ? -3.422 4.718 22.708 1.00 57.87 82 GLN D CA 1
ATOM 11685 C C . GLN D 1 82 ? -2.820 4.042 21.478 1.00 58.36 82 GLN D C 1
ATOM 11686 O O . GLN D 1 82 ? -1.739 3.456 21.558 1.00 57.82 82 GLN D O 1
ATOM 11692 N N . LEU D 1 83 ? -3.511 4.132 20.343 1.00 53.94 83 LEU D N 1
ATOM 11693 C CA . LEU D 1 83 ? -3.001 3.547 19.107 1.00 54.76 83 LEU D CA 1
ATOM 11694 C C . LEU D 1 83 ? -1.658 4.181 18.774 1.00 54.96 83 LEU D C 1
ATOM 11695 O O . LEU D 1 83 ? -0.708 3.490 18.411 1.00 54.82 83 LEU D O 1
ATOM 11700 N N . LEU D 1 84 ? -1.587 5.502 18.908 1.00 54.85 84 LEU D N 1
ATOM 11701 C CA . LEU D 1 84 ? -0.364 6.242 18.628 1.00 55.47 84 LEU D CA 1
ATOM 11702 C C . LEU D 1 84 ? 0.788 5.785 19.519 1.00 57.14 84 LEU D C 1
ATOM 11703 O O . LEU D 1 84 ? 1.916 5.612 19.055 1.00 56.72 84 LEU D O 1
ATOM 11708 N N . ALA D 1 85 ? 0.501 5.585 20.798 1.00 71.95 85 ALA D N 1
ATOM 11709 C CA . ALA D 1 85 ? 1.527 5.164 21.740 1.00 73.74 85 ALA D CA 1
ATOM 11710 C C . ALA D 1 85 ? 1.943 3.698 21.581 1.00 74.74 85 ALA D C 1
ATOM 11711 O O . ALA D 1 85 ? 3.130 3.380 21.624 1.00 74.70 85 ALA D O 1
ATOM 11713 N N . GLN D 1 86 ? 0.976 2.807 21.386 1.00 55.89 86 GLN D N 1
ATOM 11714 C CA . GLN D 1 86 ? 1.287 1.389 21.246 1.00 57.62 86 GLN D CA 1
ATOM 11715 C C . GLN D 1 86 ? 1.952 1.020 19.926 1.00 56.89 86 GLN D C 1
ATOM 11716 O O . GLN D 1 86 ? 2.586 -0.027 19.834 1.00 57.39 86 GLN D O 1
ATOM 11722 N N . GLU D 1 87 ? 1.815 1.865 18.907 1.00 56.12 87 GLU D N 1
ATOM 11723 C CA . GLU D 1 87 ? 2.406 1.553 17.610 1.00 54.93 87 GLU D CA 1
ATOM 11724 C C . GLU D 1 87 ? 3.550 2.465 17.191 1.00 54.36 87 GLU D C 1
ATOM 11725 O O . GLU D 1 87 ? 4.099 2.305 16.104 1.00 53.99 87 GLU D O 1
ATOM 11731 N N . LEU D 1 88 ? 3.913 3.420 18.041 1.00 48.12 88 LEU D N 1
ATOM 11732 C CA . LEU D 1 88 ? 5.003 4.331 17.709 1.00 49.65 88 LEU D CA 1
ATOM 11733 C C . LEU D 1 88 ? 6.174 4.245 18.680 1.00 50.93 88 LEU D C 1
ATOM 11734 O O . LEU D 1 88 ? 7.049 5.113 18.683 1.00 50.29 88 LEU D O 1
ATOM 11739 N N . GLY D 1 89 ? 6.188 3.198 19.500 1.00 70.8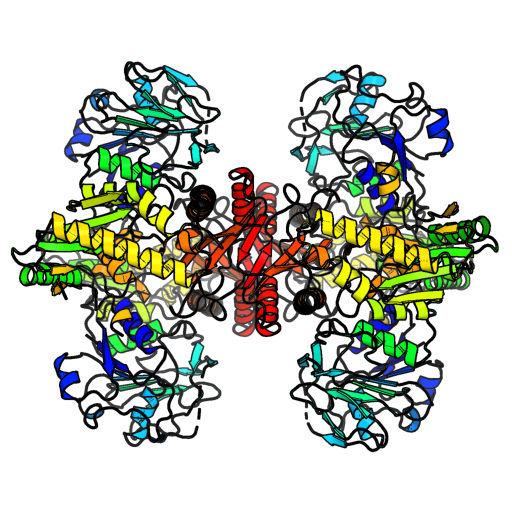8 89 GLY D N 1
ATOM 11740 C CA . GLY D 1 89 ? 7.272 3.026 20.448 1.00 73.77 89 GLY D CA 1
ATOM 11741 C C . GLY D 1 89 ? 6.885 3.376 21.866 1.00 75.94 89 GLY D C 1
ATOM 11742 O O . GLY D 1 89 ? 7.689 3.241 22.788 1.00 76.66 89 GLY D O 1
ATOM 11743 N N . GLY D 1 90 ? 5.651 3.833 22.043 1.00 72.47 90 GLY D N 1
ATOM 11744 C CA . GLY D 1 90 ? 5.189 4.194 23.367 1.00 74.77 90 GLY D CA 1
ATOM 11745 C C . GLY D 1 90 ? 4.789 2.957 24.139 1.00 76.72 90 GLY D C 1
ATOM 11746 O O . GLY D 1 90 ? 4.827 1.845 23.609 1.00 76.38 90 GLY D O 1
ATOM 11747 N N . ARG D 1 91 ? 4.406 3.148 25.395 1.00 57.44 91 ARG D N 1
ATOM 11748 C CA . ARG D 1 91 ? 3.999 2.033 26.233 1.00 60.67 91 ARG D CA 1
ATOM 11749 C C . ARG D 1 91 ? 2.590 2.267 26.758 1.00 61.95 91 ARG D C 1
ATOM 11750 O O . ARG D 1 91 ? 2.267 3.363 27.220 1.00 60.72 91 ARG D O 1
ATOM 11758 N N . VAL D 1 92 ? 1.753 1.237 26.677 1.00 56.87 92 VAL D N 1
ATOM 11759 C CA . VAL D 1 92 ? 0.382 1.330 27.156 1.00 60.91 92 VAL D CA 1
ATOM 11760 C C . VAL D 1 92 ? -0.024 0.090 27.963 1.00 63.13 92 VAL D C 1
ATOM 11761 O O . VAL D 1 92 ? -0.120 -1.012 27.426 1.00 63.63 92 VAL D O 1
ATOM 11765 N N . GLU D 1 93 ? -0.375 0.458 29.204 1.00 80.77 93 GLU D N 1
ATOM 11766 C CA . GLU D 1 93 ? -0.739 -0.475 30.265 1.00 83.69 93 GLU D CA 1
ATOM 11767 C C . GLU D 1 93 ? -2.253 -0.647 30.315 1.00 85.82 93 GLU D C 1
ATOM 11768 O O . GLU D 1 93 ? -2.942 -0.453 29.314 1.00 86.46 93 GLU D O 1
ATOM 11774 N N . ARG D 1 94 ? -2.627 -1.748 30.952 1.00 101.83 94 ARG D N 1
ATOM 11775 C CA . ARG D 1 94 ? -3.765 -2.100 31.790 1.00 104.15 94 ARG D CA 1
ATOM 11776 C C . ARG D 1 94 ? -5.034 -2.235 30.958 1.00 104.68 94 ARG D C 1
ATOM 11777 O O . ARG D 1 94 ? -5.000 -1.855 29.768 1.00 105.26 94 ARG D O 1
ATOM 11785 N N . TYR D 1 100 ? -16.632 5.913 31.551 1.00 75.06 100 TYR D N 1
ATOM 11786 C CA . TYR D 1 100 ? -16.000 7.262 31.569 1.00 73.92 100 TYR D CA 1
ATOM 11787 C C . TYR D 1 100 ? -16.146 7.909 32.944 1.00 72.85 100 TYR D C 1
ATOM 11788 O O . TYR D 1 100 ? -16.721 7.319 33.859 1.00 73.25 100 TYR D O 1
ATOM 11797 N N . GLY D 1 101 ? -15.628 9.128 33.082 1.00 64.11 101 GLY D N 1
ATOM 11798 C CA . GLY D 1 101 ? -15.719 9.835 34.348 1.00 59.82 101 GLY D CA 1
ATOM 11799 C C . GLY D 1 101 ? -15.145 11.232 34.250 1.00 57.02 101 GLY D C 1
ATOM 11800 O O . GLY D 1 101 ? -14.196 11.466 33.502 1.00 56.07 101 GLY D O 1
ATOM 11801 N N . LYS D 1 102 ? -15.718 12.169 34.996 1.00 47.95 102 LYS D N 1
ATOM 11802 C CA . LYS D 1 102 ? -15.233 13.540 34.966 1.00 46.91 102 LYS D CA 1
ATOM 11803 C C . LYS D 1 102 ? -13.913 13.643 35.711 1.00 45.23 102 LYS D C 1
ATOM 11804 O O . LYS D 1 102 ? -13.673 12.898 36.659 1.00 46.07 102 LYS D O 1
ATOM 11810 N N . ALA D 1 103 ? -13.058 14.563 35.275 1.00 45.06 103 ALA D N 1
ATOM 11811 C CA . ALA D 1 103 ? -11.763 14.772 35.905 1.00 44.73 103 ALA D CA 1
ATOM 11812 C C . ALA D 1 103 ? -11.206 16.137 35.512 1.00 46.10 103 ALA D C 1
ATOM 11813 O O . ALA D 1 103 ? -11.531 16.659 34.439 1.00 46.06 103 ALA D O 1
ATOM 11815 N N . LEU D 1 104 ? -10.372 16.709 36.382 1.00 52.64 104 LEU D N 1
ATOM 11816 C CA . LEU D 1 104 ? -9.754 18.010 36.139 1.00 52.83 104 LEU D CA 1
ATOM 11817 C C . LEU D 1 104 ? -8.306 17.887 35.675 1.00 54.49 104 LEU D C 1
ATOM 11818 O O . LEU D 1 104 ? -7.519 17.142 36.264 1.00 55.44 104 LEU D O 1
ATOM 11823 N N . LEU D 1 105 ? -7.951 18.620 34.623 1.00 48.85 105 LEU D N 1
ATOM 11824 C CA . LEU D 1 105 ? -6.582 18.588 34.130 1.00 49.04 105 LEU D CA 1
ATOM 11825 C C . LEU D 1 105 ? -5.738 19.412 35.085 1.00 51.26 105 LEU D C 1
ATOM 11826 O O . LEU D 1 105 ? -6.011 20.591 35.304 1.00 51.30 105 LEU D O 1
ATOM 11831 N N . THR D 1 106 ? -4.723 18.786 35.668 1.00 58.58 106 THR D N 1
ATOM 11832 C CA . THR D 1 106 ? -3.842 19.480 36.596 1.00 60.14 106 THR D CA 1
ATOM 11833 C C . THR D 1 106 ? -2.753 20.170 35.783 1.00 60.81 106 THR D C 1
ATOM 11834 O O . THR D 1 106 ? -2.078 21.083 36.260 1.00 60.33 106 THR D O 1
ATOM 11838 N N . ARG D 1 107 ? -2.607 19.719 34.542 1.00 52.27 107 ARG D N 1
ATOM 11839 C CA . ARG D 1 107 ? -1.632 20.269 33.604 1.00 54.48 107 ARG D CA 1
ATOM 11840 C C . ARG D 1 107 ? -2.203 20.275 32.189 1.00 53.88 107 ARG D C 1
ATOM 11841 O O . ARG D 1 107 ? -3.029 19.437 31.844 1.00 52.79 107 ARG D O 1
ATOM 11849 N N . HIS D 1 108 ? -1.744 21.217 31.372 1.00 60.26 108 HIS D N 1
ATOM 11850 C CA . HIS D 1 108 ? -2.181 21.326 29.985 1.00 60.76 108 HIS D CA 1
ATOM 11851 C C . HIS D 1 108 ? -1.383 22.430 29.312 1.00 62.09 108 HIS D C 1
ATOM 11852 O O . HIS D 1 108 ? -1.621 23.618 29.534 1.00 63.27 108 HIS D O 1
ATOM 11859 N N . GLU D 1 109 ? -0.421 22.023 28.490 1.00 56.97 109 GLU D N 1
ATOM 11860 C CA . GLU D 1 109 ? 0.444 22.970 27.803 1.00 57.17 109 GLU D CA 1
ATOM 11861 C C . GLU D 1 109 ? 0.461 22.775 26.294 1.00 55.41 109 GLU D C 1
ATOM 11862 O O . GLU D 1 109 ? 0.047 21.732 25.774 1.00 54.52 109 GLU D O 1
ATOM 11868 N N . GLY D 1 110 ? 0.949 23.793 25.596 1.00 51.24 110 GLY D N 1
ATOM 11869 C CA . GLY D 1 110 ? 1.031 23.717 24.153 1.00 49.92 110 GLY D CA 1
ATOM 11870 C C . GLY D 1 110 ? -0.146 24.353 23.444 1.00 49.13 110 GLY D C 1
ATOM 11871 O O . GLY D 1 110 ? -1.124 24.758 24.083 1.00 48.00 110 GLY D O 1
ATOM 11872 N N . PRO D 1 111 ? -0.079 24.443 22.107 1.00 63.36 111 PRO D N 1
ATOM 11873 C CA . PRO D 1 111 ? -1.126 25.031 21.271 1.00 62.32 111 PRO D CA 1
ATOM 11874 C C . PRO D 1 111 ? -2.443 24.261 21.300 1.00 60.56 111 PRO D C 1
ATOM 11875 O O . PRO D 1 111 ? -3.490 24.801 20.948 1.00 60.54 111 PRO D O 1
ATOM 11879 N N . LEU D 1 112 ? -2.392 23.000 21.718 1.00 49.04 112 LEU D N 1
ATOM 11880 C CA . LEU D 1 112 ? -3.603 22.197 21.779 1.00 46.87 112 LEU D CA 1
ATOM 11881 C C . LEU D 1 112 ? -4.508 22.706 22.901 1.00 46.03 112 LEU D C 1
ATOM 11882 O O . LEU D 1 112 ? -5.719 22.481 22.887 1.00 45.84 112 LEU D O 1
ATOM 11887 N N . PHE D 1 113 ? -3.916 23.411 23.861 1.00 44.45 113 PHE D N 1
ATOM 11888 C CA . PHE D 1 113 ? -4.671 23.934 24.993 1.00 43.10 113 PHE D CA 1
ATOM 11889 C C . PHE D 1 113 ? -4.711 25.454 25.053 1.00 42.85 113 PHE D C 1
ATOM 11890 O O . PHE D 1 113 ? -4.989 26.034 26.109 1.00 42.17 113 PHE D O 1
ATOM 11898 N N . ARG D 1 114 ? -4.436 26.101 23.925 1.00 38.75 114 ARG D N 1
ATOM 11899 C CA . ARG D 1 114 ? -4.472 27.559 23.884 1.00 40.84 114 ARG D CA 1
ATOM 11900 C C . ARG D 1 114 ? -5.878 28.000 24.246 1.00 39.64 114 ARG D C 1
ATOM 11901 O O . ARG D 1 114 ? -6.854 27.429 23.755 1.00 34.55 114 ARG D O 1
ATOM 11909 N N . GLY D 1 115 ? -5.972 29.003 25.113 1.00 54.36 115 GLY D N 1
ATOM 11910 C CA . GLY D 1 115 ? -7.267 29.511 25.524 1.00 57.46 115 GLY D CA 1
ATOM 11911 C C . GLY D 1 115 ? -7.880 28.796 26.716 1.00 59.96 115 GLY D C 1
ATOM 11912 O O . GLY D 1 115 ? -8.786 29.333 27.358 1.00 61.14 115 GLY D O 1
ATOM 11913 N N . LEU D 1 116 ? -7.405 27.591 27.017 1.00 52.80 116 LEU D N 1
ATOM 11914 C CA . LEU D 1 116 ? -7.948 26.849 28.147 1.00 55.29 116 LEU D CA 1
ATOM 11915 C C . LEU D 1 116 ? -7.247 27.176 29.457 1.00 57.58 116 LEU D C 1
ATOM 11916 O O . LEU D 1 116 ? -6.258 26.537 29.822 1.00 58.25 116 LEU D O 1
ATOM 11921 N N . GLU D 1 117 ? -7.761 28.188 30.151 1.00 77.36 117 GLU D N 1
ATOM 11922 C CA . GLU D 1 117 ? -7.223 28.612 31.440 1.00 79.54 117 GLU D CA 1
ATOM 11923 C C . GLU D 1 117 ? -8.155 28.087 32.527 1.00 80.40 117 GLU D C 1
ATOM 11924 O O . GLU D 1 117 ? -9.079 27.325 32.242 1.00 81.88 117 GLU D O 1
ATOM 11930 N N . GLY D 1 118 ? -7.911 28.498 33.767 1.00 93.81 118 GLY D N 1
ATOM 11931 C CA . GLY D 1 118 ? -8.745 28.062 34.875 1.00 93.54 118 GLY D CA 1
ATOM 11932 C C . GLY D 1 118 ? -8.917 26.557 34.954 1.00 92.65 118 GLY D C 1
ATOM 11933 O O . GLY D 1 118 ? -7.972 25.803 34.713 1.00 93.67 118 GLY D O 1
ATOM 11934 N N . GLU D 1 119 ? -10.124 26.113 35.294 1.00 57.41 119 GLU D N 1
ATOM 11935 C CA . GLU D 1 119 ? -10.391 24.687 35.396 1.00 54.98 119 GLU D CA 1
ATOM 11936 C C . GLU D 1 119 ? -10.794 24.098 34.053 1.00 52.04 119 GLU D C 1
ATOM 11937 O O . GLU D 1 119 ? -11.605 24.668 33.319 1.00 49.77 119 GLU D O 1
ATOM 11943 N N . VAL D 1 120 ? -10.215 22.948 33.734 1.00 52.51 120 VAL D N 1
ATOM 11944 C CA . VAL D 1 120 ? -10.534 22.271 32.494 1.00 49.38 120 VAL D CA 1
ATOM 11945 C C . VAL D 1 120 ? -11.035 20.875 32.809 1.00 47.09 120 VAL D C 1
ATOM 11946 O O . VAL D 1 120 ? -10.249 19.941 32.978 1.00 47.02 120 VAL D O 1
ATOM 11950 N N . GLN D 1 121 ? -12.352 20.749 32.906 1.00 45.27 121 GLN D N 1
ATOM 11951 C CA . GLN D 1 121 ? -12.982 19.473 33.177 1.00 44.40 121 GLN D CA 1
ATOM 11952 C C . GLN D 1 121 ? -13.014 18.672 31.884 1.00 44.77 121 GLN D C 1
ATOM 11953 O O . GLN D 1 121 ? -13.355 19.206 30.822 1.00 45.46 121 GLN D O 1
ATOM 11959 N N . VAL D 1 122 ? -12.648 17.397 31.970 1.00 40.65 122 VAL D N 1
ATOM 11960 C CA . VAL D 1 122 ? -12.668 16.529 30.804 1.00 40.34 122 VAL D CA 1
ATOM 11961 C C . VAL D 1 122 ? -13.427 15.250 31.124 1.00 40.90 122 VAL D C 1
ATOM 11962 O O . VAL D 1 122 ? -13.567 14.864 32.286 1.00 39.04 122 VAL D O 1
ATOM 11966 N N . TRP D 1 123 ? -13.925 14.608 30.078 1.00 36.03 123 TRP D N 1
ATOM 11967 C CA . TRP D 1 123 ? -14.668 13.367 30.202 1.00 40.06 123 TRP D CA 1
ATOM 11968 C C . TRP D 1 123 ? -13.646 12.282 29.899 1.00 44.21 123 TRP D C 1
ATOM 11969 O O . TRP D 1 123 ? -13.432 11.937 28.736 1.00 43.15 123 TRP D O 1
ATOM 11980 N N . MET D 1 124 ? -13.009 11.762 30.944 1.00 51.61 124 MET D N 1
ATOM 11981 C CA . MET D 1 124 ? -11.967 10.744 30.796 1.00 56.95 124 MET D CA 1
ATOM 11982 C C . MET D 1 124 ? -12.456 9.333 30.511 1.00 60.58 124 MET D C 1
ATOM 11983 O O . MET D 1 124 ? -13.587 8.968 30.832 1.00 59.91 124 MET D O 1
ATOM 11988 N N . SER D 1 125 ? -11.572 8.553 29.893 1.00 81.79 125 SER D N 1
ATOM 11989 C CA . SER D 1 125 ? -11.831 7.155 29.575 1.00 86.96 125 SER D CA 1
ATOM 11990 C C . SER D 1 125 ? -10.892 6.393 30.502 1.00 89.32 125 SER D C 1
ATOM 11991 O O . SER D 1 125 ? -9.675 6.576 30.455 1.00 88.95 125 SER D O 1
ATOM 11994 N N . HIS D 1 126 ? -11.460 5.540 31.345 1.00 84.82 126 HIS D N 1
ATOM 11995 C CA . HIS D 1 126 ? -10.672 4.793 32.314 1.00 88.18 126 HIS D CA 1
ATOM 11996 C C . HIS D 1 126 ? -10.093 3.459 31.857 1.00 89.04 126 HIS D C 1
ATOM 11997 O O . HIS D 1 126 ? -9.221 2.906 32.525 1.00 89.55 126 HIS D O 1
ATOM 12004 N N . GLN D 1 127 ? -10.563 2.988 30.720 1.00 99.61 127 GLN D N 1
ATOM 12005 C CA . GLN D 1 127 ? -9.928 1.785 30.197 1.00 100.59 127 GLN D CA 1
ATOM 12006 C C . GLN D 1 127 ? -8.638 2.134 29.461 1.00 99.83 127 GLN D C 1
ATOM 12007 O O . GLN D 1 127 ? -8.665 2.798 28.423 1.00 100.32 127 GLN D O 1
ATOM 12013 N N . ASP D 1 128 ? -7.694 1.303 29.892 1.00 71.84 128 ASP D N 1
ATOM 12014 C CA . ASP D 1 128 ? -6.276 1.439 29.561 1.00 69.78 128 ASP D CA 1
ATOM 12015 C C . ASP D 1 128 ? -5.715 2.794 29.985 1.00 68.15 128 ASP D C 1
ATOM 12016 O O . ASP D 1 128 ? -6.459 3.760 30.154 1.00 68.23 128 ASP D O 1
ATOM 12021 N N . ALA D 1 129 ? -4.496 3.136 29.558 1.00 68.26 129 ALA D N 1
ATOM 12022 C CA . ALA D 1 129 ? -3.719 4.351 29.784 1.00 66.20 129 ALA D CA 1
ATOM 12023 C C . ALA D 1 129 ? -2.404 4.293 29.021 1.00 64.99 129 ALA D C 1
ATOM 12024 O O . ALA D 1 129 ? -1.749 3.252 28.984 1.00 64.43 129 ALA D O 1
ATOM 12026 N N . VAL D 1 130 ? -1.874 5.488 28.775 1.00 66.48 130 VAL D N 1
ATOM 12027 C CA . VAL D 1 130 ? -0.575 5.485 28.120 1.00 64.59 130 VAL D CA 1
ATOM 12028 C C . VAL D 1 130 ? 0.492 5.522 29.211 1.00 64.47 130 VAL D C 1
ATOM 12029 O O . VAL D 1 130 ? 0.651 6.526 29.901 1.00 64.57 130 VAL D O 1
ATOM 12033 N N . THR D 1 131 ? 1.271 4.471 29.452 1.00 82.44 131 THR D N 1
ATOM 12034 C CA . THR D 1 131 ? 2.281 4.492 30.507 1.00 80.60 131 THR D CA 1
ATOM 12035 C C . THR D 1 131 ? 3.535 5.256 30.096 1.00 79.47 131 THR D C 1
ATOM 12036 O O . THR D 1 131 ? 4.230 5.830 30.935 1.00 79.15 131 THR D O 1
ATOM 12040 N N . ALA D 1 132 ? 3.825 5.247 28.801 1.00 60.22 132 ALA D N 1
ATOM 12041 C CA . ALA D 1 132 ? 4.986 5.944 28.263 1.00 58.61 132 ALA D CA 1
ATOM 12042 C C . ALA D 1 132 ? 4.659 6.403 26.851 1.00 57.81 132 ALA D C 1
ATOM 12043 O O . ALA D 1 132 ? 4.160 5.631 26.034 1.00 58.78 132 ALA D O 1
ATOM 12045 N N . PRO D 1 133 ? 4.929 7.675 26.545 1.00 75.16 133 PRO D N 1
ATOM 12046 C CA . PRO D 1 133 ? 4.647 8.203 25.212 1.00 74.76 133 PRO D CA 1
ATOM 12047 C C . PRO D 1 133 ? 5.690 7.732 24.205 1.00 75.19 133 PRO D C 1
ATOM 12048 O O . PRO D 1 133 ? 6.724 7.181 24.581 1.00 74.79 133 PRO D O 1
ATOM 12052 N N . PRO D 1 134 ? 5.419 7.925 22.907 1.00 73.31 134 PRO D N 1
ATOM 12053 C CA . PRO D 1 134 ? 6.388 7.501 21.895 1.00 72.92 134 PRO D CA 1
ATOM 12054 C C . PRO D 1 134 ? 7.707 8.222 22.151 1.00 72.93 134 PRO D C 1
ATOM 12055 O O . PRO D 1 134 ? 7.716 9.392 22.537 1.00 72.50 134 PRO D O 1
ATOM 12059 N N . PRO D 1 135 ? 8.838 7.527 21.964 1.00 61.47 135 PRO D N 1
ATOM 12060 C CA . PRO D 1 135 ? 10.135 8.167 22.192 1.00 61.51 135 PRO D CA 1
ATOM 12061 C C . PRO D 1 135 ? 10.212 9.518 21.490 1.00 61.61 135 PRO D C 1
ATOM 12062 O O . PRO D 1 135 ? 10.026 9.604 20.275 1.00 60.78 135 PRO D O 1
ATOM 12066 N N . GLY D 1 136 ? 10.474 10.570 22.261 1.00 64.95 136 GLY D N 1
ATOM 12067 C CA . GLY D 1 136 ? 10.572 11.898 21.686 1.00 66.57 136 GLY D CA 1
ATOM 12068 C C . GLY D 1 136 ? 9.347 12.762 21.928 1.00 67.90 136 GLY D C 1
ATOM 12069 O O . GLY D 1 136 ? 9.445 13.986 21.909 1.00 67.90 136 GLY D O 1
ATOM 12070 N N . TRP D 1 137 ? 8.198 12.129 22.159 1.00 63.39 137 TRP D N 1
ATOM 12071 C CA . TRP D 1 137 ? 6.941 12.846 22.401 1.00 63.29 137 TRP D CA 1
ATOM 12072 C C . TRP D 1 137 ? 6.847 13.420 23.816 1.00 62.74 137 TRP D C 1
ATOM 12073 O O . TRP D 1 137 ? 7.414 12.873 24.757 1.00 61.28 137 TRP D O 1
ATOM 12084 N N . ARG D 1 138 ? 6.107 14.518 23.948 1.00 64.07 138 ARG D N 1
ATOM 12085 C CA . ARG D 1 138 ? 5.903 15.203 25.225 1.00 64.26 138 ARG D CA 1
ATOM 12086 C C . ARG D 1 138 ? 4.538 14.908 25.849 1.00 62.55 138 ARG D C 1
ATOM 12087 O O . ARG D 1 138 ? 3.581 14.570 25.153 1.00 61.81 138 ARG D O 1
ATOM 12095 N N . VAL D 1 139 ? 4.458 15.044 27.169 1.00 62.81 139 VAL D N 1
ATOM 12096 C CA . VAL D 1 139 ? 3.207 14.847 27.893 1.00 61.54 139 VAL D CA 1
ATOM 12097 C C . VAL D 1 139 ? 2.661 16.252 28.141 1.00 60.23 139 VAL D C 1
ATOM 12098 O O . VAL D 1 139 ? 3.152 16.960 29.019 1.00 59.86 139 VAL D O 1
ATOM 12102 N N . VAL D 1 140 ? 1.648 16.647 27.370 1.00 65.66 140 VAL D N 1
ATOM 12103 C CA . VAL D 1 140 ? 1.071 17.987 27.479 1.00 64.36 140 VAL D CA 1
ATOM 12104 C C . VAL D 1 140 ? -0.128 18.173 28.408 1.00 62.86 140 VAL D C 1
ATOM 12105 O O . VAL D 1 140 ? -0.637 19.284 28.542 1.00 63.66 140 VAL D O 1
ATOM 12109 N N . ALA D 1 141 ? -0.588 17.103 29.043 1.00 54.31 141 ALA D N 1
ATOM 12110 C CA . ALA D 1 141 ? -1.719 17.217 29.956 1.00 53.92 141 ALA D CA 1
ATOM 12111 C C . ALA D 1 141 ? -1.830 16.011 30.861 1.00 53.23 141 ALA D C 1
ATOM 12112 O O . ALA D 1 141 ? -1.406 14.915 30.497 1.00 53.64 141 ALA D O 1
ATOM 12114 N N . GLU D 1 142 ? -2.406 16.217 32.040 1.00 49.18 142 GLU D N 1
ATOM 12115 C CA . GLU D 1 142 ? -2.595 15.133 32.992 1.00 50.92 142 GLU D CA 1
ATOM 12116 C C . GLU D 1 142 ? -3.570 15.503 34.102 1.00 50.76 142 GLU D C 1
ATOM 12117 O O . GLU D 1 142 ? -3.822 16.678 34.358 1.00 50.50 142 GLU D O 1
ATOM 12123 N N . THR D 1 143 ? -4.140 14.486 34.734 1.00 51.48 143 THR D N 1
ATOM 12124 C CA . THR D 1 143 ? -5.068 14.685 35.837 1.00 53.19 143 THR D CA 1
ATOM 12125 C C . THR D 1 143 ? -4.395 14.179 37.112 1.00 54.93 143 THR D C 1
ATOM 12126 O O . THR D 1 143 ? -3.239 13.756 37.085 1.00 54.14 143 THR D O 1
ATOM 12130 N N . GLU D 1 144 ? -5.122 14.213 38.223 1.00 70.39 144 GLU D N 1
ATOM 12131 C CA . GLU D 1 144 ? -4.580 13.757 39.497 1.00 72.23 144 GLU D CA 1
ATOM 12132 C C . GLU D 1 144 ? -4.277 12.262 39.445 1.00 71.30 144 GLU D C 1
ATOM 12133 O O . GLU D 1 144 ? -3.226 11.815 39.901 1.00 71.89 144 GLU D O 1
ATOM 12139 N N . GLU D 1 145 ? -5.200 11.496 38.877 1.00 58.75 145 GLU D N 1
ATOM 12140 C CA . GLU D 1 145 ? -5.042 10.051 38.767 1.00 57.86 145 GLU D CA 1
ATOM 12141 C C . GLU D 1 145 ? -4.183 9.613 37.570 1.00 55.91 145 GLU D C 1
ATOM 12142 O O . GLU D 1 145 ? -3.394 8.675 37.675 1.00 55.76 145 GLU D O 1
ATOM 12148 N N . ASN D 1 146 ? -4.335 10.297 36.439 1.00 65.97 146 ASN D N 1
ATOM 12149 C CA . ASN D 1 146 ? -3.599 9.949 35.223 1.00 63.25 146 ASN D CA 1
ATOM 12150 C C . ASN D 1 146 ? -2.490 10.945 34.871 1.00 61.89 146 ASN D C 1
ATOM 12151 O O . ASN D 1 146 ? -2.763 12.073 34.465 1.00 62.54 146 ASN D O 1
ATOM 12156 N N . PRO D 1 147 ? -1.219 10.535 35.015 1.00 52.85 147 PRO D N 1
ATOM 12157 C CA . PRO D 1 147 ? -0.084 11.412 34.700 1.00 51.06 147 PRO D CA 1
ATOM 12158 C C . PRO D 1 147 ? 0.147 11.599 33.198 1.00 48.68 147 PRO D C 1
ATOM 12159 O O . PRO D 1 147 ? 0.994 12.394 32.789 1.00 46.99 147 PRO D O 1
ATOM 12163 N N . VAL D 1 148 ? -0.604 10.863 32.382 1.00 45.68 148 VAL D N 1
ATOM 12164 C CA . VAL D 1 148 ? -0.473 10.961 30.929 1.00 45.83 148 VAL D CA 1
ATOM 12165 C C . VAL D 1 148 ? -1.843 11.195 30.290 1.00 45.87 148 VAL D C 1
ATOM 12166 O O . VAL D 1 148 ? -2.413 10.293 29.680 1.00 46.36 148 VAL D O 1
ATOM 12170 N N . ALA D 1 149 ? -2.366 12.410 30.430 1.00 51.84 149 ALA D N 1
ATOM 12171 C CA . ALA D 1 149 ? -3.682 12.743 29.887 1.00 50.95 149 ALA D CA 1
ATOM 12172 C C . ALA D 1 149 ? -3.654 13.188 28.429 1.00 50.57 149 ALA D C 1
ATOM 12173 O O . ALA D 1 149 ? -4.656 13.087 27.721 1.00 51.32 149 ALA D O 1
ATOM 12175 N N . ALA D 1 150 ? -2.508 13.684 27.985 1.00 49.68 150 ALA D N 1
ATOM 12176 C CA . ALA D 1 150 ? -2.363 14.137 26.611 1.00 49.78 150 ALA D CA 1
ATOM 12177 C C . ALA D 1 150 ? -0.902 14.063 26.177 1.00 51.03 150 ALA D C 1
ATOM 12178 O O . ALA D 1 150 ? 0.010 14.273 26.982 1.00 51.18 150 ALA D O 1
ATOM 12180 N N . ILE D 1 151 ? -0.688 13.763 24.900 1.00 46.74 151 ILE D N 1
ATOM 12181 C CA . ILE D 1 151 ? 0.656 13.652 24.357 1.00 46.92 151 ILE D CA 1
ATOM 12182 C C . ILE D 1 151 ? 0.757 14.362 23.016 1.00 48.29 151 ILE D C 1
ATOM 12183 O O . ILE D 1 151 ? -0.240 14.528 22.305 1.00 46.35 151 ILE D O 1
ATOM 12188 N N . ALA D 1 152 ? 1.973 14.780 22.682 1.00 63.76 152 ALA D N 1
ATOM 12189 C CA . ALA D 1 152 ? 2.231 15.483 21.438 1.00 66.56 152 ALA D CA 1
ATOM 12190 C C . ALA D 1 152 ? 3.562 15.062 20.816 1.00 67.82 152 ALA D C 1
ATOM 12191 O O . ALA D 1 152 ? 4.557 14.854 21.513 1.00 68.43 152 ALA D O 1
ATOM 12193 N N . SER D 1 153 ? 3.565 14.936 19.494 1.00 60.92 153 SER D N 1
ATOM 12194 C CA . SER D 1 153 ? 4.755 14.552 18.753 1.00 62.06 153 SER D CA 1
ATOM 12195 C C . SER D 1 153 ? 5.710 15.737 18.701 1.00 63.73 153 SER D C 1
ATOM 12196 O O . SER D 1 153 ? 5.288 16.889 18.819 1.00 63.93 153 SER D O 1
ATOM 12199 N N . PRO D 1 154 ? 7.015 15.469 18.530 1.00 71.77 154 PRO D N 1
ATOM 12200 C CA . PRO D 1 154 ? 8.025 16.531 18.464 1.00 72.29 154 PRO D CA 1
ATOM 12201 C C . PRO D 1 154 ? 7.776 17.481 17.294 1.00 72.32 154 PRO D C 1
ATOM 12202 O O . PRO D 1 154 ? 7.980 18.690 17.408 1.00 72.09 154 PRO D O 1
ATOM 12206 N N . ASP D 1 155 ? 7.330 16.921 16.172 1.00 67.93 155 ASP D N 1
ATOM 12207 C CA . ASP D 1 155 ? 7.054 17.712 14.980 1.00 69.81 155 ASP D CA 1
ATOM 12208 C C . ASP D 1 155 ? 5.747 18.487 15.110 1.00 70.89 155 ASP D C 1
ATOM 12209 O O . ASP D 1 155 ? 5.293 19.107 14.150 1.00 71.85 155 ASP D O 1
ATOM 12214 N N . GLY D 1 156 ? 5.150 18.443 16.300 1.00 61.34 156 GLY D N 1
ATOM 12215 C CA . GLY D 1 156 ? 3.901 19.144 16.548 1.00 61.44 156 GLY D CA 1
ATOM 12216 C C . GLY D 1 156 ? 2.817 18.815 15.540 1.00 61.79 156 GLY D C 1
ATOM 12217 O O . GLY D 1 156 ? 1.886 19.589 15.343 1.00 62.63 156 GLY D O 1
ATOM 12218 N N . ARG D 1 157 ? 2.939 17.653 14.909 1.00 74.40 157 ARG D N 1
ATOM 12219 C CA . ARG D 1 157 ? 1.994 17.209 13.893 1.00 74.45 157 ARG D CA 1
ATOM 12220 C C . ARG D 1 157 ? 0.855 16.384 14.479 1.00 72.48 157 ARG D C 1
ATOM 12221 O O . ARG D 1 157 ? -0.310 16.580 14.130 1.00 72.70 157 ARG D O 1
ATOM 12229 N N . ALA D 1 158 ? 1.200 15.451 15.360 1.00 63.21 158 ALA D N 1
ATOM 12230 C CA . ALA D 1 158 ? 0.208 14.576 15.967 1.00 59.70 158 ALA D CA 1
ATOM 12231 C C . ALA D 1 158 ? -0.028 14.858 17.446 1.00 57.10 158 ALA D C 1
ATOM 12232 O O . ALA D 1 158 ? 0.853 15.350 18.156 1.00 56.06 158 ALA D O 1
ATOM 12234 N N . TYR D 1 159 ? -1.233 14.530 17.899 1.00 48.10 159 TYR D N 1
ATOM 12235 C CA . TYR D 1 159 ? -1.620 14.744 19.282 1.00 43.29 159 TYR D CA 1
ATOM 12236 C C . TYR D 1 159 ? -2.524 13.621 19.750 1.00 41.22 159 TYR D C 1
ATOM 12237 O O . TYR D 1 159 ? -3.228 13.003 18.951 1.00 38.65 159 TYR D O 1
ATOM 12246 N N . GLY D 1 160 ? -2.499 13.374 21.056 1.00 43.43 160 GLY D N 1
ATOM 12247 C CA . GLY D 1 160 ? -3.335 12.349 21.644 1.00 39.53 160 GLY D CA 1
ATOM 12248 C C . GLY D 1 160 ? -3.923 12.884 22.937 1.00 40.07 160 GLY D C 1
ATOM 12249 O O . GLY D 1 160 ? -3.282 13.662 23.652 1.00 39.51 160 GLY D O 1
ATOM 12250 N N . VAL D 1 161 ? -5.155 12.490 23.235 1.00 34.09 161 VAL D N 1
ATOM 12251 C CA . VAL D 1 161 ? -5.803 12.927 24.460 1.00 33.67 161 VAL D CA 1
ATOM 12252 C C . VAL D 1 161 ? -6.542 11.740 25.032 1.00 33.81 161 VAL D C 1
ATOM 12253 O O . VAL D 1 161 ? -7.169 10.984 24.295 1.00 34.18 161 VAL D O 1
ATOM 12257 N N . GLN D 1 162 ? -6.454 11.576 26.349 1.00 45.15 162 GLN D N 1
ATOM 12258 C CA . GLN D 1 162 ? -7.090 10.462 27.037 1.00 48.01 162 GLN D CA 1
ATOM 12259 C C . GLN D 1 162 ? -8.506 10.820 27.519 1.00 51.00 162 GLN D C 1
ATOM 12260 O O . GLN D 1 162 ? -9.013 10.243 28.488 1.00 52.95 162 GLN D O 1
ATOM 12266 N N . PHE D 1 163 ? -9.138 11.773 26.841 1.00 48.82 163 PHE D N 1
ATOM 12267 C CA . PHE D 1 163 ? -10.498 12.182 27.186 1.00 48.23 163 PHE D CA 1
ATOM 12268 C C . PHE D 1 163 ? -11.297 12.493 25.926 1.00 47.28 163 PHE D C 1
ATOM 12269 O O . PHE D 1 163 ? -10.741 12.542 24.830 1.00 46.74 163 PHE D O 1
ATOM 12277 N N . HIS D 1 164 ? -12.603 12.688 26.081 1.00 42.13 164 HIS D N 1
ATOM 12278 C CA . HIS D 1 164 ? -13.453 12.994 24.941 1.00 40.74 164 HIS D CA 1
ATOM 12279 C C . HIS D 1 164 ? -13.767 14.483 24.805 1.00 40.48 164 HIS D C 1
ATOM 12280 O O . HIS D 1 164 ? -14.614 15.029 25.522 1.00 40.15 164 HIS D O 1
ATOM 12287 N N . PRO D 1 165 ? -13.086 15.162 23.871 1.00 38.15 165 PRO D N 1
ATOM 12288 C CA . PRO D 1 165 ? -13.319 16.594 23.665 1.00 37.87 165 PRO D CA 1
ATOM 12289 C C . PRO D 1 165 ? -14.607 16.855 22.883 1.00 37.82 165 PRO D C 1
ATOM 12290 O O . PRO D 1 165 ? -15.106 17.972 22.855 1.00 37.19 165 PRO D O 1
ATOM 12294 N N . GLU D 1 166 ? -15.150 15.817 22.260 1.00 37.06 166 GLU D N 1
ATOM 12295 C CA . GLU D 1 166 ? -16.360 15.977 21.471 1.00 37.26 166 GLU D CA 1
ATOM 12296 C C . GLU D 1 166 ? -17.647 15.956 22.309 1.00 37.41 166 GLU D C 1
ATOM 12297 O O . GLU D 1 166 ? -18.712 16.345 21.824 1.00 35.44 166 GLU D O 1
ATOM 12303 N N . VAL D 1 167 ? -17.558 15.511 23.560 1.00 39.34 167 VAL D N 1
ATOM 12304 C CA . VAL D 1 167 ? -18.750 15.450 24.405 1.00 39.35 167 VAL D CA 1
ATOM 12305 C C . VAL D 1 167 ? -18.888 16.647 25.341 1.00 39.46 167 VAL D C 1
ATOM 12306 O O . VAL D 1 167 ? -17.894 17.261 25.747 1.00 38.32 167 VAL D O 1
ATOM 12310 N N . ALA D 1 168 ? -20.134 16.961 25.687 1.00 38.24 168 ALA D N 1
ATOM 12311 C CA . ALA D 1 168 ? -20.449 18.095 26.560 1.00 38.57 168 ALA D CA 1
ATOM 12312 C C . ALA D 1 168 ? -19.758 18.064 27.918 1.00 38.49 168 ALA D C 1
ATOM 12313 O O . ALA D 1 168 ? -19.439 19.115 28.470 1.00 34.75 168 ALA D O 1
ATOM 12315 N N . HIS D 1 169 ? -19.533 16.866 28.459 1.00 44.96 169 HIS D N 1
ATOM 12316 C CA . HIS D 1 169 ? -18.882 16.734 29.763 1.00 44.33 169 HIS D CA 1
ATOM 12317 C C . HIS D 1 169 ? -17.478 17.324 29.784 1.00 44.11 169 HIS D C 1
ATOM 12318 O O . HIS D 1 169 ? -16.842 17.415 30.838 1.00 46.77 169 HIS D O 1
ATOM 12325 N N . THR D 1 170 ? -17.003 17.713 28.606 1.00 32.23 170 THR D N 1
ATOM 12326 C CA . THR D 1 170 ? -15.717 18.390 28.448 1.00 32.19 170 THR D CA 1
ATOM 12327 C C . THR D 1 170 ? -16.169 19.705 27.820 1.00 32.72 170 THR D C 1
ATOM 12328 O O . THR D 1 170 ? -16.036 19.905 26.611 1.00 30.36 170 THR D O 1
ATOM 12332 N N . PRO D 1 171 ? -16.724 20.613 28.637 1.00 41.35 171 PRO D N 1
ATOM 12333 C CA . PRO D 1 171 ? -17.221 21.916 28.184 1.00 41.68 171 PRO D CA 1
ATOM 12334 C C . PRO D 1 171 ? -16.318 22.691 27.235 1.00 42.24 171 PRO D C 1
ATOM 12335 O O . PRO D 1 171 ? -16.793 23.262 26.251 1.00 41.72 171 PRO D O 1
ATOM 12339 N N . LYS D 1 172 ? -15.021 22.706 27.516 1.00 38.44 172 LYS D N 1
ATOM 12340 C CA . LYS D 1 172 ? -14.090 23.417 26.657 1.00 37.32 172 LYS D CA 1
ATOM 12341 C C . LYS D 1 172 ? -13.517 22.515 25.574 1.00 35.96 172 LYS D C 1
ATOM 12342 O O . LYS D 1 172 ? -12.515 22.854 24.948 1.00 37.00 172 LYS D O 1
ATOM 12348 N N . GLY D 1 173 ? -14.173 21.379 25.343 1.00 34.70 173 GLY D N 1
ATOM 12349 C CA . GLY D 1 173 ? -13.708 20.433 24.341 1.00 34.51 173 GLY D CA 1
ATOM 12350 C C . GLY D 1 173 ? -13.786 20.985 22.934 1.00 35.69 173 GLY D C 1
ATOM 12351 O O . GLY D 1 173 ? -12.980 20.640 22.069 1.00 34.57 173 GLY D O 1
ATOM 12352 N N . MET D 1 174 ? -14.762 21.857 22.702 1.00 35.09 174 MET D N 1
ATOM 12353 C CA . MET D 1 174 ? -14.940 22.455 21.392 1.00 34.65 174 MET D CA 1
ATOM 12354 C C . MET D 1 174 ? -13.739 23.345 21.079 1.00 32.98 174 MET D C 1
ATOM 12355 O O . MET D 1 174 ? -13.250 23.369 19.953 1.00 33.16 174 MET D O 1
ATOM 12360 N N . GLN D 1 175 ? -13.257 24.065 22.084 1.00 29.27 175 GLN D N 1
ATOM 12361 C CA . GLN D 1 175 ? -12.114 24.940 21.886 1.00 31.00 175 GLN D CA 1
ATOM 12362 C C . GLN D 1 175 ? -10.844 24.114 21.636 1.00 33.38 175 GLN D C 1
ATOM 12363 O O . GLN D 1 175 ? -9.919 24.569 20.959 1.00 35.79 175 GLN D O 1
ATOM 12369 N N . ILE D 1 176 ? -10.794 22.903 22.177 1.00 35.06 176 ILE D N 1
ATOM 12370 C CA . ILE D 1 176 ? -9.631 22.055 21.956 1.00 36.82 176 ILE D CA 1
ATOM 12371 C C . ILE D 1 176 ? -9.645 21.595 20.498 1.00 36.19 176 ILE D C 1
ATOM 12372 O O . ILE D 1 176 ? -8.627 21.649 19.810 1.00 37.90 176 ILE D O 1
ATOM 12377 N N . LEU D 1 177 ? -10.804 21.154 20.027 1.00 37.53 177 LEU D N 1
ATOM 12378 C CA . LEU D 1 177 ? -10.928 20.707 18.653 1.00 37.38 177 LEU D CA 1
ATOM 12379 C C . LEU D 1 177 ? -10.635 21.858 17.702 1.00 39.31 177 LEU D C 1
ATOM 12380 O O . LEU D 1 177 ? -10.140 21.646 16.590 1.00 38.57 177 LEU D O 1
ATOM 12385 N N . GLU D 1 178 ? -10.951 23.074 18.143 1.00 39.74 178 GLU D N 1
ATOM 12386 C CA . GLU D 1 178 ? -10.705 24.273 17.350 1.00 39.82 178 GLU D CA 1
ATOM 12387 C C . GLU D 1 178 ? -9.202 24.544 17.298 1.00 40.67 178 GLU D C 1
ATOM 12388 O O . GLU D 1 178 ? -8.677 24.945 16.264 1.00 37.24 178 GLU D O 1
ATOM 12394 N N . ASN D 1 179 ? -8.521 24.330 18.423 1.00 40.03 179 ASN D N 1
ATOM 12395 C CA . ASN D 1 179 ? -7.081 24.544 18.490 1.00 40.98 179 ASN D CA 1
ATOM 12396 C C . ASN D 1 179 ? -6.362 23.578 17.558 1.00 42.26 179 ASN D C 1
ATOM 12397 O O . ASN D 1 179 ? -5.342 23.918 16.962 1.00 42.01 179 ASN D O 1
ATOM 12402 N N . PHE D 1 180 ? -6.906 22.373 17.434 1.00 46.21 180 PHE D N 1
ATOM 12403 C CA . PHE D 1 180 ? -6.313 21.370 16.574 1.00 47.47 180 PHE D CA 1
ATOM 12404 C C . PHE D 1 180 ? -6.481 21.767 15.110 1.00 50.03 180 PHE D C 1
ATOM 12405 O O . PHE D 1 180 ? -5.518 21.725 14.342 1.00 49.73 180 PHE D O 1
ATOM 12413 N N . LEU D 1 181 ? -7.698 22.156 14.726 1.00 51.27 181 LEU D N 1
ATOM 12414 C CA . LEU D 1 181 ? -7.955 22.561 13.346 1.00 51.22 181 LEU D CA 1
ATOM 12415 C C . LEU D 1 181 ? -7.068 23.751 13.002 1.00 52.14 181 LEU D C 1
ATOM 12416 O O . LEU D 1 181 ? -6.574 23.866 11.878 1.00 52.41 181 LEU D O 1
ATOM 12421 N N . GLU D 1 182 ? -6.870 24.634 13.975 1.00 43.42 182 GLU D N 1
ATOM 12422 C CA . GLU D 1 182 ? -6.023 25.799 13.772 1.00 43.13 182 GLU D CA 1
ATOM 12423 C C . GLU D 1 182 ? -4.559 25.361 13.591 1.00 45.83 182 GLU D C 1
ATOM 12424 O O . GLU D 1 182 ? -3.845 25.893 12.736 1.00 45.43 182 GLU D O 1
ATOM 12430 N N . LEU D 1 183 ? -4.119 24.384 14.381 1.00 51.03 183 LEU D N 1
ATOM 12431 C CA . LEU D 1 183 ? -2.751 23.880 14.280 1.00 52.15 183 LEU D CA 1
ATOM 12432 C C . LEU D 1 183 ? -2.549 23.197 12.938 1.00 51.76 183 LEU D C 1
ATOM 12433 O O . LEU D 1 183 ? -1.607 23.502 12.210 1.00 53.94 183 LEU D O 1
ATOM 12438 N N . ALA D 1 184 ? -3.443 22.265 12.627 1.00 51.14 184 ALA D N 1
ATOM 12439 C CA . ALA D 1 184 ? -3.398 21.515 11.380 1.00 52.50 184 ALA D CA 1
ATOM 12440 C C . ALA D 1 184 ? -3.671 22.418 10.179 1.00 53.88 184 ALA D C 1
ATOM 12441 O O . ALA D 1 184 ? -3.692 21.955 9.037 1.00 54.53 184 ALA D O 1
ATOM 12443 N N . GLY D 1 185 ? -3.885 23.704 10.441 1.00 51.14 185 GLY D N 1
ATOM 12444 C CA . GLY D 1 185 ? -4.150 24.644 9.368 1.00 52.15 185 GLY D CA 1
ATOM 12445 C C . GLY D 1 185 ? -5.300 24.225 8.472 1.00 51.87 185 GLY D C 1
ATOM 12446 O O . GLY D 1 185 ? -5.261 24.415 7.259 1.00 52.15 185 GLY D O 1
ATOM 12447 N N . VAL D 1 186 ? -6.330 23.644 9.073 1.00 48.73 186 VAL D N 1
ATOM 12448 C CA . VAL D 1 186 ? -7.497 23.208 8.325 1.00 48.38 186 VAL D CA 1
ATOM 12449 C C . VAL D 1 186 ? -8.293 24.423 7.864 1.00 49.08 186 VAL D C 1
ATOM 12450 O O . VAL D 1 186 ? -8.547 25.345 8.644 1.00 49.03 186 VAL D O 1
ATOM 12454 N N . LYS D 1 187 ? -8.677 24.427 6.593 1.00 52.77 187 LYS D N 1
ATOM 12455 C CA . LYS D 1 187 ? -9.460 25.523 6.040 1.00 54.73 187 LYS D CA 1
ATOM 12456 C C . LYS D 1 187 ? -10.936 25.316 6.370 1.00 54.24 187 LYS D C 1
ATOM 12457 O O . LYS D 1 187 ? -11.406 24.180 6.491 1.00 54.00 187 LYS D O 1
ATOM 12463 N N . ARG D 1 188 ? -11.666 26.416 6.518 1.00 51.37 188 ARG D N 1
ATOM 12464 C CA . ARG D 1 188 ? -13.083 26.336 6.850 1.00 49.92 188 ARG D CA 1
ATOM 12465 C C . ARG D 1 188 ? -13.938 26.497 5.607 1.00 50.15 188 ARG D C 1
ATOM 12466 O O . ARG D 1 188 ? -14.542 27.542 5.393 1.00 49.75 188 ARG D O 1
ATOM 12474 N N . ASP D 1 189 ? -13.994 25.450 4.793 1.00 72.68 189 ASP D N 1
ATOM 12475 C CA . ASP D 1 189 ? -14.767 25.491 3.560 1.00 73.24 189 ASP D CA 1
ATOM 12476 C C . ASP D 1 189 ? -16.191 24.979 3.731 1.00 72.53 189 ASP D C 1
ATOM 12477 O O . ASP D 1 189 ? -16.994 25.053 2.801 1.00 74.41 189 ASP D O 1
ATOM 12482 N N . TRP D 1 190 ? -16.508 24.464 4.915 1.00 51.73 190 TRP D N 1
ATOM 12483 C CA . TRP D 1 190 ? -17.849 23.959 5.167 1.00 49.83 190 TRP D CA 1
ATOM 12484 C C . TRP D 1 190 ? -18.792 25.074 5.616 1.00 49.50 190 TRP D C 1
ATOM 12485 O O . TRP D 1 190 ? -18.996 25.299 6.812 1.00 48.78 190 TRP D O 1
ATOM 12496 N N . THR D 1 191 ? -19.347 25.783 4.641 1.00 54.48 191 THR D N 1
ATOM 12497 C CA . THR D 1 191 ? -20.293 26.852 4.904 1.00 54.70 191 THR D CA 1
ATOM 12498 C C . THR D 1 191 ? -21.518 26.562 4.039 1.00 55.69 191 THR D C 1
ATOM 12499 O O . THR D 1 191 ? -21.410 25.909 2.997 1.00 56.26 191 THR D O 1
ATOM 12503 N N . PRO D 1 192 ? -22.700 27.037 4.460 1.00 42.04 192 PRO D N 1
ATOM 12504 C CA . PRO D 1 192 ? -23.942 26.809 3.718 1.00 43.11 192 PRO D CA 1
ATOM 12505 C C . PRO D 1 192 ? -24.017 27.254 2.245 1.00 42.29 192 PRO D C 1
ATOM 12506 O O . PRO D 1 192 ? -24.593 26.537 1.425 1.00 41.26 192 PRO D O 1
ATOM 12510 N N . GLU D 1 193 ? -23.455 28.412 1.899 1.00 44.43 193 GLU D N 1
ATOM 12511 C CA . GLU D 1 193 ? -23.515 28.869 0.507 1.00 46.94 193 GLU D CA 1
ATOM 12512 C C . GLU D 1 193 ? -22.834 27.836 -0.387 1.00 48.42 193 GLU D C 1
ATOM 12513 O O . GLU D 1 193 ? -23.406 27.380 -1.380 1.00 46.46 193 GLU D O 1
ATOM 12519 N N . HIS D 1 194 ? -21.601 27.489 -0.022 1.00 57.60 194 HIS D N 1
ATOM 12520 C CA . HIS D 1 194 ? -20.805 26.511 -0.755 1.00 59.38 194 HIS D CA 1
ATOM 12521 C C . HIS D 1 194 ? -21.604 25.228 -0.975 1.00 58.29 194 HIS D C 1
ATOM 12522 O O . HIS D 1 194 ? -21.766 24.769 -2.108 1.00 58.09 194 HIS D O 1
ATOM 12529 N N . VAL D 1 195 ? -22.114 24.661 0.114 1.00 54.30 195 VAL D N 1
ATOM 12530 C CA . VAL D 1 195 ? -22.894 23.432 0.037 1.00 51.70 195 VAL D CA 1
ATOM 12531 C C . VAL D 1 195 ? -24.086 23.554 -0.903 1.00 51.57 195 VAL D C 1
ATOM 12532 O O . VAL D 1 195 ? -24.283 22.701 -1.769 1.00 52.29 195 VAL D O 1
ATOM 12536 N N . LEU D 1 196 ? -24.878 24.610 -0.746 1.00 49.00 196 LEU D N 1
ATOM 12537 C CA . LEU D 1 196 ? -26.046 24.801 -1.610 1.00 49.47 196 LEU D CA 1
ATOM 12538 C C . LEU D 1 196 ? -25.647 24.885 -3.084 1.00 48.77 196 LEU D C 1
ATOM 12539 O O . LEU D 1 196 ? -26.288 24.282 -3.942 1.00 47.12 196 LEU D O 1
ATOM 12544 N N . GLU D 1 197 ? -24.595 25.639 -3.373 1.00 42.76 197 GLU D N 1
ATOM 12545 C CA . GLU D 1 197 ? -24.131 25.783 -4.752 1.00 47.57 197 GLU D CA 1
ATOM 12546 C C . GLU D 1 197 ? -23.770 24.415 -5.313 1.00 47.43 197 GLU D C 1
ATOM 12547 O O . GLU D 1 197 ? -24.000 24.128 -6.479 1.00 46.72 197 GLU D O 1
ATOM 12553 N N . GLU D 1 198 ? -23.206 23.574 -4.461 1.00 64.37 198 GLU D N 1
ATOM 12554 C CA . GLU D 1 198 ? -22.823 22.234 -4.859 1.00 66.12 198 GLU D CA 1
ATOM 12555 C C . GLU D 1 198 ? -24.085 21.451 -5.224 1.00 65.42 198 GLU D C 1
ATOM 12556 O O . GLU D 1 198 ? -24.283 21.064 -6.376 1.00 65.95 198 GLU D O 1
ATOM 12562 N N . LEU D 1 199 ? -24.941 21.243 -4.228 1.00 51.75 199 LEU D N 1
ATOM 12563 C CA . LEU D 1 199 ? -26.189 20.496 -4.384 1.00 50.34 199 LEU D CA 1
ATOM 12564 C C . LEU D 1 199 ? -27.069 20.937 -5.551 1.00 49.76 199 LEU D C 1
ATOM 12565 O O . LEU D 1 199 ? -27.706 20.100 -6.197 1.00 47.91 199 LEU D O 1
ATOM 12570 N N . LEU D 1 200 ? -27.126 22.242 -5.807 1.00 49.83 200 LEU D N 1
ATOM 12571 C CA . LEU D 1 200 ? -27.934 22.760 -6.907 1.00 51.82 200 LEU D CA 1
ATOM 12572 C C . LEU D 1 200 ? -27.343 22.239 -8.201 1.00 54.09 200 LEU D C 1
ATOM 12573 O O . LEU D 1 200 ? -28.062 21.859 -9.125 1.00 54.46 200 LEU D O 1
ATOM 12578 N N . ARG D 1 201 ? -26.018 22.232 -8.250 1.00 63.06 201 ARG D N 1
ATOM 12579 C CA . ARG D 1 201 ? -25.286 21.764 -9.413 1.00 66.54 201 ARG D CA 1
ATOM 12580 C C . ARG D 1 201 ? -25.573 20.281 -9.588 1.00 69.09 201 ARG D C 1
ATOM 12581 O O . ARG D 1 201 ? -26.066 19.845 -10.629 1.00 69.48 201 ARG D O 1
ATOM 12589 N N . GLU D 1 202 ? -25.277 19.517 -8.544 1.00 63.12 202 GLU D N 1
ATOM 12590 C CA . GLU D 1 202 ? -25.482 18.080 -8.558 1.00 66.01 202 GLU D CA 1
ATOM 12591 C C . GLU D 1 202 ? -26.885 17.638 -8.972 1.00 67.96 202 GLU D C 1
ATOM 12592 O O . GLU D 1 202 ? -27.035 16.819 -9.878 1.00 67.68 202 GLU D O 1
ATOM 12598 N N . VAL D 1 203 ? -27.938 18.094 -8.321 1.00 67.98 203 VAL D N 1
ATOM 12599 C CA . VAL D 1 203 ? -29.309 17.742 -8.641 1.00 70.55 203 VAL D CA 1
ATOM 12600 C C . VAL D 1 203 ? -29.611 18.121 -10.094 1.00 72.37 203 VAL D C 1
ATOM 12601 O O . VAL D 1 203 ? -30.259 17.365 -10.819 1.00 72.42 203 VAL D O 1
ATOM 12605 N N . ARG D 1 204 ? -29.135 19.281 -10.524 1.00 93.06 204 ARG D N 1
ATOM 12606 C CA . ARG D 1 204 ? -29.374 19.703 -11.897 1.00 95.61 204 ARG D CA 1
ATOM 12607 C C . ARG D 1 204 ? -28.756 18.744 -12.916 1.00 96.36 204 ARG D C 1
ATOM 12608 O O . ARG D 1 204 ? -29.455 18.243 -13.796 1.00 96.39 204 ARG D O 1
ATOM 12616 N N . GLU D 1 205 ? -27.460 18.478 -12.797 1.00 93.53 205 GLU D N 1
ATOM 12617 C CA . GLU D 1 205 ? -26.793 17.575 -13.735 1.00 94.67 205 GLU D CA 1
ATOM 12618 C C . GLU D 1 205 ? -27.403 16.178 -13.732 1.00 94.64 205 GLU D C 1
ATOM 12619 O O . GLU D 1 205 ? -27.720 15.626 -14.784 1.00 94.97 205 GLU D O 1
ATOM 12625 N N . ARG D 1 206 ? -27.570 15.616 -12.542 1.00 84.37 206 ARG D N 1
ATOM 12626 C CA . ARG D 1 206 ? -28.120 14.279 -12.376 1.00 83.64 206 ARG D CA 1
ATOM 12627 C C . ARG D 1 206 ? -29.510 14.075 -13.005 1.00 82.17 206 ARG D C 1
ATOM 12628 O O . ARG D 1 206 ? -29.691 13.211 -13.864 1.00 81.79 206 ARG D O 1
ATOM 12636 N N . ALA D 1 207 ? -30.484 14.873 -12.580 1.00 76.47 207 ALA D N 1
ATOM 12637 C CA . ALA D 1 207 ? -31.850 14.748 -13.084 1.00 75.05 207 ALA D CA 1
ATOM 12638 C C . ALA D 1 207 ? -32.032 15.308 -14.487 1.00 73.71 207 ALA D C 1
ATOM 12639 O O . ALA D 1 207 ? -32.901 14.862 -15.236 1.00 73.70 207 ALA D O 1
ATOM 12641 N N . GLY D 1 208 ? -31.219 16.292 -14.840 1.00 75.36 208 GLY D N 1
ATOM 12642 C CA . GLY D 1 208 ? -31.328 16.881 -16.158 1.00 73.21 208 GLY D CA 1
ATOM 12643 C C . GLY D 1 208 ? -32.750 17.278 -16.500 1.00 72.19 208 GLY D C 1
ATOM 12644 O O . GLY D 1 208 ? -33.428 17.937 -15.714 1.00 72.12 208 GLY D O 1
ATOM 12645 N N . LYS D 1 209 ? -33.206 16.863 -17.676 1.00 61.79 209 LYS D N 1
ATOM 12646 C CA . LYS D 1 209 ? -34.547 17.188 -18.143 1.00 60.12 209 LYS D CA 1
ATOM 12647 C C . LYS D 1 209 ? -35.587 16.200 -17.624 1.00 58.84 209 LYS D C 1
ATOM 12648 O O . LYS D 1 209 ? -36.783 16.445 -17.740 1.00 58.17 209 LYS D O 1
ATOM 12654 N N . ASP D 1 210 ? -35.157 15.126 -17.038 1.00 77.69 210 ASP D N 1
ATOM 12655 C CA . ASP D 1 210 ? -36.053 14.080 -16.558 1.00 76.77 210 ASP D CA 1
ATOM 12656 C C . ASP D 1 210 ? -36.976 14.587 -15.447 1.00 75.30 210 ASP D C 1
ATOM 12657 O O . ASP D 1 210 ? -36.858 15.725 -14.987 1.00 74.99 210 ASP D O 1
ATOM 12662 N N . ARG D 1 211 ? -37.897 13.729 -15.024 1.00 60.14 211 ARG D N 1
ATOM 12663 C CA . ARG D 1 211 ? -38.850 14.063 -13.969 1.00 58.35 211 ARG D CA 1
ATOM 12664 C C . ARG D 1 211 ? -38.394 13.510 -12.618 1.00 56.37 211 ARG D C 1
ATOM 12665 O O . ARG D 1 211 ? -37.889 12.392 -12.537 1.00 56.22 211 ARG D O 1
ATOM 12673 N N . VAL D 1 212 ? -38.564 14.300 -11.562 1.00 60.81 212 VAL D N 1
ATOM 12674 C CA . VAL D 1 212 ? -38.191 13.853 -10.224 1.00 58.22 212 VAL D CA 1
ATOM 12675 C C . VAL D 1 212 ? -39.418 13.843 -9.319 1.00 55.91 212 VAL D C 1
ATOM 12676 O O . VAL D 1 212 ? -40.164 14.823 -9.234 1.00 54.61 212 VAL D O 1
ATOM 12680 N N . LEU D 1 213 ? -39.638 12.712 -8.666 1.00 51.81 213 LEU D N 1
ATOM 12681 C CA . LEU D 1 213 ? -40.763 12.560 -7.758 1.00 50.35 213 LEU D CA 1
ATOM 12682 C C . LEU D 1 213 ? -40.233 12.624 -6.326 1.00 48.50 213 LEU D C 1
ATOM 12683 O O . LEU D 1 213 ? -39.062 12.320 -6.082 1.00 46.34 213 LEU D O 1
ATOM 12688 N N . LEU D 1 214 ? -41.088 13.025 -5.388 1.00 50.04 214 LEU D N 1
ATOM 12689 C CA . LEU D 1 214 ? -40.696 13.098 -3.985 1.00 47.86 214 LEU D CA 1
ATOM 12690 C C . LEU D 1 214 ? -41.881 13.457 -3.112 1.00 46.72 214 LEU D C 1
ATOM 12691 O O . LEU D 1 214 ? -42.766 14.209 -3.527 1.00 46.01 214 LEU D O 1
ATOM 12696 N N . ALA D 1 215 ? -41.897 12.909 -1.900 1.00 43.35 215 ALA D N 1
ATOM 12697 C CA . ALA D 1 215 ? -42.972 13.182 -0.959 1.00 43.04 215 ALA D CA 1
ATOM 12698 C C . ALA D 1 215 ? -42.572 14.274 0.029 1.00 41.65 215 ALA D C 1
ATOM 12699 O O . ALA D 1 215 ? -41.421 14.335 0.463 1.00 41.93 215 ALA D O 1
ATOM 12701 N N . VAL D 1 216 ? -43.522 15.148 0.356 1.00 48.97 216 VAL D N 1
ATOM 12702 C CA . VAL D 1 216 ? -43.300 16.217 1.327 1.00 48.04 216 VAL D CA 1
ATOM 12703 C C . VAL D 1 216 ? -44.294 15.982 2.458 1.00 48.19 216 VAL D C 1
ATOM 12704 O O . VAL D 1 216 ? -45.499 15.840 2.228 1.00 47.91 216 VAL D O 1
ATOM 12708 N N . SER D 1 217 ? -43.775 15.941 3.679 1.00 39.99 217 SER D N 1
ATOM 12709 C CA . SER D 1 217 ? -44.578 15.670 4.864 1.00 39.46 217 SER D CA 1
ATOM 12710 C C . SER D 1 217 ? -44.871 16.874 5.750 1.00 38.10 217 SER D C 1
ATOM 12711 O O . SER D 1 217 ? -45.709 16.798 6.645 1.00 38.91 217 SER D O 1
ATOM 12714 N N . GLY D 1 218 ? -44.177 17.977 5.513 1.00 41.90 218 GLY D N 1
ATOM 12715 C CA . GLY D 1 218 ? -44.364 19.142 6.352 1.00 41.18 218 GLY D CA 1
ATOM 12716 C C . GLY D 1 218 ? -43.078 19.346 7.134 1.00 40.84 218 GLY D C 1
ATOM 12717 O O . GLY D 1 218 ? -42.822 20.431 7.650 1.00 43.88 218 GLY D O 1
ATOM 12718 N N . GLY D 1 219 ? -42.263 18.295 7.217 1.00 35.40 219 GLY D N 1
ATOM 12719 C CA . GLY D 1 219 ? -40.994 18.390 7.916 1.00 33.36 219 GLY D CA 1
ATOM 12720 C C . GLY D 1 219 ? -39.998 19.236 7.137 1.00 35.69 219 GLY D C 1
ATOM 12721 O O . GLY D 1 219 ? -40.031 19.290 5.900 1.00 33.37 219 GLY D O 1
ATOM 12722 N N . VAL D 1 220 ? -39.093 19.894 7.853 1.00 38.16 220 VAL D N 1
ATOM 12723 C CA . VAL D 1 220 ? -38.114 20.744 7.198 1.00 38.27 220 VAL D CA 1
ATOM 12724 C C . VAL D 1 220 ? -37.259 19.989 6.180 1.00 38.51 220 VAL D C 1
ATOM 12725 O O . VAL D 1 220 ? -36.824 20.563 5.188 1.00 35.86 220 VAL D O 1
ATOM 12729 N N . ASP D 1 221 ? -37.026 18.705 6.426 1.00 35.26 221 ASP D N 1
ATOM 12730 C CA . ASP D 1 221 ? -36.216 17.885 5.522 1.00 37.05 221 ASP D CA 1
ATOM 12731 C C . ASP D 1 221 ? -36.826 17.858 4.111 1.00 35.34 221 ASP D C 1
ATOM 12732 O O . ASP D 1 221 ? -36.230 18.362 3.158 1.00 33.32 221 ASP D O 1
ATOM 12737 N N . SER D 1 222 ? -38.021 17.287 3.986 1.00 41.61 222 SER D N 1
ATOM 12738 C CA . SER D 1 222 ? -38.691 17.205 2.692 1.00 42.78 222 SER D CA 1
ATOM 12739 C C . SER D 1 222 ? -39.033 18.581 2.102 1.00 43.02 222 SER D C 1
ATOM 12740 O O . SER D 1 222 ? -39.069 18.751 0.877 1.00 44.09 222 SER D O 1
ATOM 12743 N N . SER D 1 223 ? -39.280 19.568 2.957 1.00 44.75 223 SER D N 1
ATOM 12744 C CA . SER D 1 223 ? -39.598 20.909 2.464 1.00 42.85 223 SER D CA 1
ATOM 12745 C C . SER D 1 223 ? -38.374 21.518 1.792 1.00 42.66 223 SER D C 1
ATOM 12746 O O . SER D 1 223 ? -38.463 22.134 0.730 1.00 42.67 223 SER D O 1
ATOM 12749 N N . THR D 1 224 ? -37.223 21.338 2.421 1.00 34.21 224 THR D N 1
ATOM 12750 C CA . THR D 1 224 ? -36.003 21.889 1.883 1.00 35.06 224 THR D CA 1
ATOM 12751 C C . THR D 1 224 ? -35.619 21.155 0.595 1.00 36.52 224 THR D C 1
ATOM 12752 O O . THR D 1 224 ? -35.046 21.755 -0.320 1.00 34.28 224 THR D O 1
ATOM 12756 N N . LEU D 1 225 ? -35.950 19.868 0.518 1.00 35.93 225 LEU D N 1
ATOM 12757 C CA . LEU D 1 225 ? -35.642 19.092 -0.681 1.00 38.53 225 LEU D CA 1
ATOM 12758 C C . LEU D 1 225 ? -36.476 19.656 -1.832 1.00 37.22 225 LEU D C 1
ATOM 12759 O O . LEU D 1 225 ? -35.961 19.887 -2.923 1.00 37.31 225 LEU D O 1
ATOM 12764 N N . ALA D 1 226 ? -37.760 19.885 -1.570 1.00 39.22 226 ALA D N 1
ATOM 12765 C CA . ALA D 1 226 ? -38.669 20.433 -2.569 1.00 39.54 226 ALA D CA 1
ATOM 12766 C C . ALA D 1 226 ? -38.160 21.787 -3.051 1.00 39.67 226 ALA D C 1
ATOM 12767 O O . ALA D 1 226 ? -38.161 22.072 -4.247 1.00 39.76 226 ALA D O 1
ATOM 12769 N N . LEU D 1 227 ? -37.733 22.623 -2.112 1.00 40.45 227 LEU D N 1
ATOM 12770 C CA . LEU D 1 227 ? -37.202 23.940 -2.442 1.00 40.59 227 LEU D CA 1
ATOM 12771 C C . LEU D 1 227 ? -35.925 23.826 -3.265 1.00 39.97 227 LEU D C 1
ATOM 12772 O O . LEU D 1 227 ? -35.716 24.592 -4.200 1.00 42.15 227 LEU D O 1
ATOM 12777 N N . LEU D 1 228 ? -35.069 22.872 -2.918 1.00 40.04 228 LEU D N 1
ATOM 12778 C CA . LEU D 1 228 ? -33.816 22.685 -3.646 1.00 40.91 228 LEU D CA 1
ATOM 12779 C C . LEU D 1 228 ? -34.097 22.365 -5.120 1.00 41.82 228 LEU D C 1
ATOM 12780 O O . LEU D 1 228 ? -33.545 23.002 -6.020 1.00 41.99 228 LEU D O 1
ATOM 12785 N N . LEU D 1 229 ? -34.967 21.389 -5.359 1.00 49.46 229 LEU D N 1
ATOM 12786 C CA . LEU D 1 229 ? -35.322 20.985 -6.718 1.00 51.08 229 LEU D CA 1
ATOM 12787 C C . LEU D 1 229 ? -35.907 22.159 -7.497 1.00 53.54 229 LEU D C 1
ATOM 12788 O O . LEU D 1 229 ? -35.469 22.460 -8.607 1.00 54.34 229 LEU D O 1
ATOM 12793 N N . ALA D 1 230 ? -36.899 22.818 -6.904 1.00 54.43 230 ALA D N 1
ATOM 12794 C CA . ALA D 1 230 ? -37.548 23.956 -7.540 1.00 55.59 230 ALA D CA 1
ATOM 12795 C C . ALA D 1 230 ? -36.561 25.077 -7.832 1.00 55.55 230 ALA D C 1
ATOM 12796 O O . ALA D 1 230 ? -36.700 25.780 -8.830 1.00 55.84 230 ALA D O 1
ATOM 12798 N N . LYS D 1 231 ? -35.567 25.245 -6.965 1.00 52.79 231 LYS D N 1
ATOM 12799 C CA . LYS D 1 231 ? -34.571 26.295 -7.152 1.00 52.72 231 LYS D CA 1
ATOM 12800 C C . LYS D 1 231 ? -33.632 25.925 -8.291 1.00 53.76 231 LYS D C 1
ATOM 12801 O O . LYS D 1 231 ? -33.011 26.793 -8.906 1.00 54.68 231 LYS D O 1
ATOM 12807 N N . ALA D 1 232 ? -33.528 24.632 -8.568 1.00 50.16 232 ALA D N 1
ATOM 12808 C CA . ALA D 1 232 ? -32.650 24.160 -9.629 1.00 51.41 232 ALA D CA 1
ATOM 12809 C C . ALA D 1 232 ? -33.364 24.106 -10.975 1.00 51.87 232 ALA D C 1
ATOM 12810 O O . ALA D 1 232 ? -32.743 23.845 -12.000 1.00 52.69 232 ALA D O 1
ATOM 12812 N N . GLY D 1 233 ? -34.670 24.348 -10.967 1.00 51.65 233 GLY D N 1
ATOM 12813 C CA . GLY D 1 233 ? -35.432 24.315 -12.203 1.00 53.01 233 GLY D CA 1
ATOM 12814 C C . GLY D 1 233 ? -35.797 22.906 -12.632 1.00 53.65 233 GLY D C 1
ATOM 12815 O O . GLY D 1 233 ? -36.486 22.714 -13.633 1.00 53.23 233 GLY D O 1
ATOM 12816 N N . VAL D 1 234 ? -35.331 21.919 -11.873 1.00 58.30 234 VAL D N 1
ATOM 12817 C CA . VAL D 1 234 ? -35.611 20.520 -12.165 1.00 58.35 234 VAL D CA 1
ATOM 12818 C C . VAL D 1 234 ? -37.116 20.274 -12.237 1.00 58.75 234 VAL D C 1
ATOM 12819 O O . VAL D 1 234 ? -37.888 20.886 -11.496 1.00 59.21 234 VAL D O 1
ATOM 12823 N N . ASP D 1 235 ? -37.534 19.391 -13.140 1.00 62.36 235 ASP D N 1
ATOM 12824 C CA . ASP D 1 235 ? -38.952 19.069 -13.284 1.00 61.37 235 ASP D CA 1
ATOM 12825 C C . ASP D 1 235 ? -39.282 18.150 -12.125 1.00 59.46 235 ASP D C 1
ATOM 12826 O O . ASP D 1 235 ? -38.728 17.056 -12.021 1.00 60.13 235 ASP D O 1
ATOM 12831 N N . HIS D 1 236 ? -40.195 18.584 -11.265 1.00 46.56 236 HIS D N 1
ATOM 12832 C CA . HIS D 1 236 ? -40.541 17.800 -10.091 1.00 43.70 236 HIS D CA 1
ATOM 12833 C C . HIS D 1 236 ? -42.021 17.815 -9.796 1.00 44.06 236 HIS D C 1
ATOM 12834 O O . HIS D 1 236 ? -42.773 18.628 -10.331 1.00 43.56 236 HIS D O 1
ATOM 12841 N N . LEU D 1 237 ? -42.419 16.906 -8.915 1.00 52.29 237 LEU D N 1
ATOM 12842 C CA . LEU D 1 237 ? -43.788 16.825 -8.448 1.00 52.65 237 LEU D CA 1
ATOM 12843 C C . LEU D 1 237 ? -43.697 16.417 -6.989 1.00 52.62 237 LEU D C 1
ATOM 12844 O O . LEU D 1 237 ? -43.364 15.271 -6.672 1.00 52.23 237 LEU D O 1
ATOM 12849 N N . ALA D 1 238 ? -43.973 17.366 -6.103 1.00 48.84 238 ALA D N 1
ATOM 12850 C CA . ALA D 1 238 ? -43.932 17.092 -4.677 1.00 46.67 238 ALA D CA 1
ATOM 12851 C C . ALA D 1 238 ? -45.321 16.604 -4.273 1.00 45.74 238 ALA D C 1
ATOM 12852 O O . ALA D 1 238 ? -46.327 17.264 -4.544 1.00 45.49 238 ALA D O 1
ATOM 12854 N N . VAL D 1 239 ? -45.386 15.434 -3.653 1.00 40.49 239 VAL D N 1
ATOM 12855 C CA . VAL D 1 239 ? -46.679 14.916 -3.236 1.00 41.15 239 VAL D CA 1
ATOM 12856 C C . VAL D 1 239 ? -46.858 14.973 -1.726 1.00 40.40 239 VAL D C 1
ATOM 12857 O O . VAL D 1 239 ? -46.063 14.406 -0.968 1.00 39.06 239 VAL D O 1
ATOM 12861 N N . PHE D 1 240 ? -47.917 15.654 -1.305 1.00 39.99 240 PHE D N 1
ATOM 12862 C CA . PHE D 1 240 ? -48.244 15.803 0.107 1.00 40.89 240 PHE D CA 1
ATOM 12863 C C . PHE D 1 240 ? -49.478 14.951 0.397 1.00 40.86 240 PHE D C 1
ATOM 12864 O O . PHE D 1 240 ? -50.597 15.342 0.069 1.00 40.23 240 PHE D O 1
ATOM 12872 N N . VAL D 1 241 ? -49.276 13.784 0.999 1.00 49.25 241 VAL D N 1
ATOM 12873 C CA . VAL D 1 241 ? -50.392 12.902 1.323 1.00 50.44 241 VAL D CA 1
ATOM 12874 C C . VAL D 1 241 ? -50.998 13.267 2.673 1.00 51.09 241 VAL D C 1
ATOM 12875 O O . VAL D 1 241 ? -50.399 13.011 3.718 1.00 52.30 241 VAL D O 1
ATOM 12879 N N . ASP D 1 242 ? -52.186 13.863 2.650 1.00 43.22 242 ASP D N 1
ATOM 12880 C CA . ASP D 1 242 ? -52.863 14.250 3.879 1.00 43.12 242 ASP D CA 1
ATOM 12881 C C . ASP D 1 242 ? -53.643 13.070 4.451 1.00 42.35 242 ASP D C 1
ATOM 12882 O O . ASP D 1 242 ? -54.814 12.864 4.130 1.00 40.05 242 ASP D O 1
ATOM 12887 N N . HIS D 1 243 ? -52.984 12.305 5.313 1.00 44.24 243 HIS D N 1
ATOM 12888 C CA . HIS D 1 243 ? -53.591 11.134 5.935 1.00 43.30 243 HIS D CA 1
ATOM 12889 C C . HIS D 1 243 ? -54.543 11.499 7.074 1.00 41.88 243 HIS D C 1
ATOM 12890 O O . HIS D 1 243 ? -55.082 10.621 7.743 1.00 41.52 243 HIS D O 1
ATOM 12897 N N . GLY D 1 244 ? -54.751 12.795 7.285 1.00 41.14 244 GLY D N 1
ATOM 12898 C CA . GLY D 1 244 ? -55.634 13.235 8.351 1.00 39.70 244 GLY D CA 1
ATOM 12899 C C . GLY D 1 244 ? -55.078 13.000 9.751 1.00 39.56 244 GLY D C 1
ATOM 12900 O O . GLY D 1 244 ? -55.819 13.061 10.729 1.00 37.94 244 GLY D O 1
ATOM 12901 N N . LEU D 1 245 ? -53.778 12.738 9.856 1.00 42.27 245 LEU D N 1
ATOM 12902 C CA . LEU D 1 245 ? -53.150 12.494 11.154 1.00 42.76 245 LEU D CA 1
ATOM 12903 C C . LEU D 1 245 ? -52.132 13.595 11.503 1.00 43.25 245 LEU D C 1
ATOM 12904 O O . LEU D 1 245 ? -51.287 13.422 12.388 1.00 42.11 245 LEU D O 1
ATOM 12909 N N . LEU D 1 246 ? -52.226 14.724 10.807 1.00 35.93 246 LEU D N 1
ATOM 12910 C CA . LEU D 1 246 ? -51.317 15.849 11.015 1.00 36.83 246 LEU D CA 1
ATOM 12911 C C . LEU D 1 246 ? -51.794 16.775 12.112 1.00 36.30 246 LEU D C 1
ATOM 12912 O O . LEU D 1 246 ? -52.924 16.658 12.589 1.00 35.81 246 LEU D O 1
ATOM 12917 N N . ARG D 1 247 ? -50.928 17.708 12.496 1.00 43.66 247 ARG D N 1
ATOM 12918 C CA . ARG D 1 247 ? -51.258 18.673 13.533 1.00 44.47 247 ARG D CA 1
ATOM 12919 C C . ARG D 1 247 ? -52.263 19.678 12.988 1.00 43.86 247 ARG D C 1
ATOM 12920 O O . ARG D 1 247 ? -52.405 19.834 11.777 1.00 44.63 247 ARG D O 1
ATOM 12928 N N . LEU D 1 248 ? -52.965 20.352 13.890 1.00 40.43 248 LEU D N 1
ATOM 12929 C CA . LEU D 1 248 ? -53.977 21.330 13.517 1.00 39.94 248 LEU D CA 1
ATOM 12930 C C . LEU D 1 248 ? -53.454 22.355 12.511 1.00 40.10 248 LEU D C 1
ATOM 12931 O O . LEU D 1 248 ? -52.402 22.967 12.707 1.00 38.82 248 LEU D O 1
ATOM 12936 N N . GLY D 1 249 ? -54.191 22.521 11.420 1.00 44.79 249 GLY D N 1
ATOM 12937 C CA . GLY D 1 249 ? -53.807 23.481 10.400 1.00 43.13 249 GLY D CA 1
ATOM 12938 C C . GLY D 1 249 ? -52.471 23.272 9.711 1.00 41.41 249 GLY D C 1
ATOM 12939 O O . GLY D 1 249 ? -52.022 24.151 8.976 1.00 40.46 249 GLY D O 1
ATOM 12940 N N . GLU D 1 250 ? -51.834 22.126 9.922 1.00 33.00 250 GLU D N 1
ATOM 12941 C CA . GLU D 1 250 ? -50.544 21.878 9.284 1.00 33.55 250 GLU D CA 1
ATOM 12942 C C . GLU D 1 250 ? -50.588 21.773 7.757 1.00 34.11 250 GLU D C 1
ATOM 12943 O O . GLU D 1 250 ? -49.709 22.308 7.085 1.00 32.70 250 GLU D O 1
ATOM 12949 N N . ARG D 1 251 ? -51.584 21.081 7.205 1.00 32.03 251 ARG D N 1
ATOM 12950 C CA . ARG D 1 251 ? -51.676 20.947 5.745 1.00 34.85 251 ARG D CA 1
ATOM 12951 C C . ARG D 1 251 ? -51.784 22.292 5.034 1.00 32.98 251 ARG D C 1
ATOM 12952 O O . ARG D 1 251 ? -51.155 22.499 4.010 1.00 31.58 251 ARG D O 1
ATOM 12960 N N . GLU D 1 252 ? -52.586 23.197 5.575 1.00 43.59 252 GLU D N 1
ATOM 12961 C CA . GLU D 1 252 ? -52.752 24.507 4.961 1.00 45.77 252 GLU D CA 1
ATOM 12962 C C . GLU D 1 252 ? -51.483 25.357 5.017 1.00 45.94 252 GLU D C 1
ATOM 12963 O O . GLU D 1 252 ? -51.135 26.031 4.045 1.00 45.73 252 GLU D O 1
ATOM 12969 N N . GLU D 1 253 ? -50.778 25.314 6.142 1.00 39.23 253 GLU D N 1
ATOM 12970 C CA . GLU D 1 253 ? -49.564 26.110 6.283 1.00 39.44 253 GLU D CA 1
ATOM 12971 C C . GLU D 1 253 ? -48.471 25.621 5.346 1.00 37.43 253 GLU D C 1
ATOM 12972 O O . GLU D 1 253 ? -47.782 26.424 4.710 1.00 37.00 253 GLU D O 1
ATOM 12978 N N . VAL D 1 254 ? -48.323 24.302 5.247 1.00 39.50 254 VAL D N 1
ATOM 12979 C CA . VAL D 1 254 ? -47.298 23.716 4.390 1.00 38.94 254 VAL D CA 1
ATOM 12980 C C . VAL D 1 254 ? -47.508 23.969 2.900 1.00 39.90 254 VAL D C 1
ATOM 12981 O O . VAL D 1 254 ? -46.590 24.410 2.214 1.00 38.72 254 VAL D O 1
ATOM 12985 N N . GLU D 1 255 ? -48.704 23.696 2.390 1.00 43.83 255 GLU D N 1
ATOM 12986 C CA . GLU D 1 255 ? -48.933 23.900 0.965 1.00 47.64 255 GLU D CA 1
ATOM 12987 C C . GLU D 1 255 ? -48.870 25.371 0.600 1.00 47.33 255 GLU D C 1
ATOM 12988 O O . GLU D 1 255 ? -48.252 25.740 -0.397 1.00 49.43 255 GLU D O 1
ATOM 12994 N N . GLY D 1 256 ? -49.499 26.211 1.413 1.00 50.45 256 GLY D N 1
ATOM 12995 C CA . GLY D 1 256 ? -49.478 27.636 1.148 1.00 49.70 256 GLY D CA 1
ATOM 12996 C C . GLY D 1 256 ? -48.058 28.159 1.007 1.00 49.83 256 GLY D C 1
ATOM 12997 O O . GLY D 1 256 ? -47.736 28.867 0.051 1.00 49.97 256 GLY D O 1
ATOM 12998 N N . ALA D 1 257 ? -47.200 27.803 1.955 1.00 40.35 257 ALA D N 1
ATOM 12999 C CA . ALA D 1 257 ? -45.818 28.255 1.925 1.00 40.40 257 ALA D CA 1
ATOM 13000 C C . ALA D 1 257 ? -45.008 27.656 0.776 1.00 39.90 257 ALA D C 1
ATOM 13001 O O . ALA D 1 257 ? -44.308 28.381 0.064 1.00 37.71 257 ALA D O 1
ATOM 13003 N N . LEU D 1 258 ? -45.097 26.338 0.599 1.00 44.61 258 LEU D N 1
ATOM 13004 C CA . LEU D 1 258 ? -44.338 25.671 -0.458 1.00 44.98 258 LEU D CA 1
ATOM 13005 C C . LEU D 1 258 ? -44.748 26.145 -1.855 1.00 45.92 258 LEU D C 1
ATOM 13006 O O . LEU D 1 258 ? -43.898 26.328 -2.732 1.00 46.50 258 LEU D O 1
ATOM 13011 N N . ARG D 1 259 ? -46.044 26.343 -2.070 1.00 45.65 259 ARG D N 1
ATOM 13012 C CA . ARG D 1 259 ? -46.499 26.813 -3.370 1.00 47.65 259 ARG D CA 1
ATOM 13013 C C . ARG D 1 259 ? -46.039 28.246 -3.584 1.00 47.87 259 ARG D C 1
ATOM 13014 O O . ARG D 1 259 ? -45.527 28.587 -4.648 1.00 49.33 259 ARG D O 1
ATOM 13022 N N . ALA D 1 260 ? -46.201 29.077 -2.559 1.00 45.86 260 ALA D N 1
ATOM 13023 C CA . ALA D 1 260 ? -45.790 30.471 -2.639 1.00 44.56 260 ALA D CA 1
ATOM 13024 C C . ALA D 1 260 ? -44.313 30.575 -3.006 1.00 44.97 260 ALA D C 1
ATOM 13025 O O . ALA D 1 260 ? -43.893 31.538 -3.649 1.00 45.03 260 ALA D O 1
ATOM 13027 N N . LEU D 1 261 ? -43.532 29.575 -2.598 1.00 43.99 261 LEU D N 1
ATOM 13028 C CA . LEU D 1 261 ? -42.096 29.545 -2.860 1.00 42.46 261 LEU D CA 1
ATOM 13029 C C . LEU D 1 261 ? -41.705 28.901 -4.182 1.00 42.88 261 LEU D C 1
ATOM 13030 O O . LEU D 1 261 ? -40.516 28.806 -4.498 1.00 41.01 261 LEU D O 1
ATOM 13035 N N . GLY D 1 262 ? -42.696 28.441 -4.944 1.00 45.22 262 GLY D N 1
ATOM 13036 C CA . GLY D 1 262 ? -42.408 27.847 -6.239 1.00 44.89 262 GLY D CA 1
ATOM 13037 C C . GLY D 1 262 ? -42.411 26.337 -6.388 1.00 44.26 262 GLY D C 1
ATOM 13038 O O . GLY D 1 262 ? -42.017 25.821 -7.431 1.00 45.11 262 GLY D O 1
ATOM 13039 N N . VAL D 1 263 ? -42.846 25.611 -5.371 1.00 45.06 263 VAL D N 1
ATOM 13040 C CA . VAL D 1 263 ? -42.867 24.158 -5.476 1.00 44.82 263 VAL D CA 1
ATOM 13041 C C . VAL D 1 263 ? -44.046 23.667 -6.316 1.00 44.19 263 VAL D C 1
ATOM 13042 O O . VAL D 1 263 ? -45.143 24.216 -6.239 1.00 43.81 263 VAL D O 1
ATOM 13046 N N . ASN D 1 264 ? -43.816 22.641 -7.127 1.00 41.42 264 ASN D N 1
ATOM 13047 C CA . ASN D 1 264 ? -44.894 22.073 -7.931 1.00 42.43 264 ASN D CA 1
ATOM 13048 C C . ASN D 1 264 ? -45.545 21.069 -6.991 1.00 42.12 264 ASN D C 1
ATOM 13049 O O . ASN D 1 264 ? -45.142 19.908 -6.922 1.00 43.71 264 ASN D O 1
ATOM 13054 N N . LEU D 1 265 ? -46.555 21.528 -6.262 1.00 47.75 265 LEU D N 1
ATOM 13055 C CA . LEU D 1 265 ? -47.213 20.699 -5.263 1.00 46.93 265 LEU D CA 1
ATOM 13056 C C . LEU D 1 265 ? -48.589 20.131 -5.566 1.00 47.79 265 LEU D C 1
ATOM 13057 O O . LEU D 1 265 ? -49.468 20.816 -6.079 1.00 47.61 265 LEU D O 1
ATOM 13062 N N . LEU D 1 266 ? -48.763 18.866 -5.206 1.00 40.74 266 LEU D N 1
ATOM 13063 C CA . LEU D 1 266 ? -50.033 18.171 -5.368 1.00 42.64 266 LEU D CA 1
ATOM 13064 C C . LEU D 1 266 ? -50.382 17.616 -3.993 1.00 42.04 266 LEU D C 1
ATOM 13065 O O . LEU D 1 266 ? -49.593 16.880 -3.399 1.00 41.69 266 LEU D O 1
ATOM 13070 N N . VAL D 1 267 ? -51.554 17.974 -3.481 1.00 46.63 267 VAL D N 1
ATOM 13071 C CA . VAL D 1 267 ? -51.981 17.492 -2.175 1.00 48.04 267 VAL D CA 1
ATOM 13072 C C . VAL D 1 267 ? -53.021 16.391 -2.340 1.00 48.32 267 VAL D C 1
ATOM 13073 O O . VAL D 1 267 ? -53.986 16.551 -3.079 1.00 49.17 267 VAL D O 1
ATOM 13077 N N . VAL D 1 268 ? -52.816 15.276 -1.645 1.00 52.32 268 VAL D N 1
ATOM 13078 C CA . VAL D 1 268 ? -53.729 14.137 -1.706 1.00 52.25 268 VAL D CA 1
ATOM 13079 C C . VAL D 1 268 ? -54.600 14.023 -0.459 1.00 53.39 268 VAL D C 1
ATOM 13080 O O . VAL D 1 268 ? -54.088 13.929 0.653 1.00 54.76 268 VAL D O 1
ATOM 13084 N N . ASP D 1 269 ? -55.914 14.024 -0.639 1.00 49.54 269 ASP D N 1
ATOM 13085 C CA . ASP D 1 269 ? -56.813 13.884 0.499 1.00 51.17 269 ASP D CA 1
ATOM 13086 C C . ASP D 1 269 ? -57.062 12.395 0.704 1.00 51.03 269 ASP D C 1
ATOM 13087 O O . ASP D 1 269 ? -57.891 11.804 0.021 1.00 51.35 269 ASP D O 1
ATOM 13092 N N . ALA D 1 270 ? -56.341 11.793 1.645 1.00 48.23 270 ALA D N 1
ATOM 13093 C CA . ALA D 1 270 ? -56.479 10.371 1.929 1.00 47.48 270 ALA D CA 1
ATOM 13094 C C . ALA D 1 270 ? -56.939 10.164 3.367 1.00 48.99 270 ALA D C 1
ATOM 13095 O O . ALA D 1 270 ? -56.696 9.119 3.968 1.00 47.97 270 ALA D O 1
ATOM 13097 N N . LYS D 1 271 ? -57.618 11.172 3.902 1.00 49.07 271 LYS D N 1
ATOM 13098 C CA . LYS D 1 271 ? -58.107 11.146 5.274 1.00 51.42 271 LYS D CA 1
ATOM 13099 C C . LYS D 1 271 ? -59.016 9.951 5.566 1.00 52.26 271 LYS D C 1
ATOM 13100 O O . LYS D 1 271 ? -58.711 9.124 6.429 1.00 50.97 271 LYS D O 1
ATOM 13106 N N . GLU D 1 272 ? -60.129 9.862 4.844 1.00 52.56 272 GLU D N 1
ATOM 13107 C CA . GLU D 1 272 ? -61.090 8.777 5.044 1.00 53.55 272 GLU D CA 1
ATOM 13108 C C . GLU D 1 272 ? -60.461 7.395 4.886 1.00 51.71 272 GLU D C 1
ATOM 13109 O O . GLU D 1 272 ? -60.834 6.445 5.576 1.00 51.00 272 GLU D O 1
ATOM 13115 N N . ARG D 1 273 ? -59.500 7.301 3.979 1.00 62.19 273 ARG D N 1
ATOM 13116 C CA . ARG D 1 273 ? -58.810 6.052 3.694 1.00 62.41 273 ARG D CA 1
ATOM 13117 C C . ARG D 1 273 ? -58.020 5.544 4.893 1.00 60.60 273 ARG D C 1
ATOM 13118 O O . ARG D 1 273 ? -58.235 4.428 5.372 1.00 60.52 273 ARG D O 1
ATOM 13126 N N . PHE D 1 274 ? -57.092 6.369 5.365 1.00 46.83 274 PHE D N 1
ATOM 13127 C CA . PHE D 1 274 ? -56.260 6.013 6.500 1.00 41.89 274 PHE D CA 1
ATOM 13128 C C . PHE D 1 274 ? -57.121 5.725 7.717 1.00 41.51 274 PHE D C 1
ATOM 13129 O O . PHE D 1 274 ? -56.846 4.797 8.485 1.00 39.34 274 PHE D O 1
ATOM 13137 N N . LEU D 1 275 ? -58.178 6.510 7.881 1.00 46.73 275 LEU D N 1
ATOM 13138 C CA . LEU D 1 275 ? -59.057 6.330 9.019 1.00 48.34 275 LEU D CA 1
ATOM 13139 C C . LEU D 1 275 ? -59.690 4.943 8.977 1.00 50.65 275 LEU D C 1
ATOM 13140 O O . LEU D 1 275 ? -59.662 4.217 9.973 1.00 50.13 275 LEU D O 1
ATOM 13145 N N . LYS D 1 276 ? -60.247 4.567 7.827 1.00 58.51 276 LYS D N 1
ATOM 13146 C CA . LYS D 1 276 ? -60.862 3.246 7.680 1.00 59.56 276 LYS D CA 1
ATOM 13147 C C . LYS D 1 276 ? -59.839 2.153 7.970 1.00 58.31 276 LYS D C 1
ATOM 13148 O O . LYS D 1 276 ? -60.094 1.239 8.751 1.00 58.93 276 LYS D O 1
ATOM 13154 N N . ALA D 1 277 ? -58.677 2.256 7.336 1.00 54.29 277 ALA D N 1
ATOM 13155 C CA . ALA D 1 277 ? -57.620 1.271 7.519 1.00 53.70 277 ALA D CA 1
ATOM 13156 C C . ALA D 1 277 ? -57.226 1.058 8.981 1.00 55.50 277 ALA D C 1
ATOM 13157 O O . ALA D 1 277 ? -56.806 -0.037 9.356 1.00 56.89 277 ALA D O 1
ATOM 13159 N N . LEU D 1 278 ? -57.365 2.097 9.803 1.00 50.61 278 LEU D N 1
ATOM 13160 C CA . LEU D 1 278 ? -56.995 2.017 11.216 1.00 51.10 278 LEU D CA 1
ATOM 13161 C C . LEU D 1 278 ? -58.127 1.613 12.154 1.00 52.12 278 LEU D C 1
ATOM 13162 O O . LEU D 1 278 ? -57.900 1.398 13.342 1.00 51.21 278 LEU D O 1
ATOM 13167 N N . LYS D 1 279 ? -59.342 1.511 11.631 1.00 58.85 279 LYS D N 1
ATOM 13168 C CA . LYS D 1 279 ? -60.478 1.154 12.472 1.00 60.91 279 LYS D CA 1
ATOM 13169 C C . LYS D 1 279 ? -60.210 -0.127 13.257 1.00 60.62 279 LYS D C 1
ATOM 13170 O O . LYS D 1 279 ? -59.809 -1.137 12.687 1.00 61.06 279 LYS D O 1
ATOM 13176 N N . GLY D 1 280 ? -60.403 -0.058 14.572 1.00 57.74 280 GLY D N 1
ATOM 13177 C CA . GLY D 1 280 ? -60.213 -1.213 15.433 1.00 57.52 280 GLY D CA 1
ATOM 13178 C C . GLY D 1 280 ? -58.798 -1.615 15.802 1.00 58.01 280 GLY D C 1
ATOM 13179 O O . GLY D 1 280 ? -58.613 -2.497 16.637 1.00 58.21 280 GLY D O 1
ATOM 13180 N N . VAL D 1 281 ? -57.798 -0.979 15.199 1.00 48.26 281 VAL D N 1
ATOM 13181 C CA . VAL D 1 281 ? -56.404 -1.312 15.485 1.00 49.26 281 VAL D CA 1
ATOM 13182 C C . VAL D 1 281 ? -55.852 -0.643 16.749 1.00 49.62 281 VAL D C 1
ATOM 13183 O O . VAL D 1 281 ? -55.845 0.583 16.864 1.00 48.39 281 VAL D O 1
ATOM 13187 N N . GLU D 1 282 ? -55.382 -1.462 17.686 1.00 52.12 282 GLU D N 1
ATOM 13188 C CA . GLU D 1 282 ? -54.832 -0.969 18.944 1.00 54.22 282 GLU D CA 1
ATOM 13189 C C . GLU D 1 282 ? -53.323 -1.143 19.025 1.00 55.09 282 GLU D C 1
ATOM 13190 O O . GLU D 1 282 ? -52.638 -0.361 19.685 1.00 54.96 282 GLU D O 1
ATOM 13196 N N . ASP D 1 283 ? -52.808 -2.172 18.359 1.00 57.19 283 ASP D N 1
ATOM 13197 C CA . ASP D 1 283 ? -51.379 -2.449 18.377 1.00 57.65 283 ASP D CA 1
ATOM 13198 C C . ASP D 1 283 ? -50.552 -1.400 17.645 1.00 57.67 283 ASP D C 1
ATOM 13199 O O . ASP D 1 283 ? -50.723 -1.187 16.446 1.00 57.66 283 ASP D O 1
ATOM 13204 N N . PRO D 1 284 ? -49.632 -0.740 18.365 1.00 60.66 284 PRO D N 1
ATOM 13205 C CA . PRO D 1 284 ? -48.750 0.298 17.823 1.00 60.48 284 PRO D CA 1
ATOM 13206 C C . PRO D 1 284 ? -48.010 -0.146 16.566 1.00 60.10 284 PRO D C 1
ATOM 13207 O O . PRO D 1 284 ? -48.006 0.565 15.559 1.00 59.73 284 PRO D O 1
ATOM 13211 N N . GLU D 1 285 ? -47.378 -1.314 16.624 1.00 58.85 285 GLU D N 1
ATOM 13212 C CA . GLU D 1 285 ? -46.651 -1.812 15.464 1.00 59.76 285 GLU D CA 1
ATOM 13213 C C . GLU D 1 285 ? -47.593 -2.082 14.298 1.00 57.68 285 GLU D C 1
ATOM 13214 O O . GLU D 1 285 ? -47.224 -1.908 13.137 1.00 57.69 285 GLU D O 1
ATOM 13220 N N . GLU D 1 286 ? -48.811 -2.508 14.608 1.00 53.52 286 GLU D N 1
ATOM 13221 C CA . GLU D 1 286 ? -49.786 -2.773 13.563 1.00 53.23 286 GLU D CA 1
ATOM 13222 C C . GLU D 1 286 ? -50.194 -1.430 12.964 1.00 50.84 286 GLU D C 1
ATOM 13223 O O . GLU D 1 286 ? -50.401 -1.314 11.755 1.00 49.13 286 GLU D O 1
ATOM 13229 N N . LYS D 1 287 ? -50.301 -0.415 13.820 1.00 50.50 287 LYS D N 1
ATOM 13230 C CA . LYS D 1 287 ? -50.664 0.925 13.370 1.00 47.61 287 LYS D CA 1
ATOM 13231 C C . LYS D 1 287 ? -49.639 1.420 12.366 1.00 45.93 287 LYS D C 1
ATOM 13232 O O . LYS D 1 287 ? -49.984 1.845 11.265 1.00 45.58 287 LYS D O 1
ATOM 13238 N N . ARG D 1 288 ? -48.372 1.360 12.755 1.00 45.53 288 ARG D N 1
ATOM 13239 C CA . ARG D 1 288 ? -47.298 1.824 11.896 1.00 46.09 288 ARG D CA 1
ATOM 13240 C C . ARG D 1 288 ? -47.256 1.055 10.581 1.00 46.67 288 ARG D C 1
ATOM 13241 O O . ARG D 1 288 ? -46.922 1.619 9.533 1.00 44.89 288 ARG D O 1
ATOM 13249 N N . LYS D 1 289 ? -47.607 -0.229 10.632 1.00 47.75 289 LYS D N 1
ATOM 13250 C CA . LYS D 1 289 ? -47.612 -1.050 9.427 1.00 47.70 289 LYS D CA 1
ATOM 13251 C C . LYS D 1 289 ? -48.760 -0.643 8.508 1.00 45.18 289 LYS D C 1
ATOM 13252 O O . LYS D 1 289 ? -48.551 -0.419 7.319 1.00 44.73 289 LYS D O 1
ATOM 13258 N N . ILE D 1 290 ? -49.965 -0.531 9.064 1.00 44.12 290 ILE D N 1
ATOM 13259 C CA . ILE D 1 290 ? -51.132 -0.141 8.276 1.00 43.65 290 ILE D CA 1
ATOM 13260 C C . ILE D 1 290 ? -50.934 1.238 7.644 1.00 43.61 290 ILE D C 1
ATOM 13261 O O . ILE D 1 290 ? -51.291 1.455 6.487 1.00 43.63 290 ILE D O 1
ATOM 13266 N N . ILE D 1 291 ? -50.356 2.163 8.407 1.00 45.60 291 ILE D N 1
ATOM 13267 C CA . ILE D 1 291 ? -50.107 3.516 7.918 1.00 42.68 291 ILE D CA 1
ATOM 13268 C C . ILE D 1 291 ? -49.019 3.529 6.862 1.00 42.23 291 ILE D C 1
ATOM 13269 O O . ILE D 1 291 ? -49.119 4.248 5.870 1.00 40.04 291 ILE D O 1
ATOM 13274 N N . GLY D 1 292 ? -47.976 2.734 7.070 1.00 44.35 292 GLY D N 1
ATOM 13275 C CA . GLY D 1 292 ? -46.917 2.665 6.080 1.00 46.10 292 GLY D CA 1
ATOM 13276 C C . GLY D 1 292 ? -47.480 2.099 4.781 1.00 48.43 292 GLY D C 1
ATOM 13277 O O . GLY D 1 292 ? -47.159 2.565 3.684 1.00 47.53 292 GLY D O 1
ATOM 13278 N N . ARG D 1 293 ? -48.340 1.092 4.912 1.00 49.46 293 ARG D N 1
ATOM 13279 C CA . ARG D 1 293 ? -48.966 0.446 3.761 1.00 51.55 293 ARG D CA 1
ATOM 13280 C C . ARG D 1 293 ? -49.847 1.430 2.993 1.00 50.76 293 ARG D C 1
ATOM 13281 O O . ARG D 1 293 ? -49.684 1.616 1.789 1.00 49.36 293 ARG D O 1
ATOM 13289 N N . GLU D 1 294 ? -50.782 2.060 3.698 1.00 49.77 294 GLU D N 1
ATOM 13290 C CA . GLU D 1 294 ? -51.691 3.008 3.069 1.00 49.58 294 GLU D CA 1
ATOM 13291 C C . GLU D 1 294 ? -50.961 4.174 2.417 1.00 48.59 294 GLU D C 1
ATOM 13292 O O . GLU D 1 294 ? -51.381 4.669 1.370 1.00 46.80 294 GLU D O 1
ATOM 13298 N N . PHE D 1 295 ? -49.863 4.610 3.024 1.00 52.62 295 PHE D N 1
ATOM 13299 C CA . PHE D 1 295 ? -49.104 5.713 2.456 1.00 51.74 295 PHE D CA 1
ATOM 13300 C C . PHE D 1 295 ? -48.521 5.296 1.111 1.00 52.82 295 PHE D C 1
ATOM 13301 O O . PHE D 1 295 ? -48.688 5.987 0.105 1.00 52.00 295 PHE D O 1
ATOM 13309 N N . VAL D 1 296 ? -47.822 4.165 1.110 1.00 53.97 296 VAL D N 1
ATOM 13310 C CA . VAL D 1 296 ? -47.204 3.647 -0.103 1.00 54.58 296 VAL D CA 1
ATOM 13311 C C . VAL D 1 296 ? -48.232 3.494 -1.218 1.00 54.13 296 VAL D C 1
ATOM 13312 O O . VAL D 1 296 ? -47.970 3.849 -2.363 1.00 54.62 296 VAL D O 1
ATOM 13316 N N . ALA D 1 297 ? -49.405 2.977 -0.881 1.00 53.06 297 ALA D N 1
ATOM 13317 C CA . ALA D 1 297 ? -50.451 2.799 -1.879 1.00 53.41 297 ALA D CA 1
ATOM 13318 C C . ALA D 1 297 ? -50.846 4.139 -2.490 1.00 53.72 297 ALA D C 1
ATOM 13319 O O . ALA D 1 297 ? -50.781 4.319 -3.707 1.00 54.67 297 ALA D O 1
ATOM 13321 N N . ALA D 1 298 ? -51.249 5.078 -1.638 1.00 49.26 298 ALA D N 1
ATOM 13322 C CA . ALA D 1 298 ? -51.665 6.403 -2.090 1.00 49.10 298 ALA D CA 1
ATOM 13323 C C . ALA D 1 298 ? -50.565 7.098 -2.888 1.00 48.50 298 ALA D C 1
ATOM 13324 O O . ALA D 1 298 ? -50.824 7.705 -3.930 1.00 47.45 298 ALA D O 1
ATOM 13326 N N . PHE D 1 299 ? -49.335 7.013 -2.396 1.00 52.42 299 PHE D N 1
ATOM 13327 C CA . PHE D 1 299 ? -48.208 7.638 -3.079 1.00 52.54 299 PHE D CA 1
ATOM 13328 C C . PHE D 1 299 ? -48.003 6.929 -4.412 1.00 53.33 299 PHE D C 1
ATOM 13329 O O . PHE D 1 299 ? -47.962 7.564 -5.469 1.00 52.86 299 PHE D O 1
ATOM 13337 N N . SER D 1 300 ? -47.879 5.606 -4.345 1.00 50.53 300 SER D N 1
ATOM 13338 C CA . SER D 1 300 ? -47.684 4.766 -5.524 1.00 53.02 300 SER D CA 1
ATOM 13339 C C . SER D 1 300 ? -48.693 5.136 -6.609 1.00 53.12 300 SER D C 1
ATOM 13340 O O . SER D 1 300 ? -48.322 5.398 -7.754 1.00 52.99 300 SER D O 1
ATOM 13343 N N . GLN D 1 301 ? -49.968 5.164 -6.237 1.00 60.56 301 GLN D N 1
ATOM 13344 C CA . GLN D 1 301 ? -51.029 5.511 -7.172 1.00 62.43 301 GLN D CA 1
ATOM 13345 C C . GLN D 1 301 ? -50.701 6.822 -7.883 1.00 63.02 301 GLN D C 1
ATOM 13346 O O . GLN D 1 301 ? -50.580 6.858 -9.107 1.00 63.68 301 GLN D O 1
ATOM 13352 N N . VAL D 1 302 ? -50.546 7.895 -7.112 1.00 55.98 302 VAL D N 1
ATOM 13353 C CA . VAL D 1 302 ? -50.232 9.202 -7.682 1.00 55.15 302 VAL D CA 1
ATOM 13354 C C . VAL D 1 302 ? -49.033 9.103 -8.612 1.00 54.80 302 VAL D C 1
ATOM 13355 O O . VAL D 1 302 ? -48.994 9.749 -9.652 1.00 54.85 302 VAL D O 1
ATOM 13359 N N . ALA D 1 303 ? -48.051 8.295 -8.233 1.00 65.19 303 ALA D N 1
ATOM 13360 C CA . ALA D 1 303 ? -46.857 8.124 -9.050 1.00 66.61 303 ALA D CA 1
ATOM 13361 C C . ALA D 1 303 ? -47.238 7.611 -10.436 1.00 68.58 303 ALA D C 1
ATOM 13362 O O . ALA D 1 303 ? -46.691 8.049 -11.448 1.00 68.44 303 ALA D O 1
ATOM 13364 N N . ARG D 1 304 ? -48.190 6.686 -10.471 1.00 57.90 304 ARG D N 1
ATOM 13365 C CA . ARG D 1 304 ? -48.656 6.094 -11.720 1.00 59.75 304 ARG D CA 1
ATOM 13366 C C . ARG D 1 304 ? -49.421 7.108 -12.573 1.00 60.23 304 ARG D C 1
ATOM 13367 O O . ARG D 1 304 ? -49.023 7.417 -13.697 1.00 60.94 304 ARG D O 1
ATOM 13375 N N . GLU D 1 305 ? -50.509 7.631 -12.017 1.00 61.24 305 GLU D N 1
ATOM 13376 C CA . GLU D 1 305 ? -51.370 8.596 -12.694 1.00 61.57 305 GLU D CA 1
ATOM 13377 C C . GLU D 1 305 ? -50.706 9.894 -13.164 1.00 62.32 305 GLU D C 1
ATOM 13378 O O . GLU D 1 305 ? -51.249 10.588 -14.021 1.00 62.65 305 GLU D O 1
ATOM 13384 N N . ARG D 1 306 ? -49.542 10.229 -12.615 1.00 66.81 306 ARG D N 1
ATOM 13385 C CA . ARG D 1 306 ? -48.854 11.462 -13.002 1.00 66.96 306 ARG D CA 1
ATOM 13386 C C . ARG D 1 306 ? -47.501 11.160 -13.638 1.00 66.57 306 ARG D C 1
ATOM 13387 O O . ARG D 1 306 ? -46.865 12.043 -14.217 1.00 66.13 306 ARG D O 1
ATOM 13395 N N . GLY D 1 307 ? -47.069 9.908 -13.520 1.00 61.19 307 GLY D N 1
ATOM 13396 C CA . GLY D 1 307 ? -45.787 9.501 -14.068 1.00 60.66 307 GLY D CA 1
ATOM 13397 C C . GLY D 1 307 ? -45.675 9.553 -15.581 1.00 61.02 307 GLY D C 1
ATOM 13398 O O . GLY D 1 307 ? -46.559 10.083 -16.257 1.00 60.59 307 GLY D O 1
ATOM 13399 N N . PRO D 1 308 ? -44.589 9.000 -16.146 1.00 86.65 308 PRO D N 1
ATOM 13400 C CA . PRO D 1 308 ? -43.505 8.350 -15.400 1.00 85.96 308 PRO D CA 1
ATOM 13401 C C . PRO D 1 308 ? -42.537 9.322 -14.718 1.00 85.15 308 PRO D C 1
ATOM 13402 O O . PRO D 1 308 ? -42.519 10.518 -15.017 1.00 85.11 308 PRO D O 1
ATOM 13406 N N . PHE D 1 309 ? -41.737 8.786 -13.799 1.00 79.52 309 PHE D N 1
ATOM 13407 C CA . PHE D 1 309 ? -40.751 9.564 -13.055 1.00 78.38 309 PHE D CA 1
ATOM 13408 C C . PHE D 1 309 ? -39.427 8.810 -13.039 1.00 78.14 309 PHE D C 1
ATOM 13409 O O . PHE D 1 309 ? -39.326 7.732 -12.457 1.00 78.95 309 PHE D O 1
ATOM 13417 N N . ARG D 1 310 ? -38.413 9.379 -13.678 1.00 62.41 310 ARG D N 1
ATOM 13418 C CA . ARG D 1 310 ? -37.097 8.753 -13.739 1.00 62.52 310 ARG D CA 1
ATOM 13419 C C . ARG D 1 310 ? -36.400 8.704 -12.378 1.00 62.62 310 ARG D C 1
ATOM 13420 O O . ARG D 1 310 ? -35.645 7.769 -12.084 1.00 62.61 310 ARG D O 1
ATOM 13428 N N . PHE D 1 311 ? -36.660 9.705 -11.543 1.00 68.30 311 PHE D N 1
ATOM 13429 C CA . PHE D 1 311 ? -36.028 9.773 -10.231 1.00 65.99 311 PHE D CA 1
ATOM 13430 C C . PHE D 1 311 ? -36.986 9.896 -9.053 1.00 64.36 311 PHE D C 1
ATOM 13431 O O . PHE D 1 311 ? -38.141 10.300 -9.202 1.00 63.61 311 PHE D O 1
ATOM 13439 N N . LEU D 1 312 ? -36.478 9.533 -7.878 1.00 57.76 312 LEU D N 1
ATOM 13440 C CA . LEU D 1 312 ? -37.217 9.642 -6.626 1.00 54.79 312 LEU D CA 1
ATOM 13441 C C . LEU D 1 312 ? -36.270 10.350 -5.670 1.00 52.68 312 LEU D C 1
ATOM 13442 O O . LEU D 1 312 ? -35.206 9.825 -5.342 1.00 51.50 312 LEU D O 1
ATOM 13447 N N . ALA D 1 313 ? -36.647 11.551 -5.247 1.00 48.85 313 ALA D N 1
ATOM 13448 C CA . ALA D 1 313 ? -35.825 12.319 -4.322 1.00 47.85 313 ALA D CA 1
ATOM 13449 C C . ALA D 1 313 ? -36.161 11.894 -2.901 1.00 46.61 313 ALA D C 1
ATOM 13450 O O . ALA D 1 313 ? -37.333 11.777 -2.548 1.00 47.67 313 ALA D O 1
ATOM 13452 N N . GLN D 1 314 ? -35.130 11.647 -2.098 1.00 45.14 314 GLN D N 1
ATOM 13453 C CA . GLN D 1 314 ? -35.309 11.251 -0.701 1.00 44.94 314 GLN D CA 1
ATOM 13454 C C . GLN D 1 314 ? -34.470 12.144 0.206 1.00 42.51 314 GLN D C 1
ATOM 13455 O O . GLN D 1 314 ? -33.404 12.609 -0.194 1.00 40.93 314 GLN D O 1
ATOM 13461 N N . GLY D 1 315 ? -34.940 12.358 1.434 1.00 48.48 315 GLY D N 1
ATOM 13462 C CA . GLY D 1 315 ? -34.222 13.222 2.357 1.00 46.84 315 GLY D CA 1
ATOM 13463 C C . GLY D 1 315 ? -33.239 12.531 3.285 1.00 48.23 315 GLY D C 1
ATOM 13464 O O . GLY D 1 315 ? -32.970 13.020 4.384 1.00 47.88 315 GLY D O 1
ATOM 13465 N N . THR D 1 316 ? -32.701 11.397 2.850 1.00 37.48 316 THR D N 1
ATOM 13466 C CA . THR D 1 316 ? -31.742 10.643 3.650 1.00 35.87 316 THR D CA 1
ATOM 13467 C C . THR D 1 316 ? -30.663 11.576 4.182 1.00 34.20 316 THR D C 1
ATOM 13468 O O . THR D 1 316 ? -30.145 12.409 3.443 1.00 34.80 316 THR D O 1
ATOM 13472 N N . LEU D 1 317 ? -30.336 11.442 5.465 1.00 36.25 317 LEU D N 1
ATOM 13473 C CA . LEU D 1 317 ? -29.322 12.283 6.099 1.00 35.66 317 LEU D CA 1
ATOM 13474 C C . LEU D 1 317 ? -28.124 11.439 6.518 1.00 37.13 317 LEU D C 1
ATOM 13475 O O . LEU D 1 317 ? -28.234 10.220 6.662 1.00 37.35 317 LEU D O 1
ATOM 13480 N N . TYR D 1 318 ? -26.987 12.093 6.738 1.00 37.81 318 TYR D N 1
ATOM 13481 C CA . TYR D 1 318 ? -25.756 11.395 7.108 1.00 41.77 318 TYR D CA 1
ATOM 13482 C C . TYR D 1 318 ? -25.911 10.352 8.220 1.00 43.40 318 TYR D C 1
ATOM 13483 O O . TYR D 1 318 ? -25.357 9.263 8.128 1.00 43.47 318 TYR D O 1
ATOM 13492 N N . PRO D 1 319 ? -26.663 10.666 9.289 1.00 47.62 319 PRO D N 1
ATOM 13493 C CA . PRO D 1 319 ? -26.800 9.647 10.332 1.00 49.33 319 PRO D CA 1
ATOM 13494 C C . PRO D 1 319 ? -27.329 8.327 9.757 1.00 50.69 319 PRO D C 1
ATOM 13495 O O . PRO D 1 319 ? -26.922 7.249 10.189 1.00 50.84 319 PRO D O 1
ATOM 13499 N N . ASP D 1 320 ? -28.238 8.419 8.788 1.00 49.68 320 ASP D N 1
ATOM 13500 C CA . ASP D 1 320 ? -28.794 7.229 8.155 1.00 51.88 320 ASP D CA 1
ATOM 13501 C C . ASP D 1 320 ? -27.687 6.481 7.423 1.00 52.80 320 ASP D C 1
ATOM 13502 O O . ASP D 1 320 ? -27.647 5.249 7.418 1.00 54.34 320 ASP D O 1
ATOM 13507 N N . VAL D 1 321 ? -26.792 7.242 6.804 1.00 53.02 321 VAL D N 1
ATOM 13508 C CA . VAL D 1 321 ? -25.674 6.683 6.056 1.00 53.48 321 VAL D CA 1
ATOM 13509 C C . VAL D 1 321 ? -24.643 6.045 6.978 1.00 54.86 321 VAL D C 1
ATOM 13510 O O . VAL D 1 321 ? -23.862 5.189 6.559 1.00 55.99 321 VAL D O 1
ATOM 13514 N N . ILE D 1 322 ? -24.648 6.452 8.241 1.00 58.75 322 ILE D N 1
ATOM 13515 C CA . ILE D 1 322 ? -23.706 5.905 9.208 1.00 58.69 322 ILE D CA 1
ATOM 13516 C C . ILE D 1 322 ? -24.303 4.686 9.914 1.00 57.00 322 ILE D C 1
ATOM 13517 O O . ILE D 1 322 ? -25.546 4.551 9.940 1.00 56.54 322 ILE D O 1
ATOM 13522 N N . LEU D 1 346 ? -36.979 0.392 -6.512 1.00 89.50 346 LEU D N 1
ATOM 13523 C CA . LEU D 1 346 ? -36.878 -0.405 -7.769 1.00 89.97 346 LEU D CA 1
ATOM 13524 C C . LEU D 1 346 ? -37.369 0.391 -8.972 1.00 90.09 346 LEU D C 1
ATOM 13525 O O . LEU D 1 346 ? -36.654 0.543 -9.965 1.00 90.67 346 LEU D O 1
ATOM 13530 N N . GLU D 1 347 ? -38.597 0.894 -8.872 1.00 96.78 347 GLU D N 1
ATOM 13531 C CA . GLU D 1 347 ? -39.213 1.666 -9.947 1.00 95.46 347 GLU D CA 1
ATOM 13532 C C . GLU D 1 347 ? -38.547 3.003 -10.254 1.00 93.08 347 GLU D C 1
ATOM 13533 O O . GLU D 1 347 ? -38.736 3.554 -11.338 1.00 93.60 347 GLU D O 1
ATOM 13539 N N . PHE D 1 348 ? -37.774 3.533 -9.311 1.00 62.15 348 PHE D N 1
ATOM 13540 C CA . PHE D 1 348 ? -37.118 4.816 -9.537 1.00 57.63 348 PHE D CA 1
ATOM 13541 C C . PHE D 1 348 ? -35.634 4.766 -9.207 1.00 54.59 348 PHE D C 1
ATOM 13542 O O . PHE D 1 348 ? -35.151 3.809 -8.602 1.00 53.26 348 PHE D O 1
ATOM 13550 N N . GLU D 1 349 ? -34.920 5.804 -9.634 1.00 56.28 349 GLU D N 1
ATOM 13551 C CA . GLU D 1 349 ? -33.494 5.943 -9.359 1.00 53.83 349 GLU D CA 1
ATOM 13552 C C . GLU D 1 349 ? -33.451 6.867 -8.139 1.00 51.47 349 GLU D C 1
ATOM 13553 O O . GLU D 1 349 ? -34.204 7.838 -8.080 1.00 50.23 349 GLU D O 1
ATOM 13559 N N . LEU D 1 350 ? -32.588 6.565 -7.171 1.00 61.64 350 LEU D N 1
ATOM 13560 C CA . LEU D 1 350 ? -32.501 7.364 -5.948 1.00 59.46 350 LEU D CA 1
ATOM 13561 C C . LEU D 1 350 ? -31.750 8.681 -6.034 1.00 57.58 350 LEU D C 1
ATOM 13562 O O . LEU D 1 350 ? -30.600 8.732 -6.465 1.00 58.62 350 LEU D O 1
ATOM 13567 N N . LEU D 1 351 ? -32.410 9.746 -5.598 1.00 50.34 351 LEU D N 1
ATOM 13568 C CA . LEU D 1 351 ? -31.800 11.067 -5.572 1.00 48.36 351 LEU D CA 1
ATOM 13569 C C . LEU D 1 351 ? -31.848 11.531 -4.107 1.00 47.17 351 LEU D C 1
ATOM 13570 O O . LEU D 1 351 ? -32.922 11.805 -3.563 1.00 46.39 351 LEU D O 1
ATOM 13575 N N . GLU D 1 352 ? -30.687 11.565 -3.458 1.00 45.46 352 GLU D N 1
ATOM 13576 C CA . GLU D 1 352 ? -30.625 11.984 -2.066 1.00 43.73 352 GLU D CA 1
ATOM 13577 C C . GLU D 1 352 ? -29.422 12.885 -1.808 1.00 40.88 352 GLU D C 1
ATOM 13578 O O . GLU D 1 352 ? -28.377 12.452 -1.329 1.00 39.60 352 GLU D O 1
ATOM 13584 N N . PRO D 1 353 ? -29.578 14.179 -2.122 1.00 40.87 353 PRO D N 1
ATOM 13585 C CA . PRO D 1 353 ? -28.563 15.223 -1.968 1.00 38.81 353 PRO D CA 1
ATOM 13586 C C . PRO D 1 353 ? -28.155 15.553 -0.538 1.00 38.49 353 PRO D C 1
ATOM 13587 O O . PRO D 1 353 ? -27.099 16.147 -0.326 1.00 37.23 353 PRO D O 1
ATOM 13591 N N . PHE D 1 354 ? -28.969 15.165 0.442 1.00 41.46 354 PHE D N 1
ATOM 13592 C CA . PHE D 1 354 ? -28.649 15.476 1.833 1.00 41.44 354 PHE D CA 1
ATOM 13593 C C . PHE D 1 354 ? -27.971 14.338 2.601 1.00 43.16 354 PHE D C 1
ATOM 13594 O O . PHE D 1 354 ? -27.698 14.473 3.800 1.00 43.53 354 PHE D O 1
ATOM 13602 N N . ARG D 1 355 ? -27.674 13.234 1.918 1.00 39.17 355 ARG D N 1
ATOM 13603 C CA . ARG D 1 355 ? -27.063 12.078 2.578 1.00 39.12 355 ARG D CA 1
ATOM 13604 C C . ARG D 1 355 ? -25.772 12.345 3.360 1.00 37.46 355 ARG D C 1
ATOM 13605 O O . ARG D 1 355 ? -25.408 11.553 4.226 1.00 36.57 355 ARG D O 1
ATOM 13613 N N . LEU D 1 356 ? -25.080 13.442 3.074 1.00 36.88 356 LEU D N 1
ATOM 13614 C CA . LEU D 1 356 ? -23.853 13.747 3.808 1.00 37.03 356 LEU D CA 1
ATOM 13615 C C . LEU D 1 356 ? -24.067 14.882 4.825 1.00 38.25 356 LEU D C 1
ATOM 13616 O O . LEU D 1 356 ? -23.110 15.386 5.431 1.00 36.10 356 LEU D O 1
ATOM 13621 N N . LEU D 1 357 ? -25.326 15.265 5.019 1.00 38.50 357 LEU D N 1
ATOM 13622 C CA . LEU D 1 357 ? -25.659 16.351 5.943 1.00 38.65 357 LEU D CA 1
ATOM 13623 C C . LEU D 1 357 ? -26.401 15.921 7.202 1.00 37.70 357 LEU D C 1
ATOM 13624 O O . LEU D 1 357 ? -27.125 14.922 7.205 1.00 36.70 357 LEU D O 1
ATOM 13629 N N . PHE D 1 358 ? -26.211 16.688 8.272 1.00 32.70 358 PHE D N 1
ATOM 13630 C CA . PHE D 1 358 ? -26.921 16.452 9.518 1.00 33.64 358 PHE D CA 1
ATOM 13631 C C . PHE D 1 358 ? -28.171 17.328 9.366 1.00 35.30 358 PHE D C 1
ATOM 13632 O O . PHE D 1 358 ? -28.184 18.238 8.533 1.00 34.14 358 PHE D O 1
ATOM 13640 N N . LYS D 1 359 ? -29.207 17.066 10.158 1.00 37.59 359 LYS D N 1
ATOM 13641 C CA . LYS D 1 359 ? -30.451 17.829 10.072 1.00 38.34 359 LYS D CA 1
ATOM 13642 C C . LYS D 1 359 ? -30.283 19.340 10.262 1.00 38.25 359 LYS D C 1
ATOM 13643 O O . LYS D 1 359 ? -30.868 20.142 9.529 1.00 35.42 359 LYS D O 1
ATOM 13649 N N . ASP D 1 360 ? -29.485 19.730 11.247 1.00 31.13 360 ASP D N 1
ATOM 13650 C CA . ASP D 1 360 ? -29.282 21.141 11.516 1.00 33.99 360 ASP D CA 1
ATOM 13651 C C . ASP D 1 360 ? -28.742 21.859 10.281 1.00 34.38 360 ASP D C 1
ATOM 13652 O O . ASP D 1 360 ? -29.104 23.004 10.009 1.00 31.28 360 ASP D O 1
ATOM 13657 N N . GLU D 1 361 ? -27.886 21.170 9.531 1.00 39.31 361 GLU D N 1
ATOM 13658 C CA . GLU D 1 361 ? -27.294 21.723 8.324 1.00 37.26 361 GLU D CA 1
ATOM 13659 C C . GLU D 1 361 ? -28.370 21.920 7.255 1.00 36.62 361 GLU D C 1
ATOM 13660 O O . GLU D 1 361 ? -28.316 22.871 6.484 1.00 38.21 361 GLU D O 1
ATOM 13666 N N . VAL D 1 362 ? -29.348 21.022 7.212 1.00 35.18 362 VAL D N 1
ATOM 13667 C CA . VAL D 1 362 ? -30.439 21.136 6.248 1.00 34.24 362 VAL D CA 1
ATOM 13668 C C . VAL D 1 362 ? -31.294 22.352 6.626 1.00 33.88 362 VAL D C 1
ATOM 13669 O O . VAL D 1 362 ? -31.759 23.089 5.760 1.00 31.74 362 VAL D O 1
ATOM 13673 N N . ARG D 1 363 ? -31.498 22.559 7.923 1.00 34.48 363 ARG D N 1
ATOM 13674 C CA . ARG D 1 363 ? -32.274 23.709 8.378 1.00 35.92 363 ARG D CA 1
ATOM 13675 C C . ARG D 1 363 ? -31.586 25.003 7.929 1.00 36.73 363 ARG D C 1
ATOM 13676 O O . ARG D 1 363 ? -32.252 26.005 7.671 1.00 38.85 363 ARG D O 1
ATOM 13684 N N . GLU D 1 364 ? -30.256 24.974 7.843 1.00 32.35 364 GLU D N 1
ATOM 13685 C CA . GLU D 1 364 ? -29.479 26.130 7.416 1.00 34.01 364 GLU D CA 1
ATOM 13686 C C . GLU D 1 364 ? -29.671 26.379 5.921 1.00 36.23 364 GLU D C 1
ATOM 13687 O O . GLU D 1 364 ? -29.756 27.532 5.475 1.00 32.89 364 GLU D O 1
ATOM 13693 N N . LEU D 1 365 ? -29.719 25.288 5.157 1.00 41.43 365 LEU D N 1
ATOM 13694 C CA . LEU D 1 365 ? -29.924 25.368 3.720 1.00 41.57 365 LEU D CA 1
ATOM 13695 C C . LEU D 1 365 ? -31.335 25.892 3.474 1.00 40.03 365 LEU D C 1
ATOM 13696 O O . LEU D 1 365 ? -31.576 26.632 2.516 1.00 39.84 365 LEU D O 1
ATOM 13701 N N . ALA D 1 366 ? -32.265 25.504 4.343 1.00 33.70 366 ALA D N 1
ATOM 13702 C CA . ALA D 1 366 ? -33.645 25.956 4.214 1.00 33.80 366 ALA D CA 1
ATOM 13703 C C . ALA D 1 366 ? -33.698 27.482 4.365 1.00 34.40 366 ALA D C 1
ATOM 13704 O O . ALA D 1 366 ? -34.514 28.150 3.720 1.00 35.38 366 ALA D O 1
ATOM 13706 N N . LEU D 1 367 ? -32.815 28.031 5.199 1.00 33.06 367 LEU D N 1
ATOM 13707 C CA . LEU D 1 367 ? -32.754 29.477 5.409 1.00 33.51 367 LEU D CA 1
ATOM 13708 C C . LEU D 1 367 ? -32.262 30.120 4.108 1.00 34.82 367 LEU D C 1
ATOM 13709 O O . LEU D 1 367 ? -32.819 31.118 3.642 1.00 32.72 367 LEU D O 1
ATOM 13714 N N . LEU D 1 368 ? -31.219 29.538 3.522 1.00 34.43 368 LEU D N 1
ATOM 13715 C CA . LEU D 1 368 ? -30.677 30.042 2.264 1.00 36.95 368 LEU D CA 1
ATOM 13716 C C . LEU D 1 368 ? -31.666 29.886 1.109 1.00 35.77 368 LEU D C 1
ATOM 13717 O O . LEU D 1 368 ? -31.569 30.604 0.123 1.00 37.69 368 LEU D O 1
ATOM 13722 N N . LEU D 1 369 ? -32.617 28.961 1.226 1.00 35.37 369 LEU D N 1
ATOM 13723 C CA . LEU D 1 369 ? -33.606 28.753 0.162 1.00 34.93 369 LEU D CA 1
ATOM 13724 C C . LEU D 1 369 ? -34.945 29.455 0.425 1.00 36.91 369 LEU D C 1
ATOM 13725 O O . LEU D 1 369 ? -35.952 29.143 -0.219 1.00 37.85 369 LEU D O 1
ATOM 13730 N N . GLY D 1 370 ? -34.959 30.379 1.387 1.00 32.06 370 GLY D N 1
ATOM 13731 C CA . GLY D 1 370 ? -36.162 31.144 1.675 1.00 31.33 370 GLY D CA 1
ATOM 13732 C C . GLY D 1 370 ? -37.320 30.553 2.464 1.00 33.00 370 GLY D C 1
ATOM 13733 O O . GLY D 1 370 ? -38.414 31.122 2.456 1.00 31.35 370 GLY D O 1
ATOM 13734 N N . LEU D 1 371 ? -37.104 29.434 3.148 1.00 34.10 371 LEU D N 1
ATOM 13735 C CA . LEU D 1 371 ? -38.170 28.839 3.942 1.00 34.18 371 LEU D CA 1
ATOM 13736 C C . LEU D 1 371 ? -38.379 29.711 5.189 1.00 35.24 371 LEU D C 1
ATOM 13737 O O . LEU D 1 371 ? -37.438 29.981 5.930 1.00 34.62 371 LEU D O 1
ATOM 13742 N N . PRO D 1 372 ? -39.615 30.184 5.421 1.00 34.92 372 PRO D N 1
ATOM 13743 C CA . PRO D 1 372 ? -39.908 31.025 6.590 1.00 35.01 372 PRO D CA 1
ATOM 13744 C C . PRO D 1 372 ? -39.763 30.260 7.919 1.00 34.38 372 PRO D C 1
ATOM 13745 O O . PRO D 1 372 ? -40.098 29.081 8.000 1.00 34.47 372 PRO D O 1
ATOM 13749 N N . ASP D 1 373 ? -39.274 30.940 8.953 1.00 33.13 373 ASP D N 1
ATOM 13750 C CA . ASP D 1 373 ? -39.069 30.316 10.258 1.00 34.54 373 ASP D CA 1
ATOM 13751 C C . ASP D 1 373 ? -40.235 29.469 10.758 1.00 36.04 373 ASP D C 1
ATOM 13752 O O . ASP D 1 373 ? -40.032 28.511 11.502 1.00 36.52 373 ASP D O 1
ATOM 13757 N N . THR D 1 374 ? -41.448 29.817 10.344 1.00 41.32 374 THR D N 1
ATOM 13758 C CA . THR D 1 374 ? -42.644 29.083 10.749 1.00 41.17 374 THR D CA 1
ATOM 13759 C C . THR D 1 374 ? -42.574 27.582 10.441 1.00 42.38 374 THR D C 1
ATOM 13760 O O . THR D 1 374 ? -43.093 26.758 11.197 1.00 40.95 374 THR D O 1
ATOM 13764 N N . LEU D 1 375 ? -41.929 27.230 9.334 1.00 35.75 375 LEU D N 1
ATOM 13765 C CA . LEU D 1 375 ? -41.835 25.830 8.935 1.00 36.66 375 LEU D CA 1
ATOM 13766 C C . LEU D 1 375 ? -40.403 25.334 8.879 1.00 33.29 375 LEU D C 1
ATOM 13767 O O . LEU D 1 375 ? -40.152 24.224 8.435 1.00 32.78 375 LEU D O 1
ATOM 13772 N N . ARG D 1 376 ? -39.470 26.163 9.327 1.00 31.30 376 ARG D N 1
ATOM 13773 C CA . ARG D 1 376 ? -38.059 25.800 9.295 1.00 32.38 376 ARG D CA 1
ATOM 13774 C C . ARG D 1 376 ? -37.535 25.341 10.656 1.00 32.13 376 ARG D C 1
ATOM 13775 O O . ARG D 1 376 ? -36.604 24.545 10.730 1.00 32.49 376 ARG D O 1
ATOM 13783 N N . LEU D 1 377 ? -38.152 25.827 11.729 1.00 35.22 377 LEU D N 1
ATOM 13784 C CA . LEU D 1 377 ? -37.697 25.502 13.079 1.00 35.63 377 LEU D CA 1
ATOM 13785 C C . LEU D 1 377 ? -38.681 24.684 13.913 1.00 35.74 377 LEU D C 1
ATOM 13786 O O . LEU D 1 377 ? -38.695 24.772 15.146 1.00 33.65 377 LEU D O 1
ATOM 13791 N N . ARG D 1 378 ? -39.502 23.880 13.251 1.00 28.48 378 ARG D N 1
ATOM 13792 C CA . ARG D 1 378 ? -40.473 23.076 13.970 1.00 29.44 378 ARG D CA 1
ATOM 13793 C C . ARG D 1 378 ? -39.829 21.785 14.429 1.00 28.49 378 ARG D C 1
ATOM 13794 O O . ARG D 1 378 ? -38.848 21.335 13.839 1.00 26.40 378 ARG D O 1
ATOM 13802 N N . HIS D 1 379 ? -40.359 21.210 15.507 1.00 31.05 379 HIS D N 1
ATOM 13803 C CA . HIS D 1 379 ? -39.828 19.958 16.028 1.00 32.14 379 HIS D CA 1
ATOM 13804 C C . HIS D 1 379 ? -40.186 18.835 15.065 1.00 33.73 379 HIS D C 1
ATOM 13805 O O . HIS D 1 379 ? -41.136 18.956 14.291 1.00 30.70 379 HIS D O 1
ATOM 13812 N N . PRO D 1 380 ? -39.435 17.723 15.112 1.00 38.17 380 PRO D N 1
ATOM 13813 C CA . PRO D 1 380 ? -39.700 16.584 14.234 1.00 36.97 380 PRO D CA 1
ATOM 13814 C C . PRO D 1 380 ? -41.094 16.045 14.543 1.00 38.31 380 PRO D C 1
ATOM 13815 O O . PRO D 1 380 ? -41.567 16.138 15.677 1.00 38.18 380 PRO D O 1
ATOM 13819 N N . PHE D 1 381 ? -41.747 15.485 13.533 1.00 34.02 381 PHE D N 1
ATOM 13820 C CA . PHE D 1 381 ? -43.088 14.934 13.691 1.00 33.32 381 PHE D CA 1
ATOM 13821 C C . PHE D 1 381 ? -43.094 13.616 12.926 1.00 32.66 381 PHE D C 1
ATOM 13822 O O . PHE D 1 381 ? -42.768 13.585 11.751 1.00 32.64 381 PHE D O 1
ATOM 13830 N N . PRO D 1 382 ? -43.491 12.516 13.582 1.00 38.38 382 PRO D N 1
ATOM 13831 C CA . PRO D 1 382 ? -43.532 11.175 12.982 1.00 38.30 382 PRO D CA 1
ATOM 13832 C C . PRO D 1 382 ? -44.430 10.964 11.760 1.00 37.87 382 PRO D C 1
ATOM 13833 O O . PRO D 1 382 ? -45.467 11.604 11.618 1.00 37.73 382 PRO D O 1
ATOM 13837 N N . GLY D 1 383 ? -44.009 10.052 10.885 1.00 41.11 383 GLY D N 1
ATOM 13838 C CA . GLY D 1 383 ? -44.782 9.725 9.696 1.00 39.67 383 GLY D CA 1
ATOM 13839 C C . GLY D 1 383 ? -46.190 9.282 10.066 1.00 39.69 383 GLY D C 1
ATOM 13840 O O . GLY D 1 383 ? -47.152 9.696 9.424 1.00 40.29 383 GLY D O 1
ATOM 13841 N N . PRO D 1 384 ? -46.344 8.426 11.095 1.00 32.62 384 PRO D N 1
ATOM 13842 C CA . PRO D 1 384 ? -47.653 7.940 11.544 1.00 31.24 384 PRO D CA 1
ATOM 13843 C C . PRO D 1 384 ? -48.425 9.071 12.213 1.00 31.81 384 PRO D C 1
ATOM 13844 O O . PRO D 1 384 ? -49.586 8.908 12.599 1.00 29.87 384 PRO D O 1
ATOM 13848 N N . GLY D 1 385 ? -47.745 10.205 12.382 1.00 37.06 385 GLY D N 1
ATOM 13849 C CA . GLY D 1 385 ? -48.352 11.378 12.991 1.00 36.19 385 GLY D CA 1
ATOM 13850 C C . GLY D 1 385 ? -49.035 11.165 14.325 1.00 36.57 385 GLY D C 1
ATOM 13851 O O . GLY D 1 385 ? -48.499 10.506 15.214 1.00 38.63 385 GLY D O 1
ATOM 13852 N N . LEU D 1 386 ? -50.235 11.720 14.450 1.00 31.66 386 LEU D N 1
ATOM 13853 C CA . LEU D 1 386 ? -51.030 11.633 15.667 1.00 32.64 386 LEU D CA 1
ATOM 13854 C C . LEU D 1 386 ? -51.572 10.243 15.987 1.00 34.90 386 LEU D C 1
ATOM 13855 O O . LEU D 1 386 ? -52.056 9.997 17.103 1.00 32.61 386 LEU D O 1
ATOM 13860 N N . ALA D 1 387 ? -51.495 9.336 15.018 1.00 36.55 387 ALA D N 1
ATOM 13861 C CA . ALA D 1 387 ? -51.999 7.983 15.226 1.00 36.18 387 ALA D CA 1
ATOM 13862 C C . ALA D 1 387 ? -51.204 7.279 16.322 1.00 35.65 387 ALA D C 1
ATOM 13863 O O . ALA D 1 387 ? -51.764 6.507 17.096 1.00 33.79 387 ALA D O 1
ATOM 13865 N N . VAL D 1 388 ? -49.903 7.544 16.393 1.00 40.84 388 VAL D N 1
ATOM 13866 C CA . VAL D 1 388 ? -49.095 6.908 17.421 1.00 43.45 388 VAL D CA 1
ATOM 13867 C C . VAL D 1 388 ? -49.132 7.685 18.741 1.00 44.12 388 VAL D C 1
ATOM 13868 O O . VAL D 1 388 ? -48.408 7.358 19.678 1.00 45.37 388 VAL D O 1
ATOM 13872 N N . ARG D 1 389 ? -49.982 8.707 18.817 1.00 35.50 389 ARG D N 1
ATOM 13873 C CA . ARG D 1 389 ? -50.097 9.494 20.042 1.00 35.65 389 ARG D CA 1
ATOM 13874 C C . ARG D 1 389 ? -51.478 9.347 20.664 1.00 37.11 389 ARG D C 1
ATOM 13875 O O . ARG D 1 389 ? -51.882 10.110 21.546 1.00 36.67 389 ARG D O 1
ATOM 13883 N N . VAL D 1 390 ? -52.207 8.356 20.168 1.00 38.06 390 VAL D N 1
ATOM 13884 C CA . VAL D 1 390 ? -53.519 8.031 20.695 1.00 39.11 390 VAL D CA 1
ATOM 13885 C C . VAL D 1 390 ? -53.304 6.620 21.191 1.00 40.89 390 VAL D C 1
ATOM 13886 O O . VAL D 1 390 ? -53.000 5.723 20.403 1.00 40.57 390 VAL D O 1
ATOM 13890 N N . LEU D 1 391 ? -53.406 6.439 22.503 1.00 48.73 391 LEU D N 1
ATOM 13891 C CA . LEU D 1 391 ? -53.215 5.135 23.115 1.00 50.56 391 LEU D CA 1
ATOM 13892 C C . LEU D 1 391 ? -54.436 4.252 22.920 1.00 51.59 391 LEU D C 1
ATOM 13893 O O . LEU D 1 391 ? -55.228 4.057 23.843 1.00 52.58 391 LEU D O 1
ATOM 13898 N N . GLY D 1 392 ? -54.577 3.720 21.712 1.00 48.14 392 GLY D N 1
ATOM 13899 C CA . GLY D 1 392 ? -55.704 2.862 21.410 1.00 48.97 392 GLY D CA 1
ATOM 13900 C C . GLY D 1 392 ? -56.193 3.049 19.990 1.00 48.62 392 GLY D C 1
ATOM 13901 O O . GLY D 1 392 ? -55.448 3.503 19.121 1.00 48.64 392 GLY D O 1
ATOM 13902 N N . GLU D 1 393 ? -57.453 2.703 19.759 1.00 48.54 393 GLU D N 1
ATOM 13903 C CA . GLU D 1 393 ? -58.049 2.824 18.438 1.00 49.10 393 GLU D CA 1
ATOM 13904 C C . GLU D 1 393 ? -58.117 4.286 18.008 1.00 46.78 393 GLU D C 1
ATOM 13905 O O . GLU D 1 393 ? -58.560 5.152 18.769 1.00 46.19 393 GLU D O 1
ATOM 13911 N N . VAL D 1 394 ? -57.686 4.557 16.785 1.00 46.31 394 VAL D N 1
ATOM 13912 C CA . VAL D 1 394 ? -57.725 5.913 16.284 1.00 46.40 394 VAL D CA 1
ATOM 13913 C C . VAL D 1 394 ? -59.092 6.171 15.686 1.00 47.04 394 VAL D C 1
ATOM 13914 O O . VAL D 1 394 ? -59.489 5.521 14.728 1.00 50.07 394 VAL D O 1
ATOM 13918 N N . THR D 1 395 ? -59.818 7.103 16.286 1.00 43.87 395 THR D N 1
ATOM 13919 C CA . THR D 1 395 ? -61.137 7.495 15.814 1.00 44.44 395 THR D CA 1
ATOM 13920 C C . THR D 1 395 ? -61.061 8.994 15.529 1.00 46.10 395 THR D C 1
ATOM 13921 O O . THR D 1 395 ? -60.283 9.711 16.162 1.00 45.34 395 THR D O 1
ATOM 13925 N N . GLU D 1 396 ? -61.858 9.476 14.585 1.00 43.47 396 GLU D N 1
ATOM 13926 C CA . GLU D 1 396 ? -61.832 10.893 14.259 1.00 43.90 396 GLU D CA 1
ATOM 13927 C C . GLU D 1 396 ? -62.089 11.752 15.503 1.00 43.03 396 GLU D C 1
ATOM 13928 O O . GLU D 1 396 ? -61.498 12.816 15.658 1.00 41.48 396 GLU D O 1
ATOM 13934 N N . GLU D 1 397 ? -62.958 11.285 16.393 1.00 47.81 397 GLU D N 1
ATOM 13935 C CA . GLU D 1 397 ? -63.267 12.031 17.610 1.00 48.82 397 GLU D CA 1
ATOM 13936 C C . GLU D 1 397 ? -62.017 12.212 18.477 1.00 48.38 397 GLU D C 1
ATOM 13937 O O . GLU D 1 397 ? -61.770 13.293 19.009 1.00 47.20 397 GLU D O 1
ATOM 13943 N N . ARG D 1 398 ? -61.234 11.145 18.607 1.00 45.04 398 ARG D N 1
ATOM 13944 C CA . ARG D 1 398 ? -60.007 11.175 19.390 1.00 42.97 398 ARG D CA 1
ATOM 13945 C C . ARG D 1 398 ? -58.937 12.030 18.716 1.00 43.43 398 ARG D C 1
ATOM 13946 O O . ARG D 1 398 ? -58.140 12.680 19.391 1.00 41.72 398 ARG D O 1
ATOM 13954 N N . LEU D 1 399 ? -58.912 12.027 17.385 1.00 50.58 399 LEU D N 1
ATOM 13955 C CA . LEU D 1 399 ? -57.940 12.830 16.652 1.00 51.29 399 LEU D CA 1
ATOM 13956 C C . LEU D 1 399 ? -58.232 14.312 16.857 1.00 52.30 399 LEU D C 1
ATOM 13957 O O . LEU D 1 399 ? -57.316 15.121 16.971 1.00 53.43 399 LEU D O 1
ATOM 13962 N N . GLU D 1 400 ? -59.512 14.661 16.907 1.00 48.24 400 GLU D N 1
ATOM 13963 C CA . GLU D 1 400 ? -59.909 16.050 17.100 1.00 50.70 400 GLU D CA 1
ATOM 13964 C C . GLU D 1 400 ? -59.643 16.543 18.523 1.00 48.98 400 GLU D C 1
ATOM 13965 O O . GLU D 1 400 ? -59.319 17.712 18.727 1.00 50.10 400 GLU D O 1
ATOM 13971 N N . ILE D 1 401 ? -59.787 15.661 19.506 1.00 43.94 401 ILE D N 1
ATOM 13972 C CA . ILE D 1 401 ? -59.524 16.047 20.884 1.00 40.88 401 ILE D CA 1
ATOM 13973 C C . ILE D 1 401 ? -58.021 16.251 21.064 1.00 39.73 401 ILE D C 1
ATOM 13974 O O . ILE D 1 401 ? -57.584 17.270 21.591 1.00 37.22 401 ILE D O 1
ATOM 13979 N N . LEU D 1 402 ? -57.236 15.279 20.608 1.00 39.83 402 LEU D N 1
ATOM 13980 C CA . LEU D 1 402 ? -55.786 15.350 20.715 1.00 38.24 402 LEU D CA 1
ATOM 13981 C C . LEU D 1 402 ? -55.213 16.524 19.934 1.00 40.06 402 LEU D C 1
ATOM 13982 O O . LEU D 1 402 ? -54.329 17.233 20.409 1.00 39.94 402 LEU D O 1
ATOM 13987 N N . ARG D 1 403 ? -55.723 16.711 18.725 1.00 37.07 403 ARG D N 1
ATOM 13988 C CA . ARG D 1 403 ? -55.282 17.783 17.854 1.00 37.61 403 ARG D CA 1
ATOM 13989 C C . ARG D 1 403 ? -55.399 19.149 18.537 1.00 38.01 403 ARG D C 1
ATOM 13990 O O . ARG D 1 403 ? -54.495 19.978 18.420 1.00 37.77 403 ARG D O 1
ATOM 13998 N N . ARG D 1 404 ? -56.499 19.383 19.250 1.00 37.19 404 ARG D N 1
ATOM 13999 C CA . ARG D 1 404 ? -56.687 20.648 19.949 1.00 38.71 404 ARG D CA 1
ATOM 14000 C C . ARG D 1 404 ? -55.725 20.770 21.142 1.00 39.17 404 ARG D C 1
ATOM 14001 O O . ARG D 1 404 ? -55.064 21.803 21.314 1.00 37.53 404 ARG D O 1
ATOM 14009 N N . ALA D 1 405 ? -55.662 19.720 21.966 1.00 37.82 405 ALA D N 1
ATOM 14010 C CA . ALA D 1 405 ? -54.795 19.715 23.148 1.00 36.50 405 ALA D CA 1
ATOM 14011 C C . ALA D 1 405 ? -53.353 19.992 22.737 1.00 36.20 405 ALA D C 1
ATOM 14012 O O . ALA D 1 405 ? -52.651 20.799 23.370 1.00 35.37 405 ALA D O 1
ATOM 14014 N N . ASP D 1 406 ? -52.936 19.310 21.673 1.00 29.09 406 ASP D N 1
ATOM 14015 C CA . ASP D 1 406 ? -51.602 19.432 21.102 1.00 32.24 406 ASP D CA 1
ATOM 14016 C C . ASP D 1 406 ? -51.335 20.858 20.644 1.00 31.91 406 ASP D C 1
ATOM 14017 O O . ASP D 1 406 ? -50.258 21.400 20.874 1.00 31.05 406 ASP D O 1
ATOM 14022 N N . ASP D 1 407 ? -52.319 21.455 19.983 1.00 32.57 407 ASP D N 1
ATOM 14023 C CA . ASP D 1 407 ? -52.196 22.826 19.488 1.00 32.96 407 ASP D CA 1
ATOM 14024 C C . ASP D 1 407 ? -52.007 23.811 20.650 1.00 29.72 407 ASP D C 1
ATOM 14025 O O . ASP D 1 407 ? -51.171 24.698 20.590 1.00 30.75 407 ASP D O 1
ATOM 14030 N N . ILE D 1 408 ? -52.791 23.649 21.706 1.00 32.25 408 ILE D N 1
ATOM 14031 C CA . ILE D 1 408 ? -52.685 24.516 22.875 1.00 32.27 408 ILE D CA 1
ATOM 14032 C C . ILE D 1 408 ? -51.281 24.416 23.497 1.00 34.08 408 ILE D C 1
ATOM 14033 O O . ILE D 1 408 ? -50.648 25.426 23.826 1.00 31.92 408 ILE D O 1
ATOM 14038 N N . PHE D 1 409 ? -50.799 23.188 23.641 1.00 32.52 409 PHE D N 1
ATOM 14039 C CA . PHE D 1 409 ? -49.485 22.934 24.216 1.00 32.89 409 PHE D CA 1
ATOM 14040 C C . PHE D 1 409 ? -48.363 23.636 23.429 1.00 33.34 409 PHE D C 1
ATOM 14041 O O . PHE D 1 409 ? -47.518 24.339 23.998 1.00 30.19 409 PHE D O 1
ATOM 14049 N N . THR D 1 410 ? -48.372 23.437 22.119 1.00 31.13 410 THR D N 1
ATOM 14050 C CA . THR D 1 410 ? -47.376 24.026 21.232 1.00 33.70 410 THR D CA 1
ATOM 14051 C C . THR D 1 410 ? -47.418 25.551 21.242 1.00 32.12 410 THR D C 1
ATOM 14052 O O . THR D 1 410 ? -46.378 26.207 21.210 1.00 32.35 410 THR D O 1
ATOM 14056 N N . SER D 1 411 ? -48.621 26.111 21.265 1.00 36.52 411 SER D N 1
ATOM 14057 C CA . SER D 1 411 ? -48.778 27.564 21.276 1.00 36.18 411 SER D CA 1
ATOM 14058 C C . SER D 1 411 ? -48.236 28.159 22.569 1.00 35.15 411 SER D C 1
ATOM 14059 O O . SER D 1 411 ? -47.522 29.170 22.555 1.00 34.10 411 SER D O 1
ATOM 14062 N N . LEU D 1 412 ? -48.581 27.533 23.688 1.00 31.94 412 LEU D N 1
ATOM 14063 C CA . LEU D 1 412 ? -48.102 28.015 24.977 1.00 31.20 412 LEU D CA 1
ATOM 14064 C C . LEU D 1 412 ? -46.582 27.941 25.033 1.00 30.25 412 LEU D C 1
ATOM 14065 O O . LEU D 1 412 ? -45.932 28.832 25.592 1.00 28.20 412 LEU D O 1
ATOM 14070 N N . LEU D 1 413 ? -46.015 26.888 24.446 1.00 28.71 413 LEU D N 1
ATOM 14071 C CA . LEU D 1 413 ? -44.565 26.734 24.425 1.00 2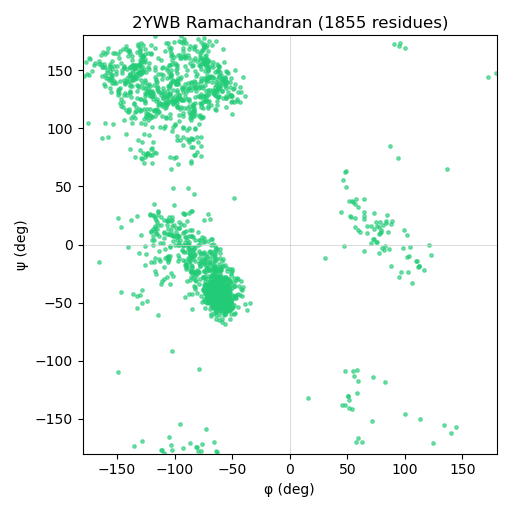8.06 413 LEU D CA 1
ATOM 14072 C C . LEU D 1 413 ? -43.936 27.903 23.660 1.00 29.13 413 LEU D C 1
ATOM 14073 O O . LEU D 1 413 ? -42.940 28.497 24.101 1.00 26.95 413 LEU D O 1
ATOM 14078 N N . ARG D 1 414 ? -44.526 28.239 22.516 1.00 27.28 414 ARG D N 1
ATOM 14079 C CA . ARG D 1 414 ? -44.024 29.354 21.718 1.00 27.82 414 ARG D CA 1
ATOM 14080 C C . ARG D 1 414 ? -44.220 30.670 22.468 1.00 26.80 414 ARG D C 1
ATOM 14081 O O . ARG D 1 414 ? -43.313 31.482 22.541 1.00 26.72 414 ARG D O 1
ATOM 14089 N N . GLU D 1 415 ? -45.399 30.875 23.037 1.00 28.34 415 GLU D N 1
ATOM 14090 C CA . GLU D 1 415 ? -45.655 32.103 23.772 1.00 33.73 415 GLU D CA 1
ATOM 14091 C C . GLU D 1 415 ? -44.560 32.417 24.803 1.00 36.36 415 GLU D C 1
ATOM 14092 O O . GLU D 1 415 ? -44.100 33.556 24.910 1.00 36.04 415 GLU D O 1
ATOM 14098 N N . TRP D 1 416 ? -44.145 31.399 25.552 1.00 37.78 416 TRP D N 1
ATOM 14099 C CA . TRP D 1 416 ? -43.115 31.555 26.577 1.00 37.48 416 TRP D CA 1
ATOM 14100 C C . TRP D 1 416 ? -41.687 31.439 26.072 1.00 34.31 416 TRP D C 1
ATOM 14101 O O . TRP D 1 416 ? -40.736 31.649 26.823 1.00 34.31 416 TRP D O 1
ATOM 14112 N N . GLY D 1 417 ? -41.527 31.118 24.795 1.00 32.45 417 GLY D N 1
ATOM 14113 C CA . GLY D 1 417 ? -40.191 30.989 24.253 1.00 29.09 417 GLY D CA 1
ATOM 14114 C C . GLY D 1 417 ? -39.552 29.651 24.601 1.00 29.28 417 GLY D C 1
ATOM 14115 O O . GLY D 1 417 ? -38.360 29.457 24.373 1.00 30.23 417 GLY D O 1
ATOM 14116 N N . LEU D 1 418 ? -40.340 28.722 25.139 1.00 27.43 418 LEU D N 1
ATOM 14117 C CA . LEU D 1 418 ? -39.821 27.403 25.501 1.00 26.93 418 LEU D CA 1
ATOM 14118 C C . LEU D 1 418 ? -39.780 26.398 24.344 1.00 28.01 418 LEU D C 1
ATOM 14119 O O . LEU D 1 418 ? -38.965 25.472 24.351 1.00 26.20 418 LEU D O 1
ATOM 14124 N N . TYR D 1 419 ? -40.637 26.589 23.341 1.00 29.25 419 TYR D N 1
ATOM 14125 C CA . TYR D 1 419 ? -40.683 25.675 22.195 1.00 28.16 419 TYR D CA 1
ATOM 14126 C C . TYR D 1 419 ? -39.293 25.432 21.607 1.00 29.85 419 TYR D C 1
ATOM 14127 O O . TYR D 1 419 ? -38.905 24.288 21.342 1.00 29.49 419 TYR D O 1
ATOM 14136 N N . GLU D 1 420 ? -38.538 26.508 21.407 1.00 30.54 420 GLU D N 1
ATOM 14137 C CA . GLU D 1 420 ? -37.187 26.409 20.847 1.00 31.33 420 GLU D CA 1
ATOM 14138 C C . GLU D 1 420 ? -36.168 25.823 21.846 1.00 30.54 420 GLU D C 1
ATOM 14139 O O . GLU D 1 420 ? -35.085 25.404 21.450 1.00 29.43 420 GLU D O 1
ATOM 14145 N N . LYS D 1 421 ? -36.514 25.826 23.131 1.00 32.88 421 LYS D N 1
ATOM 14146 C CA . LYS D 1 421 ? -35.625 25.334 24.183 1.00 32.83 421 LYS D CA 1
ATOM 14147 C C . LYS D 1 421 ? -35.751 23.837 24.502 1.00 34.36 421 LYS D C 1
ATOM 14148 O O . LYS D 1 421 ? -35.132 23.348 25.454 1.00 35.18 421 LYS D O 1
ATOM 14154 N N . VAL D 1 422 ? -36.579 23.121 23.743 1.00 27.30 422 VAL D N 1
ATOM 14155 C CA . VAL D 1 422 ? -36.718 21.678 23.927 1.00 28.11 422 VAL D CA 1
ATOM 14156 C C . VAL D 1 422 ? -36.470 21.030 22.563 1.00 29.44 422 VAL D C 1
ATOM 14157 O O . VAL D 1 422 ? -36.697 21.653 21.523 1.00 31.05 422 VAL D O 1
ATOM 14161 N N . ALA D 1 423 ? -35.966 19.804 22.553 1.00 32.58 423 ALA D N 1
ATOM 14162 C CA . ALA D 1 423 ? -35.699 19.139 21.282 1.00 33.91 423 ALA D CA 1
ATOM 14163 C C . ALA D 1 423 ? -36.981 18.563 20.699 1.00 32.71 423 ALA D C 1
ATOM 14164 O O . ALA D 1 423 ? -37.103 18.384 19.496 1.00 36.62 423 ALA D O 1
ATOM 14166 N N . GLN D 1 424 ? -37.948 18.289 21.555 1.00 31.05 424 GLN D N 1
ATOM 14167 C CA . GLN D 1 424 ? -39.208 17.722 21.098 1.00 30.61 424 GLN D CA 1
ATOM 14168 C C . GLN D 1 424 ? -40.298 17.976 22.132 1.00 30.14 424 GLN D C 1
ATOM 14169 O O . GLN D 1 424 ? -40.016 18.030 23.320 1.00 30.40 424 GLN D O 1
ATOM 14175 N N . ALA D 1 425 ? -41.533 18.148 21.667 1.00 29.03 425 ALA D N 1
ATOM 14176 C CA . ALA D 1 425 ? -42.685 18.378 22.533 1.00 28.66 425 ALA D CA 1
ATOM 14177 C C . ALA D 1 425 ? -43.928 17.750 21.891 1.00 31.95 425 ALA D C 1
ATOM 14178 O O . ALA D 1 425 ? -44.302 18.096 20.770 1.00 34.30 425 ALA D O 1
ATOM 14180 N N . LEU D 1 426 ? -44.568 16.826 22.600 1.00 31.90 426 LEU D N 1
ATOM 14181 C CA . LEU D 1 426 ? -45.760 16.170 22.077 1.00 32.50 426 LEU D CA 1
ATOM 14182 C C . LEU D 1 426 ? -46.750 15.887 23.204 1.00 33.39 426 LEU D C 1
ATOM 14183 O O . LEU D 1 426 ? -46.421 16.027 24.386 1.00 31.47 426 LEU D O 1
ATOM 14188 N N . ALA D 1 427 ? -47.969 15.512 22.831 1.00 30.48 427 ALA D N 1
ATOM 14189 C CA . ALA D 1 427 ? -49.017 15.197 23.797 1.00 30.57 427 ALA D CA 1
ATOM 14190 C C . ALA D 1 427 ? -49.670 13.882 23.371 1.00 33.31 427 ALA D C 1
ATOM 14191 O O . ALA D 1 427 ? -49.931 13.667 22.181 1.00 31.61 427 ALA D O 1
ATOM 14193 N N . VAL D 1 428 ? -49.916 13.010 24.348 1.00 32.12 428 VAL D N 1
ATOM 14194 C CA . VAL D 1 428 ? -50.516 11.700 24.115 1.00 33.97 428 VAL D CA 1
ATOM 14195 C C . VAL D 1 428 ? -51.880 11.598 24.792 1.00 34.87 428 VAL D C 1
ATOM 14196 O O . VAL D 1 428 ? -52.040 11.973 25.956 1.00 34.04 428 VAL D O 1
ATOM 14200 N N . LEU D 1 429 ? -52.862 11.085 24.058 1.00 37.41 429 LEU D N 1
ATOM 14201 C CA . LEU D 1 429 ? -54.210 10.954 24.585 1.00 38.50 429 LEU D CA 1
ATOM 14202 C C . LEU D 1 429 ? -54.485 9.524 25.015 1.00 41.29 429 LEU D C 1
ATOM 14203 O O . LEU D 1 429 ? -54.392 8.593 24.212 1.00 40.94 429 LEU D O 1
ATOM 14208 N N . THR D 1 430 ? -54.817 9.361 26.293 1.00 36.95 430 THR D N 1
ATOM 14209 C CA . THR D 1 430 ? -55.113 8.050 26.852 1.00 39.96 430 THR D CA 1
ATOM 14210 C C . THR D 1 430 ? -56.583 7.913 27.215 1.00 41.71 430 THR D C 1
ATOM 14211 O O . THR D 1 430 ? -57.101 8.658 28.042 1.00 40.89 430 THR D O 1
ATOM 14215 N N . PRO D 1 431 ? -57.280 6.955 26.590 1.00 54.09 431 PRO D N 1
ATOM 14216 C CA . PRO D 1 431 ? -58.699 6.763 26.901 1.00 57.20 431 PRO D CA 1
ATOM 14217 C C . PRO D 1 431 ? -58.837 6.117 28.281 1.00 58.65 431 PRO D C 1
ATOM 14218 O O . PRO D 1 431 ? -58.198 5.104 28.562 1.00 59.83 431 PRO D O 1
ATOM 14222 N N . VAL D 1 432 ? -59.662 6.707 29.140 1.00 65.01 432 VAL D N 1
ATOM 14223 C CA . VAL D 1 432 ? -59.866 6.167 30.479 1.00 65.88 432 VAL D CA 1
ATOM 14224 C C . VAL D 1 432 ? -61.345 5.889 30.737 1.00 66.68 432 VAL D C 1
ATOM 14225 O O . VAL D 1 432 ? -62.189 6.690 30.273 1.00 66.40 432 VAL D O 1
ATOM 14229 N N . GLY D 1 445 ? -63.933 11.057 28.975 1.00 56.75 445 GLY D N 1
ATOM 14230 C CA . GLY D 1 445 ? -63.039 10.147 29.735 1.00 54.33 445 GLY D CA 1
ATOM 14231 C C . GLY D 1 445 ? -61.661 10.051 29.111 1.00 54.18 445 GLY D C 1
ATOM 14232 O O . GLY D 1 445 ? -61.330 9.041 28.486 1.00 54.70 445 GLY D O 1
ATOM 14233 N N . TYR D 1 446 ? -60.854 11.099 29.275 1.00 48.76 446 TYR D N 1
ATOM 14234 C CA . TYR D 1 446 ? -59.504 11.114 28.718 1.00 46.23 446 TYR D CA 1
ATOM 14235 C C . TYR D 1 446 ? -58.444 11.759 29.611 1.00 44.84 446 TYR D C 1
ATOM 14236 O O . TYR D 1 446 ? -58.708 12.736 30.319 1.00 43.25 446 TYR D O 1
ATOM 14245 N N . VAL D 1 447 ? -57.246 11.180 29.577 1.00 39.61 447 VAL D N 1
ATOM 14246 C CA . VAL D 1 447 ? -56.105 11.699 30.323 1.00 35.77 447 VAL D CA 1
ATOM 14247 C C . VAL D 1 447 ? -55.086 12.074 29.248 1.00 33.20 447 VAL D C 1
ATOM 14248 O O . VAL D 1 447 ? -54.783 11.272 28.367 1.00 32.21 447 VAL D O 1
ATOM 14252 N N . LEU D 1 448 ? -54.590 13.302 29.301 1.00 31.76 448 LEU D N 1
ATOM 14253 C CA . LEU D 1 448 ? -53.610 13.771 28.333 1.00 30.06 448 LEU D CA 1
ATOM 14254 C C . LEU D 1 448 ? -52.227 13.876 28.965 1.00 28.64 448 LEU D C 1
ATOM 14255 O O . LEU D 1 448 ? -52.066 14.509 30.012 1.00 27.93 448 LEU D O 1
ATOM 14260 N N . ALA D 1 449 ? -51.231 13.273 28.327 1.00 32.44 449 ALA D N 1
ATOM 14261 C CA . ALA D 1 449 ? -49.869 13.340 28.838 1.00 33.51 449 ALA D CA 1
ATOM 14262 C C . ALA D 1 449 ? -49.000 14.295 28.017 1.00 33.68 449 ALA D C 1
ATOM 14263 O O . ALA D 1 449 ? -48.852 14.134 26.809 1.00 35.55 449 ALA D O 1
ATOM 14265 N N . LEU D 1 450 ? -48.435 15.293 28.684 1.00 31.85 450 LEU D N 1
ATOM 14266 C CA . LEU D 1 450 ? -47.549 16.250 28.037 1.00 30.15 450 LEU D CA 1
ATOM 14267 C C . LEU D 1 450 ? -46.176 15.600 28.073 1.00 31.88 450 LEU D C 1
ATOM 14268 O O . LEU D 1 450 ? -45.777 15.013 29.082 1.00 31.82 450 LEU D O 1
ATOM 14273 N N . ARG D 1 451 ? -45.445 15.726 26.976 1.00 34.00 451 ARG D N 1
ATOM 14274 C CA . ARG D 1 451 ? -44.159 15.075 26.852 1.00 32.54 451 ARG D CA 1
ATOM 14275 C C . ARG D 1 451 ? -43.137 15.940 26.114 1.00 31.09 451 ARG D C 1
ATOM 14276 O O . ARG D 1 451 ? -43.316 16.260 24.941 1.00 37.48 451 ARG D O 1
ATOM 14284 N N . ALA D 1 452 ? -42.073 16.332 26.807 1.00 22.68 452 ALA D N 1
ATOM 14285 C CA . ALA D 1 452 ? -41.020 17.142 26.198 1.00 23.16 452 ALA D CA 1
ATOM 14286 C C . ALA D 1 452 ? -39.646 16.655 26.664 1.00 22.96 452 ALA D C 1
ATOM 14287 O O . ALA D 1 452 ? -39.505 16.194 27.790 1.00 24.07 452 ALA D O 1
ATOM 14289 N N . VAL D 1 453 ? -38.641 16.755 25.801 1.00 26.31 453 VAL D N 1
ATOM 14290 C CA . VAL D 1 453 ? -37.292 16.313 26.140 1.00 25.86 453 VAL D CA 1
ATOM 14291 C C . VAL D 1 453 ? -36.228 17.256 25.604 1.00 28.10 453 VAL D C 1
ATOM 14292 O O . VAL D 1 453 ? -36.490 18.077 24.723 1.00 28.68 453 VAL D O 1
ATOM 14296 N N . THR D 1 454 ? -35.031 17.145 26.170 1.00 27.03 454 THR D N 1
ATOM 14297 C CA . THR D 1 454 ? -33.889 17.949 25.760 1.00 27.88 454 THR D CA 1
ATOM 14298 C C . THR D 1 454 ? -32.753 16.951 25.549 1.00 33.83 454 THR D C 1
ATOM 14299 O O . THR D 1 454 ? -32.835 15.820 26.021 1.00 33.79 454 THR D O 1
ATOM 14303 N N . THR D 1 455 ? -31.704 17.363 24.842 1.00 40.80 455 THR D N 1
ATOM 14304 C CA . THR D 1 455 ? -30.564 16.492 24.584 1.00 41.68 455 THR D CA 1
ATOM 14305 C C . THR D 1 455 ? -29.295 17.294 24.331 1.00 44.01 455 THR D C 1
ATOM 14306 O O . THR D 1 455 ? -29.350 18.415 23.824 1.00 42.82 455 THR D O 1
ATOM 14310 N N . GLU D 1 456 ? -28.151 16.702 24.666 1.00 40.60 456 GLU D N 1
ATOM 14311 C CA . GLU D 1 456 ? -26.861 17.350 24.454 1.00 43.28 456 GLU D CA 1
ATOM 14312 C C . GLU D 1 456 ? -25.856 16.429 23.746 1.00 43.34 456 GLU D C 1
ATOM 14313 O O . GLU D 1 456 ? -24.775 16.866 23.363 1.00 41.07 456 GLU D O 1
ATOM 14319 N N . ASP D 1 457 ? -26.221 15.160 23.559 1.00 44.65 457 ASP D N 1
ATOM 14320 C CA . ASP D 1 457 ? -25.342 14.211 22.875 1.00 45.60 457 ASP D CA 1
ATOM 14321 C C . ASP D 1 457 ? -25.983 13.646 21.602 1.00 45.97 457 ASP D C 1
ATOM 14322 O O . ASP D 1 457 ? -25.346 12.890 20.865 1.00 44.88 457 ASP D O 1
ATOM 14327 N N . PHE D 1 458 ? -27.214 14.025 21.226 1.00 47.10 458 PHE D N 1
ATOM 14328 C CA . PHE D 1 458 ? -28.114 13.553 20.169 1.00 46.86 458 PHE D CA 1
ATOM 14329 C C . PHE D 1 458 ? -28.344 12.041 20.180 1.00 45.83 458 PHE D C 1
ATOM 14330 O O . PHE D 1 458 ? -28.870 11.487 19.221 1.00 46.58 458 PHE D O 1
ATOM 14338 N N . MET D 1 459 ? -28.166 11.421 21.356 1.00 53.10 459 MET D N 1
ATOM 14339 C CA . MET D 1 459 ? -28.476 10.001 21.494 1.00 52.39 459 MET D CA 1
ATOM 14340 C C . MET D 1 459 ? -29.354 9.762 22.715 1.00 51.13 459 MET D C 1
ATOM 14341 O O . MET D 1 459 ? -30.327 9.010 22.657 1.00 51.40 459 MET D O 1
ATOM 14346 N N . THR D 1 460 ? -29.007 10.416 23.816 1.00 44.08 460 THR D N 1
ATOM 14347 C CA . THR D 1 460 ? -29.778 10.312 25.045 1.00 43.60 460 THR D CA 1
ATOM 14348 C C . THR D 1 460 ? -30.706 11.523 25.111 1.00 42.00 460 THR D C 1
ATOM 14349 O O . THR D 1 460 ? -30.420 12.558 24.512 1.00 41.59 460 THR D O 1
ATOM 14353 N N . ALA D 1 461 ? -31.824 11.389 25.816 1.00 40.83 461 ALA D N 1
ATOM 14354 C CA . ALA D 1 461 ? -32.770 12.495 25.940 1.00 38.21 461 ALA D CA 1
ATOM 14355 C C . ALA D 1 461 ? -33.293 12.560 27.361 1.00 36.15 461 ALA D C 1
ATOM 14356 O O . ALA D 1 461 ? -33.694 11.544 27.932 1.00 38.21 461 ALA D O 1
ATOM 14358 N N . ASP D 1 462 ? -33.285 13.753 27.941 1.00 31.58 462 ASP D N 1
ATOM 14359 C CA . ASP D 1 462 ? -33.774 13.913 29.299 1.00 29.92 462 ASP D CA 1
ATOM 14360 C C . ASP D 1 462 ? -35.168 14.527 29.283 1.00 28.63 462 ASP D C 1
ATOM 14361 O O . ASP D 1 462 ? -35.489 15.334 28.395 1.00 26.16 462 ASP D O 1
ATOM 14366 N N . TRP D 1 463 ? -36.015 14.143 30.235 1.00 28.87 463 TRP D N 1
ATOM 14367 C CA . TRP D 1 463 ? -37.329 14.768 30.281 1.00 26.96 463 TRP D CA 1
ATOM 14368 C C . TRP D 1 463 ? -37.022 16.238 30.570 1.00 27.80 463 TRP D C 1
ATOM 14369 O O . TRP D 1 463 ? -36.228 16.548 31.455 1.00 29.87 463 TRP D O 1
ATOM 14380 N N . ALA D 1 464 ? -37.622 17.141 29.800 1.00 25.98 464 ALA D N 1
ATOM 14381 C CA . ALA D 1 464 ? -37.347 18.563 29.940 1.00 25.11 464 ALA D CA 1
ATOM 14382 C C . ALA D 1 464 ? -37.779 19.166 31.263 1.00 24.80 464 ALA D C 1
ATOM 14383 O O . ALA D 1 464 ? -38.921 19.021 31.674 1.00 21.53 464 ALA D O 1
ATOM 14385 N N . ARG D 1 465 ? -36.856 19.861 31.918 1.00 25.47 465 ARG D N 1
ATOM 14386 C CA . ARG D 1 465 ? -37.165 20.507 33.194 1.00 29.55 465 ARG D CA 1
ATOM 14387 C C . ARG D 1 465 ? -37.834 21.843 32.889 1.00 29.25 465 ARG D C 1
ATOM 14388 O O . ARG D 1 465 ? -37.204 22.878 32.959 1.00 33.06 465 ARG D O 1
ATOM 14396 N N . LEU D 1 466 ? -39.103 21.810 32.515 1.00 35.25 466 LEU D N 1
ATOM 14397 C CA . LEU D 1 466 ? -39.824 23.039 32.214 1.00 34.97 466 LEU D CA 1
ATOM 14398 C C . LEU D 1 466 ? -40.292 23.721 33.498 1.00 35.05 466 LEU D C 1
ATOM 14399 O O . LEU D 1 466 ? -40.395 23.085 34.543 1.00 36.09 466 LEU D O 1
ATOM 14404 N N . PRO D 1 467 ? -40.560 25.032 33.439 1.00 32.57 467 PRO D N 1
ATOM 14405 C CA . PRO D 1 467 ? -41.028 25.743 34.635 1.00 32.18 467 PRO D CA 1
ATOM 14406 C C . PRO D 1 467 ? -42.370 25.154 35.062 1.00 32.43 467 PRO D C 1
ATOM 14407 O O . PRO D 1 467 ? -43.241 24.912 34.220 1.00 32.78 467 PRO D O 1
ATOM 14411 N N . LEU D 1 468 ? -42.539 24.902 36.357 1.00 28.92 468 LEU D N 1
ATOM 14412 C CA . LEU D 1 468 ? -43.791 24.326 36.841 1.00 29.27 468 LEU D CA 1
ATOM 14413 C C . LEU D 1 468 ? -44.967 25.278 36.602 1.00 31.27 468 LEU D C 1
ATOM 14414 O O . LEU D 1 468 ? -46.107 24.839 36.392 1.00 29.81 468 LEU D O 1
ATOM 14419 N N . GLU D 1 469 ? -44.694 26.580 36.646 1.00 28.15 469 GLU D N 1
ATOM 14420 C CA . GLU D 1 469 ? -45.740 27.570 36.419 1.00 31.27 469 GLU D CA 1
ATOM 14421 C C . GLU D 1 469 ? -46.260 27.391 34.981 1.00 28.33 469 GLU D C 1
ATOM 14422 O O . GLU D 1 469 ? -47.461 27.498 34.726 1.00 25.86 469 GLU D O 1
ATOM 14428 N N . PHE D 1 470 ? -45.351 27.103 34.055 1.00 29.89 470 PHE D N 1
ATOM 14429 C CA . PHE D 1 470 ? -45.732 26.868 32.665 1.00 30.12 470 PHE D CA 1
ATOM 14430 C C . PHE D 1 470 ? -46.557 25.572 32.552 1.00 30.30 470 PHE D C 1
ATOM 14431 O O . PHE D 1 470 ? -47.550 25.518 31.834 1.00 29.71 470 PHE D O 1
ATOM 14439 N N . LEU D 1 471 ? -46.130 24.521 33.244 1.00 31.73 471 LEU D N 1
ATOM 14440 C CA . LEU D 1 471 ? -46.871 23.265 33.204 1.00 30.93 471 LEU D CA 1
ATOM 14441 C C . LEU D 1 471 ? -48.273 23.489 33.748 1.00 29.98 471 LEU D C 1
ATOM 14442 O O . LEU D 1 471 ? -49.247 22.946 33.230 1.00 31.08 471 LEU D O 1
ATOM 14447 N N . ASP D 1 472 ? -48.380 24.311 34.784 1.00 26.51 472 ASP D N 1
ATOM 14448 C CA . ASP D 1 472 ? -49.679 24.596 35.369 1.00 26.17 472 ASP D CA 1
ATOM 14449 C C . ASP D 1 472 ? -50.593 25.330 34.380 1.00 27.40 472 ASP D C 1
ATOM 14450 O O . ASP D 1 472 ? -51.786 25.037 34.291 1.00 26.86 472 ASP D O 1
ATOM 14455 N N . GLU D 1 473 ? -50.042 26.294 33.648 1.00 28.40 473 GLU D N 1
ATOM 14456 C CA . GLU D 1 473 ? -50.850 27.036 32.683 1.00 31.91 473 GLU D CA 1
ATOM 14457 C C . GLU D 1 473 ? -51.292 26.122 31.537 1.00 30.71 473 GLU D C 1
ATOM 14458 O O . GLU D 1 473 ? -52.423 26.209 31.062 1.00 29.08 473 GLU D O 1
ATOM 14464 N N . ALA D 1 474 ? -50.401 25.236 31.106 1.00 30.35 474 ALA D N 1
ATOM 14465 C CA . ALA D 1 474 ? -50.726 24.304 30.035 1.00 29.56 474 ALA D CA 1
ATOM 14466 C C . ALA D 1 474 ? -51.869 23.376 30.459 1.00 32.37 474 ALA D C 1
ATOM 14467 O O . ALA D 1 474 ? -52.824 23.167 29.708 1.00 34.17 474 ALA D O 1
ATOM 14469 N N . ALA D 1 475 ? -51.767 22.819 31.663 1.00 31.06 475 ALA D N 1
ATOM 14470 C CA . ALA D 1 475 ? -52.792 21.915 32.173 1.00 31.91 475 ALA D CA 1
ATOM 14471 C C . ALA D 1 475 ? -54.124 22.643 32.380 1.00 33.55 475 ALA D C 1
ATOM 14472 O O . ALA D 1 475 ? -55.184 22.106 32.052 1.00 31.84 475 ALA D O 1
ATOM 14474 N N . ARG D 1 476 ? -54.071 23.854 32.930 1.00 30.76 476 ARG D N 1
ATOM 14475 C CA . ARG D 1 476 ? -55.292 24.626 33.140 1.00 33.33 476 ARG D CA 1
ATOM 14476 C C . ARG D 1 476 ? -55.944 24.999 31.808 1.00 32.50 476 ARG D C 1
ATOM 14477 O O . ARG D 1 476 ? -57.148 24.854 31.640 1.00 30.20 476 ARG D O 1
ATOM 14485 N N . ARG D 1 477 ? -55.146 25.475 30.863 1.00 34.59 477 ARG D N 1
ATOM 14486 C CA . ARG D 1 477 ? -55.673 25.849 29.557 1.00 37.86 477 ARG D CA 1
ATOM 14487 C C . ARG D 1 477 ? -56.282 24.637 28.841 1.00 37.93 477 ARG D C 1
ATOM 14488 O O . ARG D 1 477 ? -57.330 24.749 28.203 1.00 37.87 477 ARG D O 1
ATOM 14496 N N . ILE D 1 478 ? -55.642 23.477 28.963 1.00 34.35 478 ILE D N 1
ATOM 14497 C CA . ILE D 1 478 ? -56.135 22.283 28.290 1.00 33.95 478 ILE D CA 1
ATOM 14498 C C . ILE D 1 478 ? -57.454 21.705 28.808 1.00 35.00 478 ILE D C 1
ATOM 14499 O O . ILE D 1 478 ? -58.300 21.311 28.003 1.00 34.57 478 ILE D O 1
ATOM 14504 N N . THR D 1 479 ? -57.654 21.653 30.123 1.00 32.44 479 THR D N 1
ATOM 14505 C CA . THR D 1 479 ? -58.905 21.105 30.649 1.00 33.81 479 THR D CA 1
ATOM 14506 C C . THR D 1 479 ? -60.034 22.121 30.546 1.00 36.87 479 THR D C 1
ATOM 14507 O O . THR D 1 479 ? -61.213 21.762 30.523 1.00 37.24 479 THR D O 1
ATOM 14511 N N . ARG D 1 480 ? -59.661 23.394 30.491 1.00 38.81 480 ARG D N 1
ATOM 14512 C CA . ARG D 1 480 ? -60.622 24.479 30.359 1.00 43.00 480 ARG D CA 1
ATOM 14513 C C . ARG D 1 480 ? -61.166 24.479 28.923 1.00 44.04 480 ARG D C 1
ATOM 14514 O O . ARG D 1 480 ? -62.373 24.399 28.703 1.00 43.52 480 ARG D O 1
ATOM 14522 N N . ARG D 1 481 ? -60.257 24.542 27.952 1.00 50.86 481 ARG D N 1
ATOM 14523 C CA . ARG D 1 481 ? -60.615 24.577 26.534 1.00 50.94 481 ARG D CA 1
ATOM 14524 C C . ARG D 1 481 ? -61.018 23.249 25.896 1.00 49.61 481 ARG D C 1
ATOM 14525 O O . ARG D 1 481 ? -61.622 23.246 24.825 1.00 48.78 481 ARG D O 1
ATOM 14533 N N . VAL D 1 482 ? -60.670 22.128 26.522 1.00 41.80 482 VAL D N 1
ATOM 14534 C CA . VAL D 1 482 ? -61.003 20.826 25.951 1.00 39.91 482 VAL D CA 1
ATOM 14535 C C . VAL D 1 482 ? -61.681 19.939 26.989 1.00 42.49 482 VAL D C 1
ATOM 14536 O O . VAL D 1 482 ? -61.048 19.077 27.603 1.00 41.29 482 VAL D O 1
ATOM 14540 N N . PRO D 1 483 ? -62.996 20.138 27.176 1.00 52.37 483 PRO D N 1
ATOM 14541 C CA . PRO D 1 483 ? -63.888 19.439 28.105 1.00 52.83 483 PRO D CA 1
ATOM 14542 C C . PRO D 1 483 ? -63.697 17.935 28.206 1.00 52.03 483 PRO D C 1
ATOM 14543 O O . PRO D 1 483 ? -63.790 17.373 29.296 1.00 53.14 483 PRO D O 1
ATOM 14547 N N . GLU D 1 484 ? -63.438 17.291 27.072 1.00 42.52 484 GLU D N 1
ATOM 14548 C CA . GLU D 1 484 ? -63.257 15.842 27.024 1.00 42.59 484 GLU D CA 1
ATOM 14549 C C . GLU D 1 484 ? -62.073 15.356 27.858 1.00 41.44 484 GLU D C 1
ATOM 14550 O O . GLU D 1 484 ? -61.989 14.172 28.199 1.00 40.33 484 GLU D O 1
ATOM 14556 N N . ILE D 1 485 ? -61.158 16.269 28.174 1.00 42.65 485 ILE D N 1
ATOM 14557 C CA . ILE D 1 485 ? -59.980 15.934 28.962 1.00 40.78 485 ILE D CA 1
ATOM 14558 C C . ILE D 1 485 ? -60.132 16.491 30.368 1.00 40.83 485 ILE D C 1
ATOM 14559 O O . ILE D 1 485 ? -60.286 17.693 30.550 1.00 42.65 485 ILE D O 1
ATOM 14564 N N . GLY D 1 486 ? -60.082 15.616 31.361 1.00 40.10 486 GLY D N 1
ATOM 14565 C CA . GLY D 1 486 ? -60.230 16.071 32.730 1.00 42.93 486 GLY D CA 1
ATOM 14566 C C . GLY D 1 486 ? -59.014 15.851 33.611 1.00 41.53 486 GLY D C 1
ATOM 14567 O O . GLY D 1 486 ? -59.076 16.054 34.822 1.00 44.18 486 GLY D O 1
ATOM 14568 N N . ARG D 1 487 ? -57.902 15.460 33.003 1.00 38.18 487 ARG D N 1
ATOM 14569 C CA . ARG D 1 487 ? -56.679 15.200 33.744 1.00 36.87 487 ARG D CA 1
ATOM 14570 C C . ARG D 1 487 ? -55.468 15.381 32.818 1.00 33.43 487 ARG D C 1
ATOM 14571 O O . ARG D 1 487 ? -55.447 14.852 31.704 1.00 29.44 487 ARG D O 1
ATOM 14579 N N . VAL D 1 488 ? -54.470 16.133 33.266 1.00 31.53 488 VAL D N 1
ATOM 14580 C CA . VAL D 1 488 ? -53.261 16.343 32.461 1.00 29.23 488 VAL D CA 1
ATOM 14581 C C . VAL D 1 488 ? -52.039 15.956 33.287 1.00 28.94 488 VAL D C 1
ATOM 14582 O O . VAL D 1 488 ? -51.914 16.346 34.449 1.00 29.08 488 VAL D O 1
ATOM 14586 N N . VAL D 1 489 ? -51.127 15.209 32.682 1.00 30.63 489 VAL D N 1
ATOM 14587 C CA . VAL D 1 489 ? -49.939 14.756 33.389 1.00 29.83 489 VAL D CA 1
ATOM 14588 C C . VAL D 1 489 ? -48.689 15.100 32.609 1.00 30.85 489 VAL D C 1
ATOM 14589 O O . VAL D 1 489 ? -48.759 15.350 31.408 1.00 30.45 489 VAL D O 1
ATOM 14593 N N . TYR D 1 490 ? -47.546 15.115 33.289 1.00 25.50 490 TYR D N 1
ATOM 14594 C CA . TYR D 1 490 ? -46.284 15.402 32.618 1.00 23.98 490 TYR D CA 1
ATOM 14595 C C . TYR D 1 490 ? -45.399 14.160 32.691 1.00 24.79 490 TYR D C 1
ATOM 14596 O O . TYR D 1 490 ? -45.310 13.527 33.740 1.00 24.07 490 TYR D O 1
ATOM 14605 N N . ASP D 1 491 ? -44.749 13.818 31.582 1.00 25.48 491 ASP D N 1
ATOM 14606 C CA . ASP D 1 491 ? -43.885 12.644 31.531 1.00 26.42 491 ASP D CA 1
ATOM 14607 C C . ASP D 1 491 ? -42.530 12.918 32.185 1.00 26.68 491 ASP D C 1
ATOM 14608 O O . ASP D 1 491 ? -41.802 13.815 31.774 1.00 25.77 491 ASP D O 1
ATOM 14613 N N . LEU D 1 492 ? -42.199 12.121 33.192 1.00 28.78 492 LEU D N 1
ATOM 14614 C CA . LEU D 1 492 ? -40.950 12.256 33.934 1.00 29.79 492 LEU D CA 1
ATOM 14615 C C . LEU D 1 492 ? -39.941 11.191 33.504 1.00 31.41 492 LEU D C 1
ATOM 14616 O O . LEU D 1 492 ? -38.919 11.001 34.154 1.00 31.15 492 LEU D O 1
ATOM 14621 N N . THR D 1 493 ? -40.217 10.503 32.405 1.00 30.56 493 THR D N 1
ATOM 14622 C CA . THR D 1 493 ? -39.341 9.420 31.964 1.00 29.82 493 THR D CA 1
ATOM 14623 C C . THR D 1 493 ? -38.344 9.798 30.873 1.00 32.57 493 THR D C 1
ATOM 14624 O O . THR D 1 493 ? -38.721 10.304 29.822 1.00 31.91 493 THR D O 1
ATOM 14628 N N . SER D 1 494 ? -37.066 9.544 31.125 1.00 32.23 494 SER D N 1
ATOM 14629 C CA . SER D 1 494 ? -36.036 9.862 30.148 1.00 35.83 494 SER D CA 1
ATOM 14630 C C . SER D 1 494 ? -35.715 8.702 29.209 1.00 35.49 494 SER D C 1
ATOM 14631 O O . SER D 1 494 ? -36.262 7.608 29.335 1.00 35.09 494 SER D O 1
ATOM 14634 N N . LYS D 1 495 ? -34.835 8.974 28.257 1.00 35.89 495 LYS D N 1
ATOM 14635 C CA . LYS D 1 495 ? -34.377 7.982 27.291 1.00 37.45 495 LYS D CA 1
ATOM 14636 C C . LYS D 1 495 ? -32.868 7.854 27.464 1.00 36.82 495 LYS D C 1
ATOM 14637 O O . LYS D 1 495 ? -32.133 8.788 27.162 1.00 34.95 495 LYS D O 1
ATOM 14643 N N . PRO D 1 496 ? -32.392 6.715 27.994 1.00 41.94 496 PRO D N 1
ATOM 14644 C CA . PRO D 1 496 ? -33.183 5.564 28.438 1.00 42.18 496 PRO D CA 1
ATOM 14645 C C . PRO D 1 496 ? -33.810 5.887 29.791 1.00 40.97 496 PRO D C 1
ATOM 14646 O O . PRO D 1 496 ? -33.483 6.902 30.398 1.00 42.19 496 PRO D O 1
ATOM 14650 N N . PRO D 1 497 ? -34.665 4.997 30.312 1.00 46.25 497 PRO D N 1
ATOM 14651 C CA . PRO D 1 497 ? -35.092 3.712 29.752 1.00 44.91 497 PRO D CA 1
ATOM 14652 C C . PRO D 1 497 ? -36.223 3.723 28.723 1.00 46.46 497 PRO D C 1
ATOM 14653 O O . PRO D 1 497 ? -36.501 2.696 28.104 1.00 48.15 497 PRO D O 1
ATOM 14657 N N . ALA D 1 498 ? -36.882 4.860 28.531 1.00 38.40 498 ALA D N 1
ATOM 14658 C CA . ALA D 1 498 ? -37.995 4.907 27.594 1.00 37.19 498 ALA D CA 1
ATOM 14659 C C . ALA D 1 498 ? -37.696 5.644 26.294 1.00 37.24 498 ALA D C 1
ATOM 14660 O O . ALA D 1 498 ? -36.638 6.239 26.134 1.00 38.37 498 ALA D O 1
ATOM 14662 N N . THR D 1 499 ? -38.646 5.587 25.367 1.00 36.73 499 THR D N 1
ATOM 14663 C CA . THR D 1 499 ? -38.531 6.251 24.073 1.00 36.76 499 THR D CA 1
ATOM 14664 C C . THR D 1 499 ? -39.163 7.645 24.149 1.00 36.43 499 THR D C 1
ATOM 14665 O O . THR D 1 499 ? -39.875 7.953 25.108 1.00 37.21 499 THR D O 1
ATOM 14669 N N . ILE D 1 500 ? -38.906 8.487 23.151 1.00 36.31 500 ILE D N 1
ATOM 14670 C CA . ILE D 1 500 ? -39.490 9.827 23.138 1.00 34.18 500 ILE D CA 1
ATOM 14671 C C . ILE D 1 500 ? -41.001 9.670 22.988 1.00 35.56 500 ILE D C 1
ATOM 14672 O O . ILE D 1 500 ? -41.759 10.116 23.849 1.00 32.59 500 ILE D O 1
ATOM 14677 N N . GLU D 1 501 ? -41.431 9.035 21.893 1.00 33.27 501 GLU D N 1
ATOM 14678 C CA . GLU D 1 501 ? -42.855 8.782 21.652 1.00 33.13 501 GLU D CA 1
ATOM 14679 C C . GLU D 1 501 ? -43.307 7.672 22.603 1.00 31.54 501 GLU D C 1
ATOM 14680 O O . GLU D 1 501 ? -42.485 6.894 23.093 1.00 31.93 501 GLU D O 1
ATOM 14686 N N . TRP D 1 502 ? -44.609 7.583 22.851 1.00 32.12 502 TRP D N 1
ATOM 14687 C CA . TRP D 1 502 ? -45.136 6.539 23.730 1.00 33.82 502 TRP D CA 1
ATOM 14688 C C . TRP D 1 502 ? -45.427 5.225 22.987 1.00 37.88 502 TRP D C 1
ATOM 14689 O O . TRP D 1 502 ? -45.733 4.212 23.614 1.00 35.81 502 TRP D O 1
ATOM 14700 N N . GLU D 1 503 ? -45.352 5.259 21.658 1.00 51.11 503 GLU D N 1
ATOM 14701 C CA . GLU D 1 503 ? -45.573 4.073 20.832 1.00 56.50 503 GLU D CA 1
ATOM 14702 C C . GLU D 1 503 ? -45.193 4.369 19.388 1.00 58.71 503 GLU D C 1
ATOM 14703 O O . GLU D 1 503 ? -44.738 5.502 19.136 1.00 61.91 503 GLU D O 1
#

Secondary structure (DSSP, 8-state):
-EEEEESS-TTHHHHHHHHHTTT--EEEEETT--HHHHHTT--SEEEE---SS-SS-TT-----GGGG-SS--EEEETHHHHHHHHTTT-EEE---EEEEE-SEE-SGGGTT--S--EEEEE-S-EEEEPPTT-EEEEE-SS-S-SEEE-TTSSEEEESB-TTSTTSTTHHHHHHHHHHHTT------HHHHHHHHHHHHHHHHTTSEEEEEE-SSHHHHHHHHHHHHHT-EEEEEEEE-S-SPTTHHHHHHHHHHHTT--EEEEE-HHHHHHHHTT---HHHHHHHHHHHHHHHHHHHHHHH---SEEE----HHHHH----SS---EEE-TTTT--HHHHHHHHHHTT--HHHHSPPP--TTGGGGGBSS---HHHHHHHHHHHHHHHHHHHHHT-GGGSSEEEEEEEE--EEEEEEEEE-SSSS-BEEP---HHHHHHHHHHHHHH-TT--EEEEE---BTTS-SS--/-EEEEESS-TTHHHHHHHHHHTT--EEEEETT--HHHHHTT--SEEEE---SS-TTSTT-----GGGGGS---EEEETHHHHHHHHTTT-EEE---EEEEEEEE-SGGGTT--S--EEEE--S-EEEEPPTT-EEEEEESS-S-SEEE-TTS-EEEESB-TTSTTSTTHHHHHHHHHHHHT------HHHHHHHHHHHHHHHHTTSEEEEEE-SSHHHHHHHHHHHHHT-EEEEEEEE-S-SPTTHHHHHHHHHHHTT--EEEEE-HHHHHHHHTT---HHHHHHHHHHHHHHHHHHHHHHS---SEEE----HHHH---EEE-TTTT--HHHHHHHHHHTT--HHHHSPPP--TTGGGGGBSS---HHHHHHHHHHHHHHHHHHHHTT-GGGSSEEEEEEEE--EEEEEEEEE-SSSS-BEEP---HHHHHHHHHHHHHH-TTEEEEEEE---BTTS-SS--/-EEEEESS-TTHHHHHHHHHHTT--EEEEETT--HHHHHHT--SEEEE---SS-SSSSSS----TTGGGS---EEEETHHHHHHHHHHT-EEE---EEEEEEEE-SGGGTT--S--EEEE--SSEEEEPPTT-EEEEEETTEEEEEEE-TTSSEEEESB-TTSTTSTTHHHHHHHHHHHTT------HHHHHHHHHHHHHHHHTTSEEEEE--SSHHHHHHHHHHHHHT-EEEEEEEE-S-SPTTHHHHHHHHHHHHT--EEEEE-HHHHHHHHTT---HHHHHHHHHHHHHHHHHHHHHHH---SEEE----HHHHHHT---EEE-TTTT--HHHHHHHHHHTT--HHHHSPPP--TTGGGGGBSS---HHHHHHHHHHHHHHHHHHHHHT-GGGSSEEEEEEEE--EEEEEEEEE-SSSS-BEEP---HHHHHHHHHHHHHH-TTEEEEEEE---BTTS-SS--/-EEEEESS-TTHHHHHHHHHHTT--EEEEETT--HHHHHTT--SEEEE---SS-SSSTT-----TTGGGS---EEEETHHHHHHHHHTT-EEE--EEEEEEEE-SGGGTT--S--EEEE--S-EEEEPPTT-EEEEEESS-S-SEEE-TTS-EEEESB-TTSTTSTTHHHHHHHHHHHTT------HHHHHHHHHHHHHHHHTTSEEEEE--SSHHHHHHHHHHHHHT-EEEEEEEE-S-SPTTHHHHHHHHHHHTT--EEEEE-HHHHHHHHTT---HHHHHHHHHHHHHHHHHHHHHHH---SEEE----HHHH---SEEE-TTTT--HHHHHHHHHHTT--HHHHSPPP--TTGGGGGBSS---HHHHHHHHHHHHHHHHHHHHHT-GGGSSEEEEEEEE--EEEEEEEEE-SSSS-BEEP---HHHHHHHHHHHHHH-TTEEEEEEE---BTTS-SS--

Organism: Thermus thermophilus (strain ATCC 27634 / DSM 579 / HB8) (NCBI:txid300852)

Nearest PDB structures (foldseek):
  2ywb-assembly3_B  TM=1.002E+00  e=6.377E-102  Thermus thermophilus HB8
  2ywb-assembly3_C  TM=9.998E-01  e=3.427E-95  Thermus thermophilus HB8
  2ywb-assembly3_D  TM=9.983E-01  e=6.742E-93  Thermus thermophilus HB8
  2ywc-assembly1_B  TM=9.970E-01  e=1.277E-92  Thermus thermophilus HB8
  2ywc-assembly3_D  TM=9.928E-01  e=2.030E-89  Thermus thermophilus HB8

Foldseek 3Di:
DEEEADFADPCSVLVCVLCLVLLFHYDYDHQQDAPCVVCVVVHLAYEYEAHQDAPPPPPTRAYHLCVVVDLRFYEYEANGLVSQQVSQAFDKFFADWDKFWKPFADDLLCPPDDDTFIFTAGHGIATPTHHPQKDQGIATPPHSRQKIAHNLRRYIYGRGDLSFVRRVCSSVSVNSNCVSSVRDRNNDLVNLLVVLLVVLCVVQPAFEEEEEDALALLSLLVQLSCQVSVHHYEYEYEPLVQAAPCSVVVSVVQSVVLPGHYDYHDCPVVLLVQQAQPQDPVSNVVSLVVSVLVSSLVCCVVPDDHAAYEDSAACVNVVPDHDPVDDHDYDHSHNSHDVVSSLVSCVVSPRPCVSSQAADADSSHCCLQERGGDHPVSSVLQSVLQVLLCVLCVVVVNRNVFNDWGWHWYVVVIEIEIFTWHDRSVQKTFTDPDDVVSVVVSFVCSCVVRVVHDYYYYDRQIPVPDDRGND/DEEEADQADPCSVLVQVLCVVLLFHYDYDHQADEPVVVCVVVHLAYEYEAHPDAPPPPPGDDYHLCVLVPLHQYEYEASGLVNQQVSAAFDKAAWFDKFWWPFADDLLCPPVPDTWIFGADTGIATPGGHPQKDQGIHTPPHSRQKIAHPVRRYIYGRGDLSFCSGVCSSVSVSSNCVSSVRDSNRDLVNLLVVLLVVCCVVQPAFEEEEEDALALLRLLLQLSCQVSVYHYEYEHEPLVQAAPCRVVVSVVQSVVLGGNYDYHDNNCVLLVQQPFDQPLVVLVVSLVVSVCVVRVVVCVVDGVGAEYEDQAACVNVLVHDYDHSHNSDDLVSSLVNCVVSPRDPVSSQAADADSSHCCLQENGGDHVVQSVLQSVLQVLLQVLCVVVVNRSVFNDWGWHWYVPVIEIETFTWHDRSVQKTFTDPDDVVSVVVSFVVSCVVRVSHPYYHYDRQIPVPDDRGND/DEEEACQADPQSVLVQVLVVVVLFHYDYDHQADDPVVVCVVVHLAYEYDAHPDAPPPPVRDHYDLCVVVPLHQYEYEANGQVNQQVSQAFDKFFWFDKFWKPFADDLLCPPVPDTFIFGADGGIATPTGHPQKDQGIHTPPGSRQKIAHNVRRYMYGRTQLSFCSRVCSSVSVSSSCVSSVGDSNRDLVNLLVVLLVVLCVVLPAFEEEEEDELALLSLLVQLSCQVSVHHYEYEYEPLVQAAPCSVVLSVVQSVVLGGRYDYHDCNCVLLVQQAQPQPLVVNVVSLVVSVCVRSVVVCVPPDPGAAYEDSAACVNVVVVCVHDYDHSHNSDDLVSSLSNCVVSPRPPVSSQAADADPSHCCLQENGGDHPVQSVLQSVLQVLLCVLCVVVVNRNVFNDWGWHWYPPLTEIEIFTWHDRSVQWTFTDPDDPVSVVCSFVVSCVVRVSHPYYYYDRQIPVVDDRGPD/DEEEADQADPCSVLVQVLCVVLLFHYYYDHNADAPCVVCVVVHLAYEYEAHPDADVDDVGDHYHLCVVVPLHQYEYEASGLVNQQVNQQFAKDDFDKFWKPFADDLLCPPPDDTFIFGADPGIATPGGRVQKDQGIATPVGPRQKIAHNVRRYIYGRTDLSACRRVCSSVSVSSSCVSSVPDNNRDLVNLLVVLLVVVCVVCPAFEEEEEDALALLRLLVQLSCQVSVHHYEYEYEPLVQAAPCSVVVSVVQSVVLGGNYDYHDCNVVLLVLLAQPQDLVVLVVSLVVSVCVRSVVVCVVVDDGQAYEDRAACVNVLPSHDYHHSHNSDDLVSSLVNCVVSDRDPVSSQAADADSSHNCLQENGGDDSVSSVLQSVLQVLLCVLCVVVVNRNVFNDWGWHWYVVVIEIETFTWHDRSVPWTFTDPDDVVSVVVSQVCSCVVRVSHDHYYYDRQIPVVDDRGPD

CATH classification: 3.40.50.880 (+2 more: 3.40.50.620, 3.30.300.10)

Sequence (1863 aa):
MVLVLDFGSQYTRLIARRLRELRAFSLILPGDAPLEEVLKHRPQALILSGGPRSVFDPDAPRPDPRLFSSGLPLLGICYGMQLLAQELGGRVERAEYGKALLTRHEGPLFRGLEGEVQVWMSHQDAVTAPPPGWRVVAETEENPVAAIASPDGRAYGVQFHPEVAHTPKGMQILENFLELAGVKRDWTPEHVLEELLREVRERAGKDRVLLAVSGGVDSSTLALLLAKAGVDHLAVFVDHGLLRLGEREEVEGALRALGVNLLVVDAKERFLKALKGVEDPEEKRKIIGREFVAAFSQVARERGPFRFLAQGTLYPDVIEGLPEDLEFELLEPFRLLFKDEVRELALLLGLPDTLRLRHPFPGPGLAVRVLGEVTEERLEILRRADDIFTSLLREWGLYEKVAQALAVLTPVGYVLALRAVTTEDFMTADWARLPLEFLDEAARRITRRVPEIGRVVYDLTSKPPATIEWEMVLVLDFGSQYTRLIARRLRELRAFSLILPGDAPLEEVLKHRPQALILSGGPRSVFDPDAPRPDPRLFSSGLPLLGICYGMQLLAQELGGRVERAYGKALLTRHEGPLFRGLEGEVQVWMSHQDAVTAPPPGWRVVAETEENPVAAIASPDGRAYGVQFHPEVAHTPKGMQILENFLELAGVKRDWTPEHVLEELLREVRERAGKDRVLLAVSGGVDSSTLALLLAKAGVDHLAVFVDHGLLRLGEREEVEGALRALGVNLLVVDAKERFLKALKGVEDPEEKRKIIGREFVAAFSQVARERGPFRFLAQGTLYPDVIEFELLEPFRLLFKDEVRELALLLGLPDTLRLRHPFPGPGLAVRVLGEVTEERLEILRRADDIFTSLLREWGLYEKVAQALAVLTPVGYVLALRAVTTEDFMTADWARLPLEFLDEAARRITRRVPEIGRVVYDLTSKPPATIEWEMVLVLDFGSQYTRLIARRLRELRAFSLILPGDAPLEEVLKHRPQALILSGGPRSVFDPDAPRPDPRLFSSGLPLLGICYGMQLLAQELGGRVERAYGKALLTRHEGPLFRGLEGEVQVWMSHQDAVTAPPPGWRVVAETEENPVAAIASPDGRAYGVQFHPEVAHTPKGMQILENFLELAGVKRDWTPEHVLEELLREVRERAGKDRVLLAVSGGVDSSTLALLLAKAGVDHLAVFVDHGLLRLGEREEVEGALRALGVNLLVVDAKERFLKALKGVEDPEEKRKIIGREFVAAFSQVARERGPFRFLAQGTLYPDVIESAEFELLEPFRLLFKDEVRELALLLGLPDTLRLRHPFPGPGLAVRVLGEVTEERLEILRRADDIFTSLLREWGLYEKVAQALAVLTPVGYVLALRAVTTEDFMTADWARLPLEFLDEAARRITRRVPEIGRVVYDLTSKPPATIEWEMVLVLDFGSQYTRLIARRLRELRAFSLILPGDAPLEEVLKHRPQALILSGGPRSVFDPDAPRPDPRLFSSGLPLLGICYGMQLLAQELGGRVERYGKALLTRHEGPLFRGLEGEVQVWMSHQDAVTAPPPGWRVVAETEENPVAAIASPDGRAYGVQFHPEVAHTPKGMQILENFLELAGVKRDWTPEHVLEELLREVRERAGKDRVLLAVSGGVDSSTLALLLAKAGVDHLAVFVDHGLLRLGEREEVEGALRALGVNLLVVDAKERFLKALKGVEDPEEKRKIIGREFVAAFSQVARERGPFRFLAQGTLYPDVILEFELLEPFRLLFKDEVRELALLLGLPDTLRLRHPFPGPGLAVRVLGEVTEERLEILRRADDIFTSLLREWGLYEKVAQALAVLTPVGYVLALRAVTTEDFMTADWARLPLEFLDEAARRITRRVPEIGRVVYDLTSKPPATIEWE